Protein 2G1E (pdb70)

CATH classification: 3.10.20.30

InterPro domains:
  IPR003749 Sulfur carrier ThiS/MoaD-like [PF02597] (4-90)
  IPR010038 MoaD, archaeal-type [TIGR01687] (2-90)
  IPR012675 Beta-grasp domain superfamily [G3DSA:3.10.20.30] (1-90)
  IPR016155 Molybdopterin synthase/thiamin biosynthesis sulphur carrier, beta-grasp [SSF54285] (1-90)
  IPR052045 Sulfur Carrier/Protein Modifier [PTHR38031] (1-90)
  IPR054834 Small archaeal modifier protein 1/3 [NF041918] (2-90)

Structure (mmCIF, N/CA/C/O backbone):
data_2G1E
#
_entry.id   2G1E
#
_cell.length_a   1.000
_cell.length_b   1.000
_cell.length_c   1.000
_cell.angle_alpha   90.00
_cell.angle_beta   90.00
_cell.angle_gamma   90.00
#
_symmetry.space_group_name_H-M   'P 1'
#
loop_
_atom_site.group_PDB
_atom_site.id
_atom_site.type_symbol
_atom_site.label_atom_id
_atom_site.label_alt_id
_atom_site.label_comp_id
_atom_site.label_asym_id
_atom_site.label_entity_id
_atom_site.label_seq_id
_atom_site.pdbx_PDB_ins_code
_atom_site.Cartn_x
_atom_site.Cartn_y
_atom_site.Cartn_z
_atom_site.occupancy
_atom_site.B_iso_or_equiv
_atom_site.auth_seq_id
_atom_site.auth_comp_id
_atom_site.auth_asym_id
_atom_site.auth_atom_id
_atom_site.pdbx_PDB_model_num
ATOM 1 N N . MET A 1 1 ? 1.329 0.000 0.000 1.00 0.00 1 MET A N 1
ATOM 2 C CA . MET A 1 1 ? 2.093 -0.001 -1.242 1.00 0.00 1 MET A CA 1
ATOM 3 C C . MET A 1 1 ? 1.402 -0.849 -2.305 1.00 0.00 1 MET A C 1
ATOM 4 O O . MET A 1 1 ? 0.671 -1.788 -1.986 1.00 0.00 1 MET A O 1
ATOM 18 N N . VAL A 1 2 ? 1.637 -0.513 -3.569 1.00 0.00 2 VAL A N 1
ATOM 19 C CA . VAL A 1 2 ? 1.037 -1.245 -4.679 1.00 0.00 2 VAL A CA 1
ATOM 20 C C . VAL A 1 2 ? 2.107 -1.853 -5.579 1.00 0.00 2 VAL A C 1
ATOM 21 O O . VAL A 1 2 ? 3.049 -1.173 -5.990 1.00 0.00 2 VAL A O 1
ATOM 34 N N . THR A 1 3 ? 1.957 -3.138 -5.882 1.00 0.00 3 THR A N 1
ATOM 35 C CA . THR A 1 3 ? 2.911 -3.839 -6.733 1.00 0.00 3 THR A CA 1
ATOM 36 C C . THR A 1 3 ? 2.506 -3.752 -8.200 1.00 0.00 3 THR A C 1
ATOM 37 O O . THR A 1 3 ? 1.344 -3.964 -8.547 1.00 0.00 3 THR A O 1
ATOM 48 N N . VAL A 1 4 ? 3.471 -3.440 -9.059 1.00 0.00 4 VAL A N 1
ATOM 49 C CA . VAL A 1 4 ? 3.216 -3.328 -10.489 1.00 0.00 4 VAL A CA 1
ATOM 50 C C . VAL A 1 4 ? 4.150 -4.230 -11.288 1.00 0.00 4 VAL A C 1
ATOM 51 O O . VAL A 1 4 ? 5.349 -4.295 -11.016 1.00 0.00 4 VAL A O 1
ATOM 64 N N . ARG A 1 5 ? 3.593 -4.925 -12.274 1.00 0.00 5 ARG A N 1
ATOM 65 C CA . ARG A 1 5 ? 4.376 -5.825 -13.112 1.00 0.00 5 ARG A CA 1
ATOM 66 C C . ARG A 1 5 ? 4.471 -5.293 -14.540 1.00 0.00 5 ARG A C 1
ATOM 67 O O . ARG A 1 5 ? 3.517 -4.717 -15.063 1.00 0.00 5 ARG A O 1
ATOM 88 N N . TYR A 1 6 ? 5.627 -5.491 -15.163 1.00 0.00 6 TYR A N 1
ATOM 89 C CA . TYR A 1 6 ? 5.848 -5.030 -16.528 1.00 0.00 6 TYR A CA 1
ATOM 90 C C . TYR A 1 6 ? 6.177 -6.199 -17.452 1.00 0.00 6 TYR A C 1
ATOM 91 O O . TYR A 1 6 ? 6.988 -7.062 -17.116 1.00 0.00 6 TYR A O 1
ATOM 109 N N . TYR A 1 7 ? 5.541 -6.219 -18.618 1.00 0.00 7 TYR A N 1
ATOM 110 C CA . TYR A 1 7 ? 5.763 -7.282 -19.591 1.00 0.00 7 TYR A CA 1
ATOM 111 C C . TYR A 1 7 ? 6.039 -6.704 -20.976 1.00 0.00 7 TYR A C 1
ATOM 112 O O . TYR A 1 7 ? 6.883 -7.210 -21.715 1.00 0.00 7 TYR A O 1
ATOM 130 N N . ALA A 1 8 ? 5.321 -5.640 -21.320 1.00 0.00 8 ALA A N 1
ATOM 131 C CA . ALA A 1 8 ? 5.490 -4.990 -22.613 1.00 0.00 8 ALA A CA 1
ATOM 132 C C . ALA A 1 8 ? 6.884 -4.387 -22.748 1.00 0.00 8 ALA A C 1
ATOM 133 O O . ALA A 1 8 ? 7.814 -4.783 -22.043 1.00 0.00 8 ALA A O 1
ATOM 140 N N . THR A 1 9 ? 7.024 -3.428 -23.657 1.00 0.00 9 THR A N 1
ATOM 141 C CA . THR A 1 9 ? 8.306 -2.772 -23.885 1.00 0.00 9 THR A CA 1
ATOM 142 C C . THR A 1 9 ? 8.766 -2.018 -22.643 1.00 0.00 9 THR A C 1
ATOM 143 O O . THR A 1 9 ? 9.913 -1.577 -22.561 1.00 0.00 9 THR A O 1
ATOM 154 N N . LEU A 1 10 ? 7.867 -1.875 -21.676 1.00 0.00 10 LEU A N 1
ATOM 155 C CA . LEU A 1 10 ? 8.181 -1.175 -20.435 1.00 0.00 10 LEU A CA 1
ATOM 156 C C . LEU A 1 10 ? 9.283 -1.897 -19.667 1.00 0.00 10 LEU A C 1
ATOM 157 O O . LEU A 1 10 ? 10.120 -1.265 -19.021 1.00 0.00 10 LEU A O 1
ATOM 173 N N . ARG A 1 11 ? 9.279 -3.224 -19.743 1.00 0.00 11 ARG A N 1
ATOM 174 C CA . ARG A 1 11 ? 10.279 -4.032 -19.056 1.00 0.00 11 ARG A CA 1
ATOM 175 C C . ARG A 1 11 ? 11.689 -3.561 -19.400 1.00 0.00 11 ARG A C 1
ATOM 176 O O . ARG A 1 11 ? 12.452 -3.123 -18.539 1.00 0.00 11 ARG A O 1
ATOM 197 N N . PRO A 1 12 ? 12.045 -3.653 -20.690 1.00 0.00 12 PRO A N 1
ATOM 198 C CA . PRO A 1 12 ? 13.365 -3.241 -21.178 1.00 0.00 12 PRO A CA 1
ATOM 199 C C . PRO A 1 12 ? 13.554 -1.728 -21.132 1.00 0.00 12 PRO A C 1
ATOM 200 O O . PRO A 1 12 ? 14.652 -1.223 -21.367 1.00 0.00 12 PRO A O 1
ATOM 211 N N . ILE A 1 13 ? 12.478 -1.011 -20.827 1.00 0.00 13 ILE A N 1
ATOM 212 C CA . ILE A 1 13 ? 12.527 0.443 -20.748 1.00 0.00 13 ILE A CA 1
ATOM 213 C C . ILE A 1 13 ? 12.980 0.904 -19.367 1.00 0.00 13 ILE A C 1
ATOM 214 O O . ILE A 1 13 ? 13.655 1.925 -19.231 1.00 0.00 13 ILE A O 1
ATOM 230 N N . THR A 1 14 ? 12.605 0.144 -18.343 1.00 0.00 14 THR A N 1
ATOM 231 C CA . THR A 1 14 ? 12.973 0.473 -16.972 1.00 0.00 14 THR A CA 1
ATOM 232 C C . THR A 1 14 ? 14.029 -0.488 -16.440 1.00 0.00 14 THR A C 1
ATOM 233 O O . THR A 1 14 ? 14.625 -0.253 -15.388 1.00 0.00 14 THR A O 1
ATOM 244 N N . LYS A 1 15 ? 14.259 -1.573 -17.172 1.00 0.00 15 LYS A N 1
ATOM 245 C CA . LYS A 1 15 ? 15.245 -2.570 -16.776 1.00 0.00 15 LYS A CA 1
ATOM 246 C C . LYS A 1 15 ? 14.842 -3.245 -15.469 1.00 0.00 15 LYS A C 1
ATOM 247 O O . LYS A 1 15 ? 15.683 -3.511 -14.610 1.00 0.00 15 LYS A O 1
ATOM 266 N N . LYS A 1 16 ? 13.550 -3.522 -15.325 1.00 0.00 16 LYS A N 1
ATOM 267 C CA . LYS A 1 16 ? 13.034 -4.168 -14.125 1.00 0.00 16 LYS A CA 1
ATOM 268 C C . LYS A 1 16 ? 11.924 -5.155 -14.472 1.00 0.00 16 LYS A C 1
ATOM 269 O O . LYS A 1 16 ? 11.492 -5.240 -15.622 1.00 0.00 16 LYS A O 1
ATOM 288 N N . LYS A 1 17 ? 11.463 -5.897 -13.471 1.00 0.00 17 LYS A N 1
ATOM 289 C CA . LYS A 1 17 ? 10.401 -6.875 -13.669 1.00 0.00 17 LYS A CA 1
ATOM 290 C C . LYS A 1 17 ? 9.224 -6.596 -12.739 1.00 0.00 17 LYS A C 1
ATOM 291 O O . LYS A 1 17 ? 8.069 -6.806 -13.107 1.00 0.00 17 LYS A O 1
ATOM 310 N N . GLU A 1 18 ? 9.526 -6.121 -11.535 1.00 0.00 18 GLU A N 1
ATOM 311 C CA . GLU A 1 18 ? 8.492 -5.813 -10.554 1.00 0.00 18 GLU A CA 1
ATOM 312 C C . GLU A 1 18 ? 8.954 -4.711 -9.604 1.00 0.00 18 GLU A C 1
ATOM 313 O O . GLU A 1 18 ? 10.125 -4.652 -9.230 1.00 0.00 18 GLU A O 1
ATOM 325 N N . GLU A 1 19 ? 8.026 -3.841 -9.220 1.00 0.00 19 GLU A N 1
ATOM 326 C CA . GLU A 1 19 ? 8.338 -2.741 -8.315 1.00 0.00 19 GLU A CA 1
ATOM 327 C C . GLU A 1 19 ? 7.088 -2.273 -7.576 1.00 0.00 19 GLU A C 1
ATOM 328 O O . GLU A 1 19 ? 5.964 -2.579 -7.977 1.00 0.00 19 GLU A O 1
ATOM 340 N N . THR A 1 20 ? 7.291 -1.528 -6.494 1.00 0.00 20 THR A N 1
ATOM 341 C CA . THR A 1 20 ? 6.183 -1.019 -5.697 1.00 0.00 20 THR A CA 1
ATOM 342 C C . THR A 1 20 ? 5.958 0.467 -5.954 1.00 0.00 20 THR A C 1
ATOM 343 O O . THR A 1 20 ? 6.852 1.167 -6.432 1.00 0.00 20 THR A O 1
ATOM 354 N N . PHE A 1 21 ? 4.760 0.944 -5.634 1.00 0.00 21 PHE A N 1
ATOM 355 C CA . PHE A 1 21 ? 4.418 2.348 -5.830 1.00 0.00 21 PHE A CA 1
ATOM 356 C C . PHE A 1 21 ? 3.540 2.858 -4.692 1.00 0.00 21 PHE A C 1
ATOM 357 O O . PHE A 1 21 ? 2.962 2.075 -3.940 1.00 0.00 21 PHE A O 1
ATOM 374 N N . ASN A 1 22 ? 3.446 4.179 -4.571 1.00 0.00 22 ASN A N 1
ATOM 375 C CA . ASN A 1 22 ? 2.640 4.795 -3.524 1.00 0.00 22 ASN A CA 1
ATOM 376 C C . ASN A 1 22 ? 2.005 6.091 -4.018 1.00 0.00 22 ASN A C 1
ATOM 377 O O . ASN A 1 22 ? 2.645 6.887 -4.703 1.00 0.00 22 ASN A O 1
ATOM 388 N N . GLY A 1 23 ? 0.739 6.296 -3.665 1.00 0.00 23 GLY A N 1
ATOM 389 C CA . GLY A 1 23 ? 0.038 7.496 -4.081 1.00 0.00 23 GLY A CA 1
ATOM 390 C C . GLY A 1 23 ? -0.991 7.223 -5.160 1.00 0.00 23 GLY A C 1
ATOM 391 O O . GLY A 1 23 ? -1.899 8.025 -5.379 1.00 0.00 23 GLY A O 1
ATOM 395 N N . ILE A 1 24 ? -0.849 6.088 -5.837 1.00 0.00 24 ILE A N 1
ATOM 396 C CA . ILE A 1 24 ? -1.773 5.712 -6.899 1.00 0.00 24 ILE A CA 1
ATOM 397 C C . ILE A 1 24 ? -2.863 4.782 -6.376 1.00 0.00 24 ILE A C 1
ATOM 398 O O . ILE A 1 24 ? -2.574 3.742 -5.784 1.00 0.00 24 ILE A O 1
ATOM 414 N N . SER A 1 25 ? -4.116 5.163 -6.600 1.00 0.00 25 SER A N 1
ATOM 415 C CA . SER A 1 25 ? -5.250 4.364 -6.150 1.00 0.00 25 SER A CA 1
ATOM 416 C C . SER A 1 25 ? -6.246 4.147 -7.285 1.00 0.00 25 SER A C 1
ATOM 417 O O . SER A 1 25 ? -7.303 3.545 -7.093 1.00 0.00 25 SER A O 1
ATOM 425 N N . LYS A 1 26 ? -5.902 4.641 -8.469 1.00 0.00 26 LYS A N 1
ATOM 426 C CA . LYS A 1 26 ? -6.763 4.502 -9.637 1.00 0.00 26 LYS A CA 1
ATOM 427 C C . LYS A 1 26 ? -5.939 4.224 -10.890 1.00 0.00 26 LYS A C 1
ATOM 428 O O . LYS A 1 26 ? -4.758 4.566 -10.956 1.00 0.00 26 LYS A O 1
ATOM 447 N N . ILE A 1 27 ? -6.570 3.606 -11.883 1.00 0.00 27 ILE A N 1
ATOM 448 C CA . ILE A 1 27 ? -5.895 3.286 -13.135 1.00 0.00 27 ILE A CA 1
ATOM 449 C C . ILE A 1 27 ? -5.571 4.550 -13.923 1.00 0.00 27 ILE A C 1
ATOM 450 O O . ILE A 1 27 ? -4.473 4.694 -14.460 1.00 0.00 27 ILE A O 1
ATOM 466 N N . SER A 1 28 ? -6.533 5.465 -13.986 1.00 0.00 28 SER A N 1
ATOM 467 C CA . SER A 1 28 ? -6.351 6.717 -14.711 1.00 0.00 28 SER A CA 1
ATOM 468 C C . SER A 1 28 ? -5.069 7.418 -14.271 1.00 0.00 28 SER A C 1
ATOM 469 O O . SER A 1 28 ? -4.223 7.760 -15.096 1.00 0.00 28 SER A O 1
ATOM 477 N N . GLU A 1 29 ? -4.934 7.626 -12.965 1.00 0.00 29 GLU A N 1
ATOM 478 C CA . GLU A 1 29 ? -3.756 8.287 -12.415 1.00 0.00 29 GLU A CA 1
ATOM 479 C C . GLU A 1 29 ? -2.522 7.399 -12.551 1.00 0.00 29 GLU A C 1
ATOM 480 O O . GLU A 1 29 ? -1.398 7.891 -12.656 1.00 0.00 29 GLU A O 1
ATOM 492 N N . LEU A 1 30 ? -2.740 6.089 -12.547 1.00 0.00 30 LEU A N 1
ATOM 493 C CA . LEU A 1 30 ? -1.646 5.131 -12.669 1.00 0.00 30 LEU A CA 1
ATOM 494 C C . LEU A 1 30 ? -0.998 5.217 -14.046 1.00 0.00 30 LEU A C 1
ATOM 495 O O . LEU A 1 30 ? 0.223 5.336 -14.164 1.00 0.00 30 LEU A O 1
ATOM 511 N N . LEU A 1 31 ? -1.821 5.160 -15.087 1.00 0.00 31 LEU A N 1
ATOM 512 C CA . LEU A 1 31 ? -1.328 5.234 -16.458 1.00 0.00 31 LEU A CA 1
ATOM 513 C C . LEU A 1 31 ? -0.550 6.526 -16.688 1.00 0.00 31 LEU A C 1
ATOM 514 O O . LEU A 1 31 ? 0.579 6.502 -17.175 1.00 0.00 31 LEU A O 1
ATOM 530 N N . GLU A 1 32 ? -1.163 7.651 -16.332 1.00 0.00 32 GLU A N 1
ATOM 531 C CA . GLU A 1 32 ? -0.526 8.952 -16.499 1.00 0.00 32 GLU A CA 1
ATOM 532 C C . GLU A 1 32 ? 0.790 9.016 -15.728 1.00 0.00 32 GLU A C 1
ATOM 533 O O . GLU A 1 32 ? 1.718 9.722 -16.123 1.00 0.00 32 GLU A O 1
ATOM 545 N N . ARG A 1 33 ? 0.861 8.275 -14.628 1.00 0.00 33 ARG A N 1
ATOM 546 C CA . ARG A 1 33 ? 2.061 8.249 -13.801 1.00 0.00 33 ARG A CA 1
ATOM 547 C C . ARG A 1 33 ? 3.200 7.531 -14.518 1.00 0.00 33 ARG A C 1
ATOM 548 O O . ARG A 1 33 ? 4.363 7.921 -14.405 1.00 0.00 33 ARG A O 1
ATOM 569 N N . LEU A 1 34 ? 2.859 6.479 -15.255 1.00 0.00 34 LEU A N 1
ATOM 570 C CA . LEU A 1 34 ? 3.853 5.706 -15.991 1.00 0.00 34 LEU A CA 1
ATOM 571 C C . LEU A 1 34 ? 4.500 6.550 -17.084 1.00 0.00 34 LEU A C 1
ATOM 572 O O . LEU A 1 34 ? 5.723 6.569 -17.227 1.00 0.00 34 LEU A O 1
ATOM 588 N N . LYS A 1 35 ? 3.672 7.249 -17.852 1.00 0.00 35 LYS A N 1
ATOM 589 C CA . LYS A 1 35 ? 4.162 8.099 -18.931 1.00 0.00 35 LYS A CA 1
ATOM 590 C C . LYS A 1 35 ? 5.061 9.204 -18.387 1.00 0.00 35 LYS A C 1
ATOM 591 O O . LYS A 1 35 ? 6.041 9.591 -19.024 1.00 0.00 35 LYS A O 1
ATOM 610 N N . VAL A 1 36 ? 4.723 9.708 -17.204 1.00 0.00 36 VAL A N 1
ATOM 611 C CA . VAL A 1 36 ? 5.501 10.767 -16.573 1.00 0.00 36 VAL A CA 1
ATOM 612 C C . VAL A 1 36 ? 6.802 10.223 -15.994 1.00 0.00 36 VAL A C 1
ATOM 613 O O . VAL A 1 36 ? 7.888 10.689 -16.336 1.00 0.00 36 VAL A O 1
ATOM 626 N N . GLU A 1 37 ? 6.683 9.232 -15.116 1.00 0.00 37 GLU A N 1
ATOM 627 C CA . GLU A 1 37 ? 7.851 8.624 -14.488 1.00 0.00 37 GLU A CA 1
ATOM 628 C C . GLU A 1 37 ? 8.808 8.072 -15.541 1.00 0.00 37 GLU A C 1
ATOM 629 O O . GLU A 1 37 ? 10.006 8.356 -15.516 1.00 0.00 37 GLU A O 1
ATOM 641 N N . TYR A 1 38 ? 8.271 7.282 -16.464 1.00 0.00 38 TYR A N 1
ATOM 642 C CA . TYR A 1 38 ? 9.077 6.688 -17.524 1.00 0.00 38 TYR A CA 1
ATOM 643 C C . TYR A 1 38 ? 9.407 7.718 -18.601 1.00 0.00 38 TYR A C 1
ATOM 644 O O . TYR A 1 38 ? 10.340 7.539 -19.382 1.00 0.00 38 TYR A O 1
ATOM 662 N N . GLY A 1 39 ? 8.632 8.798 -18.634 1.00 0.00 39 GLY A N 1
ATOM 663 C CA . GLY A 1 39 ? 8.856 9.841 -19.618 1.00 0.00 39 GLY A CA 1
ATOM 664 C C . GLY A 1 39 ? 8.213 9.526 -20.954 1.00 0.00 39 GLY A C 1
ATOM 665 O O . GLY A 1 39 ? 7.369 8.635 -21.050 1.00 0.00 39 GLY A O 1
ATOM 669 N N . SER A 1 40 ? 8.610 10.261 -21.988 1.00 0.00 40 SER A N 1
ATOM 670 C CA . SER A 1 40 ? 8.063 10.059 -23.324 1.00 0.00 40 SER A CA 1
ATOM 671 C C . SER A 1 40 ? 8.612 8.781 -23.949 1.00 0.00 40 SER A C 1
ATOM 672 O O . SER A 1 40 ? 7.943 8.135 -24.755 1.00 0.00 40 SER A O 1
ATOM 680 N N . GLU A 1 41 ? 9.835 8.423 -23.571 1.00 0.00 41 GLU A N 1
ATOM 681 C CA . GLU A 1 41 ? 10.475 7.222 -24.095 1.00 0.00 41 GLU A CA 1
ATOM 682 C C . GLU A 1 41 ? 9.544 6.018 -23.988 1.00 0.00 41 GLU A C 1
ATOM 683 O O . GLU A 1 41 ? 9.538 5.144 -24.855 1.00 0.00 41 GLU A O 1
ATOM 695 N N . PHE A 1 42 ? 8.758 5.979 -22.917 1.00 0.00 42 PHE A N 1
ATOM 696 C CA . PHE A 1 42 ? 7.824 4.882 -22.694 1.00 0.00 42 PHE A CA 1
ATOM 697 C C . PHE A 1 42 ? 6.608 5.009 -23.607 1.00 0.00 42 PHE A C 1
ATOM 698 O O . PHE A 1 42 ? 6.217 4.052 -24.277 1.00 0.00 42 PHE A O 1
ATOM 715 N N . THR A 1 43 ? 6.013 6.198 -23.629 1.00 0.00 43 THR A N 1
ATOM 716 C CA . THR A 1 43 ? 4.841 6.451 -24.457 1.00 0.00 43 THR A CA 1
ATOM 717 C C . THR A 1 43 ? 5.143 6.193 -25.929 1.00 0.00 43 THR A C 1
ATOM 718 O O . THR A 1 43 ? 4.318 5.636 -26.655 1.00 0.00 43 THR A O 1
ATOM 729 N N . LYS A 1 44 ? 6.329 6.601 -26.366 1.00 0.00 44 LYS A N 1
ATOM 730 C CA . LYS A 1 44 ? 6.742 6.413 -27.751 1.00 0.00 44 LYS A CA 1
ATOM 731 C C . LYS A 1 44 ? 7.075 4.950 -28.026 1.00 0.00 44 LYS A C 1
ATOM 732 O O . LYS A 1 44 ? 6.650 4.387 -29.034 1.00 0.00 44 LYS A O 1
ATOM 751 N N . GLN A 1 45 ? 7.837 4.342 -27.123 1.00 0.00 45 GLN A N 1
ATOM 752 C CA . GLN A 1 45 ? 8.226 2.944 -27.269 1.00 0.00 45 GLN A CA 1
ATOM 753 C C . GLN A 1 45 ? 7.001 2.037 -27.280 1.00 0.00 45 GLN A C 1
ATOM 754 O O . GLN A 1 45 ? 7.060 0.904 -27.758 1.00 0.00 45 GLN A O 1
ATOM 768 N N . MET A 1 46 ? 5.892 2.542 -26.750 1.00 0.00 46 MET A N 1
ATOM 769 C CA . MET A 1 46 ? 4.652 1.776 -26.700 1.00 0.00 46 MET A CA 1
ATOM 770 C C . MET A 1 46 ? 3.716 2.182 -27.835 1.00 0.00 46 MET A C 1
ATOM 771 O O . MET A 1 46 ? 2.974 1.355 -28.366 1.00 0.00 46 MET A O 1
ATOM 785 N N . TYR A 1 47 ? 3.755 3.458 -28.200 1.00 0.00 47 TYR A N 1
ATOM 786 C CA . TYR A 1 47 ? 2.909 3.974 -29.269 1.00 0.00 47 TYR A CA 1
ATOM 787 C C . TYR A 1 47 ? 3.362 3.444 -30.626 1.00 0.00 47 TYR A C 1
ATOM 788 O O . TYR A 1 47 ? 4.418 3.823 -31.132 1.00 0.00 47 TYR A O 1
ATOM 806 N N . ASP A 1 48 ? 2.554 2.566 -31.210 1.00 0.00 48 ASP A N 1
ATOM 807 C CA . ASP A 1 48 ? 2.869 1.984 -32.510 1.00 0.00 48 ASP A CA 1
ATOM 808 C C . ASP A 1 48 ? 1.792 2.326 -33.534 1.00 0.00 48 ASP A C 1
ATOM 809 O O . ASP A 1 48 ? 0.820 1.589 -33.697 1.00 0.00 48 ASP A O 1
ATOM 818 N N . GLY A 1 49 ? 1.972 3.449 -34.222 1.00 0.00 49 GLY A N 1
ATOM 819 C CA . GLY A 1 49 ? 1.007 3.870 -35.221 1.00 0.00 49 GLY A CA 1
ATOM 820 C C . GLY A 1 49 ? 0.367 5.202 -34.884 1.00 0.00 49 GLY A C 1
ATOM 821 O O . GLY A 1 49 ? 0.846 6.253 -35.308 1.00 0.00 49 GLY A O 1
ATOM 825 N N . ASN A 1 50 ? -0.720 5.159 -34.121 1.00 0.00 50 ASN A N 1
ATOM 826 C CA . ASN A 1 50 ? -1.429 6.372 -33.730 1.00 0.00 50 ASN A CA 1
ATOM 827 C C . ASN A 1 50 ? -1.747 6.358 -32.238 1.00 0.00 50 ASN A C 1
ATOM 828 O O . ASN A 1 50 ? -1.271 7.205 -31.483 1.00 0.00 50 ASN A O 1
ATOM 839 N N . ASN A 1 51 ? -2.556 5.390 -31.820 1.00 0.00 51 ASN A N 1
ATOM 840 C CA . ASN A 1 51 ? -2.939 5.266 -30.418 1.00 0.00 51 ASN A CA 1
ATOM 841 C C . ASN A 1 51 ? -2.391 3.975 -29.817 1.00 0.00 51 ASN A C 1
ATOM 842 O O . ASN A 1 51 ? -1.998 3.058 -30.540 1.00 0.00 51 ASN A O 1
ATOM 853 N N . LEU A 1 52 ? -2.367 3.910 -28.490 1.00 0.00 52 LEU A N 1
ATOM 854 C CA . LEU A 1 52 ? -1.868 2.732 -27.790 1.00 0.00 52 LEU A CA 1
ATOM 855 C C . LEU A 1 52 ? -2.741 2.404 -26.584 1.00 0.00 52 LEU A C 1
ATOM 856 O O . LEU A 1 52 ? -3.206 1.275 -26.429 1.00 0.00 52 LEU A O 1
ATOM 872 N N . PHE A 1 53 ? -2.962 3.400 -25.732 1.00 0.00 53 PHE A N 1
ATOM 873 C CA . PHE A 1 53 ? -3.781 3.218 -24.539 1.00 0.00 53 PHE A CA 1
ATOM 874 C C . PHE A 1 53 ? -5.160 2.678 -24.904 1.00 0.00 53 PHE A C 1
ATOM 875 O O . PHE A 1 53 ? -5.787 1.963 -24.121 1.00 0.00 53 PHE A O 1
ATOM 892 N N . LYS A 1 54 ? -5.628 3.025 -26.098 1.00 0.00 54 LYS A N 1
ATOM 893 C CA . LYS A 1 54 ? -6.933 2.575 -26.569 1.00 0.00 54 LYS A CA 1
ATOM 894 C C . LYS A 1 54 ? -6.956 1.060 -26.744 1.00 0.00 54 LYS A C 1
ATOM 895 O O . LYS A 1 54 ? -8.022 0.451 -26.822 1.00 0.00 54 LYS A O 1
ATOM 914 N N . ASN A 1 55 ? -5.773 0.458 -26.802 1.00 0.00 55 ASN A N 1
ATOM 915 C CA . ASN A 1 55 ? -5.658 -0.987 -26.967 1.00 0.00 55 ASN A CA 1
ATOM 916 C C . ASN A 1 55 ? -4.906 -1.610 -25.794 1.00 0.00 55 ASN A C 1
ATOM 917 O O . ASN A 1 55 ? -4.929 -2.826 -25.603 1.00 0.00 55 ASN A O 1
ATOM 928 N N . VAL A 1 56 ? -4.241 -0.767 -25.010 1.00 0.00 56 VAL A N 1
ATOM 929 C CA . VAL A 1 56 ? -3.483 -1.234 -23.855 1.00 0.00 56 VAL A CA 1
ATOM 930 C C . VAL A 1 56 ? -4.331 -2.142 -22.973 1.00 0.00 56 VAL A C 1
ATOM 931 O O . VAL A 1 56 ? -5.532 -1.921 -22.809 1.00 0.00 56 VAL A O 1
ATOM 944 N N . ILE A 1 57 ? -3.699 -3.164 -22.405 1.00 0.00 57 ILE A N 1
ATOM 945 C CA . ILE A 1 57 ? -4.396 -4.106 -21.538 1.00 0.00 57 ILE A CA 1
ATOM 946 C C . ILE A 1 57 ? -3.797 -4.107 -20.135 1.00 0.00 57 ILE A C 1
ATOM 947 O O . ILE A 1 57 ? -2.661 -4.537 -19.935 1.00 0.00 57 ILE A O 1
ATOM 963 N N . ILE A 1 58 ? -4.570 -3.626 -19.168 1.00 0.00 58 ILE A N 1
ATOM 964 C CA . ILE A 1 58 ? -4.117 -3.575 -17.783 1.00 0.00 58 ILE A CA 1
ATOM 965 C C . ILE A 1 58 ? -5.047 -4.368 -16.871 1.00 0.00 58 ILE A C 1
ATOM 966 O O . ILE A 1 58 ? -6.266 -4.197 -16.908 1.00 0.00 58 ILE A O 1
ATOM 982 N N . LEU A 1 59 ? -4.463 -5.234 -16.050 1.00 0.00 59 LEU A N 1
ATOM 983 C CA . LEU A 1 59 ? -5.239 -6.054 -15.125 1.00 0.00 59 LEU A CA 1
ATOM 984 C C . LEU A 1 59 ? -5.153 -5.502 -13.706 1.00 0.00 59 LEU A C 1
ATOM 985 O O . LEU A 1 59 ? -4.064 -5.358 -13.150 1.00 0.00 59 LEU A O 1
ATOM 1001 N N . VAL A 1 60 ? -6.308 -5.198 -13.123 1.00 0.00 60 VAL A N 1
ATOM 1002 C CA . VAL A 1 60 ? -6.364 -4.665 -11.767 1.00 0.00 60 VAL A CA 1
ATOM 1003 C C . VAL A 1 60 ? -6.665 -5.766 -10.757 1.00 0.00 60 VAL A C 1
ATOM 1004 O O . VAL A 1 60 ? -7.716 -6.404 -10.813 1.00 0.00 60 VAL A O 1
ATOM 1017 N N . ASN A 1 61 ? -5.735 -5.984 -9.832 1.00 0.00 61 ASN A N 1
ATOM 1018 C CA . ASN A 1 61 ? -5.901 -7.009 -8.808 1.00 0.00 61 ASN A CA 1
ATOM 1019 C C . ASN A 1 61 ? -6.271 -8.350 -9.434 1.00 0.00 61 ASN A C 1
ATOM 1020 O O . ASN A 1 61 ? -6.970 -9.159 -8.827 1.00 0.00 61 ASN A O 1
ATOM 1031 N N . GLY A 1 62 ? -5.795 -8.578 -10.655 1.00 0.00 62 GLY A N 1
ATOM 1032 C CA . GLY A 1 62 ? -6.085 -9.821 -11.344 1.00 0.00 62 GLY A CA 1
ATOM 1033 C C . GLY A 1 62 ? -7.464 -9.828 -11.973 1.00 0.00 62 GLY A C 1
ATOM 1034 O O . GLY A 1 62 ? -8.303 -10.662 -11.636 1.00 0.00 62 GLY A O 1
ATOM 1038 N N . ASN A 1 63 ? -7.700 -8.893 -12.888 1.00 0.00 63 ASN A N 1
ATOM 1039 C CA . ASN A 1 63 ? -8.988 -8.793 -13.564 1.00 0.00 63 ASN A CA 1
ATOM 1040 C C . ASN A 1 63 ? -8.986 -7.648 -14.573 1.00 0.00 63 ASN A C 1
ATOM 1041 O O . ASN A 1 63 ? -8.492 -6.558 -14.288 1.00 0.00 63 ASN A O 1
ATOM 1052 N N . ASN A 1 64 ? -9.541 -7.905 -15.753 1.00 0.00 64 ASN A N 1
ATOM 1053 C CA . ASN A 1 64 ? -9.603 -6.897 -16.804 1.00 0.00 64 ASN A CA 1
ATOM 1054 C C . ASN A 1 64 ? -10.526 -5.750 -16.404 1.00 0.00 64 ASN A C 1
ATOM 1055 O O . ASN A 1 64 ? -11.611 -5.972 -15.866 1.00 0.00 64 ASN A O 1
ATOM 1066 N N . ILE A 1 65 ? -10.089 -4.524 -16.673 1.00 0.00 65 ILE A N 1
ATOM 1067 C CA . ILE A 1 65 ? -10.877 -3.343 -16.342 1.00 0.00 65 ILE A CA 1
ATOM 1068 C C . ILE A 1 65 ? -12.030 -3.160 -17.323 1.00 0.00 65 ILE A C 1
ATOM 1069 O O . ILE A 1 65 ? -13.088 -2.642 -16.965 1.00 0.00 65 ILE A O 1
ATOM 1085 N N . THR A 1 66 ? -11.820 -3.591 -18.563 1.00 0.00 66 THR A N 1
ATOM 1086 C CA . THR A 1 66 ? -12.842 -3.476 -19.596 1.00 0.00 66 THR A CA 1
ATOM 1087 C C . THR A 1 66 ? -14.150 -4.118 -19.149 1.00 0.00 66 THR A C 1
ATOM 1088 O O . THR A 1 66 ? -15.227 -3.738 -19.607 1.00 0.00 66 THR A O 1
ATOM 1099 N N . SER A 1 67 ? -14.049 -5.092 -18.250 1.00 0.00 67 SER A N 1
ATOM 1100 C CA . SER A 1 67 ? -15.225 -5.789 -17.743 1.00 0.00 67 SER A CA 1
ATOM 1101 C C . SER A 1 67 ? -15.710 -5.160 -16.440 1.00 0.00 67 SER A C 1
ATOM 1102 O O . SER A 1 67 ? -16.249 -5.845 -15.571 1.00 0.00 67 SER A O 1
ATOM 1110 N N . MET A 1 68 ? -15.512 -3.852 -16.313 1.00 0.00 68 MET A N 1
ATOM 1111 C CA . MET A 1 68 ? -15.930 -3.130 -15.117 1.00 0.00 68 MET A CA 1
ATOM 1112 C C . MET A 1 68 ? -15.886 -1.623 -15.349 1.00 0.00 68 MET A C 1
ATOM 1113 O O . MET A 1 68 ? -16.909 -0.998 -15.630 1.00 0.00 68 MET A O 1
ATOM 1127 N N . LYS A 1 69 ? -14.696 -1.045 -15.229 1.00 0.00 69 LYS A N 1
ATOM 1128 C CA . LYS A 1 69 ? -14.518 0.389 -15.426 1.00 0.00 69 LYS A CA 1
ATOM 1129 C C . LYS A 1 69 ? -13.386 0.666 -16.411 1.00 0.00 69 LYS A C 1
ATOM 1130 O O . LYS A 1 69 ? -12.519 -0.178 -16.628 1.00 0.00 69 LYS A O 1
ATOM 1149 N N . GLY A 1 70 ? -13.401 1.857 -17.003 1.00 0.00 70 GLY A N 1
ATOM 1150 C CA . GLY A 1 70 ? -12.371 2.224 -17.956 1.00 0.00 70 GLY A CA 1
ATOM 1151 C C . GLY A 1 70 ? -11.205 2.939 -17.303 1.00 0.00 70 GLY A C 1
ATOM 1152 O O . GLY A 1 70 ? -10.218 2.310 -16.917 1.00 0.00 70 GLY A O 1
ATOM 1156 N N . LEU A 1 71 ? -11.316 4.257 -17.179 1.00 0.00 71 LEU A N 1
ATOM 1157 C CA . LEU A 1 71 ? -10.261 5.060 -16.569 1.00 0.00 71 LEU A CA 1
ATOM 1158 C C . LEU A 1 71 ? -10.545 5.297 -15.089 1.00 0.00 71 LEU A C 1
ATOM 1159 O O . LEU A 1 71 ? -9.648 5.652 -14.324 1.00 0.00 71 LEU A O 1
ATOM 1175 N N . ASP A 1 72 ? -11.797 5.095 -14.692 1.00 0.00 72 ASP A N 1
ATOM 1176 C CA . ASP A 1 72 ? -12.198 5.284 -13.303 1.00 0.00 72 ASP A CA 1
ATOM 1177 C C . ASP A 1 72 ? -12.014 3.997 -12.505 1.00 0.00 72 ASP A C 1
ATOM 1178 O O . ASP A 1 72 ? -12.473 3.888 -11.367 1.00 0.00 72 ASP A O 1
ATOM 1187 N N . THR A 1 73 ? -11.341 3.023 -13.109 1.00 0.00 73 THR A N 1
ATOM 1188 C CA . THR A 1 73 ? -11.098 1.743 -12.456 1.00 0.00 73 THR A CA 1
ATOM 1189 C C . THR A 1 73 ? -10.291 1.923 -11.176 1.00 0.00 73 THR A C 1
ATOM 1190 O O . THR A 1 73 ? -9.352 2.717 -11.130 1.00 0.00 73 THR A O 1
ATOM 1201 N N . GLU A 1 74 ? -10.662 1.179 -10.138 1.00 0.00 74 GLU A N 1
ATOM 1202 C CA . GLU A 1 74 ? -9.971 1.258 -8.856 1.00 0.00 74 GLU A CA 1
ATOM 1203 C C . GLU A 1 74 ? -9.300 -0.070 -8.517 1.00 0.00 74 GLU A C 1
ATOM 1204 O O . GLU A 1 74 ? -9.619 -1.105 -9.102 1.00 0.00 74 GLU A O 1
ATOM 1216 N N . ILE A 1 75 ? -8.370 -0.031 -7.569 1.00 0.00 75 ILE A N 1
ATOM 1217 C CA . ILE A 1 75 ? -7.654 -1.230 -7.152 1.00 0.00 75 ILE A CA 1
ATOM 1218 C C . ILE A 1 75 ? -8.143 -1.716 -5.792 1.00 0.00 75 ILE A C 1
ATOM 1219 O O . ILE A 1 75 ? -8.643 -0.934 -4.983 1.00 0.00 75 ILE A O 1
ATOM 1235 N N . LYS A 1 76 ? -7.994 -3.013 -5.545 1.00 0.00 76 LYS A N 1
ATOM 1236 C CA . LYS A 1 76 ? -8.417 -3.605 -4.281 1.00 0.00 76 LYS A CA 1
ATOM 1237 C C . LYS A 1 76 ? -7.325 -3.472 -3.225 1.00 0.00 76 LYS A C 1
ATOM 1238 O O . LYS A 1 76 ? -6.218 -3.018 -3.517 1.00 0.00 76 LYS A O 1
ATOM 1257 N N . ASP A 1 77 ? -7.642 -3.871 -1.998 1.00 0.00 77 ASP A N 1
ATOM 1258 C CA . ASP A 1 77 ? -6.686 -3.798 -0.899 1.00 0.00 77 ASP A CA 1
ATOM 1259 C C . ASP A 1 77 ? -5.378 -4.488 -1.270 1.00 0.00 77 ASP A C 1
ATOM 1260 O O . ASP A 1 77 ? -4.311 -4.126 -0.774 1.00 0.00 77 ASP A O 1
ATOM 1269 N N . ASP A 1 78 ? -5.468 -5.485 -2.144 1.00 0.00 78 ASP A N 1
ATOM 1270 C CA . ASP A 1 78 ? -4.291 -6.227 -2.582 1.00 0.00 78 ASP A CA 1
ATOM 1271 C C . ASP A 1 78 ? -3.271 -5.295 -3.229 1.00 0.00 78 ASP A C 1
ATOM 1272 O O . ASP A 1 78 ? -2.071 -5.399 -2.975 1.00 0.00 78 ASP A O 1
ATOM 1281 N N . ASP A 1 79 ? -3.756 -4.386 -4.067 1.00 0.00 79 ASP A N 1
ATOM 1282 C CA . ASP A 1 79 ? -2.887 -3.435 -4.751 1.00 0.00 79 ASP A CA 1
ATOM 1283 C C . ASP A 1 79 ? -1.928 -4.156 -5.693 1.00 0.00 79 ASP A C 1
ATOM 1284 O O . ASP A 1 79 ? -0.769 -4.396 -5.352 1.00 0.00 79 ASP A O 1
ATOM 1293 N N . LYS A 1 80 ? -2.418 -4.501 -6.879 1.00 0.00 80 LYS A N 1
ATOM 1294 C CA . LYS A 1 80 ? -1.606 -5.195 -7.871 1.00 0.00 80 LYS A CA 1
ATOM 1295 C C . LYS A 1 80 ? -2.028 -4.810 -9.285 1.00 0.00 80 LYS A C 1
ATOM 1296 O O . LYS A 1 80 ? -3.186 -4.984 -9.666 1.00 0.00 80 LYS A O 1
ATOM 1315 N N . ILE A 1 81 ? -1.082 -4.289 -10.059 1.00 0.00 81 ILE A N 1
ATOM 1316 C CA . ILE A 1 81 ? -1.356 -3.882 -11.432 1.00 0.00 81 ILE A CA 1
ATOM 1317 C C . ILE A 1 81 ? -0.404 -4.565 -12.408 1.00 0.00 81 ILE A C 1
ATOM 1318 O O . ILE A 1 81 ? 0.786 -4.713 -12.129 1.00 0.00 81 ILE A O 1
ATOM 1334 N N . ASP A 1 82 ? -0.936 -4.977 -13.553 1.00 0.00 82 ASP A N 1
ATOM 1335 C CA . ASP A 1 82 ? -0.133 -5.642 -14.573 1.00 0.00 82 ASP A CA 1
ATOM 1336 C C . ASP A 1 82 ? -0.239 -4.912 -15.909 1.00 0.00 82 ASP A C 1
ATOM 1337 O O . ASP A 1 82 ? -1.334 -4.566 -16.354 1.00 0.00 82 ASP A O 1
ATOM 1346 N N . LEU A 1 83 ? 0.905 -4.681 -16.543 1.00 0.00 83 LEU A N 1
ATOM 1347 C CA . LEU A 1 83 ? 0.942 -3.991 -17.828 1.00 0.00 83 LEU A CA 1
ATOM 1348 C C . LEU A 1 83 ? 1.410 -4.929 -18.936 1.00 0.00 83 LEU A C 1
ATOM 1349 O O . LEU A 1 83 ? 2.538 -5.420 -18.913 1.00 0.00 83 LEU A O 1
ATOM 1365 N N . PHE A 1 84 ? 0.536 -5.171 -19.908 1.00 0.00 84 PHE A N 1
ATOM 1366 C CA . PHE A 1 84 ? 0.860 -6.049 -21.026 1.00 0.00 84 PHE A CA 1
ATOM 1367 C C . PHE A 1 84 ? 0.787 -5.293 -22.350 1.00 0.00 84 PHE A C 1
ATOM 1368 O O . PHE A 1 84 ? 0.004 -4.357 -22.517 1.00 0.00 84 PHE A O 1
ATOM 1385 N N . PRO A 1 85 ? 1.622 -5.707 -23.314 1.00 0.00 85 PRO A N 1
ATOM 1386 C CA . PRO A 1 85 ? 1.672 -5.083 -24.639 1.00 0.00 85 PRO A CA 1
ATOM 1387 C C . PRO A 1 85 ? 0.422 -5.372 -25.463 1.00 0.00 85 PRO A C 1
ATOM 1388 O O . PRO A 1 85 ? 0.047 -6.523 -25.684 1.00 0.00 85 PRO A O 1
ATOM 1399 N N . PRO A 1 86 ? -0.240 -4.303 -25.931 1.00 0.00 86 PRO A N 1
ATOM 1400 C CA . PRO A 1 86 ? -1.457 -4.416 -26.739 1.00 0.00 86 PRO A CA 1
ATOM 1401 C C . PRO A 1 86 ? -1.179 -4.975 -28.130 1.00 0.00 86 PRO A C 1
ATOM 1402 O O . PRO A 1 86 ? -0.047 -4.937 -28.611 1.00 0.00 86 PRO A O 1
ATOM 1413 N N . VAL A 1 87 ? -2.221 -5.494 -28.774 1.00 0.00 87 VAL A N 1
ATOM 1414 C CA . VAL A 1 87 ? -2.089 -6.060 -30.111 1.00 0.00 87 VAL A CA 1
ATOM 1415 C C . VAL A 1 87 ? -1.469 -5.054 -31.074 1.00 0.00 87 VAL A C 1
ATOM 1416 O O . VAL A 1 87 ? -0.782 -5.430 -32.023 1.00 0.00 87 VAL A O 1
ATOM 1429 N N . ALA A 1 88 ? -1.718 -3.773 -30.824 1.00 0.00 88 ALA A N 1
ATOM 1430 C CA . ALA A 1 88 ? -1.182 -2.711 -31.668 1.00 0.00 88 ALA A CA 1
ATOM 1431 C C . ALA A 1 88 ? 0.305 -2.500 -31.406 1.00 0.00 88 ALA A C 1
ATOM 1432 O O . ALA A 1 88 ? 1.045 -2.068 -32.289 1.00 0.00 88 ALA A O 1
ATOM 1439 N N . GLY A 1 89 ? 0.737 -2.808 -30.187 1.00 0.00 89 GLY A N 1
ATOM 1440 C CA . GLY A 1 89 ? 2.134 -2.644 -29.831 1.00 0.00 89 GLY A CA 1
ATOM 1441 C C . GLY A 1 89 ? 2.956 -3.884 -30.122 1.00 0.00 89 GLY A C 1
ATOM 1442 O O . GLY A 1 89 ? 2.699 -4.951 -29.566 1.00 0.00 89 GLY A O 1
ATOM 1446 N N . GLY A 1 90 ? 3.946 -3.745 -30.998 1.00 0.00 90 GLY A N 1
ATOM 1447 C CA . GLY A 1 90 ? 4.792 -4.871 -31.347 1.00 0.00 90 GLY A CA 1
ATOM 1448 C C . GLY A 1 90 ? 4.286 -5.620 -32.564 1.00 0.00 90 GLY A C 1
ATOM 1449 O O . GLY A 1 90 ? 4.551 -6.811 -32.722 1.00 0.00 90 GLY A O 1
ATOM 1453 N N . MET A 1 1 ? 1.181 -0.174 -0.029 1.00 0.00 1 MET A N 2
ATOM 1454 C CA . MET A 1 1 ? 1.667 0.280 -1.327 1.00 0.00 1 MET A CA 2
ATOM 1455 C C . MET A 1 1 ? 1.079 -0.564 -2.453 1.00 0.00 1 MET A C 2
ATOM 1456 O O . MET A 1 1 ? 0.287 -1.475 -2.211 1.00 0.00 1 MET A O 2
ATOM 1470 N N . VAL A 1 2 ? 1.470 -0.254 -3.685 1.00 0.00 2 VAL A N 2
ATOM 1471 C CA . VAL A 1 2 ? 0.982 -0.984 -4.849 1.00 0.00 2 VAL A CA 2
ATOM 1472 C C . VAL A 1 2 ? 2.136 -1.580 -5.648 1.00 0.00 2 VAL A C 2
ATOM 1473 O O . VAL A 1 2 ? 3.113 -0.896 -5.955 1.00 0.00 2 VAL A O 2
ATOM 1486 N N . THR A 1 3 ? 2.017 -2.861 -5.983 1.00 0.00 3 THR A N 2
ATOM 1487 C CA . THR A 1 3 ? 3.050 -3.551 -6.746 1.00 0.00 3 THR A CA 2
ATOM 1488 C C . THR A 1 3 ? 2.618 -3.759 -8.193 1.00 0.00 3 THR A C 2
ATOM 1489 O O . THR A 1 3 ? 1.643 -4.459 -8.466 1.00 0.00 3 THR A O 2
ATOM 1500 N N . VAL A 1 4 ? 3.350 -3.146 -9.118 1.00 0.00 4 VAL A N 2
ATOM 1501 C CA . VAL A 1 4 ? 3.044 -3.266 -10.538 1.00 0.00 4 VAL A CA 2
ATOM 1502 C C . VAL A 1 4 ? 4.061 -4.153 -11.247 1.00 0.00 4 VAL A C 2
ATOM 1503 O O . VAL A 1 4 ? 5.237 -4.180 -10.883 1.00 0.00 4 VAL A O 2
ATOM 1516 N N . ARG A 1 5 ? 3.601 -4.877 -12.262 1.00 0.00 5 ARG A N 2
ATOM 1517 C CA . ARG A 1 5 ? 4.471 -5.766 -13.022 1.00 0.00 5 ARG A CA 2
ATOM 1518 C C . ARG A 1 5 ? 4.658 -5.255 -14.448 1.00 0.00 5 ARG A C 2
ATOM 1519 O O . ARG A 1 5 ? 3.789 -4.576 -14.994 1.00 0.00 5 ARG A O 2
ATOM 1540 N N . TYR A 1 6 ? 5.798 -5.586 -15.044 1.00 0.00 6 TYR A N 2
ATOM 1541 C CA . TYR A 1 6 ? 6.101 -5.159 -16.405 1.00 0.00 6 TYR A CA 2
ATOM 1542 C C . TYR A 1 6 ? 6.435 -6.355 -17.291 1.00 0.00 6 TYR A C 2
ATOM 1543 O O . TYR A 1 6 ? 7.333 -7.139 -16.981 1.00 0.00 6 TYR A O 2
ATOM 1561 N N . TYR A 1 7 ? 5.707 -6.488 -18.393 1.00 0.00 7 TYR A N 2
ATOM 1562 C CA . TYR A 1 7 ? 5.924 -7.590 -19.324 1.00 0.00 7 TYR A CA 2
ATOM 1563 C C . TYR A 1 7 ? 6.112 -7.072 -20.747 1.00 0.00 7 TYR A C 2
ATOM 1564 O O . TYR A 1 7 ? 6.939 -7.583 -21.501 1.00 0.00 7 TYR A O 2
ATOM 1582 N N . ALA A 1 8 ? 5.338 -6.053 -21.106 1.00 0.00 8 ALA A N 2
ATOM 1583 C CA . ALA A 1 8 ? 5.420 -5.463 -22.436 1.00 0.00 8 ALA A CA 2
ATOM 1584 C C . ALA A 1 8 ? 6.781 -4.815 -22.666 1.00 0.00 8 ALA A C 2
ATOM 1585 O O . ALA A 1 8 ? 7.770 -5.178 -22.028 1.00 0.00 8 ALA A O 2
ATOM 1592 N N . THR A 1 9 ? 6.826 -3.852 -23.582 1.00 0.00 9 THR A N 2
ATOM 1593 C CA . THR A 1 9 ? 8.066 -3.154 -23.897 1.00 0.00 9 THR A CA 2
ATOM 1594 C C . THR A 1 9 ? 8.581 -2.377 -22.692 1.00 0.00 9 THR A C 2
ATOM 1595 O O . THR A 1 9 ? 9.707 -1.877 -22.697 1.00 0.00 9 THR A O 2
ATOM 1606 N N . LEU A 1 10 ? 7.752 -2.278 -21.659 1.00 0.00 10 LEU A N 2
ATOM 1607 C CA . LEU A 1 10 ? 8.124 -1.561 -20.444 1.00 0.00 10 LEU A CA 2
ATOM 1608 C C . LEU A 1 10 ? 9.265 -2.270 -19.721 1.00 0.00 10 LEU A C 2
ATOM 1609 O O . LEU A 1 10 ? 10.094 -1.632 -19.073 1.00 0.00 10 LEU A O 2
ATOM 1625 N N . ARG A 1 11 ? 9.302 -3.594 -19.840 1.00 0.00 11 ARG A N 2
ATOM 1626 C CA . ARG A 1 11 ? 10.341 -4.390 -19.199 1.00 0.00 11 ARG A CA 2
ATOM 1627 C C . ARG A 1 11 ? 11.727 -3.843 -19.531 1.00 0.00 11 ARG A C 2
ATOM 1628 O O . ARG A 1 11 ? 12.478 -3.414 -18.656 1.00 0.00 11 ARG A O 2
ATOM 1649 N N . PRO A 1 12 ? 12.075 -3.861 -20.827 1.00 0.00 12 PRO A N 2
ATOM 1650 C CA . PRO A 1 12 ? 13.371 -3.371 -21.305 1.00 0.00 12 PRO A CA 2
ATOM 1651 C C . PRO A 1 12 ? 13.496 -1.856 -21.190 1.00 0.00 12 PRO A C 2
ATOM 1652 O O . PRO A 1 12 ? 14.571 -1.295 -21.404 1.00 0.00 12 PRO A O 2
ATOM 1663 N N . ILE A 1 13 ? 12.392 -1.199 -20.851 1.00 0.00 13 ILE A N 2
ATOM 1664 C CA . ILE A 1 13 ? 12.380 0.251 -20.706 1.00 0.00 13 ILE A CA 2
ATOM 1665 C C . ILE A 1 13 ? 12.666 0.663 -19.266 1.00 0.00 13 ILE A C 2
ATOM 1666 O O . ILE A 1 13 ? 13.216 1.734 -19.012 1.00 0.00 13 ILE A O 2
ATOM 1682 N N . THR A 1 14 ? 12.289 -0.198 -18.325 1.00 0.00 14 THR A N 2
ATOM 1683 C CA . THR A 1 14 ? 12.505 0.075 -16.910 1.00 0.00 14 THR A CA 2
ATOM 1684 C C . THR A 1 14 ? 13.674 -0.738 -16.365 1.00 0.00 14 THR A C 2
ATOM 1685 O O . THR A 1 14 ? 14.216 -0.432 -15.303 1.00 0.00 14 THR A O 2
ATOM 1696 N N . LYS A 1 15 ? 14.059 -1.777 -17.099 1.00 0.00 15 LYS A N 2
ATOM 1697 C CA . LYS A 1 15 ? 15.165 -2.634 -16.691 1.00 0.00 15 LYS A CA 2
ATOM 1698 C C . LYS A 1 15 ? 14.838 -3.364 -15.392 1.00 0.00 15 LYS A C 2
ATOM 1699 O O . LYS A 1 15 ? 15.717 -3.607 -14.566 1.00 0.00 15 LYS A O 2
ATOM 1718 N N . LYS A 1 16 ? 13.567 -3.713 -15.219 1.00 0.00 16 LYS A N 2
ATOM 1719 C CA . LYS A 1 16 ? 13.123 -4.417 -14.022 1.00 0.00 16 LYS A CA 2
ATOM 1720 C C . LYS A 1 16 ? 11.971 -5.363 -14.343 1.00 0.00 16 LYS A C 2
ATOM 1721 O O . LYS A 1 16 ? 11.467 -5.385 -15.466 1.00 0.00 16 LYS A O 2
ATOM 1740 N N . LYS A 1 17 ? 11.556 -6.142 -13.350 1.00 0.00 17 LYS A N 2
ATOM 1741 C CA . LYS A 1 17 ? 10.461 -7.088 -13.526 1.00 0.00 17 LYS A CA 2
ATOM 1742 C C . LYS A 1 17 ? 9.268 -6.708 -12.654 1.00 0.00 17 LYS A C 2
ATOM 1743 O O . LYS A 1 17 ? 8.121 -6.981 -13.003 1.00 0.00 17 LYS A O 2
ATOM 1762 N N . GLU A 1 18 ? 9.549 -6.076 -11.519 1.00 0.00 18 GLU A N 2
ATOM 1763 C CA . GLU A 1 18 ? 8.498 -5.658 -10.598 1.00 0.00 18 GLU A CA 2
ATOM 1764 C C . GLU A 1 18 ? 8.945 -4.455 -9.771 1.00 0.00 18 GLU A C 2
ATOM 1765 O O . GLU A 1 18 ? 10.125 -4.315 -9.451 1.00 0.00 18 GLU A O 2
ATOM 1777 N N . GLU A 1 19 ? 7.994 -3.591 -9.431 1.00 0.00 19 GLU A N 2
ATOM 1778 C CA . GLU A 1 19 ? 8.291 -2.401 -8.643 1.00 0.00 19 GLU A CA 2
ATOM 1779 C C . GLU A 1 19 ? 7.085 -1.991 -7.802 1.00 0.00 19 GLU A C 2
ATOM 1780 O O . GLU A 1 19 ? 5.959 -2.417 -8.059 1.00 0.00 19 GLU A O 2
ATOM 1792 N N . THR A 1 20 ? 7.330 -1.162 -6.792 1.00 0.00 20 THR A N 2
ATOM 1793 C CA . THR A 1 20 ? 6.268 -0.695 -5.911 1.00 0.00 20 THR A CA 2
ATOM 1794 C C . THR A 1 20 ? 6.005 0.793 -6.106 1.00 0.00 20 THR A C 2
ATOM 1795 O O . THR A 1 20 ? 6.829 1.510 -6.675 1.00 0.00 20 THR A O 2
ATOM 1806 N N . PHE A 1 21 ? 4.853 1.254 -5.630 1.00 0.00 21 PHE A N 2
ATOM 1807 C CA . PHE A 1 21 ? 4.481 2.658 -5.752 1.00 0.00 21 PHE A CA 2
ATOM 1808 C C . PHE A 1 21 ? 3.497 3.059 -4.657 1.00 0.00 21 PHE A C 2
ATOM 1809 O O . PHE A 1 21 ? 2.890 2.205 -4.011 1.00 0.00 21 PHE A O 2
ATOM 1826 N N . ASN A 1 22 ? 3.346 4.363 -4.453 1.00 0.00 22 ASN A N 2
ATOM 1827 C CA . ASN A 1 22 ? 2.437 4.878 -3.435 1.00 0.00 22 ASN A CA 2
ATOM 1828 C C . ASN A 1 22 ? 1.685 6.102 -3.946 1.00 0.00 22 ASN A C 2
ATOM 1829 O O . ASN A 1 22 ? 2.191 6.852 -4.780 1.00 0.00 22 ASN A O 2
ATOM 1840 N N . GLY A 1 23 ? 0.471 6.299 -3.440 1.00 0.00 23 GLY A N 2
ATOM 1841 C CA . GLY A 1 23 ? -0.332 7.434 -3.856 1.00 0.00 23 GLY A CA 2
ATOM 1842 C C . GLY A 1 23 ? -1.305 7.080 -4.963 1.00 0.00 23 GLY A C 2
ATOM 1843 O O . GLY A 1 23 ? -2.268 7.807 -5.207 1.00 0.00 23 GLY A O 2
ATOM 1847 N N . ILE A 1 24 ? -1.052 5.962 -5.636 1.00 0.00 24 ILE A N 2
ATOM 1848 C CA . ILE A 1 24 ? -1.914 5.515 -6.724 1.00 0.00 24 ILE A CA 2
ATOM 1849 C C . ILE A 1 24 ? -3.069 4.670 -6.198 1.00 0.00 24 ILE A C 2
ATOM 1850 O O . ILE A 1 24 ? -2.860 3.599 -5.629 1.00 0.00 24 ILE A O 2
ATOM 1866 N N . SER A 1 25 ? -4.289 5.159 -6.395 1.00 0.00 25 SER A N 2
ATOM 1867 C CA . SER A 1 25 ? -5.479 4.450 -5.939 1.00 0.00 25 SER A CA 2
ATOM 1868 C C . SER A 1 25 ? -6.363 4.057 -7.119 1.00 0.00 25 SER A C 2
ATOM 1869 O O . SER A 1 25 ? -7.159 3.122 -7.030 1.00 0.00 25 SER A O 2
ATOM 1877 N N . LYS A 1 26 ? -6.217 4.779 -8.225 1.00 0.00 26 LYS A N 2
ATOM 1878 C CA . LYS A 1 26 ? -7.000 4.507 -9.425 1.00 0.00 26 LYS A CA 2
ATOM 1879 C C . LYS A 1 26 ? -6.089 4.247 -10.621 1.00 0.00 26 LYS A C 2
ATOM 1880 O O . LYS A 1 26 ? -4.942 4.693 -10.648 1.00 0.00 26 LYS A O 2
ATOM 1899 N N . ILE A 1 27 ? -6.609 3.526 -11.609 1.00 0.00 27 ILE A N 2
ATOM 1900 C CA . ILE A 1 27 ? -5.843 3.210 -12.808 1.00 0.00 27 ILE A CA 2
ATOM 1901 C C . ILE A 1 27 ? -5.486 4.475 -13.581 1.00 0.00 27 ILE A C 2
ATOM 1902 O O . ILE A 1 27 ? -4.376 4.607 -14.097 1.00 0.00 27 ILE A O 2
ATOM 1918 N N . SER A 1 28 ? -6.434 5.403 -13.657 1.00 0.00 28 SER A N 2
ATOM 1919 C CA . SER A 1 28 ? -6.221 6.658 -14.369 1.00 0.00 28 SER A CA 2
ATOM 1920 C C . SER A 1 28 ? -4.938 7.337 -13.900 1.00 0.00 28 SER A C 2
ATOM 1921 O O . SER A 1 28 ? -4.071 7.672 -14.706 1.00 0.00 28 SER A O 2
ATOM 1929 N N . GLU A 1 29 ? -4.826 7.538 -12.591 1.00 0.00 29 GLU A N 2
ATOM 1930 C CA . GLU A 1 29 ? -3.650 8.178 -12.014 1.00 0.00 29 GLU A CA 2
ATOM 1931 C C . GLU A 1 29 ? -2.395 7.351 -12.280 1.00 0.00 29 GLU A C 2
ATOM 1932 O O . GLU A 1 29 ? -1.306 7.896 -12.463 1.00 0.00 29 GLU A O 2
ATOM 1944 N N . LEU A 1 30 ? -2.556 6.033 -12.298 1.00 0.00 30 LEU A N 2
ATOM 1945 C CA . LEU A 1 30 ? -1.437 5.129 -12.541 1.00 0.00 30 LEU A CA 2
ATOM 1946 C C . LEU A 1 30 ? -0.891 5.305 -13.955 1.00 0.00 30 LEU A C 2
ATOM 1947 O O . LEU A 1 30 ? 0.312 5.479 -14.150 1.00 0.00 30 LEU A O 2
ATOM 1963 N N . LEU A 1 31 ? -1.784 5.260 -14.937 1.00 0.00 31 LEU A N 2
ATOM 1964 C CA . LEU A 1 31 ? -1.393 5.417 -16.334 1.00 0.00 31 LEU A CA 2
ATOM 1965 C C . LEU A 1 31 ? -0.536 6.665 -16.523 1.00 0.00 31 LEU A C 2
ATOM 1966 O O . LEU A 1 31 ? 0.543 6.604 -17.111 1.00 0.00 31 LEU A O 2
ATOM 1982 N N . GLU A 1 32 ? -1.024 7.794 -16.018 1.00 0.00 32 GLU A N 2
ATOM 1983 C CA . GLU A 1 32 ? -0.301 9.055 -16.130 1.00 0.00 32 GLU A CA 2
ATOM 1984 C C . GLU A 1 32 ? 1.047 8.975 -15.418 1.00 0.00 32 GLU A C 2
ATOM 1985 O O . GLU A 1 32 ? 2.008 9.636 -15.811 1.00 0.00 32 GLU A O 2
ATOM 1997 N N . ARG A 1 33 ? 1.108 8.161 -14.370 1.00 0.00 33 ARG A N 2
ATOM 1998 C CA . ARG A 1 33 ? 2.336 7.995 -13.602 1.00 0.00 33 ARG A CA 2
ATOM 1999 C C . ARG A 1 33 ? 3.377 7.217 -14.402 1.00 0.00 33 ARG A C 2
ATOM 2000 O O . ARG A 1 33 ? 4.581 7.425 -14.243 1.00 0.00 33 ARG A O 2
ATOM 2021 N N . LEU A 1 34 ? 2.906 6.320 -15.261 1.00 0.00 34 LEU A N 2
ATOM 2022 C CA . LEU A 1 34 ? 3.795 5.510 -16.086 1.00 0.00 34 LEU A CA 2
ATOM 2023 C C . LEU A 1 34 ? 4.477 6.362 -17.151 1.00 0.00 34 LEU A C 2
ATOM 2024 O O . LEU A 1 34 ? 5.700 6.336 -17.294 1.00 0.00 34 LEU A O 2
ATOM 2040 N N . LYS A 1 35 ? 3.679 7.120 -17.895 1.00 0.00 35 LYS A N 2
ATOM 2041 C CA . LYS A 1 35 ? 4.204 7.984 -18.946 1.00 0.00 35 LYS A CA 2
ATOM 2042 C C . LYS A 1 35 ? 5.191 8.997 -18.374 1.00 0.00 35 LYS A C 2
ATOM 2043 O O . LYS A 1 35 ? 6.201 9.318 -19.001 1.00 0.00 35 LYS A O 2
ATOM 2062 N N . VAL A 1 36 ? 4.894 9.496 -17.178 1.00 0.00 36 VAL A N 2
ATOM 2063 C CA . VAL A 1 36 ? 5.756 10.470 -16.521 1.00 0.00 36 VAL A CA 2
ATOM 2064 C C . VAL A 1 36 ? 7.002 9.804 -15.949 1.00 0.00 36 VAL A C 2
ATOM 2065 O O . VAL A 1 36 ? 8.126 10.180 -16.280 1.00 0.00 36 VAL A O 2
ATOM 2078 N N . GLU A 1 37 ? 6.794 8.812 -15.089 1.00 0.00 37 GLU A N 2
ATOM 2079 C CA . GLU A 1 37 ? 7.902 8.093 -14.470 1.00 0.00 37 GLU A CA 2
ATOM 2080 C C . GLU A 1 37 ? 8.846 7.531 -15.530 1.00 0.00 37 GLU A C 2
ATOM 2081 O O . GLU A 1 37 ? 10.059 7.729 -15.464 1.00 0.00 37 GLU A O 2
ATOM 2093 N N . TYR A 1 38 ? 8.279 6.830 -16.506 1.00 0.00 38 TYR A N 2
ATOM 2094 C CA . TYR A 1 38 ? 9.069 6.237 -17.578 1.00 0.00 38 TYR A CA 2
ATOM 2095 C C . TYR A 1 38 ? 9.502 7.298 -18.587 1.00 0.00 38 TYR A C 2
ATOM 2096 O O . TYR A 1 38 ? 10.499 7.134 -19.288 1.00 0.00 38 TYR A O 2
ATOM 2114 N N . GLY A 1 39 ? 8.742 8.387 -18.653 1.00 0.00 39 GLY A N 2
ATOM 2115 C CA . GLY A 1 39 ? 9.062 9.459 -19.577 1.00 0.00 39 GLY A CA 2
ATOM 2116 C C . GLY A 1 39 ? 8.406 9.273 -20.930 1.00 0.00 39 GLY A C 2
ATOM 2117 O O . GLY A 1 39 ? 7.497 8.456 -21.080 1.00 0.00 39 GLY A O 2
ATOM 2121 N N . SER A 1 40 ? 8.865 10.034 -21.919 1.00 0.00 40 SER A N 2
ATOM 2122 C CA . SER A 1 40 ? 8.312 9.953 -23.266 1.00 0.00 40 SER A CA 2
ATOM 2123 C C . SER A 1 40 ? 8.762 8.671 -23.961 1.00 0.00 40 SER A C 2
ATOM 2124 O O . SER A 1 40 ? 8.047 8.125 -24.801 1.00 0.00 40 SER A O 2
ATOM 2132 N N . GLU A 1 41 ? 9.951 8.198 -23.604 1.00 0.00 41 GLU A N 2
ATOM 2133 C CA . GLU A 1 41 ? 10.497 6.981 -24.195 1.00 0.00 41 GLU A CA 2
ATOM 2134 C C . GLU A 1 41 ? 9.474 5.849 -24.151 1.00 0.00 41 GLU A C 2
ATOM 2135 O O . GLU A 1 41 ? 9.353 5.070 -25.096 1.00 0.00 41 GLU A O 2
ATOM 2147 N N . PHE A 1 42 ? 8.741 5.765 -23.046 1.00 0.00 42 PHE A N 2
ATOM 2148 C CA . PHE A 1 42 ? 7.729 4.728 -22.877 1.00 0.00 42 PHE A CA 2
ATOM 2149 C C . PHE A 1 42 ? 6.486 5.041 -23.704 1.00 0.00 42 PHE A C 2
ATOM 2150 O O . PHE A 1 42 ? 5.833 4.140 -24.231 1.00 0.00 42 PHE A O 2
ATOM 2167 N N . THR A 1 43 ? 6.164 6.326 -23.814 1.00 0.00 43 THR A N 2
ATOM 2168 C CA . THR A 1 43 ? 4.999 6.759 -24.575 1.00 0.00 43 THR A CA 2
ATOM 2169 C C . THR A 1 43 ? 5.183 6.489 -26.064 1.00 0.00 43 THR A C 2
ATOM 2170 O O . THR A 1 43 ? 4.286 5.967 -26.726 1.00 0.00 43 THR A O 2
ATOM 2181 N N . LYS A 1 44 ? 6.351 6.848 -26.586 1.00 0.00 44 LYS A N 2
ATOM 2182 C CA . LYS A 1 44 ? 6.655 6.642 -27.997 1.00 0.00 44 LYS A CA 2
ATOM 2183 C C . LYS A 1 44 ? 6.854 5.160 -28.300 1.00 0.00 44 LYS A C 2
ATOM 2184 O O . LYS A 1 44 ? 6.359 4.652 -29.305 1.00 0.00 44 LYS A O 2
ATOM 2203 N N . GLN A 1 45 ? 7.581 4.474 -27.424 1.00 0.00 45 GLN A N 2
ATOM 2204 C CA . GLN A 1 45 ? 7.845 3.051 -27.600 1.00 0.00 45 GLN A CA 2
ATOM 2205 C C . GLN A 1 45 ? 6.552 2.245 -27.523 1.00 0.00 45 GLN A C 2
ATOM 2206 O O . GLN A 1 45 ? 6.486 1.114 -28.005 1.00 0.00 45 GLN A O 2
ATOM 2220 N N . MET A 1 46 ? 5.528 2.834 -26.914 1.00 0.00 46 MET A N 2
ATOM 2221 C CA . MET A 1 46 ? 4.238 2.170 -26.776 1.00 0.00 46 MET A CA 2
ATOM 2222 C C . MET A 1 46 ? 3.271 2.628 -27.863 1.00 0.00 46 MET A C 2
ATOM 2223 O O . MET A 1 46 ? 2.427 1.857 -28.322 1.00 0.00 46 MET A O 2
ATOM 2237 N N . TYR A 1 47 ? 3.399 3.885 -28.271 1.00 0.00 47 TYR A N 2
ATOM 2238 C CA . TYR A 1 47 ? 2.535 4.446 -29.302 1.00 0.00 47 TYR A CA 2
ATOM 2239 C C . TYR A 1 47 ? 2.855 3.845 -30.667 1.00 0.00 47 TYR A C 2
ATOM 2240 O O . TYR A 1 47 ? 3.821 4.238 -31.321 1.00 0.00 47 TYR A O 2
ATOM 2258 N N . ASP A 1 48 ? 2.035 2.889 -31.092 1.00 0.00 48 ASP A N 2
ATOM 2259 C CA . ASP A 1 48 ? 2.228 2.232 -32.380 1.00 0.00 48 ASP A CA 2
ATOM 2260 C C . ASP A 1 48 ? 1.022 2.452 -33.287 1.00 0.00 48 ASP A C 2
ATOM 2261 O O . ASP A 1 48 ? 0.077 1.664 -33.282 1.00 0.00 48 ASP A O 2
ATOM 2270 N N . GLY A 1 49 ? 1.062 3.529 -34.066 1.00 0.00 49 GLY A N 2
ATOM 2271 C CA . GLY A 1 49 ? -0.034 3.833 -34.967 1.00 0.00 49 GLY A CA 2
ATOM 2272 C C . GLY A 1 49 ? -0.651 5.191 -34.692 1.00 0.00 49 GLY A C 2
ATOM 2273 O O . GLY A 1 49 ? -0.124 6.217 -35.120 1.00 0.00 49 GLY A O 2
ATOM 2277 N N . ASN A 1 50 ? -1.772 5.196 -33.978 1.00 0.00 50 ASN A N 2
ATOM 2278 C CA . ASN A 1 50 ? -2.462 6.438 -33.648 1.00 0.00 50 ASN A CA 2
ATOM 2279 C C . ASN A 1 50 ? -2.754 6.518 -32.153 1.00 0.00 50 ASN A C 2
ATOM 2280 O O . ASN A 1 50 ? -2.459 7.521 -31.505 1.00 0.00 50 ASN A O 2
ATOM 2291 N N . ASN A 1 51 ? -3.336 5.452 -31.612 1.00 0.00 51 ASN A N 2
ATOM 2292 C CA . ASN A 1 51 ? -3.669 5.401 -30.193 1.00 0.00 51 ASN A CA 2
ATOM 2293 C C . ASN A 1 51 ? -2.857 4.323 -29.482 1.00 0.00 51 ASN A C 2
ATOM 2294 O O . ASN A 1 51 ? -2.291 3.434 -30.121 1.00 0.00 51 ASN A O 2
ATOM 2305 N N . LEU A 1 52 ? -2.805 4.406 -28.157 1.00 0.00 52 LEU A N 2
ATOM 2306 C CA . LEU A 1 52 ? -2.063 3.436 -27.359 1.00 0.00 52 LEU A CA 2
ATOM 2307 C C . LEU A 1 52 ? -2.955 2.818 -26.287 1.00 0.00 52 LEU A C 2
ATOM 2308 O O . LEU A 1 52 ? -3.251 1.623 -26.324 1.00 0.00 52 LEU A O 2
ATOM 2324 N N . PHE A 1 53 ? -3.381 3.639 -25.333 1.00 0.00 53 PHE A N 2
ATOM 2325 C CA . PHE A 1 53 ? -4.241 3.173 -24.251 1.00 0.00 53 PHE A CA 2
ATOM 2326 C C . PHE A 1 53 ? -5.475 2.466 -24.803 1.00 0.00 53 PHE A C 2
ATOM 2327 O O . PHE A 1 53 ? -6.018 1.558 -24.173 1.00 0.00 53 PHE A O 2
ATOM 2344 N N . LYS A 1 54 ? -5.914 2.890 -25.983 1.00 0.00 54 LYS A N 2
ATOM 2345 C CA . LYS A 1 54 ? -7.084 2.299 -26.622 1.00 0.00 54 LYS A CA 2
ATOM 2346 C C . LYS A 1 54 ? -6.871 0.811 -26.877 1.00 0.00 54 LYS A C 2
ATOM 2347 O O . LYS A 1 54 ? -7.829 0.051 -27.008 1.00 0.00 54 LYS A O 2
ATOM 2366 N N . ASN A 1 55 ? -5.608 0.401 -26.944 1.00 0.00 55 ASN A N 2
ATOM 2367 C CA . ASN A 1 55 ? -5.270 -0.997 -27.182 1.00 0.00 55 ASN A CA 2
ATOM 2368 C C . ASN A 1 55 ? -4.567 -1.601 -25.969 1.00 0.00 55 ASN A C 2
ATOM 2369 O O . ASN A 1 55 ? -4.587 -2.815 -25.768 1.00 0.00 55 ASN A O 2
ATOM 2380 N N . VAL A 1 56 ? -3.947 -0.744 -25.164 1.00 0.00 56 VAL A N 2
ATOM 2381 C CA . VAL A 1 56 ? -3.239 -1.192 -23.971 1.00 0.00 56 VAL A CA 2
ATOM 2382 C C . VAL A 1 56 ? -4.108 -2.126 -23.135 1.00 0.00 56 VAL A C 2
ATOM 2383 O O . VAL A 1 56 ? -5.329 -1.980 -23.091 1.00 0.00 56 VAL A O 2
ATOM 2396 N N . ILE A 1 57 ? -3.469 -3.085 -22.474 1.00 0.00 57 ILE A N 2
ATOM 2397 C CA . ILE A 1 57 ? -4.183 -4.042 -21.638 1.00 0.00 57 ILE A CA 2
ATOM 2398 C C . ILE A 1 57 ? -3.588 -4.098 -20.235 1.00 0.00 57 ILE A C 2
ATOM 2399 O O . ILE A 1 57 ? -2.476 -4.590 -20.041 1.00 0.00 57 ILE A O 2
ATOM 2415 N N . ILE A 1 58 ? -4.336 -3.593 -19.260 1.00 0.00 58 ILE A N 2
ATOM 2416 C CA . ILE A 1 58 ? -3.884 -3.588 -17.875 1.00 0.00 58 ILE A CA 2
ATOM 2417 C C . ILE A 1 58 ? -4.855 -4.347 -16.977 1.00 0.00 58 ILE A C 2
ATOM 2418 O O . ILE A 1 58 ? -6.072 -4.195 -17.091 1.00 0.00 58 ILE A O 2
ATOM 2434 N N . LEU A 1 59 ? -4.310 -5.164 -16.082 1.00 0.00 59 LEU A N 2
ATOM 2435 C CA . LEU A 1 59 ? -5.128 -5.946 -15.162 1.00 0.00 59 LEU A CA 2
ATOM 2436 C C . LEU A 1 59 ? -5.024 -5.399 -13.742 1.00 0.00 59 LEU A C 2
ATOM 2437 O O . LEU A 1 59 ? -3.934 -5.305 -13.179 1.00 0.00 59 LEU A O 2
ATOM 2453 N N . VAL A 1 60 ? -6.168 -5.041 -13.167 1.00 0.00 60 VAL A N 2
ATOM 2454 C CA . VAL A 1 60 ? -6.207 -4.506 -11.811 1.00 0.00 60 VAL A CA 2
ATOM 2455 C C . VAL A 1 60 ? -6.592 -5.585 -10.805 1.00 0.00 60 VAL A C 2
ATOM 2456 O O . VAL A 1 60 ? -7.610 -6.258 -10.961 1.00 0.00 60 VAL A O 2
ATOM 2469 N N . ASN A 1 61 ? -5.771 -5.743 -9.772 1.00 0.00 61 ASN A N 2
ATOM 2470 C CA . ASN A 1 61 ? -6.026 -6.742 -8.740 1.00 0.00 61 ASN A CA 2
ATOM 2471 C C . ASN A 1 61 ? -6.292 -8.110 -9.360 1.00 0.00 61 ASN A C 2
ATOM 2472 O O . ASN A 1 61 ? -7.031 -8.922 -8.804 1.00 0.00 61 ASN A O 2
ATOM 2483 N N . GLY A 1 62 ? -5.683 -8.359 -10.515 1.00 0.00 62 GLY A N 2
ATOM 2484 C CA . GLY A 1 62 ? -5.866 -9.629 -11.192 1.00 0.00 62 GLY A CA 2
ATOM 2485 C C . GLY A 1 62 ? -7.217 -9.736 -11.870 1.00 0.00 62 GLY A C 2
ATOM 2486 O O . GLY A 1 62 ? -8.006 -10.628 -11.560 1.00 0.00 62 GLY A O 2
ATOM 2490 N N . ASN A 1 63 ? -7.485 -8.823 -12.798 1.00 0.00 63 ASN A N 2
ATOM 2491 C CA . ASN A 1 63 ? -8.752 -8.817 -13.521 1.00 0.00 63 ASN A CA 2
ATOM 2492 C C . ASN A 1 63 ? -8.774 -7.710 -14.570 1.00 0.00 63 ASN A C 2
ATOM 2493 O O . ASN A 1 63 ? -8.468 -6.556 -14.275 1.00 0.00 63 ASN A O 2
ATOM 2504 N N . ASN A 1 64 ? -9.139 -8.071 -15.796 1.00 0.00 64 ASN A N 2
ATOM 2505 C CA . ASN A 1 64 ? -9.202 -7.109 -16.890 1.00 0.00 64 ASN A CA 2
ATOM 2506 C C . ASN A 1 64 ? -10.175 -5.979 -16.565 1.00 0.00 64 ASN A C 2
ATOM 2507 O O . ASN A 1 64 ? -11.325 -6.223 -16.199 1.00 0.00 64 ASN A O 2
ATOM 2518 N N . ILE A 1 65 ? -9.706 -4.744 -16.704 1.00 0.00 65 ILE A N 2
ATOM 2519 C CA . ILE A 1 65 ? -10.535 -3.577 -16.427 1.00 0.00 65 ILE A CA 2
ATOM 2520 C C . ILE A 1 65 ? -11.536 -3.335 -17.552 1.00 0.00 65 ILE A C 2
ATOM 2521 O O . ILE A 1 65 ? -12.627 -2.811 -17.325 1.00 0.00 65 ILE A O 2
ATOM 2537 N N . THR A 1 66 ? -11.158 -3.722 -18.766 1.00 0.00 66 THR A N 2
ATOM 2538 C CA . THR A 1 66 ? -12.022 -3.547 -19.927 1.00 0.00 66 THR A CA 2
ATOM 2539 C C . THR A 1 66 ? -13.390 -4.178 -19.694 1.00 0.00 66 THR A C 2
ATOM 2540 O O . THR A 1 66 ? -14.387 -3.755 -20.279 1.00 0.00 66 THR A O 2
ATOM 2551 N N . SER A 1 67 ? -13.431 -5.191 -18.834 1.00 0.00 67 SER A N 2
ATOM 2552 C CA . SER A 1 67 ? -14.677 -5.882 -18.526 1.00 0.00 67 SER A CA 2
ATOM 2553 C C . SER A 1 67 ? -15.318 -5.309 -17.265 1.00 0.00 67 SER A C 2
ATOM 2554 O O . SER A 1 67 ? -15.944 -6.033 -16.491 1.00 0.00 67 SER A O 2
ATOM 2562 N N . MET A 1 68 ? -15.156 -4.005 -17.067 1.00 0.00 68 MET A N 2
ATOM 2563 C CA . MET A 1 68 ? -15.720 -3.335 -15.901 1.00 0.00 68 MET A CA 2
ATOM 2564 C C . MET A 1 68 ? -15.656 -1.819 -16.062 1.00 0.00 68 MET A C 2
ATOM 2565 O O . MET A 1 68 ? -16.639 -1.183 -16.444 1.00 0.00 68 MET A O 2
ATOM 2579 N N . LYS A 1 69 ? -14.494 -1.245 -15.768 1.00 0.00 69 LYS A N 2
ATOM 2580 C CA . LYS A 1 69 ? -14.302 0.195 -15.882 1.00 0.00 69 LYS A CA 2
ATOM 2581 C C . LYS A 1 69 ? -13.061 0.515 -16.709 1.00 0.00 69 LYS A C 2
ATOM 2582 O O . LYS A 1 69 ? -12.192 -0.336 -16.898 1.00 0.00 69 LYS A O 2
ATOM 2601 N N . GLY A 1 70 ? -12.984 1.749 -17.200 1.00 0.00 70 GLY A N 2
ATOM 2602 C CA . GLY A 1 70 ? -11.845 2.159 -18.000 1.00 0.00 70 GLY A CA 2
ATOM 2603 C C . GLY A 1 70 ? -10.868 3.018 -17.222 1.00 0.00 70 GLY A C 2
ATOM 2604 O O . GLY A 1 70 ? -10.022 2.502 -16.491 1.00 0.00 70 GLY A O 2
ATOM 2608 N N . LEU A 1 71 ? -10.984 4.332 -17.379 1.00 0.00 71 LEU A N 2
ATOM 2609 C CA . LEU A 1 71 ? -10.102 5.265 -16.686 1.00 0.00 71 LEU A CA 2
ATOM 2610 C C . LEU A 1 71 ? -10.546 5.461 -15.240 1.00 0.00 71 LEU A C 2
ATOM 2611 O O . LEU A 1 71 ? -9.755 5.863 -14.386 1.00 0.00 71 LEU A O 2
ATOM 2627 N N . ASP A 1 72 ? -11.815 5.173 -14.971 1.00 0.00 72 ASP A N 2
ATOM 2628 C CA . ASP A 1 72 ? -12.363 5.314 -13.627 1.00 0.00 72 ASP A CA 2
ATOM 2629 C C . ASP A 1 72 ? -12.189 4.024 -12.831 1.00 0.00 72 ASP A C 2
ATOM 2630 O O . ASP A 1 72 ? -12.744 3.874 -11.742 1.00 0.00 72 ASP A O 2
ATOM 2639 N N . THR A 1 73 ? -11.414 3.094 -13.382 1.00 0.00 73 THR A N 2
ATOM 2640 C CA . THR A 1 73 ? -11.169 1.817 -12.725 1.00 0.00 73 THR A CA 2
ATOM 2641 C C . THR A 1 73 ? -10.481 2.014 -11.379 1.00 0.00 73 THR A C 2
ATOM 2642 O O . THR A 1 73 ? -9.624 2.885 -11.232 1.00 0.00 73 THR A O 2
ATOM 2653 N N . GLU A 1 74 ? -10.862 1.200 -10.400 1.00 0.00 74 GLU A N 2
ATOM 2654 C CA . GLU A 1 74 ? -10.280 1.286 -9.065 1.00 0.00 74 GLU A CA 2
ATOM 2655 C C . GLU A 1 74 ? -9.538 0.001 -8.711 1.00 0.00 74 GLU A C 2
ATOM 2656 O O . GLU A 1 74 ? -9.773 -1.049 -9.311 1.00 0.00 74 GLU A O 2
ATOM 2668 N N . ILE A 1 75 ? -8.643 0.092 -7.734 1.00 0.00 75 ILE A N 2
ATOM 2669 C CA . ILE A 1 75 ? -7.867 -1.062 -7.299 1.00 0.00 75 ILE A CA 2
ATOM 2670 C C . ILE A 1 75 ? -8.295 -1.521 -5.909 1.00 0.00 75 ILE A C 2
ATOM 2671 O O . ILE A 1 75 ? -8.797 -0.731 -5.109 1.00 0.00 75 ILE A O 2
ATOM 2687 N N . LYS A 1 76 ? -8.093 -2.804 -5.627 1.00 0.00 76 LYS A N 2
ATOM 2688 C CA . LYS A 1 76 ? -8.455 -3.369 -4.333 1.00 0.00 76 LYS A CA 2
ATOM 2689 C C . LYS A 1 76 ? -7.336 -3.164 -3.317 1.00 0.00 76 LYS A C 2
ATOM 2690 O O . LYS A 1 76 ? -6.254 -2.685 -3.659 1.00 0.00 76 LYS A O 2
ATOM 2709 N N . ASP A 1 77 ? -7.602 -3.530 -2.068 1.00 0.00 77 ASP A N 2
ATOM 2710 C CA . ASP A 1 77 ? -6.616 -3.388 -1.003 1.00 0.00 77 ASP A CA 2
ATOM 2711 C C . ASP A 1 77 ? -5.303 -4.064 -1.385 1.00 0.00 77 ASP A C 2
ATOM 2712 O O . ASP A 1 77 ? -4.232 -3.663 -0.930 1.00 0.00 77 ASP A O 2
ATOM 2721 N N . ASP A 1 78 ? -5.394 -5.092 -2.222 1.00 0.00 78 ASP A N 2
ATOM 2722 C CA . ASP A 1 78 ? -4.213 -5.824 -2.665 1.00 0.00 78 ASP A CA 2
ATOM 2723 C C . ASP A 1 78 ? -3.233 -4.895 -3.375 1.00 0.00 78 ASP A C 2
ATOM 2724 O O . ASP A 1 78 ? -2.030 -4.933 -3.117 1.00 0.00 78 ASP A O 2
ATOM 2733 N N . ASP A 1 79 ? -3.756 -4.064 -4.270 1.00 0.00 79 ASP A N 2
ATOM 2734 C CA . ASP A 1 79 ? -2.927 -3.126 -5.017 1.00 0.00 79 ASP A CA 2
ATOM 2735 C C . ASP A 1 79 ? -1.937 -3.867 -5.911 1.00 0.00 79 ASP A C 2
ATOM 2736 O O . ASP A 1 79 ? -0.775 -4.052 -5.549 1.00 0.00 79 ASP A O 2
ATOM 2745 N N . LYS A 1 80 ? -2.406 -4.291 -7.080 1.00 0.00 80 LYS A N 2
ATOM 2746 C CA . LYS A 1 80 ? -1.564 -5.013 -8.026 1.00 0.00 80 LYS A CA 2
ATOM 2747 C C . LYS A 1 80 ? -1.982 -4.716 -9.463 1.00 0.00 80 LYS A C 2
ATOM 2748 O O . LYS A 1 80 ? -3.131 -4.941 -9.844 1.00 0.00 80 LYS A O 2
ATOM 2767 N N . ILE A 1 81 ? -1.042 -4.210 -10.255 1.00 0.00 81 ILE A N 2
ATOM 2768 C CA . ILE A 1 81 ? -1.313 -3.885 -11.650 1.00 0.00 81 ILE A CA 2
ATOM 2769 C C . ILE A 1 81 ? -0.334 -4.594 -12.580 1.00 0.00 81 ILE A C 2
ATOM 2770 O O . ILE A 1 81 ? 0.856 -4.699 -12.281 1.00 0.00 81 ILE A O 2
ATOM 2786 N N . ASP A 1 82 ? -0.842 -5.076 -13.708 1.00 0.00 82 ASP A N 2
ATOM 2787 C CA . ASP A 1 82 ? -0.012 -5.772 -14.684 1.00 0.00 82 ASP A CA 2
ATOM 2788 C C . ASP A 1 82 ? -0.065 -5.074 -16.039 1.00 0.00 82 ASP A C 2
ATOM 2789 O O . ASP A 1 82 ? -1.140 -4.723 -16.527 1.00 0.00 82 ASP A O 2
ATOM 2798 N N . LEU A 1 83 ? 1.102 -4.873 -16.642 1.00 0.00 83 LEU A N 2
ATOM 2799 C CA . LEU A 1 83 ? 1.189 -4.215 -17.941 1.00 0.00 83 LEU A CA 2
ATOM 2800 C C . LEU A 1 83 ? 1.585 -5.208 -19.029 1.00 0.00 83 LEU A C 2
ATOM 2801 O O . LEU A 1 83 ? 2.694 -5.743 -19.022 1.00 0.00 83 LEU A O 2
ATOM 2817 N N . PHE A 1 84 ? 0.672 -5.448 -19.964 1.00 0.00 84 PHE A N 2
ATOM 2818 C CA . PHE A 1 84 ? 0.926 -6.376 -21.060 1.00 0.00 84 PHE A CA 2
ATOM 2819 C C . PHE A 1 84 ? 1.001 -5.636 -22.393 1.00 0.00 84 PHE A C 2
ATOM 2820 O O . PHE A 1 84 ? 0.340 -4.619 -22.605 1.00 0.00 84 PHE A O 2
ATOM 2837 N N . PRO A 1 85 ? 1.825 -6.158 -23.313 1.00 0.00 85 PRO A N 2
ATOM 2838 C CA . PRO A 1 85 ? 2.006 -5.564 -24.641 1.00 0.00 85 PRO A CA 2
ATOM 2839 C C . PRO A 1 85 ? 0.769 -5.718 -25.519 1.00 0.00 85 PRO A C 2
ATOM 2840 O O . PRO A 1 85 ? 0.389 -6.822 -25.908 1.00 0.00 85 PRO A O 2
ATOM 2851 N N . PRO A 1 86 ? 0.126 -4.586 -25.840 1.00 0.00 86 PRO A N 2
ATOM 2852 C CA . PRO A 1 86 ? -1.078 -4.570 -26.677 1.00 0.00 86 PRO A CA 2
ATOM 2853 C C . PRO A 1 86 ? -0.779 -4.927 -28.129 1.00 0.00 86 PRO A C 2
ATOM 2854 O O . PRO A 1 86 ? 0.381 -5.057 -28.521 1.00 0.00 86 PRO A O 2
ATOM 2865 N N . VAL A 1 87 ? -1.833 -5.085 -28.924 1.00 0.00 87 VAL A N 2
ATOM 2866 C CA . VAL A 1 87 ? -1.683 -5.426 -30.334 1.00 0.00 87 VAL A CA 2
ATOM 2867 C C . VAL A 1 87 ? -0.708 -4.481 -31.027 1.00 0.00 87 VAL A C 2
ATOM 2868 O O . VAL A 1 87 ? 0.394 -4.878 -31.405 1.00 0.00 87 VAL A O 2
ATOM 2881 N N . ALA A 1 88 ? -1.121 -3.229 -31.190 1.00 0.00 88 ALA A N 2
ATOM 2882 C CA . ALA A 1 88 ? -0.283 -2.226 -31.836 1.00 0.00 88 ALA A CA 2
ATOM 2883 C C . ALA A 1 88 ? 1.062 -2.096 -31.128 1.00 0.00 88 ALA A C 2
ATOM 2884 O O . ALA A 1 88 ? 2.114 -2.107 -31.767 1.00 0.00 88 ALA A O 2
ATOM 2891 N N . GLY A 1 89 ? 1.020 -1.973 -29.805 1.00 0.00 89 GLY A N 2
ATOM 2892 C CA . GLY A 1 89 ? 2.242 -1.842 -29.033 1.00 0.00 89 GLY A CA 2
ATOM 2893 C C . GLY A 1 89 ? 3.226 -2.961 -29.311 1.00 0.00 89 GLY A C 2
ATOM 2894 O O . GLY A 1 89 ? 4.433 -2.790 -29.149 1.00 0.00 89 GLY A O 2
ATOM 2898 N N . GLY A 1 90 ? 2.708 -4.112 -29.729 1.00 0.00 90 GLY A N 2
ATOM 2899 C CA . GLY A 1 90 ? 3.563 -5.248 -30.020 1.00 0.00 90 GLY A CA 2
ATOM 2900 C C . GLY A 1 90 ? 2.775 -6.482 -30.413 1.00 0.00 90 GLY A C 2
ATOM 2901 O O . GLY A 1 90 ? 2.255 -7.193 -29.554 1.00 0.00 90 GLY A O 2
ATOM 2905 N N . MET A 1 1 ? 1.195 0.823 -0.476 1.00 0.00 1 MET A N 3
ATOM 2906 C CA . MET A 1 1 ? 1.812 0.925 -1.794 1.00 0.00 1 MET A CA 3
ATOM 2907 C C . MET A 1 1 ? 1.155 -0.039 -2.777 1.00 0.00 1 MET A C 3
ATOM 2908 O O . MET A 1 1 ? 0.437 -0.956 -2.378 1.00 0.00 1 MET A O 3
ATOM 2922 N N . VAL A 1 2 ? 1.406 0.176 -4.065 1.00 0.00 2 VAL A N 3
ATOM 2923 C CA . VAL A 1 2 ? 0.839 -0.674 -5.106 1.00 0.00 2 VAL A CA 3
ATOM 2924 C C . VAL A 1 2 ? 1.935 -1.316 -5.948 1.00 0.00 2 VAL A C 3
ATOM 2925 O O . VAL A 1 2 ? 2.892 -0.655 -6.352 1.00 0.00 2 VAL A O 3
ATOM 2938 N N . THR A 1 3 ? 1.790 -2.611 -6.211 1.00 0.00 3 THR A N 3
ATOM 2939 C CA . THR A 1 3 ? 2.768 -3.345 -7.005 1.00 0.00 3 THR A CA 3
ATOM 2940 C C . THR A 1 3 ? 2.398 -3.330 -8.483 1.00 0.00 3 THR A C 3
ATOM 2941 O O . THR A 1 3 ? 1.245 -3.560 -8.847 1.00 0.00 3 THR A O 3
ATOM 2952 N N . VAL A 1 4 ? 3.384 -3.059 -9.333 1.00 0.00 4 VAL A N 3
ATOM 2953 C CA . VAL A 1 4 ? 3.162 -3.016 -10.773 1.00 0.00 4 VAL A CA 3
ATOM 2954 C C . VAL A 1 4 ? 4.066 -4.007 -11.498 1.00 0.00 4 VAL A C 3
ATOM 2955 O O . VAL A 1 4 ? 5.227 -4.188 -11.130 1.00 0.00 4 VAL A O 3
ATOM 2968 N N . ARG A 1 5 ? 3.525 -4.647 -12.530 1.00 0.00 5 ARG A N 3
ATOM 2969 C CA . ARG A 1 5 ? 4.283 -5.621 -13.306 1.00 0.00 5 ARG A CA 3
ATOM 2970 C C . ARG A 1 5 ? 4.538 -5.109 -14.721 1.00 0.00 5 ARG A C 3
ATOM 2971 O O . ARG A 1 5 ? 3.730 -4.364 -15.277 1.00 0.00 5 ARG A O 3
ATOM 2992 N N . TYR A 1 6 ? 5.665 -5.512 -15.296 1.00 0.00 6 TYR A N 3
ATOM 2993 C CA . TYR A 1 6 ? 6.028 -5.092 -16.644 1.00 0.00 6 TYR A CA 3
ATOM 2994 C C . TYR A 1 6 ? 6.224 -6.299 -17.557 1.00 0.00 6 TYR A C 3
ATOM 2995 O O . TYR A 1 6 ? 7.012 -7.196 -17.257 1.00 0.00 6 TYR A O 3
ATOM 3013 N N . TYR A 1 7 ? 5.503 -6.312 -18.672 1.00 0.00 7 TYR A N 3
ATOM 3014 C CA . TYR A 1 7 ? 5.595 -7.408 -19.629 1.00 0.00 7 TYR A CA 3
ATOM 3015 C C . TYR A 1 7 ? 5.853 -6.882 -21.038 1.00 0.00 7 TYR A C 3
ATOM 3016 O O . TYR A 1 7 ? 6.629 -7.461 -21.797 1.00 0.00 7 TYR A O 3
ATOM 3034 N N . ALA A 1 8 ? 5.196 -5.778 -21.379 1.00 0.00 8 ALA A N 3
ATOM 3035 C CA . ALA A 1 8 ? 5.355 -5.170 -22.694 1.00 0.00 8 ALA A CA 3
ATOM 3036 C C . ALA A 1 8 ? 6.761 -4.606 -22.872 1.00 0.00 8 ALA A C 3
ATOM 3037 O O . ALA A 1 8 ? 7.708 -5.055 -22.225 1.00 0.00 8 ALA A O 3
ATOM 3044 N N . THR A 1 9 ? 6.891 -3.620 -23.754 1.00 0.00 9 THR A N 3
ATOM 3045 C CA . THR A 1 9 ? 8.181 -2.996 -24.018 1.00 0.00 9 THR A CA 3
ATOM 3046 C C . THR A 1 9 ? 8.680 -2.227 -22.800 1.00 0.00 9 THR A C 3
ATOM 3047 O O . THR A 1 9 ? 9.812 -1.742 -22.780 1.00 0.00 9 THR A O 3
ATOM 3058 N N . LEU A 1 10 ? 7.830 -2.120 -21.785 1.00 0.00 10 LEU A N 3
ATOM 3059 C CA . LEU A 1 10 ? 8.185 -1.410 -20.561 1.00 0.00 10 LEU A CA 3
ATOM 3060 C C . LEU A 1 10 ? 9.303 -2.134 -19.817 1.00 0.00 10 LEU A C 3
ATOM 3061 O O . LEU A 1 10 ? 10.128 -1.506 -19.154 1.00 0.00 10 LEU A O 3
ATOM 3077 N N . ARG A 1 11 ? 9.324 -3.458 -19.933 1.00 0.00 11 ARG A N 3
ATOM 3078 C CA . ARG A 1 11 ? 10.341 -4.267 -19.272 1.00 0.00 11 ARG A CA 3
ATOM 3079 C C . ARG A 1 11 ? 11.740 -3.749 -19.593 1.00 0.00 11 ARG A C 3
ATOM 3080 O O . ARG A 1 11 ? 12.491 -3.330 -18.712 1.00 0.00 11 ARG A O 3
ATOM 3101 N N . PRO A 1 12 ? 12.100 -3.779 -20.885 1.00 0.00 12 PRO A N 3
ATOM 3102 C CA . PRO A 1 12 ? 13.411 -3.316 -21.352 1.00 0.00 12 PRO A CA 3
ATOM 3103 C C . PRO A 1 12 ? 13.565 -1.803 -21.242 1.00 0.00 12 PRO A C 3
ATOM 3104 O O . PRO A 1 12 ? 14.650 -1.263 -21.457 1.00 0.00 12 PRO A O 3
ATOM 3115 N N . ILE A 1 13 ? 12.473 -1.125 -20.906 1.00 0.00 13 ILE A N 3
ATOM 3116 C CA . ILE A 1 13 ? 12.488 0.326 -20.766 1.00 0.00 13 ILE A CA 3
ATOM 3117 C C . ILE A 1 13 ? 12.848 0.737 -19.343 1.00 0.00 13 ILE A C 3
ATOM 3118 O O . ILE A 1 13 ? 13.440 1.794 -19.120 1.00 0.00 13 ILE A O 3
ATOM 3134 N N . THR A 1 14 ? 12.487 -0.106 -18.380 1.00 0.00 14 THR A N 3
ATOM 3135 C CA . THR A 1 14 ? 12.772 0.169 -16.977 1.00 0.00 14 THR A CA 3
ATOM 3136 C C . THR A 1 14 ? 13.904 -0.713 -16.463 1.00 0.00 14 THR A C 3
ATOM 3137 O O . THR A 1 14 ? 14.488 -0.442 -15.413 1.00 0.00 14 THR A O 3
ATOM 3148 N N . LYS A 1 15 ? 14.212 -1.768 -17.209 1.00 0.00 15 LYS A N 3
ATOM 3149 C CA . LYS A 1 15 ? 15.276 -2.690 -16.831 1.00 0.00 15 LYS A CA 3
ATOM 3150 C C . LYS A 1 15 ? 14.947 -3.390 -15.516 1.00 0.00 15 LYS A C 3
ATOM 3151 O O . LYS A 1 15 ? 15.843 -3.772 -14.763 1.00 0.00 15 LYS A O 3
ATOM 3170 N N . LYS A 1 16 ? 13.657 -3.558 -15.247 1.00 0.00 16 LYS A N 3
ATOM 3171 C CA . LYS A 1 16 ? 13.209 -4.215 -14.025 1.00 0.00 16 LYS A CA 3
ATOM 3172 C C . LYS A 1 16 ? 12.044 -5.157 -14.310 1.00 0.00 16 LYS A C 3
ATOM 3173 O O . LYS A 1 16 ? 11.599 -5.284 -15.451 1.00 0.00 16 LYS A O 3
ATOM 3192 N N . LYS A 1 17 ? 11.553 -5.816 -13.265 1.00 0.00 17 LYS A N 3
ATOM 3193 C CA . LYS A 1 17 ? 10.437 -6.745 -13.402 1.00 0.00 17 LYS A CA 3
ATOM 3194 C C . LYS A 1 17 ? 9.192 -6.206 -12.706 1.00 0.00 17 LYS A C 3
ATOM 3195 O O . LYS A 1 17 ? 8.133 -6.078 -13.320 1.00 0.00 17 LYS A O 3
ATOM 3214 N N . GLU A 1 18 ? 9.327 -5.890 -11.421 1.00 0.00 18 GLU A N 3
ATOM 3215 C CA . GLU A 1 18 ? 8.212 -5.364 -10.643 1.00 0.00 18 GLU A CA 3
ATOM 3216 C C . GLU A 1 18 ? 8.675 -4.243 -9.717 1.00 0.00 18 GLU A C 3
ATOM 3217 O O . GLU A 1 18 ? 9.804 -4.258 -9.226 1.00 0.00 18 GLU A O 3
ATOM 3229 N N . GLU A 1 19 ? 7.796 -3.274 -9.484 1.00 0.00 19 GLU A N 3
ATOM 3230 C CA . GLU A 1 19 ? 8.116 -2.145 -8.618 1.00 0.00 19 GLU A CA 3
ATOM 3231 C C . GLU A 1 19 ? 6.897 -1.721 -7.804 1.00 0.0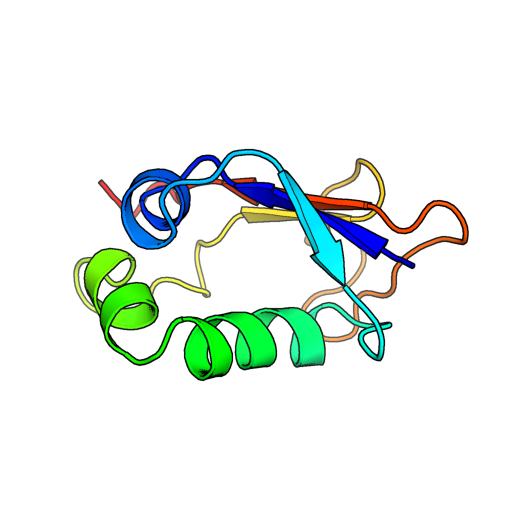0 19 GLU A C 3
ATOM 3232 O O . GLU A 1 19 ? 5.764 -2.079 -8.128 1.00 0.00 19 GLU A O 3
ATOM 3244 N N . THR A 1 20 ? 7.137 -0.955 -6.744 1.00 0.00 20 THR A N 3
ATOM 3245 C CA . THR A 1 20 ? 6.061 -0.484 -5.882 1.00 0.00 20 THR A CA 3
ATOM 3246 C C . THR A 1 20 ? 5.877 1.025 -6.008 1.00 0.00 20 THR A C 3
ATOM 3247 O O . THR A 1 20 ? 6.827 1.754 -6.292 1.00 0.00 20 THR A O 3
ATOM 3258 N N . PHE A 1 21 ? 4.650 1.487 -5.793 1.00 0.00 21 PHE A N 3
ATOM 3259 C CA . PHE A 1 21 ? 4.342 2.909 -5.882 1.00 0.00 21 PHE A CA 3
ATOM 3260 C C . PHE A 1 21 ? 3.458 3.348 -4.718 1.00 0.00 21 PHE A C 3
ATOM 3261 O O . PHE A 1 21 ? 2.856 2.521 -4.036 1.00 0.00 21 PHE A O 3
ATOM 3278 N N . ASN A 1 22 ? 3.386 4.657 -4.498 1.00 0.00 22 ASN A N 3
ATOM 3279 C CA . ASN A 1 22 ? 2.577 5.207 -3.417 1.00 0.00 22 ASN A CA 3
ATOM 3280 C C . ASN A 1 22 ? 1.781 6.417 -3.895 1.00 0.00 22 ASN A C 3
ATOM 3281 O O . ASN A 1 22 ? 2.305 7.282 -4.595 1.00 0.00 22 ASN A O 3
ATOM 3292 N N . GLY A 1 23 ? 0.509 6.471 -3.510 1.00 0.00 23 GLY A N 3
ATOM 3293 C CA . GLY A 1 23 ? -0.340 7.579 -3.908 1.00 0.00 23 GLY A CA 3
ATOM 3294 C C . GLY A 1 23 ? -1.219 7.239 -5.095 1.00 0.00 23 GLY A C 3
ATOM 3295 O O . GLY A 1 23 ? -1.859 8.117 -5.674 1.00 0.00 23 GLY A O 3
ATOM 3299 N N . ILE A 1 24 ? -1.249 5.962 -5.460 1.00 0.00 24 ILE A N 3
ATOM 3300 C CA . ILE A 1 24 ? -2.056 5.508 -6.586 1.00 0.00 24 ILE A CA 3
ATOM 3301 C C . ILE A 1 24 ? -3.175 4.581 -6.123 1.00 0.00 24 ILE A C 3
ATOM 3302 O O . ILE A 1 24 ? -2.920 3.510 -5.574 1.00 0.00 24 ILE A O 3
ATOM 3318 N N . SER A 1 25 ? -4.416 5.001 -6.351 1.00 0.00 25 SER A N 3
ATOM 3319 C CA . SER A 1 25 ? -5.575 4.210 -5.955 1.00 0.00 25 SER A CA 3
ATOM 3320 C C . SER A 1 25 ? -6.505 3.977 -7.142 1.00 0.00 25 SER A C 3
ATOM 3321 O O . SER A 1 25 ? -7.530 3.306 -7.021 1.00 0.00 25 SER A O 3
ATOM 3329 N N . LYS A 1 26 ? -6.139 4.538 -8.290 1.00 0.00 26 LYS A N 3
ATOM 3330 C CA . LYS A 1 26 ? -6.938 4.392 -9.501 1.00 0.00 26 LYS A CA 3
ATOM 3331 C C . LYS A 1 26 ? -6.053 4.078 -10.702 1.00 0.00 26 LYS A C 3
ATOM 3332 O O . LYS A 1 26 ? -4.866 4.408 -10.714 1.00 0.00 26 LYS A O 3
ATOM 3351 N N . ILE A 1 27 ? -6.636 3.439 -11.711 1.00 0.00 27 ILE A N 3
ATOM 3352 C CA . ILE A 1 27 ? -5.900 3.083 -12.917 1.00 0.00 27 ILE A CA 3
ATOM 3353 C C . ILE A 1 27 ? -5.551 4.322 -13.735 1.00 0.00 27 ILE A C 3
ATOM 3354 O O . ILE A 1 27 ? -4.454 4.428 -14.283 1.00 0.00 27 ILE A O 3
ATOM 3370 N N . SER A 1 28 ? -6.492 5.258 -13.811 1.00 0.00 28 SER A N 3
ATOM 3371 C CA . SER A 1 28 ? -6.286 6.490 -14.563 1.00 0.00 28 SER A CA 3
ATOM 3372 C C . SER A 1 28 ? -5.017 7.201 -14.103 1.00 0.00 28 SER A C 3
ATOM 3373 O O . SER A 1 28 ? -4.144 7.520 -14.910 1.00 0.00 28 SER A O 3
ATOM 3381 N N . GLU A 1 29 ? -4.923 7.446 -12.800 1.00 0.00 29 GLU A N 3
ATOM 3382 C CA . GLU A 1 29 ? -3.762 8.121 -12.232 1.00 0.00 29 GLU A CA 3
ATOM 3383 C C . GLU A 1 29 ? -2.513 7.253 -12.358 1.00 0.00 29 GLU A C 3
ATOM 3384 O O . GLU A 1 29 ? -1.397 7.763 -12.469 1.00 0.00 29 GLU A O 3
ATOM 3396 N N . LEU A 1 30 ? -2.708 5.939 -12.340 1.00 0.00 30 LEU A N 3
ATOM 3397 C CA . LEU A 1 30 ? -1.598 4.999 -12.452 1.00 0.00 30 LEU A CA 3
ATOM 3398 C C . LEU A 1 30 ? -0.937 5.098 -13.823 1.00 0.00 30 LEU A C 3
ATOM 3399 O O . LEU A 1 30 ? 0.283 5.237 -13.927 1.00 0.00 30 LEU A O 3
ATOM 3415 N N . LEU A 1 31 ? -1.748 5.029 -14.872 1.00 0.00 31 LEU A N 3
ATOM 3416 C CA . LEU A 1 31 ? -1.242 5.113 -16.238 1.00 0.00 31 LEU A CA 3
ATOM 3417 C C . LEU A 1 31 ? -0.451 6.400 -16.447 1.00 0.00 31 LEU A C 3
ATOM 3418 O O . LEU A 1 31 ? 0.679 6.373 -16.932 1.00 0.00 31 LEU A O 3
ATOM 3434 N N . GLU A 1 32 ? -1.054 7.526 -16.075 1.00 0.00 32 GLU A N 3
ATOM 3435 C CA . GLU A 1 32 ? -0.404 8.823 -16.221 1.00 0.00 32 GLU A CA 3
ATOM 3436 C C . GLU A 1 32 ? 0.943 8.841 -15.504 1.00 0.00 32 GLU A C 3
ATOM 3437 O O . GLU A 1 32 ? 1.887 9.492 -15.950 1.00 0.00 32 GLU A O 3
ATOM 3449 N N . ARG A 1 33 ? 1.023 8.121 -14.390 1.00 0.00 33 ARG A N 3
ATOM 3450 C CA . ARG A 1 33 ? 2.253 8.055 -13.609 1.00 0.00 33 ARG A CA 3
ATOM 3451 C C . ARG A 1 33 ? 3.330 7.275 -14.357 1.00 0.00 33 ARG A C 3
ATOM 3452 O O . ARG A 1 33 ? 4.523 7.538 -14.202 1.00 0.00 33 ARG A O 3
ATOM 3473 N N . LEU A 1 34 ? 2.902 6.313 -15.168 1.00 0.00 34 LEU A N 3
ATOM 3474 C CA . LEU A 1 34 ? 3.829 5.494 -15.940 1.00 0.00 34 LEU A CA 3
ATOM 3475 C C . LEU A 1 34 ? 4.529 6.325 -17.010 1.00 0.00 34 LEU A C 3
ATOM 3476 O O . LEU A 1 34 ? 5.756 6.324 -17.109 1.00 0.00 34 LEU A O 3
ATOM 3492 N N . LYS A 1 35 ? 3.741 7.036 -17.809 1.00 0.00 35 LYS A N 3
ATOM 3493 C CA . LYS A 1 35 ? 4.283 7.876 -18.871 1.00 0.00 35 LYS A CA 3
ATOM 3494 C C . LYS A 1 35 ? 5.218 8.938 -18.301 1.00 0.00 35 LYS A C 3
ATOM 3495 O O . LYS A 1 35 ? 6.227 9.285 -18.914 1.00 0.00 35 LYS A O 3
ATOM 3514 N N . VAL A 1 36 ? 4.877 9.449 -17.122 1.00 0.00 36 VAL A N 3
ATOM 3515 C CA . VAL A 1 36 ? 5.687 10.469 -16.468 1.00 0.00 36 VAL A CA 3
ATOM 3516 C C . VAL A 1 36 ? 6.955 9.867 -15.874 1.00 0.00 36 VAL A C 3
ATOM 3517 O O . VAL A 1 36 ? 8.062 10.318 -16.164 1.00 0.00 36 VAL A O 3
ATOM 3530 N N . GLU A 1 37 ? 6.785 8.844 -15.042 1.00 0.00 37 GLU A N 3
ATOM 3531 C CA . GLU A 1 37 ? 7.917 8.180 -14.407 1.00 0.00 37 GLU A CA 3
ATOM 3532 C C . GLU A 1 37 ? 8.886 7.638 -15.454 1.00 0.00 37 GLU A C 3
ATOM 3533 O O . GLU A 1 37 ? 10.091 7.884 -15.387 1.00 0.00 37 GLU A O 3
ATOM 3545 N N . TYR A 1 38 ? 8.352 6.898 -16.419 1.00 0.00 38 TYR A N 3
ATOM 3546 C CA . TYR A 1 38 ? 9.168 6.317 -17.478 1.00 0.00 38 TYR A CA 3
ATOM 3547 C C . TYR A 1 38 ? 9.599 7.384 -18.480 1.00 0.00 38 TYR A C 3
ATOM 3548 O O . TYR A 1 38 ? 10.616 7.240 -19.158 1.00 0.00 38 TYR A O 3
ATOM 3566 N N . GLY A 1 39 ? 8.817 8.456 -18.567 1.00 0.00 39 GLY A N 3
ATOM 3567 C CA . GLY A 1 39 ? 9.134 9.532 -19.488 1.00 0.00 39 GLY A CA 3
ATOM 3568 C C . GLY A 1 39 ? 8.489 9.341 -20.846 1.00 0.00 39 GLY A C 3
ATOM 3569 O O . GLY A 1 39 ? 7.597 8.508 -21.006 1.00 0.00 39 GLY A O 3
ATOM 3573 N N . SER A 1 40 ? 8.941 10.115 -21.828 1.00 0.00 40 SER A N 3
ATOM 3574 C CA . SER A 1 40 ? 8.398 10.031 -23.179 1.00 0.00 40 SER A CA 3
ATOM 3575 C C . SER A 1 40 ? 8.879 8.764 -23.879 1.00 0.00 40 SER A C 3
ATOM 3576 O O . SER A 1 40 ? 8.175 8.202 -24.718 1.00 0.00 40 SER A O 3
ATOM 3584 N N . GLU A 1 41 ? 10.082 8.321 -23.528 1.00 0.00 41 GLU A N 3
ATOM 3585 C CA . GLU A 1 41 ? 10.657 7.120 -24.123 1.00 0.00 41 GLU A CA 3
ATOM 3586 C C . GLU A 1 41 ? 9.669 5.958 -24.068 1.00 0.00 41 GLU A C 3
ATOM 3587 O O . GLU A 1 41 ? 9.541 5.191 -25.022 1.00 0.00 41 GLU A O 3
ATOM 3599 N N . PHE A 1 42 ? 8.973 5.835 -22.942 1.00 0.00 42 PHE A N 3
ATOM 3600 C CA . PHE A 1 42 ? 7.998 4.766 -22.760 1.00 0.00 42 PHE A CA 3
ATOM 3601 C C . PHE A 1 42 ? 6.792 4.968 -23.673 1.00 0.00 42 PHE A C 3
ATOM 3602 O O . PHE A 1 42 ? 6.409 4.071 -24.424 1.00 0.00 42 PHE A O 3
ATOM 3619 N N . THR A 1 43 ? 6.196 6.155 -23.602 1.00 0.00 43 THR A N 3
ATOM 3620 C CA . THR A 1 43 ? 5.033 6.476 -24.420 1.00 0.00 43 THR A CA 3
ATOM 3621 C C . THR A 1 43 ? 5.332 6.278 -25.902 1.00 0.00 43 THR A C 3
ATOM 3622 O O . THR A 1 43 ? 4.500 5.765 -26.650 1.00 0.00 43 THR A O 3
ATOM 3633 N N . LYS A 1 44 ? 6.524 6.688 -26.320 1.00 0.00 44 LYS A N 3
ATOM 3634 C CA . LYS A 1 44 ? 6.935 6.555 -27.713 1.00 0.00 44 LYS A CA 3
ATOM 3635 C C . LYS A 1 44 ? 7.248 5.101 -28.051 1.00 0.00 44 LYS A C 3
ATOM 3636 O O . LYS A 1 44 ? 6.797 4.581 -29.071 1.00 0.00 44 LYS A O 3
ATOM 3655 N N . GLN A 1 45 ? 8.022 4.451 -27.187 1.00 0.00 45 GLN A N 3
ATOM 3656 C CA . GLN A 1 45 ? 8.394 3.057 -27.395 1.00 0.00 45 GLN A CA 3
ATOM 3657 C C . GLN A 1 45 ? 7.160 2.161 -27.417 1.00 0.00 45 GLN A C 3
ATOM 3658 O O . GLN A 1 45 ? 7.198 1.048 -27.940 1.00 0.00 45 GLN A O 3
ATOM 3672 N N . MET A 1 46 ? 6.067 2.654 -26.843 1.00 0.00 46 MET A N 3
ATOM 3673 C CA . MET A 1 46 ? 4.821 1.898 -26.797 1.00 0.00 46 MET A CA 3
ATOM 3674 C C . MET A 1 46 ? 3.879 2.335 -27.915 1.00 0.00 46 MET A C 3
ATOM 3675 O O . MET A 1 46 ? 3.124 1.525 -28.455 1.00 0.00 46 MET A O 3
ATOM 3689 N N . TYR A 1 47 ? 3.927 3.618 -28.256 1.00 0.00 47 TYR A N 3
ATOM 3690 C CA . TYR A 1 47 ? 3.075 4.162 -29.307 1.00 0.00 47 TYR A CA 3
ATOM 3691 C C . TYR A 1 47 ? 3.509 3.652 -30.678 1.00 0.00 47 TYR A C 3
ATOM 3692 O O . TYR A 1 47 ? 4.549 4.052 -31.201 1.00 0.00 47 TYR A O 3
ATOM 3710 N N . ASP A 1 48 ? 2.704 2.766 -31.254 1.00 0.00 48 ASP A N 3
ATOM 3711 C CA . ASP A 1 48 ? 3.002 2.202 -32.565 1.00 0.00 48 ASP A CA 3
ATOM 3712 C C . ASP A 1 48 ? 1.901 2.540 -33.566 1.00 0.00 48 ASP A C 3
ATOM 3713 O O . ASP A 1 48 ? 0.935 1.793 -33.717 1.00 0.00 48 ASP A O 3
ATOM 3722 N N . GLY A 1 49 ? 2.054 3.672 -34.247 1.00 0.00 49 GLY A N 3
ATOM 3723 C CA . GLY A 1 49 ? 1.065 4.089 -35.223 1.00 0.00 49 GLY A CA 3
ATOM 3724 C C . GLY A 1 49 ? 0.430 5.420 -34.872 1.00 0.00 49 GLY A C 3
ATOM 3725 O O . GLY A 1 49 ? 0.933 6.476 -35.255 1.00 0.00 49 GLY A O 3
ATOM 3729 N N . ASN A 1 50 ? -0.680 5.371 -34.143 1.00 0.00 50 ASN A N 3
ATOM 3730 C CA . ASN A 1 50 ? -1.386 6.582 -33.742 1.00 0.00 50 ASN A CA 3
ATOM 3731 C C . ASN A 1 50 ? -1.638 6.593 -32.237 1.00 0.00 50 ASN A C 3
ATOM 3732 O O . ASN A 1 50 ? -1.095 7.426 -31.513 1.00 0.00 50 ASN A O 3
ATOM 3743 N N . ASN A 1 51 ? -2.465 5.661 -31.775 1.00 0.00 51 ASN A N 3
ATOM 3744 C CA . ASN A 1 51 ? -2.789 5.563 -30.356 1.00 0.00 51 ASN A CA 3
ATOM 3745 C C . ASN A 1 51 ? -2.268 4.254 -29.769 1.00 0.00 51 ASN A C 3
ATOM 3746 O O . ASN A 1 51 ? -1.951 3.315 -30.500 1.00 0.00 51 ASN A O 3
ATOM 3757 N N . LEU A 1 52 ? -2.184 4.199 -28.444 1.00 0.00 52 LEU A N 3
ATOM 3758 C CA . LEU A 1 52 ? -1.703 3.005 -27.757 1.00 0.00 52 LEU A CA 3
ATOM 3759 C C . LEU A 1 52 ? -2.558 2.701 -26.531 1.00 0.00 52 LEU A C 3
ATOM 3760 O O . LEU A 1 52 ? -3.081 1.597 -26.384 1.00 0.00 52 LEU A O 3
ATOM 3776 N N . PHE A 1 53 ? -2.697 3.690 -25.653 1.00 0.00 53 PHE A N 3
ATOM 3777 C CA . PHE A 1 53 ? -3.489 3.529 -24.439 1.00 0.00 53 PHE A CA 3
ATOM 3778 C C . PHE A 1 53 ? -4.907 3.073 -24.772 1.00 0.00 53 PHE A C 3
ATOM 3779 O O . PHE A 1 53 ? -5.554 2.390 -23.978 1.00 0.00 53 PHE A O 3
ATOM 3796 N N . LYS A 1 54 ? -5.384 3.456 -25.951 1.00 0.00 54 LYS A N 3
ATOM 3797 C CA . LYS A 1 54 ? -6.724 3.088 -26.392 1.00 0.00 54 LYS A CA 3
ATOM 3798 C C . LYS A 1 54 ? -6.840 1.578 -26.575 1.00 0.00 54 LYS A C 3
ATOM 3799 O O . LYS A 1 54 ? -7.940 1.026 -26.570 1.00 0.00 54 LYS A O 3
ATOM 3818 N N . ASN A 1 55 ? -5.699 0.916 -26.737 1.00 0.00 55 ASN A N 3
ATOM 3819 C CA . ASN A 1 55 ? -5.674 -0.530 -26.921 1.00 0.00 55 ASN A CA 3
ATOM 3820 C C . ASN A 1 55 ? -4.924 -1.211 -25.780 1.00 0.00 55 ASN A C 3
ATOM 3821 O O . ASN A 1 55 ? -5.011 -2.426 -25.602 1.00 0.00 55 ASN A O 3
ATOM 3832 N N . VAL A 1 56 ? -4.187 -0.419 -25.007 1.00 0.00 56 VAL A N 3
ATOM 3833 C CA . VAL A 1 56 ? -3.423 -0.943 -23.882 1.00 0.00 56 VAL A CA 3
ATOM 3834 C C . VAL A 1 56 ? -4.293 -1.818 -22.987 1.00 0.00 56 VAL A C 3
ATOM 3835 O O . VAL A 1 56 ? -5.477 -1.539 -22.791 1.00 0.00 56 VAL A O 3
ATOM 3848 N N . ILE A 1 57 ? -3.700 -2.875 -22.444 1.00 0.00 57 ILE A N 3
ATOM 3849 C CA . ILE A 1 57 ? -4.421 -3.790 -21.568 1.00 0.00 57 ILE A CA 3
ATOM 3850 C C . ILE A 1 57 ? -3.758 -3.875 -20.197 1.00 0.00 57 ILE A C 3
ATOM 3851 O O . ILE A 1 57 ? -2.616 -4.320 -20.076 1.00 0.00 57 ILE A O 3
ATOM 3867 N N . ILE A 1 58 ? -4.482 -3.448 -19.168 1.00 0.00 58 ILE A N 3
ATOM 3868 C CA . ILE A 1 58 ? -3.965 -3.479 -17.806 1.00 0.00 58 ILE A CA 3
ATOM 3869 C C . ILE A 1 58 ? -4.860 -4.315 -16.897 1.00 0.00 58 ILE A C 3
ATOM 3870 O O . ILE A 1 58 ? -6.084 -4.186 -16.923 1.00 0.00 58 ILE A O 3
ATOM 3886 N N . LEU A 1 59 ? -4.241 -5.172 -16.092 1.00 0.00 59 LEU A N 3
ATOM 3887 C CA . LEU A 1 59 ? -4.981 -6.029 -15.173 1.00 0.00 59 LEU A CA 3
ATOM 3888 C C . LEU A 1 59 ? -4.901 -5.494 -13.746 1.00 0.00 59 LEU A C 3
ATOM 3889 O O . LEU A 1 59 ? -3.813 -5.303 -13.203 1.00 0.00 59 LEU A O 3
ATOM 3905 N N . VAL A 1 60 ? -6.062 -5.256 -13.144 1.00 0.00 60 VAL A N 3
ATOM 3906 C CA . VAL A 1 60 ? -6.124 -4.746 -11.779 1.00 0.00 60 VAL A CA 3
ATOM 3907 C C . VAL A 1 60 ? -6.490 -5.852 -10.796 1.00 0.00 60 VAL A C 3
ATOM 3908 O O . VAL A 1 60 ? -7.487 -6.551 -10.975 1.00 0.00 60 VAL A O 3
ATOM 3921 N N . ASN A 1 61 ? -5.677 -6.005 -9.756 1.00 0.00 61 ASN A N 3
ATOM 3922 C CA . ASN A 1 61 ? -5.916 -7.027 -8.743 1.00 0.00 61 ASN A CA 3
ATOM 3923 C C . ASN A 1 61 ? -6.162 -8.386 -9.389 1.00 0.00 61 ASN A C 3
ATOM 3924 O O . ASN A 1 61 ? -6.921 -9.204 -8.870 1.00 0.00 61 ASN A O 3
ATOM 3935 N N . GLY A 1 62 ? -5.513 -8.622 -10.525 1.00 0.00 62 GLY A N 3
ATOM 3936 C CA . GLY A 1 62 ? -5.674 -9.884 -11.224 1.00 0.00 62 GLY A CA 3
ATOM 3937 C C . GLY A 1 62 ? -7.018 -9.997 -11.914 1.00 0.00 62 GLY A C 3
ATOM 3938 O O . GLY A 1 62 ? -7.777 -10.932 -11.661 1.00 0.00 62 GLY A O 3
ATOM 3942 N N . ASN A 1 63 ? -7.316 -9.041 -12.788 1.00 0.00 63 ASN A N 3
ATOM 3943 C CA . ASN A 1 63 ? -8.580 -9.036 -13.515 1.00 0.00 63 ASN A CA 3
ATOM 3944 C C . ASN A 1 63 ? -8.602 -7.924 -14.560 1.00 0.00 63 ASN A C 3
ATOM 3945 O O . ASN A 1 63 ? -7.988 -6.874 -14.376 1.00 0.00 63 ASN A O 3
ATOM 3956 N N . ASN A 1 64 ? -9.315 -8.164 -15.656 1.00 0.00 64 ASN A N 3
ATOM 3957 C CA . ASN A 1 64 ? -9.418 -7.183 -16.730 1.00 0.00 64 ASN A CA 3
ATOM 3958 C C . ASN A 1 64 ? -10.387 -6.065 -16.355 1.00 0.00 64 ASN A C 3
ATOM 3959 O O . ASN A 1 64 ? -11.493 -6.323 -15.879 1.00 0.00 64 ASN A O 3
ATOM 3970 N N . ILE A 1 65 ? -9.964 -4.825 -16.574 1.00 0.00 65 ILE A N 3
ATOM 3971 C CA . ILE A 1 65 ? -10.794 -3.668 -16.261 1.00 0.00 65 ILE A CA 3
ATOM 3972 C C . ILE A 1 65 ? -11.896 -3.486 -17.299 1.00 0.00 65 ILE A C 3
ATOM 3973 O O . ILE A 1 65 ? -12.976 -2.978 -16.993 1.00 0.00 65 ILE A O 3
ATOM 3989 N N . THR A 1 66 ? -11.619 -3.906 -18.530 1.00 0.00 66 THR A N 3
ATOM 3990 C CA . THR A 1 66 ? -12.586 -3.790 -19.613 1.00 0.00 66 THR A CA 3
ATOM 3991 C C . THR A 1 66 ? -13.916 -4.432 -19.235 1.00 0.00 66 THR A C 3
ATOM 3992 O O . THR A 1 66 ? -14.968 -4.052 -19.747 1.00 0.00 66 THR A O 3
ATOM 4003 N N . SER A 1 67 ? -13.861 -5.408 -18.334 1.00 0.00 67 SER A N 3
ATOM 4004 C CA . SER A 1 67 ? -15.061 -6.106 -17.888 1.00 0.00 67 SER A CA 3
ATOM 4005 C C . SER A 1 67 ? -15.607 -5.484 -16.606 1.00 0.00 67 SER A C 3
ATOM 4006 O O . SER A 1 67 ? -16.180 -6.174 -15.764 1.00 0.00 67 SER A O 3
ATOM 4014 N N . MET A 1 68 ? -15.424 -4.175 -16.467 1.00 0.00 68 MET A N 3
ATOM 4015 C CA . MET A 1 68 ? -15.898 -3.458 -15.288 1.00 0.00 68 MET A CA 3
ATOM 4016 C C . MET A 1 68 ? -15.872 -1.951 -15.521 1.00 0.00 68 MET A C 3
ATOM 4017 O O . MET A 1 68 ? -16.894 -1.344 -15.844 1.00 0.00 68 MET A O 3
ATOM 4031 N N . LYS A 1 69 ? -14.698 -1.352 -15.356 1.00 0.00 69 LYS A N 3
ATOM 4032 C CA . LYS A 1 69 ? -14.538 0.085 -15.549 1.00 0.00 69 LYS A CA 3
ATOM 4033 C C . LYS A 1 69 ? -13.375 0.381 -16.490 1.00 0.00 69 LYS A C 3
ATOM 4034 O O . LYS A 1 69 ? -12.546 -0.487 -16.760 1.00 0.00 69 LYS A O 3
ATOM 4053 N N . GLY A 1 70 ? -13.320 1.614 -16.986 1.00 0.00 70 GLY A N 3
ATOM 4054 C CA . GLY A 1 70 ? -12.254 2.002 -17.891 1.00 0.00 70 GLY A CA 3
ATOM 4055 C C . GLY A 1 70 ? -11.138 2.748 -17.186 1.00 0.00 70 GLY A C 3
ATOM 4056 O O . GLY A 1 70 ? -10.247 2.134 -16.597 1.00 0.00 70 GLY A O 3
ATOM 4060 N N . LEU A 1 71 ? -11.185 4.074 -17.246 1.00 0.00 71 LEU A N 3
ATOM 4061 C CA . LEU A 1 71 ? -10.169 4.905 -16.609 1.00 0.00 71 LEU A CA 3
ATOM 4062 C C . LEU A 1 71 ? -10.484 5.115 -15.132 1.00 0.00 71 LEU A C 3
ATOM 4063 O O . LEU A 1 71 ? -9.603 5.450 -14.340 1.00 0.00 71 LEU A O 3
ATOM 4079 N N . ASP A 1 72 ? -11.745 4.913 -14.767 1.00 0.00 72 ASP A N 3
ATOM 4080 C CA . ASP A 1 72 ? -12.177 5.077 -13.384 1.00 0.00 72 ASP A CA 3
ATOM 4081 C C . ASP A 1 72 ? -12.018 3.773 -12.607 1.00 0.00 72 ASP A C 3
ATOM 4082 O O . ASP A 1 72 ? -12.491 3.649 -11.477 1.00 0.00 72 ASP A O 3
ATOM 4091 N N . THR A 1 73 ? -11.348 2.803 -13.220 1.00 0.00 73 THR A N 3
ATOM 4092 C CA . THR A 1 73 ? -11.127 1.508 -12.588 1.00 0.00 73 THR A CA 3
ATOM 4093 C C . THR A 1 73 ? -10.319 1.654 -11.304 1.00 0.00 73 THR A C 3
ATOM 4094 O O . THR A 1 73 ? -9.270 2.297 -11.291 1.00 0.00 73 THR A O 3
ATOM 4105 N N . GLU A 1 74 ? -10.814 1.052 -10.227 1.00 0.00 74 GLU A N 3
ATOM 4106 C CA . GLU A 1 74 ? -10.135 1.116 -8.938 1.00 0.00 74 GLU A CA 3
ATOM 4107 C C . GLU A 1 74 ? -9.421 -0.198 -8.633 1.00 0.00 74 GLU A C 3
ATOM 4108 O O . GLU A 1 74 ? -9.662 -1.214 -9.287 1.00 0.00 74 GLU A O 3
ATOM 4120 N N . ILE A 1 75 ? -8.543 -0.170 -7.637 1.00 0.00 75 ILE A N 3
ATOM 4121 C CA . ILE A 1 75 ? -7.794 -1.358 -7.245 1.00 0.00 75 ILE A CA 3
ATOM 4122 C C . ILE A 1 75 ? -8.225 -1.849 -5.867 1.00 0.00 75 ILE A C 3
ATOM 4123 O O . ILE A 1 75 ? -8.667 -1.066 -5.026 1.00 0.00 75 ILE A O 3
ATOM 4139 N N . LYS A 1 76 ? -8.091 -3.152 -5.641 1.00 0.00 76 LYS A N 3
ATOM 4140 C CA . LYS A 1 76 ? -8.463 -3.749 -4.364 1.00 0.00 76 LYS A CA 3
ATOM 4141 C C . LYS A 1 76 ? -7.361 -3.551 -3.329 1.00 0.00 76 LYS A C 3
ATOM 4142 O O . LYS A 1 76 ? -6.285 -3.043 -3.644 1.00 0.00 76 LYS A O 3
ATOM 4161 N N . ASP A 1 77 ? -7.636 -3.956 -2.094 1.00 0.00 77 ASP A N 3
ATOM 4162 C CA . ASP A 1 77 ? -6.666 -3.825 -1.013 1.00 0.00 77 ASP A CA 3
ATOM 4163 C C . ASP A 1 77 ? -5.332 -4.456 -1.399 1.00 0.00 77 ASP A C 3
ATOM 4164 O O . ASP A 1 77 ? -4.278 -4.054 -0.908 1.00 0.00 77 ASP A O 3
ATOM 4173 N N . ASP A 1 78 ? -5.387 -5.448 -2.281 1.00 0.00 78 ASP A N 3
ATOM 4174 C CA . ASP A 1 78 ? -4.183 -6.136 -2.734 1.00 0.00 78 ASP A CA 3
ATOM 4175 C C . ASP A 1 78 ? -3.206 -5.156 -3.375 1.00 0.00 78 ASP A C 3
ATOM 4176 O O . ASP A 1 78 ? -2.004 -5.202 -3.114 1.00 0.00 78 ASP A O 3
ATOM 4185 N N . ASP A 1 79 ? -3.730 -4.270 -4.216 1.00 0.00 79 ASP A N 3
ATOM 4186 C CA . ASP A 1 79 ? -2.904 -3.279 -4.895 1.00 0.00 79 ASP A CA 3
ATOM 4187 C C . ASP A 1 79 ? -1.898 -3.953 -5.823 1.00 0.00 79 ASP A C 3
ATOM 4188 O O . ASP A 1 79 ? -0.721 -4.088 -5.488 1.00 0.00 79 ASP A O 3
ATOM 4197 N N . LYS A 1 80 ? -2.370 -4.375 -6.991 1.00 0.00 80 LYS A N 3
ATOM 4198 C CA . LYS A 1 80 ? -1.514 -5.036 -7.969 1.00 0.00 80 LYS A CA 3
ATOM 4199 C C . LYS A 1 80 ? -1.975 -4.729 -9.390 1.00 0.00 80 LYS A C 3
ATOM 4200 O O . LYS A 1 80 ? -3.126 -4.982 -9.748 1.00 0.00 80 LYS A O 3
ATOM 4219 N N . ILE A 1 81 ? -1.069 -4.185 -10.197 1.00 0.00 81 ILE A N 3
ATOM 4220 C CA . ILE A 1 81 ? -1.383 -3.848 -11.579 1.00 0.00 81 ILE A CA 3
ATOM 4221 C C . ILE A 1 81 ? -0.409 -4.516 -12.543 1.00 0.00 81 ILE A C 3
ATOM 4222 O O . ILE A 1 81 ? 0.791 -4.592 -12.277 1.00 0.00 81 ILE A O 3
ATOM 4238 N N . ASP A 1 82 ? -0.933 -4.999 -13.665 1.00 0.00 82 ASP A N 3
ATOM 4239 C CA . ASP A 1 82 ? -0.109 -5.659 -14.671 1.00 0.00 82 ASP A CA 3
ATOM 4240 C C . ASP A 1 82 ? -0.146 -4.895 -15.991 1.00 0.00 82 ASP A C 3
ATOM 4241 O O . ASP A 1 82 ? -1.212 -4.483 -16.452 1.00 0.00 82 ASP A O 3
ATOM 4250 N N . LEU A 1 83 ? 1.023 -4.707 -16.593 1.00 0.00 83 LEU A N 3
ATOM 4251 C CA . LEU A 1 83 ? 1.124 -3.991 -17.860 1.00 0.00 83 LEU A CA 3
ATOM 4252 C C . LEU A 1 83 ? 1.466 -4.946 -19.000 1.00 0.00 83 LEU A C 3
ATOM 4253 O O . LEU A 1 83 ? 2.552 -5.523 -19.035 1.00 0.00 83 LEU A O 3
ATOM 4269 N N . PHE A 1 84 ? 0.531 -5.106 -19.931 1.00 0.00 84 PHE A N 3
ATOM 4270 C CA . PHE A 1 84 ? 0.733 -5.989 -21.073 1.00 0.00 84 PHE A CA 3
ATOM 4271 C C . PHE A 1 84 ? 0.643 -5.213 -22.384 1.00 0.00 84 PHE A C 3
ATOM 4272 O O . PHE A 1 84 ? -0.094 -4.234 -22.505 1.00 0.00 84 PHE A O 3
ATOM 4289 N N . PRO A 1 85 ? 1.411 -5.659 -23.389 1.00 0.00 85 PRO A N 3
ATOM 4290 C CA . PRO A 1 85 ? 1.436 -5.021 -24.708 1.00 0.00 85 PRO A CA 3
ATOM 4291 C C . PRO A 1 85 ? 0.137 -5.231 -25.478 1.00 0.00 85 PRO A C 3
ATOM 4292 O O . PRO A 1 85 ? -0.340 -6.354 -25.644 1.00 0.00 85 PRO A O 3
ATOM 4303 N N . PRO A 1 86 ? -0.451 -4.126 -25.961 1.00 0.00 86 PRO A N 3
ATOM 4304 C CA . PRO A 1 86 ? -1.703 -4.164 -26.722 1.00 0.00 86 PRO A CA 3
ATOM 4305 C C . PRO A 1 86 ? -1.524 -4.789 -28.102 1.00 0.00 86 PRO A C 3
ATOM 4306 O O . PRO A 1 86 ? -0.401 -5.036 -28.541 1.00 0.00 86 PRO A O 3
ATOM 4317 N N . VAL A 1 87 ? -2.639 -5.044 -28.780 1.00 0.00 87 VAL A N 3
ATOM 4318 C CA . VAL A 1 87 ? -2.605 -5.639 -30.111 1.00 0.00 87 VAL A CA 3
ATOM 4319 C C . VAL A 1 87 ? -1.672 -4.865 -31.036 1.00 0.00 87 VAL A C 3
ATOM 4320 O O . VAL A 1 87 ? -0.722 -5.422 -31.584 1.00 0.00 87 VAL A O 3
ATOM 4333 N N . ALA A 1 88 ? -1.951 -3.576 -31.204 1.00 0.00 88 ALA A N 3
ATOM 4334 C CA . ALA A 1 88 ? -1.136 -2.724 -32.061 1.00 0.00 88 ALA A CA 3
ATOM 4335 C C . ALA A 1 88 ? 0.265 -2.548 -31.486 1.00 0.00 88 ALA A C 3
ATOM 4336 O O . ALA A 1 88 ? 1.218 -2.279 -32.217 1.00 0.00 88 ALA A O 3
ATOM 4343 N N . GLY A 1 89 ? 0.384 -2.700 -30.170 1.00 0.00 89 GLY A N 3
ATOM 4344 C CA . GLY A 1 89 ? 1.673 -2.552 -29.520 1.00 0.00 89 GLY A CA 3
ATOM 4345 C C . GLY A 1 89 ? 2.612 -3.702 -29.826 1.00 0.00 89 GLY A C 3
ATOM 4346 O O . GLY A 1 89 ? 3.827 -3.521 -29.890 1.00 0.00 89 GLY A O 3
ATOM 4350 N N . GLY A 1 90 ? 2.047 -4.891 -30.015 1.00 0.00 90 GLY A N 3
ATOM 4351 C CA . GLY A 1 90 ? 2.857 -6.058 -30.312 1.00 0.00 90 GLY A CA 3
ATOM 4352 C C . GLY A 1 90 ? 2.106 -7.356 -30.094 1.00 0.00 90 GLY A C 3
ATOM 4353 O O . GLY A 1 90 ? 2.425 -8.376 -30.704 1.00 0.00 90 GLY A O 3
ATOM 4357 N N . MET A 1 1 ? 1.382 0.275 -0.126 1.00 0.00 1 MET A N 4
ATOM 4358 C CA . MET A 1 1 ? 2.145 0.193 -1.366 1.00 0.00 1 MET A CA 4
ATOM 4359 C C . MET A 1 1 ? 1.488 -0.774 -2.345 1.00 0.00 1 MET A C 4
ATOM 4360 O O . MET A 1 1 ? 0.825 -1.729 -1.939 1.00 0.00 1 MET A O 4
ATOM 4374 N N . VAL A 1 2 ? 1.676 -0.521 -3.636 1.00 0.00 2 VAL A N 4
ATOM 4375 C CA . VAL A 1 2 ? 1.102 -1.370 -4.673 1.00 0.00 2 VAL A CA 4
ATOM 4376 C C . VAL A 1 2 ? 2.190 -1.980 -5.549 1.00 0.00 2 VAL A C 4
ATOM 4377 O O . VAL A 1 2 ? 3.074 -1.277 -6.041 1.00 0.00 2 VAL A O 4
ATOM 4390 N N . THR A 1 3 ? 2.121 -3.294 -5.742 1.00 0.00 3 THR A N 4
ATOM 4391 C CA . THR A 1 3 ? 3.100 -3.999 -6.559 1.00 0.00 3 THR A CA 4
ATOM 4392 C C . THR A 1 3 ? 2.650 -4.076 -8.013 1.00 0.00 3 THR A C 4
ATOM 4393 O O . THR A 1 3 ? 1.628 -4.687 -8.326 1.00 0.00 3 THR A O 4
ATOM 4404 N N . VAL A 1 4 ? 3.420 -3.453 -8.900 1.00 0.00 4 VAL A N 4
ATOM 4405 C CA . VAL A 1 4 ? 3.102 -3.453 -10.323 1.00 0.00 4 VAL A CA 4
ATOM 4406 C C . VAL A 1 4 ? 4.068 -4.337 -11.102 1.00 0.00 4 VAL A C 4
ATOM 4407 O O . VAL A 1 4 ? 5.252 -4.419 -10.776 1.00 0.00 4 VAL A O 4
ATOM 4420 N N . ARG A 1 5 ? 3.555 -4.998 -12.135 1.00 0.00 5 ARG A N 4
ATOM 4421 C CA . ARG A 1 5 ? 4.372 -5.878 -12.962 1.00 0.00 5 ARG A CA 4
ATOM 4422 C C . ARG A 1 5 ? 4.537 -5.305 -14.366 1.00 0.00 5 ARG A C 4
ATOM 4423 O O . ARG A 1 5 ? 3.680 -4.566 -14.851 1.00 0.00 5 ARG A O 4
ATOM 4444 N N . TYR A 1 6 ? 5.644 -5.651 -15.014 1.00 0.00 6 TYR A N 4
ATOM 4445 C CA . TYR A 1 6 ? 5.923 -5.169 -16.362 1.00 0.00 6 TYR A CA 4
ATOM 4446 C C . TYR A 1 6 ? 6.166 -6.334 -17.317 1.00 0.00 6 TYR A C 4
ATOM 4447 O O . TYR A 1 6 ? 6.949 -7.238 -17.026 1.00 0.00 6 TYR A O 4
ATOM 4465 N N . TYR A 1 7 ? 5.488 -6.304 -18.460 1.00 0.00 7 TYR A N 4
ATOM 4466 C CA . TYR A 1 7 ? 5.627 -7.357 -19.459 1.00 0.00 7 TYR A CA 4
ATOM 4467 C C . TYR A 1 7 ? 5.929 -6.767 -20.833 1.00 0.00 7 TYR A C 4
ATOM 4468 O O . TYR A 1 7 ? 6.745 -7.300 -21.584 1.00 0.00 7 TYR A O 4
ATOM 4486 N N . ALA A 1 8 ? 5.264 -5.663 -21.155 1.00 0.00 8 ALA A N 4
ATOM 4487 C CA . ALA A 1 8 ? 5.461 -4.998 -22.437 1.00 0.00 8 ALA A CA 4
ATOM 4488 C C . ALA A 1 8 ? 6.878 -4.445 -22.556 1.00 0.00 8 ALA A C 4
ATOM 4489 O O . ALA A 1 8 ? 7.792 -4.897 -21.866 1.00 0.00 8 ALA A O 4
ATOM 4496 N N . THR A 1 9 ? 7.053 -3.464 -23.436 1.00 0.00 9 THR A N 4
ATOM 4497 C CA . THR A 1 9 ? 8.358 -2.851 -23.646 1.00 0.00 9 THR A CA 4
ATOM 4498 C C . THR A 1 9 ? 8.824 -2.107 -22.400 1.00 0.00 9 THR A C 4
ATOM 4499 O O . THR A 1 9 ? 9.970 -1.664 -22.321 1.00 0.00 9 THR A O 4
ATOM 4510 N N . LEU A 1 10 ? 7.929 -1.975 -21.427 1.00 0.00 10 LEU A N 4
ATOM 4511 C CA . LEU A 1 10 ? 8.249 -1.285 -20.182 1.00 0.00 10 LEU A CA 4
ATOM 4512 C C . LEU A 1 10 ? 9.326 -2.035 -19.405 1.00 0.00 10 LEU A C 4
ATOM 4513 O O . LEU A 1 10 ? 10.136 -1.429 -18.704 1.00 0.00 10 LEU A O 4
ATOM 4529 N N . ARG A 1 11 ? 9.330 -3.358 -19.536 1.00 0.00 11 ARG A N 4
ATOM 4530 C CA . ARG A 1 11 ? 10.308 -4.191 -18.847 1.00 0.00 11 ARG A CA 4
ATOM 4531 C C . ARG A 1 11 ? 11.728 -3.710 -19.131 1.00 0.00 11 ARG A C 4
ATOM 4532 O O . ARG A 1 11 ? 12.464 -3.304 -18.232 1.00 0.00 11 ARG A O 4
ATOM 4553 N N . PRO A 1 12 ? 12.123 -3.757 -20.412 1.00 0.00 12 PRO A N 4
ATOM 4554 C CA . PRO A 1 12 ? 13.457 -3.330 -20.845 1.00 0.00 12 PRO A CA 4
ATOM 4555 C C . PRO A 1 12 ? 13.646 -1.821 -20.739 1.00 0.00 12 PRO A C 4
ATOM 4556 O O . PRO A 1 12 ? 14.753 -1.311 -20.915 1.00 0.00 12 PRO A O 4
ATOM 4567 N N . ILE A 1 13 ? 12.559 -1.112 -20.452 1.00 0.00 13 ILE A N 4
ATOM 4568 C CA . ILE A 1 13 ? 12.606 0.339 -20.322 1.00 0.00 13 ILE A CA 4
ATOM 4569 C C . ILE A 1 13 ? 12.933 0.752 -18.891 1.00 0.00 13 ILE A C 4
ATOM 4570 O O . ILE A 1 13 ? 13.542 1.796 -18.658 1.00 0.00 13 ILE A O 4
ATOM 4586 N N . THR A 1 14 ? 12.525 -0.076 -17.934 1.00 0.00 14 THR A N 4
ATOM 4587 C CA . THR A 1 14 ? 12.774 0.203 -16.525 1.00 0.00 14 THR A CA 4
ATOM 4588 C C . THR A 1 14 ? 13.909 -0.661 -15.987 1.00 0.00 14 THR A C 4
ATOM 4589 O O . THR A 1 14 ? 14.428 -0.415 -14.898 1.00 0.00 14 THR A O 4
ATOM 4600 N N . LYS A 1 15 ? 14.290 -1.676 -16.756 1.00 0.00 15 LYS A N 4
ATOM 4601 C CA . LYS A 1 15 ? 15.365 -2.576 -16.357 1.00 0.00 15 LYS A CA 4
ATOM 4602 C C . LYS A 1 15 ? 14.992 -3.342 -15.092 1.00 0.00 15 LYS A C 4
ATOM 4603 O O . LYS A 1 15 ? 15.859 -3.708 -14.297 1.00 0.00 15 LYS A O 4
ATOM 4622 N N . LYS A 1 16 ? 13.698 -3.583 -14.911 1.00 0.00 16 LYS A N 4
ATOM 4623 C CA . LYS A 1 16 ? 13.210 -4.308 -13.744 1.00 0.00 16 LYS A CA 4
ATOM 4624 C C . LYS A 1 16 ? 12.068 -5.245 -14.124 1.00 0.00 16 LYS A C 4
ATOM 4625 O O . LYS A 1 16 ? 11.518 -5.157 -15.221 1.00 0.00 16 LYS A O 4
ATOM 4644 N N . LYS A 1 17 ? 11.715 -6.141 -13.208 1.00 0.00 17 LYS A N 4
ATOM 4645 C CA . LYS A 1 17 ? 10.636 -7.093 -13.445 1.00 0.00 17 LYS A CA 4
ATOM 4646 C C . LYS A 1 17 ? 9.412 -6.749 -12.603 1.00 0.00 17 LYS A C 4
ATOM 4647 O O . LYS A 1 17 ? 8.276 -6.956 -13.029 1.00 0.00 17 LYS A O 4
ATOM 4666 N N . GLU A 1 18 ? 9.652 -6.222 -11.406 1.00 0.00 18 GLU A N 4
ATOM 4667 C CA . GLU A 1 18 ? 8.567 -5.848 -10.506 1.00 0.00 18 GLU A CA 4
ATOM 4668 C C . GLU A 1 18 ? 9.007 -4.739 -9.554 1.00 0.00 18 GLU A C 4
ATOM 4669 O O . GLU A 1 18 ? 10.155 -4.707 -9.111 1.00 0.00 18 GLU A O 4
ATOM 4681 N N . GLU A 1 19 ? 8.086 -3.832 -9.247 1.00 0.00 19 GLU A N 4
ATOM 4682 C CA . GLU A 1 19 ? 8.380 -2.720 -8.350 1.00 0.00 19 GLU A CA 4
ATOM 4683 C C . GLU A 1 19 ? 7.122 -2.266 -7.615 1.00 0.00 19 GLU A C 4
ATOM 4684 O O . GLU A 1 19 ? 6.003 -2.589 -8.018 1.00 0.00 19 GLU A O 4
ATOM 4696 N N . THR A 1 20 ? 7.312 -1.516 -6.534 1.00 0.00 20 THR A N 4
ATOM 4697 C CA . THR A 1 20 ? 6.195 -1.020 -5.742 1.00 0.00 20 THR A CA 4
ATOM 4698 C C . THR A 1 20 ? 5.901 0.442 -6.061 1.00 0.00 20 THR A C 4
ATOM 4699 O O . THR A 1 20 ? 6.736 1.143 -6.633 1.00 0.00 20 THR A O 4
ATOM 4710 N N . PHE A 1 21 ? 4.709 0.896 -5.687 1.00 0.00 21 PHE A N 4
ATOM 4711 C CA . PHE A 1 21 ? 4.305 2.275 -5.934 1.00 0.00 21 PHE A CA 4
ATOM 4712 C C . PHE A 1 21 ? 3.442 2.802 -4.791 1.00 0.00 21 PHE A C 4
ATOM 4713 O O . PHE A 1 21 ? 2.849 2.029 -4.040 1.00 0.00 21 PHE A O 4
ATOM 4730 N N . ASN A 1 22 ? 3.379 4.124 -4.666 1.00 0.00 22 ASN A N 4
ATOM 4731 C CA . ASN A 1 22 ? 2.591 4.755 -3.614 1.00 0.00 22 ASN A CA 4
ATOM 4732 C C . ASN A 1 22 ? 1.967 6.056 -4.108 1.00 0.00 22 ASN A C 4
ATOM 4733 O O . ASN A 1 22 ? 2.592 6.815 -4.848 1.00 0.00 22 ASN A O 4
ATOM 4744 N N . GLY A 1 23 ? 0.729 6.308 -3.694 1.00 0.00 23 GLY A N 4
ATOM 4745 C CA . GLY A 1 23 ? 0.040 7.518 -4.104 1.00 0.00 23 GLY A CA 4
ATOM 4746 C C . GLY A 1 23 ? -1.076 7.243 -5.092 1.00 0.00 23 GLY A C 4
ATOM 4747 O O . GLY A 1 23 ? -2.150 7.840 -5.006 1.00 0.00 23 GLY A O 4
ATOM 4751 N N . ILE A 1 24 ? -0.823 6.340 -6.032 1.00 0.00 24 ILE A N 4
ATOM 4752 C CA . ILE A 1 24 ? -1.815 5.989 -7.041 1.00 0.00 24 ILE A CA 4
ATOM 4753 C C . ILE A 1 24 ? -2.904 5.097 -6.453 1.00 0.00 24 ILE A C 4
ATOM 4754 O O . ILE A 1 24 ? -2.618 4.150 -5.721 1.00 0.00 24 ILE A O 4
ATOM 4770 N N . SER A 1 25 ? -4.155 5.406 -6.780 1.00 0.00 25 SER A N 4
ATOM 4771 C CA . SER A 1 25 ? -5.288 4.635 -6.284 1.00 0.00 25 SER A CA 4
ATOM 4772 C C . SER A 1 25 ? -6.270 4.326 -7.410 1.00 0.00 25 SER A C 4
ATOM 4773 O O . SER A 1 25 ? -7.355 3.793 -7.175 1.00 0.00 25 SER A O 4
ATOM 4781 N N . LYS A 1 26 ? -5.882 4.665 -8.634 1.00 0.00 26 LYS A N 4
ATOM 4782 C CA . LYS A 1 26 ? -6.726 4.424 -9.799 1.00 0.00 26 LYS A CA 4
ATOM 4783 C C . LYS A 1 26 ? -5.885 4.017 -11.005 1.00 0.00 26 LYS A C 4
ATOM 4784 O O . LYS A 1 26 ? -4.688 4.299 -11.062 1.00 0.00 26 LYS A O 4
ATOM 4803 N N . ILE A 1 27 ? -6.519 3.354 -11.966 1.00 0.00 27 ILE A N 4
ATOM 4804 C CA . ILE A 1 27 ? -5.830 2.911 -13.171 1.00 0.00 27 ILE A CA 4
ATOM 4805 C C . ILE A 1 27 ? -5.479 4.093 -14.069 1.00 0.00 27 ILE A C 4
ATOM 4806 O O . ILE A 1 27 ? -4.405 4.133 -14.669 1.00 0.00 27 ILE A O 4
ATOM 4822 N N . SER A 1 28 ? -6.392 5.055 -14.156 1.00 0.00 28 SER A N 4
ATOM 4823 C CA . SER A 1 28 ? -6.181 6.237 -14.983 1.00 0.00 28 SER A CA 4
ATOM 4824 C C . SER A 1 28 ? -4.918 6.979 -14.557 1.00 0.00 28 SER A C 4
ATOM 4825 O O . SER A 1 28 ? -4.077 7.321 -15.387 1.00 0.00 28 SER A O 4
ATOM 4833 N N . GLU A 1 29 ? -4.793 7.224 -13.256 1.00 0.00 29 GLU A N 4
ATOM 4834 C CA . GLU A 1 29 ? -3.633 7.926 -12.719 1.00 0.00 29 GLU A CA 4
ATOM 4835 C C . GLU A 1 29 ? -2.375 7.069 -12.839 1.00 0.00 29 GLU A C 4
ATOM 4836 O O . GLU A 1 29 ? -1.266 7.589 -12.970 1.00 0.00 29 GLU A O 4
ATOM 4848 N N . LEU A 1 30 ? -2.556 5.754 -12.790 1.00 0.00 30 LEU A N 4
ATOM 4849 C CA . LEU A 1 30 ? -1.437 4.824 -12.892 1.00 0.00 30 LEU A CA 4
ATOM 4850 C C . LEU A 1 30 ? -0.779 4.912 -14.266 1.00 0.00 30 LEU A C 4
ATOM 4851 O O . LEU A 1 30 ? 0.440 5.052 -14.374 1.00 0.00 30 LEU A O 4
ATOM 4867 N N . LEU A 1 31 ? -1.593 4.831 -15.312 1.00 0.00 31 LEU A N 4
ATOM 4868 C CA . LEU A 1 31 ? -1.091 4.904 -16.680 1.00 0.00 31 LEU A CA 4
ATOM 4869 C C . LEU A 1 31 ? -0.536 6.292 -16.983 1.00 0.00 31 LEU A C 4
ATOM 4870 O O . LEU A 1 31 ? 0.409 6.437 -17.757 1.00 0.00 31 LEU A O 4
ATOM 4886 N N . GLU A 1 32 ? -1.130 7.309 -16.366 1.00 0.00 32 GLU A N 4
ATOM 4887 C CA . GLU A 1 32 ? -0.693 8.685 -16.569 1.00 0.00 32 GLU A CA 4
ATOM 4888 C C . GLU A 1 32 ? 0.639 8.942 -15.871 1.00 0.00 32 GLU A C 4
ATOM 4889 O O . GLU A 1 32 ? 1.580 9.456 -16.476 1.00 0.00 32 GLU A O 4
ATOM 4901 N N . ARG A 1 33 ? 0.710 8.582 -14.594 1.00 0.00 33 ARG A N 4
ATOM 4902 C CA . ARG A 1 33 ? 1.926 8.775 -13.812 1.00 0.00 33 ARG A CA 4
ATOM 4903 C C . ARG A 1 33 ? 3.090 7.996 -14.417 1.00 0.00 33 ARG A C 4
ATOM 4904 O O . ARG A 1 33 ? 4.184 8.534 -14.597 1.00 0.00 33 ARG A O 4
ATOM 4925 N N . LEU A 1 34 ? 2.849 6.727 -14.727 1.00 0.00 34 LEU A N 4
ATOM 4926 C CA . LEU A 1 34 ? 3.877 5.873 -15.311 1.00 0.00 34 LEU A CA 4
ATOM 4927 C C . LEU A 1 34 ? 4.434 6.489 -16.590 1.00 0.00 34 LEU A C 4
ATOM 4928 O O . LEU A 1 34 ? 5.647 6.632 -16.747 1.00 0.00 34 LEU A O 4
ATOM 4944 N N . LYS A 1 35 ? 3.540 6.853 -17.503 1.00 0.00 35 LYS A N 4
ATOM 4945 C CA . LYS A 1 35 ? 3.940 7.457 -18.769 1.00 0.00 35 LYS A CA 4
ATOM 4946 C C . LYS A 1 35 ? 4.865 8.647 -18.535 1.00 0.00 35 LYS A C 4
ATOM 4947 O O . LYS A 1 35 ? 5.807 8.873 -19.295 1.00 0.00 35 LYS A O 4
ATOM 4966 N N . VAL A 1 36 ? 4.592 9.405 -17.478 1.00 0.00 36 VAL A N 4
ATOM 4967 C CA . VAL A 1 36 ? 5.401 10.571 -17.142 1.00 0.00 36 VAL A CA 4
ATOM 4968 C C . VAL A 1 36 ? 6.736 10.156 -16.534 1.00 0.00 36 VAL A C 4
ATOM 4969 O O . VAL A 1 36 ? 7.794 10.611 -16.968 1.00 0.00 36 VAL A O 4
ATOM 4982 N N . GLU A 1 37 ? 6.678 9.289 -15.528 1.00 0.00 37 GLU A N 4
ATOM 4983 C CA . GLU A 1 37 ? 7.884 8.813 -14.861 1.00 0.00 37 GLU A CA 4
ATOM 4984 C C . GLU A 1 37 ? 8.852 8.192 -15.863 1.00 0.00 37 GLU A C 4
ATOM 4985 O O . GLU A 1 37 ? 10.049 8.481 -15.848 1.00 0.00 37 GLU A O 4
ATOM 4997 N N . TYR A 1 38 ? 8.326 7.336 -16.733 1.00 0.00 38 TYR A N 4
ATOM 4998 C CA . TYR A 1 38 ? 9.142 6.671 -17.741 1.00 0.00 38 TYR A CA 4
ATOM 4999 C C . TYR A 1 38 ? 9.579 7.654 -18.823 1.00 0.00 38 TYR A C 4
ATOM 5000 O O . TYR A 1 38 ? 10.587 7.446 -19.497 1.00 0.00 38 TYR A O 4
ATOM 5018 N N . GLY A 1 39 ? 8.811 8.728 -18.983 1.00 0.00 39 GLY A N 4
ATOM 5019 C CA . GLY A 1 39 ? 9.134 9.728 -19.984 1.00 0.00 39 GLY A CA 4
ATOM 5020 C C . GLY A 1 39 ? 8.530 9.410 -21.338 1.00 0.00 39 GLY A C 4
ATOM 5021 O O . GLY A 1 39 ? 7.673 8.534 -21.452 1.00 0.00 39 GLY A O 4
ATOM 5025 N N . SER A 1 40 ? 8.976 10.124 -22.366 1.00 0.00 40 SER A N 4
ATOM 5026 C CA . SER A 1 40 ? 8.470 9.917 -23.718 1.00 0.00 40 SER A CA 4
ATOM 5027 C C . SER A 1 40 ? 8.987 8.604 -24.296 1.00 0.00 40 SER A C 4
ATOM 5028 O O . SER A 1 40 ? 8.327 7.975 -25.122 1.00 0.00 40 SER A O 4
ATOM 5036 N N . GLU A 1 41 ? 10.174 8.197 -23.856 1.00 0.00 41 GLU A N 4
ATOM 5037 C CA . GLU A 1 41 ? 10.781 6.959 -24.331 1.00 0.00 41 GLU A CA 4
ATOM 5038 C C . GLU A 1 41 ? 9.790 5.801 -24.249 1.00 0.00 41 GLU A C 4
ATOM 5039 O O . GLU A 1 41 ? 9.724 4.961 -25.146 1.00 0.00 41 GLU A O 4
ATOM 5051 N N . PHE A 1 42 ? 9.022 5.763 -23.165 1.00 0.00 42 PHE A N 4
ATOM 5052 C CA . PHE A 1 42 ? 8.036 4.708 -22.963 1.00 0.00 42 PHE A CA 4
ATOM 5053 C C . PHE A 1 42 ? 6.811 4.932 -23.845 1.00 0.00 42 PHE A C 4
ATOM 5054 O O . PHE A 1 42 ? 6.386 4.038 -24.578 1.00 0.00 42 PHE A O 4
ATOM 5071 N N . THR A 1 43 ? 6.247 6.134 -23.769 1.00 0.00 43 THR A N 4
ATOM 5072 C CA . THR A 1 43 ? 5.070 6.477 -24.558 1.00 0.00 43 THR A CA 4
ATOM 5073 C C . THR A 1 43 ? 5.292 6.174 -26.035 1.00 0.00 43 THR A C 4
ATOM 5074 O O . THR A 1 43 ? 4.417 5.625 -26.705 1.00 0.00 43 THR A O 4
ATOM 5085 N N . LYS A 1 44 ? 6.467 6.536 -26.539 1.00 0.00 44 LYS A N 4
ATOM 5086 C CA . LYS A 1 44 ? 6.805 6.302 -27.938 1.00 0.00 44 LYS A CA 4
ATOM 5087 C C . LYS A 1 44 ? 7.080 4.823 -28.191 1.00 0.00 44 LYS A C 4
ATOM 5088 O O . LYS A 1 44 ? 6.667 4.272 -29.211 1.00 0.00 44 LYS A O 4
ATOM 5107 N N . GLN A 1 45 ? 7.777 4.187 -27.255 1.00 0.00 45 GLN A N 4
ATOM 5108 C CA . GLN A 1 45 ? 8.105 2.771 -27.377 1.00 0.00 45 GLN A CA 4
ATOM 5109 C C . GLN A 1 45 ? 6.839 1.922 -27.436 1.00 0.00 45 GLN A C 4
ATOM 5110 O O . GLN A 1 45 ? 6.864 0.786 -27.909 1.00 0.00 45 GLN A O 4
ATOM 5124 N N . MET A 1 46 ? 5.735 2.480 -26.951 1.00 0.00 46 MET A N 4
ATOM 5125 C CA . MET A 1 46 ? 4.459 1.774 -26.949 1.00 0.00 46 MET A CA 4
ATOM 5126 C C . MET A 1 46 ? 3.551 2.289 -28.061 1.00 0.00 46 MET A C 4
ATOM 5127 O O . MET A 1 46 ? 2.771 1.532 -28.640 1.00 0.00 46 MET A O 4
ATOM 5141 N N . TYR A 1 47 ? 3.657 3.580 -28.355 1.00 0.00 47 TYR A N 4
ATOM 5142 C CA . TYR A 1 47 ? 2.843 4.196 -29.396 1.00 0.00 47 TYR A CA 4
ATOM 5143 C C . TYR A 1 47 ? 3.295 3.743 -30.781 1.00 0.00 47 TYR A C 4
ATOM 5144 O O . TYR A 1 47 ? 4.316 4.201 -31.294 1.00 0.00 47 TYR A O 4
ATOM 5162 N N . ASP A 1 48 ? 2.526 2.840 -31.380 1.00 0.00 48 ASP A N 4
ATOM 5163 C CA . ASP A 1 48 ? 2.845 2.324 -32.707 1.00 0.00 48 ASP A CA 4
ATOM 5164 C C . ASP A 1 48 ? 1.730 2.647 -33.697 1.00 0.00 48 ASP A C 4
ATOM 5165 O O . ASP A 1 48 ? 0.793 1.868 -33.869 1.00 0.00 48 ASP A O 4
ATOM 5174 N N . GLY A 1 49 ? 1.839 3.802 -34.347 1.00 0.00 49 GLY A N 4
ATOM 5175 C CA . GLY A 1 49 ? 0.833 4.208 -35.311 1.00 0.00 49 GLY A CA 4
ATOM 5176 C C . GLY A 1 49 ? 0.190 5.533 -34.955 1.00 0.00 49 GLY A C 4
ATOM 5177 O O . GLY A 1 49 ? 0.686 6.594 -35.333 1.00 0.00 49 GLY A O 4
ATOM 5181 N N . ASN A 1 50 ? -0.920 5.474 -34.225 1.00 0.00 50 ASN A N 4
ATOM 5182 C CA . ASN A 1 50 ? -1.634 6.679 -33.819 1.00 0.00 50 ASN A CA 4
ATOM 5183 C C . ASN A 1 50 ? -1.923 6.662 -32.321 1.00 0.00 50 ASN A C 4
ATOM 5184 O O . ASN A 1 50 ? -1.425 7.502 -31.573 1.00 0.00 50 ASN A O 4
ATOM 5195 N N . ASN A 1 51 ? -2.730 5.698 -31.891 1.00 0.00 51 ASN A N 4
ATOM 5196 C CA . ASN A 1 51 ? -3.085 5.571 -30.482 1.00 0.00 51 ASN A CA 4
ATOM 5197 C C . ASN A 1 51 ? -2.539 4.271 -29.898 1.00 0.00 51 ASN A C 4
ATOM 5198 O O . ASN A 1 51 ? -2.175 3.352 -30.633 1.00 0.00 51 ASN A O 4
ATOM 5209 N N . LEU A 1 52 ? -2.483 4.202 -28.573 1.00 0.00 52 LEU A N 4
ATOM 5210 C CA . LEU A 1 52 ? -1.981 3.015 -27.889 1.00 0.00 52 LEU A CA 4
ATOM 5211 C C . LEU A 1 52 ? -2.827 2.696 -26.661 1.00 0.00 52 LEU A C 4
ATOM 5212 O O . LEU A 1 52 ? -3.288 1.567 -26.488 1.00 0.00 52 LEU A O 4
ATOM 5228 N N . PHE A 1 53 ? -3.030 3.697 -25.812 1.00 0.00 53 PHE A N 4
ATOM 5229 C CA . PHE A 1 53 ? -3.823 3.523 -24.600 1.00 0.00 53 PHE A CA 4
ATOM 5230 C C . PHE A 1 53 ? -5.210 2.980 -24.930 1.00 0.00 53 PHE A C 4
ATOM 5231 O O . PHE A 1 53 ? -5.828 2.289 -24.120 1.00 0.00 53 PHE A O 4
ATOM 5248 N N . LYS A 1 54 ? -5.694 3.298 -26.126 1.00 0.00 54 LYS A N 4
ATOM 5249 C CA . LYS A 1 54 ? -7.007 2.842 -26.566 1.00 0.00 54 LYS A CA 4
ATOM 5250 C C . LYS A 1 54 ? -7.033 1.325 -26.719 1.00 0.00 54 LYS A C 4
ATOM 5251 O O . LYS A 1 54 ? -8.098 0.709 -26.710 1.00 0.00 54 LYS A O 4
ATOM 5270 N N . ASN A 1 55 ? -5.854 0.728 -26.858 1.00 0.00 55 ASN A N 4
ATOM 5271 C CA . ASN A 1 55 ? -5.742 -0.718 -27.012 1.00 0.00 55 ASN A CA 4
ATOM 5272 C C . ASN A 1 55 ? -4.961 -1.330 -25.853 1.00 0.00 55 ASN A C 4
ATOM 5273 O O . ASN A 1 55 ? -4.976 -2.544 -25.653 1.00 0.00 55 ASN A O 4
ATOM 5284 N N . VAL A 1 56 ? -4.278 -0.480 -25.093 1.00 0.00 56 VAL A N 4
ATOM 5285 C CA . VAL A 1 56 ? -3.492 -0.936 -23.953 1.00 0.00 56 VAL A CA 4
ATOM 5286 C C . VAL A 1 56 ? -4.308 -1.860 -23.057 1.00 0.00 56 VAL A C 4
ATOM 5287 O O . VAL A 1 56 ? -5.493 -1.625 -22.820 1.00 0.00 56 VAL A O 4
ATOM 5300 N N . ILE A 1 57 ? -3.666 -2.913 -22.561 1.00 0.00 57 ILE A N 4
ATOM 5301 C CA . ILE A 1 57 ? -4.332 -3.872 -21.689 1.00 0.00 57 ILE A CA 4
ATOM 5302 C C . ILE A 1 57 ? -3.744 -3.839 -20.283 1.00 0.00 57 ILE A C 4
ATOM 5303 O O . ILE A 1 57 ? -2.589 -4.212 -20.073 1.00 0.00 57 ILE A O 4
ATOM 5319 N N . ILE A 1 58 ? -4.545 -3.391 -19.322 1.00 0.00 58 ILE A N 4
ATOM 5320 C CA . ILE A 1 58 ? -4.104 -3.312 -17.935 1.00 0.00 58 ILE A CA 4
ATOM 5321 C C . ILE A 1 58 ? -5.006 -4.138 -17.024 1.00 0.00 58 ILE A C 4
ATOM 5322 O O . ILE A 1 58 ? -6.230 -4.003 -17.056 1.00 0.00 58 ILE A O 4
ATOM 5338 N N . LEU A 1 59 ? -4.393 -4.991 -16.211 1.00 0.00 59 LEU A N 4
ATOM 5339 C CA . LEU A 1 59 ? -5.140 -5.839 -15.288 1.00 0.00 59 LEU A CA 4
ATOM 5340 C C . LEU A 1 59 ? -5.029 -5.317 -13.859 1.00 0.00 59 LEU A C 4
ATOM 5341 O O . LEU A 1 59 ? -3.931 -5.170 -13.323 1.00 0.00 59 LEU A O 4
ATOM 5357 N N . VAL A 1 60 ? -6.176 -5.040 -13.245 1.00 0.00 60 VAL A N 4
ATOM 5358 C CA . VAL A 1 60 ? -6.208 -4.538 -11.876 1.00 0.00 60 VAL A CA 4
ATOM 5359 C C . VAL A 1 60 ? -6.561 -5.648 -10.892 1.00 0.00 60 VAL A C 4
ATOM 5360 O O . VAL A 1 60 ? -7.563 -6.342 -11.057 1.00 0.00 60 VAL A O 4
ATOM 5373 N N . ASN A 1 61 ? -5.730 -5.808 -9.868 1.00 0.00 61 ASN A N 4
ATOM 5374 C CA . ASN A 1 61 ? -5.953 -6.834 -8.855 1.00 0.00 61 ASN A CA 4
ATOM 5375 C C . ASN A 1 61 ? -6.195 -8.194 -9.503 1.00 0.00 61 ASN A C 4
ATOM 5376 O O . ASN A 1 61 ? -6.907 -9.036 -8.958 1.00 0.00 61 ASN A O 4
ATOM 5387 N N . GLY A 1 62 ? -5.594 -8.402 -10.672 1.00 0.00 62 GLY A N 4
ATOM 5388 C CA . GLY A 1 62 ? -5.756 -9.661 -11.375 1.00 0.00 62 GLY A CA 4
ATOM 5389 C C . GLY A 1 62 ? -7.131 -9.807 -11.995 1.00 0.00 62 GLY A C 4
ATOM 5390 O O . GLY A 1 62 ? -7.880 -10.721 -11.652 1.00 0.00 62 GLY A O 4
ATOM 5394 N N . ASN A 1 63 ? -7.465 -8.903 -12.909 1.00 0.00 63 ASN A N 4
ATOM 5395 C CA . ASN A 1 63 ? -8.762 -8.933 -13.577 1.00 0.00 63 ASN A CA 4
ATOM 5396 C C . ASN A 1 63 ? -8.877 -7.802 -14.594 1.00 0.00 63 ASN A C 4
ATOM 5397 O O . ASN A 1 63 ? -8.461 -6.674 -14.332 1.00 0.00 63 ASN A O 4
ATOM 5408 N N . ASN A 1 64 ? -9.445 -8.113 -15.755 1.00 0.00 64 ASN A N 4
ATOM 5409 C CA . ASN A 1 64 ? -9.615 -7.122 -16.812 1.00 0.00 64 ASN A CA 4
ATOM 5410 C C . ASN A 1 64 ? -10.561 -6.011 -16.369 1.00 0.00 64 ASN A C 4
ATOM 5411 O O . ASN A 1 64 ? -11.641 -6.276 -15.840 1.00 0.00 64 ASN A O 4
ATOM 5422 N N . ILE A 1 65 ? -10.149 -4.767 -16.589 1.00 0.00 65 ILE A N 4
ATOM 5423 C CA . ILE A 1 65 ? -10.961 -3.616 -16.214 1.00 0.00 65 ILE A CA 4
ATOM 5424 C C . ILE A 1 65 ? -12.116 -3.417 -17.189 1.00 0.00 65 ILE A C 4
ATOM 5425 O O . ILE A 1 65 ? -13.179 -2.918 -16.817 1.00 0.00 65 ILE A O 4
ATOM 5441 N N . THR A 1 66 ? -11.902 -3.813 -18.440 1.00 0.00 66 THR A N 4
ATOM 5442 C CA . THR A 1 66 ? -12.925 -3.679 -19.470 1.00 0.00 66 THR A CA 4
ATOM 5443 C C . THR A 1 66 ? -14.232 -4.330 -19.034 1.00 0.00 66 THR A C 4
ATOM 5444 O O . THR A 1 66 ? -15.311 -3.943 -19.484 1.00 0.00 66 THR A O 4
ATOM 5455 N N . SER A 1 67 ? -14.130 -5.322 -18.154 1.00 0.00 67 SER A N 4
ATOM 5456 C CA . SER A 1 67 ? -15.305 -6.030 -17.659 1.00 0.00 67 SER A CA 4
ATOM 5457 C C . SER A 1 67 ? -15.782 -5.433 -16.339 1.00 0.00 67 SER A C 4
ATOM 5458 O O . SER A 1 67 ? -16.307 -6.140 -15.479 1.00 0.00 67 SER A O 4
ATOM 5466 N N . MET A 1 68 ? -15.596 -4.126 -16.186 1.00 0.00 68 MET A N 4
ATOM 5467 C CA . MET A 1 68 ? -16.009 -3.433 -14.971 1.00 0.00 68 MET A CA 4
ATOM 5468 C C . MET A 1 68 ? -15.987 -1.921 -15.174 1.00 0.00 68 MET A C 4
ATOM 5469 O O . MET A 1 68 ? -17.023 -1.303 -15.422 1.00 0.00 68 MET A O 4
ATOM 5483 N N . LYS A 1 69 ? -14.802 -1.331 -15.066 1.00 0.00 69 LYS A N 4
ATOM 5484 C CA . LYS A 1 69 ? -14.645 0.109 -15.238 1.00 0.00 69 LYS A CA 4
ATOM 5485 C C . LYS A 1 69 ? -13.539 0.419 -16.242 1.00 0.00 69 LYS A C 4
ATOM 5486 O O . LYS A 1 69 ? -12.713 -0.437 -16.555 1.00 0.00 69 LYS A O 4
ATOM 5505 N N . GLY A 1 70 ? -13.530 1.650 -16.743 1.00 0.00 70 GLY A N 4
ATOM 5506 C CA . GLY A 1 70 ? -12.521 2.052 -17.706 1.00 0.00 70 GLY A CA 4
ATOM 5507 C C . GLY A 1 70 ? -11.399 2.849 -17.071 1.00 0.00 70 GLY A C 4
ATOM 5508 O O . GLY A 1 70 ? -10.458 2.279 -16.517 1.00 0.00 70 GLY A O 4
ATOM 5512 N N . LEU A 1 71 ? -11.496 4.172 -17.152 1.00 0.00 71 LEU A N 4
ATOM 5513 C CA . LEU A 1 71 ? -10.480 5.050 -16.581 1.00 0.00 71 LEU A CA 4
ATOM 5514 C C . LEU A 1 71 ? -10.710 5.250 -15.087 1.00 0.00 71 LEU A C 4
ATOM 5515 O O . LEU A 1 71 ? -9.795 5.623 -14.352 1.00 0.00 71 LEU A O 4
ATOM 5531 N N . ASP A 1 72 ? -11.937 4.999 -14.644 1.00 0.00 72 ASP A N 4
ATOM 5532 C CA . ASP A 1 72 ? -12.287 5.148 -13.236 1.00 0.00 72 ASP A CA 4
ATOM 5533 C C . ASP A 1 72 ? -12.055 3.846 -12.477 1.00 0.00 72 ASP A C 4
ATOM 5534 O O . ASP A 1 72 ? -12.466 3.704 -11.325 1.00 0.00 72 ASP A O 4
ATOM 5543 N N . THR A 1 73 ? -11.394 2.896 -13.131 1.00 0.00 73 THR A N 4
ATOM 5544 C CA . THR A 1 73 ? -11.108 1.604 -12.519 1.00 0.00 73 THR A CA 4
ATOM 5545 C C . THR A 1 73 ? -10.246 1.764 -11.272 1.00 0.00 73 THR A C 4
ATOM 5546 O O . THR A 1 73 ? -9.186 2.387 -11.316 1.00 0.00 73 THR A O 4
ATOM 5557 N N . GLU A 1 74 ? -10.708 1.198 -10.162 1.00 0.00 74 GLU A N 4
ATOM 5558 C CA . GLU A 1 74 ? -9.978 1.280 -8.902 1.00 0.00 74 GLU A CA 4
ATOM 5559 C C . GLU A 1 74 ? -9.318 -0.055 -8.569 1.00 0.00 74 GLU A C 4
ATOM 5560 O O . GLU A 1 74 ? -9.658 -1.089 -9.145 1.00 0.00 74 GLU A O 4
ATOM 5572 N N . ILE A 1 75 ? -8.372 -0.024 -7.636 1.00 0.00 75 ILE A N 4
ATOM 5573 C CA . ILE A 1 75 ? -7.665 -1.231 -7.225 1.00 0.00 75 ILE A CA 4
ATOM 5574 C C . ILE A 1 75 ? -8.157 -1.721 -5.868 1.00 0.00 75 ILE A C 4
ATOM 5575 O O . ILE A 1 75 ? -8.638 -0.938 -5.048 1.00 0.00 75 ILE A O 4
ATOM 5591 N N . LYS A 1 76 ? -8.033 -3.024 -5.635 1.00 0.00 76 LYS A N 4
ATOM 5592 C CA . LYS A 1 76 ? -8.462 -3.620 -4.375 1.00 0.00 76 LYS A CA 4
ATOM 5593 C C . LYS A 1 76 ? -7.386 -3.465 -3.305 1.00 0.00 76 LYS A C 4
ATOM 5594 O O . LYS A 1 76 ? -6.283 -2.995 -3.585 1.00 0.00 76 LYS A O 4
ATOM 5613 N N . ASP A 1 77 ? -7.714 -3.863 -2.081 1.00 0.00 77 ASP A N 4
ATOM 5614 C CA . ASP A 1 77 ? -6.775 -3.770 -0.970 1.00 0.00 77 ASP A CA 4
ATOM 5615 C C . ASP A 1 77 ? -5.456 -4.455 -1.314 1.00 0.00 77 ASP A C 4
ATOM 5616 O O . ASP A 1 77 ? -4.401 -4.091 -0.793 1.00 0.00 77 ASP A O 4
ATOM 5625 N N . ASP A 1 78 ? -5.523 -5.448 -2.193 1.00 0.00 78 ASP A N 4
ATOM 5626 C CA . ASP A 1 78 ? -4.335 -6.185 -2.607 1.00 0.00 78 ASP A CA 4
ATOM 5627 C C . ASP A 1 78 ? -3.303 -5.248 -3.227 1.00 0.00 78 ASP A C 4
ATOM 5628 O O . ASP A 1 78 ? -2.106 -5.363 -2.962 1.00 0.00 78 ASP A O 4
ATOM 5637 N N . ASP A 1 79 ? -3.775 -4.321 -4.054 1.00 0.00 79 ASP A N 4
ATOM 5638 C CA . ASP A 1 79 ? -2.893 -3.363 -4.712 1.00 0.00 79 ASP A CA 4
ATOM 5639 C C . ASP A 1 79 ? -1.930 -4.073 -5.658 1.00 0.00 79 ASP A C 4
ATOM 5640 O O . ASP A 1 79 ? -0.773 -4.317 -5.315 1.00 0.00 79 ASP A O 4
ATOM 5649 N N . LYS A 1 80 ? -2.414 -4.403 -6.850 1.00 0.00 80 LYS A N 4
ATOM 5650 C CA . LYS A 1 80 ? -1.597 -5.084 -7.847 1.00 0.00 80 LYS A CA 4
ATOM 5651 C C . LYS A 1 80 ? -2.011 -4.680 -9.259 1.00 0.00 80 LYS A C 4
ATOM 5652 O O . LYS A 1 80 ? -3.175 -4.817 -9.637 1.00 0.00 80 LYS A O 4
ATOM 5671 N N . ILE A 1 81 ? -1.052 -4.184 -10.033 1.00 0.00 81 ILE A N 4
ATOM 5672 C CA . ILE A 1 81 ? -1.317 -3.764 -11.403 1.00 0.00 81 ILE A CA 4
ATOM 5673 C C . ILE A 1 81 ? -0.394 -4.476 -12.385 1.00 0.00 81 ILE A C 4
ATOM 5674 O O . ILE A 1 81 ? 0.791 -4.670 -12.111 1.00 0.00 81 ILE A O 4
ATOM 5690 N N . ASP A 1 82 ? -0.944 -4.863 -13.531 1.00 0.00 82 ASP A N 4
ATOM 5691 C CA . ASP A 1 82 ? -0.169 -5.551 -14.557 1.00 0.00 82 ASP A CA 4
ATOM 5692 C C . ASP A 1 82 ? -0.205 -4.782 -15.874 1.00 0.00 82 ASP A C 4
ATOM 5693 O O . ASP A 1 82 ? -1.268 -4.353 -16.325 1.00 0.00 82 ASP A O 4
ATOM 5702 N N . LEU A 1 83 ? 0.961 -4.609 -16.485 1.00 0.00 83 LEU A N 4
ATOM 5703 C CA . LEU A 1 83 ? 1.064 -3.890 -17.750 1.00 0.00 83 LEU A CA 4
ATOM 5704 C C . LEU A 1 83 ? 1.458 -4.833 -18.882 1.00 0.00 83 LEU A C 4
ATOM 5705 O O . LEU A 1 83 ? 2.561 -5.379 -18.894 1.00 0.00 83 LEU A O 4
ATOM 5721 N N . PHE A 1 84 ? 0.549 -5.019 -19.833 1.00 0.00 84 PHE A N 4
ATOM 5722 C CA . PHE A 1 84 ? 0.801 -5.895 -20.972 1.00 0.00 84 PHE A CA 4
ATOM 5723 C C . PHE A 1 84 ? 0.709 -5.122 -22.284 1.00 0.00 84 PHE A C 4
ATOM 5724 O O . PHE A 1 84 ? -0.064 -4.174 -22.422 1.00 0.00 84 PHE A O 4
ATOM 5741 N N . PRO A 1 85 ? 1.517 -5.536 -23.272 1.00 0.00 85 PRO A N 4
ATOM 5742 C CA . PRO A 1 85 ? 1.545 -4.897 -24.591 1.00 0.00 85 PRO A CA 4
ATOM 5743 C C . PRO A 1 85 ? 0.273 -5.158 -25.389 1.00 0.00 85 PRO A C 4
ATOM 5744 O O . PRO A 1 85 ? -0.156 -6.299 -25.563 1.00 0.00 85 PRO A O 4
ATOM 5755 N N . PRO A 1 86 ? -0.346 -4.078 -25.888 1.00 0.00 86 PRO A N 4
ATOM 5756 C CA . PRO A 1 86 ? -1.578 -4.166 -26.677 1.00 0.00 86 PRO A CA 4
ATOM 5757 C C . PRO A 1 86 ? -1.344 -4.786 -28.050 1.00 0.00 86 PRO A C 4
ATOM 5758 O O . PRO A 1 86 ? -0.251 -4.689 -28.608 1.00 0.00 86 PRO A O 4
ATOM 5769 N N . VAL A 1 87 ? -2.378 -5.424 -28.591 1.00 0.00 87 VAL A N 4
ATOM 5770 C CA . VAL A 1 87 ? -2.285 -6.059 -29.900 1.00 0.00 87 VAL A CA 4
ATOM 5771 C C . VAL A 1 87 ? -1.829 -5.065 -30.962 1.00 0.00 87 VAL A C 4
ATOM 5772 O O . VAL A 1 87 ? -1.189 -5.440 -31.944 1.00 0.00 87 VAL A O 4
ATOM 5785 N N . ALA A 1 88 ? -2.164 -3.795 -30.759 1.00 0.00 88 ALA A N 4
ATOM 5786 C CA . ALA A 1 88 ? -1.788 -2.746 -31.698 1.00 0.00 88 ALA A CA 4
ATOM 5787 C C . ALA A 1 88 ? -0.309 -2.399 -31.569 1.00 0.00 88 ALA A C 4
ATOM 5788 O O . ALA A 1 88 ? 0.323 -1.963 -32.530 1.00 0.00 88 ALA A O 4
ATOM 5795 N N . GLY A 1 89 ? 0.238 -2.594 -30.373 1.00 0.00 89 GLY A N 4
ATOM 5796 C CA . GLY A 1 89 ? 1.639 -2.295 -30.140 1.00 0.00 89 GLY A CA 4
ATOM 5797 C C . GLY A 1 89 ? 2.564 -3.294 -30.809 1.00 0.00 89 GLY A C 4
ATOM 5798 O O . GLY A 1 89 ? 2.140 -4.062 -31.671 1.00 0.00 89 GLY A O 4
ATOM 5802 N N . GLY A 1 90 ? 3.833 -3.282 -30.411 1.00 0.00 90 GLY A N 4
ATOM 5803 C CA . GLY A 1 90 ? 4.800 -4.196 -30.989 1.00 0.00 90 GLY A CA 4
ATOM 5804 C C . GLY A 1 90 ? 6.027 -4.369 -30.117 1.00 0.00 90 GLY A C 4
ATOM 5805 O O . GLY A 1 90 ? 6.879 -5.213 -30.394 1.00 0.00 90 GLY A O 4
ATOM 5809 N N . MET A 1 1 ? 1.201 0.729 -0.393 1.00 0.00 1 MET A N 5
ATOM 5810 C CA . MET A 1 1 ? 1.819 0.806 -1.711 1.00 0.00 1 MET A CA 5
ATOM 5811 C C . MET A 1 1 ? 1.171 -0.184 -2.674 1.00 0.00 1 MET A C 5
ATOM 5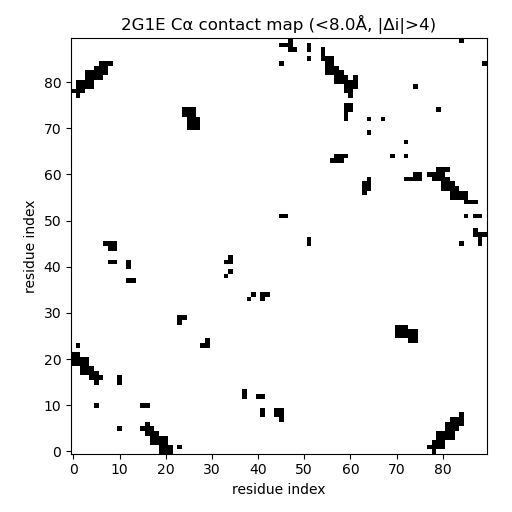812 O O . MET A 1 1 ? 0.471 -1.105 -2.254 1.00 0.00 1 MET A O 5
ATOM 5826 N N . VAL A 1 2 ? 1.410 0.012 -3.967 1.00 0.00 2 VAL A N 5
ATOM 5827 C CA . VAL A 1 2 ? 0.850 -0.864 -4.989 1.00 0.00 2 VAL A CA 5
ATOM 5828 C C . VAL A 1 2 ? 1.950 -1.484 -5.844 1.00 0.00 2 VAL A C 5
ATOM 5829 O O . VAL A 1 2 ? 2.886 -0.802 -6.261 1.00 0.00 2 VAL A O 5
ATOM 5842 N N . THR A 1 3 ? 1.830 -2.783 -6.101 1.00 0.00 3 THR A N 5
ATOM 5843 C CA . THR A 1 3 ? 2.814 -3.496 -6.906 1.00 0.00 3 THR A CA 5
ATOM 5844 C C . THR A 1 3 ? 2.433 -3.480 -8.382 1.00 0.00 3 THR A C 5
ATOM 5845 O O . THR A 1 3 ? 1.281 -3.724 -8.739 1.00 0.00 3 THR A O 5
ATOM 5856 N N . VAL A 1 4 ? 3.409 -3.190 -9.237 1.00 0.00 4 VAL A N 5
ATOM 5857 C CA . VAL A 1 4 ? 3.176 -3.144 -10.676 1.00 0.00 4 VAL A CA 5
ATOM 5858 C C . VAL A 1 4 ? 4.087 -4.120 -11.411 1.00 0.00 4 VAL A C 5
ATOM 5859 O O . VAL A 1 4 ? 5.221 -4.359 -10.997 1.00 0.00 4 VAL A O 5
ATOM 5872 N N . ARG A 1 5 ? 3.583 -4.682 -12.505 1.00 0.00 5 ARG A N 5
ATOM 5873 C CA . ARG A 1 5 ? 4.351 -5.633 -13.299 1.00 0.00 5 ARG A CA 5
ATOM 5874 C C . ARG A 1 5 ? 4.619 -5.083 -14.697 1.00 0.00 5 ARG A C 5
ATOM 5875 O O . ARG A 1 5 ? 3.817 -4.324 -15.241 1.00 0.00 5 ARG A O 5
ATOM 5896 N N . TYR A 1 6 ? 5.751 -5.472 -15.273 1.00 0.00 6 TYR A N 5
ATOM 5897 C CA . TYR A 1 6 ? 6.127 -5.016 -16.606 1.00 0.00 6 TYR A CA 5
ATOM 5898 C C . TYR A 1 6 ? 6.368 -6.199 -17.538 1.00 0.00 6 TYR A C 5
ATOM 5899 O O . TYR A 1 6 ? 7.189 -7.071 -17.254 1.00 0.00 6 TYR A O 5
ATOM 5917 N N . TYR A 1 7 ? 5.647 -6.221 -18.654 1.00 0.00 7 TYR A N 5
ATOM 5918 C CA . TYR A 1 7 ? 5.780 -7.296 -19.629 1.00 0.00 7 TYR A CA 5
ATOM 5919 C C . TYR A 1 7 ? 6.086 -6.740 -21.016 1.00 0.00 7 TYR A C 5
ATOM 5920 O O . TYR A 1 7 ? 6.903 -7.292 -21.753 1.00 0.00 7 TYR A O 5
ATOM 5938 N N . ALA A 1 8 ? 5.423 -5.641 -21.365 1.00 0.00 8 ALA A N 5
ATOM 5939 C CA . ALA A 1 8 ? 5.625 -5.007 -22.662 1.00 0.00 8 ALA A CA 5
ATOM 5940 C C . ALA A 1 8 ? 7.039 -4.449 -22.786 1.00 0.00 8 ALA A C 5
ATOM 5941 O O . ALA A 1 8 ? 7.962 -4.913 -22.116 1.00 0.00 8 ALA A O 5
ATOM 5948 N N . THR A 1 9 ? 7.202 -3.450 -23.648 1.00 0.00 9 THR A N 5
ATOM 5949 C CA . THR A 1 9 ? 8.504 -2.830 -23.862 1.00 0.00 9 THR A CA 5
ATOM 5950 C C . THR A 1 9 ? 8.970 -2.087 -22.615 1.00 0.00 9 THR A C 5
ATOM 5951 O O . THR A 1 9 ? 10.104 -1.611 -22.551 1.00 0.00 9 THR A O 5
ATOM 5962 N N . LEU A 1 10 ? 8.089 -1.991 -21.625 1.00 0.00 10 LEU A N 5
ATOM 5963 C CA . LEU A 1 10 ? 8.411 -1.306 -20.378 1.00 0.00 10 LEU A CA 5
ATOM 5964 C C . LEU A 1 10 ? 9.494 -2.055 -19.609 1.00 0.00 10 LEU A C 5
ATOM 5965 O O . LEU A 1 10 ? 10.301 -1.448 -18.904 1.00 0.00 10 LEU A O 5
ATOM 5981 N N . ARG A 1 11 ? 9.508 -3.376 -19.752 1.00 0.00 11 ARG A N 5
ATOM 5982 C CA . ARG A 1 11 ? 10.494 -4.208 -19.072 1.00 0.00 11 ARG A CA 5
ATOM 5983 C C . ARG A 1 11 ? 11.907 -3.689 -19.320 1.00 0.00 11 ARG A C 5
ATOM 5984 O O . ARG A 1 11 ? 12.622 -3.297 -18.398 1.00 0.00 11 ARG A O 5
ATOM 6005 N N . PRO A 1 12 ? 12.322 -3.687 -20.596 1.00 0.00 12 PRO A N 5
ATOM 6006 C CA . PRO A 1 12 ? 13.652 -3.219 -20.995 1.00 0.00 12 PRO A CA 5
ATOM 6007 C C . PRO A 1 12 ? 13.807 -1.710 -20.840 1.00 0.00 12 PRO A C 5
ATOM 6008 O O . PRO A 1 12 ? 14.905 -1.172 -20.983 1.00 0.00 12 PRO A O 5
ATOM 6019 N N . ILE A 1 13 ? 12.702 -1.034 -20.546 1.00 0.00 13 ILE A N 5
ATOM 6020 C CA . ILE A 1 13 ? 12.717 0.413 -20.370 1.00 0.00 13 ILE A CA 5
ATOM 6021 C C . ILE A 1 13 ? 12.942 0.786 -18.908 1.00 0.00 13 ILE A C 5
ATOM 6022 O O . ILE A 1 13 ? 13.494 1.844 -18.604 1.00 0.00 13 ILE A O 5
ATOM 6038 N N . THR A 1 14 ? 12.513 -0.091 -18.006 1.00 0.00 14 THR A N 5
ATOM 6039 C CA . THR A 1 14 ? 12.668 0.146 -16.576 1.00 0.00 14 THR A CA 5
ATOM 6040 C C . THR A 1 14 ? 13.813 -0.682 -16.003 1.00 0.00 14 THR A C 5
ATOM 6041 O O . THR A 1 14 ? 14.304 -0.407 -14.908 1.00 0.00 14 THR A O 5
ATOM 6052 N N . LYS A 1 15 ? 14.235 -1.696 -16.750 1.00 0.00 15 LYS A N 5
ATOM 6053 C CA . LYS A 1 15 ? 15.324 -2.564 -16.318 1.00 0.00 15 LYS A CA 5
ATOM 6054 C C . LYS A 1 15 ? 14.945 -3.323 -15.051 1.00 0.00 15 LYS A C 5
ATOM 6055 O O . LYS A 1 15 ? 15.791 -3.587 -14.196 1.00 0.00 15 LYS A O 5
ATOM 6074 N N . LYS A 1 16 ? 13.668 -3.674 -14.937 1.00 0.00 16 LYS A N 5
ATOM 6075 C CA . LYS A 1 16 ? 13.177 -4.405 -13.775 1.00 0.00 16 LYS A CA 5
ATOM 6076 C C . LYS A 1 16 ? 12.015 -5.317 -14.159 1.00 0.00 16 LYS A C 5
ATOM 6077 O O . LYS A 1 16 ? 11.557 -5.309 -15.301 1.00 0.00 16 LYS A O 5
ATOM 6096 N N . LYS A 1 17 ? 11.543 -6.102 -13.196 1.00 0.00 17 LYS A N 5
ATOM 6097 C CA . LYS A 1 17 ? 10.433 -7.018 -13.431 1.00 0.00 17 LYS A CA 5
ATOM 6098 C C . LYS A 1 17 ? 9.214 -6.618 -12.607 1.00 0.00 17 LYS A C 5
ATOM 6099 O O . LYS A 1 17 ? 8.078 -6.908 -12.982 1.00 0.00 17 LYS A O 5
ATOM 6118 N N . GLU A 1 18 ? 9.457 -5.951 -11.483 1.00 0.00 18 GLU A N 5
ATOM 6119 C CA . GLU A 1 18 ? 8.378 -5.511 -10.607 1.00 0.00 18 GLU A CA 5
ATOM 6120 C C . GLU A 1 18 ? 8.796 -4.284 -9.802 1.00 0.00 18 GLU A C 5
ATOM 6121 O O . GLU A 1 18 ? 9.968 -4.120 -9.466 1.00 0.00 18 GLU A O 5
ATOM 6133 N N . GLU A 1 19 ? 7.828 -3.425 -9.498 1.00 0.00 19 GLU A N 5
ATOM 6134 C CA . GLU A 1 19 ? 8.096 -2.212 -8.735 1.00 0.00 19 GLU A CA 5
ATOM 6135 C C . GLU A 1 19 ? 6.896 -1.838 -7.868 1.00 0.00 19 GLU A C 5
ATOM 6136 O O . GLU A 1 19 ? 5.783 -2.315 -8.090 1.00 0.00 19 GLU A O 5
ATOM 6148 N N . THR A 1 20 ? 7.132 -0.982 -6.879 1.00 0.00 20 THR A N 5
ATOM 6149 C CA . THR A 1 20 ? 6.073 -0.544 -5.978 1.00 0.00 20 THR A CA 5
ATOM 6150 C C . THR A 1 20 ? 5.839 0.958 -6.092 1.00 0.00 20 THR A C 5
ATOM 6151 O O . THR A 1 20 ? 6.750 1.714 -6.431 1.00 0.00 20 THR A O 5
ATOM 6162 N N . PHE A 1 21 ? 4.614 1.384 -5.807 1.00 0.00 21 PHE A N 5
ATOM 6163 C CA . PHE A 1 21 ? 4.260 2.797 -5.878 1.00 0.00 21 PHE A CA 5
ATOM 6164 C C . PHE A 1 21 ? 3.404 3.204 -4.682 1.00 0.00 21 PHE A C 5
ATOM 6165 O O . PHE A 1 21 ? 2.844 2.356 -3.989 1.00 0.00 21 PHE A O 5
ATOM 6182 N N . ASN A 1 22 ? 3.308 4.509 -4.448 1.00 0.00 22 ASN A N 5
ATOM 6183 C CA . ASN A 1 22 ? 2.521 5.030 -3.336 1.00 0.00 22 ASN A CA 5
ATOM 6184 C C . ASN A 1 22 ? 1.841 6.341 -3.717 1.00 0.00 22 ASN A C 5
ATOM 6185 O O . ASN A 1 22 ? 2.444 7.201 -4.358 1.00 0.00 22 ASN A O 5
ATOM 6196 N N . GLY A 1 23 ? 0.582 6.488 -3.317 1.00 0.00 23 GLY A N 5
ATOM 6197 C CA . GLY A 1 23 ? -0.159 7.697 -3.626 1.00 0.00 23 GLY A CA 5
ATOM 6198 C C . GLY A 1 23 ? -1.268 7.457 -4.631 1.00 0.00 23 GLY A C 5
ATOM 6199 O O . GLY A 1 23 ? -2.315 8.102 -4.575 1.00 0.00 23 GLY A O 5
ATOM 6203 N N . ILE A 1 24 ? -1.038 6.529 -5.553 1.00 0.00 24 ILE A N 5
ATOM 6204 C CA . ILE A 1 24 ? -2.026 6.207 -6.575 1.00 0.00 24 ILE A CA 5
ATOM 6205 C C . ILE A 1 24 ? -3.012 5.157 -6.075 1.00 0.00 24 ILE A C 5
ATOM 6206 O O . ILE A 1 24 ? -2.619 4.157 -5.473 1.00 0.00 24 ILE A O 5
ATOM 6222 N N . SER A 1 25 ? -4.296 5.390 -6.329 1.00 0.00 25 SER A N 5
ATOM 6223 C CA . SER A 1 25 ? -5.340 4.465 -5.903 1.00 0.00 25 SER A CA 5
ATOM 6224 C C . SER A 1 25 ? -6.322 4.194 -7.038 1.00 0.00 25 SER A C 5
ATOM 6225 O O . SER A 1 25 ? -7.349 3.543 -6.844 1.00 0.00 25 SER A O 5
ATOM 6233 N N . LYS A 1 26 ? -5.999 4.697 -8.224 1.00 0.00 26 LYS A N 5
ATOM 6234 C CA . LYS A 1 26 ? -6.850 4.510 -9.393 1.00 0.00 26 LYS A CA 5
ATOM 6235 C C . LYS A 1 26 ? -6.016 4.172 -10.625 1.00 0.00 26 LYS A C 5
ATOM 6236 O O . LYS A 1 26 ? -4.829 4.494 -10.690 1.00 0.00 26 LYS A O 5
ATOM 6255 N N . ILE A 1 27 ? -6.644 3.522 -11.599 1.00 0.00 27 ILE A N 5
ATOM 6256 C CA . ILE A 1 27 ? -5.959 3.144 -12.829 1.00 0.00 27 ILE A CA 5
ATOM 6257 C C . ILE A 1 27 ? -5.612 4.371 -13.665 1.00 0.00 27 ILE A C 5
ATOM 6258 O O . ILE A 1 27 ? -4.508 4.480 -14.198 1.00 0.00 27 ILE A O 5
ATOM 6274 N N . SER A 1 28 ? -6.562 5.294 -13.774 1.00 0.00 28 SER A N 5
ATOM 6275 C CA . SER A 1 28 ? -6.358 6.514 -14.547 1.00 0.00 28 SER A CA 5
ATOM 6276 C C . SER A 1 28 ? -5.096 7.240 -14.093 1.00 0.00 28 SER A C 5
ATOM 6277 O O . SER A 1 28 ? -4.223 7.553 -14.902 1.00 0.00 28 SER A O 5
ATOM 6285 N N . GLU A 1 29 ? -5.008 7.504 -12.793 1.00 0.00 29 GLU A N 5
ATOM 6286 C CA . GLU A 1 29 ? -3.853 8.194 -12.231 1.00 0.00 29 GLU A CA 5
ATOM 6287 C C . GLU A 1 29 ? -2.590 7.350 -12.379 1.00 0.00 29 GLU A C 5
ATOM 6288 O O . GLU A 1 29 ? -1.486 7.881 -12.509 1.00 0.00 29 GLU A O 5
ATOM 6300 N N . LEU A 1 30 ? -2.760 6.033 -12.357 1.00 0.00 30 LEU A N 5
ATOM 6301 C CA . LEU A 1 30 ? -1.634 5.114 -12.488 1.00 0.00 30 LEU A CA 5
ATOM 6302 C C . LEU A 1 30 ? -1.025 5.194 -13.885 1.00 0.00 30 LEU A C 5
ATOM 6303 O O . LEU A 1 30 ? 0.186 5.360 -14.037 1.00 0.00 30 LEU A O 5
ATOM 6319 N N . LEU A 1 31 ? -1.873 5.079 -14.901 1.00 0.00 31 LEU A N 5
ATOM 6320 C CA . LEU A 1 31 ? -1.419 5.141 -16.286 1.00 0.00 31 LEU A CA 5
ATOM 6321 C C . LEU A 1 31 ? -0.619 6.415 -16.541 1.00 0.00 31 LEU A C 5
ATOM 6322 O O . LEU A 1 31 ? 0.490 6.367 -17.071 1.00 0.00 31 LEU A O 5
ATOM 6338 N N . GLU A 1 32 ? -1.190 7.552 -16.157 1.00 0.00 32 GLU A N 5
ATOM 6339 C CA . GLU A 1 32 ? -0.530 8.839 -16.342 1.00 0.00 32 GLU A CA 5
ATOM 6340 C C . GLU A 1 32 ? 0.792 8.886 -15.581 1.00 0.00 32 GLU A C 5
ATOM 6341 O O . GLU A 1 32 ? 1.734 9.565 -15.993 1.00 0.00 32 GLU A O 5
ATOM 6353 N N . ARG A 1 33 ? 0.854 8.161 -14.469 1.00 0.00 33 ARG A N 5
ATOM 6354 C CA . ARG A 1 33 ? 2.059 8.122 -13.649 1.00 0.00 33 ARG A CA 5
ATOM 6355 C C . ARG A 1 33 ? 3.170 7.346 -14.352 1.00 0.00 33 ARG A C 5
ATOM 6356 O O . ARG A 1 33 ? 4.353 7.639 -14.176 1.00 0.00 33 ARG A O 5
ATOM 6377 N N . LEU A 1 34 ? 2.780 6.357 -15.148 1.00 0.00 34 LEU A N 5
ATOM 6378 C CA . LEU A 1 34 ? 3.743 5.538 -15.878 1.00 0.00 34 LEU A CA 5
ATOM 6379 C C . LEU A 1 34 ? 4.427 6.349 -16.974 1.00 0.00 34 LEU A C 5
ATOM 6380 O O . LEU A 1 34 ? 5.655 6.387 -17.058 1.00 0.00 34 LEU A O 5
ATOM 6396 N N . LYS A 1 35 ? 3.625 6.999 -17.810 1.00 0.00 35 LYS A N 5
ATOM 6397 C CA . LYS A 1 35 ? 4.153 7.814 -18.899 1.00 0.00 35 LYS A CA 5
ATOM 6398 C C . LYS A 1 35 ? 5.062 8.915 -18.363 1.00 0.00 35 LYS A C 5
ATOM 6399 O O . LYS A 1 35 ? 6.079 9.246 -18.974 1.00 0.00 35 LYS A O 5
ATOM 6418 N N . VAL A 1 36 ? 4.691 9.478 -17.218 1.00 0.00 36 VAL A N 5
ATOM 6419 C CA . VAL A 1 36 ? 5.475 10.541 -16.599 1.00 0.00 36 VAL A CA 5
ATOM 6420 C C . VAL A 1 36 ? 6.736 9.985 -15.948 1.00 0.00 36 VAL A C 5
ATOM 6421 O O . VAL A 1 36 ? 7.845 10.428 -16.243 1.00 0.00 36 VAL A O 5
ATOM 6434 N N . GLU A 1 37 ? 6.558 9.011 -15.061 1.00 0.00 37 GLU A N 5
ATOM 6435 C CA . GLU A 1 37 ? 7.683 8.394 -14.368 1.00 0.00 37 GLU A CA 5
ATOM 6436 C C . GLU A 1 37 ? 8.698 7.840 -15.363 1.00 0.00 37 GLU A C 5
ATOM 6437 O O . GLU A 1 37 ? 9.894 8.113 -15.262 1.00 0.00 37 GLU A O 5
ATOM 6449 N N . TYR A 1 38 ? 8.212 7.062 -16.323 1.00 0.00 38 TYR A N 5
ATOM 6450 C CA . TYR A 1 38 ? 9.076 6.467 -17.335 1.00 0.00 38 TYR A CA 5
ATOM 6451 C C . TYR A 1 38 ? 9.527 7.513 -18.350 1.00 0.00 38 TYR A C 5
ATOM 6452 O O . TYR A 1 38 ? 10.601 7.400 -18.939 1.00 0.00 38 TYR A O 5
ATOM 6470 N N . GLY A 1 39 ? 8.697 8.533 -18.547 1.00 0.00 39 GLY A N 5
ATOM 6471 C CA . GLY A 1 39 ? 9.027 9.586 -19.490 1.00 0.00 39 GLY A CA 5
ATOM 6472 C C . GLY A 1 39 ? 8.421 9.350 -20.859 1.00 0.00 39 GLY A C 5
ATOM 6473 O O . GLY A 1 39 ? 7.559 8.486 -21.023 1.00 0.00 39 GLY A O 5
ATOM 6477 N N . SER A 1 40 ? 8.870 10.121 -21.844 1.00 0.00 40 SER A N 5
ATOM 6478 C CA . SER A 1 40 ? 8.361 9.995 -23.205 1.00 0.00 40 SER A CA 5
ATOM 6479 C C . SER A 1 40 ? 8.896 8.731 -23.871 1.00 0.00 40 SER A C 5
ATOM 6480 O O . SER A 1 40 ? 8.231 8.133 -24.715 1.00 0.00 40 SER A O 5
ATOM 6488 N N . GLU A 1 41 ? 10.104 8.331 -23.483 1.00 0.00 41 GLU A N 5
ATOM 6489 C CA . GLU A 1 41 ? 10.729 7.139 -24.042 1.00 0.00 41 GLU A CA 5
ATOM 6490 C C . GLU A 1 41 ? 9.776 5.948 -23.987 1.00 0.00 41 GLU A C 5
ATOM 6491 O O . GLU A 1 41 ? 9.701 5.155 -24.926 1.00 0.00 41 GLU A O 5
ATOM 6503 N N . PHE A 1 42 ? 9.051 5.828 -22.880 1.00 0.00 42 PHE A N 5
ATOM 6504 C CA . PHE A 1 42 ? 8.105 4.734 -22.701 1.00 0.00 42 PHE A CA 5
ATOM 6505 C C . PHE A 1 42 ? 6.920 4.878 -23.652 1.00 0.00 42 PHE A C 5
ATOM 6506 O O . PHE A 1 42 ? 6.588 3.953 -24.394 1.00 0.00 42 PHE A O 5
ATOM 6523 N N . THR A 1 43 ? 6.285 6.046 -23.625 1.00 0.00 43 THR A N 5
ATOM 6524 C CA . THR A 1 43 ? 5.137 6.312 -24.482 1.00 0.00 43 THR A CA 5
ATOM 6525 C C . THR A 1 43 ? 5.487 6.100 -25.951 1.00 0.00 43 THR A C 5
ATOM 6526 O O . THR A 1 43 ? 4.694 5.551 -26.716 1.00 0.00 43 THR A O 5
ATOM 6537 N N . LYS A 1 44 ? 6.679 6.540 -26.339 1.00 0.00 44 LYS A N 5
ATOM 6538 C CA . LYS A 1 44 ? 7.136 6.397 -27.716 1.00 0.00 44 LYS A CA 5
ATOM 6539 C C . LYS A 1 44 ? 7.506 4.949 -28.020 1.00 0.00 44 LYS A C 5
ATOM 6540 O O . LYS A 1 44 ? 7.123 4.406 -29.055 1.00 0.00 44 LYS A O 5
ATOM 6559 N N . GLN A 1 45 ? 8.252 4.330 -27.110 1.00 0.00 45 GLN A N 5
ATOM 6560 C CA . GLN A 1 45 ? 8.672 2.945 -27.282 1.00 0.00 45 GLN A CA 5
ATOM 6561 C C . GLN A 1 45 ? 7.465 2.015 -27.354 1.00 0.00 45 GLN A C 5
ATOM 6562 O O . GLN A 1 45 ? 7.560 0.898 -27.862 1.00 0.00 45 GLN A O 5
ATOM 6576 N N . MET A 1 46 ? 6.332 2.484 -26.843 1.00 0.00 46 MET A N 5
ATOM 6577 C CA . MET A 1 46 ? 5.106 1.694 -26.850 1.00 0.00 46 MET A CA 5
ATOM 6578 C C . MET A 1 46 ? 4.201 2.106 -28.007 1.00 0.00 46 MET A C 5
ATOM 6579 O O . MET A 1 46 ? 3.496 1.276 -28.582 1.00 0.00 46 MET A O 5
ATOM 6593 N N . TYR A 1 47 ? 4.225 3.391 -28.342 1.00 0.00 47 TYR A N 5
ATOM 6594 C CA . TYR A 1 47 ? 3.404 3.913 -29.428 1.00 0.00 47 TYR A CA 5
ATOM 6595 C C . TYR A 1 47 ? 3.911 3.420 -30.780 1.00 0.00 47 TYR A C 5
ATOM 6596 O O . TYR A 1 47 ? 4.945 3.875 -31.271 1.00 0.00 47 TYR A O 5
ATOM 6614 N N . ASP A 1 48 ? 3.177 2.488 -31.376 1.00 0.00 48 ASP A N 5
ATOM 6615 C CA . ASP A 1 48 ? 3.550 1.933 -32.672 1.00 0.00 48 ASP A CA 5
ATOM 6616 C C . ASP A 1 48 ? 2.466 2.203 -33.711 1.00 0.00 48 ASP A C 5
ATOM 6617 O O . ASP A 1 48 ? 1.548 1.403 -33.887 1.00 0.00 48 ASP A O 5
ATOM 6626 N N . GLY A 1 49 ? 2.578 3.338 -34.395 1.00 0.00 49 GLY A N 5
ATOM 6627 C CA . GLY A 1 49 ? 1.601 3.694 -35.407 1.00 0.00 49 GLY A CA 5
ATOM 6628 C C . GLY A 1 49 ? 0.908 5.008 -35.107 1.00 0.00 49 GLY A C 5
ATOM 6629 O O . GLY A 1 49 ? 1.379 6.071 -35.510 1.00 0.00 49 GLY A O 5
ATOM 6633 N N . ASN A 1 50 ? -0.214 4.936 -34.399 1.00 0.00 50 ASN A N 5
ATOM 6634 C CA . ASN A 1 50 ? -0.975 6.129 -34.048 1.00 0.00 50 ASN A CA 5
ATOM 6635 C C . ASN A 1 50 ? -1.300 6.148 -32.557 1.00 0.00 50 ASN A C 5
ATOM 6636 O O . ASN A 1 50 ? -0.832 7.015 -31.821 1.00 0.00 50 ASN A O 5
ATOM 6647 N N . ASN A 1 51 ? -2.104 5.184 -32.121 1.00 0.00 51 ASN A N 5
ATOM 6648 C CA . ASN A 1 51 ? -2.492 5.090 -30.718 1.00 0.00 51 ASN A CA 5
ATOM 6649 C C . ASN A 1 51 ? -1.941 3.815 -30.086 1.00 0.00 51 ASN A C 5
ATOM 6650 O O . ASN A 1 51 ? -1.546 2.882 -30.787 1.00 0.00 51 ASN A O 5
ATOM 6661 N N . LEU A 1 52 ? -1.920 3.781 -28.758 1.00 0.00 52 LEU A N 5
ATOM 6662 C CA . LEU A 1 52 ? -1.418 2.620 -28.031 1.00 0.00 52 LEU A CA 5
ATOM 6663 C C . LEU A 1 52 ? -2.280 2.331 -26.806 1.00 0.00 52 LEU A C 5
ATOM 6664 O O . LEU A 1 52 ? -2.859 1.251 -26.681 1.00 0.00 52 LEU A O 5
ATOM 6680 N N . PHE A 1 53 ? -2.363 3.304 -25.904 1.00 0.00 53 PHE A N 5
ATOM 6681 C CA . PHE A 1 53 ? -3.156 3.155 -24.689 1.00 0.00 53 PHE A CA 5
ATOM 6682 C C . PHE A 1 53 ? -4.594 2.770 -25.022 1.00 0.00 53 PHE A C 5
ATOM 6683 O O . PHE A 1 53 ? -5.270 2.108 -24.235 1.00 0.00 53 PHE A O 5
ATOM 6700 N N . LYS A 1 54 ? -5.057 3.190 -26.195 1.00 0.00 54 LYS A N 5
ATOM 6701 C CA . LYS A 1 54 ? -6.414 2.890 -26.635 1.00 0.00 54 LYS A CA 5
ATOM 6702 C C . LYS A 1 54 ? -6.606 1.388 -26.820 1.00 0.00 54 LYS A C 5
ATOM 6703 O O . LYS A 1 54 ? -7.731 0.890 -26.796 1.00 0.00 54 LYS A O 5
ATOM 6722 N N . ASN A 1 55 ? -5.501 0.673 -27.003 1.00 0.00 55 ASN A N 5
ATOM 6723 C CA . ASN A 1 55 ? -5.549 -0.773 -27.191 1.00 0.00 55 ASN A CA 5
ATOM 6724 C C . ASN A 1 55 ? -4.809 -1.492 -26.068 1.00 0.00 55 ASN A C 5
ATOM 6725 O O . ASN A 1 55 ? -4.947 -2.703 -25.895 1.00 0.00 55 ASN A O 5
ATOM 6736 N N . VAL A 1 56 ? -4.023 -0.738 -25.306 1.00 0.00 56 VAL A N 5
ATOM 6737 C CA . VAL A 1 56 ? -3.262 -1.302 -24.198 1.00 0.00 56 VAL A CA 5
ATOM 6738 C C . VAL A 1 56 ? -4.154 -2.139 -23.288 1.00 0.00 56 VAL A C 5
ATOM 6739 O O . VAL A 1 56 ? -5.350 -1.875 -23.161 1.00 0.00 56 VAL A O 5
ATOM 6752 N N . ILE A 1 57 ? -3.564 -3.150 -22.658 1.00 0.00 57 ILE A N 5
ATOM 6753 C CA . ILE A 1 57 ? -4.306 -4.025 -21.759 1.00 0.00 57 ILE A CA 5
ATOM 6754 C C . ILE A 1 57 ? -3.690 -4.029 -20.364 1.00 0.00 57 ILE A C 5
ATOM 6755 O O . ILE A 1 57 ? -2.548 -4.452 -20.180 1.00 0.00 57 ILE A O 5
ATOM 6771 N N . ILE A 1 58 ? -4.453 -3.556 -19.385 1.00 0.00 58 ILE A N 5
ATOM 6772 C CA . ILE A 1 58 ? -3.984 -3.508 -18.006 1.00 0.00 58 ILE A CA 5
ATOM 6773 C C . ILE A 1 58 ? -4.903 -4.302 -17.084 1.00 0.00 58 ILE A C 5
ATOM 6774 O O . ILE A 1 58 ? -6.126 -4.176 -17.150 1.00 0.00 58 ILE A O 5
ATOM 6790 N N . LEU A 1 59 ? -4.306 -5.119 -16.224 1.00 0.00 59 LEU A N 5
ATOM 6791 C CA . LEU A 1 59 ? -5.071 -5.934 -15.285 1.00 0.00 59 LEU A CA 5
ATOM 6792 C C . LEU A 1 59 ? -4.981 -5.366 -13.873 1.00 0.00 59 LEU A C 5
ATOM 6793 O O . LEU A 1 59 ? -3.891 -5.093 -13.369 1.00 0.00 59 LEU A O 5
ATOM 6809 N N . VAL A 1 60 ? -6.135 -5.191 -13.237 1.00 0.00 60 VAL A N 5
ATOM 6810 C CA . VAL A 1 60 ? -6.188 -4.659 -11.880 1.00 0.00 60 VAL A CA 5
ATOM 6811 C C . VAL A 1 60 ? -6.521 -5.753 -10.873 1.00 0.00 60 VAL A C 5
ATOM 6812 O O . VAL A 1 60 ? -7.454 -6.530 -11.070 1.00 0.00 60 VAL A O 5
ATOM 6825 N N . ASN A 1 61 ? -5.751 -5.808 -9.791 1.00 0.00 61 ASN A N 5
ATOM 6826 C CA . ASN A 1 61 ? -5.964 -6.808 -8.751 1.00 0.00 61 ASN A CA 5
ATOM 6827 C C . ASN A 1 61 ? -6.305 -8.164 -9.362 1.00 0.00 61 ASN A C 5
ATOM 6828 O O . ASN A 1 61 ? -7.171 -8.881 -8.863 1.00 0.00 61 ASN A O 5
ATOM 6839 N N . GLY A 1 62 ? -5.617 -8.509 -10.446 1.00 0.00 62 GLY A N 5
ATOM 6840 C CA . GLY A 1 62 ? -5.861 -9.777 -11.108 1.00 0.00 62 GLY A CA 5
ATOM 6841 C C . GLY A 1 62 ? -7.230 -9.840 -11.755 1.00 0.00 62 GLY A C 5
ATOM 6842 O O . GLY A 1 62 ? -8.037 -10.711 -11.433 1.00 0.00 62 GLY A O 5
ATOM 6846 N N . ASN A 1 63 ? -7.494 -8.912 -12.669 1.00 0.00 63 ASN A N 5
ATOM 6847 C CA . ASN A 1 63 ? -8.776 -8.864 -13.362 1.00 0.00 63 ASN A CA 5
ATOM 6848 C C . ASN A 1 63 ? -8.809 -7.717 -14.367 1.00 0.00 63 ASN A C 5
ATOM 6849 O O . ASN A 1 63 ? -8.333 -6.618 -14.086 1.00 0.00 63 ASN A O 5
ATOM 6860 N N . ASN A 1 64 ? -9.375 -7.981 -15.540 1.00 0.00 64 ASN A N 5
ATOM 6861 C CA . ASN A 1 64 ? -9.470 -6.971 -16.588 1.00 0.00 64 ASN A CA 5
ATOM 6862 C C . ASN A 1 64 ? -10.460 -5.877 -16.200 1.00 0.00 64 ASN A C 5
ATOM 6863 O O . ASN A 1 64 ? -11.554 -6.161 -15.712 1.00 0.00 64 ASN A O 5
ATOM 6874 N N . ILE A 1 65 ? -10.069 -4.627 -16.422 1.00 0.00 65 ILE A N 5
ATOM 6875 C CA . ILE A 1 65 ? -10.922 -3.491 -16.098 1.00 0.00 65 ILE A CA 5
ATOM 6876 C C . ILE A 1 65 ? -12.043 -3.336 -17.120 1.00 0.00 65 ILE A C 5
ATOM 6877 O O . ILE A 1 65 ? -13.125 -2.840 -16.802 1.00 0.00 65 ILE A O 5
ATOM 6893 N N . THR A 1 66 ? -11.779 -3.766 -18.350 1.00 0.00 66 THR A N 5
ATOM 6894 C CA . THR A 1 66 ? -12.765 -3.676 -19.419 1.00 0.00 66 THR A CA 5
ATOM 6895 C C . THR A 1 66 ? -14.079 -4.332 -19.011 1.00 0.00 66 THR A C 5
ATOM 6896 O O . THR A 1 66 ? -15.146 -3.968 -19.506 1.00 0.00 66 THR A O 5
ATOM 6907 N N . SER A 1 67 ? -13.996 -5.301 -18.105 1.00 0.00 67 SER A N 5
ATOM 6908 C CA . SER A 1 67 ? -15.179 -6.010 -17.633 1.00 0.00 67 SER A CA 5
ATOM 6909 C C . SER A 1 67 ? -15.687 -5.409 -16.326 1.00 0.00 67 SER A C 5
ATOM 6910 O O . SER A 1 67 ? -16.243 -6.111 -15.482 1.00 0.00 67 SER A O 5
ATOM 6918 N N . MET A 1 68 ? -15.492 -4.104 -16.167 1.00 0.00 68 MET A N 5
ATOM 6919 C CA . MET A 1 68 ? -15.931 -3.407 -14.964 1.00 0.00 68 MET A CA 5
ATOM 6920 C C . MET A 1 68 ? -15.940 -1.898 -15.183 1.00 0.00 68 MET A C 5
ATOM 6921 O O . MET A 1 68 ? -16.985 -1.305 -15.455 1.00 0.00 68 MET A O 5
ATOM 6935 N N . LYS A 1 69 ? -14.770 -1.280 -15.062 1.00 0.00 69 LYS A N 5
ATOM 6936 C CA . LYS A 1 69 ? -14.642 0.161 -15.247 1.00 0.00 69 LYS A CA 5
ATOM 6937 C C . LYS A 1 69 ? -13.526 0.485 -16.235 1.00 0.00 69 LYS A C 5
ATOM 6938 O O . LYS A 1 69 ? -12.679 -0.357 -16.528 1.00 0.00 69 LYS A O 5
ATOM 6957 N N . GLY A 1 70 ? -13.531 1.714 -16.744 1.00 0.00 70 GLY A N 5
ATOM 6958 C CA . GLY A 1 70 ? -12.514 2.128 -17.693 1.00 0.00 70 GLY A CA 5
ATOM 6959 C C . GLY A 1 70 ? -11.376 2.878 -17.031 1.00 0.00 70 GLY A C 5
ATOM 6960 O O . GLY A 1 70 ? -10.425 2.270 -16.537 1.00 0.00 70 GLY A O 5
ATOM 6964 N N . LEU A 1 71 ? -11.470 4.203 -17.021 1.00 0.00 71 LEU A N 5
ATOM 6965 C CA . LEU A 1 71 ? -10.438 5.039 -16.416 1.00 0.00 71 LEU A CA 5
ATOM 6966 C C . LEU A 1 71 ? -10.715 5.256 -14.932 1.00 0.00 71 LEU A C 5
ATOM 6967 O O . LEU A 1 71 ? -9.818 5.620 -14.170 1.00 0.00 71 LEU A O 5
ATOM 6983 N N . ASP A 1 72 ? -11.959 5.029 -14.528 1.00 0.00 72 ASP A N 5
ATOM 6984 C CA . ASP A 1 72 ? -12.353 5.196 -13.134 1.00 0.00 72 ASP A CA 5
ATOM 6985 C C . ASP A 1 72 ? -12.154 3.901 -12.354 1.00 0.00 72 ASP A C 5
ATOM 6986 O O . ASP A 1 72 ? -12.594 3.778 -11.210 1.00 0.00 72 ASP A O 5
ATOM 6995 N N . THR A 1 73 ? -11.488 2.935 -12.979 1.00 0.00 73 THR A N 5
ATOM 6996 C CA . THR A 1 73 ? -11.232 1.649 -12.345 1.00 0.00 73 THR A CA 5
ATOM 6997 C C . THR A 1 73 ? -10.382 1.814 -11.090 1.00 0.00 73 THR A C 5
ATOM 6998 O O . THR A 1 73 ? -9.386 2.536 -11.095 1.00 0.00 73 THR A O 5
ATOM 7009 N N . GLU A 1 74 ? -10.783 1.139 -10.017 1.00 0.00 74 GLU A N 5
ATOM 7010 C CA . GLU A 1 74 ? -10.058 1.212 -8.754 1.00 0.00 74 GLU A CA 5
ATOM 7011 C C . GLU A 1 74 ? -9.341 -0.103 -8.462 1.00 0.00 74 GLU A C 5
ATOM 7012 O O . GLU A 1 74 ? -9.635 -1.131 -9.073 1.00 0.00 74 GLU A O 5
ATOM 7024 N N . ILE A 1 75 ? -8.400 -0.061 -7.524 1.00 0.00 75 ILE A N 5
ATOM 7025 C CA . ILE A 1 75 ? -7.643 -1.249 -7.150 1.00 0.00 75 ILE A CA 5
ATOM 7026 C C . ILE A 1 75 ? -8.135 -1.820 -5.825 1.00 0.00 75 ILE A C 5
ATOM 7027 O O . ILE A 1 75 ? -8.652 -1.094 -4.976 1.00 0.00 75 ILE A O 5
ATOM 7043 N N . LYS A 1 76 ? -7.970 -3.127 -5.653 1.00 0.00 76 LYS A N 5
ATOM 7044 C CA . LYS A 1 76 ? -8.395 -3.798 -4.430 1.00 0.00 76 LYS A CA 5
ATOM 7045 C C . LYS A 1 76 ? -7.320 -3.695 -3.352 1.00 0.00 76 LYS A C 5
ATOM 7046 O O . LYS A 1 76 ? -6.222 -3.199 -3.602 1.00 0.00 76 LYS A O 5
ATOM 7065 N N . ASP A 1 77 ? -7.645 -4.167 -2.153 1.00 0.00 77 ASP A N 5
ATOM 7066 C CA . ASP A 1 77 ? -6.706 -4.130 -1.037 1.00 0.00 77 ASP A CA 5
ATOM 7067 C C . ASP A 1 77 ? -5.384 -4.790 -1.417 1.00 0.00 77 ASP A C 5
ATOM 7068 O O . ASP A 1 77 ? -4.332 -4.452 -0.874 1.00 0.00 77 ASP A O 5
ATOM 7077 N N . ASP A 1 78 ? -5.446 -5.733 -2.351 1.00 0.00 78 ASP A N 5
ATOM 7078 C CA . ASP A 1 78 ? -4.254 -6.440 -2.803 1.00 0.00 78 ASP A CA 5
ATOM 7079 C C . ASP A 1 78 ? -3.225 -5.466 -3.366 1.00 0.00 78 ASP A C 5
ATOM 7080 O O . ASP A 1 78 ? -2.030 -5.581 -3.090 1.00 0.00 78 ASP A O 5
ATOM 7089 N N . ASP A 1 79 ? -3.695 -4.507 -4.157 1.00 0.00 79 ASP A N 5
ATOM 7090 C CA . ASP A 1 79 ? -2.815 -3.512 -4.759 1.00 0.00 79 ASP A CA 5
ATOM 7091 C C . ASP A 1 79 ? -1.817 -4.172 -5.705 1.00 0.00 79 ASP A C 5
ATOM 7092 O O . ASP A 1 79 ? -0.635 -4.300 -5.387 1.00 0.00 79 ASP A O 5
ATOM 7101 N N . LYS A 1 80 ? -2.301 -4.589 -6.870 1.00 0.00 80 LYS A N 5
ATOM 7102 C CA . LYS A 1 80 ? -1.452 -5.235 -7.865 1.00 0.00 80 LYS A CA 5
ATOM 7103 C C . LYS A 1 80 ? -1.932 -4.918 -9.278 1.00 0.00 80 LYS A C 5
ATOM 7104 O O . LYS A 1 80 ? -3.083 -5.182 -9.626 1.00 0.00 80 LYS A O 5
ATOM 7123 N N . ILE A 1 81 ? -1.042 -4.353 -10.086 1.00 0.00 81 ILE A N 5
ATOM 7124 C CA . ILE A 1 81 ? -1.374 -4.003 -11.462 1.00 0.00 81 ILE A CA 5
ATOM 7125 C C . ILE A 1 81 ? -0.404 -4.651 -12.444 1.00 0.00 81 ILE A C 5
ATOM 7126 O O . ILE A 1 81 ? 0.799 -4.715 -12.192 1.00 0.00 81 ILE A O 5
ATOM 7142 N N . ASP A 1 82 ? -0.935 -5.128 -13.564 1.00 0.00 82 ASP A N 5
ATOM 7143 C CA . ASP A 1 82 ? -0.116 -5.769 -14.586 1.00 0.00 82 ASP A CA 5
ATOM 7144 C C . ASP A 1 82 ? -0.164 -4.982 -15.892 1.00 0.00 82 ASP A C 5
ATOM 7145 O O . ASP A 1 82 ? -1.236 -4.588 -16.354 1.00 0.00 82 ASP A O 5
ATOM 7154 N N . LEU A 1 83 ? 1.004 -4.755 -16.483 1.00 0.00 83 LEU A N 5
ATOM 7155 C CA . LEU A 1 83 ? 1.097 -4.014 -17.736 1.00 0.00 83 LEU A CA 5
ATOM 7156 C C . LEU A 1 83 ? 1.520 -4.929 -18.880 1.00 0.00 83 LEU A C 5
ATOM 7157 O O . LEU A 1 83 ? 2.641 -5.440 -18.899 1.00 0.00 83 LEU A O 5
ATOM 7173 N N . PHE A 1 84 ? 0.618 -5.131 -19.834 1.00 0.00 84 PHE A N 5
ATOM 7174 C CA . PHE A 1 84 ? 0.898 -5.984 -20.983 1.00 0.00 84 PHE A CA 5
ATOM 7175 C C . PHE A 1 84 ? 0.741 -5.209 -22.288 1.00 0.00 84 PHE A C 5
ATOM 7176 O O . PHE A 1 84 ? -0.084 -4.302 -22.405 1.00 0.00 84 PHE A O 5
ATOM 7193 N N . PRO A 1 85 ? 1.551 -5.571 -23.293 1.00 0.00 85 PRO A N 5
ATOM 7194 C CA . PRO A 1 85 ? 1.522 -4.923 -24.607 1.00 0.00 85 PRO A CA 5
ATOM 7195 C C . PRO A 1 85 ? 0.251 -5.247 -25.385 1.00 0.00 85 PRO A C 5
ATOM 7196 O O . PRO A 1 85 ? -0.226 -6.382 -25.398 1.00 0.00 85 PRO A O 5
ATOM 7207 N N . PRO A 1 86 ? -0.313 -4.227 -26.050 1.00 0.00 86 PRO A N 5
ATOM 7208 C CA . PRO A 1 86 ? -1.536 -4.380 -26.844 1.00 0.00 86 PRO A CA 5
ATOM 7209 C C . PRO A 1 86 ? -1.309 -5.206 -28.105 1.00 0.00 86 PRO A C 5
ATOM 7210 O O . PRO A 1 86 ? -0.220 -5.195 -28.679 1.00 0.00 86 PRO A O 5
ATOM 7221 N N . VAL A 1 87 ? -2.345 -5.922 -28.532 1.00 0.00 87 VAL A N 5
ATOM 7222 C CA . VAL A 1 87 ? -2.259 -6.753 -29.727 1.00 0.00 87 VAL A CA 5
ATOM 7223 C C . VAL A 1 87 ? -1.762 -5.948 -30.922 1.00 0.00 87 VAL A C 5
ATOM 7224 O O . VAL A 1 87 ? -2.359 -4.937 -31.294 1.00 0.00 87 VAL A O 5
ATOM 7237 N N . ALA A 1 88 ? -0.666 -6.402 -31.521 1.00 0.00 88 ALA A N 5
ATOM 7238 C CA . ALA A 1 88 ? -0.091 -5.726 -32.677 1.00 0.00 88 ALA A CA 5
ATOM 7239 C C . ALA A 1 88 ? 0.222 -4.267 -32.359 1.00 0.00 88 ALA A C 5
ATOM 7240 O O . ALA A 1 88 ? 0.178 -3.407 -33.238 1.00 0.00 88 ALA A O 5
ATOM 7247 N N . GLY A 1 89 ? 0.537 -3.996 -31.096 1.00 0.00 89 GLY A N 5
ATOM 7248 C CA . GLY A 1 89 ? 0.852 -2.640 -30.685 1.00 0.00 89 GLY A CA 5
ATOM 7249 C C . GLY A 1 89 ? -0.321 -1.695 -30.858 1.00 0.00 89 GLY A C 5
ATOM 7250 O O . GLY A 1 89 ? -1.271 -1.724 -30.077 1.00 0.00 89 GLY A O 5
ATOM 7254 N N . GLY A 1 90 ? -0.254 -0.852 -31.884 1.00 0.00 90 GLY A N 5
ATOM 7255 C CA . GLY A 1 90 ? -1.324 0.095 -32.137 1.00 0.00 90 GLY A CA 5
ATOM 7256 C C . GLY A 1 90 ? -2.259 -0.367 -33.236 1.00 0.00 90 GLY A C 5
ATOM 7257 O O . GLY A 1 90 ? -3.438 -0.624 -32.990 1.00 0.00 90 GLY A O 5
ATOM 7261 N N . MET A 1 1 ? 1.304 0.835 -0.471 1.00 0.00 1 MET A N 6
ATOM 7262 C CA . MET A 1 1 ? 1.907 0.916 -1.796 1.00 0.00 1 MET A CA 6
ATOM 7263 C C . MET A 1 1 ? 1.223 -0.043 -2.765 1.00 0.00 1 MET A C 6
ATOM 7264 O O . MET A 1 1 ? 0.462 -0.919 -2.353 1.00 0.00 1 MET A O 6
ATOM 7278 N N . VAL A 1 2 ? 1.498 0.128 -4.054 1.00 0.00 2 VAL A N 6
ATOM 7279 C CA . VAL A 1 2 ? 0.909 -0.723 -5.081 1.00 0.00 2 VAL A CA 6
ATOM 7280 C C . VAL A 1 2 ? 1.987 -1.459 -5.869 1.00 0.00 2 VAL A C 6
ATOM 7281 O O . VAL A 1 2 ? 2.994 -0.871 -6.264 1.00 0.00 2 VAL A O 6
ATOM 7294 N N . THR A 1 3 ? 1.769 -2.751 -6.096 1.00 0.00 3 THR A N 6
ATOM 7295 C CA . THR A 1 3 ? 2.721 -3.568 -6.836 1.00 0.00 3 THR A CA 6
ATOM 7296 C C . THR A 1 3 ? 2.349 -3.645 -8.313 1.00 0.00 3 THR A C 6
ATOM 7297 O O . THR A 1 3 ? 1.316 -4.209 -8.674 1.00 0.00 3 THR A O 6
ATOM 7308 N N . VAL A 1 4 ? 3.197 -3.075 -9.162 1.00 0.00 4 VAL A N 6
ATOM 7309 C CA . VAL A 1 4 ? 2.958 -3.081 -10.601 1.00 0.00 4 VAL A CA 6
ATOM 7310 C C . VAL A 1 4 ? 3.927 -4.016 -11.315 1.00 0.00 4 VAL A C 6
ATOM 7311 O O . VAL A 1 4 ? 5.089 -4.138 -10.926 1.00 0.00 4 VAL A O 6
ATOM 7324 N N . ARG A 1 5 ? 3.442 -4.674 -12.363 1.00 0.00 5 ARG A N 6
ATOM 7325 C CA . ARG A 1 5 ? 4.265 -5.599 -13.132 1.00 0.00 5 ARG A CA 6
ATOM 7326 C C . ARG A 1 5 ? 4.480 -5.084 -14.552 1.00 0.00 5 ARG A C 6
ATOM 7327 O O . ARG A 1 5 ? 3.691 -4.287 -15.061 1.00 0.00 5 ARG A O 6
ATOM 7348 N N . TYR A 1 6 ? 5.553 -5.543 -15.186 1.00 0.00 6 TYR A N 6
ATOM 7349 C CA . TYR A 1 6 ? 5.873 -5.126 -16.546 1.00 0.00 6 TYR A CA 6
ATOM 7350 C C . TYR A 1 6 ? 6.168 -6.334 -17.431 1.00 0.00 6 TYR A C 6
ATOM 7351 O O . TYR A 1 6 ? 6.959 -7.205 -17.068 1.00 0.00 6 TYR A O 6
ATOM 7369 N N . TYR A 1 7 ? 5.528 -6.378 -18.593 1.00 0.00 7 TYR A N 6
ATOM 7370 C CA . TYR A 1 7 ? 5.718 -7.479 -19.530 1.00 0.00 7 TYR A CA 6
ATOM 7371 C C . TYR A 1 7 ? 5.974 -6.956 -20.941 1.00 0.00 7 TYR A C 6
ATOM 7372 O O . TYR A 1 7 ? 6.812 -7.487 -21.669 1.00 0.00 7 TYR A O 6
ATOM 7390 N N . ALA A 1 8 ? 5.246 -5.910 -21.318 1.00 0.00 8 ALA A N 6
ATOM 7391 C CA . ALA A 1 8 ? 5.394 -5.313 -22.639 1.00 0.00 8 ALA A CA 6
ATOM 7392 C C . ALA A 1 8 ? 6.766 -4.665 -22.797 1.00 0.00 8 ALA A C 6
ATOM 7393 O O . ALA A 1 8 ? 7.702 -4.980 -22.062 1.00 0.00 8 ALA A O 6
ATOM 7400 N N . THR A 1 9 ? 6.879 -3.758 -23.763 1.00 0.00 9 THR A N 6
ATOM 7401 C CA . THR A 1 9 ? 8.136 -3.067 -24.019 1.00 0.00 9 THR A CA 6
ATOM 7402 C C . THR A 1 9 ? 8.570 -2.247 -22.809 1.00 0.00 9 THR A C 6
ATOM 7403 O O . THR A 1 9 ? 9.707 -1.780 -22.738 1.00 0.00 9 THR A O 6
ATOM 7414 N N . LEU A 1 10 ? 7.657 -2.076 -21.858 1.00 0.00 10 LEU A N 6
ATOM 7415 C CA . LEU A 1 10 ? 7.946 -1.313 -20.649 1.00 0.00 10 LEU A CA 6
ATOM 7416 C C . LEU A 1 10 ? 9.072 -1.962 -19.851 1.00 0.00 10 LEU A C 6
ATOM 7417 O O . LEU A 1 10 ? 9.874 -1.274 -19.218 1.00 0.00 10 LEU A O 6
ATOM 7433 N N . ARG A 1 11 ? 9.128 -3.289 -19.888 1.00 0.00 11 ARG A N 6
ATOM 7434 C CA . ARG A 1 11 ? 10.157 -4.031 -19.169 1.00 0.00 11 ARG A CA 6
ATOM 7435 C C . ARG A 1 11 ? 11.549 -3.544 -19.558 1.00 0.00 11 ARG A C 6
ATOM 7436 O O . ARG A 1 11 ? 12.307 -3.032 -18.734 1.00 0.00 11 ARG A O 6
ATOM 7457 N N . PRO A 1 12 ? 11.896 -3.708 -20.843 1.00 0.00 12 PRO A N 6
ATOM 7458 C CA . PRO A 1 12 ? 13.199 -3.292 -21.371 1.00 0.00 12 PRO A CA 6
ATOM 7459 C C . PRO A 1 12 ? 13.346 -1.775 -21.422 1.00 0.00 12 PRO A C 6
ATOM 7460 O O . PRO A 1 12 ? 14.425 -1.256 -21.711 1.00 0.00 12 PRO A O 6
ATOM 7471 N N . ILE A 1 13 ? 12.257 -1.069 -21.139 1.00 0.00 13 ILE A N 6
ATOM 7472 C CA . ILE A 1 13 ? 12.266 0.388 -21.152 1.00 0.00 13 ILE A CA 6
ATOM 7473 C C . ILE A 1 13 ? 12.783 0.946 -19.830 1.00 0.00 13 ILE A C 6
ATOM 7474 O O . ILE A 1 13 ? 13.542 1.916 -19.807 1.00 0.00 13 ILE A O 6
ATOM 7490 N N . THR A 1 14 ? 12.369 0.326 -18.730 1.00 0.00 14 THR A N 6
ATOM 7491 C CA . THR A 1 14 ? 12.790 0.759 -17.403 1.00 0.00 14 THR A CA 6
ATOM 7492 C C . THR A 1 14 ? 13.800 -0.212 -16.803 1.00 0.00 14 THR A C 6
ATOM 7493 O O . THR A 1 14 ? 14.375 0.048 -15.746 1.00 0.00 14 THR A O 6
ATOM 7504 N N . LYS A 1 15 ? 14.012 -1.334 -17.483 1.00 0.00 15 LYS A N 6
ATOM 7505 C CA . LYS A 1 15 ? 14.954 -2.345 -17.018 1.00 0.00 15 LYS A CA 6
ATOM 7506 C C . LYS A 1 15 ? 14.506 -2.933 -15.684 1.00 0.00 15 LYS A C 6
ATOM 7507 O O . LYS A 1 15 ? 15.216 -2.839 -14.682 1.00 0.00 15 LYS A O 6
ATOM 7526 N N . LYS A 1 16 ? 13.325 -3.542 -15.678 1.00 0.00 16 LYS A N 6
ATOM 7527 C CA . LYS A 1 16 ? 12.783 -4.149 -14.468 1.00 0.00 16 LYS A CA 6
ATOM 7528 C C . LYS A 1 16 ? 11.615 -5.073 -14.799 1.00 0.00 16 LYS A C 6
ATOM 7529 O O . LYS A 1 16 ? 11.107 -5.071 -15.920 1.00 0.00 16 LYS A O 6
ATOM 7548 N N . LYS A 1 17 ? 11.193 -5.861 -13.816 1.00 0.00 17 LYS A N 6
ATOM 7549 C CA . LYS A 1 17 ? 10.083 -6.788 -14.001 1.00 0.00 17 LYS A CA 6
ATOM 7550 C C . LYS A 1 17 ? 8.929 -6.450 -13.063 1.00 0.00 17 LYS A C 6
ATOM 7551 O O . LYS A 1 17 ? 7.765 -6.683 -13.387 1.00 0.00 17 LYS A O 6
ATOM 7570 N N . GLU A 1 18 ? 9.261 -5.900 -11.899 1.00 0.00 18 GLU A N 6
ATOM 7571 C CA . GLU A 1 18 ? 8.251 -5.529 -10.914 1.00 0.00 18 GLU A CA 6
ATOM 7572 C C . GLU A 1 18 ? 8.748 -4.392 -10.027 1.00 0.00 18 GLU A C 6
ATOM 7573 O O . GLU A 1 18 ? 9.930 -4.324 -9.692 1.00 0.00 18 GLU A O 6
ATOM 7585 N N . GLU A 1 19 ? 7.836 -3.501 -9.650 1.00 0.00 19 GLU A N 6
ATOM 7586 C CA . GLU A 1 19 ? 8.181 -2.366 -8.803 1.00 0.00 19 GLU A CA 6
ATOM 7587 C C . GLU A 1 19 ? 6.980 -1.918 -7.976 1.00 0.00 19 GLU A C 6
ATOM 7588 O O . GLU A 1 19 ? 5.838 -2.265 -8.280 1.00 0.00 19 GLU A O 6
ATOM 7600 N N . THR A 1 20 ? 7.245 -1.145 -6.928 1.00 0.00 20 THR A N 6
ATOM 7601 C CA . THR A 1 20 ? 6.187 -0.650 -6.056 1.00 0.00 20 THR A CA 6
ATOM 7602 C C . THR A 1 20 ? 6.027 0.860 -6.188 1.00 0.00 20 THR A C 6
ATOM 7603 O O . THR A 1 20 ? 6.980 1.570 -6.511 1.00 0.00 20 THR A O 6
ATOM 7614 N N . PHE A 1 21 ? 4.816 1.347 -5.935 1.00 0.00 21 PHE A N 6
ATOM 7615 C CA . PHE A 1 21 ? 4.532 2.774 -6.026 1.00 0.00 21 PHE A CA 6
ATOM 7616 C C . PHE A 1 21 ? 3.653 3.228 -4.864 1.00 0.00 21 PHE A C 6
ATOM 7617 O O . PHE A 1 21 ? 3.036 2.411 -4.183 1.00 0.00 21 PHE A O 6
ATOM 7634 N N . ASN A 1 22 ? 3.604 4.538 -4.644 1.00 0.00 22 ASN A N 6
ATOM 7635 C CA . ASN A 1 22 ? 2.803 5.102 -3.564 1.00 0.00 22 ASN A CA 6
ATOM 7636 C C . ASN A 1 22 ? 2.040 6.335 -4.039 1.00 0.00 22 ASN A C 6
ATOM 7637 O O . ASN A 1 22 ? 2.596 7.199 -4.716 1.00 0.00 22 ASN A O 6
ATOM 7648 N N . GLY A 1 23 ? 0.762 6.409 -3.678 1.00 0.00 23 GLY A N 6
ATOM 7649 C CA . GLY A 1 23 ? -0.056 7.539 -4.076 1.00 0.00 23 GLY A CA 6
ATOM 7650 C C . GLY A 1 23 ? -1.064 7.176 -5.148 1.00 0.00 23 GLY A C 6
ATOM 7651 O O . GLY A 1 23 ? -2.006 7.927 -5.404 1.00 0.00 23 GLY A O 6
ATOM 7655 N N . ILE A 1 24 ? -0.866 6.023 -5.778 1.00 0.00 24 ILE A N 6
ATOM 7656 C CA . ILE A 1 24 ? -1.766 5.563 -6.829 1.00 0.00 24 ILE A CA 6
ATOM 7657 C C . ILE A 1 24 ? -2.867 4.675 -6.260 1.00 0.00 24 ILE A C 6
ATOM 7658 O O . ILE A 1 24 ? -2.594 3.622 -5.683 1.00 0.00 24 ILE A O 6
ATOM 7674 N N . SER A 1 25 ? -4.113 5.106 -6.428 1.00 0.00 25 SER A N 6
ATOM 7675 C CA . SER A 1 25 ? -5.257 4.351 -5.929 1.00 0.00 25 SER A CA 6
ATOM 7676 C C . SER A 1 25 ? -6.161 3.913 -7.077 1.00 0.00 25 SER A C 6
ATOM 7677 O O . SER A 1 25 ? -6.901 2.936 -6.963 1.00 0.00 25 SER A O 6
ATOM 7685 N N . LYS A 1 26 ? -6.096 4.645 -8.185 1.00 0.00 26 LYS A N 6
ATOM 7686 C CA . LYS A 1 26 ? -6.907 4.333 -9.356 1.00 0.00 26 LYS A CA 6
ATOM 7687 C C . LYS A 1 26 ? -6.025 4.026 -10.562 1.00 0.00 26 LYS A C 6
ATOM 7688 O O . LYS A 1 26 ? -4.868 4.442 -10.618 1.00 0.00 26 LYS A O 6
ATOM 7707 N N . ILE A 1 27 ? -6.580 3.298 -11.525 1.00 0.00 27 ILE A N 6
ATOM 7708 C CA . ILE A 1 27 ? -5.845 2.938 -12.730 1.00 0.00 27 ILE A CA 6
ATOM 7709 C C . ILE A 1 27 ? -5.476 4.176 -13.539 1.00 0.00 27 ILE A C 6
ATOM 7710 O O . ILE A 1 27 ? -4.362 4.286 -14.052 1.00 0.00 27 ILE A O 6
ATOM 7726 N N . SER A 1 28 ? -6.417 5.108 -13.648 1.00 0.00 28 SER A N 6
ATOM 7727 C CA . SER A 1 28 ? -6.192 6.339 -14.396 1.00 0.00 28 SER A CA 6
ATOM 7728 C C . SER A 1 28 ? -4.923 7.039 -13.921 1.00 0.00 28 SER A C 6
ATOM 7729 O O . SER A 1 28 ? -4.040 7.353 -14.719 1.00 0.00 28 SER A O 6
ATOM 7737 N N . GLU A 1 29 ? -4.840 7.281 -12.617 1.00 0.00 29 GLU A N 6
ATOM 7738 C CA . GLU A 1 29 ? -3.680 7.944 -12.035 1.00 0.00 29 GLU A CA 6
ATOM 7739 C C . GLU A 1 29 ? -2.409 7.137 -12.285 1.00 0.00 29 GLU A C 6
ATOM 7740 O O . GLU A 1 29 ? -1.329 7.699 -12.468 1.00 0.00 29 GLU A O 6
ATOM 7752 N N . LEU A 1 30 ? -2.547 5.816 -12.289 1.00 0.00 30 LEU A N 6
ATOM 7753 C CA . LEU A 1 30 ? -1.411 4.929 -12.516 1.00 0.00 30 LEU A CA 6
ATOM 7754 C C . LEU A 1 30 ? -0.828 5.135 -13.910 1.00 0.00 30 LEU A C 6
ATOM 7755 O O . LEU A 1 30 ? 0.378 5.333 -14.068 1.00 0.00 30 LEU A O 6
ATOM 7771 N N . LEU A 1 31 ? -1.691 5.090 -14.919 1.00 0.00 31 LEU A N 6
ATOM 7772 C CA . LEU A 1 31 ? -1.263 5.275 -16.301 1.00 0.00 31 LEU A CA 6
ATOM 7773 C C . LEU A 1 31 ? -0.446 6.554 -16.452 1.00 0.00 31 LEU A C 6
ATOM 7774 O O . LEU A 1 31 ? 0.653 6.538 -17.005 1.00 0.00 31 LEU A O 6
ATOM 7790 N N . GLU A 1 32 ? -0.990 7.660 -15.954 1.00 0.00 32 GLU A N 6
ATOM 7791 C CA . GLU A 1 32 ? -0.310 8.948 -16.033 1.00 0.00 32 GLU A CA 6
ATOM 7792 C C . GLU A 1 32 ? 1.041 8.893 -15.326 1.00 0.00 32 GLU A C 6
ATOM 7793 O O . GLU A 1 32 ? 1.979 9.597 -15.702 1.00 0.00 32 GLU A O 6
ATOM 7805 N N . ARG A 1 33 ? 1.132 8.054 -14.300 1.00 0.00 33 ARG A N 6
ATOM 7806 C CA . ARG A 1 33 ? 2.367 7.908 -13.539 1.00 0.00 33 ARG A CA 6
ATOM 7807 C C . ARG A 1 33 ? 3.426 7.175 -14.356 1.00 0.00 33 ARG A C 6
ATOM 7808 O O . ARG A 1 33 ? 4.625 7.405 -14.190 1.00 0.00 33 ARG A O 6
ATOM 7829 N N . LEU A 1 34 ? 2.977 6.290 -15.239 1.00 0.00 34 LEU A N 6
ATOM 7830 C CA . LEU A 1 34 ? 3.885 5.522 -16.083 1.00 0.00 34 LEU A CA 6
ATOM 7831 C C . LEU A 1 34 ? 4.557 6.418 -17.118 1.00 0.00 34 LEU A C 6
ATOM 7832 O O . LEU A 1 34 ? 5.779 6.405 -17.268 1.00 0.00 34 LEU A O 6
ATOM 7848 N N . LYS A 1 35 ? 3.751 7.200 -17.829 1.00 0.00 35 LYS A N 6
ATOM 7849 C CA . LYS A 1 35 ? 4.266 8.107 -18.847 1.00 0.00 35 LYS A CA 6
ATOM 7850 C C . LYS A 1 35 ? 5.217 9.130 -18.234 1.00 0.00 35 LYS A C 6
ATOM 7851 O O . LYS A 1 35 ? 6.227 9.494 -18.837 1.00 0.00 35 LYS A O 6
ATOM 7870 N N . VAL A 1 36 ? 4.888 9.590 -17.031 1.00 0.00 36 VAL A N 6
ATOM 7871 C CA . VAL A 1 36 ? 5.714 10.569 -16.335 1.00 0.00 36 VAL A CA 6
ATOM 7872 C C . VAL A 1 36 ? 6.975 9.923 -15.771 1.00 0.00 36 VAL A C 6
ATOM 7873 O O . VAL A 1 36 ? 8.090 10.342 -16.080 1.00 0.00 36 VAL A O 6
ATOM 7886 N N . GLU A 1 37 ? 6.789 8.901 -14.942 1.00 0.00 37 GLU A N 6
ATOM 7887 C CA . GLU A 1 37 ? 7.912 8.197 -14.334 1.00 0.00 37 GLU A CA 6
ATOM 7888 C C . GLU A 1 37 ? 8.860 7.660 -15.402 1.00 0.00 37 GLU A C 6
ATOM 7889 O O . GLU A 1 37 ? 10.069 7.884 -15.343 1.00 0.00 37 GLU A O 6
ATOM 7901 N N . TYR A 1 38 ? 8.302 6.951 -16.377 1.00 0.00 38 TYR A N 6
ATOM 7902 C CA . TYR A 1 38 ? 9.097 6.379 -17.457 1.00 0.00 38 TYR A CA 6
ATOM 7903 C C . TYR A 1 38 ? 9.482 7.449 -18.475 1.00 0.00 38 TYR A C 6
ATOM 7904 O O . TYR A 1 38 ? 10.388 7.254 -19.285 1.00 0.00 38 TYR A O 6
ATOM 7922 N N . GLY A 1 39 ? 8.786 8.581 -18.426 1.00 0.00 39 GLY A N 6
ATOM 7923 C CA . GLY A 1 39 ? 9.069 9.665 -19.348 1.00 0.00 39 GLY A CA 6
ATOM 7924 C C . GLY A 1 39 ? 8.412 9.464 -20.699 1.00 0.00 39 GLY A C 6
ATOM 7925 O O . GLY A 1 39 ? 7.565 8.586 -20.860 1.00 0.00 39 GLY A O 6
ATOM 7929 N N . SER A 1 40 ? 8.801 10.282 -21.672 1.00 0.00 40 SER A N 6
ATOM 7930 C CA . SER A 1 40 ? 8.240 10.193 -23.015 1.00 0.00 40 SER A CA 6
ATOM 7931 C C . SER A 1 40 ? 8.738 8.941 -23.731 1.00 0.00 40 SER A C 6
ATOM 7932 O O . SER A 1 40 ? 8.044 8.381 -24.579 1.00 0.00 40 SER A O 6
ATOM 7940 N N . GLU A 1 41 ? 9.945 8.508 -23.381 1.00 0.00 41 GLU A N 6
ATOM 7941 C CA . GLU A 1 41 ? 10.536 7.322 -23.991 1.00 0.00 41 GLU A CA 6
ATOM 7942 C C . GLU A 1 41 ? 9.553 6.155 -23.976 1.00 0.00 41 GLU A C 6
ATOM 7943 O O . GLU A 1 41 ? 9.451 5.403 -24.945 1.00 0.00 41 GLU A O 6
ATOM 7955 N N . PHE A 1 42 ? 8.833 6.010 -22.868 1.00 0.00 42 PHE A N 6
ATOM 7956 C CA . PHE A 1 42 ? 7.860 4.934 -22.725 1.00 0.00 42 PHE A CA 6
ATOM 7957 C C . PHE A 1 42 ? 6.672 5.147 -23.659 1.00 0.00 42 PHE A C 6
ATOM 7958 O O . PHE A 1 42 ? 6.300 4.256 -24.423 1.00 0.00 42 PHE A O 6
ATOM 7975 N N . THR A 1 43 ? 6.079 6.335 -23.592 1.00 0.00 43 THR A N 6
ATOM 7976 C CA . THR A 1 43 ? 4.933 6.666 -24.429 1.00 0.00 43 THR A CA 6
ATOM 7977 C C . THR A 1 43 ? 5.267 6.505 -25.907 1.00 0.00 43 THR A C 6
ATOM 7978 O O . THR A 1 43 ? 4.454 6.011 -26.688 1.00 0.00 43 THR A O 6
ATOM 7989 N N . LYS A 1 44 ? 6.470 6.925 -26.286 1.00 0.00 44 LYS A N 6
ATOM 7990 C CA . LYS A 1 44 ? 6.913 6.826 -27.671 1.00 0.00 44 LYS A CA 6
ATOM 7991 C C . LYS A 1 44 ? 7.242 5.382 -28.036 1.00 0.00 44 LYS A C 6
ATOM 7992 O O . LYS A 1 44 ? 6.806 4.880 -29.072 1.00 0.00 44 LYS A O 6
ATOM 8011 N N . GLN A 1 45 ? 8.010 4.719 -27.177 1.00 0.00 45 GLN A N 6
ATOM 8012 C CA . GLN A 1 45 ? 8.395 3.332 -27.410 1.00 0.00 45 GLN A CA 6
ATOM 8013 C C . GLN A 1 45 ? 7.167 2.429 -27.467 1.00 0.00 45 GLN A C 6
ATOM 8014 O O . GLN A 1 45 ? 7.221 1.326 -28.011 1.00 0.00 45 GLN A O 6
ATOM 8028 N N . MET A 1 46 ? 6.062 2.905 -26.904 1.00 0.00 46 MET A N 6
ATOM 8029 C CA . MET A 1 46 ? 4.820 2.140 -26.892 1.00 0.00 46 MET A CA 6
ATOM 8030 C C . MET A 1 46 ? 3.889 2.597 -28.011 1.00 0.00 46 MET A C 6
ATOM 8031 O O . MET A 1 46 ? 3.153 1.795 -28.585 1.00 0.00 46 MET A O 6
ATOM 8045 N N . TYR A 1 47 ? 3.927 3.889 -28.315 1.00 0.00 47 TYR A N 6
ATOM 8046 C CA . TYR A 1 47 ? 3.085 4.453 -29.363 1.00 0.00 47 TYR A CA 6
ATOM 8047 C C . TYR A 1 47 ? 3.522 3.957 -30.738 1.00 0.00 47 TYR A C 6
ATOM 8048 O O . TYR A 1 47 ? 4.589 4.322 -31.232 1.00 0.00 47 TYR A O 6
ATOM 8066 N N . ASP A 1 48 ? 2.688 3.125 -31.352 1.00 0.00 48 ASP A N 6
ATOM 8067 C CA . ASP A 1 48 ? 2.985 2.579 -32.671 1.00 0.00 48 ASP A CA 6
ATOM 8068 C C . ASP A 1 48 ? 1.935 3.014 -33.688 1.00 0.00 48 ASP A C 6
ATOM 8069 O O . ASP A 1 48 ? 0.929 2.334 -33.887 1.00 0.00 48 ASP A O 6
ATOM 8078 N N . GLY A 1 49 ? 2.176 4.153 -34.330 1.00 0.00 49 GLY A N 6
ATOM 8079 C CA . GLY A 1 49 ? 1.242 4.660 -35.318 1.00 0.00 49 GLY A CA 6
ATOM 8080 C C . GLY A 1 49 ? 0.491 5.884 -34.832 1.00 0.00 49 GLY A C 6
ATOM 8081 O O . GLY A 1 49 ? 0.653 6.976 -35.375 1.00 0.00 49 GLY A O 6
ATOM 8085 N N . ASN A 1 50 ? -0.335 5.701 -33.806 1.00 0.00 50 ASN A N 6
ATOM 8086 C CA . ASN A 1 50 ? -1.116 6.799 -33.248 1.00 0.00 50 ASN A CA 6
ATOM 8087 C C . ASN A 1 50 ? -1.171 6.709 -31.726 1.00 0.00 50 ASN A C 6
ATOM 8088 O O . ASN A 1 50 ? -0.504 7.468 -31.025 1.00 0.00 50 ASN A O 6
ATOM 8099 N N . ASN A 1 51 ? -1.970 5.774 -31.223 1.00 0.00 51 ASN A N 6
ATOM 8100 C CA . ASN A 1 51 ? -2.113 5.584 -29.784 1.00 0.00 51 ASN A CA 6
ATOM 8101 C C . ASN A 1 51 ? -2.000 4.107 -29.417 1.00 0.00 51 ASN A C 6
ATOM 8102 O O . ASN A 1 51 ? -2.296 3.230 -30.229 1.00 0.00 51 ASN A O 6
ATOM 8113 N N . LEU A 1 52 ? -1.571 3.840 -28.188 1.00 0.00 52 LEU A N 6
ATOM 8114 C CA . LEU A 1 52 ? -1.419 2.470 -27.711 1.00 0.00 52 LEU A CA 6
ATOM 8115 C C . LEU A 1 52 ? -2.279 2.225 -26.475 1.00 0.00 52 LEU A C 6
ATOM 8116 O O . LEU A 1 52 ? -2.892 1.167 -26.332 1.00 0.00 52 LEU A O 6
ATOM 8132 N N . PHE A 1 53 ? -2.321 3.211 -25.585 1.00 0.00 53 PHE A N 6
ATOM 8133 C CA . PHE A 1 53 ? -3.106 3.104 -24.361 1.00 0.00 53 PHE A CA 6
ATOM 8134 C C . PHE A 1 53 ? -4.562 2.771 -24.677 1.00 0.00 53 PHE A C 6
ATOM 8135 O O . PHE A 1 53 ? -5.251 2.131 -23.882 1.00 0.00 53 PHE A O 6
ATOM 8152 N N . LYS A 1 54 ? -5.023 3.211 -25.842 1.00 0.00 54 LYS A N 6
ATOM 8153 C CA . LYS A 1 54 ? -6.396 2.962 -26.265 1.00 0.00 54 LYS A CA 6
ATOM 8154 C C . LYS A 1 54 ? -6.637 1.471 -26.480 1.00 0.00 54 LYS A C 6
ATOM 8155 O O . LYS A 1 54 ? -7.779 1.018 -26.529 1.00 0.00 54 LYS A O 6
ATOM 8174 N N . ASN A 1 55 ? -5.552 0.713 -26.605 1.00 0.00 55 ASN A N 6
ATOM 8175 C CA . ASN A 1 55 ? -5.645 -0.727 -26.814 1.00 0.00 55 ASN A CA 6
ATOM 8176 C C . ASN A 1 55 ? -4.912 -1.485 -25.711 1.00 0.00 55 ASN A C 6
ATOM 8177 O O . ASN A 1 55 ? -5.082 -2.695 -25.556 1.00 0.00 55 ASN A O 6
ATOM 8188 N N . VAL A 1 56 ? -4.097 -0.765 -24.947 1.00 0.00 56 VAL A N 6
ATOM 8189 C CA . VAL A 1 56 ? -3.338 -1.369 -23.858 1.00 0.00 56 VAL A CA 6
ATOM 8190 C C . VAL A 1 56 ? -4.238 -2.217 -22.966 1.00 0.00 56 VAL A C 6
ATOM 8191 O O . VAL A 1 56 ? -5.427 -1.934 -22.819 1.00 0.00 56 VAL A O 6
ATOM 8204 N N . ILE A 1 57 ? -3.662 -3.258 -22.374 1.00 0.00 57 ILE A N 6
ATOM 8205 C CA . ILE A 1 57 ? -4.412 -4.147 -21.496 1.00 0.00 57 ILE A CA 6
ATOM 8206 C C . ILE A 1 57 ? -3.780 -4.212 -20.109 1.00 0.00 57 ILE A C 6
ATOM 8207 O O . ILE A 1 57 ? -2.658 -4.693 -19.950 1.00 0.00 57 ILE A O 6
ATOM 8223 N N . ILE A 1 58 ? -4.509 -3.726 -19.110 1.00 0.00 58 ILE A N 6
ATOM 8224 C CA . ILE A 1 58 ? -4.020 -3.731 -17.737 1.00 0.00 58 ILE A CA 6
ATOM 8225 C C . ILE A 1 58 ? -4.965 -4.501 -16.820 1.00 0.00 58 ILE A C 6
ATOM 8226 O O . ILE A 1 58 ? -6.183 -4.326 -16.876 1.00 0.00 58 ILE A O 6
ATOM 8242 N N . LEU A 1 59 ? -4.396 -5.354 -15.976 1.00 0.00 59 LEU A N 6
ATOM 8243 C CA . LEU A 1 59 ? -5.187 -6.152 -15.045 1.00 0.00 59 LEU A CA 6
ATOM 8244 C C . LEU A 1 59 ? -5.115 -5.573 -13.635 1.00 0.00 59 LEU A C 6
ATOM 8245 O O . LEU A 1 59 ? -4.032 -5.423 -13.068 1.00 0.00 59 LEU A O 6
ATOM 8261 N N . VAL A 1 60 ? -6.276 -5.251 -13.073 1.00 0.00 60 VAL A N 6
ATOM 8262 C CA . VAL A 1 60 ? -6.345 -4.691 -11.729 1.00 0.00 60 VAL A CA 6
ATOM 8263 C C . VAL A 1 60 ? -6.762 -5.750 -10.714 1.00 0.00 60 VAL A C 6
ATOM 8264 O O . VAL A 1 60 ? -7.779 -6.421 -10.884 1.00 0.00 60 VAL A O 6
ATOM 8277 N N . ASN A 1 61 ? -5.969 -5.893 -9.657 1.00 0.00 61 ASN A N 6
ATOM 8278 C CA . ASN A 1 61 ? -6.255 -6.871 -8.614 1.00 0.00 61 ASN A CA 6
ATOM 8279 C C . ASN A 1 61 ? -6.529 -8.246 -9.216 1.00 0.00 61 ASN A C 6
ATOM 8280 O O . ASN A 1 61 ? -7.304 -9.030 -8.673 1.00 0.00 61 ASN A O 6
ATOM 8291 N N . GLY A 1 62 ? -5.884 -8.530 -10.344 1.00 0.00 62 GLY A N 6
ATOM 8292 C CA . GLY A 1 62 ? -6.070 -9.810 -11.002 1.00 0.00 62 GLY A CA 6
ATOM 8293 C C . GLY A 1 62 ? -7.410 -9.912 -11.703 1.00 0.00 62 GLY A C 6
ATOM 8294 O O . GLY A 1 62 ? -8.208 -10.799 -11.405 1.00 0.00 62 GLY A O 6
ATOM 8298 N N . ASN A 1 63 ? -7.658 -9.000 -12.638 1.00 0.00 63 ASN A N 6
ATOM 8299 C CA . ASN A 1 63 ? -8.912 -8.990 -13.382 1.00 0.00 63 ASN A CA 6
ATOM 8300 C C . ASN A 1 63 ? -8.925 -7.862 -14.410 1.00 0.00 63 ASN A C 6
ATOM 8301 O O . ASN A 1 63 ? -8.562 -6.727 -14.106 1.00 0.00 63 ASN A O 6
ATOM 8312 N N . ASN A 1 64 ? -9.347 -8.185 -15.629 1.00 0.00 64 ASN A N 6
ATOM 8313 C CA . ASN A 1 64 ? -9.408 -7.200 -16.702 1.00 0.00 64 ASN A CA 6
ATOM 8314 C C . ASN A 1 64 ? -10.395 -6.087 -16.364 1.00 0.00 64 ASN A C 6
ATOM 8315 O O . ASN A 1 64 ? -11.523 -6.349 -15.947 1.00 0.00 64 ASN A O 6
ATOM 8326 N N . ILE A 1 65 ? -9.962 -4.844 -16.547 1.00 0.00 65 ILE A N 6
ATOM 8327 C CA . ILE A 1 65 ? -10.807 -3.691 -16.263 1.00 0.00 65 ILE A CA 6
ATOM 8328 C C . ILE A 1 65 ? -11.859 -3.499 -17.351 1.00 0.00 65 ILE A C 6
ATOM 8329 O O . ILE A 1 65 ? -12.938 -2.963 -17.100 1.00 0.00 65 ILE A O 6
ATOM 8345 N N . THR A 1 66 ? -11.537 -3.943 -18.562 1.00 0.00 66 THR A N 6
ATOM 8346 C CA . THR A 1 66 ? -12.453 -3.821 -19.689 1.00 0.00 66 THR A CA 6
ATOM 8347 C C . THR A 1 66 ? -13.811 -4.433 -19.363 1.00 0.00 66 THR A C 6
ATOM 8348 O O . THR A 1 66 ? -14.833 -4.033 -19.921 1.00 0.00 66 THR A O 6
ATOM 8359 N N . SER A 1 67 ? -13.814 -5.403 -18.455 1.00 0.00 67 SER A N 6
ATOM 8360 C CA . SER A 1 67 ? -15.047 -6.072 -18.056 1.00 0.00 67 SER A CA 6
ATOM 8361 C C . SER A 1 67 ? -15.632 -5.431 -16.801 1.00 0.00 67 SER A C 6
ATOM 8362 O O . SER A 1 67 ? -16.225 -6.109 -15.963 1.00 0.00 67 SER A O 6
ATOM 8370 N N . MET A 1 68 ? -15.461 -4.118 -16.681 1.00 0.00 68 MET A N 6
ATOM 8371 C CA . MET A 1 68 ? -15.972 -3.384 -15.529 1.00 0.00 68 MET A CA 6
ATOM 8372 C C . MET A 1 68 ? -15.876 -1.879 -15.758 1.00 0.00 68 MET A C 6
ATOM 8373 O O . MET A 1 68 ? -16.856 -1.232 -16.128 1.00 0.00 68 MET A O 6
ATOM 8387 N N . LYS A 1 69 ? -14.688 -1.326 -15.535 1.00 0.00 69 LYS A N 6
ATOM 8388 C CA . LYS A 1 69 ? -14.462 0.103 -15.718 1.00 0.00 69 LYS A CA 6
ATOM 8389 C C . LYS A 1 69 ? -13.250 0.353 -16.610 1.00 0.00 69 LYS A C 6
ATOM 8390 O O . LYS A 1 69 ? -12.377 -0.504 -16.741 1.00 0.00 69 LYS A O 6
ATOM 8409 N N . GLY A 1 70 ? -13.203 1.533 -17.220 1.00 0.00 70 GLY A N 6
ATOM 8410 C CA . GLY A 1 70 ? -12.094 1.875 -18.090 1.00 0.00 70 GLY A CA 6
ATOM 8411 C C . GLY A 1 70 ? -10.998 2.629 -17.364 1.00 0.00 70 GLY A C 6
ATOM 8412 O O . GLY A 1 70 ? -10.105 2.023 -16.770 1.00 0.00 70 GLY A O 6
ATOM 8416 N N . LEU A 1 71 ? -11.064 3.955 -17.411 1.00 0.00 71 LEU A N 6
ATOM 8417 C CA . LEU A 1 71 ? -10.068 4.795 -16.753 1.00 0.00 71 LEU A CA 6
ATOM 8418 C C . LEU A 1 71 ? -10.465 5.079 -15.308 1.00 0.00 71 LEU A C 6
ATOM 8419 O O . LEU A 1 71 ? -9.630 5.464 -14.489 1.00 0.00 71 LEU A O 6
ATOM 8435 N N . ASP A 1 72 ? -11.742 4.884 -15.001 1.00 0.00 72 ASP A N 6
ATOM 8436 C CA . ASP A 1 72 ? -12.249 5.116 -13.654 1.00 0.00 72 ASP A CA 6
ATOM 8437 C C . ASP A 1 72 ? -12.129 3.855 -12.803 1.00 0.00 72 ASP A C 6
ATOM 8438 O O . ASP A 1 72 ? -12.668 3.784 -11.698 1.00 0.00 72 ASP A O 6
ATOM 8447 N N . THR A 1 73 ? -11.420 2.860 -13.327 1.00 0.00 73 THR A N 6
ATOM 8448 C CA . THR A 1 73 ? -11.231 1.601 -12.617 1.00 0.00 73 THR A CA 6
ATOM 8449 C C . THR A 1 73 ? -10.506 1.818 -11.294 1.00 0.00 73 THR A C 6
ATOM 8450 O O . THR A 1 73 ? -9.589 2.635 -11.206 1.00 0.00 73 THR A O 6
ATOM 8461 N N . GLU A 1 74 ? -10.922 1.083 -10.268 1.00 0.00 74 GLU A N 6
ATOM 8462 C CA . GLU A 1 74 ? -10.311 1.197 -8.949 1.00 0.00 74 GLU A CA 6
ATOM 8463 C C . GLU A 1 74 ? -9.582 -0.090 -8.574 1.00 0.00 74 GLU A C 6
ATOM 8464 O O . GLU A 1 74 ? -9.865 -1.157 -9.119 1.00 0.00 74 GLU A O 6
ATOM 8476 N N . ILE A 1 75 ? -8.644 0.019 -7.639 1.00 0.00 75 ILE A N 6
ATOM 8477 C CA . ILE A 1 75 ? -7.875 -1.135 -7.191 1.00 0.00 75 ILE A CA 6
ATOM 8478 C C . ILE A 1 75 ? -8.321 -1.587 -5.804 1.00 0.00 75 ILE A C 6
ATOM 8479 O O . ILE A 1 75 ? -8.837 -0.794 -5.016 1.00 0.00 75 ILE A O 6
ATOM 8495 N N . LYS A 1 76 ? -8.117 -2.867 -5.511 1.00 0.00 76 LYS A N 6
ATOM 8496 C CA . LYS A 1 76 ? -8.494 -3.426 -4.218 1.00 0.00 76 LYS A CA 6
ATOM 8497 C C . LYS A 1 76 ? -7.397 -3.194 -3.184 1.00 0.00 76 LYS A C 6
ATOM 8498 O O . LYS A 1 76 ? -6.316 -2.704 -3.511 1.00 0.00 76 LYS A O 6
ATOM 8517 N N . ASP A 1 77 ? -7.681 -3.551 -1.936 1.00 0.00 77 ASP A N 6
ATOM 8518 C CA . ASP A 1 77 ? -6.717 -3.384 -0.855 1.00 0.00 77 ASP A CA 6
ATOM 8519 C C . ASP A 1 77 ? -5.383 -4.033 -1.211 1.00 0.00 77 ASP A C 6
ATOM 8520 O O . ASP A 1 77 ? -4.324 -3.576 -0.781 1.00 0.00 77 ASP A O 6
ATOM 8529 N N . ASP A 1 78 ? -5.443 -5.102 -1.997 1.00 0.00 78 ASP A N 6
ATOM 8530 C CA . ASP A 1 78 ? -4.240 -5.815 -2.411 1.00 0.00 78 ASP A CA 6
ATOM 8531 C C . ASP A 1 78 ? -3.291 -4.888 -3.164 1.00 0.00 78 ASP A C 6
ATOM 8532 O O . ASP A 1 78 ? -2.081 -4.906 -2.939 1.00 0.00 78 ASP A O 6
ATOM 8541 N N . ASP A 1 79 ? -3.848 -4.081 -4.060 1.00 0.00 79 ASP A N 6
ATOM 8542 C CA . ASP A 1 79 ? -3.052 -3.147 -4.847 1.00 0.00 79 ASP A CA 6
ATOM 8543 C C . ASP A 1 79 ? -2.066 -3.892 -5.742 1.00 0.00 79 ASP A C 6
ATOM 8544 O O . ASP A 1 79 ? -0.897 -4.059 -5.392 1.00 0.00 79 ASP A O 6
ATOM 8553 N N . LYS A 1 80 ? -2.545 -4.340 -6.897 1.00 0.00 80 LYS A N 6
ATOM 8554 C CA . LYS A 1 80 ? -1.708 -5.068 -7.843 1.00 0.00 80 LYS A CA 6
ATOM 8555 C C . LYS A 1 80 ? -2.148 -4.800 -9.278 1.00 0.00 80 LYS A C 6
ATOM 8556 O O . LYS A 1 80 ? -3.291 -5.070 -9.647 1.00 0.00 80 LYS A O 6
ATOM 8575 N N . ILE A 1 81 ? -1.234 -4.268 -10.083 1.00 0.00 81 ILE A N 6
ATOM 8576 C CA . ILE A 1 81 ? -1.528 -3.966 -11.478 1.00 0.00 81 ILE A CA 6
ATOM 8577 C C . ILE A 1 81 ? -0.530 -4.645 -12.410 1.00 0.00 81 ILE A C 6
ATOM 8578 O O . ILE A 1 81 ? 0.664 -4.707 -12.117 1.00 0.00 81 ILE A O 6
ATOM 8594 N N . ASP A 1 82 ? -1.027 -5.151 -13.533 1.00 0.00 82 ASP A N 6
ATOM 8595 C CA . ASP A 1 82 ? -0.178 -5.823 -14.510 1.00 0.00 82 ASP A CA 6
ATOM 8596 C C . ASP A 1 82 ? -0.217 -5.098 -15.852 1.00 0.00 82 ASP A C 6
ATOM 8597 O O . ASP A 1 82 ? -1.288 -4.749 -16.351 1.00 0.00 82 ASP A O 6
ATOM 8606 N N . LEU A 1 83 ? 0.958 -4.875 -16.432 1.00 0.00 83 LEU A N 6
ATOM 8607 C CA . LEU A 1 83 ? 1.059 -4.191 -17.716 1.00 0.00 83 LEU A CA 6
ATOM 8608 C C . LEU A 1 83 ? 1.442 -5.167 -18.824 1.00 0.00 83 LEU A C 6
ATOM 8609 O O . LEU A 1 83 ? 2.546 -5.711 -18.832 1.00 0.00 83 LEU A O 6
ATOM 8625 N N . PHE A 1 84 ? 0.523 -5.382 -19.759 1.00 0.00 84 PHE A N 6
ATOM 8626 C CA . PHE A 1 84 ? 0.764 -6.292 -20.874 1.00 0.00 84 PHE A CA 6
ATOM 8627 C C . PHE A 1 84 ? 0.634 -5.564 -22.208 1.00 0.00 84 PHE A C 6
ATOM 8628 O O . PHE A 1 84 ? -0.144 -4.621 -22.356 1.00 0.00 84 PHE A O 6
ATOM 8645 N N . PRO A 1 85 ? 1.413 -6.010 -23.204 1.00 0.00 85 PRO A N 6
ATOM 8646 C CA . PRO A 1 85 ? 1.404 -5.416 -24.544 1.00 0.00 85 PRO A CA 6
ATOM 8647 C C . PRO A 1 85 ? 0.110 -5.704 -25.297 1.00 0.00 85 PRO A C 6
ATOM 8648 O O . PRO A 1 85 ? -0.338 -6.847 -25.396 1.00 0.00 85 PRO A O 6
ATOM 8659 N N . PRO A 1 86 ? -0.507 -4.645 -25.842 1.00 0.00 86 PRO A N 6
ATOM 8660 C CA . PRO A 1 86 ? -1.759 -4.760 -26.596 1.00 0.00 86 PRO A CA 6
ATOM 8661 C C . PRO A 1 86 ? -1.565 -5.460 -27.937 1.00 0.00 86 PRO A C 6
ATOM 8662 O O . PRO A 1 86 ? -0.437 -5.662 -28.386 1.00 0.00 86 PRO A O 6
ATOM 8673 N N . VAL A 1 87 ? -2.673 -5.829 -28.572 1.00 0.00 87 VAL A N 6
ATOM 8674 C CA . VAL A 1 87 ? -2.625 -6.505 -29.863 1.00 0.00 87 VAL A CA 6
ATOM 8675 C C . VAL A 1 87 ? -2.109 -5.573 -30.953 1.00 0.00 87 VAL A C 6
ATOM 8676 O O . VAL A 1 87 ? -1.606 -6.023 -31.982 1.00 0.00 87 VAL A O 6
ATOM 8689 N N . ALA A 1 88 ? -2.238 -4.271 -30.721 1.00 0.00 88 ALA A N 6
ATOM 8690 C CA . ALA A 1 88 ? -1.782 -3.274 -31.682 1.00 0.00 88 ALA A CA 6
ATOM 8691 C C . ALA A 1 88 ? -0.301 -2.966 -31.493 1.00 0.00 88 ALA A C 6
ATOM 8692 O O . ALA A 1 88 ? 0.383 -2.559 -32.431 1.00 0.00 88 ALA A O 6
ATOM 8699 N N . GLY A 1 89 ? 0.189 -3.162 -30.272 1.00 0.00 89 GLY A N 6
ATOM 8700 C CA . GLY A 1 89 ? 1.586 -2.899 -29.982 1.00 0.00 89 GLY A CA 6
ATOM 8701 C C . GLY A 1 89 ? 2.448 -4.139 -30.112 1.00 0.00 89 GLY A C 6
ATOM 8702 O O . GLY A 1 89 ? 2.240 -5.124 -29.406 1.00 0.00 89 GLY A O 6
ATOM 8706 N N . GLY A 1 90 ? 3.420 -4.090 -31.018 1.00 0.00 90 GLY A N 6
ATOM 8707 C CA . GLY A 1 90 ? 4.301 -5.225 -31.223 1.00 0.00 90 GLY A CA 6
ATOM 8708 C C . GLY A 1 90 ? 3.950 -6.015 -32.468 1.00 0.00 90 GLY A C 6
ATOM 8709 O O . GLY A 1 90 ? 2.852 -6.561 -32.576 1.00 0.00 90 GLY A O 6
ATOM 8713 N N . MET A 1 1 ? 0.925 0.512 -0.621 1.00 0.00 1 MET A N 7
ATOM 8714 C CA . MET A 1 1 ? 1.608 0.580 -1.908 1.00 0.00 1 MET A CA 7
ATOM 8715 C C . MET A 1 1 ? 1.015 -0.425 -2.891 1.00 0.00 1 MET A C 7
ATOM 8716 O O . MET A 1 1 ? 0.341 -1.374 -2.493 1.00 0.00 1 MET A O 7
ATOM 8730 N N . VAL A 1 2 ? 1.271 -0.208 -4.177 1.00 0.00 2 VAL A N 7
ATOM 8731 C CA . VAL A 1 2 ? 0.764 -1.095 -5.217 1.00 0.00 2 VAL A CA 7
ATOM 8732 C C . VAL A 1 2 ? 1.904 -1.703 -6.026 1.00 0.00 2 VAL A C 7
ATOM 8733 O O . VAL A 1 2 ? 2.838 -1.006 -6.425 1.00 0.00 2 VAL A O 7
ATOM 8746 N N . THR A 1 3 ? 1.822 -3.008 -6.267 1.00 0.00 3 THR A N 7
ATOM 8747 C CA . THR A 1 3 ? 2.848 -3.710 -7.028 1.00 0.00 3 THR A CA 7
ATOM 8748 C C . THR A 1 3 ? 2.505 -3.742 -8.513 1.00 0.00 3 THR A C 7
ATOM 8749 O O . THR A 1 3 ? 1.503 -4.333 -8.917 1.00 0.00 3 THR A O 7
ATOM 8760 N N . VAL A 1 4 ? 3.343 -3.103 -9.324 1.00 0.00 4 VAL A N 7
ATOM 8761 C CA . VAL A 1 4 ? 3.129 -3.060 -10.765 1.00 0.00 4 VAL A CA 7
ATOM 8762 C C . VAL A 1 4 ? 4.056 -4.031 -11.488 1.00 0.00 4 VAL A C 7
ATOM 8763 O O . VAL A 1 4 ? 5.202 -4.228 -11.083 1.00 0.00 4 VAL A O 7
ATOM 8776 N N . ARG A 1 5 ? 3.552 -4.636 -12.559 1.00 0.00 5 ARG A N 7
ATOM 8777 C CA . ARG A 1 5 ? 4.335 -5.587 -13.338 1.00 0.00 5 ARG A CA 7
ATOM 8778 C C . ARG A 1 5 ? 4.603 -5.051 -14.741 1.00 0.00 5 ARG A C 7
ATOM 8779 O O . ARG A 1 5 ? 3.797 -4.303 -15.295 1.00 0.00 5 ARG A O 7
ATOM 8800 N N . TYR A 1 6 ? 5.740 -5.438 -15.309 1.00 0.00 6 TYR A N 7
ATOM 8801 C CA . TYR A 1 6 ? 6.116 -4.994 -16.646 1.00 0.00 6 TYR A CA 7
ATOM 8802 C C . TYR A 1 6 ? 6.370 -6.185 -17.564 1.00 0.00 6 TYR A C 7
ATOM 8803 O O . TYR A 1 6 ? 7.206 -7.041 -17.273 1.00 0.00 6 TYR A O 7
ATOM 8821 N N . TYR A 1 7 ? 5.644 -6.233 -18.675 1.00 0.00 7 TYR A N 7
ATOM 8822 C CA . TYR A 1 7 ? 5.788 -7.319 -19.637 1.00 0.00 7 TYR A CA 7
ATOM 8823 C C . TYR A 1 7 ? 6.024 -6.775 -21.043 1.00 0.00 7 TYR A C 7
ATOM 8824 O O . TYR A 1 7 ? 6.812 -7.327 -21.810 1.00 0.00 7 TYR A O 7
ATOM 8842 N N . ALA A 1 8 ? 5.335 -5.688 -21.372 1.00 0.00 8 ALA A N 7
ATOM 8843 C CA . ALA A 1 8 ? 5.470 -5.066 -22.684 1.00 0.00 8 ALA A CA 7
ATOM 8844 C C . ALA A 1 8 ? 6.865 -4.480 -22.872 1.00 0.00 8 ALA A C 7
ATOM 8845 O O . ALA A 1 8 ? 7.821 -4.902 -22.220 1.00 0.00 8 ALA A O 7
ATOM 8852 N N . THR A 1 9 ? 6.976 -3.504 -23.768 1.00 0.00 9 THR A N 7
ATOM 8853 C CA . THR A 1 9 ? 8.254 -2.861 -24.044 1.00 0.00 9 THR A CA 7
ATOM 8854 C C . THR A 1 9 ? 8.772 -2.119 -22.817 1.00 0.00 9 THR A C 7
ATOM 8855 O O . THR A 1 9 ? 9.917 -1.665 -22.791 1.00 0.00 9 THR A O 7
ATOM 8866 N N . LEU A 1 10 ? 7.924 -2.000 -21.802 1.00 0.00 10 LEU A N 7
ATOM 8867 C CA . LEU A 1 10 ? 8.297 -1.314 -20.570 1.00 0.00 10 LEU A CA 7
ATOM 8868 C C . LEU A 1 10 ? 9.414 -2.059 -19.847 1.00 0.00 10 LEU A C 7
ATOM 8869 O O . LEU A 1 10 ? 10.256 -1.449 -19.188 1.00 0.00 10 LEU A O 7
ATOM 8885 N N . ARG A 1 11 ? 9.416 -3.382 -19.977 1.00 0.00 11 ARG A N 7
ATOM 8886 C CA . ARG A 1 11 ? 10.431 -4.211 -19.338 1.00 0.00 11 ARG A CA 7
ATOM 8887 C C . ARG A 1 11 ? 11.832 -3.711 -19.673 1.00 0.00 11 ARG A C 7
ATOM 8888 O O . ARG A 1 11 ? 12.598 -3.303 -18.800 1.00 0.00 11 ARG A O 7
ATOM 8909 N N . PRO A 1 12 ? 12.178 -3.742 -20.969 1.00 0.00 12 PRO A N 7
ATOM 8910 C CA . PRO A 1 12 ? 13.489 -3.296 -21.450 1.00 0.00 12 PRO A CA 7
ATOM 8911 C C . PRO A 1 12 ? 13.663 -1.785 -21.339 1.00 0.00 12 PRO A C 7
ATOM 8912 O O . PRO A 1 12 ? 14.752 -1.258 -21.568 1.00 0.00 12 PRO A O 7
ATOM 8923 N N . ILE A 1 13 ? 12.584 -1.094 -20.987 1.00 0.00 13 ILE A N 7
ATOM 8924 C CA . ILE A 1 13 ? 12.619 0.356 -20.845 1.00 0.00 13 ILE A CA 7
ATOM 8925 C C . ILE A 1 13 ? 13.006 0.760 -19.426 1.00 0.00 13 ILE A C 7
ATOM 8926 O O . ILE A 1 13 ? 13.603 1.816 -19.209 1.00 0.00 13 ILE A O 7
ATOM 8942 N N . THR A 1 14 ? 12.664 -0.088 -18.461 1.00 0.00 14 THR A N 7
ATOM 8943 C CA . THR A 1 14 ? 12.976 0.180 -17.062 1.00 0.00 14 THR A CA 7
ATOM 8944 C C . THR A 1 14 ? 14.086 -0.736 -16.562 1.00 0.00 14 THR A C 7
ATOM 8945 O O . THR A 1 14 ? 14.699 -0.478 -15.526 1.00 0.00 14 THR A O 7
ATOM 8956 N N . LYS A 1 15 ? 14.343 -1.808 -17.304 1.00 0.00 15 LYS A N 7
ATOM 8957 C CA . LYS A 1 15 ? 15.382 -2.763 -16.938 1.00 0.00 15 LYS A CA 7
ATOM 8958 C C . LYS A 1 15 ? 15.056 -3.438 -15.609 1.00 0.00 15 LYS A C 7
ATOM 8959 O O . LYS A 1 15 ? 15.952 -3.756 -14.826 1.00 0.00 15 LYS A O 7
ATOM 8978 N N . LYS A 1 16 ? 13.769 -3.656 -15.362 1.00 0.00 16 LYS A N 7
ATOM 8979 C CA . LYS A 1 16 ? 13.324 -4.297 -14.130 1.00 0.00 16 LYS A CA 7
ATOM 8980 C C . LYS A 1 16 ? 12.250 -5.341 -14.417 1.00 0.00 16 LYS A C 7
ATOM 8981 O O . LYS A 1 16 ? 11.864 -5.550 -15.567 1.00 0.00 16 LYS A O 7
ATOM 9000 N N . LYS A 1 17 ? 11.770 -5.994 -13.364 1.00 0.00 17 LYS A N 7
ATOM 9001 C CA . LYS A 1 17 ? 10.738 -7.015 -13.501 1.00 0.00 17 LYS A CA 7
ATOM 9002 C C . LYS A 1 17 ? 9.470 -6.610 -12.756 1.00 0.00 17 LYS A C 7
ATOM 9003 O O . LYS A 1 17 ? 8.360 -6.893 -13.205 1.00 0.00 17 LYS A O 7
ATOM 9022 N N . GLU A 1 18 ? 9.644 -5.947 -11.618 1.00 0.00 18 GLU A N 7
ATOM 9023 C CA . GLU A 1 18 ? 8.512 -5.503 -10.812 1.00 0.00 18 GLU A CA 7
ATOM 9024 C C . GLU A 1 18 ? 8.882 -4.277 -9.982 1.00 0.00 18 GLU A C 7
ATOM 9025 O O . GLU A 1 18 ? 10.035 -4.108 -9.587 1.00 0.00 18 GLU A O 7
ATOM 9037 N N . GLU A 1 19 ? 7.895 -3.426 -9.723 1.00 0.00 19 GLU A N 7
ATOM 9038 C CA . GLU A 1 19 ? 8.117 -2.215 -8.941 1.00 0.00 19 GLU A CA 7
ATOM 9039 C C . GLU A 1 19 ? 6.900 -1.892 -8.079 1.00 0.00 19 GLU A C 7
ATOM 9040 O O . GLU A 1 19 ? 5.804 -2.402 -8.316 1.00 0.00 19 GLU A O 7
ATOM 9052 N N . THR A 1 20 ? 7.100 -1.043 -7.076 1.00 0.00 20 THR A N 7
ATOM 9053 C CA . THR A 1 20 ? 6.021 -0.653 -6.178 1.00 0.00 20 THR A CA 7
ATOM 9054 C C . THR A 1 20 ? 5.767 0.848 -6.242 1.00 0.00 20 THR A C 7
ATOM 9055 O O . THR A 1 20 ? 6.677 1.631 -6.518 1.00 0.00 20 THR A O 7
ATOM 9066 N N . PHE A 1 21 ? 4.526 1.245 -5.984 1.00 0.00 21 PHE A N 7
ATOM 9067 C CA . PHE A 1 21 ? 4.152 2.655 -6.013 1.00 0.00 21 PHE A CA 7
ATOM 9068 C C . PHE A 1 21 ? 3.291 3.014 -4.806 1.00 0.00 21 PHE A C 7
ATOM 9069 O O . PHE A 1 21 ? 2.747 2.138 -4.135 1.00 0.00 21 PHE A O 7
ATOM 9086 N N . ASN A 1 22 ? 3.173 4.310 -4.535 1.00 0.00 22 ASN A N 7
ATOM 9087 C CA . ASN A 1 22 ? 2.379 4.786 -3.408 1.00 0.00 22 ASN A CA 7
ATOM 9088 C C . ASN A 1 22 ? 1.687 6.103 -3.747 1.00 0.00 22 ASN A C 7
ATOM 9089 O O . ASN A 1 22 ? 2.245 6.946 -4.449 1.00 0.00 22 ASN A O 7
ATOM 9100 N N . GLY A 1 23 ? 0.469 6.272 -3.243 1.00 0.00 23 GLY A N 7
ATOM 9101 C CA . GLY A 1 23 ? -0.279 7.488 -3.504 1.00 0.00 23 GLY A CA 7
ATOM 9102 C C . GLY A 1 23 ? -1.414 7.272 -4.485 1.00 0.00 23 GLY A C 7
ATOM 9103 O O . GLY A 1 23 ? -2.511 7.800 -4.302 1.00 0.00 23 GLY A O 7
ATOM 9107 N N . ILE A 1 24 ? -1.150 6.496 -5.531 1.00 0.00 24 ILE A N 7
ATOM 9108 C CA . ILE A 1 24 ? -2.158 6.212 -6.545 1.00 0.00 24 ILE A CA 7
ATOM 9109 C C . ILE A 1 24 ? -3.223 5.260 -6.011 1.00 0.00 24 ILE A C 7
ATOM 9110 O O . ILE A 1 24 ? -2.912 4.289 -5.322 1.00 0.00 24 ILE A O 7
ATOM 9126 N N . SER A 1 25 ? -4.480 5.546 -6.335 1.00 0.00 25 SER A N 7
ATOM 9127 C CA . SER A 1 25 ? -5.592 4.716 -5.887 1.00 0.00 25 SER A CA 7
ATOM 9128 C C . SER A 1 25 ? -6.544 4.415 -7.040 1.00 0.00 25 SER A C 7
ATOM 9129 O O . SER A 1 25 ? -7.631 3.873 -6.838 1.00 0.00 25 SER A O 7
ATOM 9137 N N . LYS A 1 26 ? -6.128 4.770 -8.250 1.00 0.00 26 LYS A N 7
ATOM 9138 C CA . LYS A 1 26 ? -6.942 4.537 -9.438 1.00 0.00 26 LYS A CA 7
ATOM 9139 C C . LYS A 1 26 ? -6.067 4.167 -10.632 1.00 0.00 26 LYS A C 7
ATOM 9140 O O . LYS A 1 26 ? -4.888 4.518 -10.682 1.00 0.00 26 LYS A O 7
ATOM 9159 N N . ILE A 1 27 ? -6.653 3.457 -11.591 1.00 0.00 27 ILE A N 7
ATOM 9160 C CA . ILE A 1 27 ? -5.928 3.042 -12.785 1.00 0.00 27 ILE A CA 7
ATOM 9161 C C . ILE A 1 27 ? -5.552 4.244 -13.646 1.00 0.00 27 ILE A C 7
ATOM 9162 O O . ILE A 1 27 ? -4.427 4.343 -14.135 1.00 0.00 27 ILE A O 7
ATOM 9178 N N . SER A 1 28 ? -6.502 5.156 -13.825 1.00 0.00 28 SER A N 7
ATOM 9179 C CA . SER A 1 28 ? -6.272 6.351 -14.628 1.00 0.00 28 SER A CA 7
ATOM 9180 C C . SER A 1 28 ? -5.016 7.083 -14.167 1.00 0.00 28 SER A C 7
ATOM 9181 O O . SER A 1 28 ? -4.120 7.361 -14.962 1.00 0.00 28 SER A O 7
ATOM 9189 N N . GLU A 1 29 ? -4.959 7.391 -12.875 1.00 0.00 29 GLU A N 7
ATOM 9190 C CA . GLU A 1 29 ? -3.813 8.091 -12.307 1.00 0.00 29 GLU A CA 7
ATOM 9191 C C . GLU A 1 29 ? -2.552 7.236 -12.400 1.00 0.00 29 GLU A C 7
ATOM 9192 O O . GLU A 1 29 ? -1.441 7.758 -12.504 1.00 0.00 29 GLU A O 7
ATOM 9204 N N . LEU A 1 30 ? -2.732 5.921 -12.361 1.00 0.00 30 LEU A N 7
ATOM 9205 C CA . LEU A 1 30 ? -1.610 4.992 -12.441 1.00 0.00 30 LEU A CA 7
ATOM 9206 C C . LEU A 1 30 ? -0.952 5.050 -13.816 1.00 0.00 30 LEU A C 7
ATOM 9207 O O . LEU A 1 30 ? 0.266 5.197 -13.927 1.00 0.00 30 LEU A O 7
ATOM 9223 N N . LEU A 1 31 ? -1.765 4.935 -14.860 1.00 0.00 31 LEU A N 7
ATOM 9224 C CA . LEU A 1 31 ? -1.262 4.977 -16.229 1.00 0.00 31 LEU A CA 7
ATOM 9225 C C . LEU A 1 31 ? -0.573 6.307 -16.516 1.00 0.00 31 LEU A C 7
ATOM 9226 O O . LEU A 1 31 ? 0.367 6.371 -17.308 1.00 0.00 31 LEU A O 7
ATOM 9242 N N . GLU A 1 32 ? -1.045 7.365 -15.864 1.00 0.00 32 GLU A N 7
ATOM 9243 C CA . GLU A 1 32 ? -0.472 8.693 -16.049 1.00 0.00 32 GLU A CA 7
ATOM 9244 C C . GLU A 1 32 ? 0.919 8.777 -15.427 1.00 0.00 32 GLU A C 7
ATOM 9245 O O . GLU A 1 32 ? 1.875 9.208 -16.072 1.00 0.00 32 GLU A O 7
ATOM 9257 N N . ARG A 1 33 ? 1.025 8.361 -14.169 1.00 0.00 33 ARG A N 7
ATOM 9258 C CA . ARG A 1 33 ? 2.298 8.390 -13.458 1.00 0.00 33 ARG A CA 7
ATOM 9259 C C . ARG A 1 33 ? 3.347 7.558 -14.190 1.00 0.00 33 ARG A C 7
ATOM 9260 O O . ARG A 1 33 ? 4.539 7.866 -14.147 1.00 0.00 33 ARG A O 7
ATOM 9281 N N . LEU A 1 34 ? 2.897 6.503 -14.859 1.00 0.00 34 LEU A N 7
ATOM 9282 C CA . LEU A 1 34 ? 3.797 5.625 -15.599 1.00 0.00 34 LEU A CA 7
ATOM 9283 C C . LEU A 1 34 ? 4.396 6.349 -16.801 1.00 0.00 34 LEU A C 7
ATOM 9284 O O . LEU A 1 34 ? 5.611 6.340 -17.003 1.00 0.00 34 LEU A O 7
ATOM 9300 N N . LYS A 1 35 ? 3.536 6.976 -17.596 1.00 0.00 35 LYS A N 7
ATOM 9301 C CA . LYS A 1 35 ? 3.979 7.709 -18.777 1.00 0.00 35 LYS A CA 7
ATOM 9302 C C . LYS A 1 35 ? 4.962 8.811 -18.396 1.00 0.00 35 LYS A C 7
ATOM 9303 O O . LYS A 1 35 ? 5.933 9.065 -19.109 1.00 0.00 35 LYS A O 7
ATOM 9322 N N . VAL A 1 36 ? 4.705 9.463 -17.266 1.00 0.00 36 VAL A N 7
ATOM 9323 C CA . VAL A 1 36 ? 5.568 10.537 -16.789 1.00 0.00 36 VAL A CA 7
ATOM 9324 C C . VAL A 1 36 ? 6.863 9.983 -16.206 1.00 0.00 36 VAL A C 7
ATOM 9325 O O . VAL A 1 36 ? 7.956 10.354 -16.633 1.00 0.00 36 VAL A O 7
ATOM 9338 N N . GLU A 1 37 ? 6.732 9.092 -15.228 1.00 0.00 37 GLU A N 7
ATOM 9339 C CA . GLU A 1 37 ? 7.893 8.487 -14.586 1.00 0.00 37 GLU A CA 7
ATOM 9340 C C . GLU A 1 37 ? 8.852 7.915 -15.625 1.00 0.00 37 GLU A C 7
ATOM 9341 O O . GLU A 1 37 ? 10.053 8.187 -15.593 1.00 0.00 37 GLU A O 7
ATOM 9353 N N . TYR A 1 38 ? 8.315 7.120 -16.544 1.00 0.00 38 TYR A N 7
ATOM 9354 C CA . TYR A 1 38 ? 9.123 6.506 -17.591 1.00 0.00 38 TYR A CA 7
ATOM 9355 C C . TYR A 1 38 ? 9.529 7.537 -18.640 1.00 0.00 38 TYR A C 7
ATOM 9356 O O . TYR A 1 38 ? 10.534 7.373 -19.331 1.00 0.00 38 TYR A O 7
ATOM 9374 N N . GLY A 1 39 ? 8.740 8.601 -18.752 1.00 0.00 39 GLY A N 7
ATOM 9375 C CA . GLY A 1 39 ? 9.032 9.643 -19.718 1.00 0.00 39 GLY A CA 7
ATOM 9376 C C . GLY A 1 39 ? 8.359 9.402 -21.054 1.00 0.00 39 GLY A C 7
ATOM 9377 O O . GLY A 1 39 ? 7.488 8.539 -21.171 1.00 0.00 39 GLY A O 7
ATOM 9381 N N . SER A 1 40 ? 8.760 10.166 -22.065 1.00 0.00 40 SER A N 7
ATOM 9382 C CA . SER A 1 40 ? 8.185 10.035 -23.398 1.00 0.00 40 SER A CA 7
ATOM 9383 C C . SER A 1 40 ? 8.683 8.765 -24.082 1.00 0.00 40 SER A C 7
ATOM 9384 O O . SER A 1 40 ? 7.979 8.170 -24.897 1.00 0.00 40 SER A O 7
ATOM 9392 N N . GLU A 1 41 ? 9.902 8.357 -23.742 1.00 0.00 41 GLU A N 7
ATOM 9393 C CA . GLU A 1 41 ? 10.495 7.159 -24.324 1.00 0.00 41 GLU A CA 7
ATOM 9394 C C . GLU A 1 41 ? 9.532 5.978 -24.238 1.00 0.00 41 GLU A C 7
ATOM 9395 O O . GLU A 1 41 ? 9.392 5.206 -25.186 1.00 0.00 41 GLU A O 7
ATOM 9407 N N . PHE A 1 42 ? 8.870 5.845 -23.093 1.00 0.00 42 PHE A N 7
ATOM 9408 C CA . PHE A 1 42 ? 7.921 4.758 -22.881 1.00 0.00 42 PHE A CA 7
ATOM 9409 C C . PHE A 1 42 ? 6.688 4.932 -23.764 1.00 0.00 42 PHE A C 7
ATOM 9410 O O . PHE A 1 42 ? 6.245 3.993 -24.425 1.00 0.00 42 PHE A O 7
ATOM 9427 N N . THR A 1 43 ? 6.137 6.143 -23.769 1.00 0.00 43 THR A N 7
ATOM 9428 C CA . THR A 1 43 ? 4.956 6.441 -24.568 1.00 0.00 43 THR A CA 7
ATOM 9429 C C . THR A 1 43 ? 5.218 6.197 -26.050 1.00 0.00 43 THR A C 7
ATOM 9430 O O . THR A 1 43 ? 4.378 5.639 -26.756 1.00 0.00 43 THR A O 7
ATOM 9441 N N . LYS A 1 44 ? 6.388 6.618 -26.516 1.00 0.00 44 LYS A N 7
ATOM 9442 C CA . LYS A 1 44 ? 6.763 6.444 -27.914 1.00 0.00 44 LYS A CA 7
ATOM 9443 C C . LYS A 1 44 ? 7.105 4.987 -28.208 1.00 0.00 44 LYS A C 7
ATOM 9444 O O . LYS A 1 44 ? 6.686 4.436 -29.226 1.00 0.00 44 LYS A O 7
ATOM 9463 N N . GLN A 1 45 ? 7.866 4.369 -27.310 1.00 0.00 45 GLN A N 7
ATOM 9464 C CA . GLN A 1 45 ? 8.263 2.976 -27.475 1.00 0.00 45 GLN A CA 7
ATOM 9465 C C . GLN A 1 45 ? 7.042 2.063 -27.505 1.00 0.00 45 GLN A C 7
ATOM 9466 O O . GLN A 1 45 ? 7.109 0.936 -27.995 1.00 0.00 45 GLN A O 7
ATOM 9480 N N . MET A 1 46 ? 5.926 2.556 -26.976 1.00 0.00 46 MET A N 7
ATOM 9481 C CA . MET A 1 46 ? 4.690 1.784 -26.944 1.00 0.00 46 MET A CA 7
ATOM 9482 C C . MET A 1 46 ? 3.736 2.238 -28.044 1.00 0.00 46 MET A C 7
ATOM 9483 O O . MET A 1 46 ? 2.991 1.433 -28.604 1.00 0.00 46 MET A O 7
ATOM 9497 N N . TYR A 1 47 ? 3.765 3.530 -28.350 1.00 0.00 47 TYR A N 7
ATOM 9498 C CA . TYR A 1 47 ? 2.901 4.091 -29.382 1.00 0.00 47 TYR A CA 7
ATOM 9499 C C . TYR A 1 47 ? 3.311 3.593 -30.765 1.00 0.00 47 TYR A C 7
ATOM 9500 O O . TYR A 1 47 ? 4.364 3.965 -31.284 1.00 0.00 47 TYR A O 7
ATOM 9518 N N . ASP A 1 48 ? 2.471 2.752 -31.357 1.00 0.00 48 ASP A N 7
ATOM 9519 C CA . ASP A 1 48 ? 2.743 2.204 -32.681 1.00 0.00 48 ASP A CA 7
ATOM 9520 C C . ASP A 1 48 ? 1.649 2.599 -33.668 1.00 0.00 48 ASP A C 7
ATOM 9521 O O . ASP A 1 48 ? 0.661 1.885 -33.834 1.00 0.00 48 ASP A O 7
ATOM 9530 N N . GLY A 1 49 ? 1.833 3.743 -34.321 1.00 0.00 49 GLY A N 7
ATOM 9531 C CA . GLY A 1 49 ? 0.854 4.214 -35.282 1.00 0.00 49 GLY A CA 7
ATOM 9532 C C . GLY A 1 49 ? 0.242 5.542 -34.884 1.00 0.00 49 GLY A C 7
ATOM 9533 O O . GLY A 1 49 ? 0.696 6.598 -35.322 1.00 0.00 49 GLY A O 7
ATOM 9537 N N . ASN A 1 50 ? -0.792 5.489 -34.050 1.00 0.00 50 ASN A N 7
ATOM 9538 C CA . ASN A 1 50 ? -1.468 6.698 -33.594 1.00 0.00 50 ASN A CA 7
ATOM 9539 C C . ASN A 1 50 ? -1.747 6.633 -32.096 1.00 0.00 50 ASN A C 7
ATOM 9540 O O . ASN A 1 50 ? -1.229 7.437 -31.322 1.00 0.00 50 ASN A O 7
ATOM 9551 N N . ASN A 1 51 ? -2.569 5.669 -31.694 1.00 0.00 51 ASN A N 7
ATOM 9552 C CA . ASN A 1 51 ? -2.917 5.499 -30.288 1.00 0.00 51 ASN A CA 7
ATOM 9553 C C . ASN A 1 51 ? -2.381 4.175 -29.751 1.00 0.00 51 ASN A C 7
ATOM 9554 O O . ASN A 1 51 ? -2.023 3.281 -30.519 1.00 0.00 51 ASN A O 7
ATOM 9565 N N . LEU A 1 52 ? -2.330 4.056 -28.429 1.00 0.00 52 LEU A N 7
ATOM 9566 C CA . LEU A 1 52 ? -1.838 2.840 -27.789 1.00 0.00 52 LEU A CA 7
ATOM 9567 C C . LEU A 1 52 ? -2.657 2.511 -26.545 1.00 0.00 52 LEU A C 7
ATOM 9568 O O . LEU A 1 52 ? -3.146 1.392 -26.389 1.00 0.00 52 LEU A O 7
ATOM 9584 N N . PHE A 1 53 ? -2.804 3.494 -25.662 1.00 0.00 53 PHE A N 7
ATOM 9585 C CA . PHE A 1 53 ? -3.564 3.310 -24.432 1.00 0.00 53 PHE A CA 7
ATOM 9586 C C . PHE A 1 53 ? -4.975 2.814 -24.734 1.00 0.00 53 PHE A C 7
ATOM 9587 O O . PHE A 1 53 ? -5.580 2.100 -23.934 1.00 0.00 53 PHE A O 7
ATOM 9604 N N . LYS A 1 54 ? -5.495 3.199 -25.895 1.00 0.00 54 LYS A N 7
ATOM 9605 C CA . LYS A 1 54 ? -6.834 2.794 -26.306 1.00 0.00 54 LYS A CA 7
ATOM 9606 C C . LYS A 1 54 ? -6.909 1.284 -26.508 1.00 0.00 54 LYS A C 7
ATOM 9607 O O . LYS A 1 54 ? -7.994 0.705 -26.529 1.00 0.00 54 LYS A O 7
ATOM 9626 N N . ASN A 1 55 ? -5.748 0.653 -26.654 1.00 0.00 55 ASN A N 7
ATOM 9627 C CA . ASN A 1 55 ? -5.683 -0.790 -26.853 1.00 0.00 55 ASN A CA 7
ATOM 9628 C C . ASN A 1 55 ? -4.894 -1.459 -25.731 1.00 0.00 55 ASN A C 7
ATOM 9629 O O . ASN A 1 55 ? -4.951 -2.676 -25.558 1.00 0.00 55 ASN A O 7
ATOM 9640 N N . VAL A 1 56 ? -4.159 -0.654 -24.971 1.00 0.00 56 VAL A N 7
ATOM 9641 C CA . VAL A 1 56 ? -3.360 -1.166 -23.865 1.00 0.00 56 VAL A CA 7
ATOM 9642 C C . VAL A 1 56 ? -4.188 -2.074 -22.963 1.00 0.00 56 VAL A C 7
ATOM 9643 O O . VAL A 1 56 ? -5.374 -1.829 -22.739 1.00 0.00 56 VAL A O 7
ATOM 9656 N N . ILE A 1 57 ? -3.556 -3.123 -22.447 1.00 0.00 57 ILE A N 7
ATOM 9657 C CA . ILE A 1 57 ? -4.235 -4.067 -21.568 1.00 0.00 57 ILE A CA 7
ATOM 9658 C C . ILE A 1 57 ? -3.674 -4.000 -20.152 1.00 0.00 57 ILE A C 7
ATOM 9659 O O . ILE A 1 57 ? -2.525 -4.370 -19.909 1.00 0.00 57 ILE A O 7
ATOM 9675 N N . ILE A 1 58 ? -4.494 -3.526 -19.219 1.00 0.00 58 ILE A N 7
ATOM 9676 C CA . ILE A 1 58 ? -4.081 -3.413 -17.826 1.00 0.00 58 ILE A CA 7
ATOM 9677 C C . ILE A 1 58 ? -4.999 -4.219 -16.913 1.00 0.00 58 ILE A C 7
ATOM 9678 O O . ILE A 1 58 ? -6.221 -4.061 -16.947 1.00 0.00 58 ILE A O 7
ATOM 9694 N N . LEU A 1 59 ? -4.404 -5.081 -16.097 1.00 0.00 59 LEU A N 7
ATOM 9695 C CA . LEU A 1 59 ? -5.168 -5.911 -15.172 1.00 0.00 59 LEU A CA 7
ATOM 9696 C C . LEU A 1 59 ? -5.081 -5.365 -13.751 1.00 0.00 59 LEU A C 7
ATOM 9697 O O . LEU A 1 59 ? -3.990 -5.175 -13.213 1.00 0.00 59 LEU A O 7
ATOM 9713 N N . VAL A 1 60 ? -6.239 -5.117 -13.146 1.00 0.00 60 VAL A N 7
ATOM 9714 C CA . VAL A 1 60 ? -6.294 -4.596 -11.785 1.00 0.00 60 VAL A CA 7
ATOM 9715 C C . VAL A 1 60 ? -6.597 -5.705 -10.784 1.00 0.00 60 VAL A C 7
ATOM 9716 O O . VAL A 1 60 ? -7.547 -6.467 -10.955 1.00 0.00 60 VAL A O 7
ATOM 9729 N N . ASN A 1 61 ? -5.782 -5.789 -9.737 1.00 0.00 61 ASN A N 7
ATOM 9730 C CA . ASN A 1 61 ? -5.963 -6.805 -8.707 1.00 0.00 61 ASN A CA 7
ATOM 9731 C C . ASN A 1 61 ? -6.335 -8.148 -9.327 1.00 0.00 61 ASN A C 7
ATOM 9732 O O . ASN A 1 61 ? -7.177 -8.875 -8.802 1.00 0.00 61 ASN A O 7
ATOM 9743 N N . GLY A 1 62 ? -5.699 -8.472 -10.449 1.00 0.00 62 GLY A N 7
ATOM 9744 C CA . GLY A 1 62 ? -5.975 -9.727 -11.123 1.00 0.00 62 GLY A CA 7
ATOM 9745 C C . GLY A 1 62 ? -7.348 -9.751 -11.764 1.00 0.00 62 GLY A C 7
ATOM 9746 O O . GLY A 1 62 ? -8.203 -10.551 -11.386 1.00 0.00 62 GLY A O 7
ATOM 9750 N N . ASN A 1 63 ? -7.561 -8.870 -12.736 1.00 0.00 63 ASN A N 7
ATOM 9751 C CA . ASN A 1 63 ? -8.842 -8.792 -13.430 1.00 0.00 63 ASN A CA 7
ATOM 9752 C C . ASN A 1 63 ? -8.814 -7.709 -14.504 1.00 0.00 63 ASN A C 7
ATOM 9753 O O . ASN A 1 63 ? -8.084 -6.725 -14.388 1.00 0.00 63 ASN A O 7
ATOM 9764 N N . ASN A 1 64 ? -9.614 -7.898 -15.548 1.00 0.00 64 ASN A N 7
ATOM 9765 C CA . ASN A 1 64 ? -9.680 -6.937 -16.644 1.00 0.00 64 ASN A CA 7
ATOM 9766 C C . ASN A 1 64 ? -10.631 -5.793 -16.306 1.00 0.00 64 ASN A C 7
ATOM 9767 O O . ASN A 1 64 ? -11.776 -6.019 -15.913 1.00 0.00 64 ASN A O 7
ATOM 9778 N N . ILE A 1 65 ? -10.149 -4.565 -16.463 1.00 0.00 65 ILE A N 7
ATOM 9779 C CA . ILE A 1 65 ? -10.956 -3.385 -16.177 1.00 0.00 65 ILE A CA 7
ATOM 9780 C C . ILE A 1 65 ? -11.976 -3.135 -17.282 1.00 0.00 65 ILE A C 7
ATOM 9781 O O . ILE A 1 65 ? -13.041 -2.565 -17.043 1.00 0.00 65 ILE A O 7
ATOM 9797 N N . THR A 1 66 ? -11.644 -3.568 -18.495 1.00 0.00 66 THR A N 7
ATOM 9798 C CA . THR A 1 66 ? -12.531 -3.393 -19.638 1.00 0.00 66 THR A CA 7
ATOM 9799 C C . THR A 1 66 ? -13.916 -3.963 -19.352 1.00 0.00 66 THR A C 7
ATOM 9800 O O . THR A 1 66 ? -14.911 -3.518 -19.923 1.00 0.00 66 THR A O 7
ATOM 9811 N N . SER A 1 67 ? -13.972 -4.952 -18.465 1.00 0.00 67 SER A N 7
ATOM 9812 C CA . SER A 1 67 ? -15.235 -5.585 -18.106 1.00 0.00 67 SER A CA 7
ATOM 9813 C C . SER A 1 67 ? -15.743 -5.063 -16.765 1.00 0.00 67 SER A C 7
ATOM 9814 O O . SER A 1 67 ? -16.274 -5.819 -15.953 1.00 0.00 67 SER A O 7
ATOM 9822 N N . MET A 1 68 ? -15.576 -3.763 -16.542 1.00 0.00 68 MET A N 7
ATOM 9823 C CA . MET A 1 68 ? -16.018 -3.138 -15.301 1.00 0.00 68 MET A CA 7
ATOM 9824 C C . MET A 1 68 ? -15.940 -1.618 -15.400 1.00 0.00 68 MET A C 7
ATOM 9825 O O . MET A 1 68 ? -16.944 -0.950 -15.647 1.00 0.00 68 MET A O 7
ATOM 9839 N N . LYS A 1 69 ? -14.742 -1.078 -15.205 1.00 0.00 69 LYS A N 7
ATOM 9840 C CA . LYS A 1 69 ? -14.533 0.364 -15.274 1.00 0.00 69 LYS A CA 7
ATOM 9841 C C . LYS A 1 69 ? -13.375 0.702 -16.208 1.00 0.00 69 LYS A C 7
ATOM 9842 O O . LYS A 1 69 ? -12.511 -0.134 -16.469 1.00 0.00 69 LYS A O 7
ATOM 9861 N N . GLY A 1 70 ? -13.364 1.934 -16.708 1.00 0.00 70 GLY A N 7
ATOM 9862 C CA . GLY A 1 70 ? -12.308 2.360 -17.606 1.00 0.00 70 GLY A CA 7
ATOM 9863 C C . GLY A 1 70 ? -11.256 3.200 -16.908 1.00 0.00 70 GLY A C 7
ATOM 9864 O O . GLY A 1 70 ? -10.261 2.672 -16.409 1.00 0.00 70 GLY A O 7
ATOM 9868 N N . LEU A 1 71 ? -11.475 4.510 -16.873 1.00 0.00 71 LEU A N 7
ATOM 9869 C CA . LEU A 1 71 ? -10.537 5.425 -16.232 1.00 0.00 71 LEU A CA 7
ATOM 9870 C C . LEU A 1 71 ? -10.848 5.570 -14.746 1.00 0.00 71 LEU A C 7
ATOM 9871 O O . LEU A 1 71 ? -9.983 5.946 -13.954 1.00 0.00 71 LEU A O 7
ATOM 9887 N N . ASP A 1 72 ? -12.087 5.269 -14.374 1.00 0.00 72 ASP A N 7
ATOM 9888 C CA . ASP A 1 72 ? -12.512 5.363 -12.982 1.00 0.00 72 ASP A CA 7
ATOM 9889 C C . ASP A 1 72 ? -12.261 4.050 -12.247 1.00 0.00 72 ASP A C 7
ATOM 9890 O O . ASP A 1 72 ? -12.714 3.861 -11.118 1.00 0.00 72 ASP A O 7
ATOM 9899 N N . THR A 1 73 ? -11.537 3.143 -12.896 1.00 0.00 73 THR A N 7
ATOM 9900 C CA . THR A 1 73 ? -11.228 1.847 -12.306 1.00 0.00 73 THR A CA 7
ATOM 9901 C C . THR A 1 73 ? -10.420 2.006 -11.023 1.00 0.00 73 THR A C 7
ATOM 9902 O O . THR A 1 73 ? -9.511 2.833 -10.950 1.00 0.00 73 THR A O 7
ATOM 9913 N N . GLU A 1 74 ? -10.757 1.209 -10.014 1.00 0.00 74 GLU A N 7
ATOM 9914 C CA . GLU A 1 74 ? -10.061 1.262 -8.734 1.00 0.00 74 GLU A CA 7
ATOM 9915 C C . GLU A 1 74 ? -9.337 -0.051 -8.453 1.00 0.00 74 GLU A C 7
ATOM 9916 O O . GLU A 1 74 ? -9.585 -1.062 -9.110 1.00 0.00 74 GLU A O 7
ATOM 9928 N N . ILE A 1 75 ? -8.440 -0.027 -7.472 1.00 0.00 75 ILE A N 7
ATOM 9929 C CA . ILE A 1 75 ? -7.680 -1.215 -7.104 1.00 0.00 75 ILE A CA 7
ATOM 9930 C C . ILE A 1 75 ? -8.179 -1.800 -5.786 1.00 0.00 75 ILE A C 7
ATOM 9931 O O . ILE A 1 75 ? -8.688 -1.079 -4.928 1.00 0.00 75 ILE A O 7
ATOM 9947 N N . LYS A 1 76 ? -8.027 -3.111 -5.632 1.00 0.00 76 LYS A N 7
ATOM 9948 C CA . LYS A 1 76 ? -8.458 -3.794 -4.418 1.00 0.00 76 LYS A CA 7
ATOM 9949 C C . LYS A 1 76 ? -7.382 -3.718 -3.340 1.00 0.00 76 LYS A C 7
ATOM 9950 O O . LYS A 1 76 ? -6.277 -3.234 -3.585 1.00 0.00 76 LYS A O 7
ATOM 9969 N N . ASP A 1 77 ? -7.711 -4.201 -2.147 1.00 0.00 77 ASP A N 7
ATOM 9970 C CA . ASP A 1 77 ? -6.771 -4.191 -1.032 1.00 0.00 77 ASP A CA 7
ATOM 9971 C C . ASP A 1 77 ? -5.464 -4.875 -1.417 1.00 0.00 77 ASP A C 7
ATOM 9972 O O . ASP A 1 77 ? -4.405 -4.565 -0.871 1.00 0.00 77 ASP A O 7
ATOM 9981 N N . ASP A 1 78 ? -5.545 -5.807 -2.360 1.00 0.00 78 ASP A N 7
ATOM 9982 C CA . ASP A 1 78 ? -4.368 -6.536 -2.819 1.00 0.00 78 ASP A CA 7
ATOM 9983 C C . ASP A 1 78 ? -3.325 -5.580 -3.388 1.00 0.00 78 ASP A C 7
ATOM 9984 O O . ASP A 1 78 ? -2.125 -5.752 -3.169 1.00 0.00 78 ASP A O 7
ATOM 9993 N N . ASP A 1 79 ? -3.789 -4.574 -4.120 1.00 0.00 79 ASP A N 7
ATOM 9994 C CA . ASP A 1 79 ? -2.896 -3.590 -4.721 1.00 0.00 79 ASP A CA 7
ATOM 9995 C C . ASP A 1 79 ? -1.903 -4.262 -5.664 1.00 0.00 79 ASP A C 7
ATOM 9996 O O . ASP A 1 79 ? -0.734 -4.446 -5.324 1.00 0.00 79 ASP A O 7
ATOM 10005 N N . LYS A 1 80 ? -2.377 -4.628 -6.851 1.00 0.00 80 LYS A N 7
ATOM 10006 C CA . LYS A 1 80 ? -1.532 -5.279 -7.844 1.00 0.00 80 LYS A CA 7
ATOM 10007 C C . LYS A 1 80 ? -1.967 -4.906 -9.258 1.00 0.00 80 LYS A C 7
ATOM 10008 O O . LYS A 1 80 ? -3.128 -5.085 -9.627 1.00 0.00 80 LYS A O 7
ATOM 10027 N N . ILE A 1 81 ? -1.029 -4.389 -10.044 1.00 0.00 81 ILE A N 7
ATOM 10028 C CA . ILE A 1 81 ? -1.316 -3.994 -11.417 1.00 0.00 81 ILE A CA 7
ATOM 10029 C C . ILE A 1 81 ? -0.377 -4.690 -12.397 1.00 0.00 81 ILE A C 7
ATOM 10030 O O . ILE A 1 81 ? 0.815 -4.841 -12.129 1.00 0.00 81 ILE A O 7
ATOM 10046 N N . ASP A 1 82 ? -0.922 -5.109 -13.534 1.00 0.00 82 ASP A N 7
ATOM 10047 C CA . ASP A 1 82 ? -0.133 -5.786 -14.556 1.00 0.00 82 ASP A CA 7
ATOM 10048 C C . ASP A 1 82 ? -0.156 -5.005 -15.867 1.00 0.00 82 ASP A C 7
ATOM 10049 O O . ASP A 1 82 ? -1.214 -4.569 -16.323 1.00 0.00 82 ASP A O 7
ATOM 10058 N N . LEU A 1 83 ? 1.016 -4.831 -16.467 1.00 0.00 83 LEU A N 7
ATOM 10059 C CA . LEU A 1 83 ? 1.130 -4.101 -17.725 1.00 0.00 83 LEU A CA 7
ATOM 10060 C C . LEU A 1 83 ? 1.529 -5.036 -18.862 1.00 0.00 83 LEU A C 7
ATOM 10061 O O . LEU A 1 83 ? 2.634 -5.579 -18.875 1.00 0.00 83 LEU A O 7
ATOM 10077 N N . PHE A 1 84 ? 0.623 -5.217 -19.817 1.00 0.00 84 PHE A N 7
ATOM 10078 C CA . PHE A 1 84 ? 0.880 -6.085 -20.960 1.00 0.00 84 PHE A CA 7
ATOM 10079 C C . PHE A 1 84 ? 0.756 -5.311 -22.269 1.00 0.00 84 PHE A C 7
ATOM 10080 O O . PHE A 1 84 ? -0.028 -4.370 -22.392 1.00 0.00 84 PHE A O 7
ATOM 10097 N N . PRO A 1 85 ? 1.548 -5.716 -23.273 1.00 0.00 85 PRO A N 7
ATOM 10098 C CA . PRO A 1 85 ? 1.547 -5.075 -24.591 1.00 0.00 85 PRO A CA 7
ATOM 10099 C C . PRO A 1 85 ? 0.262 -5.347 -25.366 1.00 0.00 85 PRO A C 7
ATOM 10100 O O . PRO A 1 85 ? -0.178 -6.488 -25.506 1.00 0.00 85 PRO A O 7
ATOM 10111 N N . PRO A 1 86 ? -0.357 -4.274 -25.883 1.00 0.00 86 PRO A N 7
ATOM 10112 C CA . PRO A 1 86 ? -1.600 -4.372 -26.653 1.00 0.00 86 PRO A CA 7
ATOM 10113 C C . PRO A 1 86 ? -1.388 -5.028 -28.014 1.00 0.00 86 PRO A C 7
ATOM 10114 O O . PRO A 1 86 ? -0.265 -5.096 -28.513 1.00 0.00 86 PRO A O 7
ATOM 10125 N N . VAL A 1 87 ? -2.475 -5.508 -28.609 1.00 0.00 87 VAL A N 7
ATOM 10126 C CA . VAL A 1 87 ? -2.409 -6.157 -29.913 1.00 0.00 87 VAL A CA 7
ATOM 10127 C C . VAL A 1 87 ? -1.725 -5.260 -30.939 1.00 0.00 87 VAL A C 7
ATOM 10128 O O . VAL A 1 87 ? -2.029 -4.072 -31.040 1.00 0.00 87 VAL A O 7
ATOM 10141 N N . ALA A 1 88 ? -0.800 -5.837 -31.699 1.00 0.00 88 ALA A N 7
ATOM 10142 C CA . ALA A 1 88 ? -0.075 -5.091 -32.719 1.00 0.00 88 ALA A CA 7
ATOM 10143 C C . ALA A 1 88 ? 0.558 -3.833 -32.134 1.00 0.00 88 ALA A C 7
ATOM 10144 O O . ALA A 1 88 ? 0.703 -2.822 -32.820 1.00 0.00 88 ALA A O 7
ATOM 10151 N N . GLY A 1 89 ? 0.933 -3.902 -30.860 1.00 0.00 89 GLY A N 7
ATOM 10152 C CA . GLY A 1 89 ? 1.544 -2.762 -30.203 1.00 0.00 89 GLY A CA 7
ATOM 10153 C C . GLY A 1 89 ? 3.055 -2.761 -30.331 1.00 0.00 89 GLY A C 7
ATOM 10154 O O . GLY A 1 89 ? 3.633 -1.853 -30.928 1.00 0.00 89 GLY A O 7
ATOM 10158 N N . GLY A 1 90 ? 3.696 -3.780 -29.768 1.00 0.00 90 GLY A N 7
ATOM 10159 C CA . GLY A 1 90 ? 5.143 -3.873 -29.831 1.00 0.00 90 GLY A CA 7
ATOM 10160 C C . GLY A 1 90 ? 5.657 -5.228 -29.387 1.00 0.00 90 GLY A C 7
ATOM 10161 O O . GLY A 1 90 ? 6.681 -5.702 -29.879 1.00 0.00 90 GLY A O 7
ATOM 10165 N N . MET A 1 1 ? 1.420 -0.521 0.085 1.00 0.00 1 MET A N 8
ATOM 10166 C CA . MET A 1 1 ? 1.841 -0.023 -1.220 1.00 0.00 1 MET A CA 8
ATOM 10167 C C . MET A 1 1 ? 1.175 -0.812 -2.343 1.00 0.00 1 MET A C 8
ATOM 10168 O O . MET A 1 1 ? 0.400 -1.735 -2.092 1.00 0.00 1 MET A O 8
ATOM 10182 N N . VAL A 1 2 ? 1.483 -0.443 -3.582 1.00 0.00 2 VAL A N 8
ATOM 10183 C CA . VAL A 1 2 ? 0.915 -1.117 -4.744 1.00 0.00 2 VAL A CA 8
ATOM 10184 C C . VAL A 1 2 ? 2.010 -1.704 -5.628 1.00 0.00 2 VAL A C 8
ATOM 10185 O O . VAL A 1 2 ? 2.997 -1.037 -5.939 1.00 0.00 2 VAL A O 8
ATOM 10198 N N . THR A 1 3 ? 1.829 -2.958 -6.031 1.00 0.00 3 THR A N 8
ATOM 10199 C CA . THR A 1 3 ? 2.801 -3.636 -6.879 1.00 0.00 3 THR A CA 8
ATOM 10200 C C . THR A 1 3 ? 2.369 -3.608 -8.341 1.00 0.00 3 THR A C 8
ATOM 10201 O O . THR A 1 3 ? 1.211 -3.875 -8.662 1.00 0.00 3 THR A O 8
ATOM 10212 N N . VAL A 1 4 ? 3.308 -3.284 -9.224 1.00 0.00 4 VAL A N 8
ATOM 10213 C CA . VAL A 1 4 ? 3.025 -3.224 -10.653 1.00 0.00 4 VAL A CA 8
ATOM 10214 C C . VAL A 1 4 ? 3.921 -4.180 -11.432 1.00 0.00 4 VAL A C 8
ATOM 10215 O O . VAL A 1 4 ? 5.086 -4.376 -11.086 1.00 0.00 4 VAL A O 8
ATOM 10228 N N . ARG A 1 5 ? 3.370 -4.772 -12.487 1.00 0.00 5 ARG A N 8
ATOM 10229 C CA . ARG A 1 5 ? 4.120 -5.709 -13.315 1.00 0.00 5 ARG A CA 8
ATOM 10230 C C . ARG A 1 5 ? 4.327 -5.147 -14.719 1.00 0.00 5 ARG A C 8
ATOM 10231 O O . ARG A 1 5 ? 3.518 -4.359 -15.209 1.00 0.00 5 ARG A O 8
ATOM 10252 N N . TYR A 1 6 ? 5.416 -5.558 -15.360 1.00 0.00 6 TYR A N 8
ATOM 10253 C CA . TYR A 1 6 ? 5.731 -5.094 -16.706 1.00 0.00 6 TYR A CA 8
ATOM 10254 C C . TYR A 1 6 ? 6.015 -6.271 -17.634 1.00 0.00 6 TYR A C 8
ATOM 10255 O O . TYR A 1 6 ? 6.795 -7.164 -17.303 1.00 0.00 6 TYR A O 8
ATOM 10273 N N . TYR A 1 7 ? 5.378 -6.263 -18.800 1.00 0.00 7 TYR A N 8
ATOM 10274 C CA . TYR A 1 7 ? 5.560 -7.329 -19.778 1.00 0.00 7 TYR A CA 8
ATOM 10275 C C . TYR A 1 7 ? 5.858 -6.756 -21.160 1.00 0.00 7 TYR A C 8
ATOM 10276 O O . TYR A 1 7 ? 6.701 -7.275 -21.890 1.00 0.00 7 TYR A O 8
ATOM 10294 N N . ALA A 1 8 ? 5.159 -5.682 -21.511 1.00 0.00 8 ALA A N 8
ATOM 10295 C CA . ALA A 1 8 ? 5.349 -5.035 -22.803 1.00 0.00 8 ALA A CA 8
ATOM 10296 C C . ALA A 1 8 ? 6.749 -4.442 -22.919 1.00 0.00 8 ALA A C 8
ATOM 10297 O O . ALA A 1 8 ? 7.665 -4.837 -22.197 1.00 0.00 8 ALA A O 8
ATOM 10304 N N . THR A 1 9 ? 6.910 -3.490 -23.833 1.00 0.00 9 THR A N 8
ATOM 10305 C CA . THR A 1 9 ? 8.199 -2.843 -24.045 1.00 0.00 9 THR A CA 8
ATOM 10306 C C . THR A 1 9 ? 8.643 -2.083 -22.801 1.00 0.00 9 THR A C 8
ATOM 10307 O O . THR A 1 9 ? 9.792 -1.648 -22.704 1.00 0.00 9 THR A O 8
ATOM 10318 N N . LEU A 1 10 ? 7.728 -1.925 -21.851 1.00 0.00 10 LEU A N 8
ATOM 10319 C CA . LEU A 1 10 ? 8.027 -1.217 -20.611 1.00 0.00 10 LEU A CA 8
ATOM 10320 C C . LEU A 1 10 ? 9.120 -1.932 -19.825 1.00 0.00 10 LEU A C 8
ATOM 10321 O O . LEU A 1 10 ? 9.938 -1.296 -19.160 1.00 0.00 10 LEU A O 8
ATOM 10337 N N . ARG A 1 11 ? 9.130 -3.259 -19.907 1.00 0.00 11 ARG A N 8
ATOM 10338 C CA . ARG A 1 11 ? 10.124 -4.061 -19.204 1.00 0.00 11 ARG A CA 8
ATOM 10339 C C . ARG A 1 11 ? 11.537 -3.597 -19.546 1.00 0.00 11 ARG A C 8
ATOM 10340 O O . ARG A 1 11 ? 12.294 -3.147 -18.686 1.00 0.00 11 ARG A O 8
ATOM 10361 N N . PRO A 1 12 ? 11.902 -3.711 -20.832 1.00 0.00 12 PRO A N 8
ATOM 10362 C CA . PRO A 1 12 ? 13.226 -3.309 -21.317 1.00 0.00 12 PRO A CA 8
ATOM 10363 C C . PRO A 1 12 ? 13.417 -1.796 -21.294 1.00 0.00 12 PRO A C 8
ATOM 10364 O O . PRO A 1 12 ? 14.519 -1.297 -21.525 1.00 0.00 12 PRO A O 8
ATOM 10375 N N . ILE A 1 13 ? 12.339 -1.073 -21.014 1.00 0.00 13 ILE A N 8
ATOM 10376 C CA . ILE A 1 13 ? 12.389 0.383 -20.960 1.00 0.00 13 ILE A CA 8
ATOM 10377 C C . ILE A 1 13 ? 12.843 0.867 -19.587 1.00 0.00 13 ILE A C 8
ATOM 10378 O O . ILE A 1 13 ? 13.494 1.905 -19.465 1.00 0.00 13 ILE A O 8
ATOM 10394 N N . THR A 1 14 ? 12.497 0.105 -18.553 1.00 0.00 14 THR A N 8
ATOM 10395 C CA . THR A 1 14 ? 12.870 0.455 -17.188 1.00 0.00 14 THR A CA 8
ATOM 10396 C C . THR A 1 14 ? 13.955 -0.476 -16.659 1.00 0.00 14 THR A C 8
ATOM 10397 O O . THR A 1 14 ? 14.570 -0.206 -15.627 1.00 0.00 14 THR A O 8
ATOM 10408 N N . LYS A 1 15 ? 14.185 -1.574 -17.371 1.00 0.00 15 LYS A N 8
ATOM 10409 C CA . LYS A 1 15 ? 15.198 -2.545 -16.974 1.00 0.00 15 LYS A CA 8
ATOM 10410 C C . LYS A 1 15 ? 14.840 -3.190 -15.639 1.00 0.00 15 LYS A C 8
ATOM 10411 O O . LYS A 1 15 ? 15.718 -3.519 -14.841 1.00 0.00 15 LYS A O 8
ATOM 10430 N N . LYS A 1 16 ? 13.545 -3.369 -15.402 1.00 0.00 16 LYS A N 8
ATOM 10431 C CA . LYS A 1 16 ? 13.070 -3.978 -14.165 1.00 0.00 16 LYS A CA 8
ATOM 10432 C C . LYS A 1 16 ? 11.874 -4.887 -14.430 1.00 0.00 16 LYS A C 8
ATOM 10433 O O . LYS A 1 16 ? 11.141 -4.699 -15.402 1.00 0.00 16 LYS A O 8
ATOM 10452 N N . LYS A 1 17 ? 11.680 -5.871 -13.559 1.00 0.00 17 LYS A N 8
ATOM 10453 C CA . LYS A 1 17 ? 10.571 -6.808 -13.697 1.00 0.00 17 LYS A CA 8
ATOM 10454 C C . LYS A 1 17 ? 9.331 -6.293 -12.975 1.00 0.00 17 LYS A C 8
ATOM 10455 O O . LYS A 1 17 ? 8.283 -6.093 -13.589 1.00 0.00 17 LYS A O 8
ATOM 10474 N N . GLU A 1 18 ? 9.458 -6.077 -11.669 1.00 0.00 18 GLU A N 8
ATOM 10475 C CA . GLU A 1 18 ? 8.345 -5.584 -10.866 1.00 0.00 18 GLU A CA 8
ATOM 10476 C C . GLU A 1 18 ? 8.789 -4.428 -9.974 1.00 0.00 18 GLU A C 8
ATOM 10477 O O . GLU A 1 18 ? 9.936 -4.378 -9.530 1.00 0.00 18 GLU A O 8
ATOM 10489 N N . GLU A 1 19 ? 7.873 -3.500 -9.718 1.00 0.00 19 GLU A N 8
ATOM 10490 C CA . GLU A 1 19 ? 8.170 -2.343 -8.882 1.00 0.00 19 GLU A CA 8
ATOM 10491 C C . GLU A 1 19 ? 6.958 -1.955 -8.039 1.00 0.00 19 GLU A C 8
ATOM 10492 O O . GLU A 1 19 ? 5.832 -2.364 -8.324 1.00 0.00 19 GLU A O 8
ATOM 10504 N N . THR A 1 20 ? 7.198 -1.162 -6.999 1.00 0.00 20 THR A N 8
ATOM 10505 C CA . THR A 1 20 ? 6.128 -0.719 -6.114 1.00 0.00 20 THR A CA 8
ATOM 10506 C C . THR A 1 20 ? 5.845 0.768 -6.294 1.00 0.00 20 THR A C 8
ATOM 10507 O O . THR A 1 20 ? 6.632 1.490 -6.907 1.00 0.00 20 THR A O 8
ATOM 10518 N N . PHE A 1 21 ? 4.718 1.220 -5.755 1.00 0.00 21 PHE A N 8
ATOM 10519 C CA . PHE A 1 21 ? 4.331 2.623 -5.856 1.00 0.00 21 PHE A CA 8
ATOM 10520 C C . PHE A 1 21 ? 3.462 3.034 -4.672 1.00 0.00 21 PHE A C 8
ATOM 10521 O O . PHE A 1 21 ? 2.921 2.188 -3.962 1.00 0.00 21 PHE A O 8
ATOM 10538 N N . ASN A 1 22 ? 3.333 4.341 -4.466 1.00 0.00 22 ASN A N 8
ATOM 10539 C CA . ASN A 1 22 ? 2.531 4.866 -3.367 1.00 0.00 22 ASN A CA 8
ATOM 10540 C C . ASN A 1 22 ? 1.848 6.171 -3.767 1.00 0.00 22 ASN A C 8
ATOM 10541 O O . ASN A 1 22 ? 2.429 6.998 -4.468 1.00 0.00 22 ASN A O 8
ATOM 10552 N N . GLY A 1 23 ? 0.610 6.347 -3.316 1.00 0.00 23 GLY A N 8
ATOM 10553 C CA . GLY A 1 23 ? -0.132 7.553 -3.637 1.00 0.00 23 GLY A CA 8
ATOM 10554 C C . GLY A 1 23 ? -1.169 7.325 -4.719 1.00 0.00 23 GLY A C 8
ATOM 10555 O O . GLY A 1 23 ? -2.100 8.116 -4.871 1.00 0.00 23 GLY A O 8
ATOM 10559 N N . ILE A 1 24 ? -1.007 6.244 -5.473 1.00 0.00 24 ILE A N 8
ATOM 10560 C CA . ILE A 1 24 ? -1.936 5.916 -6.547 1.00 0.00 24 ILE A CA 8
ATOM 10561 C C . ILE A 1 24 ? -3.028 4.969 -6.059 1.00 0.00 24 ILE A C 8
ATOM 10562 O O . ILE A 1 24 ? -2.753 4.002 -5.350 1.00 0.00 24 ILE A O 8
ATOM 10578 N N . SER A 1 25 ? -4.267 5.255 -6.446 1.00 0.00 25 SER A N 8
ATOM 10579 C CA . SER A 1 25 ? -5.401 4.430 -6.046 1.00 0.00 25 SER A CA 8
ATOM 10580 C C . SER A 1 25 ? -6.373 4.243 -7.208 1.00 0.00 25 SER A C 8
ATOM 10581 O O . SER A 1 25 ? -7.489 3.756 -7.027 1.00 0.00 25 SER A O 8
ATOM 10589 N N . LYS A 1 26 ? -5.940 4.634 -8.402 1.00 0.00 26 LYS A N 8
ATOM 10590 C CA . LYS A 1 26 ? -6.769 4.510 -9.595 1.00 0.00 26 LYS A CA 8
ATOM 10591 C C . LYS A 1 26 ? -5.923 4.136 -10.808 1.00 0.00 26 LYS A C 8
ATOM 10592 O O . LYS A 1 26 ? -4.725 4.417 -10.852 1.00 0.00 26 LYS A O 8
ATOM 10611 N N . ILE A 1 27 ? -6.554 3.501 -11.790 1.00 0.00 27 ILE A N 8
ATOM 10612 C CA . ILE A 1 27 ? -5.860 3.091 -13.004 1.00 0.00 27 ILE A CA 8
ATOM 10613 C C . ILE A 1 27 ? -5.452 4.301 -13.839 1.00 0.00 27 ILE A C 8
ATOM 10614 O O . ILE A 1 27 ? -4.369 4.328 -14.424 1.00 0.00 27 ILE A O 8
ATOM 10630 N N . SER A 1 28 ? -6.327 5.300 -13.890 1.00 0.00 28 SER A N 8
ATOM 10631 C CA . SER A 1 28 ? -6.059 6.512 -14.655 1.00 0.00 28 SER A CA 8
ATOM 10632 C C . SER A 1 28 ? -4.818 7.226 -14.126 1.00 0.00 28 SER A C 8
ATOM 10633 O O . SER A 1 28 ? -3.892 7.522 -14.880 1.00 0.00 28 SER A O 8
ATOM 10641 N N . GLU A 1 29 ? -4.809 7.498 -12.825 1.00 0.00 29 GLU A N 8
ATOM 10642 C CA . GLU A 1 29 ? -3.683 8.178 -12.196 1.00 0.00 29 GLU A CA 8
ATOM 10643 C C . GLU A 1 29 ? -2.396 7.377 -12.374 1.00 0.00 29 GLU A C 8
ATOM 10644 O O . GLU A 1 29 ? -1.320 7.945 -12.567 1.00 0.00 29 GLU A O 8
ATOM 10656 N N . LEU A 1 30 ? -2.514 6.056 -12.309 1.00 0.00 30 LEU A N 8
ATOM 10657 C CA . LEU A 1 30 ? -1.361 5.176 -12.463 1.00 0.00 30 LEU A CA 8
ATOM 10658 C C . LEU A 1 30 ? -0.724 5.348 -13.838 1.00 0.00 30 LEU A C 8
ATOM 10659 O O . LEU A 1 30 ? 0.485 5.550 -13.954 1.00 0.00 30 LEU A O 8
ATOM 10675 N N . LEU A 1 31 ? -1.546 5.269 -14.879 1.00 0.00 31 LEU A N 8
ATOM 10676 C CA . LEU A 1 31 ? -1.065 5.418 -16.248 1.00 0.00 31 LEU A CA 8
ATOM 10677 C C . LEU A 1 31 ? -0.238 6.691 -16.398 1.00 0.00 31 LEU A C 8
ATOM 10678 O O . LEU A 1 31 ? 0.880 6.660 -16.910 1.00 0.00 31 LEU A O 8
ATOM 10694 N N . GLU A 1 32 ? -0.797 7.810 -15.946 1.00 0.00 32 GLU A N 8
ATOM 10695 C CA . GLU A 1 32 ? -0.110 9.094 -16.030 1.00 0.00 32 GLU A CA 8
ATOM 10696 C C . GLU A 1 32 ? 1.234 9.040 -15.310 1.00 0.00 32 GLU A C 8
ATOM 10697 O O . GLU A 1 32 ? 2.190 9.705 -15.707 1.00 0.00 32 GLU A O 8
ATOM 10709 N N . ARG A 1 33 ? 1.298 8.243 -14.248 1.00 0.00 33 ARG A N 8
ATOM 10710 C CA . ARG A 1 33 ? 2.523 8.103 -13.470 1.00 0.00 33 ARG A CA 8
ATOM 10711 C C . ARG A 1 33 ? 3.585 7.345 -14.262 1.00 0.00 33 ARG A C 8
ATOM 10712 O O . ARG A 1 33 ? 4.783 7.575 -14.091 1.00 0.00 33 ARG A O 8
ATOM 10733 N N . LEU A 1 34 ? 3.139 6.441 -15.127 1.00 0.00 34 LEU A N 8
ATOM 10734 C CA . LEU A 1 34 ? 4.051 5.649 -15.944 1.00 0.00 34 LEU A CA 8
ATOM 10735 C C . LEU A 1 34 ? 4.752 6.522 -16.980 1.00 0.00 34 LEU A C 8
ATOM 10736 O O . LEU A 1 34 ? 5.977 6.494 -17.105 1.00 0.00 34 LEU A O 8
ATOM 10752 N N . LYS A 1 35 ? 3.968 7.300 -17.719 1.00 0.00 35 LYS A N 8
ATOM 10753 C CA . LYS A 1 35 ? 4.513 8.186 -18.741 1.00 0.00 35 LYS A CA 8
ATOM 10754 C C . LYS A 1 35 ? 5.457 9.213 -18.125 1.00 0.00 35 LYS A C 8
ATOM 10755 O O . LYS A 1 35 ? 6.457 9.596 -18.732 1.00 0.00 35 LYS A O 8
ATOM 10774 N N . VAL A 1 36 ? 5.134 9.655 -16.913 1.00 0.00 36 VAL A N 8
ATOM 10775 C CA . VAL A 1 36 ? 5.954 10.636 -16.213 1.00 0.00 36 VAL A CA 8
ATOM 10776 C C . VAL A 1 36 ? 7.219 9.996 -15.654 1.00 0.00 36 VAL A C 8
ATOM 10777 O O . VAL A 1 36 ? 8.331 10.426 -15.959 1.00 0.00 36 VAL A O 8
ATOM 10790 N N . GLU A 1 37 ? 7.042 8.965 -14.834 1.00 0.00 37 GLU A N 8
ATOM 10791 C CA . GLU A 1 37 ? 8.170 8.265 -14.232 1.00 0.00 37 GLU A CA 8
ATOM 10792 C C . GLU A 1 37 ? 9.100 7.706 -15.306 1.00 0.00 37 GLU A C 8
ATOM 10793 O O . GLU A 1 37 ? 10.311 7.924 -15.268 1.00 0.00 37 GLU A O 8
ATOM 10805 N N . TYR A 1 38 ? 8.524 6.986 -16.262 1.00 0.00 38 TYR A N 8
ATOM 10806 C CA . TYR A 1 38 ? 9.300 6.393 -17.344 1.00 0.00 38 TYR A CA 8
ATOM 10807 C C . TYR A 1 38 ? 9.723 7.454 -18.355 1.00 0.00 38 TYR A C 8
ATOM 10808 O O . TYR A 1 38 ? 10.710 7.288 -19.071 1.00 0.00 38 TYR A O 8
ATOM 10826 N N . GLY A 1 39 ? 8.967 8.547 -18.408 1.00 0.00 39 GLY A N 8
ATOM 10827 C CA . GLY A 1 39 ? 9.279 9.621 -19.334 1.00 0.00 39 GLY A CA 8
ATOM 10828 C C . GLY A 1 39 ? 8.560 9.470 -20.660 1.00 0.00 39 GLY A C 8
ATOM 10829 O O . GLY A 1 39 ? 7.681 8.621 -20.804 1.00 0.00 39 GLY A O 8
ATOM 10833 N N . SER A 1 40 ? 8.933 10.297 -21.631 1.00 0.00 40 SER A N 8
ATOM 10834 C CA . SER A 1 40 ? 8.314 10.255 -22.950 1.00 0.00 40 SER A CA 8
ATOM 10835 C C . SER A 1 40 ? 8.734 8.999 -23.708 1.00 0.00 40 SER A C 8
ATOM 10836 O O . SER A 1 40 ? 7.980 8.477 -24.529 1.00 0.00 40 SER A O 8
ATOM 10844 N N . GLU A 1 41 ? 9.942 8.521 -23.426 1.00 0.00 41 GLU A N 8
ATOM 10845 C CA . GLU A 1 41 ? 10.462 7.327 -24.081 1.00 0.00 41 GLU A CA 8
ATOM 10846 C C . GLU A 1 41 ? 9.449 6.188 -24.021 1.00 0.00 41 GLU A C 8
ATOM 10847 O O . GLU A 1 41 ? 9.227 5.486 -25.008 1.00 0.00 41 GLU A O 8
ATOM 10859 N N . PHE A 1 42 ? 8.836 6.010 -22.855 1.00 0.00 42 PHE A N 8
ATOM 10860 C CA . PHE A 1 42 ? 7.847 4.955 -22.664 1.00 0.00 42 PHE A CA 8
ATOM 10861 C C . PHE A 1 42 ? 6.599 5.223 -23.499 1.00 0.00 42 PHE A C 8
ATOM 10862 O O . PHE A 1 42 ? 5.948 4.294 -23.981 1.00 0.00 42 PHE A O 8
ATOM 10879 N N . THR A 1 43 ? 6.268 6.499 -23.666 1.00 0.00 43 THR A N 8
ATOM 10880 C CA . THR A 1 43 ? 5.098 6.891 -24.441 1.00 0.00 43 THR A CA 8
ATOM 10881 C C . THR A 1 43 ? 5.298 6.602 -25.924 1.00 0.00 43 THR A C 8
ATOM 10882 O O . THR A 1 43 ? 4.424 6.037 -26.582 1.00 0.00 43 THR A O 8
ATOM 10893 N N . LYS A 1 44 ? 6.456 6.993 -26.447 1.00 0.00 44 LYS A N 8
ATOM 10894 C CA . LYS A 1 44 ? 6.773 6.774 -27.853 1.00 0.00 44 LYS A CA 8
ATOM 10895 C C . LYS A 1 44 ? 7.078 5.304 -28.120 1.00 0.00 44 LYS A C 8
ATOM 10896 O O . LYS A 1 44 ? 6.641 4.743 -29.124 1.00 0.00 44 LYS A O 8
ATOM 10915 N N . GLN A 1 45 ? 7.830 4.686 -27.215 1.00 0.00 45 GLN A N 8
ATOM 10916 C CA . GLN A 1 45 ? 8.192 3.281 -27.353 1.00 0.00 45 GLN A CA 8
ATOM 10917 C C . GLN A 1 45 ? 6.951 2.395 -27.339 1.00 0.00 45 GLN A C 8
ATOM 10918 O O . GLN A 1 45 ? 6.984 1.256 -27.805 1.00 0.00 45 GLN A O 8
ATOM 10932 N N . MET A 1 46 ? 5.858 2.925 -26.800 1.00 0.00 46 MET A N 8
ATOM 10933 C CA . MET A 1 46 ? 4.605 2.182 -26.726 1.00 0.00 46 MET A CA 8
ATOM 10934 C C . MET A 1 46 ? 3.637 2.638 -27.813 1.00 0.00 46 MET A C 8
ATOM 10935 O O . MET A 1 46 ? 2.863 1.840 -28.342 1.00 0.00 46 MET A O 8
ATOM 10949 N N . TYR A 1 47 ? 3.686 3.924 -28.140 1.00 0.00 47 TYR A N 8
ATOM 10950 C CA . TYR A 1 47 ? 2.811 4.486 -29.162 1.00 0.00 47 TYR A CA 8
ATOM 10951 C C . TYR A 1 47 ? 3.253 4.052 -30.557 1.00 0.00 47 TYR A C 8
ATOM 10952 O O . TYR A 1 47 ? 4.256 4.536 -31.081 1.00 0.00 47 TYR A O 8
ATOM 10970 N N . ASP A 1 48 ? 2.495 3.137 -31.152 1.00 0.00 48 ASP A N 8
ATOM 10971 C CA . ASP A 1 48 ? 2.806 2.638 -32.486 1.00 0.00 48 ASP A CA 8
ATOM 10972 C C . ASP A 1 48 ? 1.666 2.933 -33.456 1.00 0.00 48 ASP A C 8
ATOM 10973 O O . ASP A 1 48 ? 0.749 2.129 -33.616 1.00 0.00 48 ASP A O 8
ATOM 10982 N N . GLY A 1 49 ? 1.730 4.095 -34.100 1.00 0.00 49 GLY A N 8
ATOM 10983 C CA . GLY A 1 49 ? 0.697 4.477 -35.045 1.00 0.00 49 GLY A CA 8
ATOM 10984 C C . GLY A 1 49 ? -0.015 5.753 -34.642 1.00 0.00 49 GLY A C 8
ATOM 10985 O O . GLY A 1 49 ? 0.457 6.852 -34.931 1.00 0.00 49 GLY A O 8
ATOM 10989 N N . ASN A 1 50 ? -1.154 5.607 -33.974 1.00 0.00 50 ASN A N 8
ATOM 10990 C CA . ASN A 1 50 ? -1.934 6.758 -33.533 1.00 0.00 50 ASN A CA 8
ATOM 10991 C C . ASN A 1 50 ? -2.234 6.671 -32.039 1.00 0.00 50 ASN A C 8
ATOM 10992 O O . ASN A 1 50 ? -1.846 7.546 -31.266 1.00 0.00 50 ASN A O 8
ATOM 11003 N N . ASN A 1 51 ? -2.925 5.609 -31.641 1.00 0.00 51 ASN A N 8
ATOM 11004 C CA . ASN A 1 51 ? -3.277 5.407 -30.240 1.00 0.00 51 ASN A CA 8
ATOM 11005 C C . ASN A 1 51 ? -2.581 4.171 -29.677 1.00 0.00 51 ASN A C 8
ATOM 11006 O O . ASN A 1 51 ? -2.101 3.320 -30.426 1.00 0.00 51 ASN A O 8
ATOM 11017 N N . LEU A 1 52 ? -2.532 4.080 -28.352 1.00 0.00 52 LEU A N 8
ATOM 11018 C CA . LEU A 1 52 ? -1.895 2.948 -27.687 1.00 0.00 52 LEU A CA 8
ATOM 11019 C C . LEU A 1 52 ? -2.712 2.495 -26.481 1.00 0.00 52 LEU A C 8
ATOM 11020 O O . LEU A 1 52 ? -3.220 1.374 -26.448 1.00 0.00 52 LEU A O 8
ATOM 11036 N N . PHE A 1 53 ? -2.837 3.375 -25.493 1.00 0.00 53 PHE A N 8
ATOM 11037 C CA . PHE A 1 53 ? -3.594 3.067 -24.286 1.00 0.00 53 PHE A CA 8
ATOM 11038 C C . PHE A 1 53 ? -5.009 2.614 -24.632 1.00 0.00 53 PHE A C 8
ATOM 11039 O O . PHE A 1 53 ? -5.618 1.829 -23.904 1.00 0.00 53 PHE A O 8
ATOM 11056 N N . LYS A 1 54 ? -5.528 3.115 -25.748 1.00 0.00 54 LYS A N 8
ATOM 11057 C CA . LYS A 1 54 ? -6.871 2.762 -26.193 1.00 0.00 54 LYS A CA 8
ATOM 11058 C C . LYS A 1 54 ? -6.974 1.268 -26.481 1.00 0.00 54 LYS A C 8
ATOM 11059 O O . LYS A 1 54 ? -8.066 0.702 -26.489 1.00 0.00 54 LYS A O 8
ATOM 11078 N N . ASN A 1 55 ? -5.829 0.635 -26.716 1.00 0.00 55 ASN A N 8
ATOM 11079 C CA . ASN A 1 55 ? -5.791 -0.794 -27.004 1.00 0.00 55 ASN A CA 8
ATOM 11080 C C . ASN A 1 55 ? -5.028 -1.548 -25.919 1.00 0.00 55 ASN A C 8
ATOM 11081 O O . ASN A 1 55 ? -5.190 -2.757 -25.756 1.00 0.00 55 ASN A O 8
ATOM 11092 N N . VAL A 1 56 ? -4.194 -0.824 -25.179 1.00 0.00 56 VAL A N 8
ATOM 11093 C CA . VAL A 1 56 ? -3.405 -1.423 -24.109 1.00 0.00 56 VAL A CA 8
ATOM 11094 C C . VAL A 1 56 ? -4.272 -2.300 -23.212 1.00 0.00 56 VAL A C 8
ATOM 11095 O O . VAL A 1 56 ? -5.437 -1.988 -22.961 1.00 0.00 56 VAL A O 8
ATOM 11108 N N . ILE A 1 57 ? -3.697 -3.398 -22.733 1.00 0.00 57 ILE A N 8
ATOM 11109 C CA . ILE A 1 57 ? -4.417 -4.319 -21.863 1.00 0.00 57 ILE A CA 8
ATOM 11110 C C . ILE A 1 57 ? -3.832 -4.316 -20.455 1.00 0.00 57 ILE A C 8
ATOM 11111 O O . ILE A 1 57 ? -2.724 -4.804 -20.231 1.00 0.00 57 ILE A O 8
ATOM 11127 N N . ILE A 1 58 ? -4.585 -3.765 -19.509 1.00 0.00 58 ILE A N 8
ATOM 11128 C CA . ILE A 1 58 ? -4.142 -3.702 -18.122 1.00 0.00 58 ILE A CA 8
ATOM 11129 C C . ILE A 1 58 ? -5.098 -4.458 -17.205 1.00 0.00 58 ILE A C 8
ATOM 11130 O O . ILE A 1 58 ? -6.318 -4.336 -17.324 1.00 0.00 58 ILE A O 8
ATOM 11146 N N . LEU A 1 59 ? -4.536 -5.239 -16.289 1.00 0.00 59 LEU A N 8
ATOM 11147 C CA . LEU A 1 59 ? -5.337 -6.015 -15.349 1.00 0.00 59 LEU A CA 8
ATOM 11148 C C . LEU A 1 59 ? -5.187 -5.475 -13.930 1.00 0.00 59 LEU A C 8
ATOM 11149 O O . LEU A 1 59 ? -4.076 -5.355 -13.415 1.00 0.00 59 LEU A O 8
ATOM 11165 N N . VAL A 1 60 ? -6.314 -5.153 -13.302 1.00 0.00 60 VAL A N 8
ATOM 11166 C CA . VAL A 1 60 ? -6.308 -4.629 -11.942 1.00 0.00 60 VAL A CA 8
ATOM 11167 C C . VAL A 1 60 ? -6.709 -5.704 -10.938 1.00 0.00 60 VAL A C 8
ATOM 11168 O O . VAL A 1 60 ? -7.725 -6.377 -11.106 1.00 0.00 60 VAL A O 8
ATOM 11181 N N . ASN A 1 61 ? -5.904 -5.860 -9.892 1.00 0.00 61 ASN A N 8
ATOM 11182 C CA . ASN A 1 61 ? -6.175 -6.853 -8.859 1.00 0.00 61 ASN A CA 8
ATOM 11183 C C . ASN A 1 61 ? -6.430 -8.224 -9.478 1.00 0.00 61 ASN A C 8
ATOM 11184 O O . ASN A 1 61 ? -7.188 -9.029 -8.938 1.00 0.00 61 ASN A O 8
ATOM 11195 N N . GLY A 1 62 ? -5.791 -8.484 -10.614 1.00 0.00 62 GLY A N 8
ATOM 11196 C CA . GLY A 1 62 ? -5.961 -9.758 -11.287 1.00 0.00 62 GLY A CA 8
ATOM 11197 C C . GLY A 1 62 ? -7.292 -9.861 -12.006 1.00 0.00 62 GLY A C 8
ATOM 11198 O O . GLY A 1 62 ? -8.022 -10.837 -11.838 1.00 0.00 62 GLY A O 8
ATOM 11202 N N . ASN A 1 63 ? -7.610 -8.850 -12.808 1.00 0.00 63 ASN A N 8
ATOM 11203 C CA . ASN A 1 63 ? -8.863 -8.830 -13.553 1.00 0.00 63 ASN A CA 8
ATOM 11204 C C . ASN A 1 63 ? -8.893 -7.663 -14.536 1.00 0.00 63 ASN A C 8
ATOM 11205 O O . ASN A 1 63 ? -8.557 -6.533 -14.185 1.00 0.00 63 ASN A O 8
ATOM 11216 N N . ASN A 1 64 ? -9.300 -7.946 -15.769 1.00 0.00 64 ASN A N 8
ATOM 11217 C CA . ASN A 1 64 ? -9.374 -6.921 -16.804 1.00 0.00 64 ASN A CA 8
ATOM 11218 C C . ASN A 1 64 ? -10.374 -5.834 -16.422 1.00 0.00 64 ASN A C 8
ATOM 11219 O O . ASN A 1 64 ? -11.469 -6.126 -15.940 1.00 0.00 64 ASN A O 8
ATOM 11230 N N . ILE A 1 65 ? -9.989 -4.581 -16.640 1.00 0.00 65 ILE A N 8
ATOM 11231 C CA . ILE A 1 65 ? -10.853 -3.451 -16.320 1.00 0.00 65 ILE A CA 8
ATOM 11232 C C . ILE A 1 65 ? -11.970 -3.305 -17.347 1.00 0.00 65 ILE A C 8
ATOM 11233 O O . ILE A 1 65 ? -13.051 -2.800 -17.039 1.00 0.00 65 ILE A O 8
ATOM 11249 N N . THR A 1 66 ? -11.705 -3.752 -18.571 1.00 0.00 66 THR A N 8
ATOM 11250 C CA . THR A 1 66 ? -12.688 -3.672 -19.644 1.00 0.00 66 THR A CA 8
ATOM 11251 C C . THR A 1 66 ? -14.005 -4.319 -19.232 1.00 0.00 66 THR A C 8
ATOM 11252 O O . THR A 1 66 ? -15.069 -3.959 -19.736 1.00 0.00 66 THR A O 8
ATOM 11263 N N . SER A 1 67 ? -13.928 -5.275 -18.312 1.00 0.00 67 SER A N 8
ATOM 11264 C CA . SER A 1 67 ? -15.115 -5.975 -17.834 1.00 0.00 67 SER A CA 8
ATOM 11265 C C . SER A 1 67 ? -15.629 -5.350 -16.541 1.00 0.00 67 SER A C 8
ATOM 11266 O O . SER A 1 67 ? -16.165 -6.042 -15.676 1.00 0.00 67 SER A O 8
ATOM 11274 N N . MET A 1 68 ? -15.462 -4.038 -16.418 1.00 0.00 68 MET A N 8
ATOM 11275 C CA . MET A 1 68 ? -15.910 -3.319 -15.230 1.00 0.00 68 MET A CA 8
ATOM 11276 C C . MET A 1 68 ? -15.910 -1.813 -15.475 1.00 0.00 68 MET A C 8
ATOM 11277 O O . MET A 1 68 ? -16.946 -1.224 -15.784 1.00 0.00 68 MET A O 8
ATOM 11291 N N . LYS A 1 69 ? -14.743 -1.195 -15.334 1.00 0.00 69 LYS A N 8
ATOM 11292 C CA . LYS A 1 69 ? -14.607 0.242 -15.539 1.00 0.00 69 LYS A CA 8
ATOM 11293 C C . LYS A 1 69 ? -13.465 0.548 -16.503 1.00 0.00 69 LYS A C 8
ATOM 11294 O O . LYS A 1 69 ? -12.632 -0.312 -16.787 1.00 0.00 69 LYS A O 8
ATOM 11313 N N . GLY A 1 70 ? -13.431 1.781 -17.001 1.00 0.00 70 GLY A N 8
ATOM 11314 C CA . GLY A 1 70 ? -12.385 2.179 -17.925 1.00 0.00 70 GLY A CA 8
ATOM 11315 C C . GLY A 1 70 ? -11.208 2.827 -17.225 1.00 0.00 70 GLY A C 8
ATOM 11316 O O . GLY A 1 70 ? -10.428 2.152 -16.551 1.00 0.00 70 GLY A O 8
ATOM 11320 N N . LEU A 1 71 ? -11.076 4.139 -17.384 1.00 0.00 71 LEU A N 8
ATOM 11321 C CA . LEU A 1 71 ? -9.983 4.879 -16.763 1.00 0.00 71 LEU A CA 8
ATOM 11322 C C . LEU A 1 71 ? -10.286 5.169 -15.296 1.00 0.00 71 LEU A C 8
ATOM 11323 O O . LEU A 1 71 ? -9.386 5.473 -14.514 1.00 0.00 71 LEU A O 8
ATOM 11339 N N . ASP A 1 72 ? -11.560 5.072 -14.931 1.00 0.00 72 ASP A N 8
ATOM 11340 C CA . ASP A 1 72 ? -11.982 5.321 -13.557 1.00 0.00 72 ASP A CA 8
ATOM 11341 C C . ASP A 1 72 ? -11.908 4.044 -12.726 1.00 0.00 72 ASP A C 8
ATOM 11342 O O . ASP A 1 72 ? -12.389 3.998 -11.593 1.00 0.00 72 ASP A O 8
ATOM 11351 N N . THR A 1 73 ? -11.304 3.006 -13.297 1.00 0.00 73 THR A N 8
ATOM 11352 C CA . THR A 1 73 ? -11.170 1.728 -12.611 1.00 0.00 73 THR A CA 8
ATOM 11353 C C . THR A 1 73 ? -10.341 1.871 -11.339 1.00 0.00 73 THR A C 8
ATOM 11354 O O . THR A 1 73 ? -9.290 2.512 -11.342 1.00 0.00 73 THR A O 8
ATOM 11365 N N . GLU A 1 74 ? -10.819 1.269 -10.255 1.00 0.00 74 GLU A N 8
ATOM 11366 C CA . GLU A 1 74 ? -10.121 1.331 -8.977 1.00 0.00 74 GLU A CA 8
ATOM 11367 C C . GLU A 1 74 ? -9.434 0.003 -8.667 1.00 0.00 74 GLU A C 8
ATOM 11368 O O . GLU A 1 74 ? -9.687 -1.006 -9.325 1.00 0.00 74 GLU A O 8
ATOM 11380 N N . ILE A 1 75 ? -8.565 0.014 -7.662 1.00 0.00 75 ILE A N 8
ATOM 11381 C CA . ILE A 1 75 ? -7.842 -1.188 -7.265 1.00 0.00 75 ILE A CA 8
ATOM 11382 C C . ILE A 1 75 ? -8.281 -1.662 -5.884 1.00 0.00 75 ILE A C 8
ATOM 11383 O O . ILE A 1 75 ? -8.735 -0.870 -5.058 1.00 0.00 75 ILE A O 8
ATOM 11399 N N . LYS A 1 76 ? -8.141 -2.960 -5.638 1.00 0.00 76 LYS A N 8
ATOM 11400 C CA . LYS A 1 76 ? -8.520 -3.542 -4.356 1.00 0.00 76 LYS A CA 8
ATOM 11401 C C . LYS A 1 76 ? -7.441 -3.293 -3.306 1.00 0.00 76 LYS A C 8
ATOM 11402 O O . LYS A 1 76 ? -6.371 -2.769 -3.614 1.00 0.00 76 LYS A O 8
ATOM 11421 N N . ASP A 1 77 ? -7.730 -3.674 -2.067 1.00 0.00 77 ASP A N 8
ATOM 11422 C CA . ASP A 1 77 ? -6.784 -3.494 -0.972 1.00 0.00 77 ASP A CA 8
ATOM 11423 C C . ASP A 1 77 ? -5.443 -4.144 -1.300 1.00 0.00 77 ASP A C 8
ATOM 11424 O O . ASP A 1 77 ? -4.396 -3.703 -0.827 1.00 0.00 77 ASP A O 8
ATOM 11433 N N . ASP A 1 78 ? -5.484 -5.195 -2.112 1.00 0.00 78 ASP A N 8
ATOM 11434 C CA . ASP A 1 78 ? -4.273 -5.907 -2.503 1.00 0.00 78 ASP A CA 8
ATOM 11435 C C . ASP A 1 78 ? -3.309 -4.977 -3.235 1.00 0.00 78 ASP A C 8
ATOM 11436 O O . ASP A 1 78 ? -2.099 -5.026 -3.017 1.00 0.00 78 ASP A O 8
ATOM 11445 N N . ASP A 1 79 ? -3.855 -4.133 -4.103 1.00 0.00 79 ASP A N 8
ATOM 11446 C CA . ASP A 1 79 ? -3.044 -3.192 -4.868 1.00 0.00 79 ASP A CA 8
ATOM 11447 C C . ASP A 1 79 ? -2.090 -3.931 -5.801 1.00 0.00 79 ASP A C 8
ATOM 11448 O O . ASP A 1 79 ? -0.930 -4.165 -5.463 1.00 0.00 79 ASP A O 8
ATOM 11457 N N . LYS A 1 80 ? -2.587 -4.296 -6.978 1.00 0.00 80 LYS A N 8
ATOM 11458 C CA . LYS A 1 80 ? -1.780 -5.007 -7.963 1.00 0.00 80 LYS A CA 8
ATOM 11459 C C . LYS A 1 80 ? -2.204 -4.640 -9.381 1.00 0.00 80 LYS A C 8
ATOM 11460 O O . LYS A 1 80 ? -3.367 -4.800 -9.753 1.00 0.00 80 LYS A O 8
ATOM 11479 N N . ILE A 1 81 ? -1.253 -4.149 -10.169 1.00 0.00 81 ILE A N 8
ATOM 11480 C CA . ILE A 1 81 ? -1.528 -3.762 -11.547 1.00 0.00 81 ILE A CA 8
ATOM 11481 C C . ILE A 1 81 ? -0.597 -4.482 -12.516 1.00 0.00 81 ILE A C 8
ATOM 11482 O O . ILE A 1 81 ? 0.592 -4.651 -12.242 1.00 0.00 81 ILE A O 8
ATOM 11498 N N . ASP A 1 82 ? -1.144 -4.902 -13.652 1.00 0.00 82 ASP A N 8
ATOM 11499 C CA . ASP A 1 82 ? -0.361 -5.602 -14.664 1.00 0.00 82 ASP A CA 8
ATOM 11500 C C . ASP A 1 82 ? -0.380 -4.841 -15.987 1.00 0.00 82 ASP A C 8
ATOM 11501 O O . ASP A 1 82 ? -1.436 -4.410 -16.452 1.00 0.00 82 ASP A O 8
ATOM 11510 N N . LEU A 1 83 ? 0.794 -4.679 -16.586 1.00 0.00 83 LEU A N 8
ATOM 11511 C CA . LEU A 1 83 ? 0.913 -3.968 -17.855 1.00 0.00 83 LEU A CA 8
ATOM 11512 C C . LEU A 1 83 ? 1.312 -4.922 -18.977 1.00 0.00 83 LEU A C 8
ATOM 11513 O O . LEU A 1 83 ? 2.413 -5.471 -18.978 1.00 0.00 83 LEU A O 8
ATOM 11529 N N . PHE A 1 84 ? 0.409 -5.112 -19.934 1.00 0.00 84 PHE A N 8
ATOM 11530 C CA . PHE A 1 84 ? 0.666 -5.998 -21.063 1.00 0.00 84 PHE A CA 8
ATOM 11531 C C . PHE A 1 84 ? 0.525 -5.249 -22.385 1.00 0.00 84 PHE A C 8
ATOM 11532 O O . PHE A 1 84 ? -0.281 -4.328 -22.523 1.00 0.00 84 PHE A O 8
ATOM 11549 N N . PRO A 1 85 ? 1.328 -5.652 -23.381 1.00 0.00 85 PRO A N 8
ATOM 11550 C CA . PRO A 1 85 ? 1.312 -5.033 -24.710 1.00 0.00 85 PRO A CA 8
ATOM 11551 C C . PRO A 1 85 ? 0.034 -5.347 -25.481 1.00 0.00 85 PRO A C 8
ATOM 11552 O O . PRO A 1 85 ? -0.423 -6.490 -25.533 1.00 0.00 85 PRO A O 8
ATOM 11563 N N . PRO A 1 86 ? -0.558 -4.312 -26.095 1.00 0.00 86 PRO A N 8
ATOM 11564 C CA . PRO A 1 86 ? -1.791 -4.454 -26.875 1.00 0.00 86 PRO A CA 8
ATOM 11565 C C . PRO A 1 86 ? -1.570 -5.224 -28.173 1.00 0.00 86 PRO A C 8
ATOM 11566 O O . PRO A 1 86 ? -0.880 -4.752 -29.076 1.00 0.00 86 PRO A O 8
ATOM 11577 N N . VAL A 1 87 ? -2.161 -6.412 -28.258 1.00 0.00 87 VAL A N 8
ATOM 11578 C CA . VAL A 1 87 ? -2.030 -7.247 -29.446 1.00 0.00 87 VAL A CA 8
ATOM 11579 C C . VAL A 1 87 ? -0.566 -7.429 -29.831 1.00 0.00 87 VAL A C 8
ATOM 11580 O O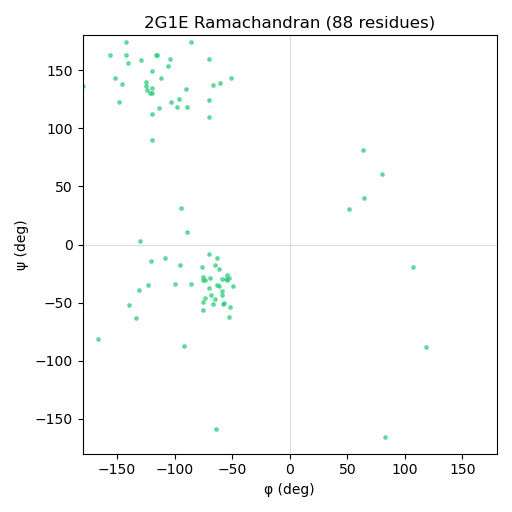 . VAL A 1 87 ? -0.224 -7.462 -31.013 1.00 0.00 87 VAL A O 8
ATOM 11593 N N . ALA A 1 88 ? 0.294 -7.549 -28.825 1.00 0.00 88 ALA A N 8
ATOM 11594 C CA . ALA A 1 88 ? 1.721 -7.731 -29.058 1.00 0.00 88 ALA A CA 8
ATOM 11595 C C . ALA A 1 88 ? 2.327 -6.508 -29.738 1.00 0.00 88 ALA A C 8
ATOM 11596 O O . ALA A 1 88 ? 3.100 -6.633 -30.687 1.00 0.00 88 ALA A O 8
ATOM 11603 N N . GLY A 1 89 ? 1.970 -5.326 -29.246 1.00 0.00 89 GLY A N 8
ATOM 11604 C CA . GLY A 1 89 ? 2.487 -4.097 -29.819 1.00 0.00 89 GLY A CA 8
ATOM 11605 C C . GLY A 1 89 ? 2.001 -3.869 -31.237 1.00 0.00 89 GLY A C 8
ATOM 11606 O O . GLY A 1 89 ? 0.985 -4.426 -31.649 1.00 0.00 89 GLY A O 8
ATOM 11610 N N . GLY A 1 90 ? 2.729 -3.045 -31.985 1.00 0.00 90 GLY A N 8
ATOM 11611 C CA . GLY A 1 90 ? 2.349 -2.757 -33.356 1.00 0.00 90 GLY A CA 8
ATOM 11612 C C . GLY A 1 90 ? 3.426 -3.145 -34.349 1.00 0.00 90 GLY A C 8
ATOM 11613 O O . GLY A 1 90 ? 3.173 -3.906 -35.283 1.00 0.00 90 GLY A O 8
ATOM 11617 N N . MET A 1 1 ? 1.382 0.647 -0.296 1.00 0.00 1 MET A N 9
ATOM 11618 C CA . MET A 1 1 ? 2.042 0.697 -1.596 1.00 0.00 1 MET A CA 9
ATOM 11619 C C . MET A 1 1 ? 1.390 -0.275 -2.574 1.00 0.00 1 MET A C 9
ATOM 11620 O O . MET A 1 1 ? 0.636 -1.162 -2.173 1.00 0.00 1 MET A O 9
ATOM 11634 N N . VAL A 1 2 ? 1.686 -0.103 -3.858 1.00 0.00 2 VAL A N 9
ATOM 11635 C CA . VAL A 1 2 ? 1.130 -0.966 -4.893 1.00 0.00 2 VAL A CA 9
ATOM 11636 C C . VAL A 1 2 ? 2.235 -1.620 -5.716 1.00 0.00 2 VAL A C 9
ATOM 11637 O O . VAL A 1 2 ? 3.188 -0.961 -6.133 1.00 0.00 2 VAL A O 9
ATOM 11650 N N . THR A 1 3 ? 2.101 -2.923 -5.947 1.00 0.00 3 THR A N 9
ATOM 11651 C CA . THR A 1 3 ? 3.087 -3.668 -6.719 1.00 0.00 3 THR A CA 9
ATOM 11652 C C . THR A 1 3 ? 2.634 -3.846 -8.163 1.00 0.00 3 THR A C 9
ATOM 11653 O O . THR A 1 3 ? 1.645 -4.527 -8.435 1.00 0.00 3 THR A O 9
ATOM 11664 N N . VAL A 1 4 ? 3.364 -3.229 -9.088 1.00 0.00 4 VAL A N 9
ATOM 11665 C CA . VAL A 1 4 ? 3.038 -3.322 -10.506 1.00 0.00 4 VAL A CA 9
ATOM 11666 C C . VAL A 1 4 ? 4.027 -4.221 -11.240 1.00 0.00 4 VAL A C 9
ATOM 11667 O O . VAL A 1 4 ? 5.197 -4.307 -10.868 1.00 0.00 4 VAL A O 9
ATOM 11680 N N . ARG A 1 5 ? 3.548 -4.889 -12.284 1.00 0.00 5 ARG A N 9
ATOM 11681 C CA . ARG A 1 5 ? 4.390 -5.782 -13.071 1.00 0.00 5 ARG A CA 9
ATOM 11682 C C . ARG A 1 5 ? 4.568 -5.253 -14.490 1.00 0.00 5 ARG A C 9
ATOM 11683 O O . ARG A 1 5 ? 3.674 -4.608 -15.040 1.00 0.00 5 ARG A O 9
ATOM 11704 N N . TYR A 1 6 ? 5.727 -5.528 -15.078 1.00 0.00 6 TYR A N 9
ATOM 11705 C CA . TYR A 1 6 ? 6.023 -5.077 -16.433 1.00 0.00 6 TYR A CA 9
ATOM 11706 C C . TYR A 1 6 ? 6.375 -6.256 -17.335 1.00 0.00 6 TYR A C 9
ATOM 11707 O O . TYR A 1 6 ? 7.273 -7.041 -17.028 1.00 0.00 6 TYR A O 9
ATOM 11725 N N . TYR A 1 7 ? 5.662 -6.373 -18.449 1.00 0.00 7 TYR A N 9
ATOM 11726 C CA . TYR A 1 7 ? 5.897 -7.457 -19.396 1.00 0.00 7 TYR A CA 9
ATOM 11727 C C . TYR A 1 7 ? 6.110 -6.912 -20.805 1.00 0.00 7 TYR A C 9
ATOM 11728 O O . TYR A 1 7 ? 6.938 -7.421 -21.561 1.00 0.00 7 TYR A O 9
ATOM 11746 N N . ALA A 1 8 ? 5.358 -5.872 -21.151 1.00 0.00 8 ALA A N 9
ATOM 11747 C CA . ALA A 1 8 ? 5.465 -5.256 -22.467 1.00 0.00 8 ALA A CA 9
ATOM 11748 C C . ALA A 1 8 ? 6.839 -4.626 -22.668 1.00 0.00 8 ALA A C 9
ATOM 11749 O O . ALA A 1 8 ? 7.816 -5.024 -22.031 1.00 0.00 8 ALA A O 9
ATOM 11756 N N . THR A 1 9 ? 6.909 -3.641 -23.558 1.00 0.00 9 THR A N 9
ATOM 11757 C CA . THR A 1 9 ? 8.164 -2.957 -23.844 1.00 0.00 9 THR A CA 9
ATOM 11758 C C . THR A 1 9 ? 8.674 -2.207 -22.618 1.00 0.00 9 THR A C 9
ATOM 11759 O O . THR A 1 9 ? 9.803 -1.716 -22.603 1.00 0.00 9 THR A O 9
ATOM 11770 N N . LEU A 1 10 ? 7.835 -2.123 -21.591 1.00 0.00 10 LEU A N 9
ATOM 11771 C CA . LEU A 1 10 ? 8.201 -1.433 -20.359 1.00 0.00 10 LEU A CA 9
ATOM 11772 C C . LEU A 1 10 ? 9.333 -2.162 -19.642 1.00 0.00 10 LEU A C 9
ATOM 11773 O O . LEU A 1 10 ? 10.162 -1.541 -18.977 1.00 0.00 10 LEU A O 9
ATOM 11789 N N . ARG A 1 11 ? 9.361 -3.484 -19.783 1.00 0.00 11 ARG A N 9
ATOM 11790 C CA . ARG A 1 11 ? 10.391 -4.298 -19.149 1.00 0.00 11 ARG A CA 9
ATOM 11791 C C . ARG A 1 11 ? 11.783 -3.761 -19.472 1.00 0.00 11 ARG A C 9
ATOM 11792 O O . ARG A 1 11 ? 12.537 -3.353 -18.589 1.00 0.00 11 ARG A O 9
ATOM 11813 N N . PRO A 1 12 ? 12.132 -3.761 -20.767 1.00 0.00 12 PRO A N 9
ATOM 11814 C CA . PRO A 1 12 ? 13.434 -3.278 -21.236 1.00 0.00 12 PRO A CA 9
ATOM 11815 C C . PRO A 1 12 ? 13.575 -1.766 -21.097 1.00 0.00 12 PRO A C 9
ATOM 11816 O O . PRO A 1 12 ? 14.658 -1.213 -21.296 1.00 0.00 12 PRO A O 9
ATOM 11827 N N . ILE A 1 13 ? 12.476 -1.103 -20.754 1.00 0.00 13 ILE A N 9
ATOM 11828 C CA . ILE A 1 13 ? 12.479 0.345 -20.587 1.00 0.00 13 ILE A CA 9
ATOM 11829 C C . ILE A 1 13 ? 12.780 0.732 -19.143 1.00 0.00 13 ILE A C 9
ATOM 11830 O O . ILE A 1 13 ? 13.346 1.793 -18.877 1.00 0.00 13 ILE A O 9
ATOM 11846 N N . THR A 1 14 ? 12.399 -0.137 -18.212 1.00 0.00 14 THR A N 9
ATOM 11847 C CA . THR A 1 14 ? 12.629 0.112 -16.794 1.00 0.00 14 THR A CA 9
ATOM 11848 C C . THR A 1 14 ? 13.760 -0.759 -16.259 1.00 0.00 14 THR A C 9
ATOM 11849 O O . THR A 1 14 ? 14.263 -0.534 -15.158 1.00 0.00 14 THR A O 9
ATOM 11860 N N . LYS A 1 15 ? 14.158 -1.753 -17.046 1.00 0.00 15 LYS A N 9
ATOM 11861 C CA . LYS A 1 15 ? 15.232 -2.657 -16.652 1.00 0.00 15 LYS A CA 9
ATOM 11862 C C . LYS A 1 15 ? 14.886 -3.382 -15.356 1.00 0.00 15 LYS A C 9
ATOM 11863 O O . LYS A 1 15 ? 15.770 -3.743 -14.579 1.00 0.00 15 LYS A O 9
ATOM 11882 N N . LYS A 1 16 ? 13.594 -3.594 -15.129 1.00 0.00 16 LYS A N 9
ATOM 11883 C CA . LYS A 1 16 ? 13.130 -4.279 -13.928 1.00 0.00 16 LYS A CA 9
ATOM 11884 C C . LYS A 1 16 ? 11.961 -5.205 -14.247 1.00 0.00 16 LYS A C 9
ATOM 11885 O O . LYS A 1 16 ? 11.315 -5.071 -15.287 1.00 0.00 16 LYS A O 9
ATOM 11904 N N . LYS A 1 17 ? 11.692 -6.144 -13.346 1.00 0.00 17 LYS A N 9
ATOM 11905 C CA . LYS A 1 17 ? 10.599 -7.091 -13.529 1.00 0.00 17 LYS A CA 9
ATOM 11906 C C . LYS A 1 17 ? 9.398 -6.709 -12.670 1.00 0.00 17 LYS A C 9
ATOM 11907 O O . LYS A 1 17 ? 8.257 -7.022 -13.007 1.00 0.00 17 LYS A O 9
ATOM 11926 N N . GLU A 1 18 ? 9.663 -6.029 -11.559 1.00 0.00 18 GLU A N 9
ATOM 11927 C CA . GLU A 1 18 ? 8.603 -5.604 -10.652 1.00 0.00 18 GLU A CA 9
ATOM 11928 C C . GLU A 1 18 ? 9.023 -4.365 -9.866 1.00 0.00 18 GLU A C 9
ATOM 11929 O O . GLU A 1 18 ? 10.187 -4.220 -9.493 1.00 0.00 18 GLU A O 9
ATOM 11941 N N . GLU A 1 19 ? 8.067 -3.476 -9.618 1.00 0.00 19 GLU A N 9
ATOM 11942 C CA . GLU A 1 19 ? 8.339 -2.249 -8.878 1.00 0.00 19 GLU A CA 9
ATOM 11943 C C . GLU A 1 19 ? 7.160 -1.883 -7.980 1.00 0.00 19 GLU A C 9
ATOM 11944 O O . GLU A 1 19 ? 6.048 -2.381 -8.161 1.00 0.00 19 GLU A O 9
ATOM 11956 N N . THR A 1 20 ? 7.411 -1.009 -7.010 1.00 0.00 20 THR A N 9
ATOM 11957 C CA . THR A 1 20 ? 6.373 -0.577 -6.083 1.00 0.00 20 THR A CA 9
ATOM 11958 C C . THR A 1 20 ? 6.119 0.921 -6.202 1.00 0.00 20 THR A C 9
ATOM 11959 O O . THR A 1 20 ? 7.025 1.691 -6.519 1.00 0.00 20 THR A O 9
ATOM 11970 N N . PHE A 1 21 ? 4.880 1.328 -5.945 1.00 0.00 21 PHE A N 9
ATOM 11971 C CA . PHE A 1 21 ? 4.506 2.736 -6.023 1.00 0.00 21 PHE A CA 9
ATOM 11972 C C . PHE A 1 21 ? 3.606 3.125 -4.855 1.00 0.00 21 PHE A C 9
ATOM 11973 O O . PHE A 1 21 ? 3.043 2.266 -4.178 1.00 0.00 21 PHE A O 9
ATOM 11990 N N . ASN A 1 22 ? 3.476 4.428 -4.624 1.00 0.00 22 ASN A N 9
ATOM 11991 C CA . ASN A 1 22 ? 2.645 4.932 -3.537 1.00 0.00 22 ASN A CA 9
ATOM 11992 C C . ASN A 1 22 ? 1.944 6.225 -3.943 1.00 0.00 22 ASN A C 9
ATOM 11993 O O . ASN A 1 22 ? 2.509 7.052 -4.658 1.00 0.00 22 ASN A O 9
ATOM 12004 N N . GLY A 1 23 ? 0.709 6.393 -3.480 1.00 0.00 23 GLY A N 9
ATOM 12005 C CA . GLY A 1 23 ? -0.049 7.587 -3.804 1.00 0.00 23 GLY A CA 9
ATOM 12006 C C . GLY A 1 23 ? -1.121 7.328 -4.845 1.00 0.00 23 GLY A C 9
ATOM 12007 O O . GLY A 1 23 ? -2.101 8.068 -4.932 1.00 0.00 23 GLY A O 9
ATOM 12011 N N . ILE A 1 24 ? -0.934 6.277 -5.636 1.00 0.00 24 ILE A N 9
ATOM 12012 C CA . ILE A 1 24 ? -1.893 5.924 -6.675 1.00 0.00 24 ILE A CA 9
ATOM 12013 C C . ILE A 1 24 ? -2.911 4.911 -6.163 1.00 0.00 24 ILE A C 9
ATOM 12014 O O . ILE A 1 24 ? -2.547 3.838 -5.682 1.00 0.00 24 ILE A O 9
ATOM 12030 N N . SER A 1 25 ? -4.189 5.259 -6.270 1.00 0.00 25 SER A N 9
ATOM 12031 C CA . SER A 1 25 ? -5.261 4.381 -5.816 1.00 0.00 25 SER A CA 9
ATOM 12032 C C . SER A 1 25 ? -6.148 3.957 -6.983 1.00 0.00 25 SER A C 9
ATOM 12033 O O . SER A 1 25 ? -6.802 2.915 -6.935 1.00 0.00 25 SER A O 9
ATOM 12041 N N . LYS A 1 26 ? -6.164 4.773 -8.031 1.00 0.00 26 LYS A N 9
ATOM 12042 C CA . LYS A 1 26 ? -6.968 4.484 -9.213 1.00 0.00 26 LYS A CA 9
ATOM 12043 C C . LYS A 1 26 ? -6.081 4.247 -10.431 1.00 0.00 26 LYS A C 9
ATOM 12044 O O . LYS A 1 26 ? -4.963 4.759 -10.504 1.00 0.00 26 LYS A O 9
ATOM 12063 N N . ILE A 1 27 ? -6.586 3.471 -11.383 1.00 0.00 27 ILE A N 9
ATOM 12064 C CA . ILE A 1 27 ? -5.839 3.169 -12.598 1.00 0.00 27 ILE A CA 9
ATOM 12065 C C . ILE A 1 27 ? -5.524 4.440 -13.380 1.00 0.00 27 ILE A C 9
ATOM 12066 O O . ILE A 1 27 ? -4.431 4.591 -13.925 1.00 0.00 27 ILE A O 9
ATOM 12082 N N . SER A 1 28 ? -6.489 5.352 -13.428 1.00 0.00 28 SER A N 9
ATOM 12083 C CA . SER A 1 28 ? -6.317 6.611 -14.145 1.00 0.00 28 SER A CA 9
ATOM 12084 C C . SER A 1 28 ? -5.036 7.314 -13.707 1.00 0.00 28 SER A C 9
ATOM 12085 O O . SER A 1 28 ? -4.192 7.660 -14.533 1.00 0.00 28 SER A O 9
ATOM 12093 N N . GLU A 1 29 ? -4.899 7.521 -12.401 1.00 0.00 29 GLU A N 9
ATOM 12094 C CA . GLU A 1 29 ? -3.721 8.184 -11.853 1.00 0.00 29 GLU A CA 9
ATOM 12095 C C . GLU A 1 29 ? -2.460 7.371 -12.132 1.00 0.00 29 GLU A C 9
ATOM 12096 O O . GLU A 1 29 ? -1.373 7.927 -12.294 1.00 0.00 29 GLU A O 9
ATOM 12108 N N . LEU A 1 30 ? -2.613 6.053 -12.187 1.00 0.00 30 LEU A N 9
ATOM 12109 C CA . LEU A 1 30 ? -1.487 5.162 -12.447 1.00 0.00 30 LEU A CA 9
ATOM 12110 C C . LEU A 1 30 ? -0.980 5.327 -13.876 1.00 0.00 30 LEU A C 9
ATOM 12111 O O . LEU A 1 30 ? 0.215 5.519 -14.104 1.00 0.00 30 LEU A O 9
ATOM 12127 N N . LEU A 1 31 ? -1.896 5.254 -14.835 1.00 0.00 31 LEU A N 9
ATOM 12128 C CA . LEU A 1 31 ? -1.543 5.397 -16.243 1.00 0.00 31 LEU A CA 9
ATOM 12129 C C . LEU A 1 31 ? -0.710 6.655 -16.470 1.00 0.00 31 LEU A C 9
ATOM 12130 O O . LEU A 1 31 ? 0.346 6.605 -17.100 1.00 0.00 31 LEU A O 9
ATOM 12146 N N . GLU A 1 32 ? -1.191 7.780 -15.950 1.00 0.00 32 GLU A N 9
ATOM 12147 C CA . GLU A 1 32 ? -0.489 9.049 -16.095 1.00 0.00 32 GLU A CA 9
ATOM 12148 C C . GLU A 1 32 ? 0.851 9.017 -15.366 1.00 0.00 32 GLU A C 9
ATOM 12149 O O . GLU A 1 32 ? 1.803 9.687 -15.765 1.00 0.00 32 GLU A O 9
ATOM 12161 N N . ARG A 1 33 ? 0.916 8.232 -14.295 1.00 0.00 33 ARG A N 9
ATOM 12162 C CA . ARG A 1 33 ? 2.138 8.113 -13.509 1.00 0.00 33 ARG A CA 9
ATOM 12163 C C . ARG A 1 33 ? 3.202 7.329 -14.273 1.00 0.00 33 ARG A C 9
ATOM 12164 O O . ARG A 1 33 ? 4.398 7.585 -14.131 1.00 0.00 33 ARG A O 9
ATOM 12185 N N . LEU A 1 34 ? 2.758 6.373 -15.081 1.00 0.00 34 LEU A N 9
ATOM 12186 C CA . LEU A 1 34 ? 3.671 5.550 -15.867 1.00 0.00 34 LEU A CA 9
ATOM 12187 C C . LEU A 1 34 ? 4.324 6.369 -16.976 1.00 0.00 34 LEU A C 9
ATOM 12188 O O . LEU A 1 34 ? 5.548 6.384 -17.113 1.00 0.00 34 LEU A O 9
ATOM 12204 N N . LYS A 1 35 ? 3.500 7.052 -17.763 1.00 0.00 35 LYS A N 9
ATOM 12205 C CA . LYS A 1 35 ? 3.997 7.878 -18.858 1.00 0.00 35 LYS A CA 9
ATOM 12206 C C . LYS A 1 35 ? 4.983 8.923 -18.347 1.00 0.00 35 LYS A C 9
ATOM 12207 O O . LYS A 1 35 ? 5.995 9.202 -18.990 1.00 0.00 35 LYS A O 9
ATOM 12226 N N . VAL A 1 36 ? 4.682 9.498 -17.187 1.00 0.00 36 VAL A N 9
ATOM 12227 C CA . VAL A 1 36 ? 5.543 10.511 -16.589 1.00 0.00 36 VAL A CA 9
ATOM 12228 C C . VAL A 1 36 ? 6.794 9.881 -15.986 1.00 0.00 36 VAL A C 9
ATOM 12229 O O . VAL A 1 36 ? 7.915 10.246 -16.338 1.00 0.00 36 VAL A O 9
ATOM 12242 N N . GLU A 1 37 ? 6.593 8.934 -15.075 1.00 0.00 37 GLU A N 9
ATOM 12243 C CA . GLU A 1 37 ? 7.705 8.254 -14.422 1.00 0.00 37 GLU A CA 9
ATOM 12244 C C . GLU A 1 37 ? 8.689 7.708 -15.453 1.00 0.00 37 GLU A C 9
ATOM 12245 O O . GLU A 1 37 ? 9.895 7.938 -15.358 1.00 0.00 37 GLU A O 9
ATOM 12257 N N . TYR A 1 38 ? 8.166 6.984 -16.435 1.00 0.00 38 TYR A N 9
ATOM 12258 C CA . TYR A 1 38 ? 8.997 6.402 -17.482 1.00 0.00 38 TYR A CA 9
ATOM 12259 C C . TYR A 1 38 ? 9.425 7.463 -18.491 1.00 0.00 38 TYR A C 9
ATOM 12260 O O . TYR A 1 38 ? 10.456 7.331 -19.149 1.00 0.00 38 TYR A O 9
ATOM 12278 N N . GLY A 1 39 ? 8.624 8.518 -18.606 1.00 0.00 39 GLY A N 9
ATOM 12279 C CA . GLY A 1 39 ? 8.935 9.588 -19.536 1.00 0.00 39 GLY A CA 9
ATOM 12280 C C . GLY A 1 39 ? 8.323 9.363 -20.905 1.00 0.00 39 GLY A C 9
ATOM 12281 O O . GLY A 1 39 ? 7.446 8.515 -21.068 1.00 0.00 39 GLY A O 9
ATOM 12285 N N . SER A 1 40 ? 8.785 10.126 -21.890 1.00 0.00 40 SER A N 9
ATOM 12286 C CA . SER A 1 40 ? 8.274 10.010 -23.251 1.00 0.00 40 SER A CA 9
ATOM 12287 C C . SER A 1 40 ? 8.785 8.736 -23.917 1.00 0.00 40 SER A C 9
ATOM 12288 O O . SER A 1 40 ? 8.111 8.154 -24.766 1.00 0.00 40 SER A O 9
ATOM 12296 N N . GLU A 1 41 ? 9.981 8.309 -23.524 1.00 0.00 41 GLU A N 9
ATOM 12297 C CA . GLU A 1 41 ? 10.583 7.105 -24.083 1.00 0.00 41 GLU A CA 9
ATOM 12298 C C . GLU A 1 41 ? 9.600 5.938 -24.048 1.00 0.00 41 GLU A C 9
ATOM 12299 O O . GLU A 1 41 ? 9.548 5.127 -24.972 1.00 0.00 41 GLU A O 9
ATOM 12311 N N . PHE A 1 42 ? 8.822 5.860 -22.973 1.00 0.00 42 PHE A N 9
ATOM 12312 C CA . PHE A 1 42 ? 7.841 4.793 -22.815 1.00 0.00 42 PHE A CA 9
ATOM 12313 C C . PHE A 1 42 ? 6.625 5.036 -23.704 1.00 0.00 42 PHE A C 9
ATOM 12314 O O . PHE A 1 42 ? 6.032 4.097 -24.236 1.00 0.00 42 PHE A O 9
ATOM 12331 N N . THR A 1 43 ? 6.257 6.304 -23.860 1.00 0.00 43 THR A N 9
ATOM 12332 C CA . THR A 1 43 ? 5.111 6.672 -24.682 1.00 0.00 43 THR A CA 9
ATOM 12333 C C . THR A 1 43 ? 5.352 6.328 -26.147 1.00 0.00 43 THR A C 9
ATOM 12334 O O . THR A 1 43 ? 4.499 5.732 -26.804 1.00 0.00 43 THR A O 9
ATOM 12345 N N . LYS A 1 44 ? 6.521 6.706 -26.654 1.00 0.00 44 LYS A N 9
ATOM 12346 C CA . LYS A 1 44 ? 6.876 6.436 -28.042 1.00 0.00 44 LYS A CA 9
ATOM 12347 C C . LYS A 1 44 ? 7.185 4.956 -28.247 1.00 0.00 44 LYS A C 9
ATOM 12348 O O . LYS A 1 44 ? 7.030 4.428 -29.347 1.00 0.00 44 LYS A O 9
ATOM 12367 N N . GLN A 1 45 ? 7.621 4.295 -27.180 1.00 0.00 45 GLN A N 9
ATOM 12368 C CA . GLN A 1 45 ? 7.950 2.876 -27.243 1.00 0.00 45 GLN A CA 9
ATOM 12369 C C . GLN A 1 45 ? 6.686 2.022 -27.235 1.00 0.00 45 GLN A C 9
ATOM 12370 O O . GLN A 1 45 ? 6.704 0.866 -27.654 1.00 0.00 45 GLN A O 9
ATOM 12384 N N . MET A 1 46 ? 5.591 2.601 -26.753 1.00 0.00 46 MET A N 9
ATOM 12385 C CA . MET A 1 46 ? 4.318 1.893 -26.691 1.00 0.00 46 MET A CA 9
ATOM 12386 C C . MET A 1 46 ? 3.395 2.333 -27.823 1.00 0.00 46 MET A C 9
ATOM 12387 O O . MET A 1 46 ? 2.610 1.538 -28.341 1.00 0.00 46 MET A O 9
ATOM 12401 N N . TYR A 1 47 ? 3.495 3.602 -28.203 1.00 0.00 47 TYR A N 9
ATOM 12402 C CA . TYR A 1 47 ? 2.667 4.147 -29.272 1.00 0.00 47 TYR A CA 9
ATOM 12403 C C . TYR A 1 47 ? 3.037 3.529 -30.617 1.00 0.00 47 TYR A C 9
ATOM 12404 O O . TYR A 1 47 ? 4.060 3.872 -31.210 1.00 0.00 47 TYR A O 9
ATOM 12422 N N . ASP A 1 48 ? 2.197 2.616 -31.091 1.00 0.00 48 ASP A N 9
ATOM 12423 C CA . ASP A 1 48 ? 2.434 1.950 -32.367 1.00 0.00 48 ASP A CA 9
ATOM 12424 C C . ASP A 1 48 ? 1.298 2.231 -33.346 1.00 0.00 48 ASP A C 9
ATOM 12425 O O . ASP A 1 48 ? 0.314 1.495 -33.399 1.00 0.00 48 ASP A O 9
ATOM 12434 N N . GLY A 1 49 ? 1.441 3.303 -34.119 1.00 0.00 49 GLY A N 9
ATOM 12435 C CA . GLY A 1 49 ? 0.419 3.664 -35.084 1.00 0.00 49 GLY A CA 9
ATOM 12436 C C . GLY A 1 49 ? -0.176 5.032 -34.815 1.00 0.00 49 GLY A C 9
ATOM 12437 O O . GLY A 1 49 ? 0.417 6.053 -35.161 1.00 0.00 49 GLY A O 9
ATOM 12441 N N . ASN A 1 50 ? -1.352 5.052 -34.197 1.00 0.00 50 ASN A N 9
ATOM 12442 C CA . ASN A 1 50 ? -2.029 6.306 -33.884 1.00 0.00 50 ASN A CA 9
ATOM 12443 C C . ASN A 1 50 ? -2.410 6.364 -32.408 1.00 0.00 50 ASN A C 9
ATOM 12444 O O . ASN A 1 50 ? -2.179 7.368 -31.736 1.00 0.00 50 ASN A O 9
ATOM 12455 N N . ASN A 1 51 ? -2.995 5.279 -31.910 1.00 0.00 51 ASN A N 9
ATOM 12456 C CA . ASN A 1 51 ? -3.409 5.206 -30.513 1.00 0.00 51 ASN A CA 9
ATOM 12457 C C . ASN A 1 51 ? -2.611 4.143 -29.764 1.00 0.00 51 ASN A C 9
ATOM 12458 O O . ASN A 1 51 ? -1.986 3.275 -30.375 1.00 0.00 51 ASN A O 9
ATOM 12469 N N . LEU A 1 52 ? -2.637 4.217 -28.438 1.00 0.00 52 LEU A N 9
ATOM 12470 C CA . LEU A 1 52 ? -1.916 3.261 -27.605 1.00 0.00 52 LEU A CA 9
ATOM 12471 C C . LEU A 1 52 ? -2.796 2.764 -26.462 1.00 0.00 52 LEU A C 9
ATOM 12472 O O . LEU A 1 52 ? -3.159 1.588 -26.411 1.00 0.00 52 LEU A O 9
ATOM 12488 N N . PHE A 1 53 ? -3.137 3.666 -25.549 1.00 0.00 53 PHE A N 9
ATOM 12489 C CA . PHE A 1 53 ? -3.976 3.319 -24.407 1.00 0.00 53 PHE A CA 9
ATOM 12490 C C . PHE A 1 53 ? -5.284 2.682 -24.867 1.00 0.00 53 PHE A C 9
ATOM 12491 O O . PHE A 1 53 ? -5.870 1.861 -24.161 1.00 0.00 53 PHE A O 9
ATOM 12508 N N . LYS A 1 54 ? -5.736 3.066 -26.056 1.00 0.00 54 LYS A N 9
ATOM 12509 C CA . LYS A 1 54 ? -6.974 2.533 -26.613 1.00 0.00 54 LYS A CA 9
ATOM 12510 C C . LYS A 1 54 ? -6.872 1.026 -26.821 1.00 0.00 54 LYS A C 9
ATOM 12511 O O . LYS A 1 54 ? -7.883 0.327 -26.870 1.00 0.00 54 LYS A O 9
ATOM 12530 N N . ASN A 1 55 ? -5.644 0.531 -26.940 1.00 0.00 55 ASN A N 9
ATOM 12531 C CA . ASN A 1 55 ? -5.411 -0.895 -27.142 1.00 0.00 55 ASN A CA 9
ATOM 12532 C C . ASN A 1 55 ? -4.696 -1.504 -25.939 1.00 0.00 55 ASN A C 9
ATOM 12533 O O . ASN A 1 55 ? -4.749 -2.714 -25.720 1.00 0.00 55 ASN A O 9
ATOM 12544 N N . VAL A 1 56 ? -4.029 -0.657 -25.162 1.00 0.00 56 VAL A N 9
ATOM 12545 C CA . VAL A 1 56 ? -3.305 -1.111 -23.981 1.00 0.00 56 VAL A CA 9
ATOM 12546 C C . VAL A 1 56 ? -4.173 -2.022 -23.121 1.00 0.00 56 VAL A C 9
ATOM 12547 O O . VAL A 1 56 ? -5.383 -1.821 -23.011 1.00 0.00 56 VAL A O 9
ATOM 12560 N N . ILE A 1 57 ? -3.548 -3.024 -22.513 1.00 0.00 57 ILE A N 9
ATOM 12561 C CA . ILE A 1 57 ? -4.263 -3.966 -21.661 1.00 0.00 57 ILE A CA 9
ATOM 12562 C C . ILE A 1 57 ? -3.635 -4.039 -20.274 1.00 0.00 57 ILE A C 9
ATOM 12563 O O . ILE A 1 57 ? -2.511 -4.518 -20.115 1.00 0.00 57 ILE A O 9
ATOM 12579 N N . ILE A 1 58 ? -4.368 -3.564 -19.272 1.00 0.00 58 ILE A N 9
ATOM 12580 C CA . ILE A 1 58 ? -3.883 -3.578 -17.898 1.00 0.00 58 ILE A CA 9
ATOM 12581 C C . ILE A 1 58 ? -4.828 -4.358 -16.990 1.00 0.00 58 ILE A C 9
ATOM 12582 O O . ILE A 1 58 ? -6.046 -4.181 -17.044 1.00 0.00 58 ILE A O 9
ATOM 12598 N N . LEU A 1 59 ? -4.260 -5.221 -16.155 1.00 0.00 59 LEU A N 9
ATOM 12599 C CA . LEU A 1 59 ? -5.051 -6.028 -15.232 1.00 0.00 59 LEU A CA 9
ATOM 12600 C C . LEU A 1 59 ? -4.961 -5.477 -13.813 1.00 0.00 59 LEU A C 9
ATOM 12601 O O . LEU A 1 59 ? -3.872 -5.347 -13.254 1.00 0.00 59 LEU A O 9
ATOM 12617 N N . VAL A 1 60 ? -6.114 -5.158 -13.233 1.00 0.00 60 VAL A N 9
ATOM 12618 C CA . VAL A 1 60 ? -6.166 -4.624 -11.877 1.00 0.00 60 VAL A CA 9
ATOM 12619 C C . VAL A 1 60 ? -6.509 -5.717 -10.870 1.00 0.00 60 VAL A C 9
ATOM 12620 O O . VAL A 1 60 ? -7.476 -6.456 -11.047 1.00 0.00 60 VAL A O 9
ATOM 12633 N N . ASN A 1 61 ? -5.709 -5.811 -9.813 1.00 0.00 61 ASN A N 9
ATOM 12634 C CA . ASN A 1 61 ? -5.928 -6.813 -8.777 1.00 0.00 61 ASN A CA 9
ATOM 12635 C C . ASN A 1 61 ? -6.326 -8.152 -9.390 1.00 0.00 61 ASN A C 9
ATOM 12636 O O . ASN A 1 61 ? -7.190 -8.854 -8.867 1.00 0.00 61 ASN A O 9
ATOM 12647 N N . GLY A 1 62 ? -5.688 -8.500 -10.503 1.00 0.00 62 GLY A N 9
ATOM 12648 C CA . GLY A 1 62 ? -5.988 -9.754 -11.170 1.00 0.00 62 GLY A CA 9
ATOM 12649 C C . GLY A 1 62 ? -7.350 -9.745 -11.835 1.00 0.00 62 GLY A C 9
ATOM 12650 O O . GLY A 1 62 ? -8.224 -10.536 -11.484 1.00 0.00 62 GLY A O 9
ATOM 12654 N N . ASN A 1 63 ? -7.530 -8.847 -12.798 1.00 0.00 63 ASN A N 9
ATOM 12655 C CA . ASN A 1 63 ? -8.797 -8.737 -13.513 1.00 0.00 63 ASN A CA 9
ATOM 12656 C C . ASN A 1 63 ? -8.730 -7.641 -14.572 1.00 0.00 63 ASN A C 9
ATOM 12657 O O . ASN A 1 63 ? -8.210 -6.554 -14.322 1.00 0.00 63 ASN A O 9
ATOM 12668 N N . ASN A 1 64 ? -9.262 -7.934 -15.754 1.00 0.00 64 ASN A N 9
ATOM 12669 C CA . ASN A 1 64 ? -9.263 -6.974 -16.851 1.00 0.00 64 ASN A CA 9
ATOM 12670 C C . ASN A 1 64 ? -10.234 -5.830 -16.572 1.00 0.00 64 ASN A C 9
ATOM 12671 O O . ASN A 1 64 ? -11.409 -6.058 -16.281 1.00 0.00 64 ASN A O 9
ATOM 12682 N N . ILE A 1 65 ? -9.735 -4.602 -16.663 1.00 0.00 65 ILE A N 9
ATOM 12683 C CA . ILE A 1 65 ? -10.559 -3.424 -16.422 1.00 0.00 65 ILE A CA 9
ATOM 12684 C C . ILE A 1 65 ? -11.483 -3.149 -17.603 1.00 0.00 65 ILE A C 9
ATOM 12685 O O . ILE A 1 65 ? -12.579 -2.610 -17.437 1.00 0.00 65 ILE A O 9
ATOM 12701 N N . THR A 1 66 ? -11.036 -3.523 -18.798 1.00 0.00 66 THR A N 9
ATOM 12702 C CA . THR A 1 66 ? -11.823 -3.318 -20.007 1.00 0.00 66 THR A CA 9
ATOM 12703 C C . THR A 1 66 ? -13.213 -3.929 -19.870 1.00 0.00 66 THR A C 9
ATOM 12704 O O . THR A 1 66 ? -14.165 -3.480 -20.507 1.00 0.00 66 THR A O 9
ATOM 12715 N N . SER A 1 67 ? -13.322 -4.956 -19.033 1.00 0.00 67 SER A N 9
ATOM 12716 C CA . SER A 1 67 ? -14.596 -5.631 -18.814 1.00 0.00 67 SER A CA 9
ATOM 12717 C C . SER A 1 67 ? -15.251 -5.150 -17.522 1.00 0.00 67 SER A C 9
ATOM 12718 O O . SER A 1 67 ? -15.936 -5.911 -16.840 1.00 0.00 67 SER A O 9
ATOM 12726 N N . MET A 1 68 ? -15.034 -3.881 -17.193 1.00 0.00 68 MET A N 9
ATOM 12727 C CA . MET A 1 68 ? -15.603 -3.297 -15.984 1.00 0.00 68 MET A CA 9
ATOM 12728 C C . MET A 1 68 ? -15.556 -1.773 -16.042 1.00 0.00 68 MET A C 9
ATOM 12729 O O . MET A 1 68 ? -16.550 -1.123 -16.366 1.00 0.00 68 MET A O 9
ATOM 12743 N N . LYS A 1 69 ? -14.396 -1.209 -15.724 1.00 0.00 69 LYS A N 9
ATOM 12744 C CA . LYS A 1 69 ? -14.219 0.238 -15.741 1.00 0.00 69 LYS A CA 9
ATOM 12745 C C . LYS A 1 69 ? -12.995 0.627 -16.565 1.00 0.00 69 LYS A C 9
ATOM 12746 O O . LYS A 1 69 ? -12.101 -0.188 -16.787 1.00 0.00 69 LYS A O 9
ATOM 12765 N N . GLY A 1 70 ? -12.963 1.878 -17.014 1.00 0.00 70 GLY A N 9
ATOM 12766 C CA . GLY A 1 70 ? -11.844 2.352 -17.807 1.00 0.00 70 GLY A CA 9
ATOM 12767 C C . GLY A 1 70 ? -10.892 3.218 -17.006 1.00 0.00 70 GLY A C 9
ATOM 12768 O O . GLY A 1 70 ? -9.949 2.715 -16.394 1.00 0.00 70 GLY A O 9
ATOM 12772 N N . LEU A 1 71 ? -11.136 4.524 -17.011 1.00 0.00 71 LEU A N 9
ATOM 12773 C CA . LEU A 1 71 ? -10.292 5.463 -16.281 1.00 0.00 71 LEU A CA 9
ATOM 12774 C C . LEU A 1 71 ? -10.725 5.564 -14.822 1.00 0.00 71 LEU A C 9
ATOM 12775 O O . LEU A 1 71 ? -9.939 5.948 -13.956 1.00 0.00 71 LEU A O 9
ATOM 12791 N N . ASP A 1 72 ? -11.979 5.216 -14.557 1.00 0.00 72 ASP A N 9
ATOM 12792 C CA . ASP A 1 72 ? -12.517 5.264 -13.202 1.00 0.00 72 ASP A CA 9
ATOM 12793 C C . ASP A 1 72 ? -12.289 3.939 -12.480 1.00 0.00 72 ASP A C 9
ATOM 12794 O O . ASP A 1 72 ? -12.827 3.709 -11.397 1.00 0.00 72 ASP A O 9
ATOM 12803 N N . THR A 1 73 ? -11.488 3.069 -13.088 1.00 0.00 73 THR A N 9
ATOM 12804 C CA . THR A 1 73 ? -11.191 1.767 -12.505 1.00 0.00 73 THR A CA 9
ATOM 12805 C C . THR A 1 73 ? -10.496 1.915 -11.157 1.00 0.00 73 THR A C 9
ATOM 12806 O O . THR A 1 73 ? -9.554 2.694 -11.016 1.00 0.00 73 THR A O 9
ATOM 12817 N N . GLU A 1 74 ? -10.966 1.160 -10.168 1.00 0.00 74 GLU A N 9
ATOM 12818 C CA . GLU A 1 74 ? -10.388 1.208 -8.830 1.00 0.00 74 GLU A CA 9
ATOM 12819 C C . GLU A 1 74 ? -9.665 -0.095 -8.503 1.00 0.00 74 GLU A C 9
ATOM 12820 O O . GLU A 1 74 ? -10.063 -1.169 -8.957 1.00 0.00 74 GLU A O 9
ATOM 12832 N N . ILE A 1 75 ? -8.602 0.007 -7.712 1.00 0.00 75 ILE A N 9
ATOM 12833 C CA . ILE A 1 75 ? -7.824 -1.163 -7.324 1.00 0.00 75 ILE A CA 9
ATOM 12834 C C . ILE A 1 75 ? -8.337 -1.753 -6.014 1.00 0.00 75 ILE A C 9
ATOM 12835 O O . ILE A 1 75 ? -8.872 -1.040 -5.166 1.00 0.00 75 ILE A O 9
ATOM 12851 N N . LYS A 1 76 ? -8.167 -3.062 -5.856 1.00 0.00 76 LYS A N 9
ATOM 12852 C CA . LYS A 1 76 ? -8.610 -3.750 -4.649 1.00 0.00 76 LYS A CA 9
ATOM 12853 C C . LYS A 1 76 ? -7.559 -3.647 -3.548 1.00 0.00 76 LYS A C 9
ATOM 12854 O O . LYS A 1 76 ? -6.461 -3.135 -3.770 1.00 0.00 76 LYS A O 9
ATOM 12873 N N . ASP A 1 77 ? -7.902 -4.137 -2.362 1.00 0.00 77 ASP A N 9
ATOM 12874 C CA . ASP A 1 77 ? -6.987 -4.102 -1.227 1.00 0.00 77 ASP A CA 9
ATOM 12875 C C . ASP A 1 77 ? -5.647 -4.736 -1.589 1.00 0.00 77 ASP A C 9
ATOM 12876 O O . ASP A 1 77 ? -4.612 -4.392 -1.018 1.00 0.00 77 ASP A O 9
ATOM 12885 N N . ASP A 1 78 ? -5.675 -5.663 -2.539 1.00 0.00 78 ASP A N 9
ATOM 12886 C CA . ASP A 1 78 ? -4.463 -6.345 -2.978 1.00 0.00 78 ASP A CA 9
ATOM 12887 C C . ASP A 1 78 ? -3.437 -5.346 -3.502 1.00 0.00 78 ASP A C 9
ATOM 12888 O O . ASP A 1 78 ? -2.245 -5.457 -3.214 1.00 0.00 78 ASP A O 9
ATOM 12897 N N . ASP A 1 79 ? -3.907 -4.372 -4.273 1.00 0.00 79 ASP A N 9
ATOM 12898 C CA . ASP A 1 79 ? -3.030 -3.353 -4.837 1.00 0.00 79 ASP A CA 9
ATOM 12899 C C . ASP A 1 79 ? -1.993 -3.981 -5.764 1.00 0.00 79 ASP A C 9
ATOM 12900 O O . ASP A 1 79 ? -0.825 -4.123 -5.401 1.00 0.00 79 ASP A O 9
ATOM 12909 N N . LYS A 1 80 ? -2.428 -4.356 -6.962 1.00 0.00 80 LYS A N 9
ATOM 12910 C CA . LYS A 1 80 ? -1.538 -4.968 -7.942 1.00 0.00 80 LYS A CA 9
ATOM 12911 C C . LYS A 1 80 ? -1.961 -4.606 -9.362 1.00 0.00 80 LYS A C 9
ATOM 12912 O O . LYS A 1 80 ? -3.130 -4.743 -9.725 1.00 0.00 80 LYS A O 9
ATOM 12931 N N . ILE A 1 81 ? -1.004 -4.145 -10.160 1.00 0.00 81 ILE A N 9
ATOM 12932 C CA . ILE A 1 81 ? -1.278 -3.766 -11.540 1.00 0.00 81 ILE A CA 9
ATOM 12933 C C . ILE A 1 81 ? -0.368 -4.517 -12.507 1.00 0.00 81 ILE A C 9
ATOM 12934 O O . ILE A 1 81 ? 0.817 -4.712 -12.237 1.00 0.00 81 ILE A O 9
ATOM 12950 N N . ASP A 1 82 ? -0.931 -4.934 -13.636 1.00 0.00 82 ASP A N 9
ATOM 12951 C CA . ASP A 1 82 ? -0.170 -5.662 -14.646 1.00 0.00 82 ASP A CA 9
ATOM 12952 C C . ASP A 1 82 ? -0.158 -4.902 -15.968 1.00 0.00 82 ASP A C 9
ATOM 12953 O O . ASP A 1 82 ? -1.187 -4.392 -16.413 1.00 0.00 82 ASP A O 9
ATOM 12962 N N . LEU A 1 83 ? 1.013 -4.829 -16.592 1.00 0.00 83 LEU A N 9
ATOM 12963 C CA . LEU A 1 83 ? 1.160 -4.130 -17.864 1.00 0.00 83 LEU A CA 9
ATOM 12964 C C . LEU A 1 83 ? 1.547 -5.099 -18.976 1.00 0.00 83 LEU A C 9
ATOM 12965 O O . LEU A 1 83 ? 2.636 -5.674 -18.963 1.00 0.00 83 LEU A O 9
ATOM 12981 N N . PHE A 1 84 ? 0.648 -5.275 -19.939 1.00 0.00 84 PHE A N 9
ATOM 12982 C CA . PHE A 1 84 ? 0.895 -6.174 -21.061 1.00 0.00 84 PHE A CA 9
ATOM 12983 C C . PHE A 1 84 ? 0.876 -5.413 -22.383 1.00 0.00 84 PHE A C 9
ATOM 12984 O O . PHE A 1 84 ? 0.157 -4.428 -22.551 1.00 0.00 84 PHE A O 9
ATOM 13001 N N . PRO A 1 85 ? 1.686 -5.879 -23.345 1.00 0.00 85 PRO A N 9
ATOM 13002 C CA . PRO A 1 85 ? 1.781 -5.257 -24.669 1.00 0.00 85 PRO A CA 9
ATOM 13003 C C . PRO A 1 85 ? 0.518 -5.462 -25.498 1.00 0.00 85 PRO A C 9
ATOM 13004 O O . PRO A 1 85 ? 0.094 -6.587 -25.760 1.00 0.00 85 PRO A O 9
ATOM 13015 N N . PRO A 1 86 ? -0.100 -4.349 -25.922 1.00 0.00 86 PRO A N 9
ATOM 13016 C CA . PRO A 1 86 ? -1.324 -4.381 -26.728 1.00 0.00 86 PRO A CA 9
ATOM 13017 C C . PRO A 1 86 ? -1.074 -4.898 -28.141 1.00 0.00 86 PRO A C 9
ATOM 13018 O O . PRO A 1 86 ? 0.031 -4.777 -28.671 1.00 0.00 86 PRO A O 9
ATOM 13029 N N . VAL A 1 87 ? -2.107 -5.474 -28.746 1.00 0.00 87 VAL A N 9
ATOM 13030 C CA . VAL A 1 87 ? -2.000 -6.009 -30.098 1.00 0.00 87 VAL A CA 9
ATOM 13031 C C . VAL A 1 87 ? -1.444 -4.965 -31.060 1.00 0.00 87 VAL A C 9
ATOM 13032 O O . VAL A 1 87 ? -0.796 -5.301 -32.051 1.00 0.00 87 VAL A O 9
ATOM 13045 N N . ALA A 1 88 ? -1.701 -3.696 -30.759 1.00 0.00 88 ALA A N 9
ATOM 13046 C CA . ALA A 1 88 ? -1.224 -2.601 -31.596 1.00 0.00 88 ALA A CA 9
ATOM 13047 C C . ALA A 1 88 ? 0.274 -2.383 -31.412 1.00 0.00 88 ALA A C 9
ATOM 13048 O O . ALA A 1 88 ? 1.001 -2.153 -32.378 1.00 0.00 88 ALA A O 9
ATOM 13055 N N . GLY A 1 89 ? 0.730 -2.456 -30.165 1.00 0.00 89 GLY A N 9
ATOM 13056 C CA . GLY A 1 89 ? 2.139 -2.263 -29.878 1.00 0.00 89 GLY A CA 9
ATOM 13057 C C . GLY A 1 89 ? 3.016 -3.300 -30.551 1.00 0.00 89 GLY A C 9
ATOM 13058 O O . GLY A 1 89 ? 4.113 -2.990 -31.013 1.00 0.00 89 GLY A O 9
ATOM 13062 N N . GLY A 1 90 ? 2.531 -4.537 -30.605 1.00 0.00 90 GLY A N 9
ATOM 13063 C CA . GLY A 1 90 ? 3.291 -5.605 -31.227 1.00 0.00 90 GLY A CA 9
ATOM 13064 C C . GLY A 1 90 ? 3.410 -6.826 -30.337 1.00 0.00 90 GLY A C 9
ATOM 13065 O O . GLY A 1 90 ? 3.179 -7.951 -30.781 1.00 0.00 90 GLY A O 9
ATOM 13069 N N . MET A 1 1 ? 1.030 0.554 -0.325 1.00 0.00 1 MET A N 10
ATOM 13070 C CA . MET A 1 1 ? 1.622 0.691 -1.650 1.00 0.00 1 MET A CA 10
ATOM 13071 C C . MET A 1 1 ? 0.984 -0.285 -2.634 1.00 0.00 1 MET A C 10
ATOM 13072 O O . MET A 1 1 ? 0.299 -1.226 -2.235 1.00 0.00 1 MET A O 10
ATOM 13086 N N . VAL A 1 2 ? 1.214 -0.053 -3.923 1.00 0.00 2 VAL A N 10
ATOM 13087 C CA . VAL A 1 2 ? 0.663 -0.912 -4.964 1.00 0.00 2 VAL A CA 10
ATOM 13088 C C . VAL A 1 2 ? 1.768 -1.509 -5.827 1.00 0.00 2 VAL A C 10
ATOM 13089 O O . VAL A 1 2 ? 2.699 -0.813 -6.233 1.00 0.00 2 VAL A O 10
ATOM 13102 N N . THR A 1 3 ? 1.660 -2.804 -6.106 1.00 0.00 3 THR A N 10
ATOM 13103 C CA . THR A 1 3 ? 2.650 -3.497 -6.920 1.00 0.00 3 THR A CA 10
ATOM 13104 C C . THR A 1 3 ? 2.273 -3.456 -8.397 1.00 0.00 3 THR A C 10
ATOM 13105 O O . THR A 1 3 ? 1.123 -3.702 -8.762 1.00 0.00 3 THR A O 10
ATOM 13116 N N . VAL A 1 4 ? 3.249 -3.144 -9.244 1.00 0.00 4 VAL A N 10
ATOM 13117 C CA . VAL A 1 4 ? 3.020 -3.073 -10.682 1.00 0.00 4 VAL A CA 10
ATOM 13118 C C . VAL A 1 4 ? 3.934 -4.035 -11.432 1.00 0.00 4 VAL A C 10
ATOM 13119 O O . VAL A 1 4 ? 5.105 -4.191 -11.087 1.00 0.00 4 VAL A O 10
ATOM 13132 N N . ARG A 1 5 ? 3.390 -4.677 -12.461 1.00 0.00 5 ARG A N 10
ATOM 13133 C CA . ARG A 1 5 ? 4.157 -5.625 -13.261 1.00 0.00 5 ARG A CA 10
ATOM 13134 C C . ARG A 1 5 ? 4.361 -5.099 -14.679 1.00 0.00 5 ARG A C 10
ATOM 13135 O O . ARG A 1 5 ? 3.523 -4.369 -15.208 1.00 0.00 5 ARG A O 10
ATOM 13156 N N . TYR A 1 6 ? 5.480 -5.475 -15.288 1.00 0.00 6 TYR A N 10
ATOM 13157 C CA . TYR A 1 6 ? 5.796 -5.040 -16.643 1.00 0.00 6 TYR A CA 10
ATOM 13158 C C . TYR A 1 6 ? 6.058 -6.236 -17.553 1.00 0.00 6 TYR A C 10
ATOM 13159 O O . TYR A 1 6 ? 6.805 -7.148 -17.199 1.00 0.00 6 TYR A O 10
ATOM 13177 N N . TYR A 1 7 ? 5.437 -6.225 -18.727 1.00 0.00 7 TYR A N 10
ATOM 13178 C CA . TYR A 1 7 ? 5.600 -7.309 -19.689 1.00 0.00 7 TYR A CA 10
ATOM 13179 C C . TYR A 1 7 ? 5.871 -6.761 -21.086 1.00 0.00 7 TYR A C 10
ATOM 13180 O O . TYR A 1 7 ? 6.694 -7.299 -21.827 1.00 0.00 7 TYR A O 10
ATOM 13198 N N . ALA A 1 8 ? 5.172 -5.687 -21.440 1.00 0.00 8 ALA A N 10
ATOM 13199 C CA . ALA A 1 8 ? 5.338 -5.064 -22.747 1.00 0.00 8 ALA A CA 10
ATOM 13200 C C . ALA A 1 8 ? 6.737 -4.477 -22.901 1.00 0.00 8 ALA A C 10
ATOM 13201 O O . ALA A 1 8 ? 7.670 -4.875 -22.203 1.00 0.00 8 ALA A O 10
ATOM 13208 N N . THR A 1 9 ? 6.877 -3.527 -23.821 1.00 0.00 9 THR A N 10
ATOM 13209 C CA . THR A 1 9 ? 8.162 -2.886 -24.069 1.00 0.00 9 THR A CA 10
ATOM 13210 C C . THR A 1 9 ? 8.632 -2.107 -22.846 1.00 0.00 9 THR A C 10
ATOM 13211 O O . THR A 1 9 ? 9.776 -1.654 -22.788 1.00 0.00 9 THR A O 10
ATOM 13222 N N . LEU A 1 10 ? 7.744 -1.955 -21.870 1.00 0.00 10 LEU A N 10
ATOM 13223 C CA . LEU A 1 10 ? 8.069 -1.231 -20.646 1.00 0.00 10 LEU A CA 10
ATOM 13224 C C . LEU A 1 10 ? 9.184 -1.932 -19.877 1.00 0.00 10 LEU A C 10
ATOM 13225 O O . LEU A 1 10 ? 10.000 -1.286 -19.220 1.00 0.00 10 LEU A O 10
ATOM 13241 N N . ARG A 1 11 ? 9.214 -3.258 -19.966 1.00 0.00 11 ARG A N 10
ATOM 13242 C CA . ARG A 1 11 ? 10.230 -4.047 -19.280 1.00 0.00 11 ARG A CA 10
ATOM 13243 C C . ARG A 1 11 ? 11.631 -3.561 -19.640 1.00 0.00 11 ARG A C 10
ATOM 13244 O O . ARG A 1 11 ? 12.393 -3.101 -18.790 1.00 0.00 11 ARG A O 10
ATOM 13265 N N . PRO A 1 12 ? 11.980 -3.666 -20.931 1.00 0.00 12 PRO A N 10
ATOM 13266 C CA . PRO A 1 12 ? 13.290 -3.242 -21.434 1.00 0.00 12 PRO A CA 10
ATOM 13267 C C . PRO A 1 12 ? 13.459 -1.727 -21.409 1.00 0.00 12 PRO A C 10
ATOM 13268 O O . PRO A 1 12 ? 14.549 -1.211 -21.656 1.00 0.00 12 PRO A O 10
ATOM 13279 N N . ILE A 1 13 ? 12.374 -1.021 -21.110 1.00 0.00 13 ILE A N 10
ATOM 13280 C CA . ILE A 1 13 ? 12.403 0.435 -21.052 1.00 0.00 13 ILE A CA 10
ATOM 13281 C C . ILE A 1 13 ? 12.915 0.921 -19.700 1.00 0.00 13 ILE A C 10
ATOM 13282 O O . ILE A 1 13 ? 13.617 1.930 -19.615 1.00 0.00 13 ILE A O 10
ATOM 13298 N N . THR A 1 14 ? 12.561 0.196 -18.644 1.00 0.00 14 THR A N 10
ATOM 13299 C CA . THR A 1 14 ? 12.985 0.553 -17.296 1.00 0.00 14 THR A CA 10
ATOM 13300 C C . THR A 1 14 ? 14.040 -0.417 -16.777 1.00 0.00 14 THR A C 10
ATOM 13301 O O . THR A 1 14 ? 14.670 -0.174 -15.747 1.00 0.00 14 THR A O 10
ATOM 13312 N N . LYS A 1 15 ? 14.229 -1.518 -17.496 1.00 0.00 15 LYS A N 10
ATOM 13313 C CA . LYS A 1 15 ? 15.210 -2.526 -17.110 1.00 0.00 15 LYS A CA 10
ATOM 13314 C C . LYS A 1 15 ? 14.840 -3.162 -15.773 1.00 0.00 15 LYS A C 10
ATOM 13315 O O . LYS A 1 15 ? 15.711 -3.579 -15.010 1.00 0.00 15 LYS A O 10
ATOM 13334 N N . LYS A 1 16 ? 13.543 -3.233 -15.497 1.00 0.00 16 LYS A N 10
ATOM 13335 C CA . LYS A 1 16 ? 13.056 -3.820 -14.254 1.00 0.00 16 LYS A CA 10
ATOM 13336 C C . LYS A 1 16 ? 12.004 -4.889 -14.533 1.00 0.00 16 LYS A C 10
ATOM 13337 O O . LYS A 1 16 ? 11.652 -5.144 -15.685 1.00 0.00 16 LYS A O 10
ATOM 13356 N N . LYS A 1 17 ? 11.503 -5.511 -13.470 1.00 0.00 17 LYS A N 10
ATOM 13357 C CA . LYS A 1 17 ? 10.488 -6.550 -13.599 1.00 0.00 17 LYS A CA 10
ATOM 13358 C C . LYS A 1 17 ? 9.226 -6.176 -12.829 1.00 0.00 17 LYS A C 10
ATOM 13359 O O . LYS A 1 17 ? 8.113 -6.342 -13.326 1.00 0.00 17 LYS A O 10
ATOM 13378 N N . GLU A 1 18 ? 9.408 -5.671 -11.613 1.00 0.00 18 GLU A N 10
ATOM 13379 C CA . GLU A 1 18 ? 8.283 -5.274 -10.775 1.00 0.00 18 GLU A CA 10
ATOM 13380 C C . GLU A 1 18 ? 8.691 -4.172 -9.801 1.00 0.00 18 GLU A C 10
ATOM 13381 O O . GLU A 1 18 ? 9.814 -4.160 -9.298 1.00 0.00 18 GLU A O 10
ATOM 13393 N N . GLU A 1 19 ? 7.771 -3.249 -9.541 1.00 0.00 19 GLU A N 10
ATOM 13394 C CA . GLU A 1 19 ? 8.037 -2.142 -8.629 1.00 0.00 19 GLU A CA 10
ATOM 13395 C C . GLU A 1 19 ? 6.782 -1.773 -7.843 1.00 0.00 19 GLU A C 10
ATOM 13396 O O . GLU A 1 19 ? 5.669 -2.143 -8.216 1.00 0.00 19 GLU A O 10
ATOM 13408 N N . THR A 1 20 ? 6.971 -1.039 -6.750 1.00 0.00 20 THR A N 10
ATOM 13409 C CA . THR A 1 20 ? 5.856 -0.620 -5.909 1.00 0.00 20 THR A CA 10
ATOM 13410 C C . THR A 1 20 ? 5.637 0.886 -5.997 1.00 0.00 20 THR A C 10
ATOM 13411 O O . THR A 1 20 ? 6.551 1.637 -6.340 1.00 0.00 20 THR A O 10
ATOM 13422 N N . PHE A 1 21 ? 4.422 1.322 -5.683 1.00 0.00 21 PHE A N 10
ATOM 13423 C CA . PHE A 1 21 ? 4.083 2.739 -5.727 1.00 0.00 21 PHE A CA 10
ATOM 13424 C C . PHE A 1 21 ? 3.233 3.133 -4.522 1.00 0.00 21 PHE A C 10
ATOM 13425 O O . PHE A 1 21 ? 2.667 2.278 -3.843 1.00 0.00 21 PHE A O 10
ATOM 13442 N N . ASN A 1 22 ? 3.150 4.434 -4.264 1.00 0.00 22 ASN A N 10
ATOM 13443 C CA . ASN A 1 22 ? 2.370 4.942 -3.141 1.00 0.00 22 ASN A CA 10
ATOM 13444 C C . ASN A 1 22 ? 1.673 6.248 -3.509 1.00 0.00 22 ASN A C 10
ATOM 13445 O O . ASN A 1 22 ? 2.278 7.142 -4.100 1.00 0.00 22 ASN A O 10
ATOM 13456 N N . GLY A 1 23 ? 0.396 6.352 -3.154 1.00 0.00 23 GLY A N 10
ATOM 13457 C CA . GLY A 1 23 ? -0.362 7.552 -3.455 1.00 0.00 23 GLY A CA 10
ATOM 13458 C C . GLY A 1 23 ? -1.435 7.314 -4.500 1.00 0.00 23 GLY A C 10
ATOM 13459 O O . GLY A 1 23 ? -2.527 7.876 -4.416 1.00 0.00 23 GLY A O 10
ATOM 13463 N N . ILE A 1 24 ? -1.123 6.480 -5.486 1.00 0.00 24 ILE A N 10
ATOM 13464 C CA . ILE A 1 24 ? -2.068 6.170 -6.551 1.00 0.00 24 ILE A CA 10
ATOM 13465 C C . ILE A 1 24 ? -3.077 5.118 -6.102 1.00 0.00 24 ILE A C 10
ATOM 13466 O O . ILE A 1 24 ? -2.713 4.121 -5.477 1.00 0.00 24 ILE A O 10
ATOM 13482 N N . SER A 1 25 ? -4.346 5.346 -6.426 1.00 0.00 25 SER A N 10
ATOM 13483 C CA . SER A 1 25 ? -5.408 4.419 -6.054 1.00 0.00 25 SER A CA 10
ATOM 13484 C C . SER A 1 25 ? -6.351 4.174 -7.228 1.00 0.00 25 SER A C 10
ATOM 13485 O O . SER A 1 25 ? -7.395 3.538 -7.080 1.00 0.00 25 SER A O 10
ATOM 13493 N N . LYS A 1 26 ? -5.976 4.685 -8.396 1.00 0.00 26 LYS A N 10
ATOM 13494 C CA . LYS A 1 26 ? -6.786 4.522 -9.598 1.00 0.00 26 LYS A CA 10
ATOM 13495 C C . LYS A 1 26 ? -5.926 4.080 -10.778 1.00 0.00 26 LYS A C 10
ATOM 13496 O O . LYS A 1 26 ? -4.719 4.322 -10.803 1.00 0.00 26 LYS A O 10
ATOM 13515 N N . ILE A 1 27 ? -6.555 3.433 -11.752 1.00 0.00 27 ILE A N 10
ATOM 13516 C CA . ILE A 1 27 ? -5.847 2.960 -12.936 1.00 0.00 27 ILE A CA 10
ATOM 13517 C C . ILE A 1 27 ? -5.411 4.125 -13.817 1.00 0.00 27 ILE A C 10
ATOM 13518 O O . ILE A 1 27 ? -4.341 4.090 -14.425 1.00 0.00 27 ILE A O 10
ATOM 13534 N N . SER A 1 28 ? -6.246 5.157 -13.881 1.00 0.00 28 SER A N 10
ATOM 13535 C CA . SER A 1 28 ? -5.948 6.333 -14.690 1.00 0.00 28 SER A CA 10
ATOM 13536 C C . SER A 1 28 ? -4.711 7.054 -14.164 1.00 0.00 28 SER A C 10
ATOM 13537 O O . SER A 1 28 ? -3.765 7.311 -14.909 1.00 0.00 28 SER A O 10
ATOM 13545 N N . GLU A 1 29 ? -4.726 7.379 -12.875 1.00 0.00 29 GLU A N 10
ATOM 13546 C CA . GLU A 1 29 ? -3.606 8.072 -12.249 1.00 0.00 29 GLU A CA 10
ATOM 13547 C C . GLU A 1 29 ? -2.323 7.255 -12.373 1.00 0.00 29 GLU A C 10
ATOM 13548 O O . GLU A 1 29 ? -1.236 7.808 -12.543 1.00 0.00 29 GLU A O 10
ATOM 13560 N N . LEU A 1 30 ? -2.458 5.937 -12.285 1.00 0.00 30 LEU A N 10
ATOM 13561 C CA . LEU A 1 30 ? -1.310 5.042 -12.386 1.00 0.00 30 LEU A CA 10
ATOM 13562 C C . LEU A 1 30 ? -0.589 5.229 -13.717 1.00 0.00 30 LEU A C 10
ATOM 13563 O O . LEU A 1 30 ? 0.628 5.416 -13.755 1.00 0.00 30 LEU A O 10
ATOM 13579 N N . LEU A 1 31 ? -1.347 5.180 -14.807 1.00 0.00 31 LEU A N 10
ATOM 13580 C CA . LEU A 1 31 ? -0.781 5.347 -16.141 1.00 0.00 31 LEU A CA 10
ATOM 13581 C C . LEU A 1 31 ? -0.011 6.660 -16.246 1.00 0.00 31 LEU A C 10
ATOM 13582 O O . LEU A 1 31 ? 1.120 6.690 -16.728 1.00 0.00 31 LEU A O 10
ATOM 13598 N N . GLU A 1 32 ? -0.633 7.742 -15.788 1.00 0.00 32 GLU A N 10
ATOM 13599 C CA . GLU A 1 32 ? -0.005 9.058 -15.830 1.00 0.00 32 GLU A CA 10
ATOM 13600 C C . GLU A 1 32 ? 1.367 9.027 -15.164 1.00 0.00 32 GLU A C 10
ATOM 13601 O O . GLU A 1 32 ? 2.299 9.699 -15.606 1.00 0.00 32 GLU A O 10
ATOM 13613 N N . ARG A 1 33 ? 1.483 8.242 -14.097 1.00 0.00 33 ARG A N 10
ATOM 13614 C CA . ARG A 1 33 ? 2.740 8.124 -13.369 1.00 0.00 33 ARG A CA 10
ATOM 13615 C C . ARG A 1 33 ? 3.783 7.382 -14.199 1.00 0.00 33 ARG A C 10
ATOM 13616 O O . ARG A 1 33 ? 4.980 7.654 -14.100 1.00 0.00 33 ARG A O 10
ATOM 13637 N N . LEU A 1 34 ? 3.321 6.443 -15.018 1.00 0.00 34 LEU A N 10
ATOM 13638 C CA . LEU A 1 34 ? 4.213 5.661 -15.866 1.00 0.00 34 LEU A CA 10
ATOM 13639 C C . LEU A 1 34 ? 4.831 6.531 -16.955 1.00 0.00 34 LEU A C 10
ATOM 13640 O O . LEU A 1 34 ? 6.040 6.490 -17.188 1.00 0.00 34 LEU A O 10
ATOM 13656 N N . LYS A 1 35 ? 3.995 7.321 -17.620 1.00 0.00 35 LYS A N 10
ATOM 13657 C CA . LYS A 1 35 ? 4.458 8.205 -18.683 1.00 0.00 35 LYS A CA 10
ATOM 13658 C C . LYS A 1 35 ? 5.472 9.212 -18.150 1.00 0.00 35 LYS A C 10
ATOM 13659 O O . LYS A 1 35 ? 6.455 9.532 -18.819 1.00 0.00 35 LYS A O 10
ATOM 13678 N N . VAL A 1 36 ? 5.228 9.707 -16.941 1.00 0.00 36 VAL A N 10
ATOM 13679 C CA . VAL A 1 36 ? 6.121 10.676 -16.317 1.00 0.00 36 VAL A CA 10
ATOM 13680 C C . VAL A 1 36 ? 7.387 10.002 -15.799 1.00 0.00 36 VAL A C 10
ATOM 13681 O O . VAL A 1 36 ? 8.498 10.376 -16.173 1.00 0.00 36 VAL A O 10
ATOM 13694 N N . GLU A 1 37 ? 7.211 9.006 -14.937 1.00 0.00 37 GLU A N 10
ATOM 13695 C CA . GLU A 1 37 ? 8.340 8.280 -14.368 1.00 0.00 37 GLU A CA 10
ATOM 13696 C C . GLU A 1 37 ? 9.235 7.716 -15.468 1.00 0.00 37 GLU A C 10
ATOM 13697 O O . GLU A 1 37 ? 10.450 7.913 -15.457 1.00 0.00 37 GLU A O 10
ATOM 13709 N N . TYR A 1 38 ? 8.625 7.015 -16.417 1.00 0.00 38 TYR A N 10
ATOM 13710 C CA . TYR A 1 38 ? 9.365 6.420 -17.523 1.00 0.00 38 TYR A CA 10
ATOM 13711 C C . TYR A 1 38 ? 9.737 7.475 -18.560 1.00 0.00 38 TYR A C 10
ATOM 13712 O O . TYR A 1 38 ? 10.672 7.295 -19.339 1.00 0.00 38 TYR A O 10
ATOM 13730 N N . GLY A 1 39 ? 8.996 8.579 -18.563 1.00 0.00 39 GLY A N 10
ATOM 13731 C CA . GLY A 1 39 ? 9.261 9.649 -19.507 1.00 0.00 39 GLY A CA 10
ATOM 13732 C C . GLY A 1 39 ? 8.537 9.453 -20.824 1.00 0.00 39 GLY A C 10
ATOM 13733 O O . GLY A 1 39 ? 7.647 8.609 -20.931 1.00 0.00 39 GLY A O 10
ATOM 13737 N N . SER A 1 40 ? 8.917 10.235 -21.829 1.00 0.00 40 SER A N 10
ATOM 13738 C CA . SER A 1 40 ? 8.293 10.147 -23.144 1.00 0.00 40 SER A CA 10
ATOM 13739 C C . SER A 1 40 ? 8.744 8.887 -23.877 1.00 0.00 40 SER A C 10
ATOM 13740 O O . SER A 1 40 ? 7.999 8.322 -24.676 1.00 0.00 40 SER A O 10
ATOM 13748 N N . GLU A 1 41 ? 9.969 8.454 -23.597 1.00 0.00 41 GLU A N 10
ATOM 13749 C CA . GLU A 1 41 ? 10.521 7.262 -24.229 1.00 0.00 41 GLU A CA 10
ATOM 13750 C C . GLU A 1 41 ? 9.548 6.091 -24.125 1.00 0.00 41 GLU A C 10
ATOM 13751 O O . GLU A 1 41 ? 9.402 5.305 -25.061 1.00 0.00 41 GLU A O 10
ATOM 13763 N N . PHE A 1 42 ? 8.884 5.982 -22.978 1.00 0.00 42 PHE A N 10
ATOM 13764 C CA . PHE A 1 42 ? 7.926 4.906 -22.749 1.00 0.00 42 PHE A CA 10
ATOM 13765 C C . PHE A 1 42 ? 6.692 5.081 -23.630 1.00 0.00 42 PHE A C 10
ATOM 13766 O O . PHE A 1 42 ? 6.298 4.167 -24.355 1.00 0.00 42 PHE A O 10
ATOM 13783 N N . THR A 1 43 ? 6.085 6.261 -23.560 1.00 0.00 43 THR A N 10
ATOM 13784 C CA . THR A 1 43 ? 4.895 6.556 -24.349 1.00 0.00 43 THR A CA 10
ATOM 13785 C C . THR A 1 43 ? 5.167 6.388 -25.839 1.00 0.00 43 THR A C 10
ATOM 13786 O O . THR A 1 43 ? 4.323 5.885 -26.582 1.00 0.00 43 THR A O 10
ATOM 13797 N N . LYS A 1 44 ? 6.350 6.810 -26.271 1.00 0.00 44 LYS A N 10
ATOM 13798 C CA . LYS A 1 44 ? 6.736 6.704 -27.673 1.00 0.00 44 LYS A CA 10
ATOM 13799 C C . LYS A 1 44 ? 7.053 5.258 -28.043 1.00 0.00 44 LYS A C 10
ATOM 13800 O O . LYS A 1 44 ? 6.603 4.760 -29.075 1.00 0.00 44 LYS A O 10
ATOM 13819 N N . GLN A 1 45 ? 7.827 4.591 -27.193 1.00 0.00 45 GLN A N 10
ATOM 13820 C CA . GLN A 1 45 ? 8.202 3.202 -27.431 1.00 0.00 45 GLN A CA 10
ATOM 13821 C C . GLN A 1 45 ? 6.970 2.305 -27.473 1.00 0.00 45 GLN A C 10
ATOM 13822 O O . GLN A 1 45 ? 7.011 1.203 -28.020 1.00 0.00 45 GLN A O 10
ATOM 13836 N N . MET A 1 46 ? 5.875 2.784 -26.891 1.00 0.00 46 MET A N 10
ATOM 13837 C CA . MET A 1 46 ? 4.631 2.024 -26.863 1.00 0.00 46 MET A CA 10
ATOM 13838 C C . MET A 1 46 ? 3.675 2.506 -27.950 1.00 0.00 46 MET A C 10
ATOM 13839 O O . MET A 1 46 ? 2.907 1.721 -28.507 1.00 0.00 46 MET A O 10
ATOM 13853 N N . TYR A 1 47 ? 3.728 3.799 -28.247 1.00 0.00 47 TYR A N 10
ATOM 13854 C CA . TYR A 1 47 ? 2.864 4.386 -29.265 1.00 0.00 47 TYR A CA 10
ATOM 13855 C C . TYR A 1 47 ? 3.226 3.864 -30.652 1.00 0.00 47 TYR A C 10
ATOM 13856 O O . TYR A 1 47 ? 4.236 4.261 -31.233 1.00 0.00 47 TYR A O 10
ATOM 13874 N N . ASP A 1 48 ? 2.394 2.971 -31.177 1.00 0.00 48 ASP A N 10
ATOM 13875 C CA . ASP A 1 48 ? 2.623 2.395 -32.497 1.00 0.00 48 ASP A CA 10
ATOM 13876 C C . ASP A 1 48 ? 1.470 2.722 -33.440 1.00 0.00 48 ASP A C 10
ATOM 13877 O O . ASP A 1 48 ? 0.498 1.973 -33.531 1.00 0.00 48 ASP A O 10
ATOM 13886 N N . GLY A 1 49 ? 1.586 3.846 -34.141 1.00 0.00 49 GLY A N 10
ATOM 13887 C CA . GLY A 1 49 ? 0.545 4.252 -35.068 1.00 0.00 49 GLY A CA 10
ATOM 13888 C C . GLY A 1 49 ? -0.099 5.567 -34.675 1.00 0.00 49 GLY A C 10
ATOM 13889 O O . GLY A 1 49 ? 0.437 6.637 -34.957 1.00 0.00 49 GLY A O 10
ATOM 13893 N N . ASN A 1 50 ? -1.255 5.486 -34.023 1.00 0.00 50 ASN A N 10
ATOM 13894 C CA . ASN A 1 50 ? -1.975 6.679 -33.593 1.00 0.00 50 ASN A CA 10
ATOM 13895 C C . ASN A 1 50 ? -2.209 6.659 -32.086 1.00 0.00 50 ASN A C 10
ATOM 13896 O O . ASN A 1 50 ? -1.752 7.545 -31.365 1.00 0.00 50 ASN A O 10
ATOM 13907 N N . ASN A 1 51 ? -2.924 5.641 -31.617 1.00 0.00 51 ASN A N 10
ATOM 13908 C CA . ASN A 1 51 ? -3.218 5.505 -30.195 1.00 0.00 51 ASN A CA 10
ATOM 13909 C C . ASN A 1 51 ? -2.550 4.261 -29.617 1.00 0.00 51 ASN A C 10
ATOM 13910 O O . ASN A 1 51 ? -2.136 3.366 -30.355 1.00 0.00 51 ASN A O 10
ATOM 13921 N N . LEU A 1 52 ? -2.448 4.213 -28.293 1.00 0.00 52 LEU A N 10
ATOM 13922 C CA . LEU A 1 52 ? -1.830 3.078 -27.615 1.00 0.00 52 LEU A CA 10
ATOM 13923 C C . LEU A 1 52 ? -2.644 2.665 -26.393 1.00 0.00 52 LEU A C 10
ATOM 13924 O O . LEU A 1 52 ? -3.153 1.546 -26.323 1.00 0.00 52 LEU A O 10
ATOM 13940 N N . PHE A 1 53 ? -2.766 3.576 -25.434 1.00 0.00 53 PHE A N 10
ATOM 13941 C CA . PHE A 1 53 ? -3.520 3.307 -24.215 1.00 0.00 53 PHE A CA 10
ATOM 13942 C C . PHE A 1 53 ? -4.941 2.858 -24.542 1.00 0.00 53 PHE A C 10
ATOM 13943 O O . PHE A 1 53 ? -5.552 2.097 -23.792 1.00 0.00 53 PHE A O 10
ATOM 13960 N N . LYS A 1 54 ? -5.461 3.335 -25.668 1.00 0.00 54 LYS A N 10
ATOM 13961 C CA . LYS A 1 54 ? -6.809 2.983 -26.097 1.00 0.00 54 LYS A CA 10
ATOM 13962 C C . LYS A 1 54 ? -6.918 1.488 -26.378 1.00 0.00 54 LYS A C 10
ATOM 13963 O O . LYS A 1 54 ? -8.010 0.921 -26.359 1.00 0.00 54 LYS A O 10
ATOM 13982 N N . ASN A 1 55 ? -5.779 0.854 -26.637 1.00 0.00 55 ASN A N 10
ATOM 13983 C CA . ASN A 1 55 ? -5.747 -0.576 -26.921 1.00 0.00 55 ASN A CA 10
ATOM 13984 C C . ASN A 1 55 ? -5.001 -1.331 -25.825 1.00 0.00 55 ASN A C 10
ATOM 13985 O O . ASN A 1 55 ? -5.143 -2.546 -25.686 1.00 0.00 55 ASN A O 10
ATOM 13996 N N . VAL A 1 56 ? -4.206 -0.603 -25.047 1.00 0.00 56 VAL A N 10
ATOM 13997 C CA . VAL A 1 56 ? -3.439 -1.203 -23.962 1.00 0.00 56 VAL A CA 10
ATOM 13998 C C . VAL A 1 56 ? -4.322 -2.089 -23.090 1.00 0.00 56 VAL A C 10
ATOM 13999 O O . VAL A 1 56 ? -5.505 -1.807 -22.898 1.00 0.00 56 VAL A O 10
ATOM 14012 N N . ILE A 1 57 ? -3.738 -3.162 -22.565 1.00 0.00 57 ILE A N 10
ATOM 14013 C CA . ILE A 1 57 ? -4.471 -4.089 -21.712 1.00 0.00 57 ILE A CA 10
ATOM 14014 C C . ILE A 1 57 ? -3.848 -4.167 -20.322 1.00 0.00 57 ILE A C 10
ATOM 14015 O O . ILE A 1 57 ? -2.730 -4.656 -20.159 1.00 0.00 57 ILE A O 10
ATOM 14031 N N . ILE A 1 58 ? -4.580 -3.683 -19.324 1.00 0.00 58 ILE A N 10
ATOM 14032 C CA . ILE A 1 58 ? -4.100 -3.702 -17.948 1.00 0.00 58 ILE A CA 10
ATOM 14033 C C . ILE A 1 58 ? -5.053 -4.477 -17.044 1.00 0.00 58 ILE A C 10
ATOM 14034 O O . ILE A 1 58 ? -6.270 -4.302 -17.111 1.00 0.00 58 ILE A O 10
ATOM 14050 N N . LEU A 1 59 ? -4.491 -5.332 -16.197 1.00 0.00 59 LEU A N 10
ATOM 14051 C CA . LEU A 1 59 ? -5.290 -6.134 -15.277 1.00 0.00 59 LEU A CA 10
ATOM 14052 C C . LEU A 1 59 ? -5.230 -5.562 -13.864 1.00 0.00 59 LEU A C 10
ATOM 14053 O O . LEU A 1 59 ? -4.152 -5.408 -13.290 1.00 0.00 59 LEU A O 10
ATOM 14069 N N . VAL A 1 60 ? -6.396 -5.252 -13.306 1.00 0.00 60 VAL A N 10
ATOM 14070 C CA . VAL A 1 60 ? -6.477 -4.701 -11.959 1.00 0.00 60 VAL A CA 10
ATOM 14071 C C . VAL A 1 60 ? -6.697 -5.801 -10.927 1.00 0.00 60 VAL A C 10
ATOM 14072 O O . VAL A 1 60 ? -7.577 -6.647 -11.084 1.00 0.00 60 VAL A O 10
ATOM 14085 N N . ASN A 1 61 ? -5.890 -5.784 -9.871 1.00 0.00 61 ASN A N 10
ATOM 14086 C CA . ASN A 1 61 ? -5.996 -6.781 -8.812 1.00 0.00 61 ASN A CA 10
ATOM 14087 C C . ASN A 1 61 ? -6.243 -8.169 -9.395 1.00 0.00 61 ASN A C 10
ATOM 14088 O O . ASN A 1 61 ? -7.019 -8.953 -8.851 1.00 0.00 61 ASN A O 10
ATOM 14099 N N . GLY A 1 62 ? -5.577 -8.466 -10.507 1.00 0.00 62 GLY A N 10
ATOM 14100 C CA . GLY A 1 62 ? -5.737 -9.760 -11.145 1.00 0.00 62 GLY A CA 10
ATOM 14101 C C . GLY A 1 62 ? -7.110 -9.935 -11.763 1.00 0.00 62 GLY A C 10
ATOM 14102 O O . GLY A 1 62 ? -7.848 -10.850 -11.403 1.00 0.00 62 GLY A O 10
ATOM 14106 N N . ASN A 1 63 ? -7.454 -9.053 -12.697 1.00 0.00 63 ASN A N 10
ATOM 14107 C CA . ASN A 1 63 ? -8.748 -9.113 -13.365 1.00 0.00 63 ASN A CA 10
ATOM 14108 C C . ASN A 1 63 ? -8.882 -7.994 -14.394 1.00 0.00 63 ASN A C 10
ATOM 14109 O O . ASN A 1 63 ? -8.448 -6.867 -14.159 1.00 0.00 63 ASN A O 10
ATOM 14120 N N . ASN A 1 64 ? -9.487 -8.314 -15.533 1.00 0.00 64 ASN A N 10
ATOM 14121 C CA . ASN A 1 64 ? -9.678 -7.336 -16.598 1.00 0.00 64 ASN A CA 10
ATOM 14122 C C . ASN A 1 64 ? -10.525 -6.164 -16.114 1.00 0.00 64 ASN A C 10
ATOM 14123 O O . ASN A 1 64 ? -11.593 -6.355 -15.531 1.00 0.00 64 ASN A O 10
ATOM 14134 N N . ILE A 1 65 ? -10.042 -4.950 -16.359 1.00 0.00 65 ILE A N 10
ATOM 14135 C CA . ILE A 1 65 ? -10.755 -3.747 -15.950 1.00 0.00 65 ILE A CA 10
ATOM 14136 C C . ILE A 1 65 ? -11.943 -3.474 -16.866 1.00 0.00 65 ILE A C 10
ATOM 14137 O O . ILE A 1 65 ? -12.934 -2.871 -16.454 1.00 0.00 65 ILE A O 10
ATOM 14153 N N . THR A 1 66 ? -11.838 -3.924 -18.113 1.00 0.00 66 THR A N 10
ATOM 14154 C CA . THR A 1 66 ? -12.903 -3.729 -19.088 1.00 0.00 66 THR A CA 10
ATOM 14155 C C . THR A 1 66 ? -14.226 -4.289 -18.577 1.00 0.00 66 THR A C 10
ATOM 14156 O O . THR A 1 66 ? -15.298 -3.842 -18.984 1.00 0.00 66 THR A O 10
ATOM 14167 N N . SER A 1 67 ? -14.142 -5.267 -17.681 1.00 0.00 67 SER A N 10
ATOM 14168 C CA . SER A 1 67 ? -15.334 -5.890 -17.116 1.00 0.00 67 SER A CA 10
ATOM 14169 C C . SER A 1 67 ? -16.030 -4.944 -16.142 1.00 0.00 67 SER A C 10
ATOM 14170 O O . SER A 1 67 ? -17.125 -5.230 -15.659 1.00 0.00 67 SER A O 10
ATOM 14178 N N . MET A 1 68 ? -15.386 -3.817 -15.859 1.00 0.00 68 MET A N 10
ATOM 14179 C CA . MET A 1 68 ? -15.943 -2.828 -14.943 1.00 0.00 68 MET A CA 10
ATOM 14180 C C . MET A 1 68 ? -15.818 -1.421 -15.520 1.00 0.00 68 MET A C 10
ATOM 14181 O O . MET A 1 68 ? -16.773 -0.881 -16.079 1.00 0.00 68 MET A O 10
ATOM 14195 N N . LYS A 1 69 ? -14.635 -0.833 -15.380 1.00 0.00 69 LYS A N 10
ATOM 14196 C CA . LYS A 1 69 ? -14.384 0.511 -15.888 1.00 0.00 69 LYS A CA 10
ATOM 14197 C C . LYS A 1 69 ? -13.128 0.540 -16.753 1.00 0.00 69 LYS A C 10
ATOM 14198 O O . LYS A 1 69 ? -12.398 -0.447 -16.838 1.00 0.00 69 LYS A O 10
ATOM 14217 N N . GLY A 1 70 ? -12.883 1.678 -17.394 1.00 0.00 70 GLY A N 10
ATOM 14218 C CA . GLY A 1 70 ? -11.714 1.814 -18.244 1.00 0.00 70 GLY A CA 10
ATOM 14219 C C . GLY A 1 70 ? -10.597 2.590 -17.573 1.00 0.00 70 GLY A C 10
ATOM 14220 O O . GLY A 1 70 ? -9.563 2.022 -17.219 1.00 0.00 70 GLY A O 10
ATOM 14224 N N . LEU A 1 71 ? -10.803 3.890 -17.400 1.00 0.00 71 LEU A N 10
ATOM 14225 C CA . LEU A 1 71 ? -9.804 4.746 -16.769 1.00 0.00 71 LEU A CA 10
ATOM 14226 C C . LEU A 1 71 ? -10.196 5.072 -15.331 1.00 0.00 71 LEU A C 10
ATOM 14227 O O . LEU A 1 71 ? -9.349 5.424 -14.511 1.00 0.00 71 LEU A O 10
ATOM 14243 N N . ASP A 1 72 ? -11.485 4.949 -15.033 1.00 0.00 72 ASP A N 10
ATOM 14244 C CA . ASP A 1 72 ? -11.989 5.227 -13.693 1.00 0.00 72 ASP A CA 10
ATOM 14245 C C . ASP A 1 72 ? -11.946 3.973 -12.825 1.00 0.00 72 ASP A C 10
ATOM 14246 O O . ASP A 1 72 ? -12.495 3.948 -11.723 1.00 0.00 72 ASP A O 10
ATOM 14255 N N . THR A 1 73 ? -11.291 2.932 -13.330 1.00 0.00 73 THR A N 10
ATOM 14256 C CA . THR A 1 73 ? -11.178 1.675 -12.603 1.00 0.00 73 THR A CA 10
ATOM 14257 C C . THR A 1 73 ? -10.371 1.851 -11.321 1.00 0.00 73 THR A C 10
ATOM 14258 O O . THR A 1 73 ? -9.405 2.612 -11.286 1.00 0.00 73 THR A O 10
ATOM 14269 N N . GLU A 1 74 ? -10.775 1.142 -10.271 1.00 0.00 74 GLU A N 10
ATOM 14270 C CA . GLU A 1 74 ? -10.088 1.222 -8.988 1.00 0.00 74 GLU A CA 10
ATOM 14271 C C . GLU A 1 74 ? -9.377 -0.091 -8.669 1.00 0.00 74 GLU A C 10
ATOM 14272 O O . GLU A 1 74 ? -9.662 -1.125 -9.273 1.00 0.00 74 GLU A O 10
ATOM 14284 N N . ILE A 1 75 ? -8.452 -0.039 -7.716 1.00 0.00 75 ILE A N 10
ATOM 14285 C CA . ILE A 1 75 ? -7.701 -1.223 -7.317 1.00 0.00 75 ILE A CA 10
ATOM 14286 C C . ILE A 1 75 ? -8.242 -1.803 -6.014 1.00 0.00 75 ILE A C 10
ATOM 14287 O O . ILE A 1 75 ? -8.776 -1.079 -5.173 1.00 0.00 75 ILE A O 10
ATOM 14303 N N . LYS A 1 76 ? -8.100 -3.114 -5.853 1.00 0.00 76 LYS A N 10
ATOM 14304 C CA . LYS A 1 76 ? -8.571 -3.793 -4.651 1.00 0.00 76 LYS A CA 10
ATOM 14305 C C . LYS A 1 76 ? -7.529 -3.717 -3.540 1.00 0.00 76 LYS A C 10
ATOM 14306 O O . LYS A 1 76 ? -6.417 -3.233 -3.750 1.00 0.00 76 LYS A O 10
ATOM 14325 N N . ASP A 1 77 ? -7.896 -4.199 -2.357 1.00 0.00 77 ASP A N 10
ATOM 14326 C CA . ASP A 1 77 ? -6.992 -4.187 -1.213 1.00 0.00 77 ASP A CA 10
ATOM 14327 C C . ASP A 1 77 ? -5.665 -4.853 -1.562 1.00 0.00 77 ASP A C 10
ATOM 14328 O O . ASP A 1 77 ? -4.626 -4.530 -0.985 1.00 0.00 77 ASP A O 10
ATOM 14337 N N . ASP A 1 78 ? -5.707 -5.783 -2.509 1.00 0.00 78 ASP A N 10
ATOM 14338 C CA . ASP A 1 78 ? -4.507 -6.494 -2.936 1.00 0.00 78 ASP A CA 10
ATOM 14339 C C . ASP A 1 78 ? -3.454 -5.521 -3.455 1.00 0.00 78 ASP A C 10
ATOM 14340 O O . ASP A 1 78 ? -2.267 -5.658 -3.158 1.00 0.00 78 ASP A O 10
ATOM 14349 N N . ASP A 1 79 ? -3.896 -4.539 -4.233 1.00 0.00 79 ASP A N 10
ATOM 14350 C CA . ASP A 1 79 ? -2.991 -3.542 -4.794 1.00 0.00 79 ASP A CA 10
ATOM 14351 C C . ASP A 1 79 ? -1.985 -4.191 -5.738 1.00 0.00 79 ASP A C 10
ATOM 14352 O O . ASP A 1 79 ? -0.805 -4.324 -5.411 1.00 0.00 79 ASP A O 10
ATOM 14361 N N . LYS A 1 80 ? -2.458 -4.596 -6.912 1.00 0.00 80 LYS A N 10
ATOM 14362 C CA . LYS A 1 80 ? -1.601 -5.232 -7.905 1.00 0.00 80 LYS A CA 10
ATOM 14363 C C . LYS A 1 80 ? -2.070 -4.904 -9.319 1.00 0.00 80 LYS A C 10
ATOM 14364 O O . LYS A 1 80 ? -3.226 -5.143 -9.670 1.00 0.00 80 LYS A O 10
ATOM 14383 N N . ILE A 1 81 ? -1.167 -4.357 -10.125 1.00 0.00 81 ILE A N 10
ATOM 14384 C CA . ILE A 1 81 ? -1.488 -3.999 -11.501 1.00 0.00 81 ILE A CA 10
ATOM 14385 C C . ILE A 1 81 ? -0.529 -4.666 -12.481 1.00 0.00 81 ILE A C 10
ATOM 14386 O O . ILE A 1 81 ? 0.672 -4.756 -12.226 1.00 0.00 81 ILE A O 10
ATOM 14402 N N . ASP A 1 82 ? -1.066 -5.129 -13.604 1.00 0.00 82 ASP A N 10
ATOM 14403 C CA . ASP A 1 82 ? -0.258 -5.785 -14.625 1.00 0.00 82 ASP A CA 10
ATOM 14404 C C . ASP A 1 82 ? -0.309 -5.011 -15.939 1.00 0.00 82 ASP A C 10
ATOM 14405 O O . ASP A 1 82 ? -1.381 -4.613 -16.396 1.00 0.00 82 ASP A O 10
ATOM 14414 N N . LEU A 1 83 ? 0.856 -4.799 -16.541 1.00 0.00 83 LEU A N 10
ATOM 14415 C CA . LEU A 1 83 ? 0.945 -4.072 -17.802 1.00 0.00 83 LEU A CA 10
ATOM 14416 C C . LEU A 1 83 ? 1.362 -5.000 -18.938 1.00 0.00 83 LEU A C 10
ATOM 14417 O O . LEU A 1 83 ? 2.481 -5.512 -18.956 1.00 0.00 83 LEU A O 10
ATOM 14433 N N . PHE A 1 84 ? 0.454 -5.211 -19.886 1.00 0.00 84 PHE A N 10
ATOM 14434 C CA . PHE A 1 84 ? 0.728 -6.076 -21.027 1.00 0.00 84 PHE A CA 10
ATOM 14435 C C . PHE A 1 84 ? 0.588 -5.308 -22.338 1.00 0.00 84 PHE A C 10
ATOM 14436 O O . PHE A 1 84 ? -0.209 -4.378 -22.460 1.00 0.00 84 PHE A O 10
ATOM 14453 N N . PRO A 1 85 ? 1.383 -5.705 -23.343 1.00 0.00 85 PRO A N 10
ATOM 14454 C CA . PRO A 1 85 ? 1.368 -5.068 -24.663 1.00 0.00 85 PRO A CA 10
ATOM 14455 C C . PRO A 1 85 ? 0.084 -5.360 -25.433 1.00 0.00 85 PRO A C 10
ATOM 14456 O O . PRO A 1 85 ? -0.351 -6.506 -25.549 1.00 0.00 85 PRO A O 10
ATOM 14467 N N . PRO A 1 86 ? -0.538 -4.301 -25.972 1.00 0.00 86 PRO A N 10
ATOM 14468 C CA . PRO A 1 86 ? -1.780 -4.419 -26.741 1.00 0.00 86 PRO A CA 10
ATOM 14469 C C . PRO A 1 86 ? -1.566 -5.102 -28.087 1.00 0.00 86 PRO A C 10
ATOM 14470 O O . PRO A 1 86 ? -0.432 -5.366 -28.488 1.00 0.00 86 PRO A O 10
ATOM 14481 N N . VAL A 1 87 ? -2.662 -5.386 -28.783 1.00 0.00 87 VAL A N 10
ATOM 14482 C CA . VAL A 1 87 ? -2.594 -6.038 -30.086 1.00 0.00 87 VAL A CA 10
ATOM 14483 C C . VAL A 1 87 ? -1.766 -5.216 -31.068 1.00 0.00 87 VAL A C 10
ATOM 14484 O O . VAL A 1 87 ? -1.821 -3.987 -31.066 1.00 0.00 87 VAL A O 10
ATOM 14497 N N . ALA A 1 88 ? -1.000 -5.905 -31.907 1.00 0.00 88 ALA A N 10
ATOM 14498 C CA . ALA A 1 88 ? -0.162 -5.240 -32.897 1.00 0.00 88 ALA A CA 10
ATOM 14499 C C . ALA A 1 88 ? 0.717 -4.176 -32.247 1.00 0.00 88 ALA A C 10
ATOM 14500 O O . ALA A 1 88 ? 1.069 -3.179 -32.876 1.00 0.00 88 ALA A O 10
ATOM 14507 N N . GLY A 1 89 ? 1.067 -4.396 -30.984 1.00 0.00 89 GLY A N 10
ATOM 14508 C CA . GLY A 1 89 ? 1.901 -3.447 -30.270 1.00 0.00 89 GLY A CA 10
ATOM 14509 C C . GLY A 1 89 ? 3.355 -3.875 -30.220 1.00 0.00 89 GLY A C 10
ATOM 14510 O O . GLY A 1 89 ? 4.257 -3.048 -30.343 1.00 0.00 89 GLY A O 10
ATOM 14514 N N . GLY A 1 90 ? 3.582 -5.172 -30.038 1.00 0.00 90 GLY A N 10
ATOM 14515 C CA . GLY A 1 90 ? 4.938 -5.686 -29.974 1.00 0.00 90 GLY A CA 10
ATOM 14516 C C . GLY A 1 90 ? 5.307 -6.502 -31.196 1.00 0.00 90 GLY A C 10
ATOM 14517 O O . GLY A 1 90 ? 4.812 -6.247 -32.294 1.00 0.00 90 GLY A O 10
ATOM 14521 N N . MET A 1 1 ? 0.972 0.214 0.021 1.00 0.00 1 MET A N 11
ATOM 14522 C CA . MET A 1 1 ? 1.642 0.365 -1.265 1.00 0.00 1 MET A CA 11
ATOM 14523 C C . MET A 1 1 ? 0.995 -0.524 -2.323 1.00 0.00 1 MET A C 11
ATOM 14524 O O . MET A 1 1 ? 0.221 -1.426 -2.001 1.00 0.00 1 MET A O 11
ATOM 14538 N N . VAL A 1 2 ? 1.315 -0.263 -3.586 1.00 0.00 2 VAL A N 11
ATOM 14539 C CA . VAL A 1 2 ? 0.765 -1.039 -4.691 1.00 0.00 2 VAL A CA 11
ATOM 14540 C C . VAL A 1 2 ? 1.875 -1.660 -5.532 1.00 0.00 2 VAL A C 11
ATOM 14541 O O . VAL A 1 2 ? 2.884 -1.017 -5.822 1.00 0.00 2 VAL A O 11
ATOM 14554 N N . THR A 1 3 ? 1.681 -2.916 -5.923 1.00 0.00 3 THR A N 11
ATOM 14555 C CA . THR A 1 3 ? 2.665 -3.625 -6.731 1.00 0.00 3 THR A CA 11
ATOM 14556 C C . THR A 1 3 ? 2.323 -3.540 -8.214 1.00 0.00 3 THR A C 11
ATOM 14557 O O . THR A 1 3 ? 1.178 -3.757 -8.611 1.00 0.00 3 THR A O 11
ATOM 14568 N N . VAL A 1 4 ? 3.323 -3.223 -9.031 1.00 0.00 4 VAL A N 11
ATOM 14569 C CA . VAL A 1 4 ? 3.128 -3.111 -10.471 1.00 0.00 4 VAL A CA 11
ATOM 14570 C C . VAL A 1 4 ? 4.195 -3.889 -11.232 1.00 0.00 4 VAL A C 11
ATOM 14571 O O . VAL A 1 4 ? 5.388 -3.758 -10.957 1.00 0.00 4 VAL A O 11
ATOM 14584 N N . ARG A 1 5 ? 3.759 -4.698 -12.192 1.00 0.00 5 ARG A N 11
ATOM 14585 C CA . ARG A 1 5 ? 4.677 -5.498 -12.993 1.00 0.00 5 ARG A CA 11
ATOM 14586 C C . ARG A 1 5 ? 4.654 -5.053 -14.452 1.00 0.00 5 ARG A C 11
ATOM 14587 O O . ARG A 1 5 ? 3.633 -4.580 -14.952 1.00 0.00 5 ARG A O 11
ATOM 14608 N N . TYR A 1 6 ? 5.786 -5.208 -15.130 1.00 0.00 6 TYR A N 11
ATOM 14609 C CA . TYR A 1 6 ? 5.897 -4.819 -16.531 1.00 0.00 6 TYR A CA 11
ATOM 14610 C C . TYR A 1 6 ? 6.176 -6.033 -17.413 1.00 0.00 6 TYR A C 11
ATOM 14611 O O . TYR A 1 6 ? 7.015 -6.873 -17.086 1.00 0.00 6 TYR A O 11
ATOM 14629 N N . TYR A 1 7 ? 5.466 -6.118 -18.532 1.00 0.00 7 TYR A N 11
ATOM 14630 C CA . TYR A 1 7 ? 5.634 -7.229 -19.462 1.00 0.00 7 TYR A CA 11
ATOM 14631 C C . TYR A 1 7 ? 5.908 -6.721 -20.874 1.00 0.00 7 TYR A C 11
ATOM 14632 O O . TYR A 1 7 ? 6.747 -7.267 -21.590 1.00 0.00 7 TYR A O 11
ATOM 14650 N N . ALA A 1 8 ? 5.195 -5.671 -21.267 1.00 0.00 8 ALA A N 11
ATOM 14651 C CA . ALA A 1 8 ? 5.362 -5.086 -22.592 1.00 0.00 8 ALA A CA 11
ATOM 14652 C C . ALA A 1 8 ? 6.758 -4.494 -22.758 1.00 0.00 8 ALA A C 11
ATOM 14653 O O . ALA A 1 8 ? 7.704 -4.909 -22.088 1.00 0.00 8 ALA A O 11
ATOM 14660 N N . THR A 1 9 ? 6.880 -3.521 -23.656 1.00 0.00 9 THR A N 11
ATOM 14661 C CA . THR A 1 9 ? 8.160 -2.873 -23.912 1.00 0.00 9 THR A CA 11
ATOM 14662 C C . THR A 1 9 ? 8.642 -2.105 -22.686 1.00 0.00 9 THR A C 11
ATOM 14663 O O . THR A 1 9 ? 9.775 -1.623 -22.649 1.00 0.00 9 THR A O 11
ATOM 14674 N N . LEU A 1 10 ? 7.776 -1.994 -21.685 1.00 0.00 10 LEU A N 11
ATOM 14675 C CA . LEU A 1 10 ? 8.113 -1.284 -20.457 1.00 0.00 10 LEU A CA 11
ATOM 14676 C C . LEU A 1 10 ? 9.238 -1.993 -19.709 1.00 0.00 10 LEU A C 11
ATOM 14677 O O . LEU A 1 10 ? 10.057 -1.355 -19.048 1.00 0.00 10 LEU A O 11
ATOM 14693 N N . ARG A 1 11 ? 9.272 -3.317 -19.820 1.00 0.00 11 ARG A N 11
ATOM 14694 C CA . ARG A 1 11 ? 10.296 -4.114 -19.155 1.00 0.00 11 ARG A CA 11
ATOM 14695 C C . ARG A 1 11 ? 11.691 -3.589 -19.485 1.00 0.00 11 ARG A C 11
ATOM 14696 O O . ARG A 1 11 ? 12.439 -3.151 -18.610 1.00 0.00 11 ARG A O 11
ATOM 14717 N N . PRO A 1 12 ? 12.051 -3.634 -20.776 1.00 0.00 12 PRO A N 11
ATOM 14718 C CA . PRO A 1 12 ? 13.357 -3.168 -21.250 1.00 0.00 12 PRO A CA 11
ATOM 14719 C C . PRO A 1 12 ? 13.499 -1.652 -21.163 1.00 0.00 12 PRO A C 11
ATOM 14720 O O . PRO A 1 12 ? 14.580 -1.107 -21.385 1.00 0.00 12 PRO A O 11
ATOM 14731 N N . ILE A 1 13 ? 12.401 -0.978 -20.836 1.00 0.00 13 ILE A N 11
ATOM 14732 C CA . ILE A 1 13 ? 12.404 0.474 -20.718 1.00 0.00 13 ILE A CA 11
ATOM 14733 C C . ILE A 1 13 ? 12.764 0.910 -19.301 1.00 0.00 13 ILE A C 11
ATOM 14734 O O . ILE A 1 13 ? 13.360 1.968 -19.097 1.00 0.00 13 ILE A O 11
ATOM 14750 N N . THR A 1 14 ? 12.400 0.085 -18.324 1.00 0.00 14 THR A N 11
ATOM 14751 C CA . THR A 1 14 ? 12.685 0.383 -16.926 1.00 0.00 14 THR A CA 11
ATOM 14752 C C . THR A 1 14 ? 13.821 -0.486 -16.399 1.00 0.00 14 THR A C 11
ATOM 14753 O O . THR A 1 14 ? 14.347 -0.246 -15.312 1.00 0.00 14 THR A O 11
ATOM 14764 N N . LYS A 1 15 ? 14.196 -1.496 -17.176 1.00 0.00 15 LYS A N 11
ATOM 14765 C CA . LYS A 1 15 ? 15.272 -2.401 -16.789 1.00 0.00 15 LYS A CA 11
ATOM 14766 C C . LYS A 1 15 ? 14.992 -3.028 -15.426 1.00 0.00 15 LYS A C 11
ATOM 14767 O O . LYS A 1 15 ? 15.901 -3.207 -14.615 1.00 0.00 15 LYS A O 11
ATOM 14786 N N . LYS A 1 16 ? 13.729 -3.360 -15.181 1.00 0.00 16 LYS A N 11
ATOM 14787 C CA . LYS A 1 16 ? 13.329 -3.970 -13.918 1.00 0.00 16 LYS A CA 11
ATOM 14788 C C . LYS A 1 16 ? 12.189 -4.961 -14.130 1.00 0.00 16 LYS A C 11
ATOM 14789 O O . LYS A 1 16 ? 11.441 -4.865 -15.103 1.00 0.00 16 LYS A O 11
ATOM 14808 N N . LYS A 1 17 ? 12.060 -5.912 -13.211 1.00 0.00 17 LYS A N 11
ATOM 14809 C CA . LYS A 1 17 ? 11.010 -6.919 -13.294 1.00 0.00 17 LYS A CA 11
ATOM 14810 C C . LYS A 1 17 ? 9.709 -6.400 -12.689 1.00 0.00 17 LYS A C 11
ATOM 14811 O O . LYS A 1 17 ? 8.674 -6.371 -13.353 1.00 0.00 17 LYS A O 11
ATOM 14830 N N . GLU A 1 18 ? 9.771 -5.991 -11.426 1.00 0.00 18 GLU A N 11
ATOM 14831 C CA . GLU A 1 18 ? 8.597 -5.473 -10.733 1.00 0.00 18 GLU A CA 11
ATOM 14832 C C . GLU A 1 18 ? 9.003 -4.513 -9.618 1.00 0.00 18 GLU A C 11
ATOM 14833 O O . GLU A 1 18 ? 10.113 -4.591 -9.092 1.00 0.00 18 GLU A O 11
ATOM 14845 N N . GLU A 1 19 ? 8.095 -3.609 -9.263 1.00 0.00 19 GLU A N 11
ATOM 14846 C CA . GLU A 1 19 ? 8.360 -2.634 -8.212 1.00 0.00 19 GLU A CA 11
ATOM 14847 C C . GLU A 1 19 ? 7.058 -2.138 -7.590 1.00 0.00 19 GLU A C 11
ATOM 14848 O O . GLU A 1 19 ? 5.979 -2.304 -8.162 1.00 0.00 19 GLU A O 11
ATOM 14860 N N . THR A 1 20 ? 7.165 -1.527 -6.414 1.00 0.00 20 THR A N 11
ATOM 14861 C CA . THR A 1 20 ? 5.998 -1.008 -5.713 1.00 0.00 20 THR A CA 11
ATOM 14862 C C . THR A 1 20 ? 5.872 0.500 -5.896 1.00 0.00 20 THR A C 11
ATOM 14863 O O . THR A 1 20 ? 6.819 1.166 -6.313 1.00 0.00 20 THR A O 11
ATOM 14874 N N . PHE A 1 21 ? 4.696 1.033 -5.581 1.00 0.00 21 PHE A N 11
ATOM 14875 C CA . PHE A 1 21 ? 4.446 2.464 -5.712 1.00 0.00 21 PHE A CA 11
ATOM 14876 C C . PHE A 1 21 ? 3.522 2.958 -4.602 1.00 0.00 21 PHE A C 11
ATOM 14877 O O . PHE A 1 21 ? 2.855 2.167 -3.937 1.00 0.00 21 PHE A O 11
ATOM 14894 N N . ASN A 1 22 ? 3.490 4.273 -4.409 1.00 0.00 22 ASN A N 11
ATOM 14895 C CA . ASN A 1 22 ? 2.649 4.873 -3.379 1.00 0.00 22 ASN A CA 11
ATOM 14896 C C . ASN A 1 22 ? 1.969 6.136 -3.900 1.00 0.00 22 ASN A C 11
ATOM 14897 O O . ASN A 1 22 ? 2.573 6.923 -4.627 1.00 0.00 22 ASN A O 11
ATOM 14908 N N . GLY A 1 23 ? 0.708 6.321 -3.522 1.00 0.00 23 GLY A N 11
ATOM 14909 C CA . GLY A 1 23 ? -0.034 7.489 -3.960 1.00 0.00 23 GLY A CA 11
ATOM 14910 C C . GLY A 1 23 ? -0.962 7.186 -5.119 1.00 0.00 23 GLY A C 11
ATOM 14911 O O . GLY A 1 23 ? -1.635 8.079 -5.634 1.00 0.00 23 GLY A O 11
ATOM 14915 N N . ILE A 1 24 ? -0.997 5.923 -5.532 1.00 0.00 24 ILE A N 11
ATOM 14916 C CA . ILE A 1 24 ? -1.849 5.505 -6.638 1.00 0.00 24 ILE A CA 11
ATOM 14917 C C . ILE A 1 24 ? -2.941 4.553 -6.162 1.00 0.00 24 ILE A C 11
ATOM 14918 O O . ILE A 1 24 ? -2.656 3.461 -5.670 1.00 0.00 24 ILE A O 11
ATOM 14934 N N . SER A 1 25 ? -4.193 4.974 -6.314 1.00 0.00 25 SER A N 11
ATOM 14935 C CA . SER A 1 25 ? -5.328 4.159 -5.897 1.00 0.00 25 SER A CA 11
ATOM 14936 C C . SER A 1 25 ? -6.305 3.957 -7.052 1.00 0.00 25 SER A C 11
ATOM 14937 O O . SER A 1 25 ? -7.317 3.270 -6.913 1.00 0.00 25 SER A O 11
ATOM 14945 N N . LYS A 1 26 ? -5.994 4.562 -8.194 1.00 0.00 26 LYS A N 11
ATOM 14946 C CA . LYS A 1 26 ? -6.841 4.449 -9.375 1.00 0.00 26 LYS A CA 11
ATOM 14947 C C . LYS A 1 26 ? -6.005 4.164 -10.619 1.00 0.00 26 LYS A C 11
ATOM 14948 O O . LYS A 1 26 ? -4.821 4.499 -10.672 1.00 0.00 26 LYS A O 11
ATOM 14967 N N . ILE A 1 27 ? -6.629 3.546 -11.616 1.00 0.00 27 ILE A N 11
ATOM 14968 C CA . ILE A 1 27 ? -5.942 3.219 -12.860 1.00 0.00 27 ILE A CA 11
ATOM 14969 C C . ILE A 1 27 ? -5.612 4.478 -13.653 1.00 0.00 27 ILE A C 11
ATOM 14970 O O . ILE A 1 27 ? -4.522 4.605 -14.211 1.00 0.00 27 ILE A O 11
ATOM 14986 N N . SER A 1 28 ? -6.561 5.408 -13.698 1.00 0.00 28 SER A N 11
ATOM 14987 C CA . SER A 1 28 ? -6.372 6.658 -14.425 1.00 0.00 28 SER A CA 11
ATOM 14988 C C . SER A 1 28 ? -5.079 7.345 -13.999 1.00 0.00 28 SER A C 11
ATOM 14989 O O . SER A 1 28 ? -4.238 7.680 -14.832 1.00 0.00 28 SER A O 11
ATOM 14997 N N . GLU A 1 29 ? -4.928 7.551 -12.694 1.00 0.00 29 GLU A N 11
ATOM 14998 C CA . GLU A 1 29 ? -3.737 8.198 -12.156 1.00 0.00 29 GLU A CA 11
ATOM 14999 C C . GLU A 1 29 ? -2.504 7.320 -12.352 1.00 0.00 29 GLU A C 11
ATOM 15000 O O . GLU A 1 29 ? -1.386 7.820 -12.483 1.00 0.00 29 GLU A O 11
ATOM 15012 N N . LEU A 1 30 ? -2.717 6.009 -12.371 1.00 0.00 30 LEU A N 11
ATOM 15013 C CA . LEU A 1 30 ? -1.624 5.059 -12.551 1.00 0.00 30 LEU A CA 11
ATOM 15014 C C . LEU A 1 30 ? -1.027 5.174 -13.950 1.00 0.00 30 LEU A C 11
ATOM 15015 O O . LEU A 1 30 ? 0.188 5.297 -14.110 1.00 0.00 30 LEU A O 11
ATOM 15031 N N . LEU A 1 31 ? -1.889 5.134 -14.960 1.00 0.00 31 LEU A N 11
ATOM 15032 C CA . LEU A 1 31 ? -1.448 5.235 -16.347 1.00 0.00 31 LEU A CA 11
ATOM 15033 C C . LEU A 1 31 ? -0.649 6.515 -16.572 1.00 0.00 31 LEU A C 11
ATOM 15034 O O . LEU A 1 31 ? 0.460 6.479 -17.104 1.00 0.00 31 LEU A O 11
ATOM 15050 N N . GLU A 1 32 ? -1.220 7.643 -16.161 1.00 0.00 32 GLU A N 11
ATOM 15051 C CA . GLU A 1 32 ? -0.559 8.934 -16.317 1.00 0.00 32 GLU A CA 11
ATOM 15052 C C . GLU A 1 32 ? 0.785 8.947 -15.595 1.00 0.00 32 GLU A C 11
ATOM 15053 O O . GLU A 1 32 ? 1.714 9.643 -16.005 1.00 0.00 32 GLU A O 11
ATOM 15065 N N . ARG A 1 33 ? 0.879 8.174 -14.518 1.00 0.00 33 ARG A N 11
ATOM 15066 C CA . ARG A 1 33 ? 2.108 8.099 -13.738 1.00 0.00 33 ARG A CA 11
ATOM 15067 C C . ARG A 1 33 ? 3.194 7.349 -14.504 1.00 0.00 33 ARG A C 11
ATOM 15068 O O . ARG A 1 33 ? 4.385 7.616 -14.336 1.00 0.00 33 ARG A O 11
ATOM 15089 N N . LEU A 1 34 ? 2.776 6.410 -15.345 1.00 0.00 34 LEU A N 11
ATOM 15090 C CA . LEU A 1 34 ? 3.712 5.620 -16.138 1.00 0.00 34 LEU A CA 11
ATOM 15091 C C . LEU A 1 34 ? 4.372 6.477 -17.214 1.00 0.00 34 LEU A C 11
ATOM 15092 O O . LEU A 1 34 ? 5.597 6.511 -17.331 1.00 0.00 34 LEU A O 11
ATOM 15108 N N . LYS A 1 35 ? 3.552 7.170 -17.996 1.00 0.00 35 LYS A N 11
ATOM 15109 C CA . LYS A 1 35 ? 4.054 8.031 -19.061 1.00 0.00 35 LYS A CA 11
ATOM 15110 C C . LYS A 1 35 ? 4.979 9.106 -18.500 1.00 0.00 35 LYS A C 11
ATOM 15111 O O . LYS A 1 35 ? 5.980 9.463 -19.120 1.00 0.00 35 LYS A O 11
ATOM 15130 N N . VAL A 1 36 ? 4.637 9.619 -17.322 1.00 0.00 36 VAL A N 11
ATOM 15131 C CA . VAL A 1 36 ? 5.438 10.652 -16.677 1.00 0.00 36 VAL A CA 11
ATOM 15132 C C . VAL A 1 36 ? 6.706 10.065 -16.068 1.00 0.00 36 VAL A C 11
ATOM 15133 O O . VAL A 1 36 ? 7.815 10.491 -16.388 1.00 0.00 36 VAL A O 11
ATOM 15146 N N . GLU A 1 37 ? 6.534 9.082 -15.189 1.00 0.00 37 GLU A N 11
ATOM 15147 C CA . GLU A 1 37 ? 7.665 8.436 -14.535 1.00 0.00 37 GLU A CA 11
ATOM 15148 C C . GLU A 1 37 ? 8.654 7.897 -15.566 1.00 0.00 37 GLU A C 11
ATOM 15149 O O . GLU A 1 37 ? 9.854 8.163 -15.489 1.00 0.00 37 GLU A O 11
ATOM 15161 N N . TYR A 1 38 ? 8.141 7.139 -16.528 1.00 0.00 38 TYR A N 11
ATOM 15162 C CA . TYR A 1 38 ? 8.978 6.560 -17.573 1.00 0.00 38 TYR A CA 11
ATOM 15163 C C . TYR A 1 38 ? 9.369 7.614 -18.605 1.00 0.00 38 TYR A C 11
ATOM 15164 O O . TYR A 1 38 ? 10.378 7.479 -19.294 1.00 0.00 38 TYR A O 11
ATOM 15182 N N . GLY A 1 39 ? 8.560 8.664 -18.704 1.00 0.00 39 GLY A N 11
ATOM 15183 C CA . GLY A 1 39 ? 8.836 9.727 -19.653 1.00 0.00 39 GLY A CA 11
ATOM 15184 C C . GLY A 1 39 ? 8.211 9.470 -21.009 1.00 0.00 39 GLY A C 11
ATOM 15185 O O . GLY A 1 39 ? 7.349 8.602 -21.149 1.00 0.00 39 GLY A O 11
ATOM 15189 N N . SER A 1 40 ? 8.644 10.227 -22.012 1.00 0.00 40 SER A N 11
ATOM 15190 C CA . SER A 1 40 ? 8.117 10.081 -23.364 1.00 0.00 40 SER A CA 11
ATOM 15191 C C . SER A 1 40 ? 8.644 8.807 -24.018 1.00 0.00 40 SER A C 11
ATOM 15192 O O . SER A 1 40 ? 7.970 8.199 -24.848 1.00 0.00 40 SER A O 11
ATOM 15200 N N . GLU A 1 41 ? 9.855 8.411 -23.636 1.00 0.00 41 GLU A N 11
ATOM 15201 C CA . GLU A 1 41 ? 10.473 7.211 -24.186 1.00 0.00 41 GLU A CA 11
ATOM 15202 C C . GLU A 1 41 ? 9.520 6.022 -24.107 1.00 0.00 41 GLU A C 11
ATOM 15203 O O . GLU A 1 41 ? 9.447 5.209 -25.028 1.00 0.00 41 GLU A O 11
ATOM 15215 N N . PHE A 1 42 ? 8.790 5.929 -23.000 1.00 0.00 42 PHE A N 11
ATOM 15216 C CA . PHE A 1 42 ? 7.841 4.840 -22.800 1.00 0.00 42 PHE A CA 11
ATOM 15217 C C . PHE A 1 42 ? 6.662 4.962 -23.760 1.00 0.00 42 PHE A C 11
ATOM 15218 O O . PHE A 1 42 ? 6.331 4.019 -24.480 1.00 0.00 42 PHE A O 11
ATOM 15235 N N . THR A 1 43 ? 6.029 6.131 -23.765 1.00 0.00 43 THR A N 11
ATOM 15236 C CA . THR A 1 43 ? 4.886 6.378 -24.634 1.00 0.00 43 THR A CA 11
ATOM 15237 C C . THR A 1 43 ? 5.253 6.168 -26.099 1.00 0.00 43 THR A C 11
ATOM 15238 O O . THR A 1 43 ? 4.468 5.622 -26.875 1.00 0.00 43 THR A O 11
ATOM 15249 N N . LYS A 1 44 ? 6.452 6.603 -26.472 1.00 0.00 44 LYS A N 11
ATOM 15250 C CA . LYS A 1 44 ? 6.925 6.461 -27.844 1.00 0.00 44 LYS A CA 11
ATOM 15251 C C . LYS A 1 44 ? 7.299 5.013 -28.143 1.00 0.00 44 LYS A C 11
ATOM 15252 O O . LYS A 1 44 ? 6.952 4.479 -29.196 1.00 0.00 44 LYS A O 11
ATOM 15271 N N . GLN A 1 45 ? 8.007 4.385 -27.210 1.00 0.00 45 GLN A N 11
ATOM 15272 C CA . GLN A 1 45 ? 8.426 2.998 -27.375 1.00 0.00 45 GLN A CA 11
ATOM 15273 C C . GLN A 1 45 ? 7.218 2.075 -27.499 1.00 0.00 45 GLN A C 11
ATOM 15274 O O . GLN A 1 45 ? 7.327 0.960 -28.009 1.00 0.00 45 GLN A O 11
ATOM 15288 N N . MET A 1 46 ? 6.068 2.547 -27.029 1.00 0.00 46 MET A N 11
ATOM 15289 C CA . MET A 1 46 ? 4.840 1.764 -27.089 1.00 0.00 46 MET A CA 11
ATOM 15290 C C . MET A 1 46 ? 3.956 2.225 -28.243 1.00 0.00 46 MET A C 11
ATOM 15291 O O . MET A 1 46 ? 3.252 1.424 -28.858 1.00 0.00 46 MET A O 11
ATOM 15305 N N . TYR A 1 47 ? 3.997 3.521 -28.531 1.00 0.00 47 TYR A N 11
ATOM 15306 C CA . TYR A 1 47 ? 3.197 4.090 -29.610 1.00 0.00 47 TYR A CA 11
ATOM 15307 C C . TYR A 1 47 ? 3.696 3.610 -30.970 1.00 0.00 47 TYR A C 11
ATOM 15308 O O . TYR A 1 47 ? 4.742 4.049 -31.450 1.00 0.00 47 TYR A O 11
ATOM 15326 N N . ASP A 1 48 ? 2.941 2.707 -31.585 1.00 0.00 48 ASP A N 11
ATOM 15327 C CA . ASP A 1 48 ? 3.304 2.168 -32.890 1.00 0.00 48 ASP A CA 11
ATOM 15328 C C . ASP A 1 48 ? 2.228 2.479 -33.925 1.00 0.00 48 ASP A C 11
ATOM 15329 O O . ASP A 1 48 ? 1.297 1.699 -34.122 1.00 0.00 48 ASP A O 11
ATOM 15338 N N . GLY A 1 49 ? 2.362 3.626 -34.585 1.00 0.00 49 GLY A N 11
ATOM 15339 C CA . GLY A 1 49 ? 1.394 4.021 -35.591 1.00 0.00 49 GLY A CA 11
ATOM 15340 C C . GLY A 1 49 ? 0.749 5.357 -35.281 1.00 0.00 49 GLY A C 11
ATOM 15341 O O . GLY A 1 49 ? 0.752 6.263 -36.113 1.00 0.00 49 GLY A O 11
ATOM 15345 N N . ASN A 1 50 ? 0.191 5.479 -34.081 1.00 0.00 50 ASN A N 11
ATOM 15346 C CA . ASN A 1 50 ? -0.464 6.714 -33.665 1.00 0.00 50 ASN A CA 11
ATOM 15347 C C . ASN A 1 50 ? -0.954 6.611 -32.224 1.00 0.00 50 ASN A C 11
ATOM 15348 O O . ASN A 1 50 ? -0.597 7.427 -31.376 1.00 0.00 50 ASN A O 11
ATOM 15359 N N . ASN A 1 51 ? -1.774 5.600 -31.955 1.00 0.00 51 ASN A N 11
ATOM 15360 C CA . ASN A 1 51 ? -2.314 5.389 -30.616 1.00 0.00 51 ASN A CA 11
ATOM 15361 C C . ASN A 1 51 ? -1.795 4.084 -30.020 1.00 0.00 51 ASN A C 11
ATOM 15362 O O . ASN A 1 51 ? -1.291 3.219 -30.737 1.00 0.00 51 ASN A O 11
ATOM 15373 N N . LEU A 1 52 ? -1.924 3.949 -28.705 1.00 0.00 52 LEU A N 11
ATOM 15374 C CA . LEU A 1 52 ? -1.469 2.749 -28.011 1.00 0.00 52 LEU A CA 11
ATOM 15375 C C . LEU A 1 52 ? -2.312 2.487 -26.767 1.00 0.00 52 LEU A C 11
ATOM 15376 O O . LEU A 1 52 ? -2.894 1.412 -26.615 1.00 0.00 52 LEU A O 11
ATOM 15392 N N . PHE A 1 53 ? -2.375 3.475 -25.882 1.00 0.00 53 PHE A N 11
ATOM 15393 C CA . PHE A 1 53 ? -3.149 3.352 -24.652 1.00 0.00 53 PHE A CA 11
ATOM 15394 C C . PHE A 1 53 ? -4.597 2.979 -24.955 1.00 0.00 53 PHE A C 11
ATOM 15395 O O . PHE A 1 53 ? -5.258 2.310 -24.161 1.00 0.00 53 PHE A O 11
ATOM 15412 N N . LYS A 1 54 ? -5.085 3.418 -26.111 1.00 0.00 54 LYS A N 11
ATOM 15413 C CA . LYS A 1 54 ? -6.454 3.131 -26.522 1.00 0.00 54 LYS A CA 11
ATOM 15414 C C . LYS A 1 54 ? -6.657 1.633 -26.731 1.00 0.00 54 LYS A C 11
ATOM 15415 O O . LYS A 1 54 ? -7.787 1.149 -26.763 1.00 0.00 54 LYS A O 11
ATOM 15434 N N . ASN A 1 55 ? -5.554 0.905 -26.872 1.00 0.00 55 ASN A N 11
ATOM 15435 C CA . ASN A 1 55 ? -5.611 -0.537 -27.078 1.00 0.00 55 ASN A CA 11
ATOM 15436 C C . ASN A 1 55 ? -4.888 -1.276 -25.955 1.00 0.00 55 ASN A C 11
ATOM 15437 O O . ASN A 1 55 ? -5.057 -2.483 -25.782 1.00 0.00 55 ASN A O 11
ATOM 15448 N N . VAL A 1 56 ? -4.081 -0.542 -25.195 1.00 0.00 56 VAL A N 11
ATOM 15449 C CA . VAL A 1 56 ? -3.333 -1.126 -24.089 1.00 0.00 56 VAL A CA 11
ATOM 15450 C C . VAL A 1 56 ? -4.244 -1.942 -23.179 1.00 0.00 56 VAL A C 11
ATOM 15451 O O . VAL A 1 56 ? -5.417 -1.612 -23.001 1.00 0.00 56 VAL A O 11
ATOM 15464 N N . ILE A 1 57 ? -3.697 -3.009 -22.606 1.00 0.00 57 ILE A N 11
ATOM 15465 C CA . ILE A 1 57 ? -4.461 -3.872 -21.713 1.00 0.00 57 ILE A CA 11
ATOM 15466 C C . ILE A 1 57 ? -3.838 -3.912 -20.322 1.00 0.00 57 ILE A C 11
ATOM 15467 O O . ILE A 1 57 ? -2.704 -4.360 -20.152 1.00 0.00 57 ILE A O 11
ATOM 15483 N N . ILE A 1 58 ? -4.588 -3.443 -19.330 1.00 0.00 58 ILE A N 11
ATOM 15484 C CA . ILE A 1 58 ? -4.111 -3.429 -17.953 1.00 0.00 58 ILE A CA 11
ATOM 15485 C C . ILE A 1 58 ? -5.040 -4.223 -17.041 1.00 0.00 58 ILE A C 11
ATOM 15486 O O . ILE A 1 58 ? -6.255 -4.022 -17.048 1.00 0.00 58 ILE A O 11
ATOM 15502 N N . LEU A 1 59 ? -4.460 -5.124 -16.256 1.00 0.00 59 LEU A N 11
ATOM 15503 C CA . LEU A 1 59 ? -5.236 -5.948 -15.335 1.00 0.00 59 LEU A CA 11
ATOM 15504 C C . LEU A 1 59 ? -5.109 -5.433 -13.905 1.00 0.00 59 LEU A C 11
ATOM 15505 O O . LEU A 1 59 ? -4.006 -5.316 -13.371 1.00 0.00 59 LEU A O 11
ATOM 15521 N N . VAL A 1 60 ? -6.247 -5.127 -13.288 1.00 0.00 60 VAL A N 11
ATOM 15522 C CA . VAL A 1 60 ? -6.264 -4.628 -11.919 1.00 0.00 60 VAL A CA 11
ATOM 15523 C C . VAL A 1 60 ? -6.608 -5.739 -10.933 1.00 0.00 60 VAL A C 11
ATOM 15524 O O . VAL A 1 60 ? -7.591 -6.457 -11.110 1.00 0.00 60 VAL A O 11
ATOM 15537 N N . ASN A 1 61 ? -5.791 -5.874 -9.894 1.00 0.00 61 ASN A N 11
ATOM 15538 C CA . ASN A 1 61 ? -6.008 -6.899 -8.879 1.00 0.00 61 ASN A CA 11
ATOM 15539 C C . ASN A 1 61 ? -6.193 -8.270 -9.521 1.00 0.00 61 ASN A C 11
ATOM 15540 O O . ASN A 1 61 ? -6.897 -9.127 -8.989 1.00 0.00 61 ASN A O 11
ATOM 15551 N N . GLY A 1 62 ? -5.554 -8.471 -10.670 1.00 0.00 62 GLY A N 11
ATOM 15552 C CA . GLY A 1 62 ? -5.660 -9.740 -11.366 1.00 0.00 62 GLY A CA 11
ATOM 15553 C C . GLY A 1 62 ? -7.026 -9.948 -11.988 1.00 0.00 62 GLY A C 11
ATOM 15554 O O . GLY A 1 62 ? -7.709 -10.927 -11.690 1.00 0.00 62 GLY A O 11
ATOM 15558 N N . ASN A 1 63 ? -7.427 -9.023 -12.854 1.00 0.00 63 ASN A N 11
ATOM 15559 C CA . ASN A 1 63 ? -8.723 -9.108 -13.518 1.00 0.00 63 ASN A CA 11
ATOM 15560 C C . ASN A 1 63 ? -8.924 -7.934 -14.471 1.00 0.00 63 ASN A C 11
ATOM 15561 O O . ASN A 1 63 ? -8.703 -6.780 -14.106 1.00 0.00 63 ASN A O 11
ATOM 15572 N N . ASN A 1 64 ? -9.344 -8.237 -15.695 1.00 0.00 64 ASN A N 11
ATOM 15573 C CA . ASN A 1 64 ? -9.576 -7.207 -16.701 1.00 0.00 64 ASN A CA 11
ATOM 15574 C C . ASN A 1 64 ? -10.459 -6.094 -16.147 1.00 0.00 64 ASN A C 11
ATOM 15575 O O . ASN A 1 64 ? -11.510 -6.356 -15.560 1.00 0.00 64 ASN A O 11
ATOM 15586 N N . ILE A 1 65 ? -10.026 -4.852 -16.337 1.00 0.00 65 ILE A N 11
ATOM 15587 C CA . ILE A 1 65 ? -10.779 -3.700 -15.858 1.00 0.00 65 ILE A CA 11
ATOM 15588 C C . ILE A 1 65 ? -11.988 -3.425 -16.745 1.00 0.00 65 ILE A C 11
ATOM 15589 O O . ILE A 1 65 ? -12.979 -2.843 -16.302 1.00 0.00 65 ILE A O 11
ATOM 15605 N N . THR A 1 66 ? -11.901 -3.849 -18.002 1.00 0.00 66 THR A N 11
ATOM 15606 C CA . THR A 1 66 ? -12.988 -3.649 -18.953 1.00 0.00 66 THR A CA 11
ATOM 15607 C C . THR A 1 66 ? -14.294 -4.231 -18.425 1.00 0.00 66 THR A C 11
ATOM 15608 O O . THR A 1 66 ? -15.379 -3.785 -18.798 1.00 0.00 66 THR A O 11
ATOM 15619 N N . SER A 1 67 ? -14.182 -5.230 -17.555 1.00 0.00 67 SER A N 11
ATOM 15620 C CA . SER A 1 67 ? -15.356 -5.875 -16.978 1.00 0.00 67 SER A CA 11
ATOM 15621 C C . SER A 1 67 ? -16.028 -4.966 -15.954 1.00 0.00 67 SER A C 11
ATOM 15622 O O . SER A 1 67 ? -17.103 -5.276 -15.443 1.00 0.00 67 SER A O 11
ATOM 15630 N N . MET A 1 68 ? -15.385 -3.840 -15.659 1.00 0.00 68 MET A N 11
ATOM 15631 C CA . MET A 1 68 ? -15.920 -2.884 -14.697 1.00 0.00 68 MET A CA 11
ATOM 15632 C C . MET A 1 68 ? -15.833 -1.461 -15.239 1.00 0.00 68 MET A C 11
ATOM 15633 O O . MET A 1 68 ? -16.816 -0.916 -15.742 1.00 0.00 68 MET A O 11
ATOM 15647 N N . LYS A 1 69 ? -14.651 -0.864 -15.132 1.00 0.00 69 LYS A N 11
ATOM 15648 C CA . LYS A 1 69 ? -14.435 0.496 -15.612 1.00 0.00 69 LYS A CA 11
ATOM 15649 C C . LYS A 1 69 ? -13.217 0.562 -16.529 1.00 0.00 69 LYS A C 11
ATOM 15650 O O . LYS A 1 69 ? -12.480 -0.412 -16.669 1.00 0.00 69 LYS A O 11
ATOM 15669 N N . GLY A 1 70 ? -13.012 1.720 -17.151 1.00 0.00 70 GLY A N 11
ATOM 15670 C CA . GLY A 1 70 ? -11.882 1.891 -18.045 1.00 0.00 70 GLY A CA 11
ATOM 15671 C C . GLY A 1 70 ? -10.779 2.731 -17.431 1.00 0.00 70 GLY A C 11
ATOM 15672 O O . GLY A 1 70 ? -9.671 2.243 -17.203 1.00 0.00 70 GLY A O 11
ATOM 15676 N N . LEU A 1 71 ? -11.081 3.996 -17.163 1.00 0.00 71 LEU A N 11
ATOM 15677 C CA . LEU A 1 71 ? -10.106 4.907 -16.573 1.00 0.00 71 LEU A CA 11
ATOM 15678 C C . LEU A 1 71 ? -10.429 5.175 -15.106 1.00 0.00 71 LEU A C 11
ATOM 15679 O O . LEU A 1 71 ? -9.545 5.512 -14.317 1.00 0.00 71 LEU A O 11
ATOM 15695 N N . ASP A 1 72 ? -11.698 5.021 -14.748 1.00 0.00 72 ASP A N 11
ATOM 15696 C CA . ASP A 1 72 ? -12.138 5.243 -13.375 1.00 0.00 72 ASP A CA 11
ATOM 15697 C C . ASP A 1 72 ? -12.024 3.962 -12.555 1.00 0.00 72 ASP A C 11
ATOM 15698 O O . ASP A 1 72 ? -12.513 3.888 -11.426 1.00 0.00 72 ASP A O 11
ATOM 15707 N N . THR A 1 73 ? -11.377 2.952 -13.129 1.00 0.00 73 THR A N 11
ATOM 15708 C CA . THR A 1 73 ? -11.201 1.673 -12.452 1.00 0.00 73 THR A CA 11
ATOM 15709 C C . THR A 1 73 ? -10.400 1.837 -11.166 1.00 0.00 73 THR A C 11
ATOM 15710 O O . THR A 1 73 ? -9.467 2.637 -11.104 1.00 0.00 73 THR A O 11
ATOM 15721 N N . GLU A 1 74 ? -10.770 1.074 -10.142 1.00 0.00 74 GLU A N 11
ATOM 15722 C CA . GLU A 1 74 ? -10.084 1.136 -8.857 1.00 0.00 74 GLU A CA 11
ATOM 15723 C C . GLU A 1 74 ? -9.411 -0.195 -8.535 1.00 0.00 74 GLU A C 11
ATOM 15724 O O . GLU A 1 74 ? -9.728 -1.223 -9.133 1.00 0.00 74 GLU A O 11
ATOM 15736 N N . ILE A 1 75 ? -8.481 -0.166 -7.586 1.00 0.00 75 ILE A N 11
ATOM 15737 C CA . ILE A 1 75 ? -7.763 -1.370 -7.184 1.00 0.00 75 ILE A CA 11
ATOM 15738 C C . ILE A 1 75 ? -8.251 -1.873 -5.830 1.00 0.00 75 ILE A C 11
ATOM 15739 O O . ILE A 1 75 ? -8.723 -1.097 -4.999 1.00 0.00 75 ILE A O 11
ATOM 15755 N N . LYS A 1 76 ? -8.133 -3.179 -5.613 1.00 0.00 76 LYS A N 11
ATOM 15756 C CA . LYS A 1 76 ? -8.558 -3.788 -4.358 1.00 0.00 76 LYS A CA 11
ATOM 15757 C C . LYS A 1 76 ? -7.476 -3.652 -3.293 1.00 0.00 76 LYS A C 11
ATOM 15758 O O . LYS A 1 76 ? -6.374 -3.178 -3.570 1.00 0.00 76 LYS A O 11
ATOM 15777 N N . ASP A 1 77 ? -7.796 -4.071 -2.073 1.00 0.00 77 ASP A N 11
ATOM 15778 C CA . ASP A 1 77 ? -6.850 -3.998 -0.966 1.00 0.00 77 ASP A CA 11
ATOM 15779 C C . ASP A 1 77 ? -5.529 -4.666 -1.335 1.00 0.00 77 ASP A C 11
ATOM 15780 O O . ASP A 1 77 ? -4.475 -4.312 -0.808 1.00 0.00 77 ASP A O 11
ATOM 15789 N N . ASP A 1 78 ? -5.595 -5.634 -2.242 1.00 0.00 78 ASP A N 11
ATOM 15790 C CA . ASP A 1 78 ? -4.405 -6.353 -2.682 1.00 0.00 78 ASP A CA 11
ATOM 15791 C C . ASP A 1 78 ? -3.379 -5.393 -3.276 1.00 0.00 78 ASP A C 11
ATOM 15792 O O . ASP A 1 78 ? -2.183 -5.504 -3.009 1.00 0.00 78 ASP A O 11
ATOM 15801 N N . ASP A 1 79 ? -3.856 -4.451 -4.083 1.00 0.00 79 ASP A N 11
ATOM 15802 C CA . ASP A 1 79 ? -2.980 -3.471 -4.715 1.00 0.00 79 ASP A CA 11
ATOM 15803 C C . ASP A 1 79 ? -2.002 -4.151 -5.668 1.00 0.00 79 ASP A C 11
ATOM 15804 O O . ASP A 1 79 ? -0.837 -4.363 -5.332 1.00 0.00 79 ASP A O 11
ATOM 15813 N N . LYS A 1 80 ? -2.484 -4.493 -6.858 1.00 0.00 80 LYS A N 11
ATOM 15814 C CA . LYS A 1 80 ? -1.653 -5.149 -7.861 1.00 0.00 80 LYS A CA 11
ATOM 15815 C C . LYS A 1 80 ? -2.083 -4.751 -9.269 1.00 0.00 80 LYS A C 11
ATOM 15816 O O . LYS A 1 80 ? -3.252 -4.885 -9.632 1.00 0.00 80 LYS A O 11
ATOM 15835 N N . ILE A 1 81 ? -1.131 -4.263 -10.058 1.00 0.00 81 ILE A N 11
ATOM 15836 C CA . ILE A 1 81 ? -1.413 -3.849 -11.427 1.00 0.00 81 ILE A CA 11
ATOM 15837 C C . ILE A 1 81 ? -0.503 -4.569 -12.417 1.00 0.00 81 ILE A C 11
ATOM 15838 O O . ILE A 1 81 ? 0.697 -4.711 -12.183 1.00 0.00 81 ILE A O 11
ATOM 15854 N N . ASP A 1 82 ? -1.082 -5.020 -13.524 1.00 0.00 82 ASP A N 11
ATOM 15855 C CA . ASP A 1 82 ? -0.324 -5.723 -14.552 1.00 0.00 82 ASP A CA 11
ATOM 15856 C C . ASP A 1 82 ? -0.326 -4.939 -15.860 1.00 0.00 82 ASP A C 11
ATOM 15857 O O . ASP A 1 82 ? -1.372 -4.476 -16.317 1.00 0.00 82 ASP A O 11
ATOM 15866 N N . LEU A 1 83 ? 0.851 -4.792 -16.458 1.00 0.00 83 LEU A N 11
ATOM 15867 C CA . LEU A 1 83 ? 0.986 -4.063 -17.714 1.00 0.00 83 LEU A CA 11
ATOM 15868 C C . LEU A 1 83 ? 1.360 -5.005 -18.854 1.00 0.00 83 LEU A C 11
ATOM 15869 O O . LEU A 1 83 ? 2.451 -5.575 -18.869 1.00 0.00 83 LEU A O 11
ATOM 15885 N N . PHE A 1 84 ? 0.448 -5.163 -19.807 1.00 0.00 84 PHE A N 11
ATOM 15886 C CA . PHE A 1 84 ? 0.682 -6.035 -20.952 1.00 0.00 84 PHE A CA 11
ATOM 15887 C C . PHE A 1 84 ? 0.553 -5.261 -22.261 1.00 0.00 84 PHE A C 11
ATOM 15888 O O . PHE A 1 84 ? -0.229 -4.318 -22.379 1.00 0.00 84 PHE A O 11
ATOM 15905 N N . PRO A 1 85 ? 1.339 -5.669 -23.269 1.00 0.00 85 PRO A N 11
ATOM 15906 C CA . PRO A 1 85 ? 1.332 -5.028 -24.587 1.00 0.00 85 PRO A CA 11
ATOM 15907 C C . PRO A 1 85 ? 0.042 -5.297 -25.355 1.00 0.00 85 PRO A C 11
ATOM 15908 O O . PRO A 1 85 ? -0.465 -6.418 -25.392 1.00 0.00 85 PRO A O 11
ATOM 15919 N N . PRO A 1 86 ? -0.504 -4.245 -25.983 1.00 0.00 86 PRO A N 11
ATOM 15920 C CA . PRO A 1 86 ? -1.741 -4.343 -26.763 1.00 0.00 86 PRO A CA 11
ATOM 15921 C C . PRO A 1 86 ? -1.554 -5.139 -28.050 1.00 0.00 86 PRO A C 11
ATOM 15922 O O . PRO A 1 86 ? -0.491 -5.095 -28.670 1.00 0.00 86 PRO A O 11
ATOM 15933 N N . VAL A 1 87 ? -2.593 -5.866 -28.447 1.00 0.00 87 VAL A N 11
ATOM 15934 C CA . VAL A 1 87 ? -2.543 -6.672 -29.662 1.00 0.00 87 VAL A CA 11
ATOM 15935 C C . VAL A 1 87 ? -2.179 -5.819 -30.872 1.00 0.00 87 VAL A C 11
ATOM 15936 O O . VAL A 1 87 ? -1.619 -6.316 -31.848 1.00 0.00 87 VAL A O 11
ATOM 15949 N N . ALA A 1 88 ? -2.502 -4.531 -30.800 1.00 0.00 88 ALA A N 11
ATOM 15950 C CA . ALA A 1 88 ? -2.207 -3.608 -31.889 1.00 0.00 88 ALA A CA 11
ATOM 15951 C C . ALA A 1 88 ? -0.917 -2.839 -31.622 1.00 0.00 88 ALA A C 11
ATOM 15952 O O . ALA A 1 88 ? -0.731 -1.729 -32.119 1.00 0.00 88 ALA A O 11
ATOM 15959 N N . GLY A 1 89 ? -0.029 -3.438 -30.834 1.00 0.00 89 GLY A N 11
ATOM 15960 C CA . GLY A 1 89 ? 1.232 -2.794 -30.515 1.00 0.00 89 GLY A CA 11
ATOM 15961 C C . GLY A 1 89 ? 2.415 -3.730 -30.663 1.00 0.00 89 GLY A C 11
ATOM 15962 O O . GLY A 1 89 ? 3.034 -4.121 -29.675 1.00 0.00 89 GLY A O 11
ATOM 15966 N N . GLY A 1 90 ? 2.729 -4.092 -31.903 1.00 0.00 90 GLY A N 11
ATOM 15967 C CA . GLY A 1 90 ? 3.844 -4.987 -32.155 1.00 0.00 90 GLY A CA 11
ATOM 15968 C C . GLY A 1 90 ? 5.115 -4.243 -32.514 1.00 0.00 90 GLY A C 11
ATOM 15969 O O . GLY A 1 90 ? 6.217 -4.756 -32.322 1.00 0.00 90 GLY A O 11
ATOM 15973 N N . MET A 1 1 ? 1.318 0.847 -0.649 1.00 0.00 1 MET A N 12
ATOM 15974 C CA . MET A 1 1 ? 1.933 0.868 -1.971 1.00 0.00 1 MET A CA 12
ATOM 15975 C C . MET A 1 1 ? 1.240 -0.115 -2.909 1.00 0.00 1 MET A C 12
ATOM 15976 O O . MET A 1 1 ? 0.463 -0.963 -2.471 1.00 0.00 1 MET A O 12
ATOM 15990 N N . VAL A 1 2 ? 1.527 0.005 -4.201 1.00 0.00 2 VAL A N 12
ATOM 15991 C CA . VAL A 1 2 ? 0.931 -0.874 -5.201 1.00 0.00 2 VAL A CA 12
ATOM 15992 C C . VAL A 1 2 ? 2.004 -1.624 -5.982 1.00 0.00 2 VAL A C 12
ATOM 15993 O O . VAL A 1 2 ? 3.019 -1.048 -6.376 1.00 0.00 2 VAL A O 12
ATOM 16006 N N . THR A 1 3 ? 1.774 -2.915 -6.204 1.00 0.00 3 THR A N 12
ATOM 16007 C CA . THR A 1 3 ? 2.720 -3.745 -6.938 1.00 0.00 3 THR A CA 12
ATOM 16008 C C . THR A 1 3 ? 2.382 -3.784 -8.423 1.00 0.00 3 THR A C 12
ATOM 16009 O O . THR A 1 3 ? 1.344 -4.314 -8.820 1.00 0.00 3 THR A O 12
ATOM 16020 N N . VAL A 1 4 ? 3.264 -3.219 -9.242 1.00 0.00 4 VAL A N 12
ATOM 16021 C CA . VAL A 1 4 ? 3.058 -3.190 -10.685 1.00 0.00 4 VAL A CA 12
ATOM 16022 C C . VAL A 1 4 ? 4.001 -4.157 -11.393 1.00 0.00 4 VAL A C 12
ATOM 16023 O O . VAL A 1 4 ? 5.145 -4.340 -10.977 1.00 0.00 4 VAL A O 12
ATOM 16036 N N . ARG A 1 5 ? 3.514 -4.771 -12.466 1.00 0.00 5 ARG A N 12
ATOM 16037 C CA . ARG A 1 5 ? 4.313 -5.720 -13.232 1.00 0.00 5 ARG A CA 12
ATOM 16038 C C . ARG A 1 5 ? 4.597 -5.185 -14.632 1.00 0.00 5 ARG A C 12
ATOM 16039 O O . ARG A 1 5 ? 3.783 -4.463 -15.209 1.00 0.00 5 ARG A O 12
ATOM 16060 N N . TYR A 1 6 ? 5.757 -5.542 -15.172 1.00 0.00 6 TYR A N 12
ATOM 16061 C CA . TYR A 1 6 ? 6.150 -5.096 -16.503 1.00 0.00 6 TYR A CA 12
ATOM 16062 C C . TYR A 1 6 ? 6.409 -6.285 -17.423 1.00 0.00 6 TYR A C 12
ATOM 16063 O O . TYR A 1 6 ? 7.188 -7.181 -17.094 1.00 0.00 6 TYR A O 12
ATOM 16081 N N . TYR A 1 7 ? 5.751 -6.287 -18.577 1.00 0.00 7 TYR A N 12
ATOM 16082 C CA . TYR A 1 7 ? 5.908 -7.366 -19.544 1.00 0.00 7 TYR A CA 12
ATOM 16083 C C . TYR A 1 7 ? 6.165 -6.812 -20.942 1.00 0.00 7 TYR A C 12
ATOM 16084 O O . TYR A 1 7 ? 6.966 -7.358 -21.701 1.00 0.00 7 TYR A O 12
ATOM 16102 N N . ALA A 1 8 ? 5.479 -5.723 -21.275 1.00 0.00 8 ALA A N 12
ATOM 16103 C CA . ALA A 1 8 ? 5.634 -5.092 -22.579 1.00 0.00 8 ALA A CA 12
ATOM 16104 C C . ALA A 1 8 ? 7.010 -4.448 -22.718 1.00 0.00 8 ALA A C 12
ATOM 16105 O O . ALA A 1 8 ? 7.944 -4.793 -21.994 1.00 0.00 8 ALA A O 12
ATOM 16112 N N . THR A 1 9 ? 7.128 -3.510 -23.653 1.00 0.00 9 THR A N 12
ATOM 16113 C CA . THR A 1 9 ? 8.389 -2.819 -23.887 1.00 0.00 9 THR A CA 12
ATOM 16114 C C . THR A 1 9 ? 8.850 -2.077 -22.637 1.00 0.00 9 THR A C 12
ATOM 16115 O O . THR A 1 9 ? 10.003 -1.654 -22.544 1.00 0.00 9 THR A O 12
ATOM 16126 N N . LEU A 1 10 ? 7.944 -1.924 -21.678 1.00 0.00 10 LEU A N 12
ATOM 16127 C CA . LEU A 1 10 ? 8.259 -1.233 -20.432 1.00 0.00 10 LEU A CA 12
ATOM 16128 C C . LEU A 1 10 ? 9.362 -1.961 -19.670 1.00 0.00 10 LEU A C 12
ATOM 16129 O O . LEU A 1 10 ? 10.180 -1.335 -18.995 1.00 0.00 10 LEU A O 12
ATOM 16145 N N . ARG A 1 11 ? 9.380 -3.285 -19.785 1.00 0.00 11 ARG A N 12
ATOM 16146 C CA . ARG A 1 11 ? 10.383 -4.097 -19.108 1.00 0.00 11 ARG A CA 12
ATOM 16147 C C . ARG A 1 11 ? 11.791 -3.626 -19.459 1.00 0.00 11 ARG A C 12
ATOM 16148 O O . ARG A 1 11 ? 12.555 -3.181 -18.602 1.00 0.00 11 ARG A O 12
ATOM 16169 N N . PRO A 1 12 ? 12.144 -3.725 -20.749 1.00 0.00 12 PRO A N 12
ATOM 16170 C CA . PRO A 1 12 ? 13.462 -3.314 -21.243 1.00 0.00 12 PRO A CA 12
ATOM 16171 C C . PRO A 1 12 ? 13.648 -1.801 -21.208 1.00 0.00 12 PRO A C 12
ATOM 16172 O O . PRO A 1 12 ? 14.743 -1.295 -21.456 1.00 0.00 12 PRO A O 12
ATOM 16183 N N . ILE A 1 13 ? 12.573 -1.084 -20.897 1.00 0.00 13 ILE A N 12
ATOM 16184 C CA . ILE A 1 13 ? 12.620 0.371 -20.828 1.00 0.00 13 ILE A CA 12
ATOM 16185 C C . ILE A 1 13 ? 13.159 0.840 -19.481 1.00 0.00 13 ILE A C 12
ATOM 16186 O O . ILE A 1 13 ? 13.910 1.812 -19.404 1.00 0.00 13 ILE A O 12
ATOM 16202 N N . THR A 1 14 ? 12.771 0.141 -18.418 1.00 0.00 14 THR A N 12
ATOM 16203 C CA . THR A 1 14 ? 13.215 0.485 -17.074 1.00 0.00 14 THR A CA 12
ATOM 16204 C C . THR A 1 14 ? 14.216 -0.538 -16.547 1.00 0.00 14 THR A C 12
ATOM 16205 O O . THR A 1 14 ? 14.831 -0.337 -15.500 1.00 0.00 14 THR A O 12
ATOM 16216 N N . LYS A 1 15 ? 14.375 -1.634 -17.280 1.00 0.00 15 LYS A N 12
ATOM 16217 C CA . LYS A 1 15 ? 15.304 -2.688 -16.888 1.00 0.00 15 LYS A CA 12
ATOM 16218 C C . LYS A 1 15 ? 14.869 -3.337 -15.578 1.00 0.00 15 LYS A C 12
ATOM 16219 O O . LYS A 1 15 ? 15.662 -3.468 -14.645 1.00 0.00 15 LYS A O 12
ATOM 16238 N N . LYS A 1 16 ? 13.605 -3.743 -15.515 1.00 0.00 16 LYS A N 12
ATOM 16239 C CA . LYS A 1 16 ? 13.065 -4.381 -14.320 1.00 0.00 16 LYS A CA 12
ATOM 16240 C C . LYS A 1 16 ? 11.894 -5.293 -14.672 1.00 0.00 16 LYS A C 12
ATOM 16241 O O . LYS A 1 16 ? 11.376 -5.252 -15.789 1.00 0.00 16 LYS A O 12
ATOM 16260 N N . LYS A 1 17 ? 11.480 -6.114 -13.713 1.00 0.00 17 LYS A N 12
ATOM 16261 C CA . LYS A 1 17 ? 10.369 -7.034 -13.921 1.00 0.00 17 LYS A CA 12
ATOM 16262 C C . LYS A 1 17 ? 9.161 -6.627 -13.082 1.00 0.00 17 LYS A C 12
ATOM 16263 O O . LYS A 1 17 ? 8.018 -6.782 -13.508 1.00 0.00 17 LYS A O 12
ATOM 16282 N N . GLU A 1 18 ? 9.425 -6.106 -11.888 1.00 0.00 18 GLU A N 12
ATOM 16283 C CA . GLU A 1 18 ? 8.359 -5.676 -10.990 1.00 0.00 18 GLU A CA 12
ATOM 16284 C C . GLU A 1 18 ? 8.848 -4.575 -10.053 1.00 0.00 18 GLU A C 12
ATOM 16285 O O . GLU A 1 18 ? 10.019 -4.541 -9.677 1.00 0.00 18 GLU A O 12
ATOM 16297 N N . GLU A 1 19 ? 7.941 -3.678 -9.680 1.00 0.00 19 GLU A N 12
ATOM 16298 C CA . GLU A 1 19 ? 8.280 -2.575 -8.789 1.00 0.00 19 GLU A CA 12
ATOM 16299 C C . GLU A 1 19 ? 7.051 -2.101 -8.018 1.00 0.00 19 GLU A C 12
ATOM 16300 O O . GLU A 1 19 ? 5.916 -2.398 -8.391 1.00 0.00 19 GLU A O 12
ATOM 16312 N N . THR A 1 20 ? 7.286 -1.362 -6.938 1.00 0.00 20 THR A N 12
ATOM 16313 C CA . THR A 1 20 ? 6.200 -0.848 -6.112 1.00 0.00 20 THR A CA 12
ATOM 16314 C C . THR A 1 20 ? 6.037 0.657 -6.293 1.00 0.00 20 THR A C 12
ATOM 16315 O O . THR A 1 20 ? 6.976 1.351 -6.682 1.00 0.00 20 THR A O 12
ATOM 16326 N N . PHE A 1 21 ? 4.838 1.155 -6.009 1.00 0.00 21 PHE A N 12
ATOM 16327 C CA . PHE A 1 21 ? 4.552 2.579 -6.140 1.00 0.00 21 PHE A CA 12
ATOM 16328 C C . PHE A 1 21 ? 3.678 3.067 -4.988 1.00 0.00 21 PHE A C 12
ATOM 16329 O O . PHE A 1 21 ? 3.066 2.270 -4.279 1.00 0.00 21 PHE A O 12
ATOM 16346 N N . ASN A 1 22 ? 3.627 4.383 -4.808 1.00 0.00 22 ASN A N 12
ATOM 16347 C CA . ASN A 1 22 ? 2.830 4.978 -3.742 1.00 0.00 22 ASN A CA 12
ATOM 16348 C C . ASN A 1 22 ? 2.043 6.179 -4.257 1.00 0.00 22 ASN A C 12
ATOM 16349 O O . ASN A 1 22 ? 2.588 7.045 -4.940 1.00 0.00 22 ASN A O 12
ATOM 16360 N N . GLY A 1 23 ? 0.757 6.225 -3.923 1.00 0.00 23 GLY A N 12
ATOM 16361 C CA . GLY A 1 23 ? -0.085 7.324 -4.359 1.00 0.00 23 GLY A CA 12
ATOM 16362 C C . GLY A 1 23 ? -1.129 6.889 -5.368 1.00 0.00 23 GLY A C 12
ATOM 16363 O O . GLY A 1 23 ? -2.258 7.380 -5.352 1.00 0.00 23 GLY A O 12
ATOM 16367 N N . ILE A 1 24 ? -0.752 5.968 -6.248 1.00 0.00 24 ILE A N 12
ATOM 16368 C CA . ILE A 1 24 ? -1.665 5.469 -7.268 1.00 0.00 24 ILE A CA 12
ATOM 16369 C C . ILE A 1 24 ? -2.808 4.675 -6.643 1.00 0.00 24 ILE A C 12
ATOM 16370 O O . ILE A 1 24 ? -2.593 3.613 -6.059 1.00 0.00 24 ILE A O 12
ATOM 16386 N N . SER A 1 25 ? -4.023 5.197 -6.772 1.00 0.00 25 SER A N 12
ATOM 16387 C CA . SER A 1 25 ? -5.201 4.539 -6.218 1.00 0.00 25 SER A CA 12
ATOM 16388 C C . SER A 1 25 ? -6.211 4.220 -7.316 1.00 0.00 25 SER A C 12
ATOM 16389 O O . SER A 1 25 ? -7.195 3.516 -7.085 1.00 0.00 25 SER A O 12
ATOM 16397 N N . LYS A 1 26 ? -5.962 4.742 -8.511 1.00 0.00 26 LYS A N 12
ATOM 16398 C CA . LYS A 1 26 ? -6.847 4.514 -9.647 1.00 0.00 26 LYS A CA 12
ATOM 16399 C C . LYS A 1 26 ? -6.046 4.233 -10.914 1.00 0.00 26 LYS A C 12
ATOM 16400 O O . LYS A 1 26 ? -4.885 4.630 -11.026 1.00 0.00 26 LYS A O 12
ATOM 16419 N N . ILE A 1 27 ? -6.672 3.549 -11.865 1.00 0.00 27 ILE A N 12
ATOM 16420 C CA . ILE A 1 27 ? -6.017 3.218 -13.125 1.00 0.00 27 ILE A CA 12
ATOM 16421 C C . ILE A 1 27 ? -5.577 4.478 -13.863 1.00 0.00 27 ILE A C 12
ATOM 16422 O O . ILE A 1 27 ? -4.511 4.509 -14.477 1.00 0.00 27 ILE A O 12
ATOM 16438 N N . SER A 1 28 ? -6.404 5.516 -13.796 1.00 0.00 28 SER A N 12
ATOM 16439 C CA . SER A 1 28 ? -6.102 6.779 -14.460 1.00 0.00 28 SER A CA 12
ATOM 16440 C C . SER A 1 28 ? -4.759 7.331 -13.990 1.00 0.00 28 SER A C 12
ATOM 16441 O O . SER A 1 28 ? -3.882 7.629 -14.800 1.00 0.00 28 SER A O 12
ATOM 16449 N N . GLU A 1 29 ? -4.608 7.464 -12.676 1.00 0.00 29 GLU A N 12
ATOM 16450 C CA . GLU A 1 29 ? -3.373 7.981 -12.099 1.00 0.00 29 GLU A CA 12
ATOM 16451 C C . GLU A 1 29 ? -2.186 7.096 -12.471 1.00 0.00 29 GLU A C 12
ATOM 16452 O O . GLU A 1 29 ? -1.053 7.569 -12.575 1.00 0.00 29 GLU A O 12
ATOM 16464 N N . LEU A 1 30 ? -2.454 5.810 -12.668 1.00 0.00 30 LEU A N 12
ATOM 16465 C CA . LEU A 1 30 ? -1.409 4.857 -13.028 1.00 0.00 30 LEU A CA 12
ATOM 16466 C C . LEU A 1 30 ? -0.801 5.202 -14.384 1.00 0.00 30 LEU A C 12
ATOM 16467 O O . LEU A 1 30 ? 0.419 5.299 -14.523 1.00 0.00 30 LEU A O 12
ATOM 16483 N N . LEU A 1 31 ? -1.659 5.388 -15.381 1.00 0.00 31 LEU A N 12
ATOM 16484 C CA . LEU A 1 31 ? -1.208 5.725 -16.726 1.00 0.00 31 LEU A CA 12
ATOM 16485 C C . LEU A 1 31 ? -0.336 6.976 -16.711 1.00 0.00 31 LEU A C 12
ATOM 16486 O O . LEU A 1 31 ? 0.731 7.008 -17.324 1.00 0.00 31 LEU A O 12
ATOM 16502 N N . GLU A 1 32 ? -0.797 8.004 -16.005 1.00 0.00 32 GLU A N 12
ATOM 16503 C CA . GLU A 1 32 ? -0.057 9.257 -15.909 1.00 0.00 32 GLU A CA 12
ATOM 16504 C C . GLU A 1 32 ? 1.239 9.065 -15.127 1.00 0.00 32 GLU A C 12
ATOM 16505 O O . GLU A 1 32 ? 2.307 9.503 -15.557 1.00 0.00 32 GLU A O 12
ATOM 16517 N N . ARG A 1 33 ? 1.137 8.408 -13.976 1.00 0.00 33 ARG A N 12
ATOM 16518 C CA . ARG A 1 33 ? 2.300 8.159 -13.133 1.00 0.00 33 ARG A CA 12
ATOM 16519 C C . ARG A 1 33 ? 3.382 7.409 -13.905 1.00 0.00 33 ARG A C 12
ATOM 16520 O O . ARG A 1 33 ? 4.543 7.820 -13.927 1.00 0.00 33 ARG A O 12
ATOM 16541 N N . LEU A 1 34 ? 2.993 6.307 -14.537 1.00 0.00 34 LEU A N 12
ATOM 16542 C CA . LEU A 1 34 ? 3.929 5.498 -15.310 1.00 0.00 34 LEU A CA 12
ATOM 16543 C C . LEU A 1 34 ? 4.515 6.301 -16.468 1.00 0.00 34 LEU A C 12
ATOM 16544 O O . LEU A 1 34 ? 5.722 6.274 -16.708 1.00 0.00 34 LEU A O 12
ATOM 16560 N N . LYS A 1 35 ? 3.652 7.017 -17.181 1.00 0.00 35 LYS A N 12
ATOM 16561 C CA . LYS A 1 35 ? 4.084 7.831 -18.311 1.00 0.00 35 LYS A CA 12
ATOM 16562 C C . LYS A 1 35 ? 5.061 8.912 -17.861 1.00 0.00 35 LYS A C 12
ATOM 16563 O O . LYS A 1 35 ? 6.002 9.251 -18.579 1.00 0.00 35 LYS A O 12
ATOM 16582 N N . VAL A 1 36 ? 4.833 9.450 -16.667 1.00 0.00 36 VAL A N 12
ATOM 16583 C CA . VAL A 1 36 ? 5.695 10.491 -16.120 1.00 0.00 36 VAL A CA 12
ATOM 16584 C C . VAL A 1 36 ? 7.016 9.910 -15.631 1.00 0.00 36 VAL A C 12
ATOM 16585 O O . VAL A 1 36 ? 8.089 10.328 -16.066 1.00 0.00 36 VAL A O 12
ATOM 16598 N N . GLU A 1 37 ? 6.931 8.943 -14.723 1.00 0.00 37 GLU A N 12
ATOM 16599 C CA . GLU A 1 37 ? 8.121 8.304 -14.174 1.00 0.00 37 GLU A CA 12
ATOM 16600 C C . GLU A 1 37 ? 9.040 7.815 -15.290 1.00 0.00 37 GLU A C 12
ATOM 16601 O O . GLU A 1 37 ? 10.239 8.097 -15.290 1.00 0.00 37 GLU A O 12
ATOM 16613 N N . TYR A 1 38 ? 8.469 7.080 -16.238 1.00 0.00 38 TYR A N 12
ATOM 16614 C CA . TYR A 1 38 ? 9.236 6.549 -17.358 1.00 0.00 38 TYR A CA 12
ATOM 16615 C C . TYR A 1 38 ? 9.509 7.634 -18.395 1.00 0.00 38 TYR A C 12
ATOM 16616 O O . TYR A 1 38 ? 10.447 7.533 -19.185 1.00 0.00 38 TYR A O 12
ATOM 16634 N N . GLY A 1 39 ? 8.681 8.674 -18.386 1.00 0.00 39 GLY A N 12
ATOM 16635 C CA . GLY A 1 39 ? 8.848 9.764 -19.329 1.00 0.00 39 GLY A CA 12
ATOM 16636 C C . GLY A 1 39 ? 8.188 9.482 -20.665 1.00 0.00 39 GLY A C 12
ATOM 16637 O O . GLY A 1 39 ? 7.342 8.595 -20.771 1.00 0.00 39 GLY A O 12
ATOM 16641 N N . SER A 1 40 ? 8.575 10.240 -21.686 1.00 0.00 40 SER A N 12
ATOM 16642 C CA . SER A 1 40 ? 8.011 10.071 -23.020 1.00 0.00 40 SER A CA 12
ATOM 16643 C C . SER A 1 40 ? 8.549 8.806 -23.681 1.00 0.00 40 SER A C 12
ATOM 16644 O O . SER A 1 40 ? 7.871 8.182 -24.496 1.00 0.00 40 SER A O 12
ATOM 16652 N N . GLU A 1 41 ? 9.775 8.434 -23.323 1.00 0.00 41 GLU A N 12
ATOM 16653 C CA . GLU A 1 41 ? 10.405 7.244 -23.882 1.00 0.00 41 GLU A CA 12
ATOM 16654 C C . GLU A 1 41 ? 9.471 6.041 -23.795 1.00 0.00 41 GLU A C 12
ATOM 16655 O O . GLU A 1 41 ? 9.449 5.192 -24.686 1.00 0.00 41 GLU A O 12
ATOM 16667 N N . PHE A 1 42 ? 8.699 5.976 -22.715 1.00 0.00 42 PHE A N 12
ATOM 16668 C CA . PHE A 1 42 ? 7.763 4.877 -22.509 1.00 0.00 42 PHE A CA 12
ATOM 16669 C C . PHE A 1 42 ? 6.534 5.035 -23.400 1.00 0.00 42 PHE A C 12
ATOM 16670 O O . PHE A 1 42 ? 6.166 4.122 -24.139 1.00 0.00 42 PHE A O 12
ATOM 16687 N N . THR A 1 43 ? 5.902 6.202 -23.323 1.00 0.00 43 THR A N 12
ATOM 16688 C CA . THR A 1 43 ? 4.714 6.481 -24.120 1.00 0.00 43 THR A CA 12
ATOM 16689 C C . THR A 1 43 ? 4.987 6.278 -25.605 1.00 0.00 43 THR A C 12
ATOM 16690 O O . THR A 1 43 ? 4.155 5.735 -26.332 1.00 0.00 43 THR A O 12
ATOM 16701 N N . LYS A 1 44 ? 6.160 6.715 -26.052 1.00 0.00 44 LYS A N 12
ATOM 16702 C CA . LYS A 1 44 ? 6.545 6.579 -27.451 1.00 0.00 44 LYS A CA 12
ATOM 16703 C C . LYS A 1 44 ? 6.871 5.127 -27.787 1.00 0.00 44 LYS A C 12
ATOM 16704 O O . LYS A 1 44 ? 6.452 4.612 -28.823 1.00 0.00 44 LYS A O 12
ATOM 16723 N N . GLN A 1 45 ? 7.620 4.474 -26.905 1.00 0.00 45 GLN A N 12
ATOM 16724 C CA . GLN A 1 45 ? 8.000 3.081 -27.109 1.00 0.00 45 GLN A CA 12
ATOM 16725 C C . GLN A 1 45 ? 6.769 2.185 -27.177 1.00 0.00 45 GLN A C 12
ATOM 16726 O O . GLN A 1 45 ? 6.827 1.072 -27.700 1.00 0.00 45 GLN A O 12
ATOM 16740 N N . MET A 1 46 ? 5.654 2.677 -26.646 1.00 0.00 46 MET A N 12
ATOM 16741 C CA . MET A 1 46 ? 4.408 1.920 -26.648 1.00 0.00 46 MET A CA 12
ATOM 16742 C C . MET A 1 46 ? 3.481 2.402 -27.759 1.00 0.00 46 MET A C 12
ATOM 16743 O O . MET A 1 46 ? 2.731 1.617 -28.339 1.00 0.00 46 MET A O 12
ATOM 16757 N N . TYR A 1 47 ? 3.536 3.697 -28.049 1.00 0.00 47 TYR A N 12
ATOM 16758 C CA . TYR A 1 47 ? 2.699 4.284 -29.088 1.00 0.00 47 TYR A CA 12
ATOM 16759 C C . TYR A 1 47 ? 3.192 3.883 -30.476 1.00 0.00 47 TYR A C 12
ATOM 16760 O O . TYR A 1 47 ? 4.214 4.378 -30.950 1.00 0.00 47 TYR A O 12
ATOM 16778 N N . ASP A 1 48 ? 2.456 2.984 -31.120 1.00 0.00 48 ASP A N 12
ATOM 16779 C CA . ASP A 1 48 ? 2.816 2.517 -32.454 1.00 0.00 48 ASP A CA 12
ATOM 16780 C C . ASP A 1 48 ? 1.718 2.848 -33.460 1.00 0.00 48 ASP A C 12
ATOM 16781 O O . ASP A 1 48 ? 0.801 2.056 -33.677 1.00 0.00 48 ASP A O 12
ATOM 16790 N N . GLY A 1 49 ? 1.817 4.025 -34.071 1.00 0.00 49 GLY A N 12
ATOM 16791 C CA . GLY A 1 49 ? 0.825 4.440 -35.046 1.00 0.00 49 GLY A CA 12
ATOM 16792 C C . GLY A 1 49 ? 0.111 5.714 -34.639 1.00 0.00 49 GLY A C 12
ATOM 16793 O O . GLY A 1 49 ? 0.596 6.815 -34.895 1.00 0.00 49 GLY A O 12
ATOM 16797 N N . ASN A 1 50 ? -1.048 5.564 -34.004 1.00 0.00 50 ASN A N 12
ATOM 16798 C CA . ASN A 1 50 ? -1.832 6.712 -33.564 1.00 0.00 50 ASN A CA 12
ATOM 16799 C C . ASN A 1 50 ? -2.177 6.598 -32.082 1.00 0.00 50 ASN A C 12
ATOM 16800 O O . ASN A 1 50 ? -1.791 7.446 -31.278 1.00 0.00 50 ASN A O 12
ATOM 16811 N N . ASN A 1 51 ? -2.905 5.544 -31.728 1.00 0.00 51 ASN A N 12
ATOM 16812 C CA . ASN A 1 51 ? -3.302 5.319 -30.343 1.00 0.00 51 ASN A CA 12
ATOM 16813 C C . ASN A 1 51 ? -2.653 4.054 -29.790 1.00 0.00 51 ASN A C 12
ATOM 16814 O O . ASN A 1 51 ? -2.167 3.211 -30.545 1.00 0.00 51 ASN A O 12
ATOM 16825 N N . LEU A 1 52 ? -2.651 3.926 -28.468 1.00 0.00 52 LEU A N 12
ATOM 16826 C CA . LEU A 1 52 ? -2.063 2.763 -27.812 1.00 0.00 52 LEU A CA 12
ATOM 16827 C C . LEU A 1 52 ? -2.913 2.319 -26.627 1.00 0.00 52 LEU A C 12
ATOM 16828 O O . LEU A 1 52 ? -3.267 1.145 -26.508 1.00 0.00 52 LEU A O 12
ATOM 16844 N N . PHE A 1 53 ? -3.240 3.264 -25.752 1.00 0.00 53 PHE A N 12
ATOM 16845 C CA . PHE A 1 53 ? -4.050 2.971 -24.576 1.00 0.00 53 PHE A CA 12
ATOM 16846 C C . PHE A 1 53 ? -5.368 2.311 -24.974 1.00 0.00 53 PHE A C 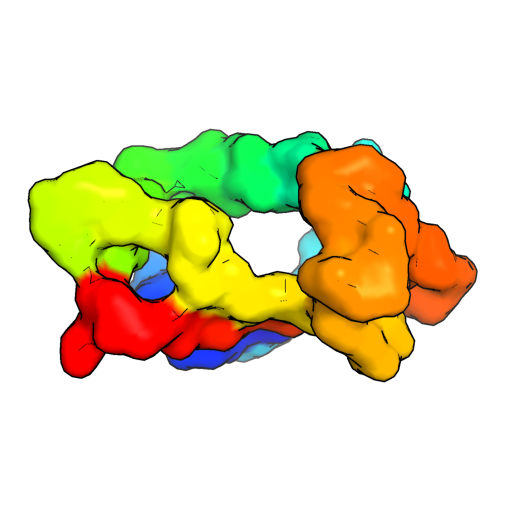12
ATOM 16847 O O . PHE A 1 53 ? -5.928 1.513 -24.222 1.00 0.00 53 PHE A O 12
ATOM 16864 N N . LYS A 1 54 ? -5.858 2.651 -26.161 1.00 0.00 54 LYS A N 12
ATOM 16865 C CA . LYS A 1 54 ? -7.108 2.093 -26.661 1.00 0.00 54 LYS A CA 12
ATOM 16866 C C . LYS A 1 54 ? -6.992 0.585 -26.856 1.00 0.00 54 LYS A C 12
ATOM 16867 O O . LYS A 1 54 ? -7.997 -0.117 -26.954 1.00 0.00 54 LYS A O 12
ATOM 16886 N N . ASN A 1 55 ? -5.758 0.093 -26.909 1.00 0.00 55 ASN A N 12
ATOM 16887 C CA . ASN A 1 55 ? -5.511 -1.332 -27.091 1.00 0.00 55 ASN A CA 12
ATOM 16888 C C . ASN A 1 55 ? -4.740 -1.906 -25.906 1.00 0.00 55 ASN A C 12
ATOM 16889 O O . ASN A 1 55 ? -4.715 -3.119 -25.696 1.00 0.00 55 ASN A O 12
ATOM 16900 N N . VAL A 1 56 ? -4.112 -1.026 -25.133 1.00 0.00 56 VAL A N 12
ATOM 16901 C CA . VAL A 1 56 ? -3.342 -1.444 -23.968 1.00 0.00 56 VAL A CA 12
ATOM 16902 C C . VAL A 1 56 ? -4.140 -2.408 -23.098 1.00 0.00 56 VAL A C 12
ATOM 16903 O O . VAL A 1 56 ? -5.354 -2.262 -22.946 1.00 0.00 56 VAL A O 12
ATOM 16916 N N . ILE A 1 57 ? -3.452 -3.391 -22.529 1.00 0.00 57 ILE A N 12
ATOM 16917 C CA . ILE A 1 57 ? -4.098 -4.378 -21.672 1.00 0.00 57 ILE A CA 12
ATOM 16918 C C . ILE A 1 57 ? -3.563 -4.302 -20.246 1.00 0.00 57 ILE A C 12
ATOM 16919 O O . ILE A 1 57 ? -2.417 -4.665 -19.982 1.00 0.00 57 ILE A O 12
ATOM 16935 N N . ILE A 1 58 ? -4.402 -3.830 -19.330 1.00 0.00 58 ILE A N 12
ATOM 16936 C CA . ILE A 1 58 ? -4.015 -3.710 -17.930 1.00 0.00 58 ILE A CA 12
ATOM 16937 C C . ILE A 1 58 ? -4.946 -4.516 -17.031 1.00 0.00 58 ILE A C 12
ATOM 16938 O O . ILE A 1 58 ? -6.166 -4.492 -17.201 1.00 0.00 58 ILE A O 12
ATOM 16954 N N . LEU A 1 59 ? -4.364 -5.228 -16.073 1.00 0.00 59 LEU A N 12
ATOM 16955 C CA . LEU A 1 59 ? -5.141 -6.041 -15.144 1.00 0.00 59 LEU A CA 12
ATOM 16956 C C . LEU A 1 59 ? -5.083 -5.462 -13.733 1.00 0.00 59 LEU A C 12
ATOM 16957 O O . LEU A 1 59 ? -4.005 -5.293 -13.164 1.00 0.00 59 LEU A O 12
ATOM 16973 N N . VAL A 1 60 ? -6.251 -5.162 -13.174 1.00 0.00 60 VAL A N 12
ATOM 16974 C CA . VAL A 1 60 ? -6.334 -4.605 -11.829 1.00 0.00 60 VAL A CA 12
ATOM 16975 C C . VAL A 1 60 ? -6.732 -5.673 -10.816 1.00 0.00 60 VAL A C 12
ATOM 16976 O O . VAL A 1 60 ? -7.737 -6.361 -10.987 1.00 0.00 60 VAL A O 12
ATOM 16989 N N . ASN A 1 61 ? -5.935 -5.805 -9.760 1.00 0.00 61 ASN A N 12
ATOM 16990 C CA . ASN A 1 61 ? -6.205 -6.790 -8.719 1.00 0.00 61 ASN A CA 12
ATOM 16991 C C . ASN A 1 61 ? -6.455 -8.168 -9.324 1.00 0.00 61 ASN A C 12
ATOM 16992 O O . ASN A 1 61 ? -7.226 -8.963 -8.787 1.00 0.00 61 ASN A O 12
ATOM 17003 N N . GLY A 1 62 ? -5.796 -8.444 -10.445 1.00 0.00 62 GLY A N 12
ATOM 17004 C CA . GLY A 1 62 ? -5.960 -9.726 -11.105 1.00 0.00 62 GLY A CA 12
ATOM 17005 C C . GLY A 1 62 ? -7.290 -9.844 -11.821 1.00 0.00 62 GLY A C 12
ATOM 17006 O O . GLY A 1 62 ? -8.051 -10.780 -11.581 1.00 0.00 62 GLY A O 12
ATOM 17010 N N . ASN A 1 63 ? -7.572 -8.891 -12.704 1.00 0.00 63 ASN A N 12
ATOM 17011 C CA . ASN A 1 63 ? -8.822 -8.891 -13.456 1.00 0.00 63 ASN A CA 12
ATOM 17012 C C . ASN A 1 63 ? -8.846 -7.751 -14.470 1.00 0.00 63 ASN A C 12
ATOM 17013 O O . ASN A 1 63 ? -8.273 -6.688 -14.237 1.00 0.00 63 ASN A O 12
ATOM 17024 N N . ASN A 1 64 ? -9.514 -7.982 -15.595 1.00 0.00 64 ASN A N 12
ATOM 17025 C CA . ASN A 1 64 ? -9.614 -6.975 -16.645 1.00 0.00 64 ASN A CA 12
ATOM 17026 C C . ASN A 1 64 ? -10.548 -5.843 -16.226 1.00 0.00 64 ASN A C 12
ATOM 17027 O O . ASN A 1 64 ? -11.613 -6.082 -15.658 1.00 0.00 64 ASN A O 12
ATOM 17038 N N . ILE A 1 65 ? -10.141 -4.611 -16.513 1.00 0.00 65 ILE A N 12
ATOM 17039 C CA . ILE A 1 65 ? -10.942 -3.443 -16.168 1.00 0.00 65 ILE A CA 12
ATOM 17040 C C . ILE A 1 65 ? -12.123 -3.286 -17.119 1.00 0.00 65 ILE A C 12
ATOM 17041 O O . ILE A 1 65 ? -13.159 -2.729 -16.754 1.00 0.00 65 ILE A O 12
ATOM 17057 N N . THR A 1 66 ? -11.961 -3.782 -18.342 1.00 0.00 66 THR A N 12
ATOM 17058 C CA . THR A 1 66 ? -13.014 -3.698 -19.346 1.00 0.00 66 THR A CA 12
ATOM 17059 C C . THR A 1 66 ? -14.310 -4.320 -18.838 1.00 0.00 66 THR A C 12
ATOM 17060 O O . THR A 1 66 ? -15.399 -3.964 -19.288 1.00 0.00 66 THR A O 12
ATOM 17071 N N . SER A 1 67 ? -14.185 -5.252 -17.898 1.00 0.00 67 SER A N 12
ATOM 17072 C CA . SER A 1 67 ? -15.346 -5.926 -17.331 1.00 0.00 67 SER A CA 12
ATOM 17073 C C . SER A 1 67 ? -15.908 -5.140 -16.150 1.00 0.00 67 SER A C 12
ATOM 17074 O O . SER A 1 67 ? -16.739 -5.643 -15.394 1.00 0.00 67 SER A O 12
ATOM 17082 N N . MET A 1 68 ? -15.447 -3.902 -15.998 1.00 0.00 68 MET A N 12
ATOM 17083 C CA . MET A 1 68 ? -15.904 -3.045 -14.910 1.00 0.00 68 MET A CA 12
ATOM 17084 C C . MET A 1 68 ? -15.923 -1.582 -15.342 1.00 0.00 68 MET A C 12
ATOM 17085 O O . MET A 1 68 ? -16.966 -1.051 -15.726 1.00 0.00 68 MET A O 12
ATOM 17099 N N . LYS A 1 69 ? -14.765 -0.936 -15.277 1.00 0.00 69 LYS A N 12
ATOM 17100 C CA . LYS A 1 69 ? -14.647 0.466 -15.662 1.00 0.00 69 LYS A CA 12
ATOM 17101 C C . LYS A 1 69 ? -13.500 0.665 -16.647 1.00 0.00 69 LYS A C 12
ATOM 17102 O O . LYS A 1 69 ? -12.704 -0.243 -16.879 1.00 0.00 69 LYS A O 12
ATOM 17121 N N . GLY A 1 70 ? -13.422 1.861 -17.224 1.00 0.00 70 GLY A N 12
ATOM 17122 C CA . GLY A 1 70 ? -12.368 2.158 -18.176 1.00 0.00 70 GLY A CA 12
ATOM 17123 C C . GLY A 1 70 ? -11.261 2.999 -17.572 1.00 0.00 70 GLY A C 12
ATOM 17124 O O . GLY A 1 70 ? -10.137 2.526 -17.397 1.00 0.00 70 GLY A O 12
ATOM 17128 N N . LEU A 1 71 ? -11.576 4.249 -17.254 1.00 0.00 71 LEU A N 12
ATOM 17129 C CA . LEU A 1 71 ? -10.599 5.159 -16.667 1.00 0.00 71 LEU A CA 12
ATOM 17130 C C . LEU A 1 71 ? -10.872 5.368 -15.181 1.00 0.00 71 LEU A C 12
ATOM 17131 O O . LEU A 1 71 ? -9.978 5.741 -14.421 1.00 0.00 71 LEU A O 12
ATOM 17147 N N . ASP A 1 72 ? -12.113 5.125 -14.774 1.00 0.00 72 ASP A N 12
ATOM 17148 C CA . ASP A 1 72 ? -12.504 5.283 -13.378 1.00 0.00 72 ASP A CA 12
ATOM 17149 C C . ASP A 1 72 ? -12.290 3.986 -12.603 1.00 0.00 72 ASP A C 12
ATOM 17150 O O . ASP A 1 72 ? -12.722 3.856 -11.457 1.00 0.00 72 ASP A O 12
ATOM 17159 N N . THR A 1 73 ? -11.621 3.028 -13.236 1.00 0.00 73 THR A N 12
ATOM 17160 C CA . THR A 1 73 ? -11.351 1.741 -12.608 1.00 0.00 73 THR A CA 12
ATOM 17161 C C . THR A 1 73 ? -10.484 1.907 -11.365 1.00 0.00 73 THR A C 12
ATOM 17162 O O . THR A 1 73 ? -9.424 2.529 -11.417 1.00 0.00 73 THR A O 12
ATOM 17173 N N . GLU A 1 74 ? -10.942 1.345 -10.251 1.00 0.00 74 GLU A N 12
ATOM 17174 C CA . GLU A 1 74 ? -10.207 1.432 -8.995 1.00 0.00 74 GLU A CA 12
ATOM 17175 C C . GLU A 1 74 ? -9.547 0.098 -8.657 1.00 0.00 74 GLU A C 12
ATOM 17176 O O . GLU A 1 74 ? -9.897 -0.939 -9.220 1.00 0.00 74 GLU A O 12
ATOM 17188 N N . ILE A 1 75 ? -8.589 0.135 -7.736 1.00 0.00 75 ILE A N 12
ATOM 17189 C CA . ILE A 1 75 ? -7.881 -1.070 -7.324 1.00 0.00 75 ILE A CA 12
ATOM 17190 C C . ILE A 1 75 ? -8.312 -1.511 -5.929 1.00 0.00 75 ILE A C 12
ATOM 17191 O O . ILE A 1 75 ? -8.722 -0.693 -5.106 1.00 0.00 75 ILE A O 12
ATOM 17207 N N . LYS A 1 76 ? -8.215 -2.811 -5.669 1.00 0.00 76 LYS A N 12
ATOM 17208 C CA . LYS A 1 76 ? -8.591 -3.362 -4.373 1.00 0.00 76 LYS A CA 12
ATOM 17209 C C . LYS A 1 76 ? -7.467 -3.181 -3.357 1.00 0.00 76 LYS A C 12
ATOM 17210 O O . LYS A 1 76 ? -6.375 -2.728 -3.700 1.00 0.00 76 LYS A O 12
ATOM 17229 N N . ASP A 1 77 ? -7.743 -3.537 -2.108 1.00 0.00 77 ASP A N 12
ATOM 17230 C CA . ASP A 1 77 ? -6.754 -3.416 -1.043 1.00 0.00 77 ASP A CA 12
ATOM 17231 C C . ASP A 1 77 ? -5.466 -4.147 -1.411 1.00 0.00 77 ASP A C 12
ATOM 17232 O O . ASP A 1 77 ? -4.387 -3.804 -0.929 1.00 0.00 77 ASP A O 12
ATOM 17241 N N . ASP A 1 78 ? -5.589 -5.156 -2.266 1.00 0.00 78 ASP A N 12
ATOM 17242 C CA . ASP A 1 78 ? -4.435 -5.936 -2.699 1.00 0.00 78 ASP A CA 12
ATOM 17243 C C . ASP A 1 78 ? -3.393 -5.042 -3.363 1.00 0.00 78 ASP A C 12
ATOM 17244 O O . ASP A 1 78 ? -2.197 -5.166 -3.100 1.00 0.00 78 ASP A O 12
ATOM 17253 N N . ASP A 1 79 ? -3.855 -4.143 -4.224 1.00 0.00 79 ASP A N 12
ATOM 17254 C CA . ASP A 1 79 ? -2.963 -3.227 -4.926 1.00 0.00 79 ASP A CA 12
ATOM 17255 C C . ASP A 1 79 ? -2.001 -3.992 -5.829 1.00 0.00 79 ASP A C 12
ATOM 17256 O O . ASP A 1 79 ? -0.839 -4.204 -5.480 1.00 0.00 79 ASP A O 12
ATOM 17265 N N . LYS A 1 80 ? -2.491 -4.406 -6.993 1.00 0.00 80 LYS A N 12
ATOM 17266 C CA . LYS A 1 80 ? -1.676 -5.148 -7.947 1.00 0.00 80 LYS A CA 12
ATOM 17267 C C . LYS A 1 80 ? -2.102 -4.842 -9.380 1.00 0.00 80 LYS A C 12
ATOM 17268 O O . LYS A 1 80 ? -3.253 -5.068 -9.756 1.00 0.00 80 LYS A O 12
ATOM 17287 N N . ILE A 1 81 ? -1.168 -4.329 -10.173 1.00 0.00 81 ILE A N 12
ATOM 17288 C CA . ILE A 1 81 ? -1.448 -3.995 -11.564 1.00 0.00 81 ILE A CA 12
ATOM 17289 C C . ILE A 1 81 ? -0.473 -4.698 -12.504 1.00 0.00 81 ILE A C 12
ATOM 17290 O O . ILE A 1 81 ? 0.717 -4.809 -12.211 1.00 0.00 81 ILE A O 12
ATOM 17306 N N . ASP A 1 82 ? -0.987 -5.168 -13.636 1.00 0.00 82 ASP A N 12
ATOM 17307 C CA . ASP A 1 82 ? -0.162 -5.857 -14.621 1.00 0.00 82 ASP A CA 12
ATOM 17308 C C . ASP A 1 82 ? -0.148 -5.098 -15.944 1.00 0.00 82 ASP A C 12
ATOM 17309 O O . ASP A 1 82 ? -1.193 -4.674 -16.440 1.00 0.00 82 ASP A O 12
ATOM 17318 N N . LEU A 1 83 ? 1.041 -4.930 -16.512 1.00 0.00 83 LEU A N 12
ATOM 17319 C CA . LEU A 1 83 ? 1.191 -4.221 -17.778 1.00 0.00 83 LEU A CA 12
ATOM 17320 C C . LEU A 1 83 ? 1.649 -5.169 -18.882 1.00 0.00 83 LEU A C 12
ATOM 17321 O O . LEU A 1 83 ? 2.761 -5.695 -18.841 1.00 0.00 83 LEU A O 12
ATOM 17337 N N . PHE A 1 84 ? 0.784 -5.381 -19.869 1.00 0.00 84 PHE A N 12
ATOM 17338 C CA . PHE A 1 84 ? 1.100 -6.264 -20.985 1.00 0.00 84 PHE A CA 12
ATOM 17339 C C . PHE A 1 84 ? 1.030 -5.512 -22.311 1.00 0.00 84 PHE A C 12
ATOM 17340 O O . PHE A 1 84 ? 0.249 -4.576 -22.482 1.00 0.00 84 PHE A O 12
ATOM 17357 N N . PRO A 1 85 ? 1.867 -5.929 -23.272 1.00 0.00 85 PRO A N 12
ATOM 17358 C CA . PRO A 1 85 ? 1.921 -5.309 -24.599 1.00 0.00 85 PRO A CA 12
ATOM 17359 C C . PRO A 1 85 ? 0.672 -5.598 -25.425 1.00 0.00 85 PRO A C 12
ATOM 17360 O O . PRO A 1 85 ? 0.307 -6.751 -25.660 1.00 0.00 85 PRO A O 12
ATOM 17371 N N . PRO A 1 86 ? 0.000 -4.530 -25.878 1.00 0.00 86 PRO A N 12
ATOM 17372 C CA . PRO A 1 86 ? -1.218 -4.644 -26.686 1.00 0.00 86 PRO A CA 12
ATOM 17373 C C . PRO A 1 86 ? -0.937 -5.183 -28.085 1.00 0.00 86 PRO A C 12
ATOM 17374 O O . PRO A 1 86 ? 0.202 -5.162 -28.552 1.00 0.00 86 PRO A O 12
ATOM 17385 N N . VAL A 1 87 ? -1.983 -5.665 -28.749 1.00 0.00 87 VAL A N 12
ATOM 17386 C CA . VAL A 1 87 ? -1.849 -6.209 -30.095 1.00 0.00 87 VAL A CA 12
ATOM 17387 C C . VAL A 1 87 ? -1.271 -5.171 -31.051 1.00 0.00 87 VAL A C 12
ATOM 17388 O O . VAL A 1 87 ? -0.663 -5.516 -32.064 1.00 0.00 87 VAL A O 12
ATOM 17401 N N . ALA A 1 88 ? -1.464 -3.898 -30.722 1.00 0.00 88 ALA A N 12
ATOM 17402 C CA . ALA A 1 88 ? -0.960 -2.810 -31.550 1.00 0.00 88 ALA A CA 12
ATOM 17403 C C . ALA A 1 88 ? 0.382 -2.303 -31.033 1.00 0.00 88 ALA A C 12
ATOM 17404 O O . ALA A 1 88 ? 0.730 -1.138 -31.220 1.00 0.00 88 ALA A O 12
ATOM 17411 N N . GLY A 1 89 ? 1.131 -3.186 -30.380 1.00 0.00 89 GLY A N 12
ATOM 17412 C CA . GLY A 1 89 ? 2.426 -2.808 -29.845 1.00 0.00 89 GLY A CA 12
ATOM 17413 C C . GLY A 1 89 ? 3.554 -3.649 -30.409 1.00 0.00 89 GLY A C 12
ATOM 17414 O O . GLY A 1 89 ? 4.703 -3.211 -30.452 1.00 0.00 89 GLY A O 12
ATOM 17418 N N . GLY A 1 90 ? 3.227 -4.863 -30.842 1.00 0.00 90 GLY A N 12
ATOM 17419 C CA . GLY A 1 90 ? 4.232 -5.749 -31.398 1.00 0.00 90 GLY A CA 12
ATOM 17420 C C . GLY A 1 90 ? 4.560 -5.420 -32.841 1.00 0.00 90 GLY A C 12
ATOM 17421 O O . GLY A 1 90 ? 5.045 -4.329 -33.141 1.00 0.00 90 GLY A O 12
ATOM 17425 N N . MET A 1 1 ? 0.986 -0.459 0.138 1.00 0.00 1 MET A N 13
ATOM 17426 C CA . MET A 1 1 ? 1.554 -0.055 -1.143 1.00 0.00 1 MET A CA 13
ATOM 17427 C C . MET A 1 1 ? 0.986 -0.899 -2.280 1.00 0.00 1 MET A C 13
ATOM 17428 O O . MET A 1 1 ? 0.295 -1.891 -2.045 1.00 0.00 1 MET A O 13
ATOM 17442 N N . VAL A 1 2 ? 1.281 -0.499 -3.512 1.00 0.00 2 VAL A N 13
ATOM 17443 C CA . VAL A 1 2 ? 0.801 -1.219 -4.686 1.00 0.00 2 VAL A CA 13
ATOM 17444 C C . VAL A 1 2 ? 1.962 -1.722 -5.536 1.00 0.00 2 VAL A C 13
ATOM 17445 O O . VAL A 1 2 ? 2.890 -0.973 -5.845 1.00 0.00 2 VAL A O 13
ATOM 17458 N N . THR A 1 3 ? 1.905 -2.995 -5.912 1.00 0.00 3 THR A N 13
ATOM 17459 C CA . THR A 1 3 ? 2.952 -3.599 -6.726 1.00 0.00 3 THR A CA 13
ATOM 17460 C C . THR A 1 3 ? 2.556 -3.630 -8.198 1.00 0.00 3 THR A C 13
ATOM 17461 O O . THR A 1 3 ? 1.433 -4.000 -8.541 1.00 0.00 3 THR A O 13
ATOM 17472 N N . VAL A 1 4 ? 3.484 -3.238 -9.064 1.00 0.00 4 VAL A N 13
ATOM 17473 C CA . VAL A 1 4 ? 3.232 -3.222 -10.500 1.00 0.00 4 VAL A CA 13
ATOM 17474 C C . VAL A 1 4 ? 4.174 -4.170 -11.234 1.00 0.00 4 VAL A C 13
ATOM 17475 O O . VAL A 1 4 ? 5.362 -4.245 -10.923 1.00 0.00 4 VAL A O 13
ATOM 17488 N N . ARG A 1 5 ? 3.635 -4.892 -12.211 1.00 0.00 5 ARG A N 13
ATOM 17489 C CA . ARG A 1 5 ? 4.427 -5.837 -12.990 1.00 0.00 5 ARG A CA 13
ATOM 17490 C C . ARG A 1 5 ? 4.558 -5.372 -14.437 1.00 0.00 5 ARG A C 13
ATOM 17491 O O . ARG A 1 5 ? 3.642 -4.763 -14.990 1.00 0.00 5 ARG A O 13
ATOM 17512 N N . TYR A 1 6 ? 5.703 -5.664 -15.045 1.00 0.00 6 TYR A N 13
ATOM 17513 C CA . TYR A 1 6 ? 5.955 -5.274 -16.427 1.00 0.00 6 TYR A CA 13
ATOM 17514 C C . TYR A 1 6 ? 6.214 -6.498 -17.300 1.00 0.00 6 TYR A C 13
ATOM 17515 O O . TYR A 1 6 ? 6.981 -7.387 -16.931 1.00 0.00 6 TYR A O 13
ATOM 17533 N N . TYR A 1 7 ? 5.568 -6.535 -18.460 1.00 0.00 7 TYR A N 13
ATOM 17534 C CA . TYR A 1 7 ? 5.726 -7.650 -19.387 1.00 0.00 7 TYR A CA 13
ATOM 17535 C C . TYR A 1 7 ? 5.927 -7.149 -20.814 1.00 0.00 7 TYR A C 13
ATOM 17536 O O . TYR A 1 7 ? 6.736 -7.691 -21.565 1.00 0.00 7 TYR A O 13
ATOM 17554 N N . ALA A 1 8 ? 5.183 -6.110 -21.179 1.00 0.00 8 ALA A N 13
ATOM 17555 C CA . ALA A 1 8 ? 5.280 -5.533 -22.514 1.00 0.00 8 ALA A CA 13
ATOM 17556 C C . ALA A 1 8 ? 6.667 -4.949 -22.759 1.00 0.00 8 ALA A C 13
ATOM 17557 O O . ALA A 1 8 ? 7.635 -5.317 -22.093 1.00 0.00 8 ALA A O 13
ATOM 17564 N N . THR A 1 9 ? 6.758 -4.036 -23.722 1.00 0.00 9 THR A N 13
ATOM 17565 C CA . THR A 1 9 ? 8.027 -3.402 -24.057 1.00 0.00 9 THR A CA 13
ATOM 17566 C C . THR A 1 9 ? 8.547 -2.563 -22.895 1.00 0.00 9 THR A C 13
ATOM 17567 O O . THR A 1 9 ? 9.685 -2.093 -22.915 1.00 0.00 9 THR A O 13
ATOM 17578 N N . LEU A 1 10 ? 7.706 -2.379 -21.883 1.00 0.00 10 LEU A N 13
ATOM 17579 C CA . LEU A 1 10 ? 8.081 -1.596 -20.710 1.00 0.00 10 LEU A CA 13
ATOM 17580 C C . LEU A 1 10 ? 9.231 -2.258 -19.958 1.00 0.00 10 LEU A C 13
ATOM 17581 O O . LEU A 1 10 ? 10.071 -1.580 -19.366 1.00 0.00 10 LEU A O 13
ATOM 17597 N N . ARG A 1 11 ? 9.264 -3.587 -19.988 1.00 0.00 11 ARG A N 13
ATOM 17598 C CA . ARG A 1 11 ? 10.312 -4.341 -19.310 1.00 0.00 11 ARG A CA 13
ATOM 17599 C C . ARG A 1 11 ? 11.694 -3.866 -19.749 1.00 0.00 11 ARG A C 13
ATOM 17600 O O . ARG A 1 11 ? 12.489 -3.369 -18.951 1.00 0.00 11 ARG A O 13
ATOM 17621 N N . PRO A 1 12 ? 11.989 -4.021 -21.048 1.00 0.00 12 PRO A N 13
ATOM 17622 C CA . PRO A 1 12 ? 13.275 -3.615 -21.622 1.00 0.00 12 PRO A CA 13
ATOM 17623 C C . PRO A 1 12 ? 13.437 -2.099 -21.666 1.00 0.00 12 PRO A C 13
ATOM 17624 O O . PRO A 1 12 ? 14.514 -1.589 -21.976 1.00 0.00 12 PRO A O 13
ATOM 17635 N N . ILE A 1 13 ? 12.361 -1.384 -21.355 1.00 0.00 13 ILE A N 13
ATOM 17636 C CA . ILE A 1 13 ? 12.385 0.073 -21.357 1.00 0.00 13 ILE A CA 13
ATOM 17637 C C . ILE A 1 13 ? 12.991 0.615 -20.067 1.00 0.00 13 ILE A C 13
ATOM 17638 O O . ILE A 1 13 ? 13.890 1.456 -20.095 1.00 0.00 13 ILE A O 13
ATOM 17654 N N . THR A 1 14 ? 12.493 0.127 -18.935 1.00 0.00 14 THR A N 13
ATOM 17655 C CA . THR A 1 14 ? 12.985 0.561 -17.634 1.00 0.00 14 THR A CA 13
ATOM 17656 C C . THR A 1 14 ? 14.023 -0.410 -17.086 1.00 0.00 14 THR A C 13
ATOM 17657 O O . THR A 1 14 ? 14.703 -0.119 -16.101 1.00 0.00 14 THR A O 13
ATOM 17668 N N . LYS A 1 15 ? 14.143 -1.567 -17.730 1.00 0.00 15 LYS A N 13
ATOM 17669 C CA . LYS A 1 15 ? 15.101 -2.582 -17.309 1.00 0.00 15 LYS A CA 13
ATOM 17670 C C . LYS A 1 15 ? 14.758 -3.110 -15.919 1.00 0.00 15 LYS A C 13
ATOM 17671 O O . LYS A 1 15 ? 15.639 -3.535 -15.171 1.00 0.00 15 LYS A O 13
ATOM 17690 N N . LYS A 1 16 ? 13.474 -3.083 -15.581 1.00 0.00 16 LYS A N 13
ATOM 17691 C CA . LYS A 1 16 ? 13.013 -3.562 -14.283 1.00 0.00 16 LYS A CA 13
ATOM 17692 C C . LYS A 1 16 ? 12.047 -4.731 -14.445 1.00 0.00 16 LYS A C 13
ATOM 17693 O O . LYS A 1 16 ? 11.588 -5.022 -15.550 1.00 0.00 16 LYS A O 13
ATOM 17712 N N . LYS A 1 17 ? 11.742 -5.398 -13.338 1.00 0.00 17 LYS A N 13
ATOM 17713 C CA . LYS A 1 17 ? 10.828 -6.534 -13.356 1.00 0.00 17 LYS A CA 13
ATOM 17714 C C . LYS A 1 17 ? 9.587 -6.248 -12.517 1.00 0.00 17 LYS A C 13
ATOM 17715 O O . LYS A 1 17 ? 8.483 -6.668 -12.863 1.00 0.00 17 LYS A O 13
ATOM 17734 N N . GLU A 1 18 ? 9.775 -5.528 -11.416 1.00 0.00 18 GLU A N 13
ATOM 17735 C CA . GLU A 1 18 ? 8.669 -5.185 -10.529 1.00 0.00 18 GLU A CA 13
ATOM 17736 C C . GLU A 1 18 ? 8.968 -3.903 -9.757 1.00 0.00 18 GLU A C 13
ATOM 17737 O O . GLU A 1 18 ? 10.112 -3.642 -9.389 1.00 0.00 18 GLU A O 13
ATOM 17749 N N . GLU A 1 19 ? 7.930 -3.108 -9.518 1.00 0.00 19 GLU A N 13
ATOM 17750 C CA . GLU A 1 19 ? 8.082 -1.853 -8.791 1.00 0.00 19 GLU A CA 13
ATOM 17751 C C . GLU A 1 19 ? 6.900 -1.620 -7.855 1.00 0.00 19 GLU A C 13
ATOM 17752 O O . GLU A 1 19 ? 5.843 -2.236 -8.003 1.00 0.00 19 GLU A O 13
ATOM 17764 N N . THR A 1 20 ? 7.085 -0.727 -6.888 1.00 0.00 20 THR A N 13
ATOM 17765 C CA . THR A 1 20 ? 6.037 -0.413 -5.925 1.00 0.00 20 THR A CA 13
ATOM 17766 C C . THR A 1 20 ? 5.721 1.078 -5.923 1.00 0.00 20 THR A C 13
ATOM 17767 O O . THR A 1 20 ? 6.597 1.909 -6.162 1.00 0.00 20 THR A O 13
ATOM 17778 N N . PHE A 1 21 ? 4.463 1.412 -5.651 1.00 0.00 21 PHE A N 13
ATOM 17779 C CA . PHE A 1 21 ? 4.031 2.804 -5.618 1.00 0.00 21 PHE A CA 13
ATOM 17780 C C . PHE A 1 21 ? 3.097 3.056 -4.438 1.00 0.00 21 PHE A C 13
ATOM 17781 O O . PHE A 1 21 ? 2.535 2.122 -3.868 1.00 0.00 21 PHE A O 13
ATOM 17798 N N . ASN A 1 22 ? 2.937 4.325 -4.078 1.00 0.00 22 ASN A N 13
ATOM 17799 C CA . ASN A 1 22 ? 2.072 4.701 -2.966 1.00 0.00 22 ASN A CA 13
ATOM 17800 C C . ASN A 1 22 ? 1.392 6.040 -3.234 1.00 0.00 22 ASN A C 13
ATOM 17801 O O . ASN A 1 22 ? 2.026 6.990 -3.691 1.00 0.00 22 ASN A O 13
ATOM 17812 N N . GLY A 1 23 ? 0.095 6.107 -2.945 1.00 0.00 23 GLY A N 13
ATOM 17813 C CA . GLY A 1 23 ? -0.650 7.333 -3.161 1.00 0.00 23 GLY A CA 13
ATOM 17814 C C . GLY A 1 23 ? -1.699 7.191 -4.246 1.00 0.00 23 GLY A C 13
ATOM 17815 O O . GLY A 1 23 ? -2.712 7.890 -4.235 1.00 0.00 23 GLY A O 13
ATOM 17819 N N . ILE A 1 24 ? -1.455 6.285 -5.187 1.00 0.00 24 ILE A N 13
ATOM 17820 C CA . ILE A 1 24 ? -2.386 6.054 -6.285 1.00 0.00 24 ILE A CA 13
ATOM 17821 C C . ILE A 1 24 ? -3.494 5.091 -5.873 1.00 0.00 24 ILE A C 13
ATOM 17822 O O . ILE A 1 24 ? -3.256 4.133 -5.137 1.00 0.00 24 ILE A O 13
ATOM 17838 N N . SER A 1 25 ? -4.706 5.351 -6.353 1.00 0.00 25 SER A N 13
ATOM 17839 C CA . SER A 1 25 ? -5.852 4.509 -6.033 1.00 0.00 25 SER A CA 13
ATOM 17840 C C . SER A 1 25 ? -6.738 4.308 -7.259 1.00 0.00 25 SER A C 13
ATOM 17841 O O . SER A 1 25 ? -7.860 3.813 -7.155 1.00 0.00 25 SER A O 13
ATOM 17849 N N . LYS A 1 26 ? -6.225 4.697 -8.422 1.00 0.00 26 LYS A N 13
ATOM 17850 C CA . LYS A 1 26 ? -6.967 4.560 -9.669 1.00 0.00 26 LYS A CA 13
ATOM 17851 C C . LYS A 1 26 ? -6.032 4.202 -10.821 1.00 0.00 26 LYS A C 13
ATOM 17852 O O . LYS A 1 26 ? -4.845 4.527 -10.793 1.00 0.00 26 LYS A O 13
ATOM 17871 N N . ILE A 1 27 ? -6.576 3.534 -11.832 1.00 0.00 27 ILE A N 13
ATOM 17872 C CA . ILE A 1 27 ? -5.791 3.136 -12.994 1.00 0.00 27 ILE A CA 13
ATOM 17873 C C . ILE A 1 27 ? -5.391 4.348 -13.829 1.00 0.00 27 ILE A C 13
ATOM 17874 O O . ILE A 1 27 ? -4.296 4.394 -14.390 1.00 0.00 27 ILE A O 13
ATOM 17890 N N . SER A 1 28 ? -6.286 5.328 -13.906 1.00 0.00 28 SER A N 13
ATOM 17891 C CA . SER A 1 28 ? -6.028 6.540 -14.675 1.00 0.00 28 SER A CA 13
ATOM 17892 C C . SER A 1 28 ? -4.792 7.263 -14.149 1.00 0.00 28 SER A C 13
ATOM 17893 O O . SER A 1 28 ? -3.869 7.566 -14.904 1.00 0.00 28 SER A O 13
ATOM 17901 N N . GLU A 1 29 ? -4.782 7.536 -12.848 1.00 0.00 29 GLU A N 13
ATOM 17902 C CA . GLU A 1 29 ? -3.660 8.225 -12.221 1.00 0.00 29 GLU A CA 13
ATOM 17903 C C . GLU A 1 29 ? -2.376 7.412 -12.361 1.00 0.00 29 GLU A C 13
ATOM 17904 O O . GLU A 1 29 ? -1.292 7.969 -12.539 1.00 0.00 29 GLU A O 13
ATOM 17916 N N . LEU A 1 30 ? -2.506 6.093 -12.278 1.00 0.00 30 LEU A N 13
ATOM 17917 C CA . LEU A 1 30 ? -1.357 5.202 -12.395 1.00 0.00 30 LEU A CA 13
ATOM 17918 C C . LEU A 1 30 ? -0.706 5.331 -13.768 1.00 0.00 30 LEU A C 13
ATOM 17919 O O . LEU A 1 30 ? 0.506 5.525 -13.876 1.00 0.00 30 LEU A O 13
ATOM 17935 N N . LEU A 1 31 ? -1.517 5.223 -14.814 1.00 0.00 31 LEU A N 13
ATOM 17936 C CA . LEU A 1 31 ? -1.020 5.330 -16.182 1.00 0.00 31 LEU A CA 13
ATOM 17937 C C . LEU A 1 31 ? -0.197 6.601 -16.364 1.00 0.00 31 LEU A C 13
ATOM 17938 O O . LEU A 1 31 ? 0.921 6.559 -16.877 1.00 0.00 31 LEU A O 13
ATOM 17954 N N . GLU A 1 32 ? -0.757 7.729 -15.939 1.00 0.00 32 GLU A N 13
ATOM 17955 C CA . GLU A 1 32 ? -0.073 9.012 -16.055 1.00 0.00 32 GLU A CA 13
ATOM 17956 C C . GLU A 1 32 ? 1.312 8.949 -15.415 1.00 0.00 32 GLU A C 13
ATOM 17957 O O . GLU A 1 32 ? 2.282 9.479 -15.958 1.00 0.00 32 GLU A O 13
ATOM 17969 N N . ARG A 1 33 ? 1.394 8.299 -14.259 1.00 0.00 33 ARG A N 13
ATOM 17970 C CA . ARG A 1 33 ? 2.658 8.169 -13.545 1.00 0.00 33 ARG A CA 13
ATOM 17971 C C . ARG A 1 33 ? 3.670 7.379 -14.369 1.00 0.00 33 ARG A C 13
ATOM 17972 O O . ARG A 1 33 ? 4.878 7.596 -14.264 1.00 0.00 33 ARG A O 13
ATOM 17993 N N . LEU A 1 34 ? 3.169 6.460 -15.188 1.00 0.00 34 LEU A N 13
ATOM 17994 C CA . LEU A 1 34 ? 4.029 5.636 -16.030 1.00 0.00 34 LEU A CA 13
ATOM 17995 C C . LEU A 1 34 ? 4.717 6.481 -17.098 1.00 0.00 34 LEU A C 13
ATOM 17996 O O . LEU A 1 34 ? 5.933 6.405 -17.277 1.00 0.00 34 LEU A O 13
ATOM 18012 N N . LYS A 1 35 ? 3.932 7.287 -17.803 1.00 0.00 35 LYS A N 13
ATOM 18013 C CA . LYS A 1 35 ? 4.464 8.150 -18.851 1.00 0.00 35 LYS A CA 13
ATOM 18014 C C . LYS A 1 35 ? 5.528 9.090 -18.293 1.00 0.00 35 LYS A C 13
ATOM 18015 O O . LYS A 1 35 ? 6.529 9.372 -18.952 1.00 0.00 35 LYS A O 13
ATOM 18034 N N . VAL A 1 36 ? 5.306 9.572 -17.075 1.00 0.00 36 VAL A N 13
ATOM 18035 C CA . VAL A 1 36 ? 6.247 10.478 -16.427 1.00 0.00 36 VAL A CA 13
ATOM 18036 C C . VAL A 1 36 ? 7.471 9.727 -15.917 1.00 0.00 36 VAL A C 13
ATOM 18037 O O . VAL A 1 36 ? 8.603 10.045 -16.281 1.00 0.00 36 VAL A O 13
ATOM 18050 N N . GLU A 1 37 ? 7.236 8.727 -15.073 1.00 0.00 37 GLU A N 13
ATOM 18051 C CA . GLU A 1 37 ? 8.321 7.930 -14.512 1.00 0.00 37 GLU A CA 13
ATOM 18052 C C . GLU A 1 37 ? 9.196 7.348 -15.619 1.00 0.00 37 GLU A C 13
ATOM 18053 O O . GLU A 1 37 ? 10.419 7.482 -15.593 1.00 0.00 37 GLU A O 13
ATOM 18065 N N . TYR A 1 38 ? 8.559 6.700 -16.589 1.00 0.00 38 TYR A N 13
ATOM 18066 C CA . TYR A 1 38 ? 9.279 6.094 -17.703 1.00 0.00 38 TYR A CA 13
ATOM 18067 C C . TYR A 1 38 ? 9.686 7.150 -18.726 1.00 0.00 38 TYR A C 13
ATOM 18068 O O . TYR A 1 38 ? 10.568 6.921 -19.553 1.00 0.00 38 TYR A O 13
ATOM 18086 N N . GLY A 1 39 ? 9.037 8.308 -18.663 1.00 0.00 39 GLY A N 13
ATOM 18087 C CA . GLY A 1 39 ? 9.345 9.383 -19.589 1.00 0.00 39 GLY A CA 13
ATOM 18088 C C . GLY A 1 39 ? 8.638 9.222 -20.920 1.00 0.00 39 GLY A C 13
ATOM 18089 O O . GLY A 1 39 ? 7.708 8.424 -21.045 1.00 0.00 39 GLY A O 13
ATOM 18093 N N . SER A 1 40 ? 9.078 9.981 -21.918 1.00 0.00 40 SER A N 13
ATOM 18094 C CA . SER A 1 40 ? 8.478 9.923 -23.246 1.00 0.00 40 SER A CA 13
ATOM 18095 C C . SER A 1 40 ? 8.866 8.634 -23.962 1.00 0.00 40 SER A C 13
ATOM 18096 O O . SER A 1 40 ? 8.101 8.103 -24.766 1.00 0.00 40 SER A O 13
ATOM 18104 N N . GLU A 1 41 ? 10.062 8.135 -23.662 1.00 0.00 41 GLU A N 13
ATOM 18105 C CA . GLU A 1 41 ? 10.553 6.908 -24.278 1.00 0.00 41 GLU A CA 13
ATOM 18106 C C . GLU A 1 41 ? 9.515 5.794 -24.176 1.00 0.00 41 GLU A C 13
ATOM 18107 O O . GLU A 1 41 ? 9.408 4.946 -25.062 1.00 0.00 41 GLU A O 13
ATOM 18119 N N . PHE A 1 42 ? 8.752 5.803 -23.088 1.00 0.00 42 PHE A N 13
ATOM 18120 C CA . PHE A 1 42 ? 7.723 4.794 -22.867 1.00 0.00 42 PHE A CA 13
ATOM 18121 C C . PHE A 1 42 ? 6.504 5.058 -23.746 1.00 0.00 42 PHE A C 13
ATOM 18122 O O . PHE A 1 42 ? 5.910 4.132 -24.300 1.00 0.00 42 PHE A O 13
ATOM 18139 N N . THR A 1 43 ? 6.136 6.330 -23.870 1.00 0.00 43 THR A N 13
ATOM 18140 C CA . THR A 1 43 ? 4.988 6.718 -24.680 1.00 0.00 43 THR A CA 13
ATOM 18141 C C . THR A 1 43 ? 5.260 6.494 -26.163 1.00 0.00 43 THR A C 13
ATOM 18142 O O . THR A 1 43 ? 4.407 5.988 -26.892 1.00 0.00 43 THR A O 13
ATOM 18153 N N . LYS A 1 44 ? 6.455 6.874 -26.604 1.00 0.00 44 LYS A N 13
ATOM 18154 C CA . LYS A 1 44 ? 6.841 6.713 -28.001 1.00 0.00 44 LYS A CA 13
ATOM 18155 C C . LYS A 1 44 ? 7.048 5.241 -28.342 1.00 0.00 44 LYS A C 13
ATOM 18156 O O . LYS A 1 44 ? 6.898 4.836 -29.495 1.00 0.00 44 LYS A O 13
ATOM 18175 N N . GLN A 1 45 ? 7.391 4.447 -27.333 1.00 0.00 45 GLN A N 13
ATOM 18176 C CA . GLN A 1 45 ? 7.616 3.019 -27.528 1.00 0.00 45 GLN A CA 13
ATOM 18177 C C . GLN A 1 45 ? 6.304 2.245 -27.453 1.00 0.00 45 GLN A C 13
ATOM 18178 O O . GLN A 1 45 ? 6.206 1.122 -27.947 1.00 0.00 45 GLN A O 13
ATOM 18192 N N . MET A 1 46 ? 5.299 2.854 -26.832 1.00 0.00 46 MET A N 13
ATOM 18193 C CA . MET A 1 46 ? 3.992 2.221 -26.693 1.00 0.00 46 MET A CA 13
ATOM 18194 C C . MET A 1 46 ? 3.045 2.683 -27.796 1.00 0.00 46 MET A C 13
ATOM 18195 O O . MET A 1 46 ? 2.193 1.921 -28.254 1.00 0.00 46 MET A O 13
ATOM 18209 N N . TYR A 1 47 ? 3.199 3.933 -28.217 1.00 0.00 47 TYR A N 13
ATOM 18210 C CA . TYR A 1 47 ? 2.355 4.497 -29.264 1.00 0.00 47 TYR A CA 13
ATOM 18211 C C . TYR A 1 47 ? 2.652 3.846 -30.612 1.00 0.00 47 TYR A C 13
ATOM 18212 O O . TYR A 1 47 ? 3.578 4.247 -31.316 1.00 0.00 47 TYR A O 13
ATOM 18230 N N . ASP A 1 48 ? 1.858 2.840 -30.963 1.00 0.00 48 ASP A N 13
ATOM 18231 C CA . ASP A 1 48 ? 2.034 2.134 -32.227 1.00 0.00 48 ASP A CA 13
ATOM 18232 C C . ASP A 1 48 ? 0.786 2.258 -33.096 1.00 0.00 48 ASP A C 13
ATOM 18233 O O . ASP A 1 48 ? -0.120 1.429 -33.022 1.00 0.00 48 ASP A O 13
ATOM 18242 N N . GLY A 1 49 ? 0.747 3.301 -33.920 1.00 0.00 49 GLY A N 13
ATOM 18243 C CA . GLY A 1 49 ? -0.394 3.516 -34.791 1.00 0.00 49 GLY A CA 13
ATOM 18244 C C . GLY A 1 49 ? -0.997 4.897 -34.627 1.00 0.00 49 GLY A C 13
ATOM 18245 O O . GLY A 1 49 ? -0.556 5.853 -35.264 1.00 0.00 49 GLY A O 13
ATOM 18249 N N . ASN A 1 50 ? -2.009 5.002 -33.772 1.00 0.00 50 ASN A N 13
ATOM 18250 C CA . ASN A 1 50 ? -2.674 6.277 -33.529 1.00 0.00 50 ASN A CA 13
ATOM 18251 C C . ASN A 1 50 ? -2.942 6.475 -32.040 1.00 0.00 50 ASN A C 13
ATOM 18252 O O . ASN A 1 50 ? -2.619 7.518 -31.474 1.00 0.00 50 ASN A O 13
ATOM 18263 N N . ASN A 1 51 ? -3.535 5.464 -31.411 1.00 0.00 51 ASN A N 13
ATOM 18264 C CA . ASN A 1 51 ? -3.846 5.527 -29.988 1.00 0.00 51 ASN A CA 13
ATOM 18265 C C . ASN A 1 51 ? -3.041 4.492 -29.209 1.00 0.00 51 ASN A C 13
ATOM 18266 O O . ASN A 1 51 ? -2.499 3.548 -29.786 1.00 0.00 51 ASN A O 13
ATOM 18277 N N . LEU A 1 52 ? -2.967 4.675 -27.895 1.00 0.00 52 LEU A N 13
ATOM 18278 C CA . LEU A 1 52 ? -2.228 3.757 -27.035 1.00 0.00 52 LEU A CA 13
ATOM 18279 C C . LEU A 1 52 ? -3.138 3.161 -25.966 1.00 0.00 52 LEU A C 13
ATOM 18280 O O . LEU A 1 52 ? -3.454 1.971 -25.998 1.00 0.00 52 LEU A O 13
ATOM 18296 N N . PHE A 1 53 ? -3.560 3.995 -25.022 1.00 0.00 53 PHE A N 13
ATOM 18297 C CA . PHE A 1 53 ? -4.435 3.551 -23.944 1.00 0.00 53 PHE A CA 13
ATOM 18298 C C . PHE A 1 53 ? -5.679 2.865 -24.501 1.00 0.00 53 PHE A C 13
ATOM 18299 O O . PHE A 1 53 ? -6.252 1.981 -23.864 1.00 0.00 53 PHE A O 13
ATOM 18316 N N . LYS A 1 54 ? -6.091 3.278 -25.694 1.00 0.00 54 LYS A N 13
ATOM 18317 C CA . LYS A 1 54 ? -7.266 2.704 -26.340 1.00 0.00 54 LYS A CA 13
ATOM 18318 C C . LYS A 1 54 ? -7.069 1.214 -26.601 1.00 0.00 54 LYS A C 13
ATOM 18319 O O . LYS A 1 54 ? -8.036 0.470 -26.758 1.00 0.00 54 LYS A O 13
ATOM 18338 N N . ASN A 1 55 ? -5.812 0.786 -26.645 1.00 0.00 55 ASN A N 13
ATOM 18339 C CA . ASN A 1 55 ? -5.489 -0.615 -26.886 1.00 0.00 55 ASN A CA 13
ATO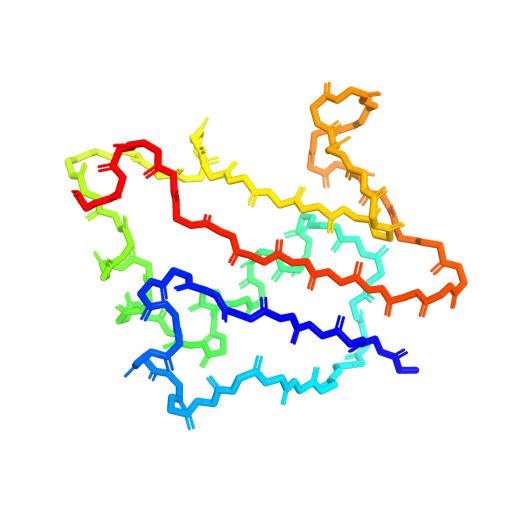M 18340 C C . ASN A 1 55 ? -4.762 -1.220 -25.689 1.00 0.00 55 ASN A C 13
ATOM 18341 O O . ASN A 1 55 ? -4.766 -2.436 -25.495 1.00 0.00 55 ASN A O 13
ATOM 18352 N N . VAL A 1 56 ? -4.138 -0.363 -24.887 1.00 0.00 56 VAL A N 13
ATOM 18353 C CA . VAL A 1 56 ? -3.409 -0.811 -23.707 1.00 0.00 56 VAL A CA 13
ATOM 18354 C C . VAL A 1 56 ? -4.233 -1.804 -22.896 1.00 0.00 56 VAL A C 13
ATOM 18355 O O . VAL A 1 56 ? -5.451 -1.664 -22.777 1.00 0.00 56 VAL A O 13
ATOM 18368 N N . ILE A 1 57 ? -3.561 -2.806 -22.339 1.00 0.00 57 ILE A N 13
ATOM 18369 C CA . ILE A 1 57 ? -4.232 -3.822 -21.537 1.00 0.00 57 ILE A CA 13
ATOM 18370 C C . ILE A 1 57 ? -3.583 -3.954 -20.163 1.00 0.00 57 ILE A C 13
ATOM 18371 O O . ILE A 1 57 ? -2.463 -4.452 -20.040 1.00 0.00 57 ILE A O 13
ATOM 18387 N N . ILE A 1 58 ? -4.294 -3.508 -19.133 1.00 0.00 58 ILE A N 13
ATOM 18388 C CA . ILE A 1 58 ? -3.789 -3.580 -17.768 1.00 0.00 58 ILE A CA 13
ATOM 18389 C C . ILE A 1 58 ? -4.723 -4.392 -16.878 1.00 0.00 58 ILE A C 13
ATOM 18390 O O . ILE A 1 58 ? -5.945 -4.244 -16.943 1.00 0.00 58 ILE A O 13
ATOM 18406 N N . LEU A 1 59 ? -4.142 -5.248 -16.045 1.00 0.00 59 LEU A N 13
ATOM 18407 C CA . LEU A 1 59 ? -4.923 -6.083 -15.138 1.00 0.00 59 LEU A CA 13
ATOM 18408 C C . LEU A 1 59 ? -4.897 -5.519 -13.721 1.00 0.00 59 LEU A C 13
ATOM 18409 O O . LEU A 1 59 ? -3.832 -5.346 -13.129 1.00 0.00 59 LEU A O 13
ATOM 18425 N N . VAL A 1 60 ? -6.079 -5.237 -13.181 1.00 0.00 60 VAL A N 13
ATOM 18426 C CA . VAL A 1 60 ? -6.193 -4.696 -11.831 1.00 0.00 60 VAL A CA 13
ATOM 18427 C C . VAL A 1 60 ? -6.539 -5.791 -10.828 1.00 0.00 60 VAL A C 13
ATOM 18428 O O . VAL A 1 60 ? -7.469 -6.568 -11.039 1.00 0.00 60 VAL A O 13
ATOM 18441 N N . ASN A 1 61 ? -5.785 -5.845 -9.735 1.00 0.00 61 ASN A N 13
ATOM 18442 C CA . ASN A 1 61 ? -6.012 -6.844 -8.698 1.00 0.00 61 ASN A CA 13
ATOM 18443 C C . ASN A 1 61 ? -6.341 -8.201 -9.313 1.00 0.00 61 ASN A C 13
ATOM 18444 O O . ASN A 1 61 ? -7.201 -8.927 -8.817 1.00 0.00 61 ASN A O 13
ATOM 18455 N N . GLY A 1 62 ? -5.648 -8.537 -10.397 1.00 0.00 62 GLY A N 13
ATOM 18456 C CA . GLY A 1 62 ? -5.880 -9.806 -11.062 1.00 0.00 62 GLY A CA 13
ATOM 18457 C C . GLY A 1 62 ? -7.225 -9.858 -11.758 1.00 0.00 62 GLY A C 13
ATOM 18458 O O . GLY A 1 62 ? -8.064 -10.699 -11.439 1.00 0.00 62 GLY A O 13
ATOM 18462 N N . ASN A 1 63 ? -7.431 -8.956 -12.712 1.00 0.00 63 ASN A N 13
ATOM 18463 C CA . ASN A 1 63 ? -8.686 -8.901 -13.454 1.00 0.00 63 ASN A CA 13
ATOM 18464 C C . ASN A 1 63 ? -8.654 -7.786 -14.494 1.00 0.00 63 ASN A C 13
ATOM 18465 O O . ASN A 1 63 ? -8.173 -6.686 -14.225 1.00 0.00 63 ASN A O 13
ATOM 18476 N N . ASN A 1 64 ? -9.172 -8.078 -15.683 1.00 0.00 64 ASN A N 13
ATOM 18477 C CA . ASN A 1 64 ? -9.204 -7.099 -16.764 1.00 0.00 64 ASN A CA 13
ATOM 18478 C C . ASN A 1 64 ? -10.177 -5.968 -16.446 1.00 0.00 64 ASN A C 13
ATOM 18479 O O . ASN A 1 64 ? -11.319 -6.210 -16.056 1.00 0.00 64 ASN A O 13
ATOM 18490 N N . ILE A 1 65 ? -9.716 -4.733 -16.616 1.00 0.00 65 ILE A N 13
ATOM 18491 C CA . ILE A 1 65 ? -10.546 -3.565 -16.348 1.00 0.00 65 ILE A CA 13
ATOM 18492 C C . ILE A 1 65 ? -11.574 -3.356 -17.455 1.00 0.00 65 ILE A C 13
ATOM 18493 O O . ILE A 1 65 ? -12.639 -2.782 -17.228 1.00 0.00 65 ILE A O 13
ATOM 18509 N N . THR A 1 66 ? -11.249 -3.829 -18.654 1.00 0.00 66 THR A N 13
ATOM 18510 C CA . THR A 1 66 ? -12.143 -3.695 -19.797 1.00 0.00 66 THR A CA 13
ATOM 18511 C C . THR A 1 66 ? -13.526 -4.253 -19.481 1.00 0.00 66 THR A C 13
ATOM 18512 O O . THR A 1 66 ? -14.525 -3.830 -20.063 1.00 0.00 66 THR A O 13
ATOM 18523 N N . SER A 1 67 ? -13.577 -5.206 -18.556 1.00 0.00 67 SER A N 13
ATOM 18524 C CA . SER A 1 67 ? -14.838 -5.825 -18.164 1.00 0.00 67 SER A CA 13
ATOM 18525 C C . SER A 1 67 ? -15.423 -5.137 -16.935 1.00 0.00 67 SER A C 13
ATOM 18526 O O . SER A 1 67 ? -16.038 -5.779 -16.085 1.00 0.00 67 SER A O 13
ATOM 18534 N N . MET A 1 68 ? -15.224 -3.826 -16.848 1.00 0.00 68 MET A N 13
ATOM 18535 C CA . MET A 1 68 ? -15.732 -3.049 -15.723 1.00 0.00 68 MET A CA 13
ATOM 18536 C C . MET A 1 68 ? -15.643 -1.554 -16.010 1.00 0.00 68 MET A C 13
ATOM 18537 O O . MET A 1 68 ? -16.624 -0.929 -16.416 1.00 0.00 68 MET A O 13
ATOM 18551 N N . LYS A 1 69 ? -14.462 -0.984 -15.797 1.00 0.00 69 LYS A N 13
ATOM 18552 C CA . LYS A 1 69 ? -14.244 0.438 -16.033 1.00 0.00 69 LYS A CA 13
ATOM 18553 C C . LYS A 1 69 ? -13.018 0.661 -16.914 1.00 0.00 69 LYS A C 13
ATOM 18554 O O . LYS A 1 69 ? -12.258 -0.267 -17.184 1.00 0.00 69 LYS A O 13
ATOM 18573 N N . GLY A 1 70 ? -12.833 1.901 -17.359 1.00 0.00 70 GLY A N 13
ATOM 18574 C CA . GLY A 1 70 ? -11.697 2.223 -18.203 1.00 0.00 70 GLY A CA 13
ATOM 18575 C C . GLY A 1 70 ? -10.672 3.084 -17.492 1.00 0.00 70 GLY A C 13
ATOM 18576 O O . GLY A 1 70 ? -9.619 2.595 -17.079 1.00 0.00 70 GLY A O 13
ATOM 18580 N N . LEU A 1 71 ? -10.977 4.369 -17.349 1.00 0.00 71 LEU A N 13
ATOM 18581 C CA . LEU A 1 71 ? -10.073 5.301 -16.684 1.00 0.00 71 LEU A CA 13
ATOM 18582 C C . LEU A 1 71 ? -10.442 5.461 -15.212 1.00 0.00 71 LEU A C 13
ATOM 18583 O O . LEU A 1 71 ? -9.598 5.805 -14.385 1.00 0.00 71 LEU A O 13
ATOM 18599 N N . ASP A 1 72 ? -11.706 5.207 -14.894 1.00 0.00 72 ASP A N 13
ATOM 18600 C CA . ASP A 1 72 ? -12.186 5.320 -13.521 1.00 0.00 72 ASP A CA 13
ATOM 18601 C C . ASP A 1 72 ? -12.021 3.998 -12.777 1.00 0.00 72 ASP A C 13
ATOM 18602 O O . ASP A 1 72 ? -12.529 3.829 -11.668 1.00 0.00 72 ASP A O 13
ATOM 18611 N N . THR A 1 73 ? -11.307 3.062 -13.395 1.00 0.00 73 THR A N 13
ATOM 18612 C CA . THR A 1 73 ? -11.076 1.755 -12.793 1.00 0.00 73 THR A CA 13
ATOM 18613 C C . THR A 1 73 ? -10.317 1.882 -11.478 1.00 0.00 73 THR A C 13
ATOM 18614 O O . THR A 1 73 ? -9.258 2.507 -11.420 1.00 0.00 73 THR A O 13
ATOM 18625 N N . GLU A 1 74 ? -10.864 1.284 -10.424 1.00 0.00 74 GLU A N 13
ATOM 18626 C CA . GLU A 1 74 ? -10.236 1.332 -9.108 1.00 0.00 74 GLU A CA 13
ATOM 18627 C C . GLU A 1 74 ? -9.518 0.021 -8.800 1.00 0.00 74 GLU A C 13
ATOM 18628 O O . GLU A 1 74 ? -9.743 -0.992 -9.463 1.00 0.00 74 GLU A O 13
ATOM 18640 N N . ILE A 1 75 ? -8.655 0.049 -7.791 1.00 0.00 75 ILE A N 13
ATOM 18641 C CA . ILE A 1 75 ? -7.904 -1.136 -7.395 1.00 0.00 75 ILE A CA 13
ATOM 18642 C C . ILE A 1 75 ? -8.399 -1.679 -6.058 1.00 0.00 75 ILE A C 13
ATOM 18643 O O . ILE A 1 75 ? -8.887 -0.928 -5.213 1.00 0.00 75 ILE A O 13
ATOM 18659 N N . LYS A 1 76 ? -8.269 -2.988 -5.873 1.00 0.00 76 LYS A N 13
ATOM 18660 C CA . LYS A 1 76 ? -8.699 -3.633 -4.638 1.00 0.00 76 LYS A CA 13
ATOM 18661 C C . LYS A 1 76 ? -7.629 -3.508 -3.558 1.00 0.00 76 LYS A C 13
ATOM 18662 O O . LYS A 1 76 ? -6.529 -3.018 -3.814 1.00 0.00 76 LYS A O 13
ATOM 18681 N N . ASP A 1 77 ? -7.959 -3.955 -2.351 1.00 0.00 77 ASP A N 13
ATOM 18682 C CA . ASP A 1 77 ? -7.025 -3.896 -1.232 1.00 0.00 77 ASP A CA 13
ATOM 18683 C C . ASP A 1 77 ? -5.702 -4.564 -1.593 1.00 0.00 77 ASP A C 13
ATOM 18684 O O . ASP A 1 77 ? -4.652 -4.216 -1.052 1.00 0.00 77 ASP A O 13
ATOM 18693 N N . ASP A 1 78 ? -5.761 -5.525 -2.508 1.00 0.00 78 ASP A N 13
ATOM 18694 C CA . ASP A 1 78 ? -4.567 -6.242 -2.941 1.00 0.00 78 ASP A CA 13
ATOM 18695 C C . ASP A 1 78 ? -3.536 -5.280 -3.522 1.00 0.00 78 ASP A C 13
ATOM 18696 O O . ASP A 1 78 ? -2.344 -5.382 -3.232 1.00 0.00 78 ASP A O 13
ATOM 18705 N N . ASP A 1 79 ? -4.002 -4.347 -4.345 1.00 0.00 79 ASP A N 13
ATOM 18706 C CA . ASP A 1 79 ? -3.120 -3.366 -4.967 1.00 0.00 79 ASP A CA 13
ATOM 18707 C C . ASP A 1 79 ? -2.086 -4.051 -5.855 1.00 0.00 79 ASP A C 13
ATOM 18708 O O . ASP A 1 79 ? -0.929 -4.214 -5.466 1.00 0.00 79 ASP A O 13
ATOM 18717 N N . LYS A 1 80 ? -2.510 -4.452 -7.048 1.00 0.00 80 LYS A N 13
ATOM 18718 C CA . LYS A 1 80 ? -1.622 -5.120 -7.992 1.00 0.00 80 LYS A CA 13
ATOM 18719 C C . LYS A 1 80 ? -2.010 -4.792 -9.430 1.00 0.00 80 LYS A C 13
ATOM 18720 O O . LYS A 1 80 ? -3.146 -5.025 -9.844 1.00 0.00 80 LYS A O 13
ATOM 18739 N N . ILE A 1 81 ? -1.060 -4.253 -10.187 1.00 0.00 81 ILE A N 13
ATOM 18740 C CA . ILE A 1 81 ? -1.304 -3.897 -11.579 1.00 0.00 81 ILE A CA 13
ATOM 18741 C C . ILE A 1 81 ? -0.295 -4.571 -12.504 1.00 0.00 81 ILE A C 13
ATOM 18742 O O . ILE A 1 81 ? 0.895 -4.643 -12.194 1.00 0.00 81 ILE A O 13
ATOM 18758 N N . ASP A 1 82 ? -0.777 -5.061 -13.640 1.00 0.00 82 ASP A N 13
ATOM 18759 C CA . ASP A 1 82 ? 0.082 -5.726 -14.612 1.00 0.00 82 ASP A CA 13
ATOM 18760 C C . ASP A 1 82 ? 0.055 -4.996 -15.951 1.00 0.00 82 ASP A C 13
ATOM 18761 O O . ASP A 1 82 ? -1.001 -4.560 -16.411 1.00 0.00 82 ASP A O 13
ATOM 18770 N N . LEU A 1 83 ? 1.222 -4.866 -16.572 1.00 0.00 83 LEU A N 13
ATOM 18771 C CA . LEU A 1 83 ? 1.332 -4.188 -17.859 1.00 0.00 83 LEU A CA 13
ATOM 18772 C C . LEU A 1 83 ? 1.604 -5.187 -18.980 1.00 0.00 83 LEU A C 13
ATOM 18773 O O . LEU A 1 83 ? 2.658 -5.823 -19.016 1.00 0.00 83 LEU A O 13
ATOM 18789 N N . PHE A 1 84 ? 0.648 -5.319 -19.893 1.00 0.00 84 PHE A N 13
ATOM 18790 C CA . PHE A 1 84 ? 0.784 -6.239 -21.016 1.00 0.00 84 PHE A CA 13
ATOM 18791 C C . PHE A 1 84 ? 0.838 -5.480 -22.338 1.00 0.00 84 PHE A C 13
ATOM 18792 O O . PHE A 1 84 ? 0.229 -4.423 -22.501 1.00 0.00 84 PHE A O 13
ATOM 18809 N N . PRO A 1 85 ? 1.586 -6.030 -23.306 1.00 0.00 85 PRO A N 13
ATOM 18810 C CA . PRO A 1 85 ? 1.738 -5.423 -24.631 1.00 0.00 85 PRO A CA 13
ATOM 18811 C C . PRO A 1 85 ? 0.454 -5.489 -25.450 1.00 0.00 85 PRO A C 13
ATOM 18812 O O . PRO A 1 85 ? 0.006 -6.560 -25.860 1.00 0.00 85 PRO A O 13
ATOM 18823 N N . PRO A 1 86 ? -0.153 -4.319 -25.696 1.00 0.00 86 PRO A N 13
ATOM 18824 C CA . PRO A 1 86 ? -1.394 -4.218 -26.470 1.00 0.00 86 PRO A CA 13
ATOM 18825 C C . PRO A 1 86 ? -1.183 -4.531 -27.947 1.00 0.00 86 PRO A C 13
ATOM 18826 O O . PRO A 1 86 ? -0.055 -4.741 -28.393 1.00 0.00 86 PRO A O 13
ATOM 18837 N N . VAL A 1 87 ? -2.276 -4.560 -28.703 1.00 0.00 87 VAL A N 13
ATOM 18838 C CA . VAL A 1 87 ? -2.211 -4.846 -30.132 1.00 0.00 87 VAL A CA 13
ATOM 18839 C C . VAL A 1 87 ? -1.192 -3.949 -30.825 1.00 0.00 87 VAL A C 13
ATOM 18840 O O . VAL A 1 87 ? -1.101 -2.757 -30.535 1.00 0.00 87 VAL A O 13
ATOM 18853 N N . ALA A 1 88 ? -0.428 -4.531 -31.744 1.00 0.00 88 ALA A N 13
ATOM 18854 C CA . ALA A 1 88 ? 0.583 -3.784 -32.482 1.00 0.00 88 ALA A CA 13
ATOM 18855 C C . ALA A 1 88 ? 1.618 -3.182 -31.538 1.00 0.00 88 ALA A C 13
ATOM 18856 O O . ALA A 1 88 ? 2.323 -2.238 -31.894 1.00 0.00 88 ALA A O 13
ATOM 18863 N N . GLY A 1 89 ? 1.704 -3.734 -30.331 1.00 0.00 89 GLY A N 13
ATOM 18864 C CA . GLY A 1 89 ? 2.656 -3.238 -29.355 1.00 0.00 89 GLY A CA 13
ATOM 18865 C C . GLY A 1 89 ? 3.884 -4.119 -29.242 1.00 0.00 89 GLY A C 13
ATOM 18866 O O . GLY A 1 89 ? 4.592 -4.084 -28.236 1.00 0.00 89 GLY A O 13
ATOM 18870 N N . GLY A 1 90 ? 4.137 -4.914 -30.277 1.00 0.00 90 GLY A N 13
ATOM 18871 C CA . GLY A 1 90 ? 5.287 -5.799 -30.269 1.00 0.00 90 GLY A CA 13
ATOM 18872 C C . GLY A 1 90 ? 5.288 -6.760 -31.441 1.00 0.00 90 GLY A C 13
ATOM 18873 O O . GLY A 1 90 ? 5.773 -7.886 -31.330 1.00 0.00 90 GLY A O 13
ATOM 18877 N N . MET A 1 1 ? 0.969 0.626 -0.318 1.00 0.00 1 MET A N 14
ATOM 18878 C CA . MET A 1 1 ? 1.601 0.789 -1.622 1.00 0.00 1 MET A CA 14
ATOM 18879 C C . MET A 1 1 ? 0.981 -0.154 -2.648 1.00 0.00 1 MET A C 14
ATOM 18880 O O . MET A 1 1 ? 0.081 -0.931 -2.327 1.00 0.00 1 MET A O 14
ATOM 18894 N N . VAL A 1 2 ? 1.467 -0.081 -3.883 1.00 0.00 2 VAL A N 14
ATOM 18895 C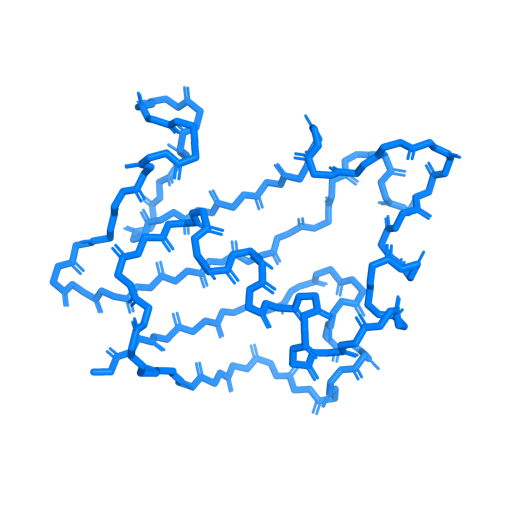 CA . VAL A 1 2 ? 0.961 -0.929 -4.956 1.00 0.00 2 VAL A CA 14
ATOM 18896 C C . VAL A 1 2 ? 2.103 -1.551 -5.750 1.00 0.00 2 VAL A C 14
ATOM 18897 O O . VAL A 1 2 ? 3.032 -0.859 -6.169 1.00 0.00 2 VAL A O 14
ATOM 18910 N N . THR A 1 3 ? 2.029 -2.862 -5.956 1.00 0.00 3 THR A N 14
ATOM 18911 C CA . THR A 1 3 ? 3.057 -3.579 -6.700 1.00 0.00 3 THR A CA 14
ATOM 18912 C C . THR A 1 3 ? 2.642 -3.786 -8.152 1.00 0.00 3 THR A C 14
ATOM 18913 O O . THR A 1 3 ? 1.671 -4.488 -8.436 1.00 0.00 3 THR A O 14
ATOM 18924 N N . VAL A 1 4 ? 3.382 -3.171 -9.068 1.00 0.00 4 VAL A N 14
ATOM 18925 C CA . VAL A 1 4 ? 3.091 -3.289 -10.492 1.00 0.00 4 VAL A CA 14
ATOM 18926 C C . VAL A 1 4 ? 4.118 -4.173 -11.191 1.00 0.00 4 VAL A C 14
ATOM 18927 O O . VAL A 1 4 ? 5.296 -4.178 -10.831 1.00 0.00 4 VAL A O 14
ATOM 18940 N N . ARG A 1 5 ? 3.664 -4.920 -12.192 1.00 0.00 5 ARG A N 14
ATOM 18941 C CA . ARG A 1 5 ? 4.544 -5.809 -12.942 1.00 0.00 5 ARG A CA 14
ATOM 18942 C C . ARG A 1 5 ? 4.719 -5.317 -14.376 1.00 0.00 5 ARG A C 14
ATOM 18943 O O . ARG A 1 5 ? 3.856 -4.624 -14.915 1.00 0.00 5 ARG A O 14
ATOM 18964 N N . TYR A 1 6 ? 5.841 -5.681 -14.987 1.00 0.00 6 TYR A N 14
ATOM 18965 C CA . TYR A 1 6 ? 6.131 -5.275 -16.357 1.00 0.00 6 TYR A CA 14
ATOM 18966 C C . TYR A 1 6 ? 6.365 -6.491 -17.248 1.00 0.00 6 TYR A C 14
ATOM 18967 O O . TYR A 1 6 ? 7.200 -7.344 -16.947 1.00 0.00 6 TYR A O 14
ATOM 18985 N N . TYR A 1 7 ? 5.620 -6.564 -18.346 1.00 0.00 7 TYR A N 14
ATOM 18986 C CA . TYR A 1 7 ? 5.744 -7.675 -19.281 1.00 0.00 7 TYR A CA 14
ATOM 18987 C C . TYR A 1 7 ? 5.940 -7.169 -20.707 1.00 0.00 7 TYR A C 14
ATOM 18988 O O . TYR A 1 7 ? 6.714 -7.736 -21.478 1.00 0.00 7 TYR A O 14
ATOM 19006 N N . ALA A 1 8 ? 5.233 -6.097 -21.049 1.00 0.00 8 ALA A N 14
ATOM 19007 C CA . ALA A 1 8 ? 5.330 -5.511 -22.380 1.00 0.00 8 ALA A CA 14
ATOM 19008 C C . ALA A 1 8 ? 6.717 -4.925 -22.622 1.00 0.00 8 ALA A C 14
ATOM 19009 O O . ALA A 1 8 ? 7.695 -5.337 -21.997 1.00 0.00 8 ALA A O 14
ATOM 19016 N N . THR A 1 9 ? 6.797 -3.962 -23.535 1.00 0.00 9 THR A N 14
ATOM 19017 C CA . THR A 1 9 ? 8.064 -3.320 -23.861 1.00 0.00 9 THR A CA 14
ATOM 19018 C C . THR A 1 9 ? 8.600 -2.527 -22.675 1.00 0.00 9 THR A C 14
ATOM 19019 O O . THR A 1 9 ? 9.731 -2.039 -22.701 1.00 0.00 9 THR A O 14
ATOM 19030 N N . LEU A 1 10 ? 7.783 -2.402 -21.635 1.00 0.00 10 LEU A N 14
ATOM 19031 C CA . LEU A 1 10 ? 8.176 -1.668 -20.437 1.00 0.00 10 LEU A CA 14
ATOM 19032 C C . LEU A 1 10 ? 9.328 -2.368 -19.723 1.00 0.00 10 LEU A C 14
ATOM 19033 O O . LEU A 1 10 ? 10.180 -1.719 -19.116 1.00 0.00 10 LEU A O 14
ATOM 19049 N N . ARG A 1 11 ? 9.348 -3.694 -19.802 1.00 0.00 11 ARG A N 14
ATOM 19050 C CA . ARG A 1 11 ? 10.396 -4.482 -19.164 1.00 0.00 11 ARG A CA 14
ATOM 19051 C C . ARG A 1 11 ? 11.778 -3.968 -19.559 1.00 0.00 11 ARG A C 14
ATOM 19052 O O . ARG A 1 11 ? 12.564 -3.522 -18.722 1.00 0.00 11 ARG A O 14
ATOM 19073 N N . PRO A 1 12 ? 12.083 -4.033 -20.863 1.00 0.00 12 PRO A N 14
ATOM 19074 C CA . PRO A 1 12 ? 13.371 -3.580 -21.398 1.00 0.00 12 PRO A CA 14
ATOM 19075 C C . PRO A 1 12 ? 13.522 -2.064 -21.338 1.00 0.00 12 PRO A C 14
ATOM 19076 O O . PRO A 1 12 ? 14.595 -1.526 -21.614 1.00 0.00 12 PRO A O 14
ATOM 19087 N N . ILE A 1 13 ? 12.442 -1.380 -20.975 1.00 0.00 13 ILE A N 14
ATOM 19088 C CA . ILE A 1 13 ? 12.456 0.074 -20.877 1.00 0.00 13 ILE A CA 14
ATOM 19089 C C . ILE A 1 13 ? 12.847 0.527 -19.474 1.00 0.00 13 ILE A C 14
ATOM 19090 O O . ILE A 1 13 ? 13.442 1.590 -19.295 1.00 0.00 13 ILE A O 14
ATOM 19106 N N . THR A 1 14 ? 12.509 -0.288 -18.480 1.00 0.00 14 THR A N 14
ATOM 19107 C CA . THR A 1 14 ? 12.825 0.027 -17.092 1.00 0.00 14 THR A CA 14
ATOM 19108 C C . THR A 1 14 ? 13.985 -0.822 -16.586 1.00 0.00 14 THR A C 14
ATOM 19109 O O . THR A 1 14 ? 14.569 -0.534 -15.541 1.00 0.00 14 THR A O 14
ATOM 19120 N N . LYS A 1 15 ? 14.316 -1.870 -17.333 1.00 0.00 15 LYS A N 14
ATOM 19121 C CA . LYS A 1 15 ? 15.408 -2.761 -16.961 1.00 0.00 15 LYS A CA 14
ATOM 19122 C C . LYS A 1 15 ? 15.151 -3.400 -15.600 1.00 0.00 15 LYS A C 14
ATOM 19123 O O . LYS A 1 15 ? 16.084 -3.689 -14.851 1.00 0.00 15 LYS A O 14
ATOM 19142 N N . LYS A 1 16 ? 13.878 -3.619 -15.286 1.00 0.00 16 LYS A N 14
ATOM 19143 C CA . LYS A 1 16 ? 13.497 -4.227 -14.017 1.00 0.00 16 LYS A CA 14
ATOM 19144 C C . LYS A 1 16 ? 12.440 -5.307 -14.226 1.00 0.00 16 LYS A C 14
ATOM 19145 O O . LYS A 1 16 ? 12.081 -5.627 -15.360 1.00 0.00 16 LYS A O 14
ATOM 19164 N N . LYS A 1 17 ? 11.945 -5.865 -13.127 1.00 0.00 17 LYS A N 14
ATOM 19165 C CA . LYS A 1 17 ? 10.927 -6.907 -13.189 1.00 0.00 17 LYS A CA 14
ATOM 19166 C C . LYS A 1 17 ? 9.654 -6.467 -12.474 1.00 0.00 17 LYS A C 14
ATOM 19167 O O . LYS A 1 17 ? 8.546 -6.740 -12.936 1.00 0.00 17 LYS A O 14
ATOM 19186 N N . GLU A 1 18 ? 9.819 -5.785 -11.345 1.00 0.00 18 GLU A N 14
ATOM 19187 C CA . GLU A 1 18 ? 8.682 -5.307 -10.568 1.00 0.00 18 GLU A CA 14
ATOM 19188 C C . GLU A 1 18 ? 9.058 -4.071 -9.755 1.00 0.00 18 GLU A C 14
ATOM 19189 O O . GLU A 1 18 ? 10.212 -3.902 -9.363 1.00 0.00 18 GLU A O 14
ATOM 19201 N N . GLU A 1 19 ? 8.075 -3.211 -9.508 1.00 0.00 19 GLU A N 14
ATOM 19202 C CA . GLU A 1 19 ? 8.304 -1.991 -8.743 1.00 0.00 19 GLU A CA 14
ATOM 19203 C C . GLU A 1 19 ? 7.084 -1.643 -7.896 1.00 0.00 19 GLU A C 14
ATOM 19204 O O . GLU A 1 19 ? 5.984 -2.141 -8.136 1.00 0.00 19 GLU A O 14
ATOM 19216 N N . THR A 1 20 ? 7.286 -0.783 -6.902 1.00 0.00 20 THR A N 14
ATOM 19217 C CA . THR A 1 20 ? 6.204 -0.369 -6.018 1.00 0.00 20 THR A CA 14
ATOM 19218 C C . THR A 1 20 ? 5.941 1.128 -6.134 1.00 0.00 20 THR A C 14
ATOM 19219 O O . THR A 1 20 ? 6.827 1.897 -6.508 1.00 0.00 20 THR A O 14
ATOM 19230 N N . PHE A 1 21 ? 4.719 1.536 -5.812 1.00 0.00 21 PHE A N 14
ATOM 19231 C CA . PHE A 1 21 ? 4.339 2.943 -5.881 1.00 0.00 21 PHE A CA 14
ATOM 19232 C C . PHE A 1 21 ? 3.333 3.289 -4.786 1.00 0.00 21 PHE A C 14
ATOM 19233 O O . PHE A 1 21 ? 2.719 2.405 -4.191 1.00 0.00 21 PHE A O 14
ATOM 19250 N N . ASN A 1 22 ? 3.171 4.582 -4.528 1.00 0.00 22 ASN A N 14
ATOM 19251 C CA . ASN A 1 22 ? 2.241 5.046 -3.505 1.00 0.00 22 ASN A CA 14
ATOM 19252 C C . ASN A 1 22 ? 1.474 6.275 -3.984 1.00 0.00 22 ASN A C 14
ATOM 19253 O O . ASN A 1 22 ? 1.947 7.019 -4.842 1.00 0.00 22 ASN A O 14
ATOM 19264 N N . GLY A 1 23 ? 0.287 6.482 -3.421 1.00 0.00 23 GLY A N 14
ATOM 19265 C CA . GLY A 1 23 ? -0.527 7.621 -3.803 1.00 0.00 23 GLY A CA 14
ATOM 19266 C C . GLY A 1 23 ? -1.490 7.295 -4.927 1.00 0.00 23 GLY A C 14
ATOM 19267 O O . GLY A 1 23 ? -2.473 8.007 -5.137 1.00 0.00 23 GLY A O 14
ATOM 19271 N N . ILE A 1 24 ? -1.208 6.219 -5.652 1.00 0.00 24 ILE A N 14
ATOM 19272 C CA . ILE A 1 24 ? -2.057 5.801 -6.761 1.00 0.00 24 ILE A CA 14
ATOM 19273 C C . ILE A 1 24 ? -3.145 4.842 -6.290 1.00 0.00 24 ILE A C 14
ATOM 19274 O O . ILE A 1 24 ? -2.855 3.751 -5.799 1.00 0.00 24 ILE A O 14
ATOM 19290 N N . SER A 1 25 ? -4.398 5.256 -6.444 1.00 0.00 25 SER A N 14
ATOM 19291 C CA . SER A 1 25 ? -5.531 4.435 -6.033 1.00 0.00 25 SER A CA 14
ATOM 19292 C C . SER A 1 25 ? -6.395 4.060 -7.233 1.00 0.00 25 SER A C 14
ATOM 19293 O O . SER A 1 25 ? -7.183 3.116 -7.175 1.00 0.00 25 SER A O 14
ATOM 19301 N N . LYS A 1 26 ? -6.241 4.808 -8.321 1.00 0.00 26 LYS A N 14
ATOM 19302 C CA . LYS A 1 26 ? -7.005 4.556 -9.537 1.00 0.00 26 LYS A CA 14
ATOM 19303 C C . LYS A 1 26 ? -6.079 4.216 -10.700 1.00 0.00 26 LYS A C 14
ATOM 19304 O O . LYS A 1 26 ? -4.921 4.634 -10.727 1.00 0.00 26 LYS A O 14
ATOM 19323 N N . ILE A 1 27 ? -6.597 3.457 -11.660 1.00 0.00 27 ILE A N 14
ATOM 19324 C CA . ILE A 1 27 ? -5.817 3.064 -12.827 1.00 0.00 27 ILE A CA 14
ATOM 19325 C C . ILE A 1 27 ? -5.435 4.277 -13.668 1.00 0.00 27 ILE A C 14
ATOM 19326 O O . ILE A 1 27 ? -4.298 4.397 -14.123 1.00 0.00 27 ILE A O 14
ATOM 19342 N N . SER A 1 28 ? -6.393 5.176 -13.868 1.00 0.00 28 SER A N 14
ATOM 19343 C CA . SER A 1 28 ? -6.158 6.381 -14.656 1.00 0.00 28 SER A CA 14
ATOM 19344 C C . SER A 1 28 ? -4.920 7.122 -14.160 1.00 0.00 28 SER A C 14
ATOM 19345 O O . SER A 1 28 ? -4.013 7.422 -14.934 1.00 0.00 28 SER A O 14
ATOM 19353 N N . GLU A 1 29 ? -4.893 7.413 -12.863 1.00 0.00 29 GLU A N 14
ATOM 19354 C CA . GLU A 1 29 ? -3.767 8.120 -12.263 1.00 0.00 29 GLU A CA 14
ATOM 19355 C C . GLU A 1 29 ? -2.472 7.335 -12.447 1.00 0.00 29 GLU A C 14
ATOM 19356 O O . GLU A 1 29 ? -1.402 7.916 -12.638 1.00 0.00 29 GLU A O 14
ATOM 19368 N N . LEU A 1 30 ? -2.575 6.012 -12.388 1.00 0.00 30 LEU A N 14
ATOM 19369 C CA . LEU A 1 30 ? -1.412 5.146 -12.547 1.00 0.00 30 LEU A CA 14
ATOM 19370 C C . LEU A 1 30 ? -0.822 5.279 -13.948 1.00 0.00 30 LEU A C 14
ATOM 19371 O O . LEU A 1 30 ? 0.382 5.489 -14.108 1.00 0.00 30 LEU A O 14
ATOM 19387 N N . LEU A 1 31 ? -1.676 5.159 -14.958 1.00 0.00 31 LEU A N 14
ATOM 19388 C CA . LEU A 1 31 ? -1.239 5.269 -16.346 1.00 0.00 31 LEU A CA 14
ATOM 19389 C C . LEU A 1 31 ? -0.417 6.536 -16.559 1.00 0.00 31 LEU A C 14
ATOM 19390 O O . LEU A 1 31 ? 0.660 6.494 -17.153 1.00 0.00 31 LEU A O 14
ATOM 19406 N N . GLU A 1 32 ? -0.932 7.659 -16.070 1.00 0.00 32 GLU A N 14
ATOM 19407 C CA . GLU A 1 32 ? -0.244 8.937 -16.207 1.00 0.00 32 GLU A CA 14
ATOM 19408 C C . GLU A 1 32 ? 1.108 8.906 -15.499 1.00 0.00 32 GLU A C 14
ATOM 19409 O O . GLU A 1 32 ? 2.068 9.534 -15.945 1.00 0.00 32 GLU A O 14
ATOM 19421 N N . ARG A 1 33 ? 1.173 8.172 -14.393 1.00 0.00 33 ARG A N 14
ATOM 19422 C CA . ARG A 1 33 ? 2.405 8.060 -13.622 1.00 0.00 33 ARG A CA 14
ATOM 19423 C C . ARG A 1 33 ? 3.454 7.258 -14.387 1.00 0.00 33 ARG A C 14
ATOM 19424 O O . ARG A 1 33 ? 4.655 7.498 -14.252 1.00 0.00 33 ARG A O 14
ATOM 19445 N N . LEU A 1 34 ? 2.994 6.305 -15.190 1.00 0.00 34 LEU A N 14
ATOM 19446 C CA . LEU A 1 34 ? 3.892 5.467 -15.977 1.00 0.00 34 LEU A CA 14
ATOM 19447 C C . LEU A 1 34 ? 4.574 6.280 -17.074 1.00 0.00 34 LEU A C 14
ATOM 19448 O O . LEU A 1 34 ? 5.790 6.207 -17.250 1.00 0.00 34 LEU A O 14
ATOM 19464 N N . LYS A 1 35 ? 3.782 7.055 -17.807 1.00 0.00 35 LYS A N 14
ATOM 19465 C CA . LYS A 1 35 ? 4.308 7.885 -18.884 1.00 0.00 35 LYS A CA 14
ATOM 19466 C C . LYS A 1 35 ? 5.324 8.890 -18.351 1.00 0.00 35 LYS A C 14
ATOM 19467 O O . LYS A 1 35 ? 6.334 9.169 -18.996 1.00 0.00 35 LYS A O 14
ATOM 19486 N N . VAL A 1 36 ? 5.050 9.430 -17.167 1.00 0.00 36 VAL A N 14
ATOM 19487 C CA . VAL A 1 36 ? 5.941 10.402 -16.545 1.00 0.00 36 VAL A CA 14
ATOM 19488 C C . VAL A 1 36 ? 7.175 9.722 -15.963 1.00 0.00 36 VAL A C 14
ATOM 19489 O O . VAL A 1 36 ? 8.305 10.075 -16.297 1.00 0.00 36 VAL A O 14
ATOM 19502 N N . GLU A 1 37 ? 6.949 8.745 -15.090 1.00 0.00 37 GLU A N 14
ATOM 19503 C CA . GLU A 1 37 ? 8.044 8.016 -14.461 1.00 0.00 37 GLU A CA 14
ATOM 19504 C C . GLU A 1 37 ? 8.977 7.421 -15.512 1.00 0.00 37 GLU A C 14
ATOM 19505 O O . GLU A 1 37 ? 10.193 7.601 -15.452 1.00 0.00 37 GLU A O 14
ATOM 19517 N N . TYR A 1 38 ? 8.398 6.711 -16.474 1.00 0.00 38 TYR A N 14
ATOM 19518 C CA . TYR A 1 38 ? 9.176 6.086 -17.537 1.00 0.00 38 TYR A CA 14
ATOM 19519 C C . TYR A 1 38 ? 9.638 7.124 -18.555 1.00 0.00 38 TYR A C 14
ATOM 19520 O O . TYR A 1 38 ? 10.676 6.963 -19.196 1.00 0.00 38 TYR A O 14
ATOM 19538 N N . GLY A 1 39 ? 8.858 8.191 -18.699 1.00 0.00 39 GLY A N 14
ATOM 19539 C CA . GLY A 1 39 ? 9.203 9.241 -19.640 1.00 0.00 39 GLY A CA 14
ATOM 19540 C C . GLY A 1 39 ? 8.490 9.086 -20.968 1.00 0.00 39 GLY A C 14
ATOM 19541 O O . GLY A 1 39 ? 7.572 8.276 -21.097 1.00 0.00 39 GLY A O 14
ATOM 19545 N N . SER A 1 40 ? 8.912 9.865 -21.959 1.00 0.00 40 SER A N 14
ATOM 19546 C CA . SER A 1 40 ? 8.304 9.814 -23.284 1.00 0.00 40 SER A CA 14
ATOM 19547 C C . SER A 1 40 ? 8.718 8.546 -24.024 1.00 0.00 40 SER A C 14
ATOM 19548 O O . SER A 1 40 ? 7.965 8.017 -24.840 1.00 0.00 40 SER A O 14
ATOM 19556 N N . GLU A 1 41 ? 9.923 8.065 -23.732 1.00 0.00 41 GLU A N 14
ATOM 19557 C CA . GLU A 1 41 ? 10.439 6.860 -24.370 1.00 0.00 41 GLU A CA 14
ATOM 19558 C C . GLU A 1 41 ? 9.419 5.727 -24.298 1.00 0.00 41 GLU A C 14
ATOM 19559 O O . GLU A 1 41 ? 9.190 5.019 -25.279 1.00 0.00 41 GLU A O 14
ATOM 19571 N N . PHE A 1 42 ? 8.810 5.561 -23.128 1.00 0.00 42 PHE A N 14
ATOM 19572 C CA . PHE A 1 42 ? 7.815 4.514 -22.926 1.00 0.00 42 PHE A CA 14
ATOM 19573 C C . PHE A 1 42 ? 6.534 4.825 -23.694 1.00 0.00 42 PHE A C 14
ATOM 19574 O O . PHE A 1 42 ? 5.841 3.920 -24.161 1.00 0.00 42 PHE A O 14
ATOM 19591 N N . THR A 1 43 ? 6.224 6.111 -23.819 1.00 0.00 43 THR A N 14
ATOM 19592 C CA . THR A 1 43 ? 5.025 6.543 -24.528 1.00 0.00 43 THR A CA 14
ATOM 19593 C C . THR A 1 43 ? 5.154 6.298 -26.027 1.00 0.00 43 THR A C 14
ATOM 19594 O O . THR A 1 43 ? 4.246 5.757 -26.658 1.00 0.00 43 THR A O 14
ATOM 19605 N N . LYS A 1 44 ? 6.289 6.697 -26.591 1.00 0.00 44 LYS A N 14
ATOM 19606 C CA . LYS A 1 44 ? 6.539 6.519 -28.017 1.00 0.00 44 LYS A CA 14
ATOM 19607 C C . LYS A 1 44 ? 6.805 5.054 -28.343 1.00 0.00 44 LYS A C 14
ATOM 19608 O O . LYS A 1 44 ? 6.568 4.606 -29.465 1.00 0.00 44 LYS A O 14
ATOM 19627 N N . GLN A 1 45 ? 7.299 4.312 -27.357 1.00 0.00 45 GLN A N 14
ATOM 19628 C CA . GLN A 1 45 ? 7.596 2.897 -27.540 1.00 0.00 45 GLN A CA 14
ATOM 19629 C C . GLN A 1 45 ? 6.320 2.063 -27.507 1.00 0.00 45 GLN A C 14
ATOM 19630 O O . GLN A 1 45 ? 6.290 0.936 -27.999 1.00 0.00 45 GLN A O 14
ATOM 19644 N N . MET A 1 46 ? 5.267 2.626 -26.923 1.00 0.00 46 MET A N 14
ATOM 19645 C CA . MET A 1 46 ? 3.987 1.934 -26.826 1.00 0.00 46 MET A CA 14
ATOM 19646 C C . MET A 1 46 ? 2.994 2.482 -27.846 1.00 0.00 46 MET A C 14
ATOM 19647 O O . MET A 1 46 ? 2.159 1.746 -28.372 1.00 0.00 46 MET A O 14
ATOM 19661 N N . TYR A 1 47 ? 3.090 3.779 -28.120 1.00 0.00 47 TYR A N 14
ATOM 19662 C CA . TYR A 1 47 ? 2.198 4.426 -29.075 1.00 0.00 47 TYR A CA 14
ATOM 19663 C C . TYR A 1 47 ? 2.284 3.755 -30.442 1.00 0.00 47 TYR A C 14
ATOM 19664 O O . TYR A 1 47 ? 3.226 3.983 -31.200 1.00 0.00 47 TYR A O 14
ATOM 19682 N N . ASP A 1 48 ? 1.292 2.926 -30.750 1.00 0.00 48 ASP A N 14
ATOM 19683 C CA . ASP A 1 48 ? 1.253 2.222 -32.027 1.00 0.00 48 ASP A CA 14
ATOM 19684 C C . ASP A 1 48 ? 0.003 2.598 -32.817 1.00 0.00 48 ASP A C 14
ATOM 19685 O O . ASP A 1 48 ? -1.040 1.958 -32.690 1.00 0.00 48 ASP A O 14
ATOM 19694 N N . GLY A 1 49 ? 0.117 3.642 -33.632 1.00 0.00 49 GLY A N 14
ATOM 19695 C CA . GLY A 1 49 ? -1.011 4.086 -34.430 1.00 0.00 49 GLY A CA 14
ATOM 19696 C C . GLY A 1 49 ? -1.521 5.449 -34.005 1.00 0.00 49 GLY A C 14
ATOM 19697 O O . GLY A 1 49 ? -0.749 6.400 -33.892 1.00 0.00 49 GLY A O 14
ATOM 19701 N N . ASN A 1 50 ? -2.826 5.545 -33.770 1.00 0.00 50 ASN A N 14
ATOM 19702 C CA . ASN A 1 50 ? -3.438 6.802 -33.357 1.00 0.00 50 ASN A CA 14
ATOM 19703 C C . ASN A 1 50 ? -3.344 6.982 -31.845 1.00 0.00 50 ASN A C 14
ATOM 19704 O O . ASN A 1 50 ? -2.698 7.909 -31.360 1.00 0.00 50 ASN A O 14
ATOM 19715 N N . ASN A 1 51 ? -3.994 6.089 -31.107 1.00 0.00 51 ASN A N 14
ATOM 19716 C CA . ASN A 1 51 ? -3.984 6.149 -29.650 1.00 0.00 51 ASN A CA 14
ATOM 19717 C C . ASN A 1 51 ? -3.270 4.936 -29.060 1.00 0.00 51 ASN A C 14
ATOM 19718 O O . ASN A 1 51 ? -3.059 3.933 -29.743 1.00 0.00 51 ASN A O 14
ATOM 19729 N N . LEU A 1 52 ? -2.900 5.035 -27.788 1.00 0.00 52 LEU A N 14
ATOM 19730 C CA . LEU A 1 52 ? -2.209 3.946 -27.105 1.00 0.00 52 LEU A CA 14
ATOM 19731 C C . LEU A 1 52 ? -3.118 3.289 -26.071 1.00 0.00 52 LEU A C 14
ATOM 19732 O O . LEU A 1 52 ? -3.346 2.080 -26.109 1.00 0.00 52 LEU A O 14
ATOM 19748 N N . PHE A 1 53 ? -3.636 4.094 -25.150 1.00 0.00 53 PHE A N 14
ATOM 19749 C CA . PHE A 1 53 ? -4.522 3.591 -24.106 1.00 0.00 53 PHE A CA 14
ATOM 19750 C C . PHE A 1 53 ? -5.700 2.834 -24.711 1.00 0.00 53 PHE A C 14
ATOM 19751 O O . PHE A 1 53 ? -6.237 1.909 -24.102 1.00 0.00 53 PHE A O 14
ATOM 19768 N N . LYS A 1 54 ? -6.099 3.235 -25.913 1.00 0.00 54 LYS A N 14
ATOM 19769 C CA . LYS A 1 54 ? -7.213 2.596 -26.603 1.00 0.00 54 LYS A CA 14
ATOM 19770 C C . LYS A 1 54 ? -6.900 1.133 -26.903 1.00 0.00 54 LYS A C 14
ATOM 19771 O O . LYS A 1 54 ? -7.797 0.346 -27.201 1.00 0.00 54 LYS A O 14
ATOM 19790 N N . ASN A 1 55 ? -5.623 0.777 -26.819 1.00 0.00 55 ASN A N 14
ATOM 19791 C CA . ASN A 1 55 ? -5.192 -0.592 -27.080 1.00 0.00 55 ASN A CA 14
ATOM 19792 C C . ASN A 1 55 ? -4.515 -1.193 -25.852 1.00 0.00 55 ASN A C 14
ATOM 19793 O O . ASN A 1 55 ? -4.540 -2.407 -25.648 1.00 0.00 55 ASN A O 14
ATOM 19804 N N . VAL A 1 56 ? -3.911 -0.335 -25.037 1.00 0.00 56 VAL A N 14
ATOM 19805 C CA . VAL A 1 56 ? -3.229 -0.780 -23.828 1.00 0.00 56 VAL A CA 14
ATOM 19806 C C . VAL A 1 56 ? -4.091 -1.760 -23.039 1.00 0.00 56 VAL A C 14
ATOM 19807 O O . VAL A 1 56 ? -5.313 -1.619 -22.981 1.00 0.00 56 VAL A O 14
ATOM 19820 N N . ILE A 1 57 ? -3.446 -2.751 -22.433 1.00 0.00 57 ILE A N 14
ATOM 19821 C CA . ILE A 1 57 ? -4.154 -3.754 -21.646 1.00 0.00 57 ILE A CA 14
ATOM 19822 C C . ILE A 1 57 ? -3.525 -3.914 -20.267 1.00 0.00 57 ILE A C 14
ATOM 19823 O O . ILE A 1 57 ? -2.425 -4.453 -20.134 1.00 0.00 57 ILE A O 14
ATOM 19839 N N . ILE A 1 58 ? -4.230 -3.446 -19.243 1.00 0.00 58 ILE A N 14
ATOM 19840 C CA . ILE A 1 58 ? -3.741 -3.540 -17.873 1.00 0.00 58 ILE A CA 14
ATOM 19841 C C . ILE A 1 58 ? -4.717 -4.315 -16.993 1.00 0.00 58 ILE A C 14
ATOM 19842 O O . ILE A 1 58 ? -5.930 -4.112 -17.065 1.00 0.00 58 ILE A O 14
ATOM 19858 N N . LEU A 1 59 ? -4.180 -5.201 -16.162 1.00 0.00 59 LEU A N 14
ATOM 19859 C CA . LEU A 1 59 ? -5.003 -6.006 -15.266 1.00 0.00 59 LEU A CA 14
ATOM 19860 C C . LEU A 1 59 ? -4.949 -5.463 -13.842 1.00 0.00 59 LEU A C 14
ATOM 19861 O O . LEU A 1 59 ? -3.876 -5.349 -13.250 1.00 0.00 59 LEU A O 14
ATOM 19877 N N . VAL A 1 60 ? -6.115 -5.131 -13.296 1.00 0.00 60 VAL A N 14
ATOM 19878 C CA . VAL A 1 60 ? -6.201 -4.603 -11.940 1.00 0.00 60 VAL A CA 14
ATOM 19879 C C . VAL A 1 60 ? -6.527 -5.707 -10.940 1.00 0.00 60 VAL A C 14
ATOM 19880 O O . VAL A 1 60 ? -7.475 -6.468 -11.127 1.00 0.00 60 VAL A O 14
ATOM 19893 N N . ASN A 1 61 ? -5.734 -5.787 -9.876 1.00 0.00 61 ASN A N 14
ATOM 19894 C CA . ASN A 1 61 ? -5.938 -6.798 -8.845 1.00 0.00 61 ASN A CA 14
ATOM 19895 C C . ASN A 1 61 ? -6.297 -8.145 -9.467 1.00 0.00 61 ASN A C 14
ATOM 19896 O O . ASN A 1 61 ? -7.140 -8.875 -8.949 1.00 0.00 61 ASN A O 14
ATOM 19907 N N . GLY A 1 62 ? -5.649 -8.466 -10.583 1.00 0.00 62 GLY A N 14
ATOM 19908 C CA . GLY A 1 62 ? -5.912 -9.724 -11.258 1.00 0.00 62 GLY A CA 14
ATOM 19909 C C . GLY A 1 62 ? -7.266 -9.743 -11.940 1.00 0.00 62 GLY A C 14
ATOM 19910 O O . GLY A 1 62 ? -8.135 -10.539 -11.586 1.00 0.00 62 GLY A O 14
ATOM 19914 N N . ASN A 1 63 ? -7.446 -8.864 -12.920 1.00 0.00 63 ASN A N 14
ATOM 19915 C CA . ASN A 1 63 ? -8.704 -8.782 -13.652 1.00 0.00 63 ASN A CA 14
ATOM 19916 C C . ASN A 1 63 ? -8.634 -7.713 -14.738 1.00 0.00 63 ASN A C 14
ATOM 19917 O O . ASN A 1 63 ? -7.935 -6.711 -14.592 1.00 0.00 63 ASN A O 14
ATOM 19928 N N . ASN A 1 64 ? -9.363 -7.934 -15.827 1.00 0.00 64 ASN A N 14
ATOM 19929 C CA . ASN A 1 64 ? -9.383 -6.989 -16.938 1.00 0.00 64 ASN A CA 14
ATOM 19930 C C . ASN A 1 64 ? -10.330 -5.829 -16.648 1.00 0.00 64 ASN A C 14
ATOM 19931 O O . ASN A 1 64 ? -11.501 -6.035 -16.329 1.00 0.00 64 ASN A O 14
ATOM 19942 N N . ILE A 1 65 ? -9.814 -4.609 -16.762 1.00 0.00 65 ILE A N 14
ATOM 19943 C CA . ILE A 1 65 ? -10.614 -3.416 -16.514 1.00 0.00 65 ILE A CA 14
ATOM 19944 C C . ILE A 1 65 ? -11.560 -3.137 -17.677 1.00 0.00 65 ILE A C 14
ATOM 19945 O O . ILE A 1 65 ? -12.648 -2.591 -17.490 1.00 0.00 65 ILE A O 14
ATOM 19961 N N . THR A 1 66 ? -11.138 -3.515 -18.880 1.00 0.00 66 THR A N 14
ATOM 19962 C CA . THR A 1 66 ? -11.947 -3.306 -20.074 1.00 0.00 66 THR A CA 14
ATOM 19963 C C . THR A 1 66 ? -13.338 -3.908 -19.908 1.00 0.00 66 THR A C 14
ATOM 19964 O O . THR A 1 66 ? -14.299 -3.453 -20.528 1.00 0.00 66 THR A O 14
ATOM 19975 N N . SER A 1 67 ? -13.438 -4.933 -19.068 1.00 0.00 67 SER A N 14
ATOM 19976 C CA . SER A 1 67 ? -14.712 -5.599 -18.823 1.00 0.00 67 SER A CA 14
ATOM 19977 C C . SER A 1 67 ? -15.348 -5.097 -17.531 1.00 0.00 67 SER A C 14
ATOM 19978 O O . SER A 1 67 ? -16.042 -5.840 -16.839 1.00 0.00 67 SER A O 14
ATOM 19986 N N . MET A 1 68 ? -15.105 -3.830 -17.212 1.00 0.00 68 MET A N 14
ATOM 19987 C CA . MET A 1 68 ? -15.654 -3.227 -16.004 1.00 0.00 68 MET A CA 14
ATOM 19988 C C . MET A 1 68 ? -15.592 -1.705 -16.079 1.00 0.00 68 MET A C 14
ATOM 19989 O O . MET A 1 68 ? -16.584 -1.047 -16.394 1.00 0.00 68 MET A O 14
ATOM 20003 N N . LYS A 1 69 ? -14.421 -1.149 -15.787 1.00 0.00 69 LYS A N 14
ATOM 20004 C CA . LYS A 1 69 ? -14.228 0.295 -15.823 1.00 0.00 69 LYS A CA 14
ATOM 20005 C C . LYS A 1 69 ? -13.012 0.662 -16.667 1.00 0.00 69 LYS A C 14
ATOM 20006 O O . LYS A 1 69 ? -12.134 -0.167 -16.900 1.00 0.00 69 LYS A O 14
ATOM 20025 N N . GLY A 1 70 ? -12.967 1.911 -17.121 1.00 0.00 70 GLY A N 14
ATOM 20026 C CA . GLY A 1 70 ? -11.853 2.365 -17.933 1.00 0.00 70 GLY A CA 14
ATOM 20027 C C . GLY A 1 70 ? -10.880 3.227 -17.153 1.00 0.00 70 GLY A C 14
ATOM 20028 O O . GLY A 1 70 ? -9.908 2.723 -16.589 1.00 0.00 70 GLY A O 14
ATOM 20032 N N . LEU A 1 71 ? -11.141 4.529 -17.121 1.00 0.00 71 LEU A N 14
ATOM 20033 C CA . LEU A 1 71 ? -10.279 5.464 -16.405 1.00 0.00 71 LEU A CA 14
ATOM 20034 C C . LEU A 1 71 ? -10.684 5.562 -14.937 1.00 0.00 71 LEU A C 14
ATOM 20035 O O . LEU A 1 71 ? -9.874 5.925 -14.083 1.00 0.00 71 LEU A O 14
ATOM 20051 N N . ASP A 1 72 ? -11.939 5.235 -14.652 1.00 0.00 72 ASP A N 14
ATOM 20052 C CA . ASP A 1 72 ? -12.450 5.283 -13.287 1.00 0.00 72 ASP A CA 14
ATOM 20053 C C . ASP A 1 72 ? -12.226 3.952 -12.575 1.00 0.00 72 ASP A C 14
ATOM 20054 O O . ASP A 1 72 ? -12.749 3.723 -11.484 1.00 0.00 72 ASP A O 14
ATOM 20063 N N . THR A 1 73 ? -11.446 3.076 -13.201 1.00 0.00 73 THR A N 14
ATOM 20064 C CA . THR A 1 73 ? -11.155 1.768 -12.630 1.00 0.00 73 THR A CA 14
ATOM 20065 C C . THR A 1 73 ? -10.435 1.900 -11.292 1.00 0.00 73 THR A C 14
ATOM 20066 O O . THR A 1 73 ? -9.440 2.615 -11.182 1.00 0.00 73 THR A O 14
ATOM 20077 N N . GLU A 1 74 ? -10.945 1.205 -10.280 1.00 0.00 74 GLU A N 14
ATOM 20078 C CA . GLU A 1 74 ? -10.349 1.246 -8.950 1.00 0.00 74 GLU A CA 14
ATOM 20079 C C . GLU A 1 74 ? -9.609 -0.054 -8.645 1.00 0.00 74 GLU A C 14
ATOM 20080 O O . GLU A 1 74 ? -9.932 -1.108 -9.194 1.00 0.00 74 GLU A O 14
ATOM 20092 N N . ILE A 1 75 ? -8.616 0.030 -7.767 1.00 0.00 75 ILE A N 14
ATOM 20093 C CA . ILE A 1 75 ? -7.831 -1.139 -7.388 1.00 0.00 75 ILE A CA 14
ATOM 20094 C C . ILE A 1 75 ? -8.306 -1.712 -6.057 1.00 0.00 75 ILE A C 14
ATOM 20095 O O . ILE A 1 75 ? -8.819 -0.988 -5.204 1.00 0.00 75 ILE A O 14
ATOM 20111 N N . LYS A 1 76 ? -8.128 -3.018 -5.885 1.00 0.00 76 LYS A N 14
ATOM 20112 C CA . LYS A 1 76 ? -8.535 -3.690 -4.657 1.00 0.00 76 LYS A CA 14
ATOM 20113 C C . LYS A 1 76 ? -7.441 -3.599 -3.598 1.00 0.00 76 LYS A C 14
ATOM 20114 O O . LYS A 1 76 ? -6.350 -3.092 -3.862 1.00 0.00 76 LYS A O 14
ATOM 20133 N N . ASP A 1 77 ? -7.739 -4.093 -2.402 1.00 0.00 77 ASP A N 14
ATOM 20134 C CA . ASP A 1 77 ? -6.779 -4.070 -1.304 1.00 0.00 77 ASP A CA 14
ATOM 20135 C C . ASP A 1 77 ? -5.483 -4.771 -1.700 1.00 0.00 77 ASP A C 14
ATOM 20136 O O . ASP A 1 77 ? -4.432 -4.539 -1.102 1.00 0.00 77 ASP A O 14
ATOM 20145 N N . ASP A 1 78 ? -5.567 -5.630 -2.710 1.00 0.00 78 ASP A N 14
ATOM 20146 C CA . ASP A 1 78 ? -4.401 -6.367 -3.185 1.00 0.00 78 ASP A CA 14
ATOM 20147 C C . ASP A 1 78 ? -3.389 -5.424 -3.830 1.00 0.00 78 ASP A C 14
ATOM 20148 O O . ASP A 1 78 ? -2.196 -5.723 -3.886 1.00 0.00 78 ASP A O 14
ATOM 20157 N N . ASP A 1 79 ? -3.873 -4.287 -4.315 1.00 0.00 79 ASP A N 14
ATOM 20158 C CA . ASP A 1 79 ? -3.011 -3.300 -4.956 1.00 0.00 79 ASP A CA 14
ATOM 20159 C C . ASP A 1 79 ? -1.982 -3.980 -5.853 1.00 0.00 79 ASP A C 14
ATOM 20160 O O . ASP A 1 79 ? -0.818 -4.128 -5.480 1.00 0.00 79 ASP A O 14
ATOM 20169 N N . LYS A 1 80 ? -2.418 -4.392 -7.039 1.00 0.00 80 LYS A N 14
ATOM 20170 C CA . LYS A 1 80 ? -1.535 -5.056 -7.991 1.00 0.00 80 LYS A CA 14
ATOM 20171 C C . LYS A 1 80 ? -1.951 -4.747 -9.425 1.00 0.00 80 LYS A C 14
ATOM 20172 O O . LYS A 1 80 ? -3.100 -4.967 -9.810 1.00 0.00 80 LYS A O 14
ATOM 20191 N N . ILE A 1 81 ? -1.010 -4.236 -10.212 1.00 0.00 81 ILE A N 14
ATOM 20192 C CA . ILE A 1 81 ? -1.279 -3.899 -11.604 1.00 0.00 81 ILE A CA 14
ATOM 20193 C C . ILE A 1 81 ? -0.301 -4.604 -12.539 1.00 0.00 81 ILE A C 14
ATOM 20194 O O . ILE A 1 81 ? 0.888 -4.713 -12.242 1.00 0.00 81 ILE A O 14
ATOM 20210 N N . ASP A 1 82 ? -0.811 -5.078 -13.670 1.00 0.00 82 ASP A N 14
ATOM 20211 C CA . ASP A 1 82 ? 0.017 -5.770 -14.651 1.00 0.00 82 ASP A CA 14
ATOM 20212 C C . ASP A 1 82 ? -0.007 -5.043 -15.992 1.00 0.00 82 ASP A C 14
ATOM 20213 O O . ASP A 1 82 ? -1.069 -4.660 -16.484 1.00 0.00 82 ASP A O 14
ATOM 20222 N N . LEU A 1 83 ? 1.170 -4.855 -16.578 1.00 0.00 83 LEU A N 14
ATOM 20223 C CA . LEU A 1 83 ? 1.285 -4.173 -17.862 1.00 0.00 83 LEU A CA 14
ATOM 20224 C C . LEU A 1 83 ? 1.597 -5.163 -18.980 1.00 0.00 83 LEU A C 14
ATOM 20225 O O . LEU A 1 83 ? 2.667 -5.772 -19.003 1.00 0.00 83 LEU A O 14
ATOM 20241 N N . PHE A 1 84 ? 0.656 -5.318 -19.905 1.00 0.00 84 PHE A N 14
ATOM 20242 C CA . PHE A 1 84 ? 0.831 -6.234 -21.027 1.00 0.00 84 PHE A CA 14
ATOM 20243 C C . PHE A 1 84 ? 0.939 -5.468 -22.342 1.00 0.00 84 PHE A C 14
ATOM 20244 O O . PHE A 1 84 ? 0.343 -4.406 -22.523 1.00 0.00 84 PHE A O 14
ATOM 20261 N N . PRO A 1 85 ? 1.719 -6.019 -23.284 1.00 0.00 85 PRO A N 14
ATOM 20262 C CA . PRO A 1 85 ? 1.926 -5.406 -24.599 1.00 0.00 85 PRO A CA 14
ATOM 20263 C C . PRO A 1 85 ? 0.673 -5.459 -25.467 1.00 0.00 85 PRO A C 14
ATOM 20264 O O . PRO A 1 85 ? 0.232 -6.525 -25.899 1.00 0.00 85 PRO A O 14
ATOM 20275 N N . PRO A 1 86 ? 0.083 -4.284 -25.730 1.00 0.00 86 PRO A N 14
ATOM 20276 C CA . PRO A 1 86 ? -1.127 -4.171 -26.549 1.00 0.00 86 PRO A CA 14
ATOM 20277 C C . PRO A 1 86 ? -0.863 -4.478 -28.019 1.00 0.00 86 PRO A C 14
ATOM 20278 O O . PRO A 1 86 ? 0.286 -4.624 -28.437 1.00 0.00 86 PRO A O 14
ATOM 20289 N N . VAL A 1 87 ? -1.934 -4.576 -28.800 1.00 0.00 87 VAL A N 14
ATOM 20290 C CA . VAL A 1 87 ? -1.818 -4.865 -30.225 1.00 0.00 87 VAL A CA 14
ATOM 20291 C C . VAL A 1 87 ? -0.831 -3.918 -30.899 1.00 0.00 87 VAL A C 14
ATOM 20292 O O . VAL A 1 87 ? -0.765 -2.735 -30.568 1.00 0.00 87 VAL A O 14
ATOM 20305 N N . ALA A 1 88 ? -0.064 -4.448 -31.846 1.00 0.00 88 ALA A N 14
ATOM 20306 C CA . ALA A 1 88 ? 0.918 -3.650 -32.569 1.00 0.00 88 ALA A CA 14
ATOM 20307 C C . ALA A 1 88 ? 1.897 -2.982 -31.609 1.00 0.00 88 ALA A C 14
ATOM 20308 O O . ALA A 1 88 ? 2.496 -1.957 -31.931 1.00 0.00 88 ALA A O 14
ATOM 20315 N N . GLY A 1 89 ? 2.053 -3.570 -30.426 1.00 0.00 89 GLY A N 14
ATOM 20316 C CA . GLY A 1 89 ? 2.960 -3.017 -29.437 1.00 0.00 89 GLY A CA 14
ATOM 20317 C C . GLY A 1 89 ? 4.156 -3.912 -29.183 1.00 0.00 89 GLY A C 14
ATOM 20318 O O . GLY A 1 89 ? 5.217 -3.441 -28.775 1.00 0.00 89 GLY A O 14
ATOM 20322 N N . GLY A 1 90 ? 3.985 -5.209 -29.422 1.00 0.00 90 GLY A N 14
ATOM 20323 C CA . GLY A 1 90 ? 5.068 -6.151 -29.209 1.00 0.00 90 GLY A CA 14
ATOM 20324 C C . GLY A 1 90 ? 4.583 -7.475 -28.651 1.00 0.00 90 GLY A C 14
ATOM 20325 O O . GLY A 1 90 ? 3.460 -7.898 -28.926 1.00 0.00 90 GLY A O 14
ATOM 20329 N N . MET A 1 1 ? 0.945 -0.090 0.008 1.00 0.00 1 MET A N 15
ATOM 20330 C CA . MET A 1 1 ? 1.496 0.278 -1.291 1.00 0.00 1 MET A CA 15
ATOM 20331 C C . MET A 1 1 ? 0.893 -0.578 -2.400 1.00 0.00 1 MET A C 15
ATOM 20332 O O . MET A 1 1 ? 0.121 -1.500 -2.136 1.00 0.00 1 MET A O 15
ATOM 20346 N N . VAL A 1 2 ? 1.250 -0.267 -3.642 1.00 0.00 2 VAL A N 15
ATOM 20347 C CA . VAL A 1 2 ? 0.745 -1.008 -4.791 1.00 0.00 2 VAL A CA 15
ATOM 20348 C C . VAL A 1 2 ? 1.887 -1.583 -5.621 1.00 0.00 2 VAL A C 15
ATOM 20349 O O . VAL A 1 2 ? 2.838 -0.879 -5.962 1.00 0.00 2 VAL A O 15
ATOM 20362 N N . THR A 1 3 ? 1.789 -2.869 -5.943 1.00 0.00 3 THR A N 15
ATOM 20363 C CA . THR A 1 3 ? 2.814 -3.540 -6.733 1.00 0.00 3 THR A CA 15
ATOM 20364 C C . THR A 1 3 ? 2.427 -3.592 -8.206 1.00 0.00 3 THR A C 15
ATOM 20365 O O . THR A 1 3 ? 1.298 -3.942 -8.550 1.00 0.00 3 THR A O 15
ATOM 20376 N N . VAL A 1 4 ? 3.371 -3.241 -9.074 1.00 0.00 4 VAL A N 15
ATOM 20377 C CA . VAL A 1 4 ? 3.130 -3.249 -10.512 1.00 0.00 4 VAL A CA 15
ATOM 20378 C C . VAL A 1 4 ? 4.096 -4.187 -11.226 1.00 0.00 4 VAL A C 15
ATOM 20379 O O . VAL A 1 4 ? 5.272 -4.270 -10.872 1.00 0.00 4 VAL A O 15
ATOM 20392 N N . ARG A 1 5 ? 3.592 -4.891 -12.234 1.00 0.00 5 ARG A N 15
ATOM 20393 C CA . ARG A 1 5 ? 4.411 -5.825 -12.998 1.00 0.00 5 ARG A CA 15
ATOM 20394 C C . ARG A 1 5 ? 4.607 -5.330 -14.429 1.00 0.00 5 ARG A C 15
ATOM 20395 O O . ARG A 1 5 ? 3.766 -4.612 -14.969 1.00 0.00 5 ARG A O 15
ATOM 20416 N N . TYR A 1 6 ? 5.722 -5.720 -15.036 1.00 0.00 6 TYR A N 15
ATOM 20417 C CA . TYR A 1 6 ? 6.030 -5.314 -16.402 1.00 0.00 6 TYR A CA 15
ATOM 20418 C C . TYR A 1 6 ? 6.296 -6.530 -17.284 1.00 0.00 6 TYR A C 15
ATOM 20419 O O . TYR A 1 6 ? 7.115 -7.387 -16.951 1.00 0.00 6 TYR A O 15
ATOM 20437 N N . TYR A 1 7 ? 5.598 -6.598 -18.413 1.00 0.00 7 TYR A N 15
ATOM 20438 C CA . TYR A 1 7 ? 5.755 -7.709 -19.344 1.00 0.00 7 TYR A CA 15
ATOM 20439 C C . TYR A 1 7 ? 5.957 -7.201 -20.768 1.00 0.00 7 TYR A C 15
ATOM 20440 O O . TYR A 1 7 ? 6.770 -7.736 -21.521 1.00 0.00 7 TYR A O 15
ATOM 20458 N N . ALA A 1 8 ? 5.209 -6.164 -21.131 1.00 0.00 8 ALA A N 15
ATOM 20459 C CA . ALA A 1 8 ? 5.307 -5.581 -22.463 1.00 0.00 8 ALA A CA 15
ATOM 20460 C C . ALA A 1 8 ? 6.689 -4.982 -22.701 1.00 0.00 8 ALA A C 15
ATOM 20461 O O . ALA A 1 8 ? 7.652 -5.323 -22.014 1.00 0.00 8 ALA A O 15
ATOM 20468 N N . THR A 1 9 ? 6.781 -4.087 -23.680 1.00 0.00 9 THR A N 15
ATOM 20469 C CA . THR A 1 9 ? 8.045 -3.442 -24.010 1.00 0.00 9 THR A CA 15
ATOM 20470 C C . THR A 1 9 ? 8.555 -2.604 -22.844 1.00 0.00 9 THR A C 15
ATOM 20471 O O . THR A 1 9 ? 9.701 -2.151 -22.845 1.00 0.00 9 THR A O 15
ATOM 20482 N N . LEU A 1 10 ? 7.699 -2.400 -21.849 1.00 0.00 10 LEU A N 15
ATOM 20483 C CA . LEU A 1 10 ? 8.063 -1.615 -20.674 1.00 0.00 10 LEU A CA 15
ATOM 20484 C C . LEU A 1 10 ? 9.216 -2.269 -19.918 1.00 0.00 10 LEU A C 15
ATOM 20485 O O . LEU A 1 10 ? 10.074 -1.584 -19.361 1.00 0.00 10 LEU A O 15
ATOM 20501 N N . ARG A 1 11 ? 9.229 -3.598 -19.905 1.00 0.00 11 ARG A N 15
ATOM 20502 C CA . ARG A 1 11 ? 10.277 -4.345 -19.219 1.00 0.00 11 ARG A CA 15
ATOM 20503 C C . ARG A 1 11 ? 11.659 -3.892 -19.681 1.00 0.00 11 ARG A C 15
ATOM 20504 O O . ARG A 1 11 ? 12.464 -3.381 -18.903 1.00 0.00 11 ARG A O 15
ATOM 20525 N N . PRO A 1 12 ? 11.942 -4.084 -20.978 1.00 0.00 12 PRO A N 15
ATOM 20526 C CA . PRO A 1 12 ? 13.226 -3.703 -21.573 1.00 0.00 12 PRO A CA 15
ATOM 20527 C C . PRO A 1 12 ? 13.399 -2.190 -21.658 1.00 0.00 12 PRO A C 15
ATOM 20528 O O . PRO A 1 12 ? 14.475 -1.697 -21.997 1.00 0.00 12 PRO A O 15
ATOM 20539 N N . ILE A 1 13 ? 12.333 -1.459 -21.349 1.00 0.00 13 ILE A N 15
ATOM 20540 C CA . ILE A 1 13 ? 12.369 -0.002 -21.389 1.00 0.00 13 ILE A CA 15
ATOM 20541 C C . ILE A 1 13 ? 12.981 0.568 -20.114 1.00 0.00 13 ILE A C 15
ATOM 20542 O O . ILE A 1 13 ? 13.846 1.443 -20.164 1.00 0.00 13 ILE A O 15
ATOM 20558 N N . THR A 1 14 ? 12.527 0.066 -18.970 1.00 0.00 14 THR A N 15
ATOM 20559 C CA . THR A 1 14 ? 13.029 0.524 -17.681 1.00 0.00 14 THR A CA 15
ATOM 20560 C C . THR A 1 14 ? 14.061 -0.446 -17.117 1.00 0.00 14 THR A C 15
ATOM 20561 O O . THR A 1 14 ? 14.721 -0.155 -16.119 1.00 0.00 14 THR A O 15
ATOM 20572 N N . LYS A 1 15 ? 14.196 -1.600 -17.762 1.00 0.00 15 LYS A N 15
ATOM 20573 C CA . LYS A 1 15 ? 15.149 -2.613 -17.326 1.00 0.00 15 LYS A CA 15
ATOM 20574 C C . LYS A 1 15 ? 14.783 -3.146 -15.944 1.00 0.00 15 LYS A C 15
ATOM 20575 O O . LYS A 1 15 ? 15.652 -3.561 -15.177 1.00 0.00 15 LYS A O 15
ATOM 20594 N N . LYS A 1 16 ? 13.491 -3.133 -15.633 1.00 0.00 16 LYS A N 15
ATOM 20595 C CA . LYS A 1 16 ? 13.009 -3.617 -14.345 1.00 0.00 16 LYS A CA 15
ATOM 20596 C C . LYS A 1 16 ? 12.045 -4.785 -14.529 1.00 0.00 16 LYS A C 15
ATOM 20597 O O . LYS A 1 16 ? 11.568 -5.042 -15.635 1.00 0.00 16 LYS A O 15
ATOM 20616 N N . LYS A 1 17 ? 11.762 -5.490 -13.439 1.00 0.00 17 LYS A N 15
ATOM 20617 C CA . LYS A 1 17 ? 10.853 -6.629 -13.479 1.00 0.00 17 LYS A CA 15
ATOM 20618 C C . LYS A 1 17 ? 9.624 -6.375 -12.611 1.00 0.00 17 LYS A C 15
ATOM 20619 O O . LYS A 1 17 ? 8.516 -6.788 -12.953 1.00 0.00 17 LYS A O 15
ATOM 20638 N N . GLU A 1 18 ? 9.828 -5.693 -11.489 1.00 0.00 18 GLU A N 15
ATOM 20639 C CA . GLU A 1 18 ? 8.736 -5.384 -10.574 1.00 0.00 18 GLU A CA 15
ATOM 20640 C C . GLU A 1 18 ? 9.042 -4.126 -9.765 1.00 0.00 18 GLU A C 15
ATOM 20641 O O . GLU A 1 18 ? 10.189 -3.881 -9.391 1.00 0.00 18 GLU A O 15
ATOM 20653 N N . GLU A 1 19 ? 8.009 -3.333 -9.501 1.00 0.00 19 GLU A N 15
ATOM 20654 C CA . GLU A 1 19 ? 8.168 -2.101 -8.738 1.00 0.00 19 GLU A CA 15
ATOM 20655 C C . GLU A 1 19 ? 6.921 -1.809 -7.909 1.00 0.00 19 GLU A C 15
ATOM 20656 O O . GLU A 1 19 ? 5.850 -2.365 -8.158 1.00 0.00 19 GLU A O 15
ATOM 20668 N N . THR A 1 20 ? 7.066 -0.933 -6.920 1.00 0.00 20 THR A N 15
ATOM 20669 C CA . THR A 1 20 ? 5.954 -0.567 -6.052 1.00 0.00 20 THR A CA 15
ATOM 20670 C C . THR A 1 20 ? 5.672 0.929 -6.119 1.00 0.00 20 THR A C 15
ATOM 20671 O O . THR A 1 20 ? 6.518 1.711 -6.554 1.00 0.00 20 THR A O 15
ATOM 20682 N N . PHE A 1 21 ? 4.479 1.322 -5.686 1.00 0.00 21 PHE A N 15
ATOM 20683 C CA . PHE A 1 21 ? 4.086 2.727 -5.697 1.00 0.00 21 PHE A CA 15
ATOM 20684 C C . PHE A 1 21 ? 3.152 3.039 -4.532 1.00 0.00 21 PHE A C 15
ATOM 20685 O O . PHE A 1 21 ? 2.582 2.137 -3.920 1.00 0.00 21 PHE A O 15
ATOM 20702 N N . ASN A 1 22 ? 3.001 4.325 -4.231 1.00 0.00 22 ASN A N 15
ATOM 20703 C CA . ASN A 1 22 ? 2.138 4.758 -3.138 1.00 0.00 22 ASN A CA 15
ATOM 20704 C C . ASN A 1 22 ? 1.398 6.041 -3.505 1.00 0.00 22 ASN A C 15
ATOM 20705 O O . ASN A 1 22 ? 1.969 6.948 -4.109 1.00 0.00 22 ASN A O 15
ATOM 20716 N N . GLY A 1 23 ? 0.122 6.109 -3.136 1.00 0.00 23 GLY A N 15
ATOM 20717 C CA . GLY A 1 23 ? -0.675 7.284 -3.434 1.00 0.00 23 GLY A CA 15
ATOM 20718 C C . GLY A 1 23 ? -1.722 7.020 -4.498 1.00 0.00 23 GLY A C 15
ATOM 20719 O O . GLY A 1 23 ? -2.867 7.455 -4.374 1.00 0.00 23 GLY A O 15
ATOM 20723 N N . ILE A 1 24 ? -1.328 6.307 -5.549 1.00 0.00 24 ILE A N 15
ATOM 20724 C CA . ILE A 1 24 ? -2.241 5.987 -6.639 1.00 0.00 24 ILE A CA 15
ATOM 20725 C C . ILE A 1 24 ? -3.341 5.039 -6.175 1.00 0.00 24 ILE A C 15
ATOM 20726 O O . ILE A 1 24 ? -3.071 4.025 -5.532 1.00 0.00 24 ILE A O 15
ATOM 20742 N N . SER A 1 25 ? -4.584 5.376 -6.506 1.00 0.00 25 SER A N 15
ATOM 20743 C CA . SER A 1 25 ? -5.727 4.556 -6.121 1.00 0.00 25 SER A CA 15
ATOM 20744 C C . SER A 1 25 ? -6.625 4.278 -7.323 1.00 0.00 25 SER A C 15
ATOM 20745 O O . SER A 1 25 ? -7.687 3.669 -7.192 1.00 0.00 25 SER A O 15
ATOM 20753 N N . LYS A 1 26 ? -6.191 4.730 -8.495 1.00 0.00 26 LYS A N 15
ATOM 20754 C CA . LYS A 1 26 ? -6.953 4.530 -9.722 1.00 0.00 26 LYS A CA 15
ATOM 20755 C C . LYS A 1 26 ? -6.039 4.113 -10.869 1.00 0.00 26 LYS A C 15
ATOM 20756 O O . LYS A 1 26 ? -4.842 4.405 -10.858 1.00 0.00 26 LYS A O 15
ATOM 20775 N N . ILE A 1 27 ? -6.609 3.432 -11.856 1.00 0.00 27 ILE A N 15
ATOM 20776 C CA . ILE A 1 27 ?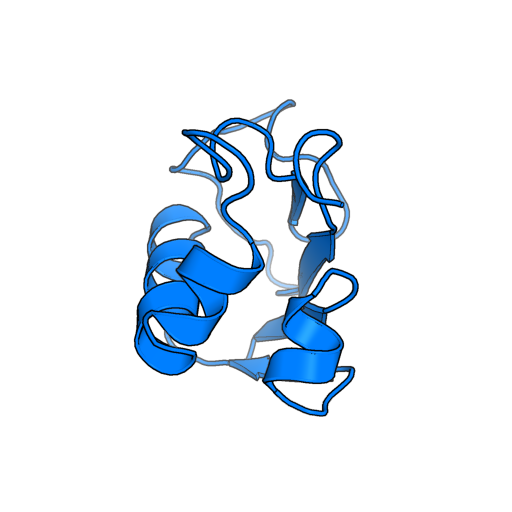 -5.844 2.977 -13.011 1.00 0.00 27 ILE A CA 15
ATOM 20777 C C . ILE A 1 27 ? -5.420 4.152 -13.886 1.00 0.00 27 ILE A C 15
ATOM 20778 O O . ILE A 1 27 ? -4.301 4.187 -14.397 1.00 0.00 27 ILE A O 15
ATOM 20794 N N . SER A 1 28 ? -6.322 5.114 -14.054 1.00 0.00 28 SER A N 15
ATOM 20795 C CA . SER A 1 28 ? -6.042 6.290 -14.869 1.00 0.00 28 SER A CA 15
ATOM 20796 C C . SER A 1 28 ? -4.836 7.052 -14.328 1.00 0.00 28 SER A C 15
ATOM 20797 O O . SER A 1 28 ? -3.885 7.328 -15.058 1.00 0.00 28 SER A O 15
ATOM 20805 N N . GLU A 1 29 ? -4.884 7.388 -13.042 1.00 0.00 29 GLU A N 15
ATOM 20806 C CA . GLU A 1 29 ? -3.796 8.118 -12.403 1.00 0.00 29 GLU A CA 15
ATOM 20807 C C . GLU A 1 29 ? -2.487 7.340 -12.502 1.00 0.00 29 GLU A C 15
ATOM 20808 O O . GLU A 1 29 ? -1.416 7.924 -12.679 1.00 0.00 29 GLU A O 15
ATOM 20820 N N . LEU A 1 30 ? -2.580 6.020 -12.386 1.00 0.00 30 LEU A N 15
ATOM 20821 C CA . LEU A 1 30 ? -1.404 5.161 -12.461 1.00 0.00 30 LEU A CA 15
ATOM 20822 C C . LEU A 1 30 ? -0.725 5.285 -13.821 1.00 0.00 30 LEU A C 15
ATOM 20823 O O . LEU A 1 30 ? 0.484 5.504 -13.906 1.00 0.00 30 LEU A O 15
ATOM 20839 N N . LEU A 1 31 ? -1.511 5.146 -14.883 1.00 0.00 31 LEU A N 15
ATOM 20840 C CA . LEU A 1 31 ? -0.986 5.244 -16.241 1.00 0.00 31 LEU A CA 15
ATOM 20841 C C . LEU A 1 31 ? -0.177 6.525 -16.421 1.00 0.00 31 LEU A C 15
ATOM 20842 O O . LEU A 1 31 ? 0.952 6.493 -16.909 1.00 0.00 31 LEU A O 15
ATOM 20858 N N . GLU A 1 32 ? -0.762 7.649 -16.021 1.00 0.00 32 GLU A N 15
ATOM 20859 C CA . GLU A 1 32 ? -0.094 8.940 -16.137 1.00 0.00 32 GLU A CA 15
ATOM 20860 C C . GLU A 1 32 ? 1.281 8.902 -15.478 1.00 0.00 32 GLU A C 15
ATOM 20861 O O . GLU A 1 32 ? 2.256 9.423 -16.020 1.00 0.00 32 GLU A O 15
ATOM 20873 N N . ARG A 1 33 ? 1.351 8.283 -14.304 1.00 0.00 33 ARG A N 15
ATOM 20874 C CA . ARG A 1 33 ? 2.606 8.178 -13.569 1.00 0.00 33 ARG A CA 15
ATOM 20875 C C . ARG A 1 33 ? 3.641 7.392 -14.370 1.00 0.00 33 ARG A C 15
ATOM 20876 O O . ARG A 1 33 ? 4.842 7.650 -14.274 1.00 0.00 33 ARG A O 15
ATOM 20897 N N . LEU A 1 34 ? 3.168 6.434 -15.158 1.00 0.00 34 LEU A N 15
ATOM 20898 C CA . LEU A 1 34 ? 4.052 5.610 -15.976 1.00 0.00 34 LEU A CA 15
ATOM 20899 C C . LEU A 1 34 ? 4.737 6.447 -17.051 1.00 0.00 34 LEU A C 15
ATOM 20900 O O . LEU A 1 34 ? 5.950 6.363 -17.240 1.00 0.00 34 LEU A O 15
ATOM 20916 N N . LYS A 1 35 ? 3.951 7.256 -17.753 1.00 0.00 35 LYS A N 15
ATOM 20917 C CA . LYS A 1 35 ? 4.480 8.112 -18.808 1.00 0.00 35 LYS A CA 15
ATOM 20918 C C . LYS A 1 35 ? 5.519 9.081 -18.252 1.00 0.00 35 LYS A C 15
ATOM 20919 O O . LYS A 1 35 ? 6.499 9.407 -18.922 1.00 0.00 35 LYS A O 15
ATOM 20938 N N . VAL A 1 36 ? 5.298 9.538 -17.024 1.00 0.00 36 VAL A N 15
ATOM 20939 C CA . VAL A 1 36 ? 6.217 10.467 -16.377 1.00 0.00 36 VAL A CA 15
ATOM 20940 C C . VAL A 1 36 ? 7.471 9.750 -15.889 1.00 0.00 36 VAL A C 15
ATOM 20941 O O . VAL A 1 36 ? 8.587 10.113 -16.256 1.00 0.00 36 VAL A O 15
ATOM 20954 N N . GLU A 1 37 ? 7.277 8.730 -15.059 1.00 0.00 37 GLU A N 15
ATOM 20955 C CA . GLU A 1 37 ? 8.393 7.962 -14.520 1.00 0.00 37 GLU A CA 15
ATOM 20956 C C . GLU A 1 37 ? 9.240 7.372 -15.643 1.00 0.00 37 GLU A C 15
ATOM 20957 O O . GLU A 1 37 ? 10.461 7.529 -15.663 1.00 0.00 37 GLU A O 15
ATOM 20969 N N . TYR A 1 38 ? 8.584 6.692 -16.576 1.00 0.00 38 TYR A N 15
ATOM 20970 C CA . TYR A 1 38 ? 9.275 6.075 -17.702 1.00 0.00 38 TYR A CA 15
ATOM 20971 C C . TYR A 1 38 ? 9.671 7.122 -18.739 1.00 0.00 38 TYR A C 15
ATOM 20972 O O . TYR A 1 38 ? 10.579 6.907 -19.539 1.00 0.00 38 TYR A O 15
ATOM 20990 N N . GLY A 1 39 ? 8.980 8.258 -18.716 1.00 0.00 39 GLY A N 15
ATOM 20991 C CA . GLY A 1 39 ? 9.273 9.323 -19.658 1.00 0.00 39 GLY A CA 15
ATOM 20992 C C . GLY A 1 39 ? 8.500 9.179 -20.954 1.00 0.00 39 GLY A C 15
ATOM 20993 O O . GLY A 1 39 ? 7.569 8.378 -21.044 1.00 0.00 39 GLY A O 15
ATOM 20997 N N . SER A 1 40 ? 8.886 9.957 -21.960 1.00 0.00 40 SER A N 15
ATOM 20998 C CA . SER A 1 40 ? 8.219 9.916 -23.257 1.00 0.00 40 SER A CA 15
ATOM 20999 C C . SER A 1 40 ? 8.587 8.646 -24.017 1.00 0.00 40 SER A C 15
ATOM 21000 O O . SER A 1 40 ? 7.795 8.131 -24.806 1.00 0.00 40 SER A O 15
ATOM 21008 N N . GLU A 1 41 ? 9.794 8.145 -23.773 1.00 0.00 41 GLU A N 15
ATOM 21009 C CA . GLU A 1 41 ? 10.267 6.936 -24.435 1.00 0.00 41 GLU A CA 15
ATOM 21010 C C . GLU A 1 41 ? 9.231 5.820 -24.336 1.00 0.00 41 GLU A C 15
ATOM 21011 O O . GLU A 1 41 ? 8.927 5.150 -25.323 1.00 0.00 41 GLU A O 15
ATOM 21023 N N . PHE A 1 42 ? 8.692 5.626 -23.136 1.00 0.00 42 PHE A N 15
ATOM 21024 C CA . PHE A 1 42 ? 7.691 4.591 -22.906 1.00 0.00 42 PHE A CA 15
ATOM 21025 C C . PHE A 1 42 ? 6.410 4.892 -23.678 1.00 0.00 42 PHE A C 15
ATOM 21026 O O . PHE A 1 42 ? 5.708 3.982 -24.120 1.00 0.00 42 PHE A O 15
ATOM 21043 N N . THR A 1 43 ? 6.110 6.178 -23.836 1.00 0.00 43 THR A N 15
ATOM 21044 C CA . THR A 1 43 ? 4.913 6.601 -24.552 1.00 0.00 43 THR A CA 15
ATOM 21045 C C . THR A 1 43 ? 5.061 6.375 -26.052 1.00 0.00 43 THR A C 15
ATOM 21046 O O . THR A 1 43 ? 4.164 5.835 -26.700 1.00 0.00 43 THR A O 15
ATOM 21057 N N . LYS A 1 44 ? 6.198 6.790 -26.599 1.00 0.00 44 LYS A N 15
ATOM 21058 C CA . LYS A 1 44 ? 6.465 6.631 -28.024 1.00 0.00 44 LYS A CA 15
ATOM 21059 C C . LYS A 1 44 ? 6.743 5.171 -28.365 1.00 0.00 44 LYS A C 15
ATOM 21060 O O . LYS A 1 44 ? 6.463 4.720 -29.476 1.00 0.00 44 LYS A O 15
ATOM 21079 N N . GLN A 1 45 ? 7.294 4.437 -27.404 1.00 0.00 45 GLN A N 15
ATOM 21080 C CA . GLN A 1 45 ? 7.609 3.028 -27.604 1.00 0.00 45 GLN A CA 15
ATOM 21081 C C . GLN A 1 45 ? 6.339 2.183 -27.614 1.00 0.00 45 GLN A C 15
ATOM 21082 O O . GLN A 1 45 ? 6.331 1.065 -28.128 1.00 0.00 45 GLN A O 15
ATOM 21096 N N . MET A 1 46 ? 5.269 2.725 -27.042 1.00 0.00 46 MET A N 15
ATOM 21097 C CA . MET A 1 46 ? 3.994 2.020 -26.986 1.00 0.00 46 MET A CA 15
ATOM 21098 C C . MET A 1 46 ? 3.019 2.578 -28.018 1.00 0.00 46 MET A C 15
ATOM 21099 O O . MET A 1 46 ? 2.197 1.845 -28.569 1.00 0.00 46 MET A O 15
ATOM 21113 N N . TYR A 1 47 ? 3.115 3.878 -28.274 1.00 0.00 47 TYR A N 15
ATOM 21114 C CA . TYR A 1 47 ? 2.239 4.534 -29.238 1.00 0.00 47 TYR A CA 15
ATOM 21115 C C . TYR A 1 47 ? 2.404 3.924 -30.626 1.00 0.00 47 TYR A C 15
ATOM 21116 O O . TYR A 1 47 ? 3.311 4.290 -31.374 1.00 0.00 47 TYR A O 15
ATOM 21134 N N . ASP A 1 48 ? 1.519 2.993 -30.965 1.00 0.00 48 ASP A N 15
ATOM 21135 C CA . ASP A 1 48 ? 1.563 2.333 -32.264 1.00 0.00 48 ASP A CA 15
ATOM 21136 C C . ASP A 1 48 ? 0.272 2.574 -33.041 1.00 0.00 48 ASP A C 15
ATOM 21137 O O . ASP A 1 48 ? -0.680 1.802 -32.938 1.00 0.00 48 ASP A O 15
ATOM 21146 N N . GLY A 1 49 ? 0.249 3.653 -33.819 1.00 0.00 49 GLY A N 15
ATOM 21147 C CA . GLY A 1 49 ? -0.930 3.977 -34.600 1.00 0.00 49 GLY A CA 15
ATOM 21148 C C . GLY A 1 49 ? -1.679 5.175 -34.050 1.00 0.00 49 GLY A C 15
ATOM 21149 O O . GLY A 1 49 ? -2.908 5.203 -34.057 1.00 0.00 49 GLY A O 15
ATOM 21153 N N . ASN A 1 50 ? -0.935 6.167 -33.572 1.00 0.00 50 ASN A N 15
ATOM 21154 C CA . ASN A 1 50 ? -1.536 7.373 -33.013 1.00 0.00 50 ASN A CA 15
ATOM 21155 C C . ASN A 1 50 ? -2.452 7.031 -31.842 1.00 0.00 50 ASN A C 15
ATOM 21156 O O . ASN A 1 50 ? -3.332 7.812 -31.481 1.00 0.00 50 ASN A O 15
ATOM 21167 N N . ASN A 1 51 ? -2.238 5.859 -31.253 1.00 0.00 51 ASN A N 15
ATOM 21168 C CA . ASN A 1 51 ? -3.044 5.414 -30.122 1.00 0.00 51 ASN A CA 15
ATOM 21169 C C . ASN A 1 51 ? -2.262 4.439 -29.247 1.00 0.00 51 ASN A C 15
ATOM 21170 O O . ASN A 1 51 ? -1.421 3.684 -29.737 1.00 0.00 51 ASN A O 15
ATOM 21181 N N . LEU A 1 52 ? -2.546 4.460 -27.949 1.00 0.00 52 LEU A N 15
ATOM 21182 C CA . LEU A 1 52 ? -1.870 3.578 -27.004 1.00 0.00 52 LEU A CA 15
ATOM 21183 C C . LEU A 1 52 ? -2.858 3.001 -25.995 1.00 0.00 52 LEU A C 15
ATOM 21184 O O . LEU A 1 52 ? -3.203 1.820 -26.054 1.00 0.00 52 LEU A O 15
ATOM 21200 N N . PHE A 1 53 ? -3.312 3.842 -25.072 1.00 0.00 53 PHE A N 15
ATOM 21201 C CA . PHE A 1 53 ? -4.262 3.416 -24.051 1.00 0.00 53 PHE A CA 15
ATOM 21202 C C . PHE A 1 53 ? -5.485 2.761 -24.685 1.00 0.00 53 PHE A C 15
ATOM 21203 O O . PHE A 1 53 ? -6.121 1.894 -24.086 1.00 0.00 53 PHE A O 15
ATOM 21220 N N . LYS A 1 54 ? -5.810 3.184 -25.902 1.00 0.00 54 LYS A N 15
ATOM 21221 C CA . LYS A 1 54 ? -6.957 2.639 -26.621 1.00 0.00 54 LYS A CA 15
ATOM 21222 C C . LYS A 1 54 ? -6.793 1.141 -26.851 1.00 0.00 54 LYS A C 15
ATOM 21223 O O . LYS A 1 54 ? -7.770 0.426 -27.067 1.00 0.00 54 LYS A O 15
ATOM 21242 N N . ASN A 1 55 ? -5.550 0.671 -26.802 1.00 0.00 55 ASN A N 15
ATOM 21243 C CA . ASN A 1 55 ? -5.259 -0.743 -27.005 1.00 0.00 55 ASN A CA 15
ATOM 21244 C C . ASN A 1 55 ? -4.593 -1.344 -25.770 1.00 0.00 55 ASN A C 15
ATOM 21245 O O . ASN A 1 55 ? -4.645 -2.554 -25.551 1.00 0.00 55 ASN A O 15
ATOM 21256 N N . VAL A 1 56 ? -3.968 -0.489 -24.967 1.00 0.00 56 VAL A N 15
ATOM 21257 C CA . VAL A 1 56 ? -3.294 -0.934 -23.753 1.00 0.00 56 VAL A CA 15
ATOM 21258 C C . VAL A 1 56 ? -4.171 -1.895 -22.958 1.00 0.00 56 VAL A C 15
ATOM 21259 O O . VAL A 1 56 ? -5.391 -1.737 -22.904 1.00 0.00 56 VAL A O 15
ATOM 21272 N N . ILE A 1 57 ? -3.541 -2.889 -22.342 1.00 0.00 57 ILE A N 15
ATOM 21273 C CA . ILE A 1 57 ? -4.264 -3.875 -21.547 1.00 0.00 57 ILE A CA 15
ATOM 21274 C C . ILE A 1 57 ? -3.634 -4.039 -20.169 1.00 0.00 57 ILE A C 15
ATOM 21275 O O . ILE A 1 57 ? -2.541 -4.590 -20.037 1.00 0.00 57 ILE A O 15
ATOM 21291 N N . ILE A 1 58 ? -4.331 -3.559 -19.144 1.00 0.00 58 ILE A N 15
ATOM 21292 C CA . ILE A 1 58 ? -3.841 -3.656 -17.775 1.00 0.00 58 ILE A CA 15
ATOM 21293 C C . ILE A 1 58 ? -4.822 -4.420 -16.892 1.00 0.00 58 ILE A C 15
ATOM 21294 O O . ILE A 1 58 ? -6.033 -4.207 -16.963 1.00 0.00 58 ILE A O 15
ATOM 21310 N N . LEU A 1 59 ? -4.292 -5.309 -16.060 1.00 0.00 59 LEU A N 15
ATOM 21311 C CA . LEU A 1 59 ? -5.120 -6.104 -15.161 1.00 0.00 59 LEU A CA 15
ATOM 21312 C C . LEU A 1 59 ? -5.063 -5.555 -13.739 1.00 0.00 59 LEU A C 15
ATOM 21313 O O . LEU A 1 59 ? -3.989 -5.446 -13.147 1.00 0.00 59 LEU A O 15
ATOM 21329 N N . VAL A 1 60 ? -6.226 -5.213 -13.195 1.00 0.00 60 VAL A N 15
ATOM 21330 C CA . VAL A 1 60 ? -6.309 -4.678 -11.841 1.00 0.00 60 VAL A CA 15
ATOM 21331 C C . VAL A 1 60 ? -6.696 -5.765 -10.844 1.00 0.00 60 VAL A C 15
ATOM 21332 O O . VAL A 1 60 ? -7.682 -6.476 -11.037 1.00 0.00 60 VAL A O 15
ATOM 21345 N N . ASN A 1 61 ? -5.914 -5.887 -9.777 1.00 0.00 61 ASN A N 15
ATOM 21346 C CA . ASN A 1 61 ? -6.175 -6.888 -8.748 1.00 0.00 61 ASN A CA 15
ATOM 21347 C C . ASN A 1 61 ? -6.376 -8.266 -9.369 1.00 0.00 61 ASN A C 15
ATOM 21348 O O . ASN A 1 61 ? -7.130 -9.089 -8.850 1.00 0.00 61 ASN A O 15
ATOM 21359 N N . GLY A 1 62 ? -5.696 -8.512 -10.485 1.00 0.00 62 GLY A N 15
ATOM 21360 C CA . GLY A 1 62 ? -5.814 -9.792 -11.159 1.00 0.00 62 GLY A CA 15
ATOM 21361 C C . GLY A 1 62 ? -7.135 -9.945 -11.887 1.00 0.00 62 GLY A C 15
ATOM 21362 O O . GLY A 1 62 ? -7.893 -10.877 -11.622 1.00 0.00 62 GLY A O 15
ATOM 21366 N N . ASN A 1 63 ? -7.412 -9.026 -12.806 1.00 0.00 63 ASN A N 15
ATOM 21367 C CA . ASN A 1 63 ? -8.651 -9.062 -13.574 1.00 0.00 63 ASN A CA 15
ATOM 21368 C C . ASN A 1 63 ? -8.710 -7.906 -14.568 1.00 0.00 63 ASN A C 15
ATOM 21369 O O . ASN A 1 63 ? -8.240 -6.805 -14.283 1.00 0.00 63 ASN A O 15
ATOM 21380 N N . ASN A 1 64 ? -9.291 -8.165 -15.735 1.00 0.00 64 ASN A N 15
ATOM 21381 C CA . ASN A 1 64 ? -9.411 -7.147 -16.771 1.00 0.00 64 ASN A CA 15
ATOM 21382 C C . ASN A 1 64 ? -10.290 -5.992 -16.301 1.00 0.00 64 ASN A C 15
ATOM 21383 O O . ASN A 1 64 ? -11.365 -6.206 -15.741 1.00 0.00 64 ASN A O 15
ATOM 21394 N N . ILE A 1 65 ? -9.825 -4.769 -16.532 1.00 0.00 65 ILE A N 15
ATOM 21395 C CA . ILE A 1 65 ? -10.569 -3.581 -16.133 1.00 0.00 65 ILE A CA 15
ATOM 21396 C C . ILE A 1 65 ? -11.742 -3.326 -17.073 1.00 0.00 65 ILE A C 15
ATOM 21397 O O . ILE A 1 65 ? -12.774 -2.790 -16.667 1.00 0.00 65 ILE A O 15
ATOM 21413 N N . THR A 1 66 ? -11.579 -3.716 -18.334 1.00 0.00 66 THR A N 15
ATOM 21414 C CA . THR A 1 66 ? -12.623 -3.530 -19.333 1.00 0.00 66 THR A CA 15
ATOM 21415 C C . THR A 1 66 ? -13.931 -4.176 -18.888 1.00 0.00 66 THR A C 15
ATOM 21416 O O . THR A 1 66 ? -15.012 -3.759 -19.302 1.00 0.00 66 THR A O 15
ATOM 21427 N N . SER A 1 67 ? -13.824 -5.195 -18.041 1.00 0.00 67 SER A N 15
ATOM 21428 C CA . SER A 1 67 ? -14.998 -5.900 -17.542 1.00 0.00 67 SER A CA 15
ATOM 21429 C C . SER A 1 67 ? -15.749 -5.050 -16.522 1.00 0.00 67 SER A C 15
ATOM 21430 O O . SER A 1 67 ? -16.835 -5.416 -16.071 1.00 0.00 67 SER A O 15
ATOM 21438 N N . MET A 1 68 ? -15.163 -3.912 -16.162 1.00 0.00 68 MET A N 15
ATOM 21439 C CA . MET A 1 68 ? -15.777 -3.009 -15.196 1.00 0.00 68 MET A CA 15
ATOM 21440 C C . MET A 1 68 ? -15.727 -1.567 -15.692 1.00 0.00 68 MET A C 15
ATOM 21441 O O . MET A 1 68 ? -16.707 -1.050 -16.228 1.00 0.00 68 MET A O 15
ATOM 21455 N N . LYS A 1 69 ? -14.579 -0.923 -15.510 1.00 0.00 69 LYS A N 15
ATOM 21456 C CA . LYS A 1 69 ? -14.400 0.459 -15.939 1.00 0.00 69 LYS A CA 15
ATOM 21457 C C . LYS A 1 69 ? -13.146 0.604 -16.796 1.00 0.00 69 LYS A C 15
ATOM 21458 O O . LYS A 1 69 ? -12.365 -0.336 -16.935 1.00 0.00 69 LYS A O 15
ATOM 21477 N N . GLY A 1 70 ? -12.960 1.790 -17.369 1.00 0.00 70 GLY A N 15
ATOM 21478 C CA . GLY A 1 70 ? -11.799 2.036 -18.204 1.00 0.00 70 GLY A CA 15
ATOM 21479 C C . GLY A 1 70 ? -10.769 2.913 -17.519 1.00 0.00 70 GLY A C 15
ATOM 21480 O O . GLY A 1 70 ? -9.713 2.433 -17.103 1.00 0.00 70 GLY A O 15
ATOM 21484 N N . LEU A 1 71 ? -11.073 4.200 -17.403 1.00 0.00 71 LEU A N 15
ATOM 21485 C CA . LEU A 1 71 ? -10.164 5.147 -16.766 1.00 0.00 71 LEU A CA 15
ATOM 21486 C C . LEU A 1 71 ? -10.534 5.355 -15.301 1.00 0.00 71 LEU A C 15
ATOM 21487 O O . LEU A 1 71 ? -9.689 5.718 -14.482 1.00 0.00 71 LEU A O 15
ATOM 21503 N N . ASP A 1 72 ? -11.801 5.120 -14.977 1.00 0.00 72 ASP A N 15
ATOM 21504 C CA . ASP A 1 72 ? -12.282 5.279 -13.609 1.00 0.00 72 ASP A CA 15
ATOM 21505 C C . ASP A 1 72 ? -12.125 3.980 -12.824 1.00 0.00 72 ASP A C 15
ATOM 21506 O O . ASP A 1 72 ? -12.642 3.846 -11.715 1.00 0.00 72 ASP A O 15
ATOM 21515 N N . THR A 1 73 ? -11.407 3.025 -13.408 1.00 0.00 73 THR A N 15
ATOM 21516 C CA . THR A 1 73 ? -11.184 1.736 -12.764 1.00 0.00 73 THR A CA 15
ATOM 21517 C C . THR A 1 73 ? -10.441 1.903 -11.443 1.00 0.00 73 THR A C 15
ATOM 21518 O O . THR A 1 73 ? -9.486 2.673 -11.351 1.00 0.00 73 THR A O 15
ATOM 21529 N N . GLU A 1 74 ? -10.887 1.176 -10.424 1.00 0.00 74 GLU A N 15
ATOM 21530 C CA . GLU A 1 74 ? -10.263 1.244 -9.107 1.00 0.00 74 GLU A CA 15
ATOM 21531 C C . GLU A 1 74 ? -9.582 -0.076 -8.759 1.00 0.00 74 GLU A C 15
ATOM 21532 O O . GLU A 1 74 ? -9.885 -1.116 -9.344 1.00 0.00 74 GLU A O 15
ATOM 21544 N N . ILE A 1 75 ? -8.661 -0.026 -7.802 1.00 0.00 75 ILE A N 15
ATOM 21545 C CA . ILE A 1 75 ? -7.938 -1.217 -7.375 1.00 0.00 75 ILE A CA 15
ATOM 21546 C C . ILE A 1 75 ? -8.387 -1.665 -5.988 1.00 0.00 75 ILE A C 15
ATOM 21547 O O . ILE A 1 75 ? -8.849 -0.857 -5.182 1.00 0.00 75 ILE A O 15
ATOM 21563 N N . LYS A 1 76 ? -8.247 -2.958 -5.716 1.00 0.00 76 LYS A N 15
ATOM 21564 C CA . LYS A 1 76 ? -8.634 -3.515 -4.425 1.00 0.00 76 LYS A CA 15
ATOM 21565 C C . LYS A 1 76 ? -7.552 -3.269 -3.379 1.00 0.00 76 LYS A C 15
ATOM 21566 O O . LYS A 1 76 ? -6.473 -2.767 -3.695 1.00 0.00 76 LYS A O 15
ATOM 21585 N N . ASP A 1 77 ? -7.847 -3.627 -2.134 1.00 0.00 77 ASP A N 15
ATOM 21586 C CA . ASP A 1 77 ? -6.897 -3.447 -1.042 1.00 0.00 77 ASP A CA 15
ATOM 21587 C C . ASP A 1 77 ? -5.563 -4.113 -1.367 1.00 0.00 77 ASP A C 15
ATOM 21588 O O . ASP A 1 77 ? -4.514 -3.693 -0.878 1.00 0.00 77 ASP A O 15
ATOM 21597 N N . ASP A 1 78 ? -5.612 -5.152 -2.193 1.00 0.00 78 ASP A N 15
ATOM 21598 C CA . ASP A 1 78 ? -4.407 -5.875 -2.583 1.00 0.00 78 ASP A CA 15
ATOM 21599 C C . ASP A 1 78 ? -3.425 -4.951 -3.296 1.00 0.00 78 ASP A C 15
ATOM 21600 O O . ASP A 1 78 ? -2.223 -4.983 -3.030 1.00 0.00 78 ASP A O 15
ATOM 21609 N N . ASP A 1 79 ? -3.944 -4.131 -4.203 1.00 0.00 79 ASP A N 15
ATOM 21610 C CA . ASP A 1 79 ? -3.113 -3.197 -4.954 1.00 0.00 79 ASP A CA 15
ATOM 21611 C C . ASP A 1 79 ? -2.116 -3.945 -5.834 1.00 0.00 79 ASP A C 15
ATOM 21612 O O . ASP A 1 79 ? -0.962 -4.143 -5.453 1.00 0.00 79 ASP A O 15
ATOM 21621 N N . LYS A 1 80 ? -2.568 -4.360 -7.012 1.00 0.00 80 LYS A N 15
ATOM 21622 C CA . LYS A 1 80 ? -1.717 -5.086 -7.947 1.00 0.00 80 LYS A CA 15
ATOM 21623 C C . LYS A 1 80 ? -2.109 -4.781 -9.389 1.00 0.00 80 LYS A C 15
ATOM 21624 O O . LYS A 1 80 ? -3.249 -5.009 -9.794 1.00 0.00 80 LYS A O 15
ATOM 21643 N N . ILE A 1 81 ? -1.157 -4.266 -10.160 1.00 0.00 81 ILE A N 15
ATOM 21644 C CA . ILE A 1 81 ? -1.403 -3.933 -11.557 1.00 0.00 81 ILE A CA 15
ATOM 21645 C C . ILE A 1 81 ? -0.403 -4.631 -12.473 1.00 0.00 81 ILE A C 15
ATOM 21646 O O . ILE A 1 81 ? 0.781 -4.737 -12.151 1.00 0.00 81 ILE A O 15
ATOM 21662 N N . ASP A 1 82 ? -0.886 -5.104 -13.616 1.00 0.00 82 ASP A N 15
ATOM 21663 C CA . ASP A 1 82 ? -0.034 -5.789 -14.581 1.00 0.00 82 ASP A CA 15
ATOM 21664 C C . ASP A 1 82 ? -0.070 -5.085 -15.934 1.00 0.00 82 ASP A C 15
ATOM 21665 O O . ASP A 1 82 ? -1.140 -4.735 -16.436 1.00 0.00 82 ASP A O 15
ATOM 21674 N N . LEU A 1 83 ? 1.104 -4.880 -16.520 1.00 0.00 83 LEU A N 15
ATOM 21675 C CA . LEU A 1 83 ? 1.207 -4.217 -17.815 1.00 0.00 83 LEU A CA 15
ATOM 21676 C C . LEU A 1 83 ? 1.530 -5.221 -18.917 1.00 0.00 83 LEU A C 15
ATOM 21677 O O . LEU A 1 83 ? 2.607 -5.817 -18.932 1.00 0.00 83 LEU A O 15
ATOM 21693 N N . PHE A 1 84 ? 0.591 -5.401 -19.840 1.00 0.00 84 PHE A N 15
ATOM 21694 C CA . PHE A 1 84 ? 0.775 -6.332 -20.947 1.00 0.00 84 PHE A CA 15
ATOM 21695 C C . PHE A 1 84 ? 0.863 -5.586 -22.276 1.00 0.00 84 PHE A C 15
ATOM 21696 O O . PHE A 1 84 ? 0.262 -4.528 -22.464 1.00 0.00 84 PHE A O 15
ATOM 21713 N N . PRO A 1 85 ? 1.631 -6.150 -23.221 1.00 0.00 85 PRO A N 15
ATOM 21714 C CA . PRO A 1 85 ? 1.816 -5.556 -24.548 1.00 0.00 85 PRO A CA 15
ATOM 21715 C C . PRO A 1 85 ? 0.551 -5.625 -25.396 1.00 0.00 85 PRO A C 15
ATOM 21716 O O . PRO A 1 85 ? 0.106 -6.699 -25.803 1.00 0.00 85 PRO A O 15
ATOM 21727 N N . PRO A 1 86 ? -0.043 -4.455 -25.671 1.00 0.00 86 PRO A N 15
ATOM 21728 C CA . PRO A 1 86 ? -1.266 -4.357 -26.474 1.00 0.00 86 PRO A CA 15
ATOM 21729 C C . PRO A 1 86 ? -1.022 -4.689 -27.942 1.00 0.00 86 PRO A C 15
ATOM 21730 O O . PRO A 1 86 ? 0.122 -4.804 -28.382 1.00 0.00 86 PRO A O 15
ATOM 21741 N N . VAL A 1 87 ? -2.106 -4.842 -28.697 1.00 0.00 87 VAL A N 15
ATOM 21742 C CA . VAL A 1 87 ? -2.010 -5.160 -30.117 1.00 0.00 87 VAL A CA 15
ATOM 21743 C C . VAL A 1 87 ? -1.068 -4.199 -30.833 1.00 0.00 87 VAL A C 15
ATOM 21744 O O . VAL A 1 87 ? -1.109 -2.990 -30.606 1.00 0.00 87 VAL A O 15
ATOM 21757 N N . ALA A 1 88 ? -0.220 -4.745 -31.698 1.00 0.00 88 ALA A N 15
ATOM 21758 C CA . ALA A 1 88 ? 0.731 -3.935 -32.450 1.00 0.00 88 ALA A CA 15
ATOM 21759 C C . ALA A 1 88 ? 1.628 -3.132 -31.514 1.00 0.00 88 ALA A C 15
ATOM 21760 O O . ALA A 1 88 ? 2.121 -2.064 -31.876 1.00 0.00 88 ALA A O 15
ATOM 21767 N N . GLY A 1 89 ? 1.835 -3.652 -30.308 1.00 0.00 89 GLY A N 15
ATOM 21768 C CA . GLY A 1 89 ? 2.672 -2.969 -29.339 1.00 0.00 89 GLY A CA 15
ATOM 21769 C C . GLY A 1 89 ? 4.143 -3.029 -29.699 1.00 0.00 89 GLY A C 15
ATOM 21770 O O . GLY A 1 89 ? 4.911 -2.133 -29.352 1.00 0.00 89 GLY A O 15
ATOM 21774 N N . GLY A 1 90 ? 4.538 -4.089 -30.398 1.00 0.00 90 GLY A N 15
ATOM 21775 C CA . GLY A 1 90 ? 5.926 -4.243 -30.792 1.00 0.00 90 GLY A CA 15
ATOM 21776 C C . GLY A 1 90 ? 6.281 -5.681 -31.115 1.00 0.00 90 GLY A C 15
ATOM 21777 O O . GLY A 1 90 ? 6.830 -5.968 -32.178 1.00 0.00 90 GLY A O 15
ATOM 21781 N N . MET A 1 1 ? 1.071 -0.185 -0.138 1.00 0.00 1 MET A N 16
ATOM 21782 C CA . MET A 1 1 ? 1.698 0.091 -1.425 1.00 0.00 1 MET A CA 16
ATOM 21783 C C . MET A 1 1 ? 1.117 -0.804 -2.516 1.00 0.00 1 MET A C 16
ATOM 21784 O O . MET A 1 1 ? 0.404 -1.765 -2.229 1.00 0.00 1 MET A O 16
ATOM 21798 N N . VAL A 1 2 ? 1.427 -0.480 -3.767 1.00 0.00 2 VAL A N 16
ATOM 21799 C CA . VAL A 1 2 ? 0.936 -1.255 -4.901 1.00 0.00 2 VAL A CA 16
ATOM 21800 C C . VAL A 1 2 ? 2.090 -1.794 -5.739 1.00 0.00 2 VAL A C 16
ATOM 21801 O O . VAL A 1 2 ? 3.008 -1.056 -6.101 1.00 0.00 2 VAL A O 16
ATOM 21814 N N . THR A 1 3 ? 2.038 -3.086 -6.047 1.00 0.00 3 THR A N 16
ATOM 21815 C CA . THR A 1 3 ? 3.079 -3.725 -6.843 1.00 0.00 3 THR A CA 16
ATOM 21816 C C . THR A 1 3 ? 2.628 -3.915 -8.287 1.00 0.00 3 THR A C 16
ATOM 21817 O O . THR A 1 3 ? 1.670 -4.638 -8.558 1.00 0.00 3 THR A O 16
ATOM 21828 N N . VAL A 1 4 ? 3.326 -3.261 -9.210 1.00 0.00 4 VAL A N 16
ATOM 21829 C CA . VAL A 1 4 ? 2.999 -3.360 -10.628 1.00 0.00 4 VAL A CA 16
ATOM 21830 C C . VAL A 1 4 ? 3.992 -4.256 -11.360 1.00 0.00 4 VAL A C 16
ATOM 21831 O O . VAL A 1 4 ? 5.160 -4.345 -10.981 1.00 0.00 4 VAL A O 16
ATOM 21844 N N . ARG A 1 5 ? 3.519 -4.918 -12.411 1.00 0.00 5 ARG A N 16
ATOM 21845 C CA . ARG A 1 5 ? 4.365 -5.808 -13.197 1.00 0.00 5 ARG A CA 16
ATOM 21846 C C . ARG A 1 5 ? 4.579 -5.254 -14.602 1.00 0.00 5 ARG A C 16
ATOM 21847 O O . ARG A 1 5 ? 3.710 -4.576 -15.152 1.00 0.00 5 ARG A O 16
ATOM 21868 N N . TYR A 1 6 ? 5.739 -5.548 -15.178 1.00 0.00 6 TYR A N 16
ATOM 21869 C CA . TYR A 1 6 ? 6.068 -5.078 -16.518 1.00 0.00 6 TYR A CA 16
ATOM 21870 C C . TYR A 1 6 ? 6.402 -6.247 -17.439 1.00 0.00 6 TYR A C 16
ATOM 21871 O O . TYR A 1 6 ? 7.286 -7.052 -17.144 1.00 0.00 6 TYR A O 16
ATOM 21889 N N . TYR A 1 7 ? 5.690 -6.333 -18.557 1.00 0.00 7 TYR A N 16
ATOM 21890 C CA . TYR A 1 7 ? 5.908 -7.404 -19.522 1.00 0.00 7 TYR A CA 16
ATOM 21891 C C . TYR A 1 7 ? 6.138 -6.839 -20.921 1.00 0.00 7 TYR A C 16
ATOM 21892 O O . TYR A 1 7 ? 6.972 -7.339 -21.675 1.00 0.00 7 TYR A O 16
ATOM 21910 N N . ALA A 1 8 ? 5.392 -5.793 -21.259 1.00 0.00 8 ALA A N 16
ATOM 21911 C CA . ALA A 1 8 ? 5.515 -5.157 -22.565 1.00 0.00 8 ALA A CA 16
ATOM 21912 C C . ALA A 1 8 ? 6.883 -4.505 -22.731 1.00 0.00 8 ALA A C 16
ATOM 21913 O O . ALA A 1 8 ? 7.842 -4.865 -22.047 1.00 0.00 8 ALA A O 16
ATOM 21920 N N . THR A 1 9 ? 6.968 -3.544 -23.645 1.00 0.00 9 THR A N 16
ATOM 21921 C CA . THR A 1 9 ? 8.220 -2.843 -23.903 1.00 0.00 9 THR A CA 16
ATOM 21922 C C . THR A 1 9 ? 8.698 -2.098 -22.663 1.00 0.00 9 THR A C 16
ATOM 21923 O O . THR A 1 9 ? 9.842 -1.643 -22.601 1.00 0.00 9 THR A O 16
ATOM 21934 N N . LEU A 1 10 ? 7.818 -1.976 -21.675 1.00 0.00 10 LEU A N 16
ATOM 21935 C CA . LEU A 1 10 ? 8.151 -1.285 -20.434 1.00 0.00 10 LEU A CA 16
ATOM 21936 C C . LEU A 1 10 ? 9.285 -1.997 -19.702 1.00 0.00 10 LEU A C 16
ATOM 21937 O O . LEU A 1 10 ? 10.106 -1.362 -19.041 1.00 0.00 10 LEU A O 16
ATOM 21953 N N . ARG A 1 11 ? 9.324 -3.320 -19.827 1.00 0.00 11 ARG A N 16
ATOM 21954 C CA . ARG A 1 11 ? 10.357 -4.118 -19.179 1.00 0.00 11 ARG A CA 16
ATOM 21955 C C . ARG A 1 11 ? 11.748 -3.611 -19.548 1.00 0.00 11 ARG A C 16
ATOM 21956 O O . ARG A 1 11 ? 12.518 -3.163 -18.699 1.00 0.00 11 ARG A O 16
ATOM 21977 N N . PRO A 1 12 ? 12.079 -3.684 -20.846 1.00 0.00 12 PRO A N 16
ATOM 21978 C CA . PRO A 1 12 ? 13.378 -3.237 -21.358 1.00 0.00 12 PRO A CA 16
ATOM 21979 C C . PRO A 1 12 ? 13.532 -1.721 -21.303 1.00 0.00 12 PRO A C 16
ATOM 21980 O O . PRO A 1 12 ? 14.612 -1.188 -21.560 1.00 0.00 12 PRO A O 16
ATOM 21991 N N . ILE A 1 13 ? 12.447 -1.032 -20.965 1.00 0.00 13 ILE A N 16
ATOM 21992 C CA . ILE A 1 13 ? 12.464 0.422 -20.875 1.00 0.00 13 ILE A CA 16
ATOM 21993 C C . ILE A 1 13 ? 12.965 0.883 -19.510 1.00 0.00 13 ILE A C 16
ATOM 21994 O O . ILE A 1 13 ? 13.799 1.784 -19.414 1.00 0.00 13 ILE A O 16
ATOM 22010 N N . THR A 1 14 ? 12.454 0.256 -18.455 1.00 0.00 14 THR A N 16
ATOM 22011 C CA . THR A 1 14 ? 12.849 0.600 -17.096 1.00 0.00 14 THR A CA 16
ATOM 22012 C C . THR A 1 14 ? 13.882 -0.385 -16.558 1.00 0.00 14 THR A C 16
ATOM 22013 O O . THR A 1 14 ? 14.465 -0.170 -15.495 1.00 0.00 14 THR A O 16
ATOM 22024 N N . LYS A 1 15 ? 14.104 -1.465 -17.299 1.00 0.00 15 LYS A N 16
ATOM 22025 C CA . LYS A 1 15 ? 15.069 -2.483 -16.898 1.00 0.00 15 LYS A CA 16
ATOM 22026 C C . LYS A 1 15 ? 14.639 -3.157 -15.599 1.00 0.00 15 LYS A C 16
ATOM 22027 O O . LYS A 1 15 ? 15.377 -3.156 -14.614 1.00 0.00 15 LYS A O 16
ATOM 22046 N N . LYS A 1 16 ? 13.442 -3.734 -15.605 1.00 0.00 16 LYS A N 16
ATOM 22047 C CA . LYS A 1 16 ? 12.915 -4.416 -14.429 1.00 0.00 16 LYS A CA 16
ATOM 22048 C C . LYS A 1 16 ? 11.744 -5.319 -14.802 1.00 0.00 16 LYS A C 16
ATOM 22049 O O . LYS A 1 16 ? 11.264 -5.293 -15.935 1.00 0.00 16 LYS A O 16
ATOM 22068 N N . LYS A 1 17 ? 11.287 -6.115 -13.842 1.00 0.00 17 LYS A N 16
ATOM 22069 C CA . LYS A 1 17 ? 10.170 -7.025 -14.068 1.00 0.00 17 LYS A CA 16
ATOM 22070 C C . LYS A 1 17 ? 8.995 -6.679 -13.159 1.00 0.00 17 LYS A C 16
ATOM 22071 O O . LYS A 1 17 ? 7.838 -6.885 -13.521 1.00 0.00 17 LYS A O 16
ATOM 22090 N N . GLU A 1 18 ? 9.301 -6.152 -11.977 1.00 0.00 18 GLU A N 16
ATOM 22091 C CA . GLU A 1 18 ? 8.269 -5.778 -11.018 1.00 0.00 18 GLU A CA 16
ATOM 22092 C C . GLU A 1 18 ? 8.761 -4.665 -10.096 1.00 0.00 18 GLU A C 16
ATOM 22093 O O . GLU A 1 18 ? 9.931 -4.631 -9.717 1.00 0.00 18 GLU A O 16
ATOM 22105 N N . GLU A 1 19 ? 7.857 -3.757 -9.741 1.00 0.00 19 GLU A N 16
ATOM 22106 C CA . GLU A 1 19 ? 8.199 -2.643 -8.865 1.00 0.00 19 GLU A CA 16
ATOM 22107 C C . GLU A 1 19 ? 6.984 -2.189 -8.062 1.00 0.00 19 GLU A C 16
ATOM 22108 O O . GLU A 1 19 ? 5.845 -2.513 -8.400 1.00 0.00 19 GLU A O 16
ATOM 22120 N N . THR A 1 20 ? 7.234 -1.436 -6.995 1.00 0.00 20 THR A N 16
ATOM 22121 C CA . THR A 1 20 ? 6.162 -0.939 -6.142 1.00 0.00 20 THR A CA 16
ATOM 22122 C C . THR A 1 20 ? 5.984 0.567 -6.304 1.00 0.00 20 THR A C 16
ATOM 22123 O O . THR A 1 20 ? 6.924 1.278 -6.660 1.00 0.00 20 THR A O 16
ATOM 22134 N N . PHE A 1 21 ? 4.774 1.047 -6.039 1.00 0.00 21 PHE A N 16
ATOM 22135 C CA . PHE A 1 21 ? 4.473 2.469 -6.155 1.00 0.00 21 PHE A CA 16
ATOM 22136 C C . PHE A 1 21 ? 3.598 2.936 -4.996 1.00 0.00 21 PHE A C 16
ATOM 22137 O O . PHE A 1 21 ? 2.993 2.126 -4.295 1.00 0.00 21 PHE A O 16
ATOM 22154 N N . ASN A 1 22 ? 3.538 4.250 -4.800 1.00 0.00 22 ASN A N 16
ATOM 22155 C CA . ASN A 1 22 ? 2.739 4.826 -3.725 1.00 0.00 22 ASN A CA 16
ATOM 22156 C C . ASN A 1 22 ? 2.109 6.145 -4.163 1.00 0.00 22 ASN A C 16
ATOM 22157 O O . ASN A 1 22 ? 2.745 6.956 -4.834 1.00 0.00 22 ASN A O 16
ATOM 22168 N N . GLY A 1 23 ? 0.854 6.353 -3.776 1.00 0.00 23 GLY A N 16
ATOM 22169 C CA . GLY A 1 23 ? 0.158 7.574 -4.137 1.00 0.00 23 GLY A CA 16
ATOM 22170 C C . GLY A 1 23 ? -0.943 7.337 -5.151 1.00 0.00 23 GLY A C 16
ATOM 22171 O O . GLY A 1 23 ? -1.878 8.131 -5.259 1.00 0.00 23 GLY A O 16
ATOM 22175 N N . ILE A 1 24 ? -0.833 6.242 -5.896 1.00 0.00 24 ILE A N 16
ATOM 22176 C CA . ILE A 1 24 ? -1.828 5.903 -6.906 1.00 0.00 24 ILE A CA 16
ATOM 22177 C C . ILE A 1 24 ? -2.922 5.015 -6.324 1.00 0.00 24 ILE A C 16
ATOM 22178 O O . ILE A 1 24 ? -2.640 3.977 -5.724 1.00 0.00 24 ILE A O 16
ATOM 22194 N N . SER A 1 25 ? -4.172 5.428 -6.507 1.00 0.00 25 SER A N 16
ATOM 22195 C CA . SER A 1 25 ? -5.310 4.670 -5.998 1.00 0.00 25 SER A CA 16
ATOM 22196 C C . SER A 1 25 ? -6.306 4.371 -7.115 1.00 0.00 25 SER A C 16
ATOM 22197 O O . SER A 1 25 ? -7.329 3.723 -6.893 1.00 0.00 25 SER A O 16
ATOM 22205 N N . LYS A 1 26 ? -5.999 4.848 -8.316 1.00 0.00 26 LYS A N 16
ATOM 22206 C CA . LYS A 1 26 ? -6.865 4.632 -9.469 1.00 0.00 26 LYS A CA 16
ATOM 22207 C C . LYS A 1 26 ? -6.043 4.314 -10.715 1.00 0.00 26 LYS A C 16
ATOM 22208 O O . LYS A 1 26 ? -4.855 4.630 -10.783 1.00 0.00 26 LYS A O 16
ATOM 22227 N N . ILE A 1 27 ? -6.684 3.689 -11.697 1.00 0.00 27 ILE A N 16
ATOM 22228 C CA . ILE A 1 27 ? -6.012 3.331 -12.940 1.00 0.00 27 ILE A CA 16
ATOM 22229 C C . ILE A 1 27 ? -5.637 4.574 -13.739 1.00 0.00 27 ILE A C 16
ATOM 22230 O O . ILE A 1 27 ? -4.549 4.653 -14.311 1.00 0.00 27 ILE A O 16
ATOM 22246 N N . SER A 1 28 ? -6.544 5.545 -13.774 1.00 0.00 28 SER A N 16
ATOM 22247 C CA . SER A 1 28 ? -6.310 6.785 -14.506 1.00 0.00 28 SER A CA 16
ATOM 22248 C C . SER A 1 28 ? -5.000 7.434 -14.068 1.00 0.00 28 SER A C 16
ATOM 22249 O O . SER A 1 28 ? -4.140 7.737 -14.894 1.00 0.00 28 SER A O 16
ATOM 22257 N N . GLU A 1 29 ? -4.859 7.645 -12.763 1.00 0.00 29 GLU A N 16
ATOM 22258 C CA . GLU A 1 29 ? -3.655 8.260 -12.216 1.00 0.00 29 GLU A CA 16
ATOM 22259 C C . GLU A 1 29 ? -2.439 7.365 -12.437 1.00 0.00 29 GLU A C 16
ATOM 22260 O O . GLU A 1 29 ? -1.314 7.849 -12.568 1.00 0.00 29 GLU A O 16
ATOM 22272 N N . LEU A 1 30 ? -2.673 6.058 -12.477 1.00 0.00 30 LEU A N 16
ATOM 22273 C CA . LEU A 1 30 ? -1.597 5.094 -12.681 1.00 0.00 30 LEU A CA 16
ATOM 22274 C C . LEU A 1 30 ? -0.980 5.253 -14.067 1.00 0.00 30 LEU A C 16
ATOM 22275 O O . LEU A 1 30 ? 0.240 5.353 -14.207 1.00 0.00 30 LEU A O 16
ATOM 22291 N N . LEU A 1 31 ? -1.829 5.277 -15.088 1.00 0.00 31 LEU A N 16
ATOM 22292 C CA . LEU A 1 31 ? -1.368 5.426 -16.464 1.00 0.00 31 LEU A CA 16
ATOM 22293 C C . LEU A 1 31 ? -0.634 6.750 -16.652 1.00 0.00 31 LEU A C 16
ATOM 22294 O O . LEU A 1 31 ? 0.329 6.834 -17.413 1.00 0.00 31 LEU A O 16
ATOM 22310 N N . GLU A 1 32 ? -1.095 7.781 -15.950 1.00 0.00 32 GLU A N 16
ATOM 22311 C CA . GLU A 1 32 ? -0.481 9.101 -16.040 1.00 0.00 32 GLU A CA 16
ATOM 22312 C C . GLU A 1 32 ? 0.856 9.129 -15.305 1.00 0.00 32 GLU A C 16
ATOM 22313 O O . GLU A 1 32 ? 1.869 9.561 -15.855 1.00 0.00 32 GLU A O 16
ATOM 22325 N N . ARG A 1 33 ? 0.850 8.666 -14.059 1.00 0.00 33 ARG A N 16
ATOM 22326 C CA . ARG A 1 33 ? 2.062 8.640 -13.248 1.00 0.00 33 ARG A CA 16
ATOM 22327 C C . ARG A 1 33 ? 3.162 7.841 -13.941 1.00 0.00 33 ARG A C 16
ATOM 22328 O O . ARG A 1 33 ? 4.289 8.316 -14.089 1.00 0.00 33 ARG A O 16
ATOM 22349 N N . LEU A 1 34 ? 2.829 6.627 -14.363 1.00 0.00 34 LEU A N 16
ATOM 22350 C CA . LEU A 1 34 ? 3.789 5.762 -15.040 1.00 0.00 34 LEU A CA 16
ATOM 22351 C C . LEU A 1 34 ? 4.379 6.456 -16.263 1.00 0.00 34 LEU A C 16
ATOM 22352 O O . LEU A 1 34 ? 5.598 6.513 -16.430 1.00 0.00 34 LEU A O 16
ATOM 22368 N N . LYS A 1 35 ? 3.508 6.985 -17.115 1.00 0.00 35 LYS A N 16
ATOM 22369 C CA . LYS A 1 35 ? 3.942 7.679 -18.322 1.00 0.00 35 LYS A CA 16
ATOM 22370 C C . LYS A 1 35 ? 4.934 8.787 -17.985 1.00 0.00 35 LYS A C 16
ATOM 22371 O O . LYS A 1 35 ? 5.870 9.048 -18.741 1.00 0.00 35 LYS A O 16
ATOM 22390 N N . VAL A 1 36 ? 4.725 9.436 -16.843 1.00 0.00 36 VAL A N 16
ATOM 22391 C CA . VAL A 1 36 ? 5.603 10.514 -16.405 1.00 0.00 36 VAL A CA 16
ATOM 22392 C C . VAL A 1 36 ? 6.926 9.967 -15.883 1.00 0.00 36 VAL A C 16
ATOM 22393 O O . VAL A 1 36 ? 7.996 10.351 -16.355 1.00 0.00 36 VAL A O 16
ATOM 22406 N N . GLU A 1 37 ? 6.846 9.068 -14.907 1.00 0.00 37 GLU A N 16
ATOM 22407 C CA . GLU A 1 37 ? 8.039 8.469 -14.321 1.00 0.00 37 GLU A CA 16
ATOM 22408 C C . GLU A 1 37 ? 8.948 7.896 -15.404 1.00 0.00 37 GLU A C 16
ATOM 22409 O O . GLU A 1 37 ? 10.148 8.170 -15.432 1.00 0.00 37 GLU A O 16
ATOM 22421 N N . TYR A 1 38 ? 8.368 7.098 -16.294 1.00 0.00 38 TYR A N 16
ATOM 22422 C CA . TYR A 1 38 ? 9.125 6.483 -17.378 1.00 0.00 38 TYR A CA 16
ATOM 22423 C C . TYR A 1 38 ? 9.509 7.519 -18.430 1.00 0.00 38 TYR A C 16
ATOM 22424 O O . TYR A 1 38 ? 10.480 7.344 -19.165 1.00 0.00 38 TYR A O 16
ATOM 22442 N N . GLY A 1 39 ? 8.738 8.601 -18.496 1.00 0.00 39 GLY A N 16
ATOM 22443 C CA . GLY A 1 39 ? 9.013 9.650 -19.460 1.00 0.00 39 GLY A CA 16
ATOM 22444 C C . GLY A 1 39 ? 8.327 9.410 -20.790 1.00 0.00 39 GLY A C 16
ATOM 22445 O O . GLY A 1 39 ? 7.501 8.505 -20.915 1.00 0.00 39 GLY A O 16
ATOM 22449 N N . SER A 1 40 ? 8.668 10.222 -21.785 1.00 0.00 40 SER A N 16
ATOM 22450 C CA . SER A 1 40 ? 8.074 10.097 -23.111 1.00 0.00 40 SER A CA 16
ATOM 22451 C C . SER A 1 40 ? 8.568 8.833 -23.810 1.00 0.00 40 SER A C 16
ATOM 22452 O O . SER A 1 40 ? 7.856 8.243 -24.621 1.00 0.00 40 SER A O 16
ATOM 22460 N N . GLU A 1 41 ? 9.791 8.426 -23.487 1.00 0.00 41 GLU A N 16
ATOM 22461 C CA . GLU A 1 41 ? 10.380 7.233 -24.084 1.00 0.00 41 GLU A CA 16
ATOM 22462 C C . GLU A 1 41 ? 9.420 6.051 -23.999 1.00 0.00 41 GLU A C 16
ATOM 22463 O O . GLU A 1 41 ? 9.302 5.263 -24.938 1.00 0.00 41 GLU A O 16
ATOM 22475 N N . PHE A 1 42 ? 8.735 5.933 -22.867 1.00 0.00 42 PHE A N 16
ATOM 22476 C CA . PHE A 1 42 ? 7.785 4.846 -22.657 1.00 0.00 42 PHE A CA 16
ATOM 22477 C C . PHE A 1 42 ? 6.532 5.047 -23.505 1.00 0.00 42 PHE A C 16
ATOM 22478 O O . PHE A 1 42 ? 6.032 4.110 -24.128 1.00 0.00 42 PHE A O 16
ATOM 22495 N N . THR A 1 43 ? 6.029 6.277 -23.524 1.00 0.00 43 THR A N 16
ATOM 22496 C CA . THR A 1 43 ? 4.834 6.603 -24.293 1.00 0.00 43 THR A CA 16
ATOM 22497 C C . THR A 1 43 ? 5.052 6.349 -25.780 1.00 0.00 43 THR A C 16
ATOM 22498 O O . THR A 1 43 ? 4.202 5.764 -26.452 1.00 0.00 43 THR A O 16
ATOM 22509 N N . LYS A 1 44 ? 6.196 6.793 -26.290 1.00 0.00 44 LYS A N 16
ATOM 22510 C CA . LYS A 1 44 ? 6.527 6.613 -27.698 1.00 0.00 44 LYS A CA 16
ATOM 22511 C C . LYS A 1 44 ? 6.827 5.149 -28.004 1.00 0.00 44 LYS A C 16
ATOM 22512 O O . LYS A 1 44 ? 6.393 4.618 -29.026 1.00 0.00 44 LYS A O 16
ATOM 22531 N N . GLN A 1 45 ? 7.568 4.502 -27.110 1.00 0.00 45 GLN A N 16
ATOM 22532 C CA . GLN A 1 45 ? 7.924 3.099 -27.286 1.00 0.00 45 GLN A CA 16
ATOM 22533 C C . GLN A 1 45 ? 6.676 2.222 -27.327 1.00 0.00 45 GLN A C 16
ATOM 22534 O O . GLN A 1 45 ? 6.711 1.101 -27.832 1.00 0.00 45 GLN A O 16
ATOM 22548 N N . MET A 1 46 ? 5.576 2.742 -26.792 1.00 0.00 46 MET A N 16
ATOM 22549 C CA . MET A 1 46 ? 4.317 2.006 -26.769 1.00 0.00 46 MET A CA 16
ATOM 22550 C C . MET A 1 46 ? 3.380 2.497 -27.867 1.00 0.00 46 MET A C 16
ATOM 22551 O O . MET A 1 46 ? 2.604 1.722 -28.427 1.00 0.00 46 MET A O 16
ATOM 22565 N N . TYR A 1 47 ? 3.457 3.788 -28.171 1.00 0.00 47 TYR A N 16
ATOM 22566 C CA . TYR A 1 47 ? 2.614 4.383 -29.200 1.00 0.00 47 TYR A CA 16
ATOM 22567 C C . TYR A 1 47 ? 3.105 4.002 -30.594 1.00 0.00 47 TYR A C 16
ATOM 22568 O O . TYR A 1 47 ? 4.111 4.524 -31.074 1.00 0.00 47 TYR A O 16
ATOM 22586 N N . ASP A 1 48 ? 2.386 3.089 -31.238 1.00 0.00 48 ASP A N 16
ATOM 22587 C CA . ASP A 1 48 ? 2.746 2.639 -32.577 1.00 0.00 48 ASP A CA 16
ATOM 22588 C C . ASP A 1 48 ? 1.630 2.944 -33.572 1.00 0.00 48 ASP A C 16
ATOM 22589 O O . ASP A 1 48 ? 0.735 2.128 -33.786 1.00 0.00 48 ASP A O 16
ATOM 22598 N N . GLY A 1 49 ? 1.690 4.127 -34.176 1.00 0.00 49 GLY A N 16
ATOM 22599 C CA . GLY A 1 49 ? 0.678 4.520 -35.139 1.00 0.00 49 GLY A CA 16
ATOM 22600 C C . GLY A 1 49 ? -0.040 5.793 -34.739 1.00 0.00 49 GLY A C 16
ATOM 22601 O O . GLY A 1 49 ? 0.301 6.879 -35.205 1.00 0.00 49 GLY A O 16
ATOM 22605 N N . ASN A 1 50 ? -1.040 5.659 -33.873 1.00 0.00 50 ASN A N 16
ATOM 22606 C CA . ASN A 1 50 ? -1.810 6.808 -33.412 1.00 0.00 50 ASN A CA 16
ATOM 22607 C C . ASN A 1 50 ? -2.298 6.598 -31.982 1.00 0.00 50 ASN A C 16
ATOM 22608 O O . ASN A 1 50 ? -2.151 7.474 -31.130 1.00 0.00 50 ASN A O 16
ATOM 22619 N N . ASN A 1 51 ? -2.877 5.430 -31.726 1.00 0.00 51 ASN A N 16
ATOM 22620 C CA . ASN A 1 51 ? -3.386 5.104 -30.398 1.00 0.00 51 ASN A CA 16
ATOM 22621 C C . ASN A 1 51 ? -2.606 3.944 -29.787 1.00 0.00 51 ASN A C 16
ATOM 22622 O O . ASN A 1 51 ? -1.910 3.210 -30.490 1.00 0.00 51 ASN A O 16
ATOM 22633 N N . LEU A 1 52 ? -2.728 3.783 -28.474 1.00 0.00 52 LEU A N 16
ATOM 22634 C CA . LEU A 1 52 ? -2.035 2.712 -27.766 1.00 0.00 52 LEU A CA 16
ATOM 22635 C C . LEU A 1 52 ? -2.850 2.236 -26.567 1.00 0.00 52 LEU A C 16
ATOM 22636 O O . LEU A 1 52 ? -3.234 1.069 -26.489 1.00 0.00 52 LEU A O 16
ATOM 22652 N N . PHE A 1 53 ? -3.111 3.147 -25.636 1.00 0.00 53 PHE A N 16
ATOM 22653 C CA . PHE A 1 53 ? -3.881 2.821 -24.442 1.00 0.00 53 PHE A CA 16
ATOM 22654 C C . PHE A 1 53 ? -5.226 2.203 -24.814 1.00 0.00 53 PHE A C 16
ATOM 22655 O O . PHE A 1 53 ? -5.773 1.386 -24.073 1.00 0.00 53 PHE A O 16
ATOM 22672 N N . LYS A 1 54 ? -5.754 2.601 -25.966 1.00 0.00 54 LYS A N 16
ATOM 22673 C CA . LYS A 1 54 ? -7.034 2.087 -26.439 1.00 0.00 54 LYS A CA 16
ATOM 22674 C C . LYS A 1 54 ? -6.962 0.583 -26.679 1.00 0.00 54 LYS A C 16
ATOM 22675 O O . LYS A 1 54 ? -7.981 -0.106 -26.668 1.00 0.00 54 LYS A O 16
ATOM 22694 N N . ASN A 1 55 ? -5.751 0.080 -26.895 1.00 0.00 55 ASN A N 16
ATOM 22695 C CA . ASN A 1 55 ? -5.547 -1.344 -27.136 1.00 0.00 55 ASN A CA 16
ATOM 22696 C C . ASN A 1 55 ? -4.782 -1.987 -25.983 1.00 0.00 55 ASN A C 16
ATOM 22697 O O . ASN A 1 55 ? -4.809 -3.205 -25.810 1.00 0.00 55 ASN A O 16
ATOM 22708 N N . VAL A 1 56 ? -4.101 -1.159 -25.197 1.00 0.00 56 VAL A N 16
ATOM 22709 C CA . VAL A 1 56 ? -3.330 -1.646 -24.060 1.00 0.00 56 VAL A CA 16
ATOM 22710 C C . VAL A 1 56 ? -4.165 -2.576 -23.187 1.00 0.00 56 VAL A C 16
ATOM 22711 O O . VAL A 1 56 ? -5.383 -2.423 -23.087 1.00 0.00 56 VAL A O 16
ATOM 22724 N N . ILE A 1 57 ? -3.503 -3.541 -22.558 1.00 0.00 57 ILE A N 16
ATOM 22725 C CA . ILE A 1 57 ? -4.185 -4.496 -21.693 1.00 0.00 57 ILE A CA 16
ATOM 22726 C C . ILE A 1 57 ? -3.640 -4.434 -20.270 1.00 0.00 57 ILE A C 16
ATOM 22727 O O . ILE A 1 57 ? -2.509 -4.845 -20.008 1.00 0.00 57 ILE A O 16
ATOM 22743 N N . ILE A 1 58 ? -4.453 -3.918 -19.353 1.00 0.00 58 ILE A N 16
ATOM 22744 C CA . ILE A 1 58 ? -4.054 -3.806 -17.956 1.00 0.00 58 ILE A CA 16
ATOM 22745 C C . ILE A 1 58 ? -5.004 -4.579 -17.048 1.00 0.00 58 ILE A C 16
ATOM 22746 O O . ILE A 1 58 ? -6.224 -4.517 -17.211 1.00 0.00 58 ILE A O 16
ATOM 22762 N N . LEU A 1 59 ? -4.439 -5.306 -16.091 1.00 0.00 59 LEU A N 16
ATOM 22763 C CA . LEU A 1 59 ? -5.236 -6.091 -15.155 1.00 0.00 59 LEU A CA 16
ATOM 22764 C C . LEU A 1 59 ? -5.145 -5.514 -13.745 1.00 0.00 59 LEU A C 16
ATOM 22765 O O . LEU A 1 59 ? -4.056 -5.381 -13.187 1.00 0.00 59 LEU A O 16
ATOM 22781 N N . VAL A 1 60 ? -6.296 -5.176 -13.174 1.00 0.00 60 VAL A N 16
ATOM 22782 C CA . VAL A 1 60 ? -6.347 -4.617 -11.828 1.00 0.00 60 VAL A CA 16
ATOM 22783 C C . VAL A 1 60 ? -6.628 -5.701 -10.794 1.00 0.00 60 VAL A C 16
ATOM 22784 O O . VAL A 1 60 ? -7.576 -6.473 -10.930 1.00 0.00 60 VAL A O 16
ATOM 22797 N N . ASN A 1 61 ? -5.796 -5.752 -9.758 1.00 0.00 61 ASN A N 16
ATOM 22798 C CA . ASN A 1 61 ? -5.955 -6.742 -8.698 1.00 0.00 61 ASN A CA 16
ATOM 22799 C C . ASN A 1 61 ? -6.331 -8.102 -9.277 1.00 0.00 61 ASN A C 16
ATOM 22800 O O . ASN A 1 61 ? -7.157 -8.820 -8.716 1.00 0.00 61 ASN A O 16
ATOM 22811 N N . GLY A 1 62 ? -5.718 -8.450 -10.405 1.00 0.00 62 GLY A N 16
ATOM 22812 C CA . GLY A 1 62 ? -6.001 -9.723 -11.041 1.00 0.00 62 GLY A CA 16
ATOM 22813 C C . GLY A 1 62 ? -7.389 -9.772 -11.648 1.00 0.00 62 GLY A C 16
ATOM 22814 O O . GLY A 1 62 ? -8.209 -10.610 -11.272 1.00 0.00 62 GLY A O 16
ATOM 22818 N N . ASN A 1 63 ? -7.655 -8.871 -12.587 1.00 0.00 63 ASN A N 16
ATOM 22819 C CA . ASN A 1 63 ? -8.955 -8.813 -13.246 1.00 0.00 63 ASN A CA 16
ATOM 22820 C C . ASN A 1 63 ? -8.991 -7.692 -14.280 1.00 0.00 63 ASN A C 16
ATOM 22821 O O . ASN A 1 63 ? -8.447 -6.611 -14.059 1.00 0.00 63 ASN A O 16
ATOM 22832 N N . ASN A 1 64 ? -9.637 -7.959 -15.411 1.00 0.00 64 ASN A N 16
ATOM 22833 C CA . ASN A 1 64 ? -9.745 -6.973 -16.480 1.00 0.00 64 ASN A CA 16
ATOM 22834 C C . ASN A 1 64 ? -10.586 -5.779 -16.037 1.00 0.00 64 ASN A C 16
ATOM 22835 O O . ASN A 1 64 ? -11.662 -5.945 -15.461 1.00 0.00 64 ASN A O 16
ATOM 22846 N N . ILE A 1 65 ? -10.088 -4.578 -16.310 1.00 0.00 65 ILE A N 16
ATOM 22847 C CA . ILE A 1 65 ? -10.794 -3.358 -15.941 1.00 0.00 65 ILE A CA 16
ATOM 22848 C C . ILE A 1 65 ? -11.970 -3.098 -16.877 1.00 0.00 65 ILE A C 16
ATOM 22849 O O . ILE A 1 65 ? -12.981 -2.521 -16.477 1.00 0.00 65 ILE A O 16
ATOM 22865 N N . THR A 1 66 ? -11.831 -3.531 -18.126 1.00 0.00 66 THR A N 16
ATOM 22866 C CA . THR A 1 66 ? -12.881 -3.346 -19.120 1.00 0.00 66 THR A CA 16
ATOM 22867 C C . THR A 1 66 ? -14.201 -3.939 -18.642 1.00 0.00 66 THR A C 16
ATOM 22868 O O . THR A 1 66 ? -15.274 -3.512 -19.066 1.00 0.00 66 THR A O 16
ATOM 22879 N N . SER A 1 67 ? -14.114 -4.926 -17.756 1.00 0.00 67 SER A N 16
ATOM 22880 C CA . SER A 1 67 ? -15.303 -5.581 -17.222 1.00 0.00 67 SER A CA 16
ATOM 22881 C C . SER A 1 67 ? -16.032 -4.667 -16.241 1.00 0.00 67 SER A C 16
ATOM 22882 O O . SER A 1 67 ? -17.126 -4.984 -15.777 1.00 0.00 67 SER A O 16
ATOM 22890 N N . MET A 1 68 ? -15.415 -3.531 -15.931 1.00 0.00 68 MET A N 16
ATOM 22891 C CA . MET A 1 68 ? -16.005 -2.570 -15.006 1.00 0.00 68 MET A CA 16
ATOM 22892 C C . MET A 1 68 ? -15.904 -1.152 -15.559 1.00 0.00 68 MET A C 16
ATOM 22893 O O . MET A 1 68 ? -16.866 -0.622 -16.116 1.00 0.00 68 MET A O 16
ATOM 22907 N N . LYS A 1 69 ? -14.735 -0.542 -15.400 1.00 0.00 69 LYS A N 16
ATOM 22908 C CA . LYS A 1 69 ? -14.507 0.815 -15.884 1.00 0.00 69 LYS A CA 16
ATOM 22909 C C . LYS A 1 69 ? -13.248 0.883 -16.741 1.00 0.00 69 LYS A C 16
ATOM 22910 O O . LYS A 1 69 ? -12.498 -0.088 -16.838 1.00 0.00 69 LYS A O 16
ATOM 22929 N N . GLY A 1 70 ? -13.020 2.037 -17.361 1.00 0.00 70 GLY A N 16
ATOM 22930 C CA . GLY A 1 70 ? -11.850 2.210 -18.201 1.00 0.00 70 GLY A CA 16
ATOM 22931 C C . GLY A 1 70 ? -10.748 2.986 -17.507 1.00 0.00 70 GLY A C 16
ATOM 22932 O O . GLY A 1 70 ? -9.681 2.442 -17.219 1.00 0.00 70 GLY A O 16
ATOM 22936 N N . LEU A 1 71 ? -11.004 4.262 -17.239 1.00 0.00 71 LEU A N 16
ATOM 22937 C CA . LEU A 1 71 ? -10.024 5.116 -16.576 1.00 0.00 71 LEU A CA 16
ATOM 22938 C C . LEU A 1 71 ? -10.425 5.381 -15.129 1.00 0.00 71 LEU A C 16
ATOM 22939 O O . LEU A 1 71 ? -9.589 5.739 -14.298 1.00 0.00 71 LEU A O 16
ATOM 22955 N N . ASP A 1 72 ? -11.707 5.202 -14.833 1.00 0.00 72 ASP A N 16
ATOM 22956 C CA . ASP A 1 72 ? -12.218 5.419 -13.484 1.00 0.00 72 ASP A CA 16
ATOM 22957 C C . ASP A 1 72 ? -12.125 4.141 -12.656 1.00 0.00 72 ASP A C 16
ATOM 22958 O O . ASP A 1 72 ? -12.669 4.062 -11.554 1.00 0.00 72 ASP A O 16
ATOM 22967 N N . THR A 1 73 ? -11.434 3.142 -13.194 1.00 0.00 73 THR A N 16
ATOM 22968 C CA . THR A 1 73 ? -11.271 1.867 -12.507 1.00 0.00 73 THR A CA 16
ATOM 22969 C C . THR A 1 73 ? -10.405 2.021 -11.262 1.00 0.00 73 THR A C 16
ATOM 22970 O O . THR A 1 73 ? -9.379 2.699 -11.289 1.00 0.00 73 THR A O 16
ATOM 22981 N N . GLU A 1 74 ? -10.825 1.385 -10.172 1.00 0.00 74 GLU A N 16
ATOM 22982 C CA . GLU A 1 74 ? -10.086 1.452 -8.917 1.00 0.00 74 GLU A CA 16
ATOM 22983 C C . GLU A 1 74 ? -9.394 0.124 -8.621 1.00 0.00 74 GLU A C 16
ATOM 22984 O O . GLU A 1 74 ? -9.695 -0.896 -9.242 1.00 0.00 74 GLU A O 16
ATOM 22996 N N . ILE A 1 75 ? -8.467 0.146 -7.670 1.00 0.00 75 ILE A N 16
ATOM 22997 C CA . ILE A 1 75 ? -7.733 -1.055 -7.292 1.00 0.00 75 ILE A CA 16
ATOM 22998 C C . ILE A 1 75 ? -8.198 -1.580 -5.937 1.00 0.00 75 ILE A C 16
ATOM 22999 O O . ILE A 1 75 ? -8.661 -0.817 -5.089 1.00 0.00 75 ILE A O 16
ATOM 23015 N N . LYS A 1 76 ? -8.071 -2.888 -5.740 1.00 0.00 76 LYS A N 16
ATOM 23016 C CA . LYS A 1 76 ? -8.476 -3.516 -4.488 1.00 0.00 76 LYS A CA 16
ATOM 23017 C C . LYS A 1 76 ? -7.381 -3.382 -3.434 1.00 0.00 76 LYS A C 16
ATOM 23018 O O . LYS A 1 76 ? -6.285 -2.901 -3.722 1.00 0.00 76 LYS A O 16
ATOM 23037 N N . ASP A 1 77 ? -7.685 -3.813 -2.215 1.00 0.00 77 ASP A N 16
ATOM 23038 C CA . ASP A 1 77 ? -6.725 -3.744 -1.119 1.00 0.00 77 ASP A CA 16
ATOM 23039 C C . ASP A 1 77 ? -5.415 -4.428 -1.499 1.00 0.00 77 ASP A C 16
ATOM 23040 O O . ASP A 1 77 ? -4.353 -4.088 -0.978 1.00 0.00 77 ASP A O 16
ATOM 23049 N N . ASP A 1 78 ? -5.500 -5.392 -2.408 1.00 0.00 78 ASP A N 16
ATOM 23050 C CA . ASP A 1 78 ? -4.322 -6.124 -2.859 1.00 0.00 78 ASP A CA 16
ATOM 23051 C C . ASP A 1 78 ? -3.290 -5.175 -3.462 1.00 0.00 78 ASP A C 16
ATOM 23052 O O . ASP A 1 78 ? -2.097 -5.279 -3.179 1.00 0.00 78 ASP A O 16
ATOM 23061 N N . ASP A 1 79 ? -3.759 -4.253 -4.295 1.00 0.00 79 ASP A N 16
ATOM 23062 C CA . ASP A 1 79 ? -2.878 -3.286 -4.939 1.00 0.00 79 ASP A CA 16
ATOM 23063 C C . ASP A 1 79 ? -1.886 -3.985 -5.863 1.00 0.00 79 ASP A C 16
ATOM 23064 O O . ASP A 1 79 ? -0.709 -4.132 -5.532 1.00 0.00 79 ASP A O 16
ATOM 23073 N N . LYS A 1 80 ? -2.369 -4.416 -7.024 1.00 0.00 80 LYS A N 16
ATOM 23074 C CA . LYS A 1 80 ? -1.526 -5.100 -7.997 1.00 0.00 80 LYS A CA 16
ATOM 23075 C C . LYS A 1 80 ? -1.986 -4.803 -9.420 1.00 0.00 80 LYS A C 16
ATOM 23076 O O . LYS A 1 80 ? -3.146 -5.029 -9.767 1.00 0.00 80 LYS A O 16
ATOM 23095 N N . ILE A 1 81 ? -1.071 -4.296 -10.240 1.00 0.00 81 ILE A N 16
ATOM 23096 C CA . ILE A 1 81 ? -1.384 -3.971 -11.626 1.00 0.00 81 ILE A CA 16
ATOM 23097 C C . ILE A 1 81 ? -0.433 -4.679 -12.585 1.00 0.00 81 ILE A C 16
ATOM 23098 O O . ILE A 1 81 ? 0.765 -4.784 -12.322 1.00 0.00 81 ILE A O 16
ATOM 23114 N N . ASP A 1 82 ? -0.974 -5.160 -13.698 1.00 0.00 82 ASP A N 16
ATOM 23115 C CA . ASP A 1 82 ? -0.173 -5.855 -14.699 1.00 0.00 82 ASP A CA 16
ATOM 23116 C C . ASP A 1 82 ? -0.205 -5.114 -16.032 1.00 0.00 82 ASP A C 16
ATOM 23117 O O . ASP A 1 82 ? -1.270 -4.715 -16.507 1.00 0.00 82 ASP A O 16
ATOM 23126 N N . LEU A 1 83 ? 0.967 -4.932 -16.630 1.00 0.00 83 LEU A N 16
ATOM 23127 C CA . LEU A 1 83 ? 1.073 -4.237 -17.908 1.00 0.00 83 LEU A CA 16
ATOM 23128 C C . LEU A 1 83 ? 1.527 -5.189 -19.010 1.00 0.00 83 LEU A C 16
ATOM 23129 O O . LEU A 1 83 ? 2.649 -5.696 -18.983 1.00 0.00 83 LEU A O 16
ATOM 23145 N N . PHE A 1 84 ? 0.649 -5.427 -19.979 1.00 0.00 84 PHE A N 16
ATOM 23146 C CA . PHE A 1 84 ? 0.960 -6.318 -21.091 1.00 0.00 84 PHE A CA 16
ATOM 23147 C C . PHE A 1 84 ? 0.890 -5.573 -22.420 1.00 0.00 84 PHE A C 16
ATOM 23148 O O . PHE A 1 84 ? 0.102 -4.644 -22.599 1.00 0.00 84 PHE A O 16
ATOM 23165 N N . PRO A 1 85 ? 1.733 -5.988 -23.377 1.00 0.00 85 PRO A N 16
ATOM 23166 C CA . PRO A 1 85 ? 1.786 -5.375 -24.707 1.00 0.00 85 PRO A CA 16
ATOM 23167 C C . PRO A 1 85 ? 0.543 -5.678 -25.535 1.00 0.00 85 PRO A C 16
ATOM 23168 O O . PRO A 1 85 ? 0.166 -6.834 -25.733 1.00 0.00 85 PRO A O 16
ATOM 23179 N N . PRO A 1 86 ? -0.111 -4.618 -26.033 1.00 0.00 86 PRO A N 16
ATOM 23180 C CA . PRO A 1 86 ? -1.322 -4.746 -26.849 1.00 0.00 86 PRO A CA 16
ATOM 23181 C C . PRO A 1 86 ? -1.033 -5.337 -28.225 1.00 0.00 86 PRO A C 16
ATOM 23182 O O . PRO A 1 86 ? 0.106 -5.323 -28.692 1.00 0.00 86 PRO A O 16
ATOM 23193 N N . VAL A 1 87 ? -2.073 -5.857 -28.870 1.00 0.00 87 VAL A N 16
ATOM 23194 C CA . VAL A 1 87 ? -1.931 -6.452 -30.194 1.00 0.00 87 VAL A CA 16
ATOM 23195 C C . VAL A 1 87 ? -1.298 -5.470 -31.173 1.00 0.00 87 VAL A C 16
ATOM 23196 O O . VAL A 1 87 ? -1.648 -4.290 -31.198 1.00 0.00 87 VAL A O 16
ATOM 23209 N N . ALA A 1 88 ? -0.364 -5.965 -31.979 1.00 0.00 88 ALA A N 16
ATOM 23210 C CA . ALA A 1 88 ? 0.316 -5.132 -32.962 1.00 0.00 88 ALA A CA 16
ATOM 23211 C C . ALA A 1 88 ? 0.933 -3.901 -32.306 1.00 0.00 88 ALA A C 16
ATOM 23212 O O . ALA A 1 88 ? 0.985 -2.827 -32.905 1.00 0.00 88 ALA A O 16
ATOM 23219 N N . GLY A 1 89 ? 1.398 -4.065 -31.072 1.00 0.00 89 GLY A N 16
ATOM 23220 C CA . GLY A 1 89 ? 2.004 -2.958 -30.355 1.00 0.00 89 GLY A CA 16
ATOM 23221 C C . GLY A 1 89 ? 3.511 -2.920 -30.514 1.00 0.00 89 GLY A C 16
ATOM 23222 O O . GLY A 1 89 ? 4.026 -2.388 -31.497 1.00 0.00 89 GLY A O 16
ATOM 23226 N N . GLY A 1 90 ? 4.222 -3.484 -29.542 1.00 0.00 90 GLY A N 16
ATOM 23227 C CA . GLY A 1 90 ? 5.672 -3.500 -29.597 1.00 0.00 90 GLY A CA 16
ATOM 23228 C C . GLY A 1 90 ? 6.206 -4.594 -30.499 1.00 0.00 90 GLY A C 16
ATOM 23229 O O . GLY A 1 90 ? 6.989 -5.440 -30.065 1.00 0.00 90 GLY A O 16
ATOM 23233 N N . MET A 1 1 ? 1.373 0.670 -0.415 1.00 0.00 1 MET A N 17
ATOM 23234 C CA . MET A 1 1 ? 1.935 0.816 -1.752 1.00 0.00 1 MET A CA 17
ATOM 23235 C C . MET A 1 1 ? 1.308 -0.185 -2.718 1.00 0.00 1 MET A C 17
ATOM 23236 O O . MET A 1 1 ? 0.584 -1.091 -2.305 1.00 0.00 1 MET A O 17
ATOM 23250 N N . VAL A 1 2 ? 1.590 -0.015 -4.006 1.00 0.00 2 VAL A N 17
ATOM 23251 C CA . VAL A 1 2 ? 1.054 -0.903 -5.030 1.00 0.00 2 VAL A CA 17
ATOM 23252 C C . VAL A 1 2 ? 2.175 -1.575 -5.815 1.00 0.00 2 VAL A C 17
ATOM 23253 O O . VAL A 1 2 ? 3.122 -0.921 -6.252 1.00 0.00 2 VAL A O 17
ATOM 23266 N N . THR A 1 3 ? 2.060 -2.888 -5.993 1.00 0.00 3 THR A N 17
ATOM 23267 C CA . THR A 1 3 ? 3.064 -3.650 -6.726 1.00 0.00 3 THR A CA 17
ATOM 23268 C C . THR A 1 3 ? 2.643 -3.861 -8.176 1.00 0.00 3 THR A C 17
ATOM 23269 O O . THR A 1 3 ? 1.662 -4.550 -8.455 1.00 0.00 3 THR A O 17
ATOM 23280 N N . VAL A 1 4 ? 3.392 -3.263 -9.098 1.00 0.00 4 VAL A N 17
ATOM 23281 C CA . VAL A 1 4 ? 3.098 -3.387 -10.520 1.00 0.00 4 VAL A CA 17
ATOM 23282 C C . VAL A 1 4 ? 4.084 -4.326 -11.206 1.00 0.00 4 VAL A C 17
ATOM 23283 O O . VAL A 1 4 ? 5.247 -4.414 -10.813 1.00 0.00 4 VAL A O 17
ATOM 23296 N N . ARG A 1 5 ? 3.611 -5.025 -12.232 1.00 0.00 5 ARG A N 17
ATOM 23297 C CA . ARG A 1 5 ? 4.451 -5.959 -12.972 1.00 0.00 5 ARG A CA 17
ATOM 23298 C C . ARG A 1 5 ? 4.694 -5.462 -14.394 1.00 0.00 5 ARG A C 17
ATOM 23299 O O . ARG A 1 5 ? 3.864 -4.754 -14.966 1.00 0.00 5 ARG A O 17
ATOM 23320 N N . TYR A 1 6 ? 5.837 -5.836 -14.959 1.00 0.00 6 TYR A N 17
ATOM 23321 C CA . TYR A 1 6 ? 6.191 -5.425 -16.312 1.00 0.00 6 TYR A CA 17
ATOM 23322 C C . TYR A 1 6 ? 6.404 -6.639 -17.211 1.00 0.00 6 TYR A C 17
ATOM 23323 O O . TYR A 1 6 ? 7.237 -7.500 -16.924 1.00 0.00 6 TYR A O 17
ATOM 23341 N N . TYR A 1 7 ? 5.647 -6.701 -18.301 1.00 0.00 7 TYR A N 17
ATOM 23342 C CA . TYR A 1 7 ? 5.751 -7.809 -19.242 1.00 0.00 7 TYR A CA 17
ATOM 23343 C C . TYR A 1 7 ? 5.966 -7.299 -20.664 1.00 0.00 7 TYR A C 17
ATOM 23344 O O . TYR A 1 7 ? 6.707 -7.896 -21.444 1.00 0.00 7 TYR A O 17
ATOM 23362 N N . ALA A 1 8 ? 5.313 -6.189 -20.992 1.00 0.00 8 ALA A N 17
ATOM 23363 C CA . ALA A 1 8 ? 5.434 -5.595 -22.318 1.00 0.00 8 ALA A CA 17
ATOM 23364 C C . ALA A 1 8 ? 6.825 -5.008 -22.531 1.00 0.00 8 ALA A C 17
ATOM 23365 O O . ALA A 1 8 ? 7.786 -5.406 -21.873 1.00 0.00 8 ALA A O 17
ATOM 23372 N N . THR A 1 9 ? 6.926 -4.059 -23.457 1.00 0.00 9 THR A N 17
ATOM 23373 C CA . THR A 1 9 ? 8.200 -3.418 -23.758 1.00 0.00 9 THR A CA 17
ATOM 23374 C C . THR A 1 9 ? 8.699 -2.603 -22.572 1.00 0.00 9 THR A C 17
ATOM 23375 O O . THR A 1 9 ? 9.830 -2.114 -22.573 1.00 0.00 9 THR A O 17
ATOM 23386 N N . LEU A 1 10 ? 7.852 -2.460 -21.559 1.00 0.00 10 LEU A N 17
ATOM 23387 C CA . LEU A 1 10 ? 8.208 -1.703 -20.364 1.00 0.00 10 LEU A CA 17
ATOM 23388 C C . LEU A 1 10 ? 9.331 -2.394 -19.597 1.00 0.00 10 LEU A C 17
ATOM 23389 O O . LEU A 1 10 ? 10.153 -1.739 -18.956 1.00 0.00 10 LEU A O 17
ATOM 23405 N N . ARG A 1 11 ? 9.361 -3.721 -19.669 1.00 0.00 11 ARG A N 17
ATOM 23406 C CA . ARG A 1 11 ? 10.384 -4.500 -18.982 1.00 0.00 11 ARG A CA 17
ATOM 23407 C C . ARG A 1 11 ? 11.780 -3.992 -19.331 1.00 0.00 11 ARG A C 17
ATOM 23408 O O . ARG A 1 11 ? 12.534 -3.537 -18.471 1.00 0.00 11 ARG A O 17
ATOM 23429 N N . PRO A 1 12 ? 12.134 -4.071 -20.622 1.00 0.00 12 PRO A N 17
ATOM 23430 C CA . PRO A 1 12 ? 13.440 -3.623 -21.114 1.00 0.00 12 PRO A CA 17
ATOM 23431 C C . PRO A 1 12 ? 13.590 -2.107 -21.064 1.00 0.00 12 PRO A C 17
ATOM 23432 O O . PRO A 1 12 ? 14.677 -1.573 -21.291 1.00 0.00 12 PRO A O 17
ATOM 23443 N N . ILE A 1 13 ? 12.494 -1.418 -20.765 1.00 0.00 13 ILE A N 17
ATOM 23444 C CA . ILE A 1 13 ? 12.505 0.037 -20.684 1.00 0.00 13 ILE A CA 17
ATOM 23445 C C . ILE A 1 13 ? 12.840 0.507 -19.272 1.00 0.00 13 ILE A C 17
ATOM 23446 O O . ILE A 1 13 ? 13.430 1.571 -19.083 1.00 0.00 13 ILE A O 17
ATOM 23462 N N . THR A 1 14 ? 12.461 -0.296 -18.282 1.00 0.00 14 THR A N 17
ATOM 23463 C CA . THR A 1 14 ? 12.721 0.037 -16.887 1.00 0.00 14 THR A CA 17
ATOM 23464 C C . THR A 1 14 ? 13.815 -0.851 -16.305 1.00 0.00 14 THR A C 17
ATOM 23465 O O . THR A 1 14 ? 14.304 -0.609 -15.202 1.00 0.00 14 THR A O 17
ATOM 23476 N N . LYS A 1 15 ? 14.197 -1.880 -17.055 1.00 0.00 15 LYS A N 17
ATOM 23477 C CA . LYS A 1 15 ? 15.236 -2.803 -16.615 1.00 0.00 15 LYS A CA 17
ATOM 23478 C C . LYS A 1 15 ? 14.860 -3.453 -15.287 1.00 0.00 15 LYS A C 17
ATOM 23479 O O . LYS A 1 15 ? 15.725 -3.751 -14.463 1.00 0.00 15 LYS A O 17
ATOM 23498 N N . LYS A 1 16 ? 13.565 -3.671 -15.086 1.00 0.00 16 LYS A N 17
ATOM 23499 C CA . LYS A 1 16 ? 13.073 -4.287 -13.859 1.00 0.00 16 LYS A CA 17
ATOM 23500 C C . LYS A 1 16 ? 11.919 -5.239 -14.154 1.00 0.00 16 LYS A C 17
ATOM 23501 O O . LYS A 1 16 ? 11.308 -5.180 -15.221 1.00 0.00 16 LYS A O 17
ATOM 23520 N N . LYS A 1 17 ? 11.623 -6.115 -13.200 1.00 0.00 17 LYS A N 17
ATOM 23521 C CA . LYS A 1 17 ? 10.539 -7.079 -13.354 1.00 0.00 17 LYS A CA 17
ATOM 23522 C C . LYS A 1 17 ? 9.320 -6.663 -12.537 1.00 0.00 17 LYS A C 17
ATOM 23523 O O . LYS A 1 17 ? 8.182 -6.868 -12.956 1.00 0.00 17 LYS A O 17
ATOM 23542 N N . GLU A 1 18 ? 9.568 -6.076 -11.370 1.00 0.00 18 GLU A N 17
ATOM 23543 C CA . GLU A 1 18 ? 8.489 -5.631 -10.495 1.00 0.00 18 GLU A CA 17
ATOM 23544 C C . GLU A 1 18 ? 8.951 -4.482 -9.604 1.00 0.00 18 GLU A C 17
ATOM 23545 O O . GLU A 1 18 ? 10.099 -4.449 -9.162 1.00 0.00 18 GLU A O 17
ATOM 23557 N N . GLU A 1 19 ? 8.047 -3.542 -9.345 1.00 0.00 19 GLU A N 17
ATOM 23558 C CA . GLU A 1 19 ? 8.362 -2.391 -8.508 1.00 0.00 19 GLU A CA 17
ATOM 23559 C C . GLU A 1 19 ? 7.137 -1.942 -7.716 1.00 0.00 19 GLU A C 17
ATOM 23560 O O . GLU A 1 19 ? 6.006 -2.301 -8.044 1.00 0.00 19 GLU A O 17
ATOM 23572 N N . THR A 1 20 ? 7.371 -1.153 -6.671 1.00 0.00 20 THR A N 17
ATOM 23573 C CA . THR A 1 20 ? 6.289 -0.656 -5.832 1.00 0.00 20 THR A CA 17
ATOM 23574 C C . THR A 1 20 ? 6.081 0.841 -6.031 1.00 0.00 20 THR A C 17
ATOM 23575 O O . THR A 1 20 ? 7.024 1.574 -6.329 1.00 0.00 20 THR A O 17
ATOM 23586 N N . PHE A 1 21 ? 4.841 1.289 -5.864 1.00 0.00 21 PHE A N 17
ATOM 23587 C CA . PHE A 1 21 ? 4.510 2.700 -6.026 1.00 0.00 21 PHE A CA 17
ATOM 23588 C C . PHE A 1 21 ? 3.567 3.168 -4.922 1.00 0.00 21 PHE A C 17
ATOM 23589 O O . PHE A 1 21 ? 2.951 2.356 -4.232 1.00 0.00 21 PHE A O 17
ATOM 23606 N N . ASN A 1 22 ? 3.460 4.483 -4.760 1.00 0.00 22 ASN A N 17
ATOM 23607 C CA . ASN A 1 22 ? 2.593 5.059 -3.739 1.00 0.00 22 ASN A CA 17
ATOM 23608 C C . ASN A 1 22 ? 1.944 6.346 -4.240 1.00 0.00 22 ASN A C 17
ATOM 23609 O O . ASN A 1 22 ? 2.563 7.125 -4.964 1.00 0.00 22 ASN A O 17
ATOM 23620 N N . GLY A 1 23 ? 0.692 6.562 -3.849 1.00 0.00 23 GLY A N 17
ATOM 23621 C CA . GLY A 1 23 ? -0.020 7.756 -4.267 1.00 0.00 23 GLY A CA 17
ATOM 23622 C C . GLY A 1 23 ? -1.063 7.466 -5.328 1.00 0.00 23 GLY A C 17
ATOM 23623 O O . GLY A 1 23 ? -1.994 8.249 -5.523 1.00 0.00 23 GLY A O 17
ATOM 23627 N N . ILE A 1 24 ? -0.907 6.341 -6.018 1.00 0.00 24 ILE A N 17
ATOM 23628 C CA . ILE A 1 24 ? -1.842 5.952 -7.066 1.00 0.00 24 ILE A CA 17
ATOM 23629 C C . ILE A 1 24 ? -2.920 5.020 -6.522 1.00 0.00 24 ILE A C 17
ATOM 23630 O O . ILE A 1 24 ? -2.621 3.944 -6.004 1.00 0.00 24 ILE A O 17
ATOM 23646 N N . SER A 1 25 ? -4.175 5.440 -6.646 1.00 0.00 25 SER A N 17
ATOM 23647 C CA . SER A 1 25 ? -5.298 4.644 -6.165 1.00 0.00 25 SER A CA 17
ATOM 23648 C C . SER A 1 25 ? -6.243 4.289 -7.310 1.00 0.00 25 SER A C 17
ATOM 23649 O O . SER A 1 25 ? -7.129 3.448 -7.162 1.00 0.00 25 SER A O 17
ATOM 23657 N N . LYS A 1 26 ? -6.046 4.937 -8.453 1.00 0.00 26 LYS A N 17
ATOM 23658 C CA . LYS A 1 26 ? -6.877 4.692 -9.625 1.00 0.00 26 LYS A CA 17
ATOM 23659 C C . LYS A 1 26 ? -6.019 4.342 -10.837 1.00 0.00 26 LYS A C 17
ATOM 23660 O O . LYS A 1 26 ? -4.850 4.722 -10.912 1.00 0.00 26 LYS A O 17
ATOM 23679 N N . ILE A 1 27 ? -6.607 3.619 -11.784 1.00 0.00 27 ILE A N 17
ATOM 23680 C CA . ILE A 1 27 ? -5.897 3.221 -12.993 1.00 0.00 27 ILE A CA 17
ATOM 23681 C C . ILE A 1 27 ? -5.550 4.433 -13.851 1.00 0.00 27 ILE A C 17
ATOM 23682 O O . ILE A 1 27 ? -4.451 4.526 -14.396 1.00 0.00 27 ILE A O 17
ATOM 23698 N N . SER A 1 28 ? -6.495 5.362 -13.963 1.00 0.00 28 SER A N 17
ATOM 23699 C CA . SER A 1 28 ? -6.290 6.568 -14.756 1.00 0.00 28 SER A CA 17
ATOM 23700 C C . SER A 1 28 ? -5.009 7.283 -14.337 1.00 0.00 28 SER A C 17
ATOM 23701 O O . SER A 1 28 ? -4.147 7.570 -15.167 1.00 0.00 28 SER A O 17
ATOM 23709 N N . GLU A 1 29 ? -4.894 7.567 -13.044 1.00 0.00 29 GLU A N 17
ATOM 23710 C CA . GLU A 1 29 ? -3.719 8.249 -12.514 1.00 0.00 29 GLU A CA 17
ATOM 23711 C C . GLU A 1 29 ? -2.469 7.391 -12.684 1.00 0.00 29 GLU A C 17
ATOM 23712 O O . GLU A 1 29 ? -1.360 7.909 -12.828 1.00 0.00 29 GLU A O 17
ATOM 23724 N N . LEU A 1 30 ? -2.654 6.075 -12.664 1.00 0.00 30 LEU A N 17
ATOM 23725 C CA . LEU A 1 30 ? -1.543 5.143 -12.815 1.00 0.00 30 LEU A CA 17
ATOM 23726 C C . LEU A 1 30 ? -0.953 5.221 -14.220 1.00 0.00 30 LEU A C 17
ATOM 23727 O O . LEU A 1 30 ? 0.261 5.341 -14.390 1.00 0.00 30 LEU A O 17
ATOM 23743 N N . LEU A 1 31 ? -1.821 5.154 -15.224 1.00 0.00 31 LEU A N 17
ATOM 23744 C CA . LEU A 1 31 ? -1.387 5.220 -16.615 1.00 0.00 31 LEU A CA 17
ATOM 23745 C C . LEU A 1 31 ? -0.611 6.505 -16.884 1.00 0.00 31 LEU A C 17
ATOM 23746 O O . LEU A 1 31 ? 0.394 6.497 -17.594 1.00 0.00 31 LEU A O 17
ATOM 23762 N N . GLU A 1 32 ? -1.084 7.607 -16.309 1.00 0.00 32 GLU A N 17
ATOM 23763 C CA . GLU A 1 32 ? -0.432 8.899 -16.486 1.00 0.00 32 GLU A CA 17
ATOM 23764 C C . GLU A 1 32 ? 0.864 8.970 -15.685 1.00 0.00 32 GLU A C 17
ATOM 23765 O O . GLU A 1 32 ? 1.835 9.596 -16.110 1.00 0.00 32 GLU A O 17
ATOM 23777 N N . ARG A 1 33 ? 0.871 8.323 -14.524 1.00 0.00 33 ARG A N 17
ATOM 23778 C CA . ARG A 1 33 ? 2.047 8.314 -13.662 1.00 0.00 33 ARG A CA 17
ATOM 23779 C C . ARG A 1 33 ? 3.187 7.529 -14.306 1.00 0.00 33 ARG A C 17
ATOM 23780 O O . ARG A 1 33 ? 4.314 8.016 -14.400 1.00 0.00 33 ARG A O 17
ATOM 23801 N N . LEU A 1 34 ? 2.886 6.313 -14.746 1.00 0.00 34 LEU A N 17
ATOM 23802 C CA . LEU A 1 34 ? 3.885 5.460 -15.381 1.00 0.00 34 LEU A CA 17
ATOM 23803 C C . LEU A 1 34 ? 4.473 6.136 -16.615 1.00 0.00 34 LEU A C 17
ATOM 23804 O O . LEU A 1 34 ? 5.692 6.236 -16.760 1.00 0.00 34 LEU A O 17
ATOM 23820 N N . LYS A 1 35 ? 3.599 6.601 -17.502 1.00 0.00 35 LYS A N 17
ATOM 23821 C CA . LYS A 1 35 ? 4.031 7.271 -18.723 1.00 0.00 35 LYS A CA 17
ATOM 23822 C C . LYS A 1 35 ? 5.011 8.397 -18.408 1.00 0.00 35 LYS A C 17
ATOM 23823 O O . LYS A 1 35 ? 5.975 8.617 -19.141 1.00 0.00 35 LYS A O 17
ATOM 23842 N N . VAL A 1 36 ? 4.759 9.106 -17.312 1.00 0.00 36 VAL A N 17
ATOM 23843 C CA . VAL A 1 36 ? 5.621 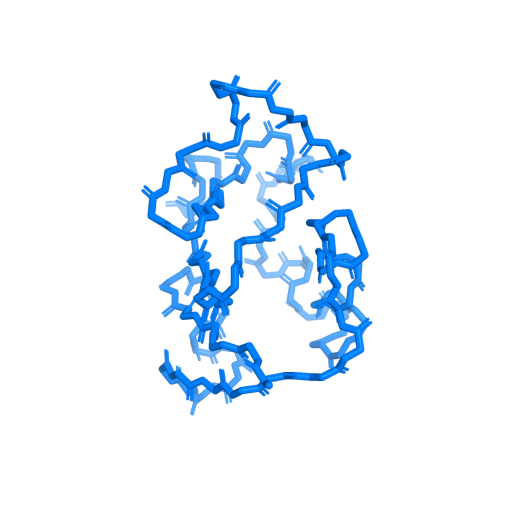10.207 -16.899 1.00 0.00 36 VAL A CA 17
ATOM 23844 C C . VAL A 1 36 ? 6.928 9.690 -16.308 1.00 0.00 36 VAL A C 17
ATOM 23845 O O . VAL A 1 36 ? 8.012 10.065 -16.752 1.00 0.00 36 VAL A O 17
ATOM 23858 N N . GLU A 1 37 ? 6.815 8.827 -15.303 1.00 0.00 37 GLU A N 17
ATOM 23859 C CA . GLU A 1 37 ? 7.989 8.259 -14.650 1.00 0.00 37 GLU A CA 17
ATOM 23860 C C . GLU A 1 37 ? 8.934 7.638 -15.675 1.00 0.00 37 GLU A C 17
ATOM 23861 O O . GLU A 1 37 ? 10.140 7.887 -15.655 1.00 0.00 37 GLU A O 17
ATOM 23873 N N . TYR A 1 38 ? 8.379 6.828 -16.569 1.00 0.00 38 TYR A N 17
ATOM 23874 C CA . TYR A 1 38 ? 9.171 6.168 -17.600 1.00 0.00 38 TYR A CA 17
ATOM 23875 C C . TYR A 1 38 ? 9.636 7.169 -18.653 1.00 0.00 38 TYR A C 17
ATOM 23876 O O . TYR A 1 38 ? 10.610 6.931 -19.366 1.00 0.00 38 TYR A O 17
ATOM 23894 N N . GLY A 1 39 ? 8.930 8.293 -18.745 1.00 0.00 39 GLY A N 17
ATOM 23895 C CA . GLY A 1 39 ? 9.285 9.314 -19.713 1.00 0.00 39 GLY A CA 17
ATOM 23896 C C . GLY A 1 39 ? 8.627 9.090 -21.060 1.00 0.00 39 GLY A C 17
ATOM 23897 O O . GLY A 1 39 ? 7.725 8.262 -21.187 1.00 0.00 39 GLY A O 17
ATOM 23901 N N . SER A 1 40 ? 9.078 9.830 -22.068 1.00 0.00 40 SER A N 17
ATOM 23902 C CA . SER A 1 40 ? 8.524 9.711 -23.411 1.00 0.00 40 SER A CA 17
ATOM 23903 C C . SER A 1 40 ? 8.983 8.417 -24.076 1.00 0.00 40 SER A C 17
ATOM 23904 O O . SER A 1 40 ? 8.278 7.852 -24.912 1.00 0.00 40 SER A O 17
ATOM 23912 N N . GLU A 1 41 ? 10.170 7.953 -23.697 1.00 0.00 41 GLU A N 17
ATOM 23913 C CA . GLU A 1 41 ? 10.724 6.726 -24.257 1.00 0.00 41 GLU A CA 17
ATOM 23914 C C . GLU A 1 41 ? 9.697 5.597 -24.216 1.00 0.00 41 GLU A C 17
ATOM 23915 O O . GLU A 1 41 ? 9.552 4.840 -25.176 1.00 0.00 41 GLU A O 17
ATOM 23927 N N . PHE A 1 42 ? 8.988 5.491 -23.098 1.00 0.00 42 PHE A N 17
ATOM 23928 C CA . PHE A 1 42 ? 7.976 4.455 -22.930 1.00 0.00 42 PHE A CA 17
ATOM 23929 C C . PHE A 1 42 ? 6.716 4.791 -23.722 1.00 0.00 42 PHE A C 17
ATOM 23930 O O . PHE A 1 42 ? 6.105 3.919 -24.340 1.00 0.00 42 PHE A O 17
ATOM 23947 N N . THR A 1 43 ? 6.332 6.064 -23.698 1.00 0.00 43 THR A N 17
ATOM 23948 C CA . THR A 1 43 ? 5.144 6.517 -24.411 1.00 0.00 43 THR A CA 17
ATOM 23949 C C . THR A 1 43 ? 5.255 6.226 -25.904 1.00 0.00 43 THR A C 17
ATOM 23950 O O . THR A 1 43 ? 4.331 5.684 -26.511 1.00 0.00 43 THR A O 17
ATOM 23961 N N . LYS A 1 44 ? 6.391 6.588 -26.490 1.00 0.00 44 LYS A N 17
ATOM 23962 C CA . LYS A 1 44 ? 6.624 6.364 -27.912 1.00 0.00 44 LYS A CA 17
ATOM 23963 C C . LYS A 1 44 ? 6.821 4.880 -28.204 1.00 0.00 44 LYS A C 17
ATOM 23964 O O . LYS A 1 44 ? 6.314 4.362 -29.199 1.00 0.00 44 LYS A O 17
ATOM 23983 N N . GLN A 1 45 ? 7.557 4.202 -27.330 1.00 0.00 45 GLN A N 17
ATOM 23984 C CA . GLN A 1 45 ? 7.819 2.777 -27.495 1.00 0.00 45 GLN A CA 17
ATOM 23985 C C . GLN A 1 45 ? 6.520 1.979 -27.470 1.00 0.00 45 GLN A C 17
ATOM 23986 O O . GLN A 1 45 ? 6.466 0.848 -27.954 1.00 0.00 45 GLN A O 17
ATOM 24000 N N . MET A 1 46 ? 5.476 2.574 -26.904 1.00 0.00 46 MET A N 17
ATOM 24001 C CA . MET A 1 46 ? 4.176 1.918 -26.818 1.00 0.00 46 MET A CA 17
ATOM 24002 C C . MET A 1 46 ? 3.214 2.477 -27.861 1.00 0.00 46 MET A C 17
ATOM 24003 O O . MET A 1 46 ? 2.353 1.761 -28.372 1.00 0.00 46 MET A O 17
ATOM 24017 N N . TYR A 1 47 ? 3.366 3.760 -28.171 1.00 0.00 47 TYR A N 17
ATOM 24018 C CA . TYR A 1 47 ? 2.508 4.416 -29.151 1.00 0.00 47 TYR A CA 17
ATOM 24019 C C . TYR A 1 47 ? 2.761 3.865 -30.551 1.00 0.00 47 TYR A C 17
ATOM 24020 O O . TYR A 1 47 ? 3.723 4.249 -31.217 1.00 0.00 47 TYR A O 17
ATOM 24038 N N . ASP A 1 48 ? 1.891 2.963 -30.991 1.00 0.00 48 ASP A N 17
ATOM 24039 C CA . ASP A 1 48 ? 2.017 2.360 -32.312 1.00 0.00 48 ASP A CA 17
ATOM 24040 C C . ASP A 1 48 ? 0.792 2.665 -33.169 1.00 0.00 48 ASP A C 17
ATOM 24041 O O . ASP A 1 48 ? -0.182 1.914 -33.168 1.00 0.00 48 ASP A O 17
ATOM 24050 N N . GLY A 1 49 ? 0.849 3.775 -33.899 1.00 0.00 49 GLY A N 17
ATOM 24051 C CA . GLY A 1 49 ? -0.262 4.162 -34.749 1.00 0.00 49 GLY A CA 17
ATOM 24052 C C . GLY A 1 49 ? -0.854 5.501 -34.356 1.00 0.00 49 GLY A C 17
ATOM 24053 O O . GLY A 1 49 ? -0.167 6.521 -34.377 1.00 0.00 49 GLY A O 17
ATOM 24057 N N . ASN A 1 50 ? -2.134 5.498 -33.999 1.00 0.00 50 ASN A N 17
ATOM 24058 C CA . ASN A 1 50 ? -2.819 6.723 -33.601 1.00 0.00 50 ASN A CA 17
ATOM 24059 C C . ASN A 1 50 ? -2.939 6.812 -32.083 1.00 0.00 50 ASN A C 17
ATOM 24060 O O . ASN A 1 50 ? -2.435 7.748 -31.465 1.00 0.00 50 ASN A O 17
ATOM 24071 N N . ASN A 1 51 ? -3.609 5.829 -31.489 1.00 0.00 51 ASN A N 17
ATOM 24072 C CA . ASN A 1 51 ? -3.794 5.796 -30.043 1.00 0.00 51 ASN A CA 17
ATOM 24073 C C . ASN A 1 51 ? -3.071 4.602 -29.429 1.00 0.00 51 ASN A C 17
ATOM 24074 O O . ASN A 1 51 ? -2.701 3.658 -30.130 1.00 0.00 51 ASN A O 17
ATOM 24085 N N . LEU A 1 52 ? -2.873 4.648 -28.116 1.00 0.00 52 LEU A N 17
ATOM 24086 C CA . LEU A 1 52 ? -2.194 3.569 -27.406 1.00 0.00 52 LEU A CA 17
ATOM 24087 C C . LEU A 1 52 ? -3.102 2.963 -26.341 1.00 0.00 52 LEU A C 17
ATOM 24088 O O . LEU A 1 52 ? -3.325 1.752 -26.316 1.00 0.00 52 LEU A O 17
ATOM 24104 N N . PHE A 1 53 ? -3.625 3.813 -25.463 1.00 0.00 53 PHE A N 17
ATOM 24105 C CA . PHE A 1 53 ? -4.510 3.361 -24.396 1.00 0.00 53 PHE A CA 17
ATOM 24106 C C . PHE A 1 53 ? -5.687 2.573 -24.963 1.00 0.00 53 PHE A C 17
ATOM 24107 O O . PHE A 1 53 ? -6.217 1.672 -24.312 1.00 0.00 53 PHE A O 17
ATOM 24124 N N . LYS A 1 54 ? -6.091 2.918 -26.180 1.00 0.00 54 LYS A N 17
ATOM 24125 C CA . LYS A 1 54 ? -7.205 2.244 -26.837 1.00 0.00 54 LYS A CA 17
ATOM 24126 C C . LYS A 1 54 ? -6.887 0.771 -27.072 1.00 0.00 54 LYS A C 17
ATOM 24127 O O . LYS A 1 54 ? -7.781 -0.034 -27.325 1.00 0.00 54 LYS A O 17
ATOM 24146 N N . ASN A 1 55 ? -5.606 0.425 -26.985 1.00 0.00 55 ASN A N 17
ATOM 24147 C CA . ASN A 1 55 ? -5.170 -0.952 -27.187 1.00 0.00 55 ASN A CA 17
ATOM 24148 C C . ASN A 1 55 ? -4.490 -1.496 -25.935 1.00 0.00 55 ASN A C 17
ATOM 24149 O O . ASN A 1 55 ? -4.467 -2.705 -25.704 1.00 0.00 55 ASN A O 17
ATOM 24160 N N . VAL A 1 56 ? -3.936 -0.596 -25.130 1.00 0.00 56 VAL A N 17
ATOM 24161 C CA . VAL A 1 56 ? -3.256 -0.985 -23.900 1.00 0.00 56 VAL A CA 17
ATOM 24162 C C . VAL A 1 56 ? -4.104 -1.957 -23.088 1.00 0.00 56 VAL A C 17
ATOM 24163 O O . VAL A 1 56 ? -5.328 -1.832 -23.031 1.00 0.00 56 VAL A O 17
ATOM 24176 N N . ILE A 1 57 ? -3.445 -2.925 -22.459 1.00 0.00 57 ILE A N 17
ATOM 24177 C CA . ILE A 1 57 ? -4.139 -3.918 -21.648 1.00 0.00 57 ILE A CA 17
ATOM 24178 C C . ILE A 1 57 ? -3.530 -4.011 -20.253 1.00 0.00 57 ILE A C 17
ATOM 24179 O O . ILE A 1 57 ? -2.414 -4.503 -20.083 1.00 0.00 57 ILE A O 17
ATOM 24195 N N . ILE A 1 58 ? -4.271 -3.537 -19.258 1.00 0.00 58 ILE A N 17
ATOM 24196 C CA . ILE A 1 58 ? -3.806 -3.569 -17.877 1.00 0.00 58 ILE A CA 17
ATOM 24197 C C . ILE A 1 58 ? -4.767 -4.354 -16.991 1.00 0.00 58 ILE A C 17
ATOM 24198 O O . ILE A 1 58 ? -5.985 -4.200 -17.088 1.00 0.00 58 ILE A O 17
ATOM 24214 N N . LEU A 1 59 ? -4.211 -5.195 -16.126 1.00 0.00 59 LEU A N 17
ATOM 24215 C CA . LEU A 1 59 ? -5.019 -6.005 -15.219 1.00 0.00 59 LEU A CA 17
ATOM 24216 C C . LEU A 1 59 ? -5.008 -5.420 -13.811 1.00 0.00 59 LEU A C 17
ATOM 24217 O O . LEU A 1 59 ? -3.949 -5.247 -13.207 1.00 0.00 59 LEU A O 17
ATOM 24233 N N . VAL A 1 60 ? -6.194 -5.118 -13.291 1.00 0.00 60 VAL A N 17
ATOM 24234 C CA . VAL A 1 60 ? -6.321 -4.555 -11.952 1.00 0.00 60 VAL A CA 17
ATOM 24235 C C . VAL A 1 60 ? -6.606 -5.644 -10.924 1.00 0.00 60 VAL A C 17
ATOM 24236 O O . VAL A 1 60 ? -7.484 -6.483 -11.120 1.00 0.00 60 VAL A O 17
ATOM 24249 N N . ASN A 1 61 ? -5.856 -5.624 -9.826 1.00 0.00 61 ASN A N 17
ATOM 24250 C CA . ASN A 1 61 ? -6.028 -6.610 -8.765 1.00 0.00 61 ASN A CA 17
ATOM 24251 C C . ASN A 1 61 ? -6.263 -8.000 -9.348 1.00 0.00 61 ASN A C 17
ATOM 24252 O O . ASN A 1 61 ? -7.090 -8.762 -8.848 1.00 0.00 61 ASN A O 17
ATOM 24263 N N . GLY A 1 62 ? -5.529 -8.324 -10.408 1.00 0.00 62 GLY A N 17
ATOM 24264 C CA . GLY A 1 62 ? -5.672 -9.622 -11.041 1.00 0.00 62 GLY A CA 17
ATOM 24265 C C . GLY A 1 62 ? -7.013 -9.788 -11.727 1.00 0.00 62 GLY A C 17
ATOM 24266 O O . GLY A 1 62 ? -7.768 -10.708 -11.415 1.00 0.00 62 GLY A O 17
ATOM 24270 N N . ASN A 1 63 ? -7.311 -8.894 -12.665 1.00 0.00 63 ASN A N 17
ATOM 24271 C CA . ASN A 1 63 ? -8.572 -8.944 -13.395 1.00 0.00 63 ASN A CA 17
ATOM 24272 C C . ASN A 1 63 ? -8.649 -7.823 -14.427 1.00 0.00 63 ASN A C 17
ATOM 24273 O O . ASN A 1 63 ? -8.279 -6.683 -14.148 1.00 0.00 63 ASN A O 17
ATOM 24284 N N . ASN A 1 64 ? -9.131 -8.156 -15.620 1.00 0.00 64 ASN A N 17
ATOM 24285 C CA . ASN A 1 64 ? -9.256 -7.177 -16.694 1.00 0.00 64 ASN A CA 17
ATOM 24286 C C . ASN A 1 64 ? -10.245 -6.079 -16.317 1.00 0.00 64 ASN A C 17
ATOM 24287 O O . ASN A 1 64 ? -11.344 -6.358 -15.837 1.00 0.00 64 ASN A O 17
ATOM 24298 N N . ILE A 1 65 ? -9.848 -4.830 -16.539 1.00 0.00 65 ILE A N 17
ATOM 24299 C CA . ILE A 1 65 ? -10.701 -3.691 -16.224 1.00 0.00 65 ILE A CA 17
ATOM 24300 C C . ILE A 1 65 ? -11.812 -3.534 -17.257 1.00 0.00 65 ILE A C 17
ATOM 24301 O O . ILE A 1 65 ? -12.876 -2.987 -16.963 1.00 0.00 65 ILE A O 17
ATOM 24317 N N . THR A 1 66 ? -11.559 -4.018 -18.469 1.00 0.00 66 THR A N 17
ATOM 24318 C CA . THR A 1 66 ? -12.537 -3.932 -19.546 1.00 0.00 66 THR A CA 17
ATOM 24319 C C . THR A 1 66 ? -13.874 -4.530 -19.123 1.00 0.00 66 THR A C 17
ATOM 24320 O O . THR A 1 66 ? -14.925 -4.148 -19.637 1.00 0.00 66 THR A O 17
ATOM 24331 N N . SER A 1 67 ? -13.826 -5.468 -18.183 1.00 0.00 67 SER A N 17
ATOM 24332 C CA . SER A 1 67 ? -15.035 -6.121 -17.693 1.00 0.00 67 SER A CA 17
ATOM 24333 C C . SER A 1 67 ? -15.554 -5.430 -16.436 1.00 0.00 67 SER A C 17
ATOM 24334 O O . SER A 1 67 ? -16.045 -6.081 -15.515 1.00 0.00 67 SER A O 17
ATOM 24342 N N . MET A 1 68 ? -15.442 -4.106 -16.408 1.00 0.00 68 MET A N 17
ATOM 24343 C CA . MET A 1 68 ? -15.901 -3.325 -15.265 1.00 0.00 68 MET A CA 17
ATOM 24344 C C . MET A 1 68 ? -15.850 -1.832 -15.571 1.00 0.00 68 MET A C 17
ATOM 24345 O O . MET A 1 68 ? -16.858 -1.226 -15.933 1.00 0.00 68 MET A O 17
ATOM 24359 N N . LYS A 1 69 ? -14.668 -1.242 -15.422 1.00 0.00 69 LYS A N 17
ATOM 24360 C CA . LYS A 1 69 ? -14.483 0.180 -15.683 1.00 0.00 69 LYS A CA 17
ATOM 24361 C C . LYS A 1 69 ? -13.304 0.413 -16.622 1.00 0.00 69 LYS A C 17
ATOM 24362 O O . LYS A 1 69 ? -12.484 -0.479 -16.836 1.00 0.00 69 LYS A O 17
ATOM 24381 N N . GLY A 1 70 ? -13.225 1.618 -17.179 1.00 0.00 70 GLY A N 17
ATOM 24382 C CA . GLY A 1 70 ? -12.141 1.946 -18.087 1.00 0.00 70 GLY A CA 17
ATOM 24383 C C . GLY A 1 70 ? -11.052 2.762 -17.419 1.00 0.00 70 GLY A C 17
ATOM 24384 O O . GLY A 1 70 ? -10.104 2.209 -16.862 1.00 0.00 70 GLY A O 17
ATOM 24388 N N . LEU A 1 71 ? -11.187 4.083 -17.476 1.00 0.00 71 LEU A N 17
ATOM 24389 C CA . LEU A 1 71 ? -10.206 4.978 -16.873 1.00 0.00 71 LEU A CA 17
ATOM 24390 C C . LEU A 1 71 ? -10.538 5.244 -15.408 1.00 0.00 71 LEU A C 17
ATOM 24391 O O . LEU A 1 71 ? -9.665 5.605 -14.619 1.00 0.00 71 LEU A O 17
ATOM 24407 N N . ASP A 1 72 ? -11.805 5.061 -15.052 1.00 0.00 72 ASP A N 17
ATOM 24408 C CA . ASP A 1 72 ? -12.252 5.277 -13.681 1.00 0.00 72 ASP A CA 17
ATOM 24409 C C . ASP A 1 72 ? -12.107 4.003 -12.854 1.00 0.00 72 ASP A C 17
ATOM 24410 O O . ASP A 1 72 ? -12.593 3.923 -11.726 1.00 0.00 72 ASP A O 17
ATOM 24419 N N . THR A 1 73 ? -11.435 3.007 -13.424 1.00 0.00 73 THR A N 17
ATOM 24420 C CA . THR A 1 73 ? -11.227 1.737 -12.742 1.00 0.00 73 THR A CA 17
ATOM 24421 C C . THR A 1 73 ? -10.423 1.925 -11.461 1.00 0.00 73 THR A C 17
ATOM 24422 O O . THR A 1 73 ? -9.408 2.622 -11.452 1.00 0.00 73 THR A O 17
ATOM 24433 N N . GLU A 1 74 ? -10.881 1.300 -10.381 1.00 0.00 74 GLU A N 17
ATOM 24434 C CA . GLU A 1 74 ? -10.203 1.400 -9.095 1.00 0.00 74 GLU A CA 17
ATOM 24435 C C . GLU A 1 74 ? -9.509 0.088 -8.742 1.00 0.00 74 GLU A C 17
ATOM 24436 O O . GLU A 1 74 ? -9.868 -0.973 -9.253 1.00 0.00 74 GLU A O 17
ATOM 24448 N N . ILE A 1 75 ? -8.514 0.168 -7.865 1.00 0.00 75 ILE A N 17
ATOM 24449 C CA . ILE A 1 75 ? -7.770 -1.012 -7.443 1.00 0.00 75 ILE A CA 17
ATOM 24450 C C . ILE A 1 75 ? -8.310 -1.561 -6.127 1.00 0.00 75 ILE A C 17
ATOM 24451 O O . ILE A 1 75 ? -8.835 -0.815 -5.299 1.00 0.00 75 ILE A O 17
ATOM 24467 N N . LYS A 1 76 ? -8.176 -2.869 -5.937 1.00 0.00 76 LYS A N 17
ATOM 24468 C CA . LYS A 1 76 ? -8.647 -3.519 -4.720 1.00 0.00 76 LYS A CA 17
ATOM 24469 C C . LYS A 1 76 ? -7.595 -3.437 -3.618 1.00 0.00 76 LYS A C 17
ATOM 24470 O O . LYS A 1 76 ? -6.480 -2.969 -3.845 1.00 0.00 76 LYS A O 17
ATOM 24489 N N . ASP A 1 77 ? -7.957 -3.898 -2.426 1.00 0.00 77 ASP A N 17
ATOM 24490 C CA . ASP A 1 77 ? -7.044 -3.880 -1.289 1.00 0.00 77 ASP A CA 17
ATOM 24491 C C . ASP A 1 77 ? -5.723 -4.556 -1.643 1.00 0.00 77 ASP A C 17
ATOM 24492 O O . ASP A 1 77 ? -4.682 -4.250 -1.061 1.00 0.00 77 ASP A O 17
ATOM 24501 N N . ASP A 1 78 ? -5.774 -5.478 -2.598 1.00 0.00 78 ASP A N 17
ATOM 24502 C CA . ASP A 1 78 ? -4.581 -6.198 -3.029 1.00 0.00 78 ASP A CA 17
ATOM 24503 C C . ASP A 1 78 ? -3.517 -5.232 -3.541 1.00 0.00 78 ASP A C 17
ATOM 24504 O O . ASP A 1 78 ? -2.340 -5.352 -3.200 1.00 0.00 78 ASP A O 17
ATOM 24513 N N . ASP A 1 79 ? -3.940 -4.275 -4.360 1.00 0.00 79 ASP A N 17
ATOM 24514 C CA . ASP A 1 79 ? -3.023 -3.288 -4.919 1.00 0.00 79 ASP A CA 17
ATOM 24515 C C . ASP A 1 79 ? -1.990 -3.955 -5.821 1.00 0.00 79 ASP A C 17
ATOM 24516 O O . ASP A 1 79 ? -0.829 -4.114 -5.442 1.00 0.00 79 ASP A O 17
ATOM 24525 N N . LYS A 1 80 ? -2.419 -4.344 -7.017 1.00 0.00 80 LYS A N 17
ATOM 24526 C CA . LYS A 1 80 ? -1.532 -4.994 -7.974 1.00 0.00 80 LYS A CA 17
ATOM 24527 C C . LYS A 1 80 ? -1.935 -4.655 -9.406 1.00 0.00 80 LYS A C 17
ATOM 24528 O O . LYS A 1 80 ? -3.097 -4.804 -9.785 1.00 0.00 80 LYS A O 17
ATOM 24547 N N . ILE A 1 81 ? -0.968 -4.200 -10.196 1.00 0.00 81 ILE A N 17
ATOM 24548 C CA . ILE A 1 81 ? -1.222 -3.842 -11.586 1.00 0.00 81 ILE A CA 17
ATOM 24549 C C . ILE A 1 81 ? -0.297 -4.605 -12.527 1.00 0.00 81 ILE A C 17
ATOM 24550 O O . ILE A 1 81 ? 0.884 -4.795 -12.235 1.00 0.00 81 ILE A O 17
ATOM 24566 N N . ASP A 1 82 ? -0.841 -5.039 -13.659 1.00 0.00 82 ASP A N 17
ATOM 24567 C CA . ASP A 1 82 ? -0.063 -5.779 -14.646 1.00 0.00 82 ASP A CA 17
ATOM 24568 C C . ASP A 1 82 ? -0.047 -5.047 -15.984 1.00 0.00 82 ASP A C 17
ATOM 24569 O O . ASP A 1 82 ? -1.085 -4.600 -16.473 1.00 0.00 82 ASP A O 17
ATOM 24578 N N . LEU A 1 83 ? 1.139 -4.926 -16.572 1.00 0.00 83 LEU A N 17
ATOM 24579 C CA . LEU A 1 83 ? 1.292 -4.247 -17.854 1.00 0.00 83 LEU A CA 17
ATOM 24580 C C . LEU A 1 83 ? 1.635 -5.240 -18.959 1.00 0.00 83 LEU A C 17
ATOM 24581 O O . LEU A 1 83 ? 2.706 -5.848 -18.952 1.00 0.00 83 LEU A O 17
ATOM 24597 N N . PHE A 1 84 ? 0.721 -5.399 -19.910 1.00 0.00 84 PHE A N 17
ATOM 24598 C CA . PHE A 1 84 ? 0.927 -6.318 -21.023 1.00 0.00 84 PHE A CA 17
ATOM 24599 C C . PHE A 1 84 ? 1.038 -5.558 -22.342 1.00 0.00 84 PHE A C 17
ATOM 24600 O O . PHE A 1 84 ? 0.426 -4.508 -22.536 1.00 0.00 84 PHE A O 17
ATOM 24617 N N . PRO A 1 85 ? 1.839 -6.101 -23.271 1.00 0.00 85 PRO A N 17
ATOM 24618 C CA . PRO A 1 85 ? 2.050 -5.492 -24.588 1.00 0.00 85 PRO A CA 17
ATOM 24619 C C . PRO A 1 85 ? 0.809 -5.572 -25.470 1.00 0.00 85 PRO A C 17
ATOM 24620 O O . PRO A 1 85 ? 0.394 -6.648 -25.902 1.00 0.00 85 PRO A O 17
ATOM 24631 N N . PRO A 1 86 ? 0.201 -4.409 -25.745 1.00 0.00 86 PRO A N 17
ATOM 24632 C CA . PRO A 1 86 ? -1.002 -4.322 -26.579 1.00 0.00 86 PRO A CA 17
ATOM 24633 C C . PRO A 1 86 ? -0.714 -4.631 -28.044 1.00 0.00 86 PRO A C 17
ATOM 24634 O O . PRO A 1 86 ? 0.376 -4.355 -28.545 1.00 0.00 86 PRO A O 17
ATOM 24645 N N . VAL A 1 87 ? -1.700 -5.205 -28.727 1.00 0.00 87 VAL A N 17
ATOM 24646 C CA . VAL A 1 87 ? -1.553 -5.550 -30.136 1.00 0.00 87 VAL A CA 17
ATOM 24647 C C . VAL A 1 87 ? -1.059 -4.356 -30.946 1.00 0.00 87 VAL A C 17
ATOM 24648 O O . VAL A 1 87 ? -0.372 -4.518 -31.954 1.00 0.00 87 VAL A O 17
ATOM 24661 N N . ALA A 1 88 ? -1.414 -3.157 -30.497 1.00 0.00 88 ALA A N 17
ATOM 24662 C CA . ALA A 1 88 ? -1.005 -1.935 -31.179 1.00 0.00 88 ALA A CA 17
ATOM 24663 C C . ALA A 1 88 ? -0.024 -1.135 -30.329 1.00 0.00 88 ALA A C 17
ATOM 24664 O O . ALA A 1 88 ? -0.248 0.041 -30.046 1.00 0.00 88 ALA A O 17
ATOM 24671 N N . GLY A 1 89 ? 1.066 -1.781 -29.925 1.00 0.00 89 GLY A N 17
ATOM 24672 C CA . GLY A 1 89 ? 2.065 -1.114 -29.111 1.00 0.00 89 GLY A CA 17
ATOM 24673 C C . GLY A 1 89 ? 3.313 -1.953 -28.922 1.00 0.00 89 GLY A C 17
ATOM 24674 O O . GLY A 1 89 ? 3.827 -2.073 -27.811 1.00 0.00 89 GLY A O 17
ATOM 24678 N N . GLY A 1 90 ? 3.802 -2.538 -30.012 1.00 0.00 90 GLY A N 17
ATOM 24679 C CA . GLY A 1 90 ? 4.993 -3.364 -29.939 1.00 0.00 90 GLY A CA 17
ATOM 24680 C C . GLY A 1 90 ? 5.751 -3.405 -31.251 1.00 0.00 90 GLY A C 17
ATOM 24681 O O . GLY A 1 90 ? 6.122 -4.478 -31.728 1.00 0.00 90 GLY A O 17
ATOM 24685 N N . MET A 1 1 ? 1.261 -0.107 -0.191 1.00 0.00 1 MET A N 18
ATOM 24686 C CA . MET A 1 1 ? 1.794 0.246 -1.501 1.00 0.00 1 MET A CA 18
ATOM 24687 C C . MET A 1 1 ? 1.166 -0.614 -2.593 1.00 0.00 1 MET A C 18
ATOM 24688 O O . MET A 1 1 ? 0.400 -1.535 -2.308 1.00 0.00 1 MET A O 18
ATOM 24702 N N . VAL A 1 2 ? 1.494 -0.307 -3.844 1.00 0.00 2 VAL A N 18
ATOM 24703 C CA . VAL A 1 2 ? 0.962 -1.052 -4.979 1.00 0.00 2 VAL A CA 18
ATOM 24704 C C . VAL A 1 2 ? 2.084 -1.668 -5.807 1.00 0.00 2 VAL A C 18
ATOM 24705 O O . VAL A 1 2 ? 3.054 -0.995 -6.157 1.00 0.00 2 VAL A O 18
ATOM 24718 N N . THR A 1 3 ? 1.946 -2.953 -6.117 1.00 0.00 3 THR A N 18
ATOM 24719 C CA . THR A 1 3 ? 2.948 -3.661 -6.904 1.00 0.00 3 THR A CA 18
ATOM 24720 C C . THR A 1 3 ? 2.507 -3.805 -8.356 1.00 0.00 3 THR A C 18
ATOM 24721 O O . THR A 1 3 ? 1.519 -4.478 -8.651 1.00 0.00 3 THR A O 18
ATOM 24732 N N . VAL A 1 4 ? 3.245 -3.169 -9.260 1.00 0.00 4 VAL A N 18
ATOM 24733 C CA . VAL A 1 4 ? 2.931 -3.228 -10.682 1.00 0.00 4 VAL A CA 18
ATOM 24734 C C . VAL A 1 4 ? 3.903 -4.139 -11.423 1.00 0.00 4 VAL A C 18
ATOM 24735 O O . VAL A 1 4 ? 5.085 -4.209 -11.084 1.00 0.00 4 VAL A O 18
ATOM 24748 N N . ARG A 1 5 ? 3.398 -4.835 -12.436 1.00 0.00 5 ARG A N 18
ATOM 24749 C CA . ARG A 1 5 ? 4.222 -5.743 -13.225 1.00 0.00 5 ARG A CA 18
ATOM 24750 C C . ARG A 1 5 ? 4.393 -5.223 -14.650 1.00 0.00 5 ARG A C 18
ATOM 24751 O O . ARG A 1 5 ? 3.550 -4.483 -15.157 1.00 0.00 5 ARG A O 18
ATOM 24772 N N . TYR A 1 6 ? 5.490 -5.615 -15.289 1.00 0.00 6 TYR A N 18
ATOM 24773 C CA . TYR A 1 6 ? 5.773 -5.186 -16.653 1.00 0.00 6 TYR A CA 18
ATOM 24774 C C . TYR A 1 6 ? 6.088 -6.383 -17.546 1.00 0.00 6 TYR A C 18
ATOM 24775 O O . TYR A 1 6 ? 6.843 -7.277 -17.162 1.00 0.00 6 TYR A O 18
ATOM 24793 N N . TYR A 1 7 ? 5.505 -6.391 -18.739 1.00 0.00 7 TYR A N 18
ATOM 24794 C CA . TYR A 1 7 ? 5.721 -7.478 -19.688 1.00 0.00 7 TYR A CA 18
ATOM 24795 C C . TYR A 1 7 ? 6.046 -6.934 -21.075 1.00 0.00 7 TYR A C 18
ATOM 24796 O O . TYR A 1 7 ? 6.928 -7.445 -21.765 1.00 0.00 7 TYR A O 18
ATOM 24814 N N . ALA A 1 8 ? 5.327 -5.891 -21.478 1.00 0.00 8 ALA A N 18
ATOM 24815 C CA . ALA A 1 8 ? 5.539 -5.274 -22.781 1.00 0.00 8 ALA A CA 18
ATOM 24816 C C . ALA A 1 8 ? 6.921 -4.637 -22.869 1.00 0.00 8 ALA A C 18
ATOM 24817 O O . ALA A 1 8 ? 7.833 -5.001 -22.125 1.00 0.00 8 ALA A O 18
ATOM 24824 N N . THR A 1 9 ? 7.071 -3.683 -23.782 1.00 0.00 9 THR A N 18
ATOM 24825 C CA . THR A 1 9 ? 8.343 -2.996 -23.968 1.00 0.00 9 THR A CA 18
ATOM 24826 C C . THR A 1 9 ? 8.732 -2.212 -22.720 1.00 0.00 9 THR A C 18
ATOM 24827 O O . THR A 1 9 ? 9.857 -1.722 -22.607 1.00 0.00 9 THR A O 18
ATOM 24838 N N . LEU A 1 10 ? 7.797 -2.097 -21.784 1.00 0.00 10 LEU A N 18
ATOM 24839 C CA . LEU A 1 10 ? 8.043 -1.373 -20.541 1.00 0.00 10 LEU A CA 18
ATOM 24840 C C . LEU A 1 10 ? 9.154 -2.037 -19.735 1.00 0.00 10 LEU A C 18
ATOM 24841 O O . LEU A 1 10 ? 9.920 -1.364 -19.045 1.00 0.00 10 LEU A O 18
ATOM 24857 N N . ARG A 1 11 ? 9.237 -3.360 -19.828 1.00 0.00 11 ARG A N 18
ATOM 24858 C CA . ARG A 1 11 ? 10.255 -4.115 -19.108 1.00 0.00 11 ARG A CA 18
ATOM 24859 C C . ARG A 1 11 ? 11.649 -3.575 -19.414 1.00 0.00 11 ARG A C 18
ATOM 24860 O O . ARG A 1 11 ? 12.361 -3.091 -18.534 1.00 0.00 11 ARG A O 18
ATOM 24881 N N . PRO A 1 12 ? 12.050 -3.661 -20.691 1.00 0.00 12 PRO A N 18
ATOM 24882 C CA . PRO A 1 12 ? 13.362 -3.187 -21.143 1.00 0.00 12 PRO A CA 18
ATOM 24883 C C . PRO A 1 12 ? 13.472 -1.667 -21.108 1.00 0.00 12 PRO A C 18
ATOM 24884 O O . PRO A 1 12 ? 14.551 -1.109 -21.311 1.00 0.00 12 PRO A O 18
ATOM 24895 N N . ILE A 1 13 ? 12.351 -1.003 -20.850 1.00 0.00 13 ILE A N 18
ATOM 24896 C CA . ILE A 1 13 ? 12.323 0.453 -20.787 1.00 0.00 13 ILE A CA 18
ATOM 24897 C C . ILE A 1 13 ? 12.726 0.951 -19.403 1.00 0.00 13 ILE A C 18
ATOM 24898 O O . ILE A 1 13 ? 13.349 2.005 -19.267 1.00 0.00 13 ILE A O 18
ATOM 24914 N N . THR A 1 14 ? 12.367 0.186 -18.377 1.00 0.00 14 THR A N 18
ATOM 24915 C CA . THR A 1 14 ? 12.692 0.549 -17.003 1.00 0.00 14 THR A CA 18
ATOM 24916 C C . THR A 1 14 ? 13.779 -0.358 -16.437 1.00 0.00 14 THR A C 18
ATOM 24917 O O . THR A 1 14 ? 14.314 -0.104 -15.358 1.00 0.00 14 THR A O 18
ATOM 24928 N N . LYS A 1 15 ? 14.102 -1.416 -17.173 1.00 0.00 15 LYS A N 18
ATOM 24929 C CA . LYS A 1 15 ? 15.128 -2.361 -16.746 1.00 0.00 15 LYS A CA 18
ATOM 24930 C C . LYS A 1 15 ? 14.710 -3.075 -15.465 1.00 0.00 15 LYS A C 18
ATOM 24931 O O . LYS A 1 15 ? 15.546 -3.403 -14.623 1.00 0.00 15 LYS A O 18
ATOM 24950 N N . LYS A 1 16 ? 13.411 -3.316 -15.324 1.00 0.00 16 LYS A N 18
ATOM 24951 C CA . LYS A 1 16 ? 12.881 -3.995 -14.147 1.00 0.00 16 LYS A CA 18
ATOM 24952 C C . LYS A 1 16 ? 11.658 -4.833 -14.507 1.00 0.00 16 LYS A C 18
ATOM 24953 O O . LYS A 1 16 ? 10.915 -4.501 -15.430 1.00 0.00 16 LYS A O 18
ATOM 24972 N N . LYS A 1 17 ? 11.454 -5.920 -13.770 1.00 0.00 17 LYS A N 18
ATOM 24973 C CA . LYS A 1 17 ? 10.319 -6.804 -14.009 1.00 0.00 17 LYS A CA 18
ATOM 24974 C C . LYS A 1 17 ? 9.172 -6.487 -13.054 1.00 0.00 17 LYS A C 18
ATOM 24975 O O . LYS A 1 17 ? 8.015 -6.795 -13.337 1.00 0.00 17 LYS A O 18
ATOM 24994 N N . GLU A 1 18 ? 9.502 -5.869 -11.924 1.00 0.00 18 GLU A N 18
ATOM 24995 C CA . GLU A 1 18 ? 8.498 -5.510 -10.930 1.00 0.00 18 GLU A CA 18
ATOM 24996 C C . GLU A 1 18 ? 8.933 -4.281 -10.136 1.00 0.00 18 GLU A C 18
ATOM 24997 O O . GLU A 1 18 ? 10.120 -4.083 -9.882 1.00 0.00 18 GLU A O 18
ATOM 25009 N N . GLU A 1 19 ? 7.962 -3.460 -9.749 1.00 0.00 19 GLU A N 18
ATOM 25010 C CA . GLU A 1 19 ? 8.244 -2.250 -8.987 1.00 0.00 19 GLU A CA 18
ATOM 25011 C C . GLU A 1 19 ? 7.038 -1.842 -8.146 1.00 0.00 19 GLU A C 18
ATOM 25012 O O . GLU A 1 19 ? 5.896 -2.162 -8.481 1.00 0.00 19 GLU A O 18
ATOM 25024 N N . THR A 1 20 ? 7.298 -1.133 -7.052 1.00 0.00 20 THR A N 18
ATOM 25025 C CA . THR A 1 20 ? 6.235 -0.683 -6.163 1.00 0.00 20 THR A CA 18
ATOM 25026 C C . THR A 1 20 ? 6.033 0.825 -6.268 1.00 0.00 20 THR A C 18
ATOM 25027 O O . THR A 1 20 ? 6.934 1.555 -6.680 1.00 0.00 20 THR A O 18
ATOM 25038 N N . PHE A 1 21 ? 4.844 1.285 -5.891 1.00 0.00 21 PHE A N 18
ATOM 25039 C CA . PHE A 1 21 ? 4.523 2.706 -5.944 1.00 0.00 21 PHE A CA 18
ATOM 25040 C C . PHE A 1 21 ? 3.619 3.103 -4.780 1.00 0.00 21 PHE A C 18
ATOM 25041 O O . PHE A 1 21 ? 3.013 2.250 -4.133 1.00 0.00 21 PHE A O 18
ATOM 25058 N N . ASN A 1 22 ? 3.534 4.404 -4.521 1.00 0.00 22 ASN A N 18
ATOM 25059 C CA . ASN A 1 22 ? 2.705 4.914 -3.436 1.00 0.00 22 ASN A CA 18
ATOM 25060 C C . ASN A 1 22 ? 1.989 6.196 -3.854 1.00 0.00 22 ASN A C 18
ATOM 25061 O O . ASN A 1 22 ? 2.561 7.042 -4.540 1.00 0.00 22 ASN A O 18
ATOM 25072 N N . GLY A 1 23 ? 0.735 6.331 -3.434 1.00 0.00 23 GLY A N 18
ATOM 25073 C CA . GLY A 1 23 ? -0.038 7.511 -3.774 1.00 0.00 23 GLY A CA 18
ATOM 25074 C C . GLY A 1 23 ? -1.103 7.227 -4.815 1.00 0.00 23 GLY A C 18
ATOM 25075 O O . GLY A 1 23 ? -2.077 7.971 -4.935 1.00 0.00 23 GLY A O 18
ATOM 25079 N N . ILE A 1 24 ? -0.918 6.149 -5.570 1.00 0.00 24 ILE A N 18
ATOM 25080 C CA . ILE A 1 24 ? -1.870 5.769 -6.606 1.00 0.00 24 ILE A CA 18
ATOM 25081 C C . ILE A 1 24 ? -2.948 4.846 -6.049 1.00 0.00 24 ILE A C 18
ATOM 25082 O O . ILE A 1 24 ? -2.652 3.764 -5.542 1.00 0.00 24 ILE A O 18
ATOM 25098 N N . SER A 1 25 ? -4.201 5.279 -6.150 1.00 0.00 25 SER A N 18
ATOM 25099 C CA . SER A 1 25 ? -5.324 4.492 -5.656 1.00 0.00 25 SER A CA 18
ATOM 25100 C C . SER A 1 25 ? -6.269 4.119 -6.794 1.00 0.00 25 SER A C 18
ATOM 25101 O O . SER A 1 25 ? -7.147 3.270 -6.635 1.00 0.00 25 SER A O 18
ATOM 25109 N N . LYS A 1 26 ? -6.083 4.759 -7.943 1.00 0.00 26 LYS A N 18
ATOM 25110 C CA . LYS A 1 26 ? -6.917 4.496 -9.110 1.00 0.00 26 LYS A CA 18
ATOM 25111 C C . LYS A 1 26 ? -6.059 4.236 -10.344 1.00 0.00 26 LYS A C 18
ATOM 25112 O O . LYS A 1 26 ? -4.930 4.720 -10.440 1.00 0.00 26 LYS A O 18
ATOM 25131 N N . ILE A 1 27 ? -6.600 3.470 -11.285 1.00 0.00 27 ILE A N 18
ATOM 25132 C CA . ILE A 1 27 ? -5.885 3.149 -12.513 1.00 0.00 27 ILE A CA 18
ATOM 25133 C C . ILE A 1 27 ? -5.521 4.413 -13.285 1.00 0.00 27 ILE A C 18
ATOM 25134 O O . ILE A 1 27 ? -4.418 4.532 -13.817 1.00 0.00 27 ILE A O 18
ATOM 25150 N N . SER A 1 28 ? -6.457 5.355 -13.340 1.00 0.00 28 SER A N 18
ATOM 25151 C CA . SER A 1 28 ? -6.237 6.611 -14.048 1.00 0.00 28 SER A CA 18
ATOM 25152 C C . SER A 1 28 ? -4.930 7.262 -13.605 1.00 0.00 28 SER A C 18
ATOM 25153 O O . SER A 1 28 ? -4.080 7.595 -14.430 1.00 0.00 28 SER A O 18
ATOM 25161 N N . GLU A 1 29 ? -4.778 7.440 -12.296 1.00 0.00 29 GLU A N 18
ATOM 25162 C CA . GLU A 1 29 ? -3.576 8.052 -11.744 1.00 0.00 29 GLU A CA 18
ATOM 25163 C C . GLU A 1 29 ? -2.338 7.230 -12.090 1.00 0.00 29 GLU A C 18
ATOM 25164 O O . GLU A 1 29 ? -1.249 7.774 -12.276 1.00 0.00 29 GLU A O 18
ATOM 25176 N N . LEU A 1 30 ? -2.513 5.915 -12.174 1.00 0.00 30 LEU A N 18
ATOM 25177 C CA . LEU A 1 30 ? -1.411 5.016 -12.497 1.00 0.00 30 LEU A CA 18
ATOM 25178 C C . LEU A 1 30 ? -0.924 5.243 -13.924 1.00 0.00 30 LEU A C 18
ATOM 25179 O O . LEU A 1 30 ? 0.270 5.430 -14.162 1.00 0.00 30 LEU A O 18
ATOM 25195 N N . LEU A 1 31 ? -1.855 5.227 -14.871 1.00 0.00 31 LEU A N 18
ATOM 25196 C CA . LEU A 1 31 ? -1.521 5.434 -16.276 1.00 0.00 31 LEU A CA 18
ATOM 25197 C C . LEU A 1 31 ? -0.662 6.681 -16.454 1.00 0.00 31 LEU A C 18
ATOM 25198 O O . LEU A 1 31 ? 0.386 6.638 -17.098 1.00 0.00 31 LEU A O 18
ATOM 25214 N N . GLU A 1 32 ? -1.113 7.791 -15.877 1.00 0.00 32 GLU A N 18
ATOM 25215 C CA . GLU A 1 32 ? -0.383 9.050 -15.972 1.00 0.00 32 GLU A CA 18
ATOM 25216 C C . GLU A 1 32 ? 0.955 8.960 -15.244 1.00 0.00 32 GLU A C 18
ATOM 25217 O O . GLU A 1 32 ? 1.922 9.624 -15.617 1.00 0.00 32 GLU A O 18
ATOM 25229 N N . ARG A 1 33 ? 1.002 8.133 -14.205 1.00 0.00 33 ARG A N 18
ATOM 25230 C CA . ARG A 1 33 ? 2.220 7.957 -13.423 1.00 0.00 33 ARG A CA 18
ATOM 25231 C C . ARG A 1 33 ? 3.274 7.196 -14.223 1.00 0.00 33 ARG A C 18
ATOM 25232 O O . ARG A 1 33 ? 4.473 7.428 -14.069 1.00 0.00 33 ARG A O 18
ATOM 25253 N N . LEU A 1 34 ? 2.817 6.287 -15.078 1.00 0.00 34 LEU A N 18
ATOM 25254 C CA . LEU A 1 34 ? 3.720 5.491 -15.902 1.00 0.00 34 LEU A CA 18
ATOM 25255 C C . LEU A 1 34 ? 4.385 6.353 -16.970 1.00 0.00 34 LEU A C 18
ATOM 25256 O O . LEU A 1 34 ? 5.608 6.357 -17.108 1.00 0.00 34 LEU A O 18
ATOM 25272 N N . LYS A 1 35 ? 3.571 7.085 -17.724 1.00 0.00 35 LYS A N 18
ATOM 25273 C CA . LYS A 1 35 ? 4.079 7.956 -18.777 1.00 0.00 35 LYS A CA 18
ATOM 25274 C C . LYS A 1 35 ? 5.079 8.962 -18.217 1.00 0.00 35 LYS A C 18
ATOM 25275 O O . LYS A 1 35 ? 6.089 9.268 -18.851 1.00 0.00 35 LYS A O 18
ATOM 25294 N N . VAL A 1 36 ? 4.791 9.474 -17.024 1.00 0.00 36 VAL A N 18
ATOM 25295 C CA . VAL A 1 36 ? 5.666 10.444 -16.377 1.00 0.00 36 VAL A CA 18
ATOM 25296 C C . VAL A 1 36 ? 6.909 9.770 -15.808 1.00 0.00 36 VAL A C 18
ATOM 25297 O O . VAL A 1 36 ? 8.035 10.143 -16.136 1.00 0.00 36 VAL A O 18
ATOM 25310 N N . GLU A 1 37 ? 6.697 8.773 -14.954 1.00 0.00 37 GLU A N 18
ATOM 25311 C CA . GLU A 1 37 ? 7.801 8.047 -14.339 1.00 0.00 37 GLU A CA 18
ATOM 25312 C C . GLU A 1 37 ? 8.785 7.554 -15.397 1.00 0.00 37 GLU A C 18
ATOM 25313 O O . GLU A 1 37 ? 9.992 7.770 -15.286 1.00 0.00 37 GLU A O 18
ATOM 25325 N N . TYR A 1 38 ? 8.259 6.892 -16.421 1.00 0.00 38 TYR A N 18
ATOM 25326 C CA . TYR A 1 38 ? 9.090 6.366 -17.498 1.00 0.00 38 TYR A CA 18
ATOM 25327 C C . TYR A 1 38 ? 9.491 7.474 -18.468 1.00 0.00 38 TYR A C 18
ATOM 25328 O O . TYR A 1 38 ? 10.491 7.363 -19.176 1.00 0.00 38 TYR A O 18
ATOM 25346 N N . GLY A 1 39 ? 8.701 8.543 -18.494 1.00 0.00 39 GLY A N 18
ATOM 25347 C CA . GLY A 1 39 ? 8.989 9.656 -19.379 1.00 0.00 39 GLY A CA 18
ATOM 25348 C C . GLY A 1 39 ? 8.383 9.473 -20.757 1.00 0.00 39 GLY A C 18
ATOM 25349 O O . GLY A 1 39 ? 7.492 8.646 -20.945 1.00 0.00 39 GLY A O 18
ATOM 25353 N N . SER A 1 40 ? 8.868 10.248 -21.722 1.00 0.00 40 SER A N 18
ATOM 25354 C CA . SER A 1 40 ? 8.364 10.171 -23.088 1.00 0.00 40 SER A CA 18
ATOM 25355 C C . SER A 1 40 ? 8.854 8.901 -23.777 1.00 0.00 40 SER A C 18
ATOM 25356 O O . SER A 1 40 ? 8.172 8.346 -24.637 1.00 0.00 40 SER A O 18
ATOM 25364 N N . GLU A 1 41 ? 10.043 8.447 -23.391 1.00 0.00 41 GLU A N 18
ATOM 25365 C CA . GLU A 1 41 ? 10.625 7.243 -23.972 1.00 0.00 41 GLU A CA 18
ATOM 25366 C C . GLU A 1 41 ? 9.626 6.090 -23.950 1.00 0.00 41 GLU A C 18
ATOM 25367 O O . GLU A 1 41 ? 9.569 5.285 -24.880 1.00 0.00 41 GLU A O 18
ATOM 25379 N N . PHE A 1 42 ? 8.840 6.016 -22.881 1.00 0.00 42 PHE A N 18
ATOM 25380 C CA . PHE A 1 42 ? 7.844 4.961 -22.735 1.00 0.00 42 PHE A CA 18
ATOM 25381 C C . PHE A 1 42 ? 6.637 5.226 -23.630 1.00 0.00 42 PHE A C 18
ATOM 25382 O O . PHE A 1 42 ? 6.233 4.369 -24.417 1.00 0.00 42 PHE A O 18
ATOM 25399 N N . THR A 1 43 ? 6.065 6.419 -23.505 1.00 0.00 43 THR A N 18
ATOM 25400 C CA . THR A 1 43 ? 4.904 6.797 -24.301 1.00 0.00 43 THR A CA 18
ATOM 25401 C C . THR A 1 43 ? 5.168 6.598 -25.789 1.00 0.00 43 THR A C 18
ATOM 25402 O O . THR A 1 43 ? 4.310 6.108 -26.523 1.00 0.00 43 THR A O 18
ATOM 25413 N N . LYS A 1 44 ? 6.362 6.981 -26.229 1.00 0.00 44 LYS A N 18
ATOM 25414 C CA . LYS A 1 44 ? 6.742 6.843 -27.630 1.00 0.00 44 LYS A CA 18
ATOM 25415 C C . LYS A 1 44 ? 6.984 5.380 -27.987 1.00 0.00 44 LYS A C 18
ATOM 25416 O O . LYS A 1 44 ? 6.490 4.889 -29.001 1.00 0.00 44 LYS A O 18
ATOM 25435 N N . GLN A 1 45 ? 7.747 4.689 -27.145 1.00 0.00 45 GLN A N 18
ATOM 25436 C CA . GLN A 1 45 ? 8.053 3.281 -27.372 1.00 0.00 45 GLN A CA 18
ATOM 25437 C C . GLN A 1 45 ? 6.781 2.439 -27.365 1.00 0.00 45 GLN A C 18
ATOM 25438 O O . GLN A 1 45 ? 6.752 1.338 -27.913 1.00 0.00 45 GLN A O 18
ATOM 25452 N N . MET A 1 46 ? 5.733 2.965 -26.739 1.00 0.00 46 MET A N 18
ATOM 25453 C CA . MET A 1 46 ? 4.458 2.261 -26.661 1.00 0.00 46 MET A CA 18
ATOM 25454 C C . MET A 1 46 ? 3.511 2.730 -27.761 1.00 0.00 46 MET A C 18
ATOM 25455 O O . MET A 1 46 ? 2.686 1.959 -28.252 1.00 0.00 46 MET A O 18
ATOM 25469 N N . TYR A 1 47 ? 3.634 3.997 -28.141 1.00 0.00 47 TYR A N 18
ATOM 25470 C CA . TYR A 1 47 ? 2.786 4.568 -29.181 1.00 0.00 47 TYR A CA 18
ATOM 25471 C C . TYR A 1 47 ? 3.170 4.028 -30.555 1.00 0.00 47 TYR A C 18
ATOM 25472 O O . TYR A 1 47 ? 4.198 4.406 -31.118 1.00 0.00 47 TYR A O 18
ATOM 25490 N N . ASP A 1 48 ? 2.337 3.143 -31.089 1.00 0.00 48 ASP A N 18
ATOM 25491 C CA . ASP A 1 48 ? 2.586 2.551 -32.399 1.00 0.00 48 ASP A CA 18
ATOM 25492 C C . ASP A 1 48 ? 1.461 2.889 -33.372 1.00 0.00 48 ASP A C 18
ATOM 25493 O O . ASP A 1 48 ? 0.479 2.157 -33.479 1.00 0.00 48 ASP A O 18
ATOM 25502 N N . GLY A 1 49 ? 1.612 4.006 -34.078 1.00 0.00 49 GLY A N 18
ATOM 25503 C CA . GLY A 1 49 ? 0.601 4.422 -35.032 1.00 0.00 49 GLY A CA 18
ATOM 25504 C C . GLY A 1 49 ? -0.082 5.713 -34.626 1.00 0.00 49 GLY A C 18
ATOM 25505 O O . GLY A 1 49 ? 0.405 6.802 -34.925 1.00 0.00 49 GLY A O 18
ATOM 25509 N N . ASN A 1 50 ? -1.216 5.591 -33.943 1.00 0.00 50 ASN A N 18
ATOM 25510 C CA . ASN A 1 50 ? -1.969 6.757 -33.497 1.00 0.00 50 ASN A CA 18
ATOM 25511 C C . ASN A 1 50 ? -2.237 6.691 -31.996 1.00 0.00 50 ASN A C 18
ATOM 25512 O O . ASN A 1 50 ? -1.841 7.580 -31.245 1.00 0.00 50 ASN A O 18
ATOM 25523 N N . ASN A 1 51 ? -2.912 5.629 -31.568 1.00 0.00 51 ASN A N 18
ATOM 25524 C CA . ASN A 1 51 ? -3.234 5.446 -30.157 1.00 0.00 51 ASN A CA 18
ATOM 25525 C C . ASN A 1 51 ? -2.522 4.220 -29.592 1.00 0.00 51 ASN A C 18
ATOM 25526 O O . ASN A 1 51 ? -2.050 3.363 -30.340 1.00 0.00 51 ASN A O 18
ATOM 25537 N N . LEU A 1 52 ? -2.448 4.145 -28.268 1.00 0.00 52 LEU A N 18
ATOM 25538 C CA . LEU A 1 52 ? -1.794 3.024 -27.601 1.00 0.00 52 LEU A CA 18
ATOM 25539 C C . LEU A 1 52 ? -2.665 2.478 -26.474 1.00 0.00 52 LEU A C 18
ATOM 25540 O O . LEU A 1 52 ? -3.091 1.323 -26.508 1.00 0.00 52 LEU A O 18
ATOM 25556 N N . PHE A 1 53 ? -2.927 3.316 -25.476 1.00 0.00 53 PHE A N 18
ATOM 25557 C CA . PHE A 1 53 ? -3.749 2.918 -24.339 1.00 0.00 53 PHE A CA 18
ATOM 25558 C C . PHE A 1 53 ? -5.095 2.372 -24.806 1.00 0.00 53 PHE A C 18
ATOM 25559 O O . PHE A 1 53 ? -5.687 1.510 -24.156 1.00 0.00 53 PHE A O 18
ATOM 25576 N N . LYS A 1 54 ? -5.573 2.880 -25.936 1.00 0.00 54 LYS A N 18
ATOM 25577 C CA . LYS A 1 54 ? -6.849 2.445 -26.492 1.00 0.00 54 LYS A CA 18
ATOM 25578 C C . LYS A 1 54 ? -6.829 0.949 -26.793 1.00 0.00 54 LYS A C 18
ATOM 25579 O O . LYS A 1 54 ? -7.876 0.309 -26.872 1.00 0.00 54 LYS A O 18
ATOM 25598 N N . ASN A 1 55 ? -5.631 0.400 -26.959 1.00 0.00 55 ASN A N 18
ATOM 25599 C CA . ASN A 1 55 ? -5.475 -1.021 -27.250 1.00 0.00 55 ASN A CA 18
ATOM 25600 C C . ASN A 1 55 ? -4.769 -1.737 -26.103 1.00 0.00 55 ASN A C 18
ATOM 25601 O O . ASN A 1 55 ? -4.921 -2.946 -25.924 1.00 0.00 55 ASN A O 18
ATOM 25612 N N . VAL A 1 56 ? -3.997 -0.983 -25.327 1.00 0.00 56 VAL A N 18
ATOM 25613 C CA . VAL A 1 56 ? -3.268 -1.545 -24.196 1.00 0.00 56 VAL A CA 18
ATOM 25614 C C . VAL A 1 56 ? -4.177 -2.417 -23.336 1.00 0.00 56 VAL A C 18
ATOM 25615 O O . VAL A 1 56 ? -5.388 -2.203 -23.281 1.00 0.00 56 VAL A O 18
ATOM 25628 N N . ILE A 1 57 ? -3.584 -3.399 -22.667 1.00 0.00 57 ILE A N 18
ATOM 25629 C CA . ILE A 1 57 ? -4.339 -4.302 -21.808 1.00 0.00 57 ILE A CA 18
ATOM 25630 C C . ILE A 1 57 ? -3.752 -4.344 -20.401 1.00 0.00 57 ILE A C 18
ATOM 25631 O O . ILE A 1 57 ? -2.653 -4.860 -20.191 1.00 0.00 57 ILE A O 18
ATOM 25647 N N . ILE A 1 58 ? -4.491 -3.798 -19.441 1.00 0.00 58 ILE A N 18
ATOM 25648 C CA . ILE A 1 58 ? -4.044 -3.775 -18.054 1.00 0.00 58 ILE A CA 18
ATOM 25649 C C . ILE A 1 58 ? -5.041 -4.485 -17.144 1.00 0.00 58 ILE A C 18
ATOM 25650 O O . ILE A 1 58 ? -6.252 -4.296 -17.265 1.00 0.00 58 ILE A O 18
ATOM 25666 N N . LEU A 1 59 ? -4.524 -5.299 -16.230 1.00 0.00 59 LEU A N 18
ATOM 25667 C CA . LEU A 1 59 ? -5.369 -6.036 -15.297 1.00 0.00 59 LEU A CA 18
ATOM 25668 C C . LEU A 1 59 ? -5.260 -5.456 -13.890 1.00 0.00 59 LEU A C 18
ATOM 25669 O O . LEU A 1 59 ? -4.171 -5.378 -13.321 1.00 0.00 59 LEU A O 18
ATOM 25685 N N . VAL A 1 60 ? -6.397 -5.051 -13.333 1.00 0.00 60 VAL A N 18
ATOM 25686 C CA . VAL A 1 60 ? -6.431 -4.482 -11.991 1.00 0.00 60 VAL A CA 18
ATOM 25687 C C . VAL A 1 60 ? -6.785 -5.541 -10.953 1.00 0.00 60 VAL A C 18
ATOM 25688 O O . VAL A 1 60 ? -7.775 -6.257 -11.095 1.00 0.00 60 VAL A O 18
ATOM 25701 N N . ASN A 1 61 ? -5.969 -5.633 -9.908 1.00 0.00 61 ASN A N 18
ATOM 25702 C CA . ASN A 1 61 ? -6.195 -6.605 -8.845 1.00 0.00 61 ASN A CA 18
ATOM 25703 C C . ASN A 1 61 ? -6.401 -8.003 -9.421 1.00 0.00 61 ASN A C 18
ATOM 25704 O O . ASN A 1 61 ? -7.110 -8.826 -8.843 1.00 0.00 61 ASN A O 18
ATOM 25715 N N . GLY A 1 62 ? -5.775 -8.265 -10.564 1.00 0.00 62 GLY A N 18
ATOM 25716 C CA . GLY A 1 62 ? -5.901 -9.564 -11.199 1.00 0.00 62 GLY A CA 18
ATOM 25717 C C . GLY A 1 62 ? -7.230 -9.736 -11.907 1.00 0.00 62 GLY A C 18
ATOM 25718 O O . GLY A 1 62 ? -7.959 -10.692 -11.648 1.00 0.00 62 GLY A O 18
ATOM 25722 N N . ASN A 1 63 ? -7.546 -8.807 -12.803 1.00 0.00 63 ASN A N 18
ATOM 25723 C CA . ASN A 1 63 ? -8.798 -8.859 -13.549 1.00 0.00 63 ASN A CA 18
ATOM 25724 C C . ASN A 1 63 ? -8.885 -7.708 -14.547 1.00 0.00 63 ASN A C 18
ATOM 25725 O O . ASN A 1 63 ? -8.488 -6.583 -14.248 1.00 0.00 63 ASN A O 18
ATOM 25736 N N . ASN A 1 64 ? -9.408 -7.998 -15.733 1.00 0.00 64 ASN A N 18
ATOM 25737 C CA . ASN A 1 64 ? -9.548 -6.988 -16.775 1.00 0.00 64 ASN A CA 18
ATOM 25738 C C . ASN A 1 64 ? -10.453 -5.850 -16.312 1.00 0.00 64 ASN A C 18
ATOM 25739 O O . ASN A 1 64 ? -11.553 -6.084 -15.810 1.00 0.00 64 ASN A O 18
ATOM 25750 N N . ILE A 1 65 ? -9.984 -4.620 -16.486 1.00 0.00 65 ILE A N 18
ATOM 25751 C CA . ILE A 1 65 ? -10.751 -3.446 -16.087 1.00 0.00 65 ILE A CA 18
ATOM 25752 C C . ILE A 1 65 ? -11.882 -3.169 -17.072 1.00 0.00 65 ILE A C 18
ATOM 25753 O O . ILE A 1 65 ? -12.924 -2.627 -16.702 1.00 0.00 65 ILE A O 18
ATOM 25769 N N . THR A 1 66 ? -11.670 -3.545 -18.329 1.00 0.00 66 THR A N 18
ATOM 25770 C CA . THR A 1 66 ? -12.672 -3.338 -19.368 1.00 0.00 66 THR A CA 18
ATOM 25771 C C . THR A 1 66 ? -13.999 -3.984 -18.988 1.00 0.00 66 THR A C 18
ATOM 25772 O O . THR A 1 66 ? -15.060 -3.559 -19.445 1.00 0.00 66 THR A O 18
ATOM 25783 N N . SER A 1 67 ? -13.933 -5.013 -18.150 1.00 0.00 67 SER A N 18
ATOM 25784 C CA . SER A 1 67 ? -15.131 -5.720 -17.711 1.00 0.00 67 SER A CA 18
ATOM 25785 C C . SER A 1 67 ? -15.821 -4.967 -16.577 1.00 0.00 67 SER A C 18
ATOM 25786 O O . SER A 1 67 ? -16.822 -5.429 -16.031 1.00 0.00 67 SER A O 18
ATOM 25794 N N . MET A 1 68 ? -15.277 -3.806 -16.229 1.00 0.00 68 MET A N 18
ATOM 25795 C CA . MET A 1 68 ? -15.841 -2.988 -15.161 1.00 0.00 68 MET A CA 18
ATOM 25796 C C . MET A 1 68 ? -15.783 -1.507 -15.522 1.00 0.00 68 MET A C 18
ATOM 25797 O O . MET A 1 68 ? -16.770 -0.929 -15.977 1.00 0.00 68 MET A O 18
ATOM 25811 N N . LYS A 1 69 ? -14.620 -0.898 -15.317 1.00 0.00 69 LYS A N 18
ATOM 25812 C CA . LYS A 1 69 ? -14.432 0.516 -15.621 1.00 0.00 69 LYS A CA 18
ATOM 25813 C C . LYS A 1 69 ? -13.196 0.726 -16.489 1.00 0.00 69 LYS A C 18
ATOM 25814 O O . LYS A 1 69 ? -12.376 -0.177 -16.648 1.00 0.00 69 LYS A O 18
ATOM 25833 N N . GLY A 1 70 ? -13.068 1.925 -17.049 1.00 0.00 70 GLY A N 18
ATOM 25834 C CA . GLY A 1 70 ? -11.928 2.232 -17.894 1.00 0.00 70 GLY A CA 18
ATOM 25835 C C . GLY A 1 70 ? -10.875 3.050 -17.172 1.00 0.00 70 GLY A C 18
ATOM 25836 O O . GLY A 1 70 ? -9.891 2.505 -16.670 1.00 0.00 70 GLY A O 18
ATOM 25840 N N . LEU A 1 71 ? -11.081 4.361 -17.119 1.00 0.00 71 LEU A N 18
ATOM 25841 C CA . LEU A 1 71 ? -10.140 5.256 -16.454 1.00 0.00 71 LEU A CA 18
ATOM 25842 C C . LEU A 1 71 ? -10.536 5.478 -14.998 1.00 0.00 71 LEU A C 18
ATOM 25843 O O . LEU A 1 71 ? -9.702 5.833 -14.165 1.00 0.00 71 LEU A O 18
ATOM 25859 N N . ASP A 1 72 ? -11.812 5.264 -14.698 1.00 0.00 72 ASP A N 18
ATOM 25860 C CA . ASP A 1 72 ? -12.318 5.437 -13.341 1.00 0.00 72 ASP A CA 18
ATOM 25861 C C . ASP A 1 72 ? -12.193 4.141 -12.545 1.00 0.00 72 ASP A C 18
ATOM 25862 O O . ASP A 1 72 ? -12.725 4.024 -11.441 1.00 0.00 72 ASP A O 18
ATOM 25871 N N . THR A 1 73 ? -11.487 3.169 -13.114 1.00 0.00 73 THR A N 18
ATOM 25872 C CA . THR A 1 73 ? -11.294 1.881 -12.459 1.00 0.00 73 THR A CA 18
ATOM 25873 C C . THR A 1 73 ? -10.555 2.043 -11.136 1.00 0.00 73 THR A C 18
ATOM 25874 O O . THR A 1 73 ? -9.614 2.829 -11.032 1.00 0.00 73 THR A O 18
ATOM 25885 N N . GLU A 1 74 ? -10.987 1.294 -10.126 1.00 0.00 74 GLU A N 18
ATOM 25886 C CA . GLU A 1 74 ? -10.366 1.355 -8.809 1.00 0.00 74 GLU A CA 18
ATOM 25887 C C . GLU A 1 74 ? -9.636 0.054 -8.490 1.00 0.00 74 GLU A C 18
ATOM 25888 O O . GLU A 1 74 ? -9.928 -0.992 -9.072 1.00 0.00 74 GLU A O 18
ATOM 25900 N N . ILE A 1 75 ? -8.686 0.126 -7.564 1.00 0.00 75 ILE A N 18
ATOM 25901 C CA . ILE A 1 75 ? -7.915 -1.046 -7.168 1.00 0.00 75 ILE A CA 18
ATOM 25902 C C . ILE A 1 75 ? -8.307 -1.515 -5.771 1.00 0.00 75 ILE A C 18
ATOM 25903 O O . ILE A 1 75 ? -8.750 -0.723 -4.939 1.00 0.00 75 ILE A O 18
ATOM 25919 N N . LYS A 1 76 ? -8.139 -2.809 -5.519 1.00 0.00 76 LYS A N 18
ATOM 25920 C CA . LYS A 1 76 ? -8.472 -3.386 -4.222 1.00 0.00 76 LYS A CA 18
ATOM 25921 C C . LYS A 1 76 ? -7.332 -3.187 -3.229 1.00 0.00 76 LYS A C 18
ATOM 25922 O O . LYS A 1 76 ? -6.259 -2.704 -3.591 1.00 0.00 76 LYS A O 18
ATOM 25941 N N . ASP A 1 77 ? -7.570 -3.565 -1.978 1.00 0.00 77 ASP A N 18
ATOM 25942 C CA . ASP A 1 77 ? -6.562 -3.430 -0.934 1.00 0.00 77 ASP A CA 18
ATOM 25943 C C . ASP A 1 77 ? -5.262 -4.116 -1.342 1.00 0.00 77 ASP A C 18
ATOM 25944 O O . ASP A 1 77 ? -4.178 -3.724 -0.908 1.00 0.00 77 ASP A O 18
ATOM 25953 N N . ASP A 1 78 ? -5.377 -5.143 -2.177 1.00 0.00 78 ASP A N 18
ATOM 25954 C CA . ASP A 1 78 ? -4.212 -5.884 -2.644 1.00 0.00 78 ASP A CA 18
ATOM 25955 C C . ASP A 1 78 ? -3.237 -4.963 -3.371 1.00 0.00 78 ASP A C 18
ATOM 25956 O O . ASP A 1 78 ? -2.029 -5.011 -3.137 1.00 0.00 78 ASP A O 18
ATOM 25965 N N . ASP A 1 79 ? -3.770 -4.125 -4.253 1.00 0.00 79 ASP A N 18
ATOM 25966 C CA . ASP A 1 79 ? -2.948 -3.192 -5.015 1.00 0.00 79 ASP A CA 18
ATOM 25967 C C . ASP A 1 79 ? -1.979 -3.939 -5.926 1.00 0.00 79 ASP A C 18
ATOM 25968 O O . ASP A 1 79 ? -0.805 -4.108 -5.597 1.00 0.00 79 ASP A O 18
ATOM 25977 N N . LYS A 1 80 ? -2.480 -4.387 -7.072 1.00 0.00 80 LYS A N 18
ATOM 25978 C CA . LYS A 1 80 ? -1.661 -5.117 -8.033 1.00 0.00 80 LYS A CA 18
ATOM 25979 C C . LYS A 1 80 ? -2.120 -4.841 -9.461 1.00 0.00 80 LYS A C 18
ATOM 25980 O O . LYS A 1 80 ? -3.267 -5.115 -9.817 1.00 0.00 80 LYS A O 18
ATOM 25999 N N . ILE A 1 81 ? -1.219 -4.300 -10.273 1.00 0.00 81 ILE A N 18
ATOM 26000 C CA . ILE A 1 81 ? -1.533 -3.990 -11.663 1.00 0.00 81 ILE A CA 18
ATOM 26001 C C . ILE A 1 81 ? -0.549 -4.666 -12.612 1.00 0.00 81 ILE A C 18
ATOM 26002 O O . ILE A 1 81 ? 0.651 -4.723 -12.341 1.00 0.00 81 ILE A O 18
ATOM 26018 N N . ASP A 1 82 ? -1.064 -5.175 -13.725 1.00 0.00 82 ASP A N 18
ATOM 26019 C CA . ASP A 1 82 ? -0.230 -5.844 -14.717 1.00 0.00 82 ASP A CA 18
ATOM 26020 C C . ASP A 1 82 ? -0.285 -5.113 -16.055 1.00 0.00 82 ASP A C 18
ATOM 26021 O O . ASP A 1 82 ? -1.361 -4.750 -16.533 1.00 0.00 82 ASP A O 18
ATOM 26030 N N . LEU A 1 83 ? 0.880 -4.900 -16.656 1.00 0.00 83 LEU A N 18
ATOM 26031 C CA . LEU A 1 83 ? 0.966 -4.211 -17.939 1.00 0.00 83 LEU A CA 18
ATOM 26032 C C . LEU A 1 83 ? 1.419 -5.165 -19.039 1.00 0.00 83 LEU A C 18
ATOM 26033 O O . LEU A 1 83 ? 2.549 -5.654 -19.025 1.00 0.00 83 LEU A O 18
ATOM 26049 N N . PHE A 1 84 ? 0.532 -5.423 -19.994 1.00 0.00 84 PHE A N 18
ATOM 26050 C CA . PHE A 1 84 ? 0.841 -6.317 -21.104 1.00 0.00 84 PHE A CA 18
ATOM 26051 C C . PHE A 1 84 ? 0.747 -5.582 -22.438 1.00 0.00 84 PHE A C 18
ATOM 26052 O O . PHE A 1 84 ? -0.044 -4.654 -22.609 1.00 0.00 84 PHE A O 18
ATOM 26069 N N . PRO A 1 85 ? 1.573 -6.004 -23.406 1.00 0.00 85 PRO A N 18
ATOM 26070 C CA . PRO A 1 85 ? 1.603 -5.400 -24.741 1.00 0.00 85 PRO A CA 18
ATOM 26071 C C . PRO A 1 85 ? 0.344 -5.709 -25.545 1.00 0.00 85 PRO A C 18
ATOM 26072 O O . PRO A 1 85 ? -0.065 -6.862 -25.684 1.00 0.00 85 PRO A O 18
ATOM 26083 N N . PRO A 1 86 ? -0.285 -4.657 -26.088 1.00 0.00 86 PRO A N 18
ATOM 26084 C CA . PRO A 1 86 ? -1.506 -4.792 -26.889 1.00 0.00 86 PRO A CA 18
ATOM 26085 C C . PRO A 1 86 ? -1.245 -5.456 -28.237 1.00 0.00 86 PRO A C 18
ATOM 26086 O O . PRO A 1 86 ? -0.095 -5.665 -28.624 1.00 0.00 86 PRO A O 18
ATOM 26097 N N . VAL A 1 87 ? -2.319 -5.784 -28.947 1.00 0.00 87 VAL A N 18
ATOM 26098 C CA . VAL A 1 87 ? -2.206 -6.423 -30.253 1.00 0.00 87 VAL A CA 18
ATOM 26099 C C . VAL A 1 87 ? -1.398 -5.563 -31.217 1.00 0.00 87 VAL A C 18
ATOM 26100 O O . VAL A 1 87 ? -1.520 -4.339 -31.225 1.00 0.00 87 VAL A O 18
ATOM 26113 N N . ALA A 1 88 ? -0.571 -6.213 -32.030 1.00 0.00 88 ALA A N 18
ATOM 26114 C CA . ALA A 1 88 ? 0.256 -5.508 -33.002 1.00 0.00 88 ALA A CA 18
ATOM 26115 C C . ALA A 1 88 ? 1.103 -4.436 -32.326 1.00 0.00 88 ALA A C 18
ATOM 26116 O O . ALA A 1 88 ? 1.483 -3.446 -32.950 1.00 0.00 88 ALA A O 18
ATOM 26123 N N . GLY A 1 89 ? 1.396 -4.639 -31.045 1.00 0.00 89 GLY A N 18
ATOM 26124 C CA . GLY A 1 89 ? 2.195 -3.680 -30.305 1.00 0.00 89 GLY A CA 18
ATOM 26125 C C . GLY A 1 89 ? 3.656 -4.079 -30.229 1.00 0.00 89 GLY A C 18
ATOM 26126 O O . GLY A 1 89 ? 4.394 -3.599 -29.370 1.00 0.00 89 GLY A O 18
ATOM 26130 N N . GLY A 1 90 ? 4.074 -4.962 -31.131 1.00 0.00 90 GLY A N 18
ATOM 26131 C CA . GLY A 1 90 ? 5.454 -5.411 -31.145 1.00 0.00 90 GLY A CA 18
ATOM 26132 C C . GLY A 1 90 ? 5.976 -5.637 -32.550 1.00 0.00 90 GLY A C 18
ATOM 26133 O O . GLY A 1 90 ? 5.210 -5.630 -33.513 1.00 0.00 90 GLY A O 18
ATOM 26137 N N . MET A 1 1 ? 0.818 0.809 -0.468 1.00 0.00 1 MET A N 19
ATOM 26138 C CA . MET A 1 1 ? 1.651 0.686 -1.658 1.00 0.00 1 MET A CA 19
ATOM 26139 C C . MET A 1 1 ? 0.995 -0.226 -2.690 1.00 0.00 1 MET A C 19
ATOM 26140 O O . MET A 1 1 ? 0.252 -1.143 -2.339 1.00 0.00 1 MET A O 19
ATOM 26154 N N . VAL A 1 2 ? 1.274 0.031 -3.964 1.00 0.00 2 VAL A N 19
ATOM 26155 C CA . VAL A 1 2 ? 0.711 -0.767 -5.046 1.00 0.00 2 VAL A CA 19
ATOM 26156 C C . VAL A 1 2 ? 1.810 -1.430 -5.869 1.00 0.00 2 VAL A C 19
ATOM 26157 O O . VAL A 1 2 ? 2.777 -0.782 -6.271 1.00 0.00 2 VAL A O 19
ATOM 26170 N N . THR A 1 3 ? 1.656 -2.727 -6.116 1.00 0.00 3 THR A N 19
ATOM 26171 C CA . THR A 1 3 ? 2.635 -3.479 -6.891 1.00 0.00 3 THR A CA 19
ATOM 26172 C C . THR A 1 3 ? 2.303 -3.446 -8.378 1.00 0.00 3 THR A C 19
ATOM 26173 O O . THR A 1 3 ? 1.153 -3.641 -8.772 1.00 0.00 3 THR A O 19
ATOM 26184 N N . VAL A 1 4 ? 3.317 -3.198 -9.201 1.00 0.00 4 VAL A N 19
ATOM 26185 C CA . VAL A 1 4 ? 3.132 -3.141 -10.646 1.00 0.00 4 VAL A CA 19
ATOM 26186 C C . VAL A 1 4 ? 4.064 -4.115 -11.358 1.00 0.00 4 VAL A C 19
ATOM 26187 O O . VAL A 1 4 ? 5.233 -4.249 -10.997 1.00 0.00 4 VAL A O 19
ATOM 26200 N N . ARG A 1 5 ? 3.538 -4.794 -12.372 1.00 0.00 5 ARG A N 19
ATOM 26201 C CA . ARG A 1 5 ? 4.322 -5.758 -13.135 1.00 0.00 5 ARG A CA 19
ATOM 26202 C C . ARG A 1 5 ? 4.548 -5.267 -14.562 1.00 0.00 5 ARG A C 19
ATOM 26203 O O . ARG A 1 5 ? 3.722 -4.544 -15.118 1.00 0.00 5 ARG A O 19
ATOM 26224 N N . TYR A 1 6 ? 5.673 -5.664 -15.147 1.00 0.00 6 TYR A N 19
ATOM 26225 C CA . TYR A 1 6 ? 6.009 -5.262 -16.507 1.00 0.00 6 TYR A CA 19
ATOM 26226 C C . TYR A 1 6 ? 6.190 -6.481 -17.407 1.00 0.00 6 TYR A C 19
ATOM 26227 O O . TYR A 1 6 ? 6.922 -7.412 -17.071 1.00 0.00 6 TYR A O 19
ATOM 26245 N N . TYR A 1 7 ? 5.518 -6.467 -18.552 1.00 0.00 7 TYR A N 19
ATOM 26246 C CA . TYR A 1 7 ? 5.601 -7.571 -19.501 1.00 0.00 7 TYR A CA 19
ATOM 26247 C C . TYR A 1 7 ? 5.804 -7.054 -20.922 1.00 0.00 7 TYR A C 19
ATOM 26248 O O . TYR A 1 7 ? 6.565 -7.629 -21.701 1.00 0.00 7 TYR A O 19
ATOM 26266 N N . ALA A 1 8 ? 5.118 -5.965 -21.252 1.00 0.00 8 ALA A N 19
ATOM 26267 C CA . ALA A 1 8 ? 5.224 -5.368 -22.577 1.00 0.00 8 ALA A CA 19
ATOM 26268 C C . ALA A 1 8 ? 6.604 -4.758 -22.796 1.00 0.00 8 ALA A C 19
ATOM 26269 O O . ALA A 1 8 ? 7.570 -5.123 -22.125 1.00 0.00 8 ALA A O 19
ATOM 26276 N N . THR A 1 9 ? 6.692 -3.826 -23.741 1.00 0.00 9 THR A N 19
ATOM 26277 C CA . THR A 1 9 ? 7.954 -3.166 -24.049 1.00 0.00 9 THR A CA 19
ATOM 26278 C C . THR A 1 9 ? 8.455 -2.355 -22.860 1.00 0.00 9 THR A C 19
ATOM 26279 O O . THR A 1 9 ? 9.592 -1.881 -22.853 1.00 0.00 9 THR A O 19
ATOM 26290 N N . LEU A 1 10 ? 7.601 -2.198 -21.855 1.00 0.00 10 LEU A N 19
ATOM 26291 C CA . LEU A 1 10 ? 7.958 -1.443 -20.659 1.00 0.00 10 LEU A CA 19
ATOM 26292 C C . LEU A 1 10 ? 9.091 -2.126 -19.901 1.00 0.00 10 LEU A C 19
ATOM 26293 O O . LEU A 1 10 ? 9.916 -1.466 -19.270 1.00 0.00 10 LEU A O 19
ATOM 26309 N N . ARG A 1 11 ? 9.126 -3.453 -19.970 1.00 0.00 11 ARG A N 19
ATOM 26310 C CA . ARG A 1 11 ? 10.159 -4.227 -19.291 1.00 0.00 11 ARG A CA 19
ATOM 26311 C C . ARG A 1 11 ? 11.550 -3.736 -19.682 1.00 0.00 11 ARG A C 19
ATOM 26312 O O . ARG A 1 11 ? 12.326 -3.264 -18.850 1.00 0.00 11 ARG A O 19
ATOM 26333 N N . PRO A 1 12 ? 11.875 -3.849 -20.978 1.00 0.00 12 PRO A N 19
ATOM 26334 C CA . PRO A 1 12 ? 13.174 -3.422 -21.509 1.00 0.00 12 PRO A CA 19
ATOM 26335 C C . PRO A 1 12 ? 13.334 -1.906 -21.500 1.00 0.00 12 PRO A C 19
ATOM 26336 O O . PRO A 1 12 ? 14.414 -1.385 -21.778 1.00 0.00 12 PRO A O 19
ATOM 26347 N N . ILE A 1 13 ? 12.252 -1.203 -21.179 1.00 0.00 13 ILE A N 19
ATOM 26348 C CA . ILE A 1 13 ? 12.275 0.254 -21.132 1.00 0.00 13 ILE A CA 19
ATOM 26349 C C . ILE A 1 13 ? 12.752 0.753 -19.773 1.00 0.00 13 ILE A C 19
ATOM 26350 O O . ILE A 1 13 ? 13.400 1.795 -19.673 1.00 0.00 13 ILE A O 19
ATOM 26366 N N . THR A 1 14 ? 12.430 0.000 -18.725 1.00 0.00 14 THR A N 19
ATOM 26367 C CA . THR A 1 14 ? 12.827 0.365 -17.371 1.00 0.00 14 THR A CA 19
ATOM 26368 C C . THR A 1 14 ? 13.924 -0.558 -16.852 1.00 0.00 14 THR A C 19
ATOM 26369 O O . THR A 1 14 ? 14.560 -0.273 -15.837 1.00 0.00 14 THR A O 19
ATOM 26380 N N . LYS A 1 15 ? 14.141 -1.664 -17.554 1.00 0.00 15 LYS A N 19
ATOM 26381 C CA . LYS A 1 15 ? 15.163 -2.629 -17.166 1.00 0.00 15 LYS A CA 19
ATOM 26382 C C . LYS A 1 15 ? 14.837 -3.252 -15.813 1.00 0.00 15 LYS A C 19
ATOM 26383 O O . LYS A 1 15 ? 15.732 -3.668 -15.077 1.00 0.00 15 LYS A O 19
ATOM 26402 N N . LYS A 1 16 ? 13.550 -3.315 -15.490 1.00 0.00 16 LYS A N 19
ATOM 26403 C CA . LYS A 1 16 ? 13.104 -3.890 -14.227 1.00 0.00 16 LYS A CA 19
ATOM 26404 C C . LYS A 1 16 ? 12.046 -4.964 -14.461 1.00 0.00 16 LYS A C 19
ATOM 26405 O O . LYS A 1 16 ? 11.670 -5.242 -15.599 1.00 0.00 16 LYS A O 19
ATOM 26424 N N . LYS A 1 17 ? 11.569 -5.564 -13.375 1.00 0.00 17 LYS A N 19
ATOM 26425 C CA . LYS A 1 17 ? 10.552 -6.606 -13.461 1.00 0.00 17 LYS A CA 19
ATOM 26426 C C . LYS A 1 17 ? 9.297 -6.205 -12.693 1.00 0.00 17 LYS A C 19
ATOM 26427 O O . LYS A 1 17 ? 8.186 -6.283 -13.218 1.00 0.00 17 LYS A O 19
ATOM 26446 N N . GLU A 1 18 ? 9.482 -5.776 -11.449 1.00 0.00 18 GLU A N 19
ATOM 26447 C CA . GLU A 1 18 ? 8.363 -5.363 -10.610 1.00 0.00 18 GLU A CA 19
ATOM 26448 C C . GLU A 1 18 ? 8.791 -4.275 -9.629 1.00 0.00 18 GLU A C 19
ATOM 26449 O O . GLU A 1 18 ? 9.929 -4.260 -9.162 1.00 0.00 18 GLU A O 19
ATOM 26461 N N . GLU A 1 19 ? 7.870 -3.367 -9.322 1.00 0.00 19 GLU A N 19
ATOM 26462 C CA . GLU A 1 19 ? 8.153 -2.275 -8.398 1.00 0.00 19 GLU A CA 19
ATOM 26463 C C . GLU A 1 19 ? 6.881 -1.819 -7.688 1.00 0.00 19 GLU A C 19
ATOM 26464 O O . GLU A 1 19 ? 5.770 -2.119 -8.127 1.00 0.00 19 GLU A O 19
ATOM 26476 N N . THR A 1 20 ? 7.052 -1.093 -6.588 1.00 0.00 20 THR A N 19
ATOM 26477 C CA . THR A 1 20 ? 5.920 -0.597 -5.816 1.00 0.00 20 THR A CA 19
ATOM 26478 C C . THR A 1 20 ? 5.782 0.915 -5.952 1.00 0.00 20 THR A C 19
ATOM 26479 O O . THR A 1 20 ? 6.748 1.611 -6.264 1.00 0.00 20 THR A O 19
ATOM 26490 N N . PHE A 1 21 ? 4.575 1.419 -5.715 1.00 0.00 21 PHE A N 19
ATOM 26491 C CA . PHE A 1 21 ? 4.311 2.849 -5.812 1.00 0.00 21 PHE A CA 19
ATOM 26492 C C . PHE A 1 21 ? 3.434 3.320 -4.655 1.00 0.00 21 PHE A C 19
ATOM 26493 O O . PHE A 1 21 ? 2.801 2.514 -3.974 1.00 0.00 21 PHE A O 19
ATOM 26510 N N . ASN A 1 22 ? 3.403 4.631 -4.438 1.00 0.00 22 ASN A N 19
ATOM 26511 C CA . ASN A 1 22 ? 2.606 5.209 -3.363 1.00 0.00 22 ASN A CA 19
ATOM 26512 C C . ASN A 1 22 ? 1.880 6.464 -3.839 1.00 0.00 22 ASN A C 19
ATOM 26513 O O . ASN A 1 22 ? 2.463 7.315 -4.508 1.00 0.00 22 ASN A O 19
ATOM 26524 N N . GLY A 1 23 ? 0.601 6.570 -3.488 1.00 0.00 23 GLY A N 19
ATOM 26525 C CA . GLY A 1 23 ? -0.184 7.723 -3.887 1.00 0.00 23 GLY A CA 19
ATOM 26526 C C . GLY A 1 23 ? -1.109 7.421 -5.049 1.00 0.00 23 GLY A C 19
ATOM 26527 O O . GLY A 1 23 ? -1.838 8.297 -5.515 1.00 0.00 23 GLY A O 19
ATOM 26531 N N . ILE A 1 24 ? -1.078 6.178 -5.520 1.00 0.00 24 ILE A N 19
ATOM 26532 C CA . ILE A 1 24 ? -1.919 5.764 -6.635 1.00 0.00 24 ILE A CA 19
ATOM 26533 C C . ILE A 1 24 ? -2.949 4.729 -6.192 1.00 0.00 24 ILE A C 19
ATOM 26534 O O . ILE A 1 24 ? -2.604 3.716 -5.584 1.00 0.00 24 ILE A O 19
ATOM 26550 N N . SER A 1 25 ? -4.214 4.991 -6.503 1.00 0.00 25 SER A N 19
ATOM 26551 C CA . SER A 1 25 ? -5.295 4.084 -6.135 1.00 0.00 25 SER A CA 19
ATOM 26552 C C . SER A 1 25 ? -6.271 3.904 -7.294 1.00 0.00 25 SER A C 19
ATOM 26553 O O . SER A 1 25 ? -7.336 3.305 -7.138 1.00 0.00 25 SER A O 19
ATOM 26561 N N . LYS A 1 26 ? -5.901 4.428 -8.458 1.00 0.00 26 LYS A N 19
ATOM 26562 C CA . LYS A 1 26 ? -6.742 4.326 -9.645 1.00 0.00 26 LYS A CA 19
ATOM 26563 C C . LYS A 1 26 ? -5.897 4.067 -10.888 1.00 0.00 26 LYS A C 19
ATOM 26564 O O . LYS A 1 26 ? -4.700 4.354 -10.908 1.00 0.00 26 LYS A O 19
ATOM 26583 N N . ILE A 1 27 ? -6.528 3.524 -11.924 1.00 0.00 27 ILE A N 19
ATOM 26584 C CA . ILE A 1 27 ? -5.835 3.229 -13.171 1.00 0.00 27 ILE A CA 19
ATOM 26585 C C . ILE A 1 27 ? -5.482 4.509 -13.920 1.00 0.00 27 ILE A C 19
ATOM 26586 O O . ILE A 1 27 ? -4.396 4.631 -14.486 1.00 0.00 27 ILE A O 19
ATOM 26602 N N . SER A 1 28 ? -6.407 5.464 -13.918 1.00 0.00 28 SER A N 19
ATOM 26603 C CA . SER A 1 28 ? -6.195 6.736 -14.598 1.00 0.00 28 SER A CA 19
ATOM 26604 C C . SER A 1 28 ? -4.942 7.431 -14.074 1.00 0.00 28 SER A C 19
ATOM 26605 O O . SER A 1 28 ? -4.057 7.800 -14.844 1.00 0.00 28 SER A O 19
ATOM 26613 N N . GLU A 1 29 ? -4.877 7.605 -12.757 1.00 0.00 29 GLU A N 19
ATOM 26614 C CA . GLU A 1 29 ? -3.733 8.256 -12.129 1.00 0.00 29 GLU A CA 19
ATOM 26615 C C . GLU A 1 29 ? -2.468 7.422 -12.306 1.00 0.00 29 GLU A C 19
ATOM 26616 O O . GLU A 1 29 ? -1.374 7.962 -12.481 1.00 0.00 29 GLU A O 19
ATOM 26628 N N . LEU A 1 30 ? -2.624 6.104 -12.259 1.00 0.00 30 LEU A N 19
ATOM 26629 C CA . LEU A 1 30 ? -1.494 5.194 -12.413 1.00 0.00 30 LEU A CA 19
ATOM 26630 C C . LEU A 1 30 ? -0.845 5.359 -13.783 1.00 0.00 30 LEU A C 19
ATOM 26631 O O . LEU A 1 30 ? 0.370 5.533 -13.890 1.00 0.00 30 LEU A O 19
ATOM 26647 N N . LEU A 1 31 ? -1.662 5.305 -14.829 1.00 0.00 31 LEU A N 19
ATOM 26648 C CA . LEU A 1 31 ? -1.168 5.450 -16.194 1.00 0.00 31 LEU A CA 19
ATOM 26649 C C . LEU A 1 31 ? -0.347 6.727 -16.343 1.00 0.00 31 LEU A C 19
ATOM 26650 O O . LEU A 1 31 ? 0.778 6.698 -16.840 1.00 0.00 31 LEU A O 19
ATOM 26666 N N . GLU A 1 32 ? -0.917 7.846 -15.905 1.00 0.00 32 GLU A N 19
ATOM 26667 C CA . GLU A 1 32 ? -0.236 9.133 -15.989 1.00 0.00 32 GLU A CA 19
ATOM 26668 C C . GLU A 1 32 ? 1.131 9.069 -15.314 1.00 0.00 32 GLU A C 19
ATOM 26669 O O . GLU A 1 32 ? 2.083 9.714 -15.754 1.00 0.00 32 GLU A O 19
ATOM 26681 N N . ARG A 1 33 ? 1.220 8.288 -14.243 1.00 0.00 33 ARG A N 19
ATOM 26682 C CA . ARG A 1 33 ? 2.469 8.142 -13.506 1.00 0.00 33 ARG A CA 19
ATOM 26683 C C . ARG A 1 33 ? 3.497 7.367 -14.326 1.00 0.00 33 ARG A C 19
ATOM 26684 O O . ARG A 1 33 ? 4.703 7.581 -14.193 1.00 0.00 33 ARG A O 19
ATOM 26705 N N . LEU A 1 34 ? 3.012 6.466 -15.173 1.00 0.00 34 LEU A N 19
ATOM 26706 C CA . LEU A 1 34 ? 3.888 5.658 -16.015 1.00 0.00 34 LEU A CA 19
ATOM 26707 C C . LEU A 1 34 ? 4.555 6.515 -17.087 1.00 0.00 34 LEU A C 19
ATOM 26708 O O . LEU A 1 34 ? 5.767 6.444 -17.289 1.00 0.00 34 LEU A O 19
ATOM 26724 N N . LYS A 1 35 ? 3.755 7.327 -17.770 1.00 0.00 35 LYS A N 19
ATOM 26725 C CA . LYS A 1 35 ? 4.266 8.201 -18.819 1.00 0.00 35 LYS A CA 19
ATOM 26726 C C . LYS A 1 35 ? 5.304 9.170 -18.262 1.00 0.00 35 LYS A C 19
ATOM 26727 O O . LYS A 1 35 ? 6.316 9.449 -18.906 1.00 0.00 35 LYS A O 19
ATOM 26746 N N . VAL A 1 36 ? 5.047 9.679 -17.061 1.00 0.00 36 VAL A N 19
ATOM 26747 C CA . VAL A 1 36 ? 5.961 10.615 -16.417 1.00 0.00 36 VAL A CA 19
ATOM 26748 C C . VAL A 1 36 ? 7.184 9.894 -15.862 1.00 0.00 36 VAL A C 19
ATOM 26749 O O . VAL A 1 36 ? 8.319 10.221 -16.209 1.00 0.00 36 VAL A O 19
ATOM 26762 N N . GLU A 1 37 ? 6.945 8.912 -14.998 1.00 0.00 37 GLU A N 19
ATOM 26763 C CA . GLU A 1 37 ? 8.029 8.146 -14.395 1.00 0.00 37 GLU A CA 19
ATOM 26764 C C . GLU A 1 37 ? 8.936 7.549 -15.468 1.00 0.00 37 GLU A C 19
ATOM 26765 O O . GLU A 1 37 ? 10.157 7.705 -15.421 1.00 0.00 37 GLU A O 19
ATOM 26777 N N . TYR A 1 38 ? 8.331 6.865 -16.432 1.00 0.00 38 TYR A N 19
ATOM 26778 C CA . TYR A 1 38 ? 9.082 6.242 -17.515 1.00 0.00 38 TYR A CA 19
ATOM 26779 C C . TYR A 1 38 ? 9.503 7.278 -18.553 1.00 0.00 38 TYR A C 19
ATOM 26780 O O . TYR A 1 38 ? 10.420 7.048 -19.340 1.00 0.00 38 TYR A O 19
ATOM 26798 N N . GLY A 1 39 ? 8.824 8.422 -18.547 1.00 0.00 39 GLY A N 19
ATOM 26799 C CA . GLY A 1 39 ? 9.141 9.477 -19.491 1.00 0.00 39 GLY A CA 19
ATOM 26800 C C . GLY A 1 39 ? 8.459 9.280 -20.831 1.00 0.00 39 GLY A C 19
ATOM 26801 O O . GLY A 1 39 ? 7.559 8.451 -20.961 1.00 0.00 39 GLY A O 19
ATOM 26805 N N . SER A 1 40 ? 8.888 10.045 -21.830 1.00 0.00 40 SER A N 19
ATOM 26806 C CA . SER A 1 40 ? 8.310 9.954 -23.165 1.00 0.00 40 SER A CA 19
ATOM 26807 C C . SER A 1 40 ? 8.764 8.679 -23.869 1.00 0.00 40 SER A C 19
ATOM 26808 O O . SER A 1 40 ? 8.042 8.124 -24.695 1.00 0.00 40 SER A O 19
ATOM 26816 N N . GLU A 1 41 ? 9.966 8.222 -23.533 1.00 0.00 41 GLU A N 19
ATOM 26817 C CA . GLU A 1 41 ? 10.517 7.012 -24.133 1.00 0.00 41 GLU A CA 19
ATOM 26818 C C . GLU A 1 41 ? 9.511 5.867 -24.071 1.00 0.00 41 GLU A C 19
ATOM 26819 O O . GLU A 1 41 ? 9.409 5.064 -24.999 1.00 0.00 41 GLU A O 19
ATOM 26831 N N . PHE A 1 42 ? 8.769 5.797 -22.970 1.00 0.00 42 PHE A N 19
ATOM 26832 C CA . PHE A 1 42 ? 7.772 4.750 -22.786 1.00 0.00 42 PHE A CA 19
ATOM 26833 C C . PHE A 1 42 ? 6.531 5.026 -23.629 1.00 0.00 42 PHE A C 19
ATOM 26834 O O . PHE A 1 42 ? 5.881 4.102 -24.120 1.00 0.00 42 PHE A O 19
ATOM 26851 N N . THR A 1 43 ? 6.206 6.305 -23.792 1.00 0.00 43 THR A N 19
ATOM 26852 C CA . THR A 1 43 ? 5.042 6.704 -24.574 1.00 0.00 43 THR A CA 19
ATOM 26853 C C . THR A 1 43 ? 5.268 6.456 -26.061 1.00 0.00 43 THR A C 19
ATOM 26854 O O . THR A 1 43 ? 4.391 5.941 -26.755 1.00 0.00 43 THR A O 19
ATOM 26865 N N . LYS A 1 44 ? 6.448 6.826 -26.546 1.00 0.00 44 LYS A N 19
ATOM 26866 C CA . LYS A 1 44 ? 6.791 6.642 -27.951 1.00 0.00 44 LYS A CA 19
ATOM 26867 C C . LYS A 1 44 ? 7.024 5.168 -28.266 1.00 0.00 44 LYS A C 19
ATOM 26868 O O . LYS A 1 44 ? 6.688 4.696 -29.352 1.00 0.00 44 LYS A O 19
ATOM 26887 N N . GLN A 1 45 ? 7.598 4.446 -27.309 1.00 0.00 45 GLN A N 19
ATOM 26888 C CA . GLN A 1 45 ? 7.874 3.025 -27.485 1.00 0.00 45 GLN A CA 19
ATOM 26889 C C . GLN A 1 45 ? 6.587 2.209 -27.424 1.00 0.00 45 GLN A C 19
ATOM 26890 O O . GLN A 1 45 ? 6.533 1.080 -27.911 1.00 0.00 45 GLN A O 19
ATOM 26904 N N . MET A 1 46 ? 5.553 2.788 -26.821 1.00 0.00 46 MET A N 19
ATOM 26905 C CA . MET A 1 46 ? 4.266 2.113 -26.697 1.00 0.00 46 MET A CA 19
ATOM 26906 C C . MET A 1 46 ? 3.307 2.565 -27.794 1.00 0.00 46 MET A C 19
ATOM 26907 O O . MET A 1 46 ? 2.477 1.788 -28.266 1.00 0.00 46 MET A O 19
ATOM 26921 N N . TYR A 1 47 ? 3.427 3.826 -28.196 1.00 0.00 47 TYR A N 19
ATOM 26922 C CA . TYR A 1 47 ? 2.569 4.382 -29.235 1.00 0.00 47 TYR A CA 19
ATOM 26923 C C . TYR A 1 47 ? 2.798 3.673 -30.567 1.00 0.00 47 TYR A C 19
ATOM 26924 O O . TYR A 1 47 ? 3.784 3.929 -31.258 1.00 0.00 47 TYR A O 19
ATOM 26942 N N . ASP A 1 48 ? 1.878 2.782 -30.920 1.00 0.00 48 ASP A N 19
ATOM 26943 C CA . ASP A 1 48 ? 1.976 2.037 -32.170 1.00 0.00 48 ASP A CA 19
ATOM 26944 C C . ASP A 1 48 ? 0.777 2.322 -33.068 1.00 0.00 48 ASP A C 19
ATOM 26945 O O . ASP A 1 48 ? -0.240 1.632 -33.001 1.00 0.00 48 ASP A O 19
ATOM 26954 N N . GLY A 1 49 ? 0.903 3.343 -33.910 1.00 0.00 49 GLY A N 19
ATOM 26955 C CA . GLY A 1 49 ? -0.178 3.702 -34.809 1.00 0.00 49 GLY A CA 19
ATOM 26956 C C . GLY A 1 49 ? -0.683 5.112 -34.575 1.00 0.00 49 GLY A C 19
ATOM 26957 O O . GLY A 1 49 ? -0.136 6.072 -35.116 1.00 0.00 49 GLY A O 19
ATOM 26961 N N . ASN A 1 50 ? -1.731 5.237 -33.767 1.00 0.00 50 ASN A N 19
ATOM 26962 C CA . ASN A 1 50 ? -2.312 6.540 -33.464 1.00 0.00 50 ASN A CA 19
ATOM 26963 C C . ASN A 1 50 ? -2.554 6.693 -31.966 1.00 0.00 50 ASN A C 19
ATOM 26964 O O . ASN A 1 50 ? -2.173 7.696 -31.365 1.00 0.00 50 ASN A O 19
ATOM 26975 N N . ASN A 1 51 ? -3.189 5.689 -31.369 1.00 0.00 51 ASN A N 19
ATOM 26976 C CA . ASN A 1 51 ? -3.481 5.712 -29.940 1.00 0.00 51 ASN A CA 19
ATOM 26977 C C . ASN A 1 51 ? -2.722 4.607 -29.212 1.00 0.00 51 ASN A C 19
ATOM 26978 O O . ASN A 1 51 ? -2.234 3.661 -29.832 1.00 0.00 51 ASN A O 19
ATOM 26989 N N . LEU A 1 52 ? -2.626 4.733 -27.893 1.00 0.00 52 LEU A N 19
ATOM 26990 C CA . LEU A 1 52 ? -1.926 3.745 -27.079 1.00 0.00 52 LEU A CA 19
ATOM 26991 C C . LEU A 1 52 ? -2.842 3.186 -25.995 1.00 0.00 52 LEU A C 19
ATOM 26992 O O . LEU A 1 52 ? -3.227 2.017 -26.034 1.00 0.00 52 LEU A O 19
ATOM 27008 N N . PHE A 1 53 ? -3.190 4.029 -25.029 1.00 0.00 53 PHE A N 19
ATOM 27009 C CA . PHE A 1 53 ? -4.063 3.620 -23.934 1.00 0.00 53 PHE A CA 19
ATOM 27010 C C . PHE A 1 53 ? -5.358 3.016 -24.468 1.00 0.00 53 PHE A C 19
ATOM 27011 O O . PHE A 1 53 ? -5.965 2.155 -23.830 1.00 0.00 53 PHE A O 19
ATOM 27028 N N . LYS A 1 54 ? -5.778 3.474 -25.643 1.00 0.00 54 LYS A N 19
ATOM 27029 C CA . LYS A 1 54 ? -7.000 2.981 -26.265 1.00 0.00 54 LYS A CA 19
ATOM 27030 C C . LYS A 1 54 ? -6.896 1.488 -26.562 1.00 0.00 54 LYS A C 19
ATOM 27031 O O . LYS A 1 54 ? -7.907 0.803 -26.709 1.00 0.00 54 LYS A O 19
ATOM 27050 N N . ASN A 1 55 ? -5.666 0.991 -26.647 1.00 0.00 55 ASN A N 19
ATOM 27051 C CA . ASN A 1 55 ? -5.430 -0.421 -26.925 1.00 0.00 55 ASN A CA 19
ATOM 27052 C C . ASN A 1 55 ? -4.721 -1.095 -25.754 1.00 0.00 55 ASN A C 19
ATOM 27053 O O . ASN A 1 55 ? -4.776 -2.315 -25.601 1.00 0.00 55 ASN A O 19
ATOM 27064 N N . VAL A 1 56 ? -4.056 -0.292 -24.930 1.00 0.00 56 VAL A N 19
ATOM 27065 C CA . VAL A 1 56 ? -3.338 -0.810 -23.772 1.00 0.00 56 VAL A CA 19
ATOM 27066 C C . VAL A 1 56 ? -4.211 -1.766 -22.967 1.00 0.00 56 VAL A C 19
ATOM 27067 O O . VAL A 1 56 ? -5.418 -1.562 -22.839 1.00 0.00 56 VAL A O 19
ATOM 27080 N N . ILE A 1 57 ? -3.591 -2.810 -22.426 1.00 0.00 57 ILE A N 19
ATOM 27081 C CA . ILE A 1 57 ? -4.312 -3.798 -21.632 1.00 0.00 57 ILE A CA 19
ATOM 27082 C C . ILE A 1 57 ? -3.684 -3.956 -20.251 1.00 0.00 57 ILE A C 19
ATOM 27083 O O . ILE A 1 57 ? -2.572 -4.469 -20.119 1.00 0.00 57 ILE A O 19
ATOM 27099 N N . ILE A 1 58 ? -4.405 -3.516 -19.225 1.00 0.00 58 ILE A N 19
ATOM 27100 C CA . ILE A 1 58 ? -3.919 -3.612 -17.854 1.00 0.00 58 ILE A CA 19
ATOM 27101 C C . ILE A 1 58 ? -4.876 -4.425 -16.989 1.00 0.00 58 ILE A C 19
ATOM 27102 O O . ILE A 1 58 ? -6.093 -4.247 -17.053 1.00 0.00 58 ILE A O 19
ATOM 27118 N N . LEU A 1 59 ? -4.318 -5.317 -16.178 1.00 0.00 59 LEU A N 19
ATOM 27119 C CA . LEU A 1 59 ? -5.121 -6.158 -15.296 1.00 0.00 59 LEU A CA 19
ATOM 27120 C C . LEU A 1 59 ? -5.029 -5.676 -13.852 1.00 0.00 59 LEU A C 19
ATOM 27121 O O . LEU A 1 59 ? -3.940 -5.592 -13.283 1.00 0.00 59 LEU A O 19
ATOM 27137 N N . VAL A 1 60 ? -6.179 -5.363 -13.263 1.00 0.00 60 VAL A N 19
ATOM 27138 C CA . VAL A 1 60 ? -6.228 -4.893 -11.884 1.00 0.00 60 VAL A CA 19
ATOM 27139 C C . VAL A 1 60 ? -6.586 -6.027 -10.930 1.00 0.00 60 VAL A C 19
ATOM 27140 O O . VAL A 1 60 ? -7.563 -6.744 -11.141 1.00 0.00 60 VAL A O 19
ATOM 27153 N N . ASN A 1 61 ? -5.788 -6.182 -9.879 1.00 0.00 61 ASN A N 19
ATOM 27154 C CA . ASN A 1 61 ? -6.020 -7.230 -8.891 1.00 0.00 61 ASN A CA 19
ATOM 27155 C C . ASN A 1 61 ? -6.225 -8.581 -9.568 1.00 0.00 61 ASN A C 19
ATOM 27156 O O . ASN A 1 61 ? -6.959 -9.433 -9.069 1.00 0.00 61 ASN A O 19
ATOM 27167 N N . GLY A 1 62 ? -5.569 -8.770 -10.710 1.00 0.00 62 GLY A N 19
ATOM 27168 C CA . GLY A 1 62 ? -5.691 -10.020 -11.437 1.00 0.00 62 GLY A CA 19
ATOM 27169 C C . GLY A 1 62 ? -7.030 -10.156 -12.134 1.00 0.00 62 GLY A C 19
ATOM 27170 O O . GLY A 1 62 ? -7.777 -11.100 -11.879 1.00 0.00 62 GLY A O 19
ATOM 27174 N N . ASN A 1 63 ? -7.336 -9.210 -13.016 1.00 0.00 63 ASN A N 19
ATOM 27175 C CA . ASN A 1 63 ? -8.596 -9.228 -13.750 1.00 0.00 63 ASN A CA 19
ATOM 27176 C C . ASN A 1 63 ? -8.653 -8.086 -14.760 1.00 0.00 63 ASN A C 19
ATOM 27177 O O . ASN A 1 63 ? -7.985 -7.065 -14.597 1.00 0.00 63 ASN A O 19
ATOM 27188 N N . ASN A 1 64 ? -9.456 -8.266 -15.804 1.00 0.00 64 ASN A N 19
ATOM 27189 C CA . ASN A 1 64 ? -9.600 -7.250 -16.841 1.00 0.00 64 ASN A CA 19
ATOM 27190 C C . ASN A 1 64 ? -10.445 -6.081 -16.344 1.00 0.00 64 ASN A C 19
ATOM 27191 O O . ASN A 1 64 ? -11.512 -6.277 -15.761 1.00 0.00 64 ASN A O 19
ATOM 27202 N N . ILE A 1 65 ? -9.961 -4.867 -16.578 1.00 0.00 65 ILE A N 19
ATOM 27203 C CA . ILE A 1 65 ? -10.672 -3.666 -16.156 1.00 0.00 65 ILE A CA 19
ATOM 27204 C C . ILE A 1 65 ? -11.859 -3.381 -17.069 1.00 0.00 65 ILE A C 19
ATOM 27205 O O . ILE A 1 65 ? -12.847 -2.776 -16.651 1.00 0.00 65 ILE A O 19
ATOM 27221 N N . THR A 1 66 ? -11.757 -3.821 -18.319 1.00 0.00 66 THR A N 19
ATOM 27222 C CA . THR A 1 66 ? -12.822 -3.614 -19.292 1.00 0.00 66 THR A CA 19
ATOM 27223 C C . THR A 1 66 ? -14.147 -4.171 -18.783 1.00 0.00 66 THR A C 19
ATOM 27224 O O . THR A 1 66 ? -15.218 -3.714 -19.183 1.00 0.00 66 THR A O 19
ATOM 27235 N N . SER A 1 67 ? -14.068 -5.160 -17.899 1.00 0.00 67 SER A N 19
ATOM 27236 C CA . SER A 1 67 ? -15.262 -5.781 -17.338 1.00 0.00 67 SER A CA 19
ATOM 27237 C C . SER A 1 67 ? -15.932 -4.855 -16.327 1.00 0.00 67 SER A C 19
ATOM 27238 O O . SER A 1 67 ? -17.015 -5.149 -15.822 1.00 0.00 67 SER A O 19
ATOM 27246 N N . MET A 1 68 ? -15.278 -3.735 -16.036 1.00 0.00 68 MET A N 19
ATOM 27247 C CA . MET A 1 68 ? -15.810 -2.765 -15.086 1.00 0.00 68 MET A CA 19
ATOM 27248 C C . MET A 1 68 ? -15.692 -1.346 -15.634 1.00 0.00 68 MET A C 19
ATOM 27249 O O . MET A 1 68 ? -16.658 -0.789 -16.156 1.00 0.00 68 MET A O 19
ATOM 27263 N N . LYS A 1 69 ? -14.503 -0.767 -15.512 1.00 0.00 69 LYS A N 19
ATOM 27264 C CA . LYS A 1 69 ? -14.257 0.587 -15.996 1.00 0.00 69 LYS A CA 19
ATOM 27265 C C . LYS A 1 69 ? -13.026 0.628 -16.896 1.00 0.00 69 LYS A C 19
ATOM 27266 O O . LYS A 1 69 ? -12.305 -0.360 -17.023 1.00 0.00 69 LYS A O 19
ATOM 27285 N N . GLY A 1 70 ? -12.792 1.780 -17.518 1.00 0.00 70 GLY A N 19
ATOM 27286 C CA . GLY A 1 70 ? -11.647 1.928 -18.397 1.00 0.00 70 GLY A CA 19
ATOM 27287 C C . GLY A 1 70 ? -10.523 2.718 -17.756 1.00 0.00 70 GLY A C 19
ATOM 27288 O O . GLY A 1 70 ? -9.439 2.185 -17.514 1.00 0.00 70 GLY A O 19
ATOM 27292 N N . LEU A 1 71 ? -10.779 3.992 -17.482 1.00 0.00 71 LEU A N 19
ATOM 27293 C CA . LEU A 1 71 ? -9.779 4.858 -16.866 1.00 0.00 71 LEU A CA 19
ATOM 27294 C C . LEU A 1 71 ? -10.116 5.125 -15.403 1.00 0.00 71 LEU A C 19
ATOM 27295 O O . LEU A 1 71 ? -9.235 5.425 -14.597 1.00 0.00 71 LEU A O 19
ATOM 27311 N N . ASP A 1 72 ? -11.396 5.011 -15.066 1.00 0.00 72 ASP A N 19
ATOM 27312 C CA . ASP A 1 72 ? -11.850 5.236 -13.698 1.00 0.00 72 ASP A CA 19
ATOM 27313 C C . ASP A 1 72 ? -11.788 3.947 -12.886 1.00 0.00 72 ASP A C 19
ATOM 27314 O O . ASP A 1 72 ? -12.300 3.879 -11.768 1.00 0.00 72 ASP A O 19
ATOM 27323 N N . THR A 1 73 ? -11.158 2.924 -13.455 1.00 0.00 73 THR A N 19
ATOM 27324 C CA . THR A 1 73 ? -11.031 1.636 -12.786 1.00 0.00 73 THR A CA 19
ATOM 27325 C C . THR A 1 73 ? -10.259 1.769 -11.479 1.00 0.00 73 THR A C 19
ATOM 27326 O O . THR A 1 73 ? -9.317 2.556 -11.382 1.00 0.00 73 THR A O 19
ATOM 27337 N N . GLU A 1 74 ? -10.662 0.995 -10.476 1.00 0.00 74 GLU A N 19
ATOM 27338 C CA . GLU A 1 74 ? -10.006 1.028 -9.174 1.00 0.00 74 GLU A CA 19
ATOM 27339 C C . GLU A 1 74 ? -9.360 -0.317 -8.856 1.00 0.00 74 GLU A C 19
ATOM 27340 O O . GLU A 1 74 ? -9.688 -1.335 -9.467 1.00 0.00 74 GLU A O 19
ATOM 27352 N N . ILE A 1 75 ? -8.439 -0.312 -7.898 1.00 0.00 75 ILE A N 19
ATOM 27353 C CA . ILE A 1 75 ? -7.747 -1.531 -7.499 1.00 0.00 75 ILE A CA 19
ATOM 27354 C C . ILE A 1 75 ? -8.237 -2.022 -6.141 1.00 0.00 75 ILE A C 19
ATOM 27355 O O . ILE A 1 75 ? -8.696 -1.235 -5.312 1.00 0.00 75 ILE A O 19
ATOM 27371 N N . LYS A 1 76 ? -8.136 -3.328 -5.917 1.00 0.00 76 LYS A N 19
ATOM 27372 C CA . LYS A 1 76 ? -8.565 -3.925 -4.659 1.00 0.00 76 LYS A CA 19
ATOM 27373 C C . LYS A 1 76 ? -7.529 -3.692 -3.564 1.00 0.00 76 LYS A C 19
ATOM 27374 O O . LYS A 1 76 ? -6.447 -3.165 -3.823 1.00 0.00 76 LYS A O 19
ATOM 27393 N N . ASP A 1 77 ? -7.867 -4.088 -2.342 1.00 0.00 77 ASP A N 19
ATOM 27394 C CA . ASP A 1 77 ? -6.965 -3.924 -1.208 1.00 0.00 77 ASP A CA 19
ATOM 27395 C C . ASP A 1 77 ? -5.593 -4.516 -1.516 1.00 0.00 77 ASP A C 19
ATOM 27396 O O . ASP A 1 77 ? -4.574 -4.045 -1.008 1.00 0.00 77 ASP A O 19
ATOM 27405 N N . ASP A 1 78 ? -5.574 -5.550 -2.349 1.00 0.00 78 ASP A N 19
ATOM 27406 C CA . ASP A 1 78 ? -4.327 -6.207 -2.724 1.00 0.00 78 ASP A CA 19
ATOM 27407 C C . ASP A 1 78 ? -3.369 -5.219 -3.383 1.00 0.00 78 ASP A C 19
ATOM 27408 O O . ASP A 1 78 ? -2.169 -5.226 -3.110 1.00 0.00 78 ASP A O 19
ATOM 27417 N N . ASP A 1 79 ? -3.908 -4.372 -4.253 1.00 0.00 79 ASP A N 19
ATOM 27418 C CA . ASP A 1 79 ? -3.102 -3.378 -4.952 1.00 0.00 79 ASP A CA 19
ATOM 27419 C C . ASP A 1 79 ? -2.077 -4.050 -5.860 1.00 0.00 79 ASP A C 19
ATOM 27420 O O . ASP A 1 79 ? -0.916 -4.217 -5.486 1.00 0.00 79 ASP A O 19
ATOM 27429 N N . LYS A 1 80 ? -2.515 -4.435 -7.054 1.00 0.00 80 LYS A N 19
ATOM 27430 C CA . LYS A 1 80 ? -1.636 -5.090 -8.016 1.00 0.00 80 LYS A CA 19
ATOM 27431 C C . LYS A 1 80 ? -2.042 -4.744 -9.445 1.00 0.00 80 LYS A C 19
ATOM 27432 O O . LYS A 1 80 ? -3.198 -4.918 -9.832 1.00 0.00 80 LYS A O 19
ATOM 27451 N N . ILE A 1 81 ? -1.083 -4.255 -10.226 1.00 0.00 81 ILE A N 19
ATOM 27452 C CA . ILE A 1 81 ? -1.341 -3.888 -11.612 1.00 0.00 81 ILE A CA 19
ATOM 27453 C C . ILE A 1 81 ? -0.385 -4.607 -12.558 1.00 0.00 81 ILE A C 19
ATOM 27454 O O . ILE A 1 81 ? 0.800 -4.762 -12.260 1.00 0.00 81 ILE A O 19
ATOM 27470 N N . ASP A 1 82 ? -0.907 -5.043 -13.699 1.00 0.00 82 ASP A N 19
ATOM 27471 C CA . ASP A 1 82 ? -0.099 -5.743 -14.691 1.00 0.00 82 ASP A CA 19
ATOM 27472 C C . ASP A 1 82 ? -0.127 -5.011 -16.029 1.00 0.00 82 ASP A C 19
ATOM 27473 O O . ASP A 1 82 ? -1.188 -4.608 -16.507 1.00 0.00 82 ASP A O 19
ATOM 27482 N N . LEU A 1 83 ? 1.046 -4.841 -16.629 1.00 0.00 83 LEU A N 19
ATOM 27483 C CA . LEU A 1 83 ? 1.157 -4.156 -17.913 1.00 0.00 83 LEU A CA 19
ATOM 27484 C C . LEU A 1 83 ? 1.495 -5.140 -19.028 1.00 0.00 83 LEU A C 19
ATOM 27485 O O . LEU A 1 83 ? 2.575 -5.731 -19.043 1.00 0.00 83 LEU A O 19
ATOM 27501 N N . PHE A 1 84 ? 0.565 -5.310 -19.962 1.00 0.00 84 PHE A N 19
ATOM 27502 C CA . PHE A 1 84 ? 0.764 -6.222 -21.082 1.00 0.00 84 PHE A CA 19
ATOM 27503 C C . PHE A 1 84 ? 0.822 -5.458 -22.402 1.00 0.00 84 PHE A C 19
ATOM 27504 O O . PHE A 1 84 ? 0.192 -4.413 -22.571 1.00 0.00 84 PHE A O 19
ATOM 27521 N N . PRO A 1 85 ? 1.596 -5.989 -23.360 1.00 0.00 85 PRO A N 19
ATOM 27522 C CA . PRO A 1 85 ? 1.755 -5.374 -24.681 1.00 0.00 85 PRO A CA 19
ATOM 27523 C C . PRO A 1 85 ? 0.485 -5.466 -25.519 1.00 0.00 85 PRO A C 19
ATOM 27524 O O . PRO A 1 85 ? 0.059 -6.546 -25.930 1.00 0.00 85 PRO A O 19
ATOM 27535 N N . PRO A 1 86 ? -0.137 -4.307 -25.781 1.00 0.00 86 PRO A N 19
ATOM 27536 C CA . PRO A 1 86 ? -1.368 -4.230 -26.575 1.00 0.00 86 PRO A CA 19
ATOM 27537 C C . PRO A 1 86 ? -1.129 -4.547 -28.047 1.00 0.00 86 PRO A C 19
ATOM 27538 O O . PRO A 1 86 ? 0.002 -4.803 -28.462 1.00 0.00 86 PRO A O 19
ATOM 27549 N N . VAL A 1 87 ? -2.201 -4.530 -28.833 1.00 0.00 87 VAL A N 19
ATOM 27550 C CA . VAL A 1 87 ? -2.107 -4.814 -30.260 1.00 0.00 87 VAL A CA 19
ATOM 27551 C C . VAL A 1 87 ? -1.062 -3.929 -30.929 1.00 0.00 87 VAL A C 19
ATOM 27552 O O . VAL A 1 87 ? -0.977 -2.733 -30.653 1.00 0.00 87 VAL A O 19
ATOM 27565 N N . ALA A 1 88 ? -0.267 -4.526 -31.812 1.00 0.00 88 ALA A N 19
ATOM 27566 C CA . ALA A 1 88 ? 0.771 -3.792 -32.524 1.00 0.00 88 ALA A CA 19
ATOM 27567 C C . ALA A 1 88 ? 1.803 -3.223 -31.555 1.00 0.00 88 ALA A C 19
ATOM 27568 O O . ALA A 1 88 ? 2.563 -2.320 -31.903 1.00 0.00 88 ALA A O 19
ATOM 27575 N N . GLY A 1 89 ? 1.823 -3.757 -30.338 1.00 0.00 89 GLY A N 19
ATOM 27576 C CA . GLY A 1 89 ? 2.765 -3.289 -29.338 1.00 0.00 89 GLY A CA 19
ATOM 27577 C C . GLY A 1 89 ? 3.788 -4.345 -28.966 1.00 0.00 89 GLY A C 19
ATOM 27578 O O . GLY A 1 89 ? 4.404 -4.275 -27.904 1.00 0.00 89 GLY A O 19
ATOM 27582 N N . GLY A 1 90 ? 3.968 -5.328 -29.844 1.00 0.00 90 GLY A N 19
ATOM 27583 C CA . GLY A 1 90 ? 4.922 -6.389 -29.583 1.00 0.00 90 GLY A CA 19
ATOM 27584 C C . GLY A 1 90 ? 4.254 -7.670 -29.124 1.00 0.00 90 GLY A C 19
ATOM 27585 O O . GLY A 1 90 ? 3.288 -8.127 -29.736 1.00 0.00 90 GLY A O 19
ATOM 27589 N N . MET A 1 1 ? 1.497 0.226 -0.371 1.00 0.00 1 MET A N 20
ATOM 27590 C CA . MET A 1 1 ? 2.024 0.383 -1.722 1.00 0.00 1 MET A CA 20
ATOM 27591 C C . MET A 1 1 ? 1.335 -0.574 -2.689 1.00 0.00 1 MET A C 20
ATOM 27592 O O . MET A 1 1 ? 0.646 -1.505 -2.272 1.00 0.00 1 MET A O 20
ATOM 27606 N N . VAL A 1 2 ? 1.524 -0.338 -3.984 1.00 0.00 2 VAL A N 20
ATOM 27607 C CA . VAL A 1 2 ? 0.921 -1.179 -5.010 1.00 0.00 2 VAL A CA 20
ATOM 27608 C C . VAL A 1 2 ? 1.987 -1.825 -5.889 1.00 0.00 2 VAL A C 20
ATOM 27609 O O . VAL A 1 2 ? 2.925 -1.163 -6.334 1.00 0.00 2 VAL A O 20
ATOM 27622 N N . THR A 1 3 ? 1.836 -3.122 -6.136 1.00 0.00 3 THR A N 20
ATOM 27623 C CA . THR A 1 3 ? 2.786 -3.858 -6.961 1.00 0.00 3 THR A CA 20
ATOM 27624 C C . THR A 1 3 ? 2.367 -3.845 -8.426 1.00 0.00 3 THR A C 20
ATOM 27625 O O . THR A 1 3 ? 1.348 -4.428 -8.796 1.00 0.00 3 THR A O 20
ATOM 27636 N N . VAL A 1 4 ? 3.161 -3.177 -9.257 1.00 0.00 4 VAL A N 20
ATOM 27637 C CA . VAL A 1 4 ? 2.873 -3.089 -10.684 1.00 0.00 4 VAL A CA 20
ATOM 27638 C C . VAL A 1 4 ? 3.851 -3.931 -11.495 1.00 0.00 4 VAL A C 20
ATOM 27639 O O . VAL A 1 4 ? 5.048 -3.959 -11.208 1.00 0.00 4 VAL A O 20
ATOM 27652 N N . ARG A 1 5 ? 3.334 -4.617 -12.509 1.00 0.00 5 ARG A N 20
ATOM 27653 C CA . ARG A 1 5 ? 4.162 -5.461 -13.362 1.00 0.00 5 ARG A CA 20
ATOM 27654 C C . ARG A 1 5 ? 4.258 -4.883 -14.770 1.00 0.00 5 ARG A C 20
ATOM 27655 O O . ARG A 1 5 ? 3.383 -4.134 -15.206 1.00 0.00 5 ARG A O 20
ATOM 27676 N N . TYR A 1 6 ? 5.326 -5.236 -15.478 1.00 0.00 6 TYR A N 20
ATOM 27677 C CA . TYR A 1 6 ? 5.537 -4.750 -16.836 1.00 0.00 6 TYR A CA 20
ATOM 27678 C C . TYR A 1 6 ? 5.771 -5.910 -17.799 1.00 0.00 6 TYR A C 20
ATOM 27679 O O . TYR A 1 6 ? 6.539 -6.828 -17.509 1.00 0.00 6 TYR A O 20
ATOM 27697 N N . TYR A 1 7 ? 5.102 -5.862 -18.946 1.00 0.00 7 TYR A N 20
ATOM 27698 C CA . TYR A 1 7 ? 5.234 -6.909 -19.952 1.00 0.00 7 TYR A CA 20
ATOM 27699 C C . TYR A 1 7 ? 5.571 -6.314 -21.316 1.00 0.00 7 TYR A C 20
ATOM 27700 O O . TYR A 1 7 ? 6.417 -6.835 -22.042 1.00 0.00 7 TYR A O 20
ATOM 27718 N N . ALA A 1 8 ? 4.901 -5.218 -21.658 1.00 0.00 8 ALA A N 20
ATOM 27719 C CA . ALA A 1 8 ? 5.130 -4.549 -22.933 1.00 0.00 8 ALA A CA 20
ATOM 27720 C C . ALA A 1 8 ? 6.546 -3.989 -23.013 1.00 0.00 8 ALA A C 20
ATOM 27721 O O . ALA A 1 8 ? 7.447 -4.448 -22.310 1.00 0.00 8 ALA A O 20
ATOM 27728 N N . THR A 1 9 ? 6.736 -2.994 -23.874 1.00 0.00 9 THR A N 20
ATOM 27729 C CA . THR A 1 9 ? 8.043 -2.373 -24.047 1.00 0.00 9 THR A CA 20
ATOM 27730 C C . THR A 1 9 ? 8.494 -1.676 -22.769 1.00 0.00 9 THR A C 20
ATOM 27731 O O . THR A 1 9 ? 9.646 -1.256 -22.651 1.00 0.00 9 THR A O 20
ATOM 27742 N N . LEU A 1 10 ? 7.580 -1.556 -21.812 1.00 0.00 10 LEU A N 20
ATOM 27743 C CA . LEU A 1 10 ? 7.884 -0.909 -20.540 1.00 0.00 10 LEU A CA 20
ATOM 27744 C C . LEU A 1 10 ? 8.964 -1.677 -19.784 1.00 0.00 10 LEU A C 20
ATOM 27745 O O . LEU A 1 10 ? 9.782 -1.085 -19.080 1.00 0.00 10 LEU A O 20
ATOM 27761 N N . ARG A 1 11 ? 8.960 -2.997 -19.935 1.00 0.00 11 ARG A N 20
ATOM 27762 C CA . ARG A 1 11 ? 9.939 -3.846 -19.267 1.00 0.00 11 ARG A CA 20
ATOM 27763 C C . ARG A 1 11 ? 11.360 -3.382 -19.576 1.00 0.00 11 ARG A C 20
ATOM 27764 O O . ARG A 1 11 ? 12.118 -2.990 -18.688 1.00 0.00 11 ARG A O 20
ATOM 27785 N N . PRO A 1 12 ? 11.732 -3.429 -20.864 1.00 0.00 12 PRO A N 20
ATOM 27786 C CA . PRO A 1 12 ? 13.063 -3.018 -21.319 1.00 0.00 12 PRO A CA 20
ATOM 27787 C C . PRO A 1 12 ? 13.273 -1.512 -21.212 1.00 0.00 12 PRO A C 20
ATOM 27788 O O . PRO A 1 12 ? 14.382 -1.015 -21.408 1.00 0.00 12 PRO A O 20
ATOM 27799 N N . ILE A 1 13 ? 12.202 -0.790 -20.899 1.00 0.00 13 ILE A N 20
ATOM 27800 C CA . ILE A 1 13 ? 12.270 0.659 -20.764 1.00 0.00 13 ILE A CA 20
ATOM 27801 C C . ILE A 1 13 ? 12.751 1.060 -19.373 1.00 0.00 13 ILE A C 20
ATOM 27802 O O . ILE A 1 13 ? 13.462 2.052 -19.211 1.00 0.00 13 ILE A O 20
ATOM 27818 N N . THR A 1 14 ? 12.360 0.280 -18.370 1.00 0.00 14 THR A N 20
ATOM 27819 C CA . THR A 1 14 ? 12.751 0.552 -16.993 1.00 0.00 14 THR A CA 20
ATOM 27820 C C . THR A 1 14 ? 13.778 -0.463 -16.502 1.00 0.00 14 THR A C 20
ATOM 27821 O O . THR A 1 14 ? 14.376 -0.292 -15.440 1.00 0.00 14 THR A O 20
ATOM 27832 N N . LYS A 1 15 ? 13.978 -1.519 -17.282 1.00 0.00 15 LYS A N 20
ATOM 27833 C CA . LYS A 1 15 ? 14.934 -2.562 -16.929 1.00 0.00 15 LYS A CA 20
ATOM 27834 C C . LYS A 1 15 ? 14.517 -3.270 -15.645 1.00 0.00 15 LYS A C 20
ATOM 27835 O O . LYS A 1 15 ? 15.360 -3.662 -14.837 1.00 0.00 15 LYS A O 20
ATOM 27854 N N . LYS A 1 16 ? 13.211 -3.434 -15.462 1.00 0.00 16 LYS A N 20
ATOM 27855 C CA . LYS A 1 16 ? 12.681 -4.098 -14.277 1.00 0.00 16 LYS A CA 20
ATOM 27856 C C . LYS A 1 16 ? 11.481 -4.970 -14.633 1.00 0.00 16 LYS A C 20
ATOM 27857 O O . LYS A 1 16 ? 10.858 -4.789 -15.680 1.00 0.00 16 LYS A O 20
ATOM 27876 N N . LYS A 1 17 ? 11.162 -5.916 -13.756 1.00 0.00 17 LYS A N 20
ATOM 27877 C CA . LYS A 1 17 ? 10.035 -6.815 -13.976 1.00 0.00 17 LYS A CA 20
ATOM 27878 C C . LYS A 1 17 ? 8.848 -6.422 -13.103 1.00 0.00 17 LYS A C 20
ATOM 27879 O O . LYS A 1 17 ? 7.696 -6.526 -13.524 1.00 0.00 17 LYS A O 20
ATOM 27898 N N . GLU A 1 18 ? 9.137 -5.969 -11.887 1.00 0.00 18 GLU A N 20
ATOM 27899 C CA . GLU A 1 18 ? 8.091 -5.560 -10.957 1.00 0.00 18 GLU A CA 20
ATOM 27900 C C . GLU A 1 18 ? 8.619 -4.527 -9.965 1.00 0.00 18 GLU A C 20
ATOM 27901 O O . GLU A 1 18 ? 9.788 -4.559 -9.584 1.00 0.00 18 GLU A O 20
ATOM 27913 N N . GLU A 1 19 ? 7.747 -3.613 -9.552 1.00 0.00 19 GLU A N 20
ATOM 27914 C CA . GLU A 1 19 ? 8.126 -2.570 -8.606 1.00 0.00 19 GLU A CA 20
ATOM 27915 C C . GLU A 1 19 ? 6.917 -2.099 -7.803 1.00 0.00 19 GLU A C 20
ATOM 27916 O O . GLU A 1 19 ? 5.771 -2.327 -8.192 1.00 0.00 19 GLU A O 20
ATOM 27928 N N . THR A 1 20 ? 7.181 -1.440 -6.678 1.00 0.00 20 THR A N 20
ATOM 27929 C CA . THR A 1 20 ? 6.116 -0.939 -5.818 1.00 0.00 20 THR A CA 20
ATOM 27930 C C . THR A 1 20 ? 6.001 0.578 -5.914 1.00 0.00 20 THR A C 20
ATOM 27931 O O . THR A 1 20 ? 6.954 1.261 -6.293 1.00 0.00 20 THR A O 20
ATOM 27942 N N . PHE A 1 21 ? 4.830 1.101 -5.568 1.00 0.00 21 PHE A N 20
ATOM 27943 C CA . PHE A 1 21 ? 4.590 2.539 -5.615 1.00 0.00 21 PHE A CA 20
ATOM 27944 C C . PHE A 1 21 ? 3.625 2.966 -4.513 1.00 0.00 21 PHE A C 20
ATOM 27945 O O . PHE A 1 21 ? 2.927 2.138 -3.929 1.00 0.00 21 PHE A O 20
ATOM 27962 N N . ASN A 1 22 ? 3.591 4.265 -4.235 1.00 0.00 22 ASN A N 20
ATOM 27963 C CA . ASN A 1 22 ? 2.713 4.803 -3.203 1.00 0.00 22 ASN A CA 20
ATOM 27964 C C . ASN A 1 22 ? 1.991 6.052 -3.700 1.00 0.00 22 ASN A C 20
ATOM 27965 O O . ASN A 1 22 ? 2.605 6.950 -4.274 1.00 0.00 22 ASN A O 20
ATOM 27976 N N . GLY A 1 23 ? 0.681 6.102 -3.473 1.00 0.00 23 GLY A N 20
ATOM 27977 C CA . GLY A 1 23 ? -0.103 7.245 -3.903 1.00 0.00 23 GLY A CA 20
ATOM 27978 C C . GLY A 1 23 ? -1.162 6.871 -4.921 1.00 0.00 23 GLY A C 20
ATOM 27979 O O . GLY A 1 23 ? -2.301 7.332 -4.838 1.00 0.00 23 GLY A O 20
ATOM 27983 N N . ILE A 1 24 ? -0.787 6.035 -5.883 1.00 0.00 24 ILE A N 20
ATOM 27984 C CA . ILE A 1 24 ? -1.714 5.601 -6.921 1.00 0.00 24 ILE A CA 20
ATOM 27985 C C . ILE A 1 24 ? -2.835 4.748 -6.335 1.00 0.00 24 ILE A C 20
ATOM 27986 O O . ILE A 1 24 ? -2.582 3.735 -5.684 1.00 0.00 24 ILE A O 20
ATOM 28002 N N . SER A 1 25 ? -4.074 5.166 -6.573 1.00 0.00 25 SER A N 20
ATOM 28003 C CA . SER A 1 25 ? -5.235 4.442 -6.067 1.00 0.00 25 SER A CA 20
ATOM 28004 C C . SER A 1 25 ? -6.240 4.179 -7.185 1.00 0.00 25 SER A C 20
ATOM 28005 O O . SER A 1 25 ? -7.311 3.618 -6.953 1.00 0.00 25 SER A O 20
ATOM 28013 N N . LYS A 1 26 ? -5.887 4.589 -8.398 1.00 0.00 26 LYS A N 20
ATOM 28014 C CA . LYS A 1 26 ? -6.755 4.398 -9.554 1.00 0.00 26 LYS A CA 20
ATOM 28015 C C . LYS A 1 26 ? -5.945 3.997 -10.783 1.00 0.00 26 LYS A C 20
ATOM 28016 O O . LYS A 1 26 ? -4.758 4.306 -10.883 1.00 0.00 26 LYS A O 20
ATOM 28035 N N . ILE A 1 27 ? -6.595 3.308 -11.715 1.00 0.00 27 ILE A N 20
ATOM 28036 C CA . ILE A 1 27 ? -5.935 2.868 -12.938 1.00 0.00 27 ILE A CA 20
ATOM 28037 C C . ILE A 1 27 ? -5.570 4.055 -13.823 1.00 0.00 27 ILE A C 20
ATOM 28038 O O . ILE A 1 27 ? -4.466 4.122 -14.364 1.00 0.00 27 ILE A O 20
ATOM 28054 N N . SER A 1 28 ? -6.503 4.990 -13.965 1.00 0.00 28 SER A N 20
ATOM 28055 C CA . SER A 1 28 ? -6.280 6.175 -14.786 1.00 0.00 28 SER A CA 20
ATOM 28056 C C . SER A 1 28 ? -5.042 6.934 -14.319 1.00 0.00 28 SER A C 20
ATOM 28057 O O . SER A 1 28 ? -4.145 7.224 -15.110 1.00 0.00 28 SER A O 20
ATOM 28065 N N . GLU A 1 29 ? -5.002 7.252 -13.029 1.00 0.00 29 GLU A N 20
ATOM 28066 C CA . GLU A 1 29 ? -3.874 7.978 -12.457 1.00 0.00 29 GLU A CA 20
ATOM 28067 C C . GLU A 1 29 ? -2.578 7.191 -12.624 1.00 0.00 29 GLU A C 20
ATOM 28068 O O . GLU A 1 29 ? -1.501 7.770 -12.773 1.00 0.00 29 GLU A O 20
ATOM 28080 N N . LEU A 1 30 ? -2.690 5.867 -12.598 1.00 0.00 30 LEU A N 20
ATOM 28081 C CA . LEU A 1 30 ? -1.527 4.999 -12.747 1.00 0.00 30 LEU A CA 20
ATOM 28082 C C . LEU A 1 30 ? -0.900 5.159 -14.128 1.00 0.00 30 LEU A C 20
ATOM 28083 O O . LEU A 1 30 ? 0.306 5.376 -14.253 1.00 0.00 30 LEU A O 20
ATOM 28099 N N . LEU A 1 31 ? -1.727 5.052 -15.163 1.00 0.00 31 LEU A N 20
ATOM 28100 C CA . LEU A 1 31 ? -1.254 5.187 -16.536 1.00 0.00 31 LEU A CA 20
ATOM 28101 C C . LEU A 1 31 ? -0.485 6.491 -16.722 1.00 0.00 31 LEU A C 20
ATOM 28102 O O . LEU A 1 31 ? 0.636 6.494 -17.230 1.00 0.00 31 LEU A O 20
ATOM 28118 N N . GLU A 1 32 ? -1.094 7.597 -16.304 1.00 0.00 32 GLU A N 20
ATOM 28119 C CA . GLU A 1 32 ? -0.464 8.906 -16.423 1.00 0.00 32 GLU A CA 20
ATOM 28120 C C . GLU A 1 32 ? 0.865 8.941 -15.675 1.00 0.00 32 GLU A C 20
ATOM 28121 O O . GLU A 1 32 ? 1.785 9.665 -16.056 1.00 0.00 32 GLU A O 20
ATOM 28133 N N . ARG A 1 33 ? 0.958 8.154 -14.608 1.00 0.00 33 ARG A N 20
ATOM 28134 C CA . ARG A 1 33 ? 2.173 8.096 -13.805 1.00 0.00 33 ARG A CA 20
ATOM 28135 C C . ARG A 1 33 ? 3.293 7.391 -14.565 1.00 0.00 33 ARG A C 20
ATOM 28136 O O . ARG A 1 33 ? 4.473 7.688 -14.370 1.00 0.00 33 ARG A O 20
ATOM 28157 N N . LEU A 1 34 ? 2.917 6.456 -15.430 1.00 0.00 34 LEU A N 20
ATOM 28158 C CA . LEU A 1 34 ? 3.890 5.708 -16.219 1.00 0.00 34 LEU A CA 20
ATOM 28159 C C . LEU A 1 34 ? 4.552 6.605 -17.260 1.00 0.00 34 LEU A C 20
ATOM 28160 O O . LEU A 1 34 ? 5.778 6.665 -17.354 1.00 0.00 34 LEU A O 20
ATOM 28176 N N . LYS A 1 35 ? 3.733 7.303 -18.039 1.00 0.00 35 LYS A N 20
ATOM 28177 C CA . LYS A 1 35 ? 4.237 8.200 -19.072 1.00 0.00 35 LYS A CA 20
ATOM 28178 C C . LYS A 1 35 ? 5.120 9.286 -18.465 1.00 0.00 35 LYS A C 20
ATOM 28179 O O . LYS A 1 35 ? 6.128 9.681 -19.052 1.00 0.00 35 LYS A O 20
ATOM 28198 N N . VAL A 1 36 ? 4.737 9.764 -17.285 1.00 0.00 36 VAL A N 20
ATOM 28199 C CA . VAL A 1 36 ? 5.496 10.802 -16.597 1.00 0.00 36 VAL A CA 20
ATOM 28200 C C . VAL A 1 36 ? 6.763 10.232 -15.970 1.00 0.00 36 VAL A C 20
ATOM 28201 O O . VAL A 1 36 ? 7.869 10.686 -16.262 1.00 0.00 36 VAL A O 20
ATOM 28214 N N . GLU A 1 37 ? 6.593 9.235 -15.108 1.00 0.00 37 GLU A N 20
ATOM 28215 C CA . GLU A 1 37 ? 7.725 8.603 -14.439 1.00 0.00 37 GLU A CA 20
ATOM 28216 C C . GLU A 1 37 ? 8.730 8.071 -15.456 1.00 0.00 37 GLU A C 20
ATOM 28217 O O . GLU A 1 37 ? 9.925 8.355 -15.371 1.00 0.00 37 GLU A O 20
ATOM 28229 N N . TYR A 1 38 ? 8.237 7.298 -16.418 1.00 0.00 38 TYR A N 20
ATOM 28230 C CA . TYR A 1 38 ? 9.092 6.723 -17.450 1.00 0.00 38 TYR A CA 20
ATOM 28231 C C . TYR A 1 38 ? 9.479 7.775 -18.484 1.00 0.00 38 TYR A C 20
ATOM 28232 O O . TYR A 1 38 ? 10.343 7.543 -19.330 1.00 0.00 38 TYR A O 20
ATOM 28250 N N . GLY A 1 39 ? 8.834 8.935 -18.410 1.00 0.00 39 GLY A N 20
ATOM 28251 C CA . GLY A 1 39 ? 9.124 10.007 -19.344 1.00 0.00 39 GLY A CA 20
ATOM 28252 C C . GLY A 1 39 ? 8.544 9.749 -20.721 1.00 0.00 39 GLY A C 20
ATOM 28253 O O . GLY A 1 39 ? 7.737 8.837 -20.901 1.00 0.00 39 GLY A O 20
ATOM 28257 N N . SER A 1 40 ? 8.955 10.554 -21.695 1.00 0.00 40 SER A N 20
ATOM 28258 C CA . SER A 1 40 ? 8.467 10.412 -23.062 1.00 0.00 40 SER A CA 20
ATOM 28259 C C . SER A 1 40 ? 9.018 9.144 -23.706 1.00 0.00 40 SER A C 20
ATOM 28260 O O . SER A 1 40 ? 8.377 8.544 -24.568 1.00 0.00 40 SER A O 20
ATOM 28268 N N . GLU A 1 41 ? 10.213 8.743 -23.281 1.00 0.00 41 GLU A N 20
ATOM 28269 C CA . GLU A 1 41 ? 10.852 7.547 -23.818 1.00 0.00 41 GLU A CA 20
ATOM 28270 C C . GLU A 1 41 ? 9.886 6.366 -23.812 1.00 0.00 41 GLU A C 20
ATOM 28271 O O . GLU A 1 41 ? 9.940 5.501 -24.688 1.00 0.00 41 GLU A O 20
ATOM 28283 N N . PHE A 1 42 ? 9.004 6.335 -22.819 1.00 0.00 42 PHE A N 20
ATOM 28284 C CA . PHE A 1 42 ? 8.027 5.259 -22.697 1.00 0.00 42 PHE A CA 20
ATOM 28285 C C . PHE A 1 42 ? 6.904 5.426 -23.716 1.00 0.00 42 PHE A C 20
ATOM 28286 O O . PHE A 1 42 ? 6.506 4.470 -24.383 1.00 0.00 42 PHE A O 20
ATOM 28303 N N . THR A 1 43 ? 6.395 6.649 -23.832 1.00 0.00 43 THR A N 20
ATOM 28304 C CA . THR A 1 43 ? 5.316 6.943 -24.767 1.00 0.00 43 THR A CA 20
ATOM 28305 C C . THR A 1 43 ? 5.767 6.736 -26.208 1.00 0.00 43 THR A C 20
ATOM 28306 O O . THR A 1 43 ? 5.019 6.216 -27.036 1.00 0.00 43 THR A O 20
ATOM 28317 N N . LYS A 1 44 ? 6.996 7.146 -26.503 1.00 0.00 44 LYS A N 20
ATOM 28318 C CA . LYS A 1 44 ? 7.549 7.005 -27.845 1.00 0.00 44 LYS A CA 20
ATOM 28319 C C . LYS A 1 44 ? 7.886 5.547 -28.143 1.00 0.00 44 LYS A C 20
ATOM 28320 O O . LYS A 1 44 ? 7.764 5.093 -29.281 1.00 0.00 44 LYS A O 20
ATOM 28339 N N . GLN A 1 45 ? 8.310 4.820 -27.115 1.00 0.00 45 GLN A N 20
ATOM 28340 C CA . GLN A 1 45 ? 8.664 3.414 -27.268 1.00 0.00 45 GLN A CA 20
ATOM 28341 C C . GLN A 1 45 ? 7.416 2.538 -27.292 1.00 0.00 45 GLN A C 20
ATOM 28342 O O . GLN A 1 45 ? 7.449 1.407 -27.777 1.00 0.00 45 GLN A O 20
ATOM 28356 N N . MET A 1 46 ? 6.317 3.068 -26.765 1.00 0.00 46 MET A N 20
ATOM 28357 C CA . MET A 1 46 ? 5.058 2.334 -26.727 1.00 0.00 46 MET A CA 20
ATOM 28358 C C . MET A 1 46 ? 4.180 2.697 -27.920 1.00 0.00 46 MET A C 20
ATOM 28359 O O . MET A 1 46 ? 3.439 1.860 -28.436 1.00 0.00 46 MET A O 20
ATOM 28373 N N . TYR A 1 47 ? 4.269 3.950 -28.354 1.00 0.00 47 TYR A N 20
ATOM 28374 C CA . TYR A 1 47 ? 3.481 4.424 -29.485 1.00 0.00 47 TYR A CA 20
ATOM 28375 C C . TYR A 1 47 ? 3.986 3.822 -30.792 1.00 0.00 47 TYR A C 20
ATOM 28376 O O . TYR A 1 47 ? 4.767 4.442 -31.514 1.00 0.00 47 TYR A O 20
ATOM 28394 N N . ASP A 1 48 ? 3.534 2.608 -31.090 1.00 0.00 48 ASP A N 20
ATOM 28395 C CA . ASP A 1 48 ? 3.938 1.920 -32.311 1.00 0.00 48 ASP A CA 20
ATOM 28396 C C . ASP A 1 48 ? 2.730 1.625 -33.194 1.00 0.00 48 ASP A C 20
ATOM 28397 O O . ASP A 1 48 ? 2.105 0.572 -33.076 1.00 0.00 48 ASP A O 20
ATOM 28406 N N . GLY A 1 49 ? 2.405 2.564 -34.078 1.00 0.00 49 GLY A N 20
ATOM 28407 C CA . GLY A 1 49 ? 1.272 2.387 -34.966 1.00 0.00 49 GLY A CA 20
ATOM 28408 C C . GLY A 1 49 ? 0.279 3.528 -34.875 1.00 0.00 49 GLY A C 20
ATOM 28409 O O . GLY A 1 49 ? 0.046 4.237 -35.853 1.00 0.00 49 GLY A O 20
ATOM 28413 N N . ASN A 1 50 ? -0.310 3.706 -33.697 1.00 0.00 50 ASN A N 20
ATOM 28414 C CA . ASN A 1 50 ? -1.285 4.768 -33.482 1.00 0.00 50 ASN A CA 20
ATOM 28415 C C . ASN A 1 50 ? -1.154 5.352 -32.078 1.00 0.00 50 ASN A C 20
ATOM 28416 O O . ASN A 1 50 ? -0.782 6.512 -31.910 1.00 0.00 50 ASN A O 20
ATOM 28427 N N . ASN A 1 51 ? -1.463 4.538 -31.074 1.00 0.00 51 ASN A N 20
ATOM 28428 C CA . ASN A 1 51 ? -1.380 4.973 -29.684 1.00 0.00 51 ASN A CA 20
ATOM 28429 C C . ASN A 1 51 ? -1.114 3.789 -28.759 1.00 0.00 51 ASN A C 20
ATOM 28430 O O . ASN A 1 51 ? -1.303 2.633 -29.141 1.00 0.00 51 ASN A O 20
ATOM 28441 N N . LEU A 1 52 ? -0.675 4.085 -27.540 1.00 0.00 52 LEU A N 20
ATOM 28442 C CA . LEU A 1 52 ? -0.383 3.046 -26.559 1.00 0.00 52 LEU A CA 20
ATOM 28443 C C . LEU A 1 52 ? -1.652 2.615 -25.829 1.00 0.00 52 LEU A C 20
ATOM 28444 O O . LEU A 1 52 ? -2.099 1.475 -25.960 1.00 0.00 52 LEU A O 20
ATOM 28460 N N . PHE A 1 53 ? -2.228 3.534 -25.062 1.00 0.00 53 PHE A N 20
ATOM 28461 C CA . PHE A 1 53 ? -3.446 3.250 -24.312 1.00 0.00 53 PHE A CA 20
ATOM 28462 C C . PHE A 1 53 ? -4.520 2.660 -25.222 1.00 0.00 53 PHE A C 20
ATOM 28463 O O . PHE A 1 53 ? -5.367 1.884 -24.780 1.00 0.00 53 PHE A O 20
ATOM 28480 N N . LYS A 1 54 ? -4.478 3.035 -26.496 1.00 0.00 54 LYS A N 20
ATOM 28481 C CA . LYS A 1 54 ? -5.445 2.545 -27.471 1.00 0.00 54 LYS A CA 20
ATOM 28482 C C . LYS A 1 54 ? -5.306 1.038 -27.665 1.00 0.00 54 LYS A C 20
ATOM 28483 O O . LYS A 1 54 ? -4.226 0.542 -27.985 1.00 0.00 54 LYS A O 20
ATOM 28502 N N . ASN A 1 55 ? -6.405 0.317 -27.470 1.00 0.00 55 ASN A N 20
ATOM 28503 C CA . ASN A 1 55 ? -6.404 -1.134 -27.625 1.00 0.00 55 ASN A CA 20
ATOM 28504 C C . ASN A 1 55 ? -5.470 -1.788 -26.613 1.00 0.00 55 ASN A C 20
ATOM 28505 O O . ASN A 1 55 ? -5.080 -2.946 -26.769 1.00 0.00 55 ASN A O 20
ATOM 28516 N N . VAL A 1 56 ? -5.113 -1.040 -25.574 1.00 0.00 56 VAL A N 20
ATOM 28517 C CA . VAL A 1 56 ? -4.226 -1.547 -24.534 1.00 0.00 56 VAL A CA 20
ATOM 28518 C C . VAL A 1 56 ? -4.972 -2.468 -23.576 1.00 0.00 56 VAL A C 20
ATOM 28519 O O . VAL A 1 56 ? -6.182 -2.337 -23.388 1.00 0.00 56 VAL A O 20
ATOM 28532 N N . ILE A 1 57 ? -4.243 -3.401 -22.972 1.00 0.00 57 ILE A N 20
ATOM 28533 C CA . ILE A 1 57 ? -4.836 -4.343 -22.031 1.00 0.00 57 ILE A CA 20
ATOM 28534 C C . ILE A 1 57 ? -4.204 -4.212 -20.649 1.00 0.00 57 ILE A C 20
ATOM 28535 O O . ILE A 1 57 ? -3.035 -4.548 -20.456 1.00 0.00 57 ILE A O 20
ATOM 28551 N N . ILE A 1 58 ? -4.985 -3.723 -19.692 1.00 0.00 58 ILE A N 20
ATOM 28552 C CA . ILE A 1 58 ? -4.503 -3.551 -18.327 1.00 0.00 58 ILE A CA 20
ATOM 28553 C C . ILE A 1 58 ? -5.361 -4.331 -17.338 1.00 0.00 58 ILE A C 20
ATOM 28554 O O . ILE A 1 58 ? -6.590 -4.268 -17.381 1.00 0.00 58 ILE A O 20
ATOM 28570 N N . LEU A 1 59 ? -4.706 -5.066 -16.446 1.00 0.00 59 LEU A N 20
ATOM 28571 C CA . LEU A 1 59 ? -5.408 -5.859 -15.443 1.00 0.00 59 LEU A CA 20
ATOM 28572 C C . LEU A 1 59 ? -5.250 -5.245 -14.055 1.00 0.00 59 LEU A C 20
ATOM 28573 O O . LEU A 1 59 ? -4.191 -4.719 -13.715 1.00 0.00 59 LEU A O 20
ATOM 28589 N N . VAL A 1 60 ? -6.310 -5.319 -13.257 1.00 0.00 60 VAL A N 20
ATOM 28590 C CA . VAL A 1 60 ? -6.288 -4.775 -11.904 1.00 0.00 60 VAL A CA 20
ATOM 28591 C C . VAL A 1 60 ? -6.578 -5.857 -10.871 1.00 0.00 60 VAL A C 20
ATOM 28592 O O . VAL A 1 60 ? -7.504 -6.651 -11.031 1.00 0.00 60 VAL A O 20
ATOM 28605 N N . ASN A 1 61 ? -5.779 -5.883 -9.809 1.00 0.00 61 ASN A N 20
ATOM 28606 C CA . ASN A 1 61 ? -5.949 -6.869 -8.748 1.00 0.00 61 ASN A CA 20
ATOM 28607 C C . ASN A 1 61 ? -6.282 -8.241 -9.328 1.00 0.00 61 ASN A C 20
ATOM 28608 O O . ASN A 1 61 ? -7.124 -8.963 -8.798 1.00 0.00 61 ASN A O 20
ATOM 28619 N N . GLY A 1 62 ? -5.613 -8.593 -10.422 1.00 0.00 62 GLY A N 20
ATOM 28620 C CA . GLY A 1 62 ? -5.851 -9.876 -11.056 1.00 0.00 62 GLY A CA 20
ATOM 28621 C C . GLY A 1 62 ? -7.239 -9.979 -11.655 1.00 0.00 62 GLY A C 20
ATOM 28622 O O . GLY A 1 62 ? -8.001 -10.886 -11.322 1.00 0.00 62 GLY A O 20
ATOM 28626 N N . ASN A 1 63 ? -7.571 -9.044 -12.540 1.00 0.00 63 ASN A N 20
ATOM 28627 C CA . ASN A 1 63 ? -8.879 -9.032 -13.185 1.00 0.00 63 ASN A CA 20
ATOM 28628 C C . ASN A 1 63 ? -8.996 -7.859 -14.154 1.00 0.00 63 ASN A C 20
ATOM 28629 O O . ASN A 1 63 ? -8.604 -6.737 -13.838 1.00 0.00 63 ASN A O 20
ATOM 28640 N N . ASN A 1 64 ? -9.540 -8.129 -15.337 1.00 0.00 64 ASN A N 20
ATOM 28641 C CA . ASN A 1 64 ? -9.709 -7.097 -16.353 1.00 0.00 64 ASN A CA 20
ATOM 28642 C C . ASN A 1 64 ? -10.555 -5.943 -15.822 1.00 0.00 64 ASN A C 20
ATOM 28643 O O . ASN A 1 64 ? -11.585 -6.159 -15.183 1.00 0.00 64 ASN A O 20
ATOM 28654 N N . ILE A 1 65 ? -10.112 -4.720 -16.090 1.00 0.00 65 ILE A N 20
ATOM 28655 C CA . ILE A 1 65 ? -10.829 -3.533 -15.640 1.00 0.00 65 ILE A CA 20
ATOM 28656 C C . ILE A 1 65 ? -12.069 -3.283 -16.493 1.00 0.00 65 ILE A C 20
ATOM 28657 O O . ILE A 1 65 ? -13.063 -2.735 -16.017 1.00 0.00 65 ILE A O 20
ATOM 28673 N N . THR A 1 66 ? -12.003 -3.691 -17.756 1.00 0.00 66 THR A N 20
ATOM 28674 C CA . THR A 1 66 ? -13.120 -3.513 -18.676 1.00 0.00 66 THR A CA 20
ATOM 28675 C C . THR A 1 66 ? -14.393 -4.146 -18.125 1.00 0.00 66 THR A C 20
ATOM 28676 O O . THR A 1 66 ? -15.501 -3.729 -18.461 1.00 0.00 66 THR A O 20
ATOM 28687 N N . SER A 1 67 ? -14.226 -5.155 -17.275 1.00 0.00 67 SER A N 20
ATOM 28688 C CA . SER A 1 67 ? -15.363 -5.848 -16.679 1.00 0.00 67 SER A CA 20
ATOM 28689 C C . SER A 1 67 ? -16.023 -4.986 -15.607 1.00 0.00 67 SER A C 20
ATOM 28690 O O . SER A 1 67 ? -17.065 -5.346 -15.061 1.00 0.00 67 SER A O 20
ATOM 28698 N N . MET A 1 68 ? -15.408 -3.845 -15.313 1.00 0.00 68 MET A N 20
ATOM 28699 C CA . MET A 1 68 ? -15.937 -2.930 -14.307 1.00 0.00 68 MET A CA 20
ATOM 28700 C C . MET A 1 68 ? -15.923 -1.493 -14.819 1.00 0.00 68 MET A C 20
ATOM 28701 O O . MET A 1 68 ? -16.942 -0.976 -15.277 1.00 0.00 68 MET A O 20
ATOM 28715 N N . LYS A 1 69 ? -14.762 -0.852 -14.737 1.00 0.00 69 LYS A N 20
ATOM 28716 C CA . LYS A 1 69 ? -14.614 0.525 -15.192 1.00 0.00 69 LYS A CA 20
ATOM 28717 C C . LYS A 1 69 ? -13.432 0.659 -16.147 1.00 0.00 69 LYS A C 20
ATOM 28718 O O . LYS A 1 69 ? -12.665 -0.284 -16.337 1.00 0.00 69 LYS A O 20
ATOM 28737 N N . GLY A 1 70 ? -13.289 1.839 -16.744 1.00 0.00 70 GLY A N 20
ATOM 28738 C CA . GLY A 1 70 ? -12.197 2.074 -17.670 1.00 0.00 70 GLY A CA 20
ATOM 28739 C C . GLY A 1 70 ? -11.126 2.973 -17.086 1.00 0.00 70 GLY A C 20
ATOM 28740 O O . GLY A 1 70 ? -9.972 2.566 -16.945 1.00 0.00 70 GLY A O 20
ATOM 28744 N N . LEU A 1 71 ? -11.505 4.200 -16.747 1.00 0.00 71 LEU A N 20
ATOM 28745 C CA . LEU A 1 71 ? -10.568 5.161 -16.176 1.00 0.00 71 LEU A CA 20
ATOM 28746 C C . LEU A 1 71 ? -10.821 5.348 -14.684 1.00 0.00 71 LEU A C 20
ATOM 28747 O O . LEU A 1 71 ? -9.917 5.716 -13.932 1.00 0.00 71 LEU A O 20
ATOM 28763 N N . ASP A 1 72 ? -12.053 5.091 -14.261 1.00 0.00 72 ASP A N 20
ATOM 28764 C CA . ASP A 1 72 ? -12.425 5.228 -12.857 1.00 0.00 72 ASP A CA 20
ATOM 28765 C C . ASP A 1 72 ? -12.194 3.921 -12.105 1.00 0.00 72 ASP A C 20
ATOM 28766 O O . ASP A 1 72 ? -12.617 3.769 -10.958 1.00 0.00 72 ASP A O 20
ATOM 28775 N N . THR A 1 73 ? -11.521 2.978 -12.758 1.00 0.00 73 THR A N 20
ATOM 28776 C CA . THR A 1 73 ? -11.237 1.684 -12.152 1.00 0.00 73 THR A CA 20
ATOM 28777 C C . THR A 1 73 ? -10.383 1.839 -10.898 1.00 0.00 73 THR A C 20
ATOM 28778 O O . THR A 1 73 ? -9.428 2.615 -10.880 1.00 0.00 73 THR A O 20
ATOM 28789 N N . GLU A 1 74 ? -10.733 1.096 -9.853 1.00 0.00 74 GLU A N 20
ATOM 28790 C CA . GLU A 1 74 ? -9.997 1.152 -8.596 1.00 0.00 74 GLU A CA 20
ATOM 28791 C C . GLU A 1 74 ? -9.288 -0.171 -8.320 1.00 0.00 74 GLU A C 20
ATOM 28792 O O . GLU A 1 74 ? -9.630 -1.203 -8.899 1.00 0.00 74 GLU A O 20
ATOM 28804 N N . ILE A 1 75 ? -8.299 -0.132 -7.434 1.00 0.00 75 ILE A N 20
ATOM 28805 C CA . ILE A 1 75 ? -7.542 -1.326 -7.081 1.00 0.00 75 ILE A CA 20
ATOM 28806 C C . ILE A 1 75 ? -8.035 -1.921 -5.767 1.00 0.00 75 ILE A C 20
ATOM 28807 O O . ILE A 1 75 ? -8.541 -1.208 -4.900 1.00 0.00 75 ILE A O 20
ATOM 28823 N N . LYS A 1 76 ? -7.883 -3.234 -5.624 1.00 0.00 76 LYS A N 20
ATOM 28824 C CA . LYS A 1 76 ? -8.310 -3.926 -4.414 1.00 0.00 76 LYS A CA 20
ATOM 28825 C C . LYS A 1 76 ? -7.214 -3.893 -3.353 1.00 0.00 76 LYS A C 20
ATOM 28826 O O . LYS A 1 76 ? -6.103 -3.428 -3.609 1.00 0.00 76 LYS A O 20
ATOM 28845 N N . ASP A 1 77 ? -7.534 -4.391 -2.163 1.00 0.00 77 ASP A N 20
ATOM 28846 C CA . ASP A 1 77 ? -6.576 -4.420 -1.064 1.00 0.00 77 ASP A CA 20
ATOM 28847 C C . ASP A 1 77 ? -5.274 -5.087 -1.497 1.00 0.00 77 ASP A C 20
ATOM 28848 O O . ASP A 1 77 ? -4.202 -4.776 -0.975 1.00 0.00 77 ASP A O 20
ATOM 28857 N N . ASP A 1 78 ? -5.374 -6.006 -2.451 1.00 0.00 78 ASP A N 20
ATOM 28858 C CA . ASP A 1 78 ? -4.204 -6.717 -2.954 1.00 0.00 78 ASP A CA 20
ATOM 28859 C C . ASP A 1 78 ? -3.182 -5.743 -3.531 1.00 0.00 78 ASP A C 20
ATOM 28860 O O . ASP A 1 78 ? -1.976 -5.979 -3.458 1.00 0.00 78 ASP A O 20
ATOM 28869 N N . ASP A 1 79 ? -3.673 -4.650 -4.104 1.00 0.00 79 ASP A N 20
ATOM 28870 C CA . ASP A 1 79 ? -2.802 -3.639 -4.694 1.00 0.00 79 ASP A CA 20
ATOM 28871 C C . ASP A 1 79 ? -1.856 -4.266 -5.714 1.00 0.00 79 ASP A C 20
ATOM 28872 O O . ASP A 1 79 ? -0.667 -4.444 -5.447 1.00 0.00 79 ASP A O 20
ATOM 28881 N N . LYS A 1 80 ? -2.392 -4.599 -6.883 1.00 0.00 80 LYS A N 20
ATOM 28882 C CA . LYS A 1 80 ? -1.597 -5.205 -7.944 1.00 0.00 80 LYS A CA 20
ATOM 28883 C C . LYS A 1 80 ? -2.072 -4.736 -9.316 1.00 0.00 80 LYS A C 20
ATOM 28884 O O . LYS A 1 80 ? -3.254 -4.846 -9.644 1.00 0.00 80 LYS A O 20
ATOM 28903 N N . ILE A 1 81 ? -1.145 -4.215 -10.112 1.00 0.00 81 ILE A N 20
ATOM 28904 C CA . ILE A 1 81 ? -1.470 -3.733 -11.448 1.00 0.00 81 ILE A CA 20
ATOM 28905 C C . ILE A 1 81 ? -0.600 -4.408 -12.503 1.00 0.00 81 ILE A C 20
ATOM 28906 O O . ILE A 1 81 ? 0.591 -4.633 -12.289 1.00 0.00 81 ILE A O 20
ATOM 28922 N N . ASP A 1 82 ? -1.203 -4.728 -13.643 1.00 0.00 82 ASP A N 20
ATOM 28923 C CA . ASP A 1 82 ? -0.483 -5.375 -14.734 1.00 0.00 82 ASP A CA 20
ATOM 28924 C C . ASP A 1 82 ? -0.547 -4.531 -16.003 1.00 0.00 82 ASP A C 20
ATOM 28925 O O . ASP A 1 82 ? -1.615 -4.059 -16.395 1.00 0.00 82 ASP A O 20
ATOM 28934 N N . LEU A 1 83 ? 0.603 -4.344 -16.641 1.00 0.00 83 LEU A N 20
ATOM 28935 C CA . LEU A 1 83 ? 0.679 -3.555 -17.866 1.00 0.00 83 LEU A CA 20
ATOM 28936 C C . LEU A 1 83 ? 1.049 -4.434 -19.057 1.00 0.00 83 LEU A C 20
ATOM 28937 O O . LEU A 1 83 ? 2.154 -4.974 -19.123 1.00 0.00 83 LEU A O 20
ATOM 28953 N N . PHE A 1 84 ? 0.120 -4.571 -19.996 1.00 0.00 84 PHE A N 20
ATOM 28954 C CA . PHE A 1 84 ? 0.349 -5.383 -21.186 1.00 0.00 84 PHE A CA 20
ATOM 28955 C C . PHE A 1 84 ? 0.156 -4.556 -22.453 1.00 0.00 84 PHE A C 20
ATOM 28956 O O . PHE A 1 84 ? -0.647 -3.624 -22.501 1.00 0.00 84 PHE A O 20
ATOM 28973 N N . PRO A 1 85 ? 0.912 -4.903 -23.506 1.00 0.00 85 PRO A N 20
ATOM 28974 C CA . PRO A 1 85 ? 0.843 -4.206 -24.794 1.00 0.00 85 PRO A CA 20
ATOM 28975 C C . PRO A 1 85 ? -0.470 -4.468 -25.525 1.00 0.00 85 PRO A C 20
ATOM 28976 O O . PRO A 1 85 ? -1.064 -5.540 -25.419 1.00 0.00 85 PRO A O 20
ATOM 28987 N N . PRO A 1 86 ? -0.934 -3.465 -26.286 1.00 0.00 86 PRO A N 20
ATOM 28988 C CA . PRO A 1 86 ? -2.180 -3.564 -27.051 1.00 0.00 86 PRO A CA 20
ATOM 28989 C C . PRO A 1 86 ? -2.066 -4.532 -28.223 1.00 0.00 86 PRO A C 20
ATOM 28990 O O . PRO A 1 86 ? -1.046 -5.199 -28.394 1.00 0.00 86 PRO A O 20
ATOM 29001 N N . VAL A 1 87 ? -3.120 -4.603 -29.030 1.00 0.00 87 VAL A N 20
ATOM 29002 C CA . VAL A 1 87 ? -3.138 -5.489 -30.188 1.00 0.00 87 VAL A CA 20
ATOM 29003 C C . VAL A 1 87 ? -2.156 -5.018 -31.255 1.00 0.00 87 VAL A C 20
ATOM 29004 O O . VAL A 1 87 ? -2.017 -3.820 -31.500 1.00 0.00 87 VAL A O 20
ATOM 29017 N N . ALA A 1 88 ? -1.477 -5.969 -31.888 1.00 0.00 88 ALA A N 20
ATOM 29018 C CA . ALA A 1 88 ? -0.509 -5.652 -32.931 1.00 0.00 88 ALA A CA 20
ATOM 29019 C C . ALA A 1 88 ? 0.541 -4.668 -32.425 1.00 0.00 88 ALA A C 20
ATOM 29020 O O . ALA A 1 88 ? 1.131 -3.920 -33.204 1.00 0.00 88 ALA A O 20
ATOM 29027 N N . GLY A 1 89 ? 0.768 -4.674 -31.115 1.00 0.00 89 GLY A N 20
ATOM 29028 C CA . GLY A 1 89 ? 1.746 -3.777 -30.528 1.00 0.00 89 GLY A CA 20
ATOM 29029 C C . GLY A 1 89 ? 2.962 -4.511 -29.997 1.00 0.00 89 GLY A C 20
ATOM 29030 O O . GLY A 1 89 ? 2.833 -5.481 -29.251 1.00 0.00 89 GLY A O 20
ATOM 29034 N N . GLY A 1 90 ? 4.147 -4.049 -30.384 1.00 0.00 90 GLY A N 20
ATOM 29035 C CA . GLY A 1 90 ? 5.373 -4.681 -29.934 1.00 0.00 90 GLY A CA 20
ATOM 29036 C C . GLY A 1 90 ? 5.781 -5.846 -30.814 1.00 0.00 90 GLY A C 20
ATOM 29037 O O . GLY A 1 90 ? 6.226 -6.881 -30.318 1.00 0.00 90 GLY A O 20
#

Solvent-accessible surface area: 5853 Å² total; per-residue (Å²): 162,7,38,1,76,5,91,6,52,0,120,98,41,34,182,102,160,68,75,76,21,105,77,18,60,64,0,49,52,2,25,99,95,0,104,93,83,29,25,78,110,14,32,150,98,7,103,87,76,132,85,7,83,148,57,18,80,4,54,11,44,53,73,63,14,125,82,142,103,39,109,107,7,106,23,141,140,98,40,54,0,12,0,74,61,4,145,31,15,115

Sequence (90 aa):
MVTVRYYATLRPITKKKEETFNGISKISELLERLKVEYGSEFTKQMYDGNNLFKNVIILVNGNNITSMKGLDTEIKDDDKIDLFPPVAGGMVTVRYYATLRPITKKKEETFNGISKISELLERLKVEYGSEFTKQMYDGNNLFKNVIILVNGNNITSMKGLDTEIKDDDKIDLFPPVAGGMVTVRYYATLRPITKKKEETFNGISKISELLERLKVEYGSEFTKQMYDGNNLFKNVIILVNGNNITSMKGLDTEIKDDDKIDLFPPVAGGMVTVRYYATLRPITKKKEETFNGISKISELLERLKVEYGSEFTKQMYDGNNLFKNVIILVNGNNITSMKGLDTEIKDDDKIDLFPPVAGGMVTVRYYATLRPITKKKEETFNGISKISELLERLKVEYGSEFTKQMYDGNNLFKNVIILVNGNNITSMKGLDTEIKDDDKIDLFPPVAGGMVTVRYYATLRPITKKKEETFNGISKISELLERLKVEYGSEFTKQMYDGNNLFKNVIILVNGNNITSMKGLDTEIKDDDKIDLFPPVAGGMVTVRYYATLRPITKKKEETFNGISKISELLERLKVEYGSEFTKQMYDGNNLFKNVIILVNGNNITSMKGLDTEIKDDDKIDLFPPVAGGMVTVRYYATLRPITKKKEETFNGISKISELLERLKVEYGSEFTKQMYDGNNLFKNVIILVNGNNITSMKGLDTEIKDDDKIDLFPPVAGGMVTVRYYATLRPITKKKEETFNGISKISELLERLKVEYGSEFTKQMYDGNNLFKNVIILVNGNNITSMKGLDTEIKDDDKIDLFPPVAGGMVTVRYYATLRPITKKKEETFNGISKISELLERLKVEYGSEFTKQMYDGNNLFKNVIILVNGNNITSMKGLDTEIKDDDKIDLFPPVAGGMVTVRYYATLRPITKKKEETFNGISKISELLERLKVEYGSEFTKQMYDGNNLFKNVIILVNGNNITSMKGLDTEIKDDDKIDLFPPVAGGMVTVRYYATLRPITKKKEETFNGISKISELLERLKVEYGSEFTKQMYDGNNLFKNVIILVNGNNITSMKGLDTEIKDDDKIDLFPPVAGGMVTVRYYATLRPITKKKEETFNGISKISELLERLKVEYGSEFTKQMYDGNNLFKNVIILVNGNNITSMKGLDTEIKDDDKIDLFPPVAGGMVTVRYYATLRPITKKKEETFNGISKISELLERLKVEYGSEFTKQMYDGNNLFKNVIILVNGNNITSMKGLDTEIKDDDKIDLFPPVAGGMVTVRYYATLRPITKKKEETFNGISKISELLERLKVEYGSEFTKQMYDGNNLFKNVIILVNGNNITSMKGLDTEIKDDDKIDLFPPVAGGMVTVRYYATLRPITKKKEETFNGISKISELLERLKVEYGSEFTKQMYDGNNLFKNVIILVNGNNITSMKGLDTEIKDDDKIDLFPPVAGGMVTVRYYATLRPITKKKEETFNGISKISELLERLKVEYGSEFTKQMYDGNNLFKNVIILVNGNNITSMKGLDTEIKDDDKIDLFPPVAGGMVTVRYYATLRPITKKKEETFNGISKISELLERLKVEYGSEFTKQMYDGNNLFKNVIILVNGNNITSMKGLDTEIKDDDKIDLFPPVAGGMVTVRYYATLRPITKKKEETFNGISKISELLERLKVEYGSEFTKQMYDGNNLFKNVIILVNGNNITSMKGLDTEIKDDDKIDLFPPVAGGMVTVRYYATLRPITKKKEETFNGISKISELLERLKVEYGSEFTKQMYDGNNLFKNVIILVNGNNITSMKGLDTEIKDDDKIDLFPPVAGG

Nearest PDB structures (foldseek):
  2g1e-assembly1_A  TM=1.011E+00  e=1.483E-19  Thermoplasma acidophilum
  2k22-assembly1_A  TM=7.102E-01  e=8.107E-13  Thermoplasma acidophilum
  1v8c-assembly1_A  TM=7.639E-01  e=3.395E-06  Thermus thermophilus
  4n6e-assembly1_B-2  TM=7.132E-01  e=3.055E-05  Amycolatopsis orientalis HCCB10007
  1wgk-assembly1_A  TM=7.407E-01  e=4.100E-04  Mus musculus

Radius of gyration: 12.17 Å; Cα contacts (8 Å, |Δi|>4): 144; chains: 1; bounding box: 31×21×34 Å

Organism: Thermoplasma acidophilum (strain ATCC 25905 / DSM 1728 / JCM 9062 / NBRC 15155 / AMRC-C165) (NCBI:txid273075)

Foldseek 3Di:
DAKEAEDAVLCVLVVHGIDDDPDDFWPQVVVVCSCVVSDVSCFVLFCDPHGWLVQWFKAAQHHGQVVPDDGRGGHDPNRYIYGDTGPPTD

Secondary structure (DSSP, 8-state):
-EEEEE-STHHHHHT-SEEEESS--BHHHHHHHHHHHS-HHHHHHH--SS-STTT-EEEESSSBGGGT-SSS-B--TT-EEEEE--TT--